Protein AF-0000000084598243 (afdb_homodimer)

pLDDT: mean 96.36, std 4.5, range [41.53, 98.88]

Solvent-accessible surface area (backbone atoms only — not comparable to full-atom values): 78755 Å² total; per-residue (Å²): 106,61,52,63,77,79,32,45,42,42,84,74,46,73,57,89,46,35,36,35,28,40,16,80,78,50,46,33,35,39,34,42,32,42,38,41,55,46,28,41,34,44,37,50,30,46,79,89,42,62,79,56,60,46,34,73,38,68,21,45,73,24,66,67,73,56,92,83,31,35,60,60,84,61,60,78,71,48,76,42,55,82,64,48,75,50,81,54,98,59,32,35,37,43,31,43,92,41,29,34,39,39,34,30,23,62,60,62,36,44,35,33,28,35,57,53,96,88,37,79,40,78,76,49,34,38,25,85,54,77,26,55,48,58,86,35,51,65,22,86,42,48,43,44,29,27,46,52,60,94,75,43,40,30,38,32,42,20,57,44,42,24,68,58,63,44,56,41,33,69,46,54,37,38,41,35,56,27,59,44,35,51,36,59,56,30,50,43,30,37,34,34,34,61,32,39,33,43,36,33,74,90,74,64,38,20,33,28,44,37,44,72,53,43,18,45,35,38,41,35,44,44,14,51,50,43,55,91,56,57,58,39,30,35,41,38,26,68,42,56,45,62,32,36,34,45,31,46,42,54,42,62,54,50,22,32,27,49,51,20,31,37,28,19,27,38,54,65,69,36,54,59,70,56,40,41,26,45,31,40,48,63,43,32,59,36,71,56,14,52,57,45,53,52,46,49,55,50,46,27,56,73,70,41,37,63,57,21,28,36,45,41,39,54,40,48,17,31,60,88,93,33,70,33,66,90,37,78,26,49,81,33,36,76,53,55,43,58,50,34,49,53,36,43,75,71,54,23,45,48,25,40,47,40,51,57,48,44,38,78,85,32,90,58,36,64,63,38,54,77,68,63,26,44,28,18,29,81,84,66,46,77,39,72,24,72,40,92,86,20,34,18,34,38,61,26,61,41,28,67,67,37,32,50,50,50,22,50,46,50,36,67,63,31,43,75,34,56,31,72,26,42,26,44,31,84,35,37,68,68,68,48,38,69,52,29,30,36,44,48,70,84,49,66,46,54,36,59,38,46,50,42,46,51,31,43,48,52,51,47,34,54,45,50,30,41,42,71,72,39,71,60,44,43,57,48,35,34,30,46,28,29,32,62,35,40,31,32,62,38,37,37,39,71,51,41,34,28,37,51,59,65,28,62,49,17,45,52,32,16,49,38,16,20,23,54,52,44,39,50,50,31,31,49,39,35,39,25,17,21,47,56,73,54,52,72,66,58,31,47,38,27,48,50,45,29,56,68,38,58,30,31,34,38,29,27,56,25,74,84,72,56,72,62,50,76,64,70,44,72,88,48,23,64,29,48,37,48,39,55,34,51,39,57,27,34,40,51,43,52,53,25,36,44,47,40,21,32,74,64,39,38,58,32,47,36,50,52,28,65,84,30,66,86,37,70,74,42,72,49,94,73,77,52,34,24,44,49,92,41,33,41,40,46,57,72,52,61,87,91,60,54,59,42,81,41,78,38,67,63,46,82,66,15,26,23,34,61,90,75,21,46,76,41,63,37,65,37,74,46,75,38,66,32,56,79,55,47,57,31,43,36,30,37,35,39,35,66,44,44,27,34,61,42,70,74,34,39,93,41,58,82,59,82,36,48,24,33,41,32,32,73,44,78,63,55,76,45,76,34,72,42,72,46,56,46,60,89,45,44,53,51,59,49,89,63,29,19,26,38,41,37,38,39,40,40,29,40,86,57,35,39,34,37,42,55,48,71,49,69,35,81,31,79,74,93,63,45,52,30,30,40,28,64,54,39,82,72,79,55,47,38,25,42,66,86,39,79,43,59,72,65,34,73,37,71,51,104,108,60,54,62,76,80,32,44,40,41,83,74,46,74,58,90,46,37,35,35,28,40,16,81,78,50,45,31,36,37,35,44,31,42,38,41,56,46,28,40,34,44,38,50,30,47,78,91,43,61,79,55,60,48,33,73,36,68,20,45,71,25,66,65,72,56,95,84,32,35,60,59,84,61,61,79,71,49,77,42,54,80,64,49,75,49,79,55,96,59,32,36,37,42,30,42,91,40,30,34,39,40,34,30,22,63,59,62,36,44,36,32,26,34,58,53,93,90,36,80,39,79,79,47,35,37,25,83,56,73,26,55,48,56,85,36,50,65,22,86,40,47,41,44,29,26,44,52,60,92,75,43,41,30,38,32,42,19,58,46,41,22,67,59,63,42,57,40,34,70,46,55,36,37,41,35,56,25,58,44,34,49,36,60,54,31,49,44,31,37,35,35,36,61,33,39,33,44,37,33,75,90,76,64,38,19,34,28,45,36,43,72,52,41,17,45,35,38,41,34,46,44,14,51,48,44,55,90,56,58,59,38,30,36,43,37,25,68,43,56,45,61,32,36,36,45,31,45,42,52,42,63,56,52,23,32,26,48,53,22,30,36,25,19,26,37,54,65,68,36,53,58,72,56,41,41,25,45,30,41,46,64,44,32,60,36,72,57,14,52,58,46,54,52,46,49,56,51,48,27,56,74,69,41,37,64,58,22,26,36,45,40,38,54,40,46,17,32,60,87,94,34,70,34,65,88,38,78,26,49,80,32,36,76,52,55,45,57,50,34,49,53,35,45,73,71,55,23,46,49,24,41,49,40,50,56,48,43,38,80,86,33,92,59,38,64,62,39,55,76,68,62,26,43,30,17,29,82,85,67,45,75,39,70,23,71,40,94,86,21,35,18,33,37,59,27,61,42,29,67,67,36,31,49,50,48,21,51,47,50,35,66,62,30,43,74,35,56,30,73,24,42,26,44,32,83,35,38,69,68,70,49,38,69,52,30,30,36,45,47,69,86,49,65,46,55,36,60,37,46,51,45,45,52,30,45,46,52,53,48,34,54,47,50,29,42,42,68,74,40,71,59,43,42,59,46,34,34,30,48,27,29,33,63,35,40,31,32,62,36,38,37,39,74,50,41,34,28,37,50,58,64,27,61,49,18,46,52,33,16,49,38,16,20,23,54,52,42,38,51,48,31,30,48,39,36,39,26,17,22,47,55,73,53,52,74,66,57,32,45,39,28,49,50,45,29,57,67,37,59,30,30,33,36,28,29,55,24,75,82,71,56,72,62,53,77,62,69,44,72,88,48,21,64,30,48,38,48,41,52,35,50,38,56,27,34,40,50,43,52,54,25,36,42,48,39,22,33,75,64,41,39,59,33,46,36,51,51,29,65,85,29,67,86,38,70,73,41,71,49,92,72,77,50,31,24,45,47,95,41,32,42,39,44,58,71,53,59,86,92,59,54,58,43,82,41,79,37,69,60,45,81,66,15,26,24,33,61,89,75,21,45,77,41,62,38,65,36,73,47,76,37,68,31,56,80,55,48,57,31,43,36,29,37,36,38,36,65,45,43,28,34,63,42,71,75,35,40,92,41,58,83,59,83,35,50,23,34,41,32,31,72,42,78,63,56,76,44,76,33,71,43,73,45,56,46,58,87,46,43,52,53,59,48,89,62,29,18,26,38,40,37,37,37,42,39,29,39,86,57,33,40,34,36,43,55,48,70,49,68,35,82,31,80,74,94,65,46,52,29,30,40,27,65,52,40,82,72,82,54,47,39,26,42,66,84,41,78,46,58,73,66,34,73,37,70,51,103

Sequence (1596 aa):
MNIQATYRFELKEKEGSLLSFYSTAAKMKAYVCVLEQSMFRVLFEKEEGLEVPQTWSIAPGCDDVPVEGRQRLSTEGFTCPPFTTKEYDGHIEIATNELKAVIHKEGFRLIWFQKQQGEWVEFASDRMTQAYNFNGELGKSLKHYLKRDISEHYYGLGERTGELNRHHGRFRNLTIDAMGYDAQYSDPLYKHIPFYITHNPKTSYSYGLFYDNLAPGYIDLGKELDNYHSLYRYFEAEAGDLDYYIIGGPTVRDVVQTYTWLTGNTMMPPKWSIGYSGSTMSYTDASNAQEQLYQFIDDCEEHDILCDSFQLSSGYTSIGDKRYVFHWNKDKFPDAKKLAADFREKGLRLAANIKPAFLAGHPAYEELEENNYFITDTQGETELAQFWDGGGAYLDFTNKQAFNWWKTQVTKQLLEYGISSTWNDNNEYEIWNEQAQVNGFDQPLPFQTIRGLFPLLMMKASFEAQESFTKEERPFLISRSGGPGMQRYVQTWTGDNRTEWKTIRFNTKTGLGLSLSGIYNYGHDVGGFAGPKPDQELFIRWVQNGIFHPRFTIHSWNEDQTVNEPWMYPEATPAIRALIQLRSMLTPYWYTAFYKASMDHEPIMKPTFFDFEEDSRTWEENDEFLAGPAFLVASVVEPGVNERRVYAPKTKGGWFDFYRGTAVAGGTEVTLPAPDHETPLLVKAGSIIPINQAERTFKRKDEDERGFLLFPEEGAHHHSTYTLYEDDGLARNWKEKHALVHLDMITTADTISINVTVDHHGYVLPYKEAIFTIATRDKRTLIVNGNTIESGQRGVICMNIQATYRFELKEKEGSLLSFYSTAAKMKAYVCVLEQSMFRVLFEKEEGLEVPQTWSIAPGCDDVPVEGRQRLSTEGFTCPPFTTKEYDGHIEIATNELKAVIHKEGFRLIWFQKQQGEWVEFASDRMTQAYNFNGELGKSLKHYLKRDISEHYYGLGERTGELNRHHGRFRNLTIDAMGYDAQYSDPLYKHIPFYITHNPKTSYSYGLFYDNLAPGYIDLGKELDNYHSLYRYFEAEAGDLDYYIIGGPTVRDVVQTYTWLTGNTMMPPKWSIGYSGSTMSYTDASNAQEQLYQFIDDCEEHDILCDSFQLSSGYTSIGDKRYVFHWNKDKFPDAKKLAADFREKGLRLAANIKPAFLAGHPAYEELEENNYFITDTQGETELAQFWDGGGAYLDFTNKQAFNWWKTQVTKQLLEYGISSTWNDNNEYEIWNEQAQVNGFDQPLPFQTIRGLFPLLMMKASFEAQESFTKEERPFLISRSGGPGMQRYVQTWTGDNRTEWKTIRFNTKTGLGLSLSGIYNYGHDVGGFAGPKPDQELFIRWVQNGIFHPRFTIHSWNEDQTVNEPWMYPEATPAIRALIQLRSMLTPYWYTAFYKASMDHEPIMKPTFFDFEEDSRTWEENDEFLAGPAFLVASVVEPGVNERRVYAPKTKGGWFDFYRGTAVAGGTEVTLPAPDHETPLLVKAGSIIPINQAERTFKRKDEDERGFLLFPEEGAHHHSTYTLYEDDGLARNWKEKHALVHLDMITTADTISINVTVDHHGYVLPYKEAIFTIATRDKRTLIVNGNTIESGQRGVIC

InterPro domains:
  IPR000322 Glycoside hydrolase family 31, TIM barrel domain [PF01055] (267-593)
  IPR011013 Galactose mutarotase-like domain superfamily [SSF74650] (6-251)
  IPR013780 Glycosyl hydrolase, all-beta [G3DSA:2.60.40.1180] (634-690)
  IPR013780 Glycosyl hydrolase, all-beta [G3DSA:2.60.40.1180] (691-795)
  IPR017853 Glycoside hydrolase superfamily [SSF51445] (254-600)
  IPR025887 Glycoside hydrolase family 31, N-terminal domain [PF13802] (32-220)
  IPR048395 Glycosyl hydrolase family 31, C-terminal domain [PF21365] (602-689)

Foldseek 3Di:
DQPDDFFFWDFDDDDQQKTWIDGPVLQKIWIWGQFALFKIKIWIAHNVGFQFQFFQQFDQAALGADLLHHGPPDSPNTPSDDWDWDDDPQWIWIHHPFKIWIFGRGLRKIWIWGADPNDTDTDWTAQPHHQWQGPQPVHQKTKGKIADDLQKFKAFQAFDAAFGTQALHKAKQAADAQAADDRHDDGDYHEGAQKMKIADPVVLAIKMKGWRFQFIWMWGRQNDDDPVGHTIIMTIGNAGIGMMMIGTDRALQSHLLRLLSRRYFFAQAFLLQQAEEEEEPLLLQDQQNLVSVVVVLVVCQVLFFAHQEYEAEQSQQDDPPDGAFLHGDCSNPVQLLVSQVVCVVLNYAYAYEGEQWGDPPHPCNVVCVVVLQFWAFQVSHFDWDDDPPGTTTGGQLLDVVSLQVLLVSLCPRAVVSNRLEYEYEPLSPPRPDQRTWGCSVVDIDTCSRNSQCRQVSSQVSNLVSSCVNDVWWHYEYEYAYHYNNSSSGYAYESHQHAQDLVNLQGSLSSQQSNLSSLRARYYYQQQGAEEARRDLQSNLL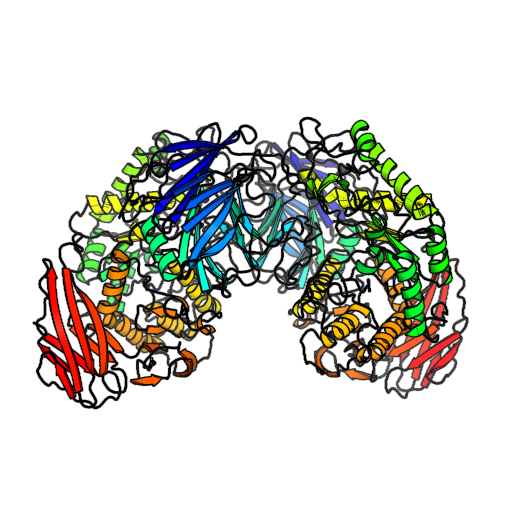SLLSQLLGSGRYHYYDYPVSDGDDLPPDVVLNVLSSLSSLVSLFQSQVSSVLSVCCRPRVDHQKHQPCNVQVVFPVSPDTDRWIDGPDWKIFFGDSDPPDQKGKDQFAADVLTKAFQQAQHGDHHRDIDIGGHDSNHTRMITGAQDKGWTFPDDSGSNCSPDGAIAIEHRHRPAFFDKHKDKTKAAPSITPVSVQFIKIWIWMWHGHPAETEIEIDMDGRNYDDPDFKYAYAHSHPDDHWYHYNRRTDDHRDIDGRD/DQPDDFQFWDFDDDDQQWTWIDGPVLQKIWIWGQFALFKIKIWIAHNVGFQQQFFQQFDQAALGADLLHHGPPDSPNTPSDDWDWDDDPQWIWIHHPFKIWIFGRGLRKIWIWGADPNDTDTDWTAQPHHQWQGPQPVHQKTKGKIADDLQKFKAFQAFDAAFGTQALHKAKQAADAQAADDRHDDGDYHEGAQKMKIADPVVLAIKMKGWRFQFIWMWGRQNDDDPVGHTIIMTIGNAGIGMMMIGTDRALQSHLLRLLSRRYFFAQAFLLQQAEEEEEPLLLQDQQNLVSLVVVLVVCQVLFFAHQEYEAEQSQQDDPPDGAFLHGDCSNPVQLLVSQVVCVVLNYAYAYEGEQWGDPPHPCNVVCLVVLQFWAFQVSHFDWDDDVPGTTTGGQLLDVVSLQVLLVSLCVRAVVSNRLEYEYEPLSPPDPDQRTWGCSNVDIDTCSRNSQCRQVSSQVSNLVSSCVNDVWWHGEYEYAYHYNNSSSGYAYESHQHAQDLVNLQGSLSSQQSNLSSLRARYYYQQQGAEEARRDLQSNLLSLLSQLLGSGHYHYYDYPVSDGDDLPPDVVLNVLSSLSSLVSLFQSQVSSVLSVCCRPRVDHQKHQPCNVQVVFPVSPDTDRWIDGPDWKIFFGDSDPPDQKGKDQFAADDLTKAFQQAQHGDHHRDIDIGGHDSNHTRMITGAQDKGWTFPDDSGSNCSPDGAIAIEHRHRPAFFDKHKDKTKAAPSITPVSVQFIKIWIWMWHGHPAETEIEIDMDGRNYDDPDFKYAYAHSHPDDHWYHYNRRTDDHRDIDGRD

Radius of gyration: 35.89 Å; Cα contacts (8 Å, |Δi|>4): 4133; chains: 2; bounding box: 79×104×91 Å

Organism: NCBI:txid1246626

Secondary structure (DSSP, 8-state):
---S---B-EEEEEETTEEEEEETTTTEEEEEEEEETTEEEEEEEETTB-S--EESS--TT-S---TT-EETT--TT------EEEE-SSEEEEE-SSEEEEEETBTTEEEEEEEETTEEEEEEEB-SS--B--TTTT-SSEEEEEE--TT-EEEE-SS--S-S--TT-EEEE-----TTB-TTT----SB---EEEEEETTTTEEEEEEE---SSEEEESSS---GGG-SEEEEEESSS--EEEEEE-SSHHHHHHHHHHHH-PPP---GGGGS-EEE-HHHHHSTTHHHHHHHHHHHHHHHT----EEEE-GGGGEETTEE-TT---TTT-TTHHHHHHHHHHTT-EEEEEE-SEEETT-TTHHHHHHTT-B-B-TTSPBPEEEETTEEEEEB-TTSHHHHHHHHHHHHHHTGGGT--EEEE-S-S-----TT-EE-TTTS-EEGGGGGGGHHHHHHHHHHHHHHHH-TTBPPEEEESSB-TTGGGT-EE---SBBSSHHHHHHHHHHHHHHHTTT--S-EEEET-SEESPPPHHHHHHHHHHHTTSSEEEE--EETTS----TTSSTTTHHHHHHHHHHHHHTHHHHHHHHHHHHHH---SEE-HHHH-TT-GGGGS--S-EEETTTEEE----STT--EEEEEE---TT-EEETTT--EE-TTEEEEEE--TT---EEEETT-EEEEE-S---STTTT---EEEEE-PPSSSSEEEEEEEEE--SSBS-TTTSEEEEEEEEEE-SSEEEEEEEEEEEB---S-SEEEEEE-SS--SEEEETTEEE-TTEEEE--/---S---B-EEEEEETTEEEEEETTTTEEEEEEEEETTEEEEEEEETTB-S--EESS--TT-S---TT-EETT--TT------EEEE-SSEEEEE-SSEEEEEETBTTEEEEEEEETTEEEEEEEB-SS--B--TTTT-SSEEEEEE--TT-EEEE-SS--S-S--TT-EEEE-----TTB-TTT----SB---EEEEEETTTTEEEEEEE---SSEEEESSS---GGG-SEEEEEESSS--EEEEEE-SSHHHHHHHHHHHH-PPP---GGGGS-EEE-HHHHHSTTHHHHHHHHHHHHHHHT----EEEE-GGGGEETTEE-TT---TTT-TTHHHHHHHHHHTT-EEEEEE-SEEETT-TTHHHHHHTT-B-B-TTS-B-EEEETTEEEEEB-TTSHHHHHHHHHHHHHHTGGGT--EEEE-S-S-----TT-EE-TTTS-EEGGGGGGGHHHHHHHHHHHHHHHH-TTBPPEEEESSB-TTGGGT-EE---SBBSSHHHHHHHHHHHHHHHTTT--S---EET-SEESPPPHHHHHHHHHHHTTSS--EE--EETTS----TTSSTTTHHHHHHHHHHHHHTHHHHHHHHHHHHHH---SEE-HHHH-TT-GGGGS--S-EEETTTEEE----STT--EEEEEE---TT-EEETTT--EE-TTEEEEEE--TT---EEEETT-EEEEE-S---STTTT---EEEEE-PPSSSSEEEEEEEEE--SSBS-TTTSEEEEEEEEEE-SSEEEEEEEEEEEB---S-SEEEEEE-SS--SEEEETTEEE-TTEEEE--

Nearest PDB structures (foldseek):
  7kb6-assembly1_A  TM=8.631E-01  e=1.075E-63  Mus musculus
  7k9q-assembly1_A  TM=8.634E-01  e=2.715E-63  Mus musculus
  7k9n-assembly2_C  TM=8.620E-01  e=9.698E-63  Mus musculus
  7l9e-assembly1_C  TM=8.961E-01  e=3.024E-45  Mus musculus
  6pnr-assembly1_A  TM=7.417E-01  e=9.008E-41  Agathobacter rectalis

Structure (mmCIF, N/CA/C/O backbone):
data_AF-0000000084598243-model_v1
#
loop_
_entity.id
_entity.type
_entity.pdbx_description
1 polymer Alpha-glucosidase
#
loop_
_atom_site.group_PDB
_atom_site.id
_atom_site.type_symbol
_atom_site.label_atom_id
_atom_site.label_alt_id
_atom_site.label_comp_id
_atom_site.label_asym_id
_atom_site.label_entity_id
_atom_site.label_seq_id
_atom_site.pdbx_PDB_ins_code
_atom_site.Cartn_x
_atom_site.Cartn_y
_atom_site.Cartn_z
_atom_site.occupancy
_atom_site.B_iso_or_equiv
_atom_site.auth_seq_id
_atom_site.auth_comp_id
_atom_site.auth_asym_id
_atom_site.auth_atom_id
_atom_site.pdbx_PDB_model_num
ATOM 1 N N . MET A 1 1 ? -21.516 -17.438 11.383 1 41.69 1 MET A N 1
ATOM 2 C CA . MET A 1 1 ? -21.484 -17.844 12.781 1 41.69 1 MET A CA 1
ATOM 3 C C . MET A 1 1 ? -20.125 -17.594 13.398 1 41.69 1 MET A C 1
ATOM 5 O O . MET A 1 1 ? -19.094 -17.984 12.828 1 41.69 1 MET A O 1
ATOM 9 N N . ASN A 1 2 ? -20.016 -16.531 14.102 1 49.66 2 ASN A N 1
ATOM 10 C CA . ASN A 1 2 ? -18.828 -16.156 14.875 1 49.66 2 ASN A CA 1
ATOM 11 C C . ASN A 1 2 ? -18.328 -17.312 15.734 1 49.66 2 ASN A C 1
ATOM 13 O O . ASN A 1 2 ? -19.109 -17.938 16.453 1 49.66 2 ASN A O 1
ATOM 17 N N . ILE A 1 3 ? -17.219 -18.047 15.281 1 55.62 3 ILE A N 1
ATOM 18 C CA . ILE A 1 3 ? -16.578 -19.156 16 1 55.62 3 ILE A CA 1
ATOM 19 C C . ILE A 1 3 ? -16.312 -18.734 17.453 1 55.62 3 ILE A C 1
ATOM 21 O O . ILE A 1 3 ? -15.953 -19.562 18.281 1 55.62 3 ILE A O 1
ATOM 25 N N . GLN A 1 4 ? -16.25 -17.375 17.781 1 54.03 4 GLN A N 1
ATOM 26 C CA . GLN A 1 4 ? -15.523 -16.984 18.984 1 54.03 4 GLN A CA 1
ATOM 27 C C . GLN A 1 4 ? -16.266 -17.406 20.234 1 54.03 4 GLN A C 1
ATOM 29 O O . GLN A 1 4 ? -17.484 -17.594 20.219 1 54.03 4 GLN A O 1
ATOM 34 N N . ALA A 1 5 ? -15.461 -17.781 21.188 1 59.31 5 ALA A N 1
ATOM 35 C CA . ALA A 1 5 ? -15.914 -17.797 22.578 1 59.31 5 ALA A CA 1
ATOM 36 C C . ALA A 1 5 ? -16.906 -16.688 22.844 1 59.31 5 ALA A C 1
ATOM 38 O O . ALA A 1 5 ? -16.828 -15.617 22.234 1 59.31 5 ALA A O 1
ATOM 39 N N . THR A 1 6 ? -17.922 -17 23.438 1 74.69 6 THR A N 1
ATOM 40 C CA . THR A 1 6 ? -18.969 -16.078 23.828 1 74.69 6 THR A CA 1
ATOM 41 C C . THR A 1 6 ? -18.438 -15.047 24.828 1 74.69 6 THR A C 1
ATOM 43 O O . THR A 1 6 ? -18.141 -15.391 25.969 1 74.69 6 THR A O 1
ATOM 46 N N . TYR A 1 7 ? -17.891 -13.891 24.422 1 90.69 7 TYR A N 1
ATOM 47 C CA . TYR A 1 7 ? -17.5 -12.781 25.297 1 90.69 7 TYR A CA 1
ATOM 48 C C . TYR A 1 7 ? -18.688 -11.859 25.562 1 90.69 7 TYR A C 1
ATOM 50 O O . TYR A 1 7 ? -18.797 -10.781 24.969 1 90.69 7 TYR A O 1
ATOM 58 N N . ARG A 1 8 ? -19.453 -12.242 26.453 1 94.81 8 ARG A N 1
ATOM 59 C CA . ARG A 1 8 ? -20.641 -11.453 26.781 1 94.81 8 ARG A CA 1
ATOM 60 C C . ARG A 1 8 ? -20.312 -10.359 27.781 1 94.81 8 ARG A C 1
ATOM 62 O O . ARG A 1 8 ? -19.672 -10.617 28.812 1 94.81 8 ARG A O 1
ATOM 69 N N . PHE A 1 9 ? -20.688 -9.18 27.547 1 97.12 9 PHE A N 1
ATOM 70 C CA . PHE A 1 9 ? -20.516 -8.039 28.438 1 97.12 9 PHE A CA 1
ATOM 71 C C . PHE A 1 9 ? -21.844 -7.672 29.094 1 97.12 9 PHE A C 1
ATOM 73 O O . PHE A 1 9 ? -22.891 -7.688 28.453 1 97.12 9 PHE A O 1
ATOM 80 N N . GLU A 1 10 ? -21.766 -7.383 30.406 1 97.06 10 GLU A N 1
ATOM 81 C CA . GLU A 1 10 ? -22.953 -6.949 31.156 1 97.06 10 GLU A CA 1
ATOM 82 C C . GLU A 1 10 ? -22.75 -5.539 31.719 1 97.06 10 GLU A C 1
ATOM 84 O O . GLU A 1 10 ? -21.656 -5.18 32.156 1 97.06 10 GLU A O 1
ATOM 89 N N . LEU A 1 11 ? -23.812 -4.758 31.625 1 97.5 11 LEU A N 1
ATOM 90 C CA . LEU A 1 11 ? -23.766 -3.438 32.25 1 97.5 11 LEU A CA 1
ATOM 91 C C . LEU A 1 11 ? -23.562 -3.551 33.75 1 97.5 11 LEU A C 1
ATOM 93 O O . LEU A 1 11 ? -24.312 -4.262 34.438 1 97.5 11 LEU A O 1
ATOM 97 N N . LYS A 1 12 ? -22.641 -2.898 34.281 1 96.69 12 LYS A N 1
ATOM 98 C CA . LYS A 1 12 ? -22.328 -2.973 35.688 1 96.69 12 LYS A CA 1
ATOM 99 C C . LYS A 1 12 ? -22.75 -1.688 36.406 1 96.69 12 LYS A C 1
ATOM 101 O O . LYS A 1 12 ? -23.219 -1.729 37.562 1 96.69 12 LYS A O 1
ATOM 106 N N . GLU A 1 13 ? -22.406 -0.607 35.781 1 95.06 13 GLU A N 1
ATOM 107 C CA . GLU A 1 13 ? -22.609 0.677 36.438 1 95.06 13 GLU A CA 1
ATOM 108 C C . GLU A 1 13 ? -22.938 1.771 35.406 1 95.06 13 GLU A C 1
ATOM 110 O O . GLU A 1 13 ? -22.438 1.739 34.281 1 95.06 13 GLU A O 1
ATOM 115 N N . LYS A 1 14 ? -23.75 2.605 35.781 1 94.25 14 LYS A N 1
ATOM 116 C CA . LYS A 1 14 ? -24.016 3.855 35.062 1 94.25 14 LYS A CA 1
ATOM 117 C C . LYS A 1 14 ? -23.719 5.062 35.938 1 94.25 14 LYS A C 1
ATOM 119 O O . LYS A 1 14 ? -24.391 5.27 36.969 1 94.25 14 LYS A O 1
ATOM 124 N N . GLU A 1 15 ? -22.75 5.742 35.656 1 93.44 15 GLU A N 1
ATOM 125 C CA . GLU A 1 15 ? -22.344 6.938 36.406 1 93.44 15 GLU A CA 1
ATOM 126 C C . GLU A 1 15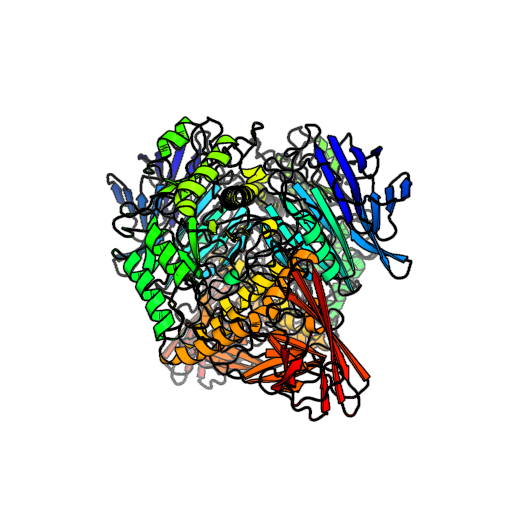 ? -22.344 8.164 35.5 1 93.44 15 GLU A C 1
ATOM 128 O O . GLU A 1 15 ? -21.328 8.477 34.844 1 93.44 15 GLU A O 1
ATOM 133 N N . GLY A 1 16 ? -23.406 8.938 35.594 1 93.81 16 GLY A N 1
ATOM 134 C CA . GLY A 1 16 ? -23.516 10.086 34.719 1 93.81 16 GLY A CA 1
ATOM 135 C C . GLY A 1 16 ? -23.578 9.695 33.25 1 93.81 16 GLY A C 1
ATOM 136 O O . GLY A 1 16 ? -24.469 8.945 32.812 1 93.81 16 GLY A O 1
ATOM 137 N N . SER A 1 17 ? -22.562 10.195 32.531 1 96.56 17 SER A N 1
ATOM 138 C CA . SER A 1 17 ? -22.516 9.945 31.109 1 96.56 17 SER A CA 1
ATOM 139 C C . SER A 1 17 ? -21.75 8.664 30.781 1 96.56 17 SER A C 1
ATOM 141 O O . SER A 1 17 ? -21.625 8.281 29.625 1 96.56 17 SER A O 1
ATOM 143 N N . LEU A 1 18 ? -21.266 7.996 31.828 1 97.06 18 LEU A N 1
ATOM 144 C CA . LEU A 1 18 ? -20.391 6.836 31.641 1 97.06 18 LEU A CA 1
ATOM 145 C C . LEU A 1 18 ? -21.141 5.547 31.984 1 97.06 18 LEU A C 1
ATOM 147 O O . LEU A 1 18 ? -21.656 5.391 33.094 1 97.06 18 LEU A O 1
ATOM 151 N N . LEU A 1 19 ? -21.219 4.699 31.031 1 98 19 LEU A N 1
ATOM 152 C CA . LEU A 1 19 ? -21.719 3.346 31.234 1 98 19 LEU A CA 1
ATOM 153 C C . LEU A 1 19 ? -20.578 2.334 31.234 1 98 19 LEU A C 1
ATOM 155 O O . LEU A 1 19 ? -19.781 2.285 30.297 1 98 19 LEU A O 1
ATOM 159 N N . SER A 1 20 ? -20.516 1.526 32.25 1 97.75 20 SER A N 1
ATOM 160 C CA . SER A 1 20 ? -19.453 0.535 32.406 1 97.75 20 SER A CA 1
ATOM 161 C C . SER A 1 20 ? -19.984 -0.881 32.219 1 97.75 20 SER A C 1
ATOM 163 O O . SER A 1 20 ? -21 -1.246 32.844 1 97.75 20 SER A O 1
ATOM 165 N N . PHE A 1 21 ? -19.328 -1.595 31.406 1 98.25 21 PHE A N 1
ATOM 166 C CA . PHE A 1 21 ? -19.641 -2.994 31.156 1 98.25 21 PHE A CA 1
ATOM 167 C C . PHE A 1 21 ? -18.484 -3.893 31.547 1 98.25 21 PHE A C 1
ATOM 169 O O . PHE A 1 21 ? -17.344 -3.43 31.656 1 98.25 21 PHE A O 1
ATOM 176 N N . TYR A 1 22 ? -18.766 -5.156 31.781 1 97.62 22 TYR A N 1
ATOM 177 C CA . TYR A 1 22 ? -17.703 -6.098 32.125 1 97.62 22 TYR A CA 1
ATOM 178 C C . TYR A 1 22 ? -17.984 -7.473 31.531 1 97.62 22 TYR A C 1
ATOM 180 O O . TYR A 1 22 ? -19.141 -7.902 31.453 1 97.62 22 TYR A O 1
ATOM 188 N N . SER A 1 23 ? -16.984 -8.086 31.047 1 96.88 23 SER A N 1
ATOM 189 C CA . SER A 1 23 ? -17.031 -9.484 30.625 1 96.88 23 SER A CA 1
ATOM 190 C C . SER A 1 23 ? -16.047 -10.336 31.422 1 96.88 23 SER A C 1
ATOM 192 O O . SER A 1 23 ? -14.836 -10.094 31.391 1 96.88 23 SER A O 1
ATOM 194 N N . THR A 1 24 ? -16.547 -11.375 32.062 1 94.94 24 THR A N 1
ATOM 195 C CA . THR A 1 24 ? -15.711 -12.297 32.812 1 94.94 24 THR A CA 1
ATOM 196 C C . THR A 1 24 ? -14.812 -13.117 31.891 1 94.94 24 THR A C 1
ATOM 198 O O . THR A 1 24 ? -13.656 -13.375 32.219 1 94.94 24 THR A O 1
ATOM 201 N N . ALA A 1 25 ? -15.406 -13.484 30.812 1 92.19 25 ALA A N 1
ATOM 202 C CA . ALA A 1 25 ? -14.664 -14.312 29.859 1 92.19 25 ALA A CA 1
ATOM 203 C C . ALA A 1 25 ? -13.523 -13.523 29.219 1 92.19 25 ALA A C 1
ATOM 205 O O . ALA A 1 25 ? -12.43 -14.047 29.016 1 92.19 25 ALA A O 1
ATOM 206 N N . ALA A 1 26 ? -13.781 -12.297 28.859 1 93.44 26 ALA A N 1
ATOM 207 C CA . ALA A 1 26 ? -12.758 -11.461 28.234 1 93.44 26 ALA A CA 1
ATOM 208 C C . ALA A 1 26 ? -11.805 -10.891 29.281 1 93.44 26 ALA A C 1
ATOM 210 O O . ALA A 1 26 ? -10.711 -10.43 28.938 1 93.44 26 ALA A O 1
ATOM 211 N N . LYS A 1 27 ? -12.234 -10.883 30.562 1 94.12 27 LYS A N 1
ATOM 212 C CA . LYS A 1 27 ? -11.5 -10.234 31.641 1 94.12 27 LYS A CA 1
ATOM 213 C C . LYS A 1 27 ? -11.195 -8.781 31.297 1 94.12 27 LYS A C 1
ATOM 215 O O . LYS A 1 27 ? -10.039 -8.344 31.375 1 94.12 27 LYS A O 1
ATOM 220 N N . MET A 1 28 ? -12.242 -8.078 30.891 1 96.19 28 MET A N 1
ATOM 221 C CA . MET A 1 28 ? -12.094 -6.73 30.359 1 96.19 28 MET A CA 1
ATOM 222 C C . MET A 1 28 ? -13.312 -5.879 30.672 1 96.19 28 MET A C 1
ATOM 224 O O . MET A 1 28 ? -14.445 -6.375 30.656 1 96.19 28 MET A O 1
ATOM 228 N N . LYS A 1 29 ? -13.062 -4.664 31 1 97.5 29 LYS A N 1
ATOM 229 C CA . LYS A 1 29 ? -14.125 -3.668 31.078 1 97.5 29 LYS A CA 1
ATOM 230 C C . LYS A 1 29 ? -14.273 -2.928 29.75 1 97.5 29 LYS A C 1
ATOM 232 O O . LYS A 1 29 ? -13.312 -2.779 29 1 97.5 29 LYS A O 1
ATOM 237 N N . ALA A 1 30 ? -15.453 -2.555 29.453 1 98.19 30 ALA A N 1
ATOM 238 C CA . ALA A 1 30 ? -15.758 -1.651 28.344 1 98.19 30 ALA A CA 1
ATOM 239 C C . ALA A 1 30 ? -16.578 -0.459 28.828 1 98.19 30 ALA A C 1
ATOM 241 O O . ALA A 1 30 ? -17.484 -0.612 29.656 1 98.19 30 ALA A O 1
ATOM 242 N N . TYR A 1 31 ? -16.219 0.658 28.391 1 98.12 31 TYR A N 1
ATOM 243 C CA . TYR A 1 31 ? -16.953 1.881 28.734 1 98.12 31 TYR A CA 1
ATOM 244 C C . TYR A 1 31 ? -17.578 2.506 27.484 1 98.12 31 TYR A C 1
ATOM 246 O O . TYR A 1 31 ? -16.969 2.518 26.422 1 98.12 31 TYR A O 1
ATOM 254 N N . VAL A 1 32 ? -18.781 2.939 27.594 1 98.5 32 VAL A N 1
ATOM 255 C CA . VAL A 1 32 ? -19.422 3.82 26.625 1 98.5 32 VAL A CA 1
ATOM 256 C C . VAL A 1 32 ? -19.75 5.16 27.281 1 98.5 32 VAL A C 1
ATOM 258 O O . VAL A 1 32 ? -20.469 5.207 28.281 1 98.5 32 VAL A O 1
ATOM 261 N N . CYS A 1 33 ? -19.25 6.184 26.703 1 98.5 33 CYS A N 1
ATOM 262 C CA . CYS A 1 33 ? -19.453 7.52 27.25 1 98.5 33 CYS A CA 1
ATOM 263 C C . CYS A 1 33 ? -20.219 8.406 26.281 1 98.5 33 CYS A C 1
ATOM 265 O O . CYS A 1 33 ? -19.812 8.57 25.141 1 98.5 33 CYS A O 1
ATOM 267 N N . VAL A 1 34 ? -21.328 8.961 26.719 1 98.69 34 VAL A N 1
ATOM 268 C CA . VAL A 1 34 ? -22.078 9.938 25.938 1 98.69 34 VAL A CA 1
ATOM 269 C C . VAL A 1 34 ? -21.531 11.336 26.188 1 98.69 34 VAL A C 1
ATOM 271 O O . VAL A 1 34 ? -21.859 11.977 27.203 1 98.69 34 VAL A O 1
ATOM 274 N N . LEU A 1 35 ? -20.812 11.836 25.25 1 98.69 35 LEU A N 1
ATOM 275 C CA . LEU A 1 35 ? -20.047 13.055 25.5 1 98.69 35 LEU A CA 1
ATOM 276 C C . LEU A 1 35 ? -20.766 14.273 24.938 1 98.69 35 LEU A C 1
ATOM 278 O O . LEU A 1 35 ? -20.719 15.352 25.531 1 98.69 35 LEU A O 1
ATOM 282 N N . GLU A 1 36 ? -21.312 14.227 23.781 1 98.62 36 GLU A N 1
ATOM 283 C CA . GLU A 1 36 ? -22.109 15.25 23.109 1 98.62 36 GLU A CA 1
ATOM 284 C C . GLU A 1 36 ? -23.359 14.648 22.469 1 98.62 36 GLU A C 1
ATOM 286 O O . GLU A 1 36 ? -23.484 13.422 22.391 1 98.62 36 GLU A O 1
ATOM 291 N N . GLN A 1 37 ? -24.312 15.523 21.969 1 97.56 37 GLN A N 1
ATOM 292 C CA . GLN A 1 37 ? -25.484 15.031 21.25 1 97.56 37 GLN A CA 1
ATOM 293 C C . GLN A 1 37 ? -25.078 14.164 20.062 1 97.56 37 GLN A C 1
ATOM 295 O O . GLN A 1 37 ? -25.75 13.188 19.734 1 97.56 37 GLN A O 1
ATOM 300 N N . SER A 1 38 ? -23.859 14.516 19.484 1 97.5 38 SER A N 1
ATOM 301 C CA . SER A 1 38 ? -23.453 13.852 18.25 1 97.5 38 SER A CA 1
ATOM 302 C C . SER A 1 38 ? -22.109 13.148 18.422 1 97.5 38 SER A C 1
ATOM 304 O O . SER A 1 38 ? -21.359 12.961 17.453 1 97.5 38 SER A O 1
ATOM 306 N N . MET A 1 39 ? -21.734 12.734 19.672 1 98.56 39 MET A N 1
ATOM 307 C CA . MET A 1 39 ? -20.438 12.086 19.859 1 98.56 39 MET A CA 1
ATOM 308 C C . MET A 1 39 ? -20.484 11.102 21.031 1 98.56 39 MET A C 1
ATOM 310 O O . MET A 1 39 ? -20.828 11.477 22.141 1 98.56 39 MET A O 1
ATOM 314 N N . PHE A 1 40 ? -20.172 9.891 20.781 1 98.81 40 PHE A N 1
ATOM 315 C CA . PHE A 1 40 ? -19.969 8.852 21.781 1 98.81 40 PHE A CA 1
ATOM 316 C C . PHE A 1 40 ? -18.531 8.383 21.797 1 98.81 40 PHE A C 1
ATOM 318 O O . PHE A 1 40 ? -17.797 8.578 20.828 1 98.81 40 PHE A O 1
ATOM 325 N N . ARG A 1 41 ? -18.078 7.883 22.906 1 98.75 41 ARG A N 1
ATOM 326 C CA . ARG A 1 41 ? -16.766 7.301 23.109 1 98.75 41 ARG A CA 1
ATOM 327 C C . ARG A 1 41 ? -16.859 5.863 23.594 1 98.75 41 ARG A C 1
ATOM 329 O O . ARG A 1 41 ? -17.75 5.535 24.391 1 98.75 41 ARG A O 1
ATOM 336 N N . VAL A 1 42 ? -15.969 4.977 23.078 1 98.81 42 VAL A N 1
ATOM 337 C CA . VAL A 1 42 ? -15.836 3.604 23.562 1 98.81 42 VAL A CA 1
ATOM 338 C C . VAL A 1 42 ? -14.398 3.352 24.016 1 98.81 42 VAL A C 1
ATOM 340 O O . VAL A 1 42 ? -13.445 3.652 23.297 1 98.81 42 VAL A O 1
ATOM 343 N N . LEU A 1 43 ? -14.227 2.822 25.219 1 98.56 43 LEU A N 1
ATOM 344 C CA . LEU A 1 43 ? -12.93 2.543 25.828 1 98.56 43 LEU A CA 1
ATOM 345 C C . LEU A 1 43 ? -12.898 1.144 26.438 1 98.56 43 LEU A C 1
ATOM 347 O O . LEU A 1 43 ? -13.836 0.746 27.125 1 98.56 43 LEU A O 1
ATOM 351 N N . PHE A 1 44 ? -11.891 0.396 26.109 1 98.31 44 PHE A N 1
ATOM 352 C CA . PHE A 1 44 ? -11.68 -0.912 26.719 1 98.31 44 PHE A CA 1
ATOM 353 C C . PHE A 1 44 ? -10.555 -0.858 27.75 1 98.31 44 PHE A C 1
ATOM 355 O O . PHE A 1 44 ? -9.547 -0.185 27.531 1 98.31 44 PHE A O 1
ATOM 362 N N . GLU A 1 45 ? -10.711 -1.502 28.844 1 97.75 45 GLU A N 1
ATOM 363 C CA . GLU A 1 45 ? -9.75 -1.555 29.938 1 97.75 45 GLU A CA 1
ATOM 364 C C . GLU A 1 45 ? -9.5 -2.992 30.391 1 97.75 45 GLU A C 1
ATOM 366 O O . GLU A 1 45 ? -10.438 -3.701 30.766 1 97.75 45 GLU A O 1
ATOM 371 N N . LYS A 1 46 ? -8.266 -3.381 30.391 1 93.94 46 LYS A N 1
ATOM 372 C CA . LYS A 1 46 ? -7.902 -4.707 30.875 1 93.94 46 LYS A CA 1
ATOM 373 C C . LYS A 1 46 ? -8.07 -4.801 32.406 1 93.94 46 LYS A C 1
ATOM 375 O O . LYS A 1 46 ? -8.266 -3.787 33.062 1 93.94 46 LYS A O 1
ATOM 380 N N . GLU A 1 47 ? -7.973 -5.988 32.875 1 92.69 47 GLU A N 1
ATOM 381 C CA . GLU A 1 47 ? -8.133 -6.207 34.312 1 92.69 47 GLU A CA 1
ATOM 382 C C . GLU A 1 47 ? -7.07 -5.461 35.125 1 92.69 47 GLU A C 1
ATOM 384 O O . GLU A 1 47 ? -7.328 -5.008 36.219 1 92.69 47 GLU A O 1
ATOM 389 N N . GLU A 1 48 ? -5.945 -5.383 34.469 1 93.31 48 GLU A N 1
ATOM 390 C CA . GLU A 1 48 ? -4.824 -4.727 35.125 1 93.31 48 GLU A CA 1
ATOM 391 C C . GLU A 1 48 ? -4.949 -3.207 35.062 1 93.31 48 GLU A C 1
ATOM 393 O O . GLU A 1 48 ? -4.191 -2.48 35.688 1 93.31 48 GLU A O 1
ATOM 398 N N . GLY A 1 49 ? -5.895 -2.76 34.344 1 95.69 49 GLY A N 1
ATOM 399 C CA . GLY A 1 49 ? -6.082 -1.327 34.188 1 95.69 49 GLY A CA 1
ATOM 400 C C . GLY A 1 49 ? -5.668 -0.824 32.812 1 95.69 49 GLY A C 1
ATOM 401 O O . GLY A 1 49 ? -5.344 -1.618 31.938 1 95.69 49 GLY A O 1
ATOM 402 N N . LEU A 1 50 ? -5.707 0.484 32.625 1 97.25 50 LEU A N 1
ATOM 403 C CA . LEU A 1 50 ? -5.277 1.115 31.391 1 97.25 50 LEU A CA 1
ATOM 404 C C . LEU A 1 50 ? -3.756 1.144 31.281 1 97.25 50 LEU A C 1
ATOM 406 O O . LEU A 1 50 ? -3.07 1.404 32.281 1 97.25 50 LEU A O 1
ATOM 410 N N . GLU A 1 51 ? -3.244 0.843 30.125 1 96.5 51 GLU A N 1
ATOM 411 C CA . GLU A 1 51 ? -1.807 0.957 29.906 1 96.5 51 GLU A CA 1
ATOM 412 C C . GLU A 1 51 ? -1.353 2.414 29.953 1 96.5 51 GLU A C 1
ATOM 414 O O . GLU A 1 51 ? -0.246 2.707 30.422 1 96.5 51 GLU A O 1
ATOM 419 N N . VAL A 1 52 ? -2.199 3.289 29.469 1 97.81 52 VAL A N 1
ATOM 420 C CA . VAL A 1 52 ? -1.932 4.723 29.469 1 97.81 52 VAL A CA 1
ATOM 421 C C . VAL A 1 52 ? -3.119 5.469 30.078 1 97.81 52 VAL A C 1
ATOM 423 O O . VAL A 1 52 ? -3.988 5.961 29.344 1 97.81 52 VAL A O 1
ATOM 426 N N . PRO A 1 53 ? -3.135 5.734 31.281 1 97.19 53 PRO A N 1
ATOM 427 C CA . PRO A 1 53 ? -4.293 6.316 31.969 1 97.19 53 PRO A CA 1
ATOM 428 C C . PRO A 1 53 ? -4.488 7.793 31.641 1 97.19 53 PRO A C 1
ATOM 430 O O . PRO A 1 53 ? -5.523 8.375 31.984 1 97.19 53 PRO A O 1
ATOM 433 N N . GLN A 1 54 ? -3.562 8.406 30.984 1 97.06 54 GLN A N 1
ATOM 434 C CA . GLN A 1 54 ? -3.643 9.805 30.578 1 97.06 54 GLN A CA 1
ATOM 435 C C . GLN A 1 54 ? -3.795 9.938 29.078 1 97.06 54 GLN A C 1
ATOM 437 O O . GLN A 1 54 ? -3.502 9 28.328 1 97.06 54 GLN A O 1
ATOM 442 N N . THR A 1 55 ? -4.305 11.078 28.641 1 98.12 55 THR A N 1
ATOM 443 C CA . THR A 1 55 ? -4.301 11.422 27.219 1 98.12 55 THR A CA 1
ATOM 444 C C . THR A 1 55 ? -3.801 12.852 27.016 1 98.12 55 THR A C 1
ATOM 446 O O . THR A 1 55 ? -3.977 13.711 27.891 1 98.12 55 THR A O 1
ATOM 449 N N . TRP A 1 56 ? -3.129 13.062 25.938 1 98.38 56 TRP A N 1
ATOM 450 C CA . TRP A 1 56 ? -2.633 14.383 25.562 1 98.38 56 TRP A CA 1
ATOM 451 C C . TRP A 1 56 ? -3.326 14.875 24.297 1 98.38 56 TRP A C 1
ATOM 453 O O . TRP A 1 56 ? -3.109 16 23.859 1 98.38 56 TRP A O 1
ATOM 463 N N . SER A 1 57 ? -4.215 14.047 23.734 1 98.38 57 SER A N 1
ATOM 464 C CA . SER A 1 57 ? -4.879 14.359 22.484 1 98.38 57 SER A CA 1
ATOM 465 C C . SER A 1 57 ? -6.195 15.086 22.719 1 98.38 57 SER A C 1
ATOM 467 O O . SER A 1 57 ? -6.602 15.922 21.906 1 98.38 57 SER A O 1
ATOM 469 N N . ILE A 1 58 ? -6.895 14.828 23.797 1 98.69 58 ILE A N 1
ATOM 470 C CA . ILE A 1 58 ? -8.25 15.305 24.047 1 98.69 58 ILE A CA 1
ATOM 471 C C . ILE A 1 58 ? -8.203 16.625 24.812 1 98.69 58 ILE A C 1
ATOM 473 O O . ILE A 1 58 ? -7.656 16.688 25.906 1 98.69 58 ILE A O 1
ATOM 477 N N . ALA A 1 59 ? -8.766 17.609 24.219 1 98.44 59 ALA A N 1
ATOM 478 C CA . ALA A 1 59 ? -8.828 18.953 24.766 1 98.44 59 ALA A CA 1
ATOM 479 C C . ALA A 1 59 ? -10.039 19.719 24.234 1 98.44 59 ALA A C 1
ATOM 481 O O . ALA A 1 59 ? -9.898 20.766 23.609 1 98.44 59 ALA A O 1
ATOM 482 N N . PRO A 1 60 ? -11.258 19.297 24.562 1 98.31 60 PRO A N 1
ATOM 483 C CA . PRO A 1 60 ? -12.453 19.875 23.953 1 98.31 60 PRO A CA 1
ATOM 484 C C . PRO A 1 60 ? -12.578 21.375 24.203 1 98.31 60 PRO A C 1
ATOM 486 O O . PRO A 1 60 ? -12.945 21.797 25.297 1 98.31 60 PRO A O 1
ATOM 489 N N . GLY A 1 61 ? -12.297 22.125 23.172 1 97 61 GLY A N 1
ATOM 490 C CA . GLY A 1 61 ? -12.445 23.562 23.188 1 97 61 GLY A CA 1
ATOM 491 C C . GLY A 1 61 ? -11.367 24.266 24 1 97 61 GLY A C 1
ATOM 492 O O . GLY A 1 61 ? -11.531 25.438 24.391 1 97 61 GLY A O 1
ATOM 493 N N . CYS A 1 62 ? -10.32 23.531 24.281 1 97.31 62 CYS A N 1
ATOM 494 C CA . CYS A 1 62 ? -9.25 24.109 25.078 1 97.31 62 CYS A CA 1
ATOM 495 C C . CYS A 1 62 ? -8.062 24.5 24.219 1 97.31 62 CYS A C 1
ATOM 497 O O . CYS A 1 62 ? -7.902 23.984 23.109 1 97.31 62 CYS A O 1
ATOM 499 N N . ASP A 1 63 ? -7.32 25.406 24.75 1 96.75 63 ASP A N 1
ATOM 500 C CA . ASP A 1 63 ? -6.125 25.844 24.047 1 96.75 63 ASP A CA 1
ATOM 501 C C . ASP A 1 63 ? -4.918 24.984 24.422 1 96.75 63 ASP A C 1
ATOM 503 O O . ASP A 1 63 ? -3.891 25.016 23.734 1 96.75 63 ASP A O 1
ATOM 507 N N . ASP A 1 64 ? -5.035 24.25 25.531 1 96.62 64 ASP A N 1
ATOM 508 C CA . ASP A 1 64 ? -3.898 23.484 26.062 1 96.62 64 ASP A CA 1
ATOM 509 C C . ASP A 1 64 ? -4.363 22.344 26.953 1 96.62 64 ASP A C 1
ATOM 511 O O . ASP A 1 64 ? -5.551 22.234 27.25 1 96.62 64 ASP A O 1
ATOM 515 N N . VAL A 1 65 ? -3.422 21.453 27.25 1 96.88 65 VAL A N 1
ATOM 516 C CA . VAL A 1 65 ? -3.602 20.375 28.219 1 96.88 65 VAL A CA 1
ATOM 517 C C . VAL A 1 65 ? -2.42 20.344 29.188 1 96.88 65 VAL A C 1
ATOM 519 O O . VAL A 1 65 ? -1.343 20.859 28.875 1 96.88 65 VAL A O 1
ATOM 522 N N . PRO A 1 66 ? -2.643 19.766 30.344 1 97.19 66 PRO A N 1
ATOM 523 C CA . PRO A 1 66 ? -1.516 19.656 31.266 1 97.19 66 PRO A CA 1
ATOM 524 C C . PRO A 1 66 ? -0.352 18.859 30.688 1 97.19 66 PRO A C 1
ATOM 526 O O . PRO A 1 66 ? -0.566 17.938 29.891 1 97.19 66 PRO A O 1
ATOM 529 N N . VAL A 1 67 ? 0.86 19.172 31.141 1 97.62 67 VAL A N 1
ATOM 530 C CA . VAL A 1 67 ? 2.064 18.516 30.656 1 97.62 67 VAL A CA 1
ATOM 531 C C . VAL A 1 67 ? 1.976 17.016 30.906 1 97.62 67 VAL A C 1
ATOM 533 O O . VAL A 1 67 ? 2.418 16.203 30.094 1 97.62 67 VAL A O 1
ATOM 536 N N . GLU A 1 68 ? 1.371 16.625 32.031 1 97.62 68 GLU A N 1
ATOM 537 C CA . GLU A 1 68 ? 1.257 15.227 32.406 1 97.62 68 GLU A CA 1
ATOM 538 C C . GLU A 1 68 ? 0.07 14.555 31.734 1 97.62 68 GLU A C 1
ATOM 540 O O . GLU A 1 68 ? -0.151 13.352 31.891 1 97.62 68 GLU A O 1
ATOM 545 N N . GLY A 1 69 ? -0.67 15.336 31 1 97.06 69 GLY A N 1
ATOM 546 C CA . GLY A 1 69 ? -1.824 14.805 30.281 1 97.06 69 GLY A CA 1
ATOM 547 C C . GLY A 1 69 ? -3.119 14.953 31.062 1 97.06 69 GLY A C 1
ATOM 548 O O . GLY A 1 69 ? -3.104 15.258 32.25 1 97.06 69 GLY A O 1
ATOM 549 N N . ARG A 1 70 ? -4.152 14.82 30.406 1 97.12 70 ARG A N 1
ATOM 550 C CA . ARG A 1 70 ? -5.508 14.781 30.953 1 97.12 70 ARG A CA 1
ATOM 551 C C . ARG A 1 70 ? -5.891 13.367 31.359 1 97.12 70 ARG A C 1
ATOM 553 O O . ARG A 1 70 ? -5.559 12.398 30.672 1 97.12 70 ARG A O 1
ATOM 560 N N . GLN A 1 71 ? -6.562 13.312 32.531 1 96.81 71 GLN A N 1
ATOM 561 C CA . GLN A 1 71 ? -7.062 11.984 32.906 1 96.81 71 GLN A CA 1
ATOM 562 C C . GLN A 1 71 ? -7.984 11.43 31.828 1 96.81 71 GLN A C 1
ATOM 564 O O . GLN A 1 71 ? -8.922 12.109 31.391 1 96.81 71 GLN A O 1
ATOM 569 N N . ARG A 1 72 ? -7.754 10.266 31.453 1 96.25 72 ARG A N 1
ATOM 570 C CA . ARG A 1 72 ? -8.43 9.68 30.297 1 96.25 72 ARG A CA 1
ATOM 571 C C . ARG A 1 72 ? -9.938 9.578 30.547 1 96.25 72 ARG A C 1
ATOM 573 O O . ARG A 1 72 ? -10.727 9.648 29.594 1 96.25 72 ARG A O 1
ATOM 580 N N . LEU A 1 73 ? -10.383 9.438 31.75 1 95.75 73 LEU A N 1
ATOM 581 C CA . LEU A 1 73 ? -11.797 9.234 32.031 1 95.75 73 LEU A CA 1
ATOM 582 C C . LEU A 1 73 ? -12.484 10.562 32.344 1 95.75 73 LEU A C 1
ATOM 584 O O . LEU A 1 73 ? -13.695 10.602 32.562 1 95.75 73 LEU A O 1
ATOM 588 N N . SER A 1 74 ? -11.742 11.625 32.312 1 96 74 SER A N 1
ATOM 589 C CA . SER A 1 74 ? -12.336 12.93 32.562 1 96 74 SER A CA 1
ATOM 590 C C . SER A 1 74 ? -13.336 13.32 31.484 1 96 74 SER A C 1
ATOM 592 O O . SER A 1 74 ? -13.094 13.086 30.297 1 96 74 SER A O 1
ATOM 594 N N . THR A 1 75 ? -14.43 13.961 31.875 1 97.31 75 THR A N 1
ATOM 595 C CA . THR A 1 75 ? -15.406 14.469 30.922 1 97.31 75 THR A CA 1
ATOM 596 C C . THR A 1 75 ? -15.453 15.992 30.938 1 97.31 75 THR A C 1
ATOM 598 O O . THR A 1 75 ? -16.406 16.594 30.453 1 97.31 75 THR A O 1
ATOM 601 N N . GLU A 1 76 ? -14.414 16.516 31.609 1 96.69 76 GLU A N 1
ATOM 602 C CA . GLU A 1 76 ? -14.352 17.969 31.656 1 96.69 76 GLU A CA 1
ATOM 603 C C . GLU A 1 76 ? -14.328 18.562 30.25 1 96.69 76 GLU A C 1
ATOM 605 O O . GLU A 1 76 ? -13.602 18.094 29.391 1 96.69 76 GLU A O 1
ATOM 610 N N . GLY A 1 77 ? -15.102 19.609 30 1 97.44 77 GLY A N 1
ATOM 611 C CA . GLY A 1 77 ? -15.156 20.297 28.719 1 97.44 77 GLY A CA 1
ATOM 612 C C . GLY A 1 77 ? -16.266 19.766 27.812 1 97.44 77 GLY A C 1
ATOM 613 O O . GLY A 1 77 ? -16.625 20.406 26.828 1 97.44 77 GLY A O 1
ATOM 614 N N . PHE A 1 78 ? -16.859 18.625 28.141 1 98.44 78 PHE A N 1
ATOM 615 C CA . PHE A 1 78 ? -17.969 18.062 27.375 1 98.44 78 PHE A CA 1
ATOM 616 C C . PHE A 1 78 ? -19.297 18.438 28 1 98.44 78 PHE A C 1
ATOM 618 O O . PHE A 1 78 ? -19.391 18.641 29.219 1 98.44 78 PHE A O 1
ATOM 625 N N . THR A 1 79 ? -20.391 18.469 27.234 1 98.06 79 THR A N 1
ATOM 626 C CA . THR A 1 79 ? -21.703 18.844 27.734 1 98.06 79 THR A CA 1
ATOM 627 C C . THR A 1 79 ? -22.375 17.656 28.422 1 98.06 79 THR A C 1
ATOM 629 O O . THR A 1 79 ? -23.219 17.844 29.297 1 98.06 79 THR A O 1
ATOM 632 N N . CYS A 1 80 ? -22.047 16.438 28.031 1 98.38 80 CYS A N 1
ATOM 633 C CA . CYS A 1 80 ? -22.641 15.227 28.562 1 98.38 80 CYS A CA 1
ATOM 634 C C . CYS A 1 80 ? -24.156 15.336 28.594 1 98.38 80 CYS A C 1
ATOM 636 O O . CYS A 1 80 ? -24.766 15.25 29.672 1 98.38 80 CYS A O 1
ATOM 638 N N . PRO A 1 81 ? -24.781 15.383 27.469 1 98.25 81 PRO A N 1
ATOM 639 C CA . PRO A 1 81 ? -26.234 15.609 27.438 1 98.25 81 PRO A CA 1
ATOM 640 C C . PRO A 1 81 ? -27.031 14.445 28.031 1 98.25 81 PRO A C 1
ATOM 642 O O . PRO A 1 81 ? -26.484 13.344 28.203 1 98.25 81 PRO A O 1
ATOM 645 N N . PRO A 1 82 ? -28.328 14.766 28.391 1 97.25 82 PRO A N 1
ATOM 646 C CA . PRO A 1 82 ? -29.172 13.641 28.781 1 97.25 82 PRO A CA 1
ATOM 647 C C . PRO A 1 82 ? -29.344 12.609 27.656 1 97.25 82 PRO A C 1
ATOM 649 O O . PRO A 1 82 ? -29.344 12.969 26.484 1 97.25 82 PRO A O 1
ATOM 652 N N . PHE A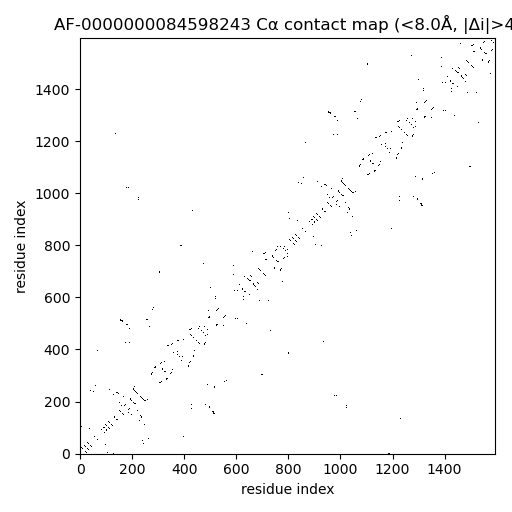 1 83 ? -29.469 11.406 28 1 98.06 83 PHE A N 1
ATOM 653 C CA . PHE A 1 83 ? -29.672 10.312 27.047 1 98.06 83 PHE A CA 1
ATOM 654 C C . PHE A 1 83 ? -30.578 9.234 27.641 1 98.06 83 PHE A C 1
ATOM 656 O O . PHE A 1 83 ? -30.844 9.234 28.844 1 98.06 83 PHE A O 1
ATOM 663 N N . THR A 1 84 ? -31.109 8.391 26.859 1 97.5 84 THR A N 1
ATOM 664 C CA . THR A 1 84 ? -31.953 7.277 27.297 1 97.5 84 THR A CA 1
ATOM 665 C C . THR A 1 84 ? -31.203 5.953 27.172 1 97.5 84 THR A C 1
ATOM 667 O O . THR A 1 84 ? -30.281 5.824 26.359 1 97.5 84 THR A O 1
ATOM 670 N N . THR A 1 85 ? -31.5 5.035 28 1 97.44 85 THR A N 1
ATOM 671 C CA . THR A 1 85 ? -31 3.67 27.953 1 97.44 85 THR A CA 1
ATOM 672 C C . THR A 1 85 ? -32.125 2.664 28 1 97.44 85 THR A C 1
ATOM 674 O O . THR A 1 85 ? -33.062 2.814 28.797 1 97.44 85 THR A O 1
ATOM 677 N N . LYS A 1 86 ? -32.156 1.804 27.109 1 97.62 86 LYS A N 1
ATOM 678 C CA . LYS A 1 86 ? -33.062 0.668 27.109 1 97.62 86 LYS A CA 1
ATOM 679 C C . LYS A 1 86 ? -32.312 -0.653 27.062 1 97.62 86 LYS A C 1
ATOM 681 O O . LYS A 1 86 ? -31.547 -0.899 26.125 1 97.62 86 LYS A O 1
ATOM 686 N N . GLU A 1 87 ? -32.5 -1.451 28.031 1 96.31 87 GLU A N 1
ATOM 687 C CA . GLU A 1 87 ? -31.781 -2.723 28.109 1 96.31 87 GLU A CA 1
ATOM 688 C C . GLU A 1 87 ? -32.688 -3.889 27.734 1 96.31 87 GLU A C 1
ATOM 690 O O . GLU A 1 87 ? -33.812 -3.984 28.219 1 96.31 87 GLU A O 1
ATOM 695 N N . TYR A 1 88 ? -32.188 -4.621 26.922 1 96.5 88 TYR A N 1
ATOM 696 C CA . TYR A 1 88 ? -32.812 -5.887 26.531 1 96.5 88 TYR A CA 1
ATOM 697 C C . TYR A 1 88 ? -31.922 -7.062 26.906 1 96.5 88 TYR A C 1
ATOM 699 O O . TYR A 1 88 ? -30.844 -6.879 27.484 1 96.5 88 TYR A O 1
ATOM 707 N N . ASP A 1 89 ? -32.375 -8.281 26.703 1 94.81 89 ASP A N 1
ATOM 708 C CA . ASP A 1 89 ? -31.625 -9.461 27.062 1 94.81 89 ASP A CA 1
ATOM 709 C C . ASP A 1 89 ? -30.328 -9.555 26.266 1 94.81 89 ASP A C 1
ATOM 711 O O . ASP A 1 89 ? -29.266 -9.875 26.812 1 94.81 89 ASP A O 1
ATOM 715 N N . GLY A 1 90 ? -30.359 -9.203 25.016 1 95.38 90 GLY A N 1
ATOM 716 C CA . GLY A 1 90 ? -29.219 -9.422 24.125 1 95.38 90 GLY A CA 1
ATOM 717 C C . GLY A 1 90 ? -28.469 -8.148 23.812 1 95.38 90 GLY A C 1
ATOM 718 O O . GLY A 1 90 ? -27.344 -8.195 23.328 1 95.38 90 GLY A O 1
ATOM 719 N N . HIS A 1 91 ? -29.078 -7.035 24 1 97.38 91 HIS A N 1
ATOM 720 C CA . HIS A 1 91 ? -28.453 -5.777 23.609 1 97.38 91 HIS A CA 1
ATOM 721 C C . HIS A 1 91 ? -28.938 -4.625 24.484 1 97.38 91 HIS A C 1
ATOM 723 O O . HIS A 1 91 ? -29.922 -4.77 25.234 1 97.38 91 HIS A O 1
ATOM 729 N N . ILE A 1 92 ? -28.219 -3.557 24.531 1 98.12 92 ILE A N 1
ATOM 730 C CA . ILE A 1 92 ? -28.578 -2.312 25.203 1 98.12 92 ILE A CA 1
ATOM 731 C C . ILE A 1 92 ? -28.562 -1.159 24.203 1 98.12 92 ILE A C 1
ATOM 733 O O . ILE A 1 92 ? -27.688 -1.097 23.328 1 98.12 92 ILE A O 1
ATOM 737 N N . GLU A 1 93 ? -29.547 -0.3 24.25 1 98.5 93 GLU A N 1
ATOM 738 C CA . GLU A 1 93 ? -29.625 0.894 23.422 1 98.5 93 GLU A CA 1
ATOM 739 C C . GLU A 1 93 ? -29.344 2.156 24.234 1 98.5 93 GLU A C 1
ATOM 741 O O . GLU A 1 93 ? -29.875 2.318 25.328 1 98.5 93 GLU A O 1
ATOM 746 N N . ILE A 1 94 ? -28.469 2.928 23.797 1 98.5 94 ILE A N 1
ATOM 747 C CA . ILE A 1 94 ? -28.156 4.238 24.359 1 98.5 94 ILE A CA 1
ATOM 748 C C . ILE A 1 94 ? -28.391 5.32 23.312 1 98.5 94 ILE A C 1
ATOM 750 O O . ILE A 1 94 ? -27.844 5.258 22.203 1 98.5 94 ILE A O 1
ATOM 754 N N . ALA A 1 95 ? -29.234 6.367 23.578 1 98.12 95 ALA A N 1
ATOM 755 C CA . ALA A 1 95 ? -29.594 7.309 22.516 1 98.12 95 ALA A CA 1
ATOM 756 C C . ALA A 1 95 ? -29.672 8.734 23.062 1 98.12 95 ALA A C 1
ATOM 758 O O . ALA A 1 95 ? -30.219 8.961 24.141 1 98.12 95 ALA A O 1
ATOM 759 N N . THR A 1 96 ? -29.047 9.625 22.391 1 97.75 96 THR A N 1
ATOM 760 C CA . THR A 1 96 ? -29.359 11.047 22.5 1 97.75 96 THR A CA 1
ATOM 761 C C . THR A 1 96 ? -30.422 11.445 21.469 1 97.75 96 THR A C 1
ATOM 763 O O . THR A 1 96 ? -31.125 10.594 20.938 1 97.75 96 THR A O 1
ATOM 766 N N . ASN A 1 97 ? -30.562 12.797 21.25 1 96.5 97 ASN A N 1
ATOM 767 C CA . ASN A 1 97 ? -31.484 13.25 20.219 1 96.5 97 ASN A CA 1
ATOM 768 C C . ASN A 1 97 ? -30.906 13.078 18.828 1 96.5 97 ASN A C 1
ATOM 770 O O . ASN A 1 97 ? -31.641 13.125 17.828 1 96.5 97 ASN A O 1
ATOM 774 N N . GLU A 1 98 ? -29.578 12.773 18.703 1 96.25 98 GLU A N 1
ATOM 775 C CA . GLU A 1 98 ? -28.938 12.797 17.391 1 96.25 98 GLU A CA 1
ATOM 776 C C . GLU A 1 98 ? -28.281 11.461 17.078 1 96.25 98 GLU A C 1
ATOM 778 O O . GLU A 1 98 ? -28.156 11.086 15.906 1 96.25 98 GLU A O 1
ATOM 783 N N . LEU A 1 99 ? -27.844 10.734 18.078 1 97.56 99 LEU A N 1
ATOM 784 C CA . LEU A 1 99 ? -27.078 9.5 17.906 1 97.56 99 LEU A CA 1
ATOM 785 C C . LEU A 1 99 ? -27.625 8.383 18.766 1 97.56 99 LEU A C 1
ATOM 787 O O . LEU A 1 99 ? -28.078 8.625 19.891 1 97.56 99 LEU A O 1
ATOM 791 N N . LYS A 1 100 ? -27.578 7.23 18.266 1 98.38 100 LYS A N 1
ATOM 792 C CA . LYS A 1 100 ? -27.984 6.039 19 1 98.38 100 LYS A CA 1
ATOM 793 C C . LYS A 1 100 ? -26.984 4.902 18.797 1 98.38 100 LYS A C 1
ATOM 795 O O . LYS A 1 100 ? -26.516 4.672 17.688 1 98.38 100 LYS A O 1
ATOM 800 N N . ALA A 1 101 ? -26.625 4.273 19.859 1 98.62 101 ALA A N 1
ATOM 801 C CA . ALA A 1 101 ? -25.797 3.068 19.828 1 98.62 101 ALA A CA 1
ATOM 802 C C . ALA A 1 101 ? -26.594 1.854 20.312 1 98.62 101 ALA A C 1
ATOM 804 O O . ALA A 1 101 ? -27.281 1.918 21.328 1 98.62 101 ALA A O 1
ATOM 805 N N . VAL A 1 102 ? -26.547 0.853 19.562 1 98.56 102 VAL A N 1
ATOM 806 C CA . VAL A 1 102 ? -27.031 -0.453 20 1 98.56 102 VAL A CA 1
ATOM 807 C C . VAL A 1 102 ? -25.859 -1.375 20.281 1 98.56 102 VAL A C 1
ATOM 809 O O . VAL A 1 102 ? -25.062 -1.683 19.391 1 98.56 102 VAL A O 1
ATOM 812 N N . ILE A 1 103 ? -25.75 -1.784 21.516 1 98.19 103 ILE A N 1
ATOM 813 C CA . ILE A 1 103 ? -24.641 -2.623 21.953 1 98.19 103 ILE A CA 1
ATOM 814 C C . ILE A 1 103 ? -25.109 -4.066 22.094 1 98.19 103 ILE A C 1
ATOM 816 O O . ILE A 1 103 ? -25.828 -4.398 23.047 1 98.19 103 ILE A O 1
ATOM 820 N N . HIS A 1 104 ? -24.656 -4.902 21.203 1 96.81 104 HIS A N 1
ATOM 821 C CA . HIS A 1 104 ? -24.875 -6.332 21.391 1 96.81 104 HIS A CA 1
ATOM 822 C C . HIS A 1 104 ? -23.953 -6.887 22.484 1 96.81 104 HIS A C 1
ATOM 824 O O . HIS A 1 104 ? -22.719 -6.793 22.375 1 96.81 104 HIS A O 1
ATOM 830 N N . LYS A 1 105 ? -24.531 -7.422 23.5 1 95.94 105 LYS A N 1
ATOM 831 C CA . LYS A 1 105 ? -23.781 -7.855 24.672 1 95.94 105 LYS A CA 1
ATOM 832 C C . LYS A 1 105 ? -22.75 -8.914 24.297 1 95.94 105 LYS A C 1
ATOM 834 O O . LYS A 1 105 ? -21.641 -8.945 24.859 1 95.94 105 LYS A O 1
ATOM 839 N N . GLU A 1 106 ? -23.156 -9.781 23.406 1 94.31 106 GLU A N 1
ATOM 840 C CA . GLU A 1 106 ? -22.203 -10.781 22.922 1 94.31 106 GLU A CA 1
ATOM 841 C C . GLU A 1 106 ? -21.141 -10.156 22.031 1 94.31 106 GLU A C 1
ATOM 843 O O . GLU A 1 106 ? -21.438 -9.664 20.953 1 94.31 106 GLU A O 1
ATOM 848 N N . GLY A 1 107 ? -19.906 -10.195 22.5 1 94.06 107 GLY A N 1
ATOM 849 C CA . GLY A 1 107 ? -18.781 -9.664 21.734 1 94.06 107 GLY A CA 1
ATOM 850 C C . GLY A 1 107 ? -18.688 -8.148 21.781 1 94.06 107 GLY A C 1
ATOM 851 O O . GLY A 1 107 ? -17.797 -7.562 21.172 1 94.06 107 GLY A O 1
ATOM 852 N N . PHE A 1 108 ? -19.625 -7.5 22.453 1 96.75 108 PHE A N 1
ATOM 853 C CA . PHE A 1 108 ? -19.688 -6.055 22.625 1 96.75 108 PHE A CA 1
ATOM 854 C C . PHE A 1 108 ? -19.719 -5.344 21.281 1 96.75 108 PHE A C 1
ATOM 856 O O . PHE A 1 108 ? -18.938 -4.41 21.047 1 96.75 108 PHE A O 1
ATOM 863 N N . ARG A 1 109 ? -20.469 -5.809 20.344 1 96.75 109 ARG A N 1
ATOM 864 C CA . ARG A 1 109 ? -20.531 -5.246 19 1 96.75 109 ARG A CA 1
ATOM 865 C C . ARG A 1 109 ? -21.484 -4.051 18.953 1 96.75 109 ARG A C 1
ATOM 867 O O . ARG A 1 109 ? -22.625 -4.145 19.391 1 96.75 109 ARG A O 1
ATOM 874 N N . LEU A 1 110 ? -21.016 -3.016 18.406 1 98.25 110 LEU A N 1
ATOM 875 C CA . LEU A 1 110 ? -21.797 -1.788 18.391 1 98.25 110 LEU A CA 1
ATOM 876 C C . LEU A 1 110 ? -22.328 -1.492 16.984 1 98.25 110 LEU A C 1
ATOM 878 O O . LEU A 1 110 ? -21.594 -1.674 16 1 98.25 110 LEU A O 1
ATOM 882 N N . ILE A 1 111 ? -23.562 -1.092 16.922 1 98.38 111 ILE A N 1
ATOM 883 C CA . ILE A 1 111 ? -24.188 -0.53 15.727 1 98.38 111 ILE A CA 1
ATOM 884 C C . ILE A 1 111 ? -24.609 0.915 15.992 1 98.38 111 ILE A C 1
ATOM 886 O O . ILE A 1 111 ? -25.219 1.213 17.031 1 98.38 111 ILE A O 1
ATOM 890 N N . TRP A 1 112 ? -24.344 1.755 15.062 1 98.56 112 TRP A N 1
ATOM 891 C CA . TRP A 1 112 ? -24.547 3.186 15.258 1 98.56 112 TRP A CA 1
ATOM 892 C C . TRP A 1 112 ? -25.641 3.707 14.32 1 98.56 112 TRP A C 1
ATOM 894 O O . TRP A 1 112 ? -25.672 3.348 13.141 1 98.56 112 TRP A O 1
ATOM 904 N N . PHE A 1 113 ? -26.469 4.551 14.891 1 98.25 113 PHE A N 1
ATOM 905 C CA . PHE A 1 113 ? -27.578 5.145 14.141 1 98.25 113 PHE A CA 1
ATOM 906 C C . PHE A 1 113 ? -27.562 6.66 14.281 1 98.25 113 PHE A C 1
ATOM 908 O O . PHE A 1 113 ? -27.156 7.195 15.312 1 98.25 113 PHE A O 1
ATOM 915 N N . GLN A 1 114 ? -27.953 7.328 13.289 1 95.38 114 GLN A N 1
ATOM 916 C CA . GLN A 1 114 ? -28.203 8.766 13.289 1 95.38 114 GLN A CA 1
ATOM 917 C C . GLN A 1 114 ? -29.672 9.062 13 1 95.38 114 GLN A C 1
ATOM 919 O O . GLN A 1 114 ? -30.359 8.266 12.352 1 95.38 114 GLN A O 1
ATOM 924 N N . LYS A 1 115 ? -30.078 10.172 13.484 1 90.69 115 LYS A N 1
ATOM 925 C CA . LYS A 1 115 ? -31.438 10.586 13.195 1 90.69 115 LYS A CA 1
ATOM 926 C C . LYS A 1 115 ? -31.516 11.367 11.891 1 90.69 115 LYS A C 1
ATOM 928 O O . LYS A 1 115 ? -30.859 12.391 11.727 1 90.69 115 LYS A O 1
ATOM 933 N N . GLN A 1 116 ? -32.156 10.82 10.906 1 86.44 116 GLN A N 1
ATOM 934 C CA . GLN A 1 116 ? -32.438 11.492 9.641 1 86.44 116 GLN A CA 1
ATOM 935 C C . GLN A 1 116 ? -33.938 11.609 9.398 1 86.44 116 GLN A C 1
ATOM 937 O O . GLN A 1 116 ? -34.625 10.602 9.297 1 86.44 116 GLN A O 1
ATOM 942 N N . GLN A 1 117 ? -34.438 12.766 9.258 1 87.94 117 GLN A N 1
ATOM 943 C CA . GLN A 1 117 ? -35.844 13.047 9.039 1 87.94 117 GLN A CA 1
ATOM 944 C C . GLN A 1 117 ? -36.719 12.32 10.07 1 87.94 117 GLN A C 1
ATOM 946 O O . GLN A 1 117 ? -37.656 11.641 9.711 1 87.94 117 GLN A O 1
ATOM 951 N N . GLY A 1 118 ? -36.281 12.273 11.266 1 89.12 118 GLY A N 1
ATOM 952 C CA . GLY A 1 118 ? -37.062 11.758 12.375 1 89.12 118 GLY A CA 1
ATOM 953 C C . GLY A 1 118 ? -36.906 10.266 12.57 1 89.12 118 GLY A C 1
ATOM 954 O O . GLY A 1 118 ? -37.406 9.703 13.539 1 89.12 118 GLY A O 1
ATOM 955 N N . GLU A 1 119 ? -36.125 9.641 11.703 1 94.38 119 GLU A N 1
ATOM 956 C CA . GLU A 1 119 ? -35.969 8.195 11.789 1 94.38 119 GLU A CA 1
ATOM 957 C C . GLU A 1 119 ? -34.5 7.832 12.031 1 94.38 119 GLU A C 1
ATOM 959 O O . GLU A 1 119 ? -33.594 8.508 11.539 1 94.38 119 GLU A O 1
ATOM 964 N N . TRP A 1 120 ? -34.312 6.754 12.836 1 96.56 120 TRP A N 1
ATOM 965 C CA . TRP A 1 120 ? -32.969 6.25 13.07 1 96.56 120 TRP A CA 1
ATOM 966 C C . TRP A 1 120 ? -32.469 5.473 11.859 1 96.56 120 TRP A C 1
ATOM 968 O O . TRP A 1 120 ? -33.094 4.492 11.438 1 96.56 120 TRP A O 1
ATOM 978 N N . VAL A 1 121 ? -31.359 5.922 11.305 1 96.81 121 VAL A N 1
ATOM 979 C CA . VAL A 1 121 ? -30.734 5.27 10.156 1 96.81 121 VAL A CA 1
ATOM 980 C C . VAL A 1 121 ? -29.328 4.793 10.516 1 96.81 121 VAL A C 1
ATOM 982 O O . VAL A 1 121 ? -28.516 5.574 11.008 1 96.81 121 VAL A O 1
ATOM 985 N N . GLU A 1 122 ? -29.078 3.459 10.289 1 97.44 122 GLU A N 1
ATOM 986 C CA . GLU A 1 122 ? -27.75 2.906 10.555 1 97.44 122 GLU A CA 1
ATOM 987 C C . GLU A 1 122 ? -26.688 3.592 9.703 1 97.44 122 GLU A C 1
ATOM 989 O O . GLU A 1 122 ? -26.859 3.77 8.5 1 97.44 122 GLU A O 1
ATOM 994 N N . PHE A 1 123 ? -25.516 4.027 10.305 1 97.44 123 PHE A N 1
ATOM 995 C CA . PHE A 1 123 ? -24.469 4.645 9.5 1 97.44 123 PHE A CA 1
ATOM 996 C C . PHE A 1 123 ? -23.141 3.941 9.719 1 97.44 123 PHE A C 1
ATOM 998 O O . PHE A 1 123 ? -22.203 4.102 8.922 1 97.44 123 PHE A O 1
ATOM 1005 N N . ALA A 1 124 ? -22.984 3.176 10.758 1 98 124 ALA A N 1
ATOM 1006 C CA . ALA A 1 124 ? -21.766 2.404 11.031 1 98 124 ALA A CA 1
ATOM 1007 C C . ALA A 1 124 ? -22.078 1.182 11.891 1 98 124 ALA A C 1
ATOM 1009 O O . ALA A 1 124 ? -23.031 1.199 12.688 1 98 124 ALA A O 1
ATOM 1010 N N . SER A 1 125 ? -21.297 0.169 11.75 1 97.81 125 SER A N 1
ATOM 1011 C CA . SER A 1 125 ? -21.469 -1.051 12.531 1 97.81 125 SER A CA 1
ATOM 1012 C C . SER A 1 125 ? -20.172 -1.823 12.664 1 97.81 125 SER A C 1
ATOM 1014 O O . SER A 1 125 ? -19.391 -1.913 11.703 1 97.81 125 SER A O 1
ATOM 1016 N N . ASP A 1 126 ? -19.938 -2.311 13.82 1 97.62 126 ASP A N 1
ATOM 1017 C CA . ASP A 1 126 ? -18.844 -3.271 13.977 1 97.62 126 ASP A CA 1
ATOM 1018 C C . ASP A 1 126 ? -19.062 -4.492 13.094 1 97.62 126 ASP A C 1
ATOM 1020 O O . ASP A 1 126 ? -20.203 -4.824 12.742 1 97.62 126 ASP A O 1
ATOM 1024 N N . ARG A 1 127 ? -17.922 -5.047 12.648 1 94.62 127 ARG A N 1
ATOM 1025 C CA . ARG A 1 127 ? -18 -6.336 11.969 1 94.62 127 ARG A CA 1
ATOM 1026 C C . ARG A 1 127 ? -18.75 -7.355 12.812 1 94.62 127 ARG A C 1
ATOM 1028 O O . ARG A 1 127 ? -18.562 -7.43 14.023 1 94.62 127 ARG A O 1
ATOM 1035 N N . MET A 1 128 ? -19.625 -8.172 12.258 1 87.31 128 MET A N 1
ATOM 1036 C CA . MET A 1 128 ? -20.578 -9.023 12.977 1 87.31 128 MET A CA 1
ATOM 1037 C C . MET A 1 128 ? -19.875 -10.266 13.523 1 87.31 128 MET A C 1
ATOM 1039 O O . MET A 1 128 ? -20.359 -10.891 14.461 1 87.31 128 MET A O 1
ATOM 1043 N N . THR A 1 129 ? -18.812 -10.586 12.984 1 88.5 129 THR A N 1
ATOM 1044 C CA . THR A 1 129 ? -18.047 -11.703 13.531 1 88.5 129 THR A CA 1
ATOM 1045 C C . THR A 1 129 ? -17.172 -11.242 14.695 1 88.5 129 THR A C 1
ATOM 1047 O O . THR A 1 129 ? -17.672 -10.906 15.766 1 88.5 129 THR A O 1
ATOM 1050 N N . GLN A 1 130 ? -15.82 -11.094 14.531 1 89.44 130 GLN A N 1
ATOM 1051 C CA . GLN A 1 130 ? -14.93 -10.57 15.555 1 89.44 130 GLN A CA 1
ATOM 1052 C C . GLN A 1 130 ? -14.594 -9.102 15.297 1 89.44 130 GLN A C 1
ATOM 1054 O O . GLN A 1 130 ? -13.812 -8.789 14.398 1 89.44 130 GLN A O 1
ATOM 1059 N N . ALA A 1 131 ? -15.156 -8.281 16.188 1 95.31 131 ALA A N 1
ATOM 1060 C CA . ALA A 1 131 ? -14.953 -6.844 15.992 1 95.31 131 ALA A CA 1
ATOM 1061 C C . ALA A 1 131 ? -13.734 -6.352 16.781 1 95.31 131 ALA A C 1
ATOM 1063 O O . ALA A 1 131 ? -13.148 -5.32 16.438 1 95.31 131 ALA A O 1
ATOM 1064 N N . TYR A 1 132 ? -13.422 -7.039 17.844 1 96.62 132 TYR A N 1
ATOM 1065 C CA . TYR A 1 132 ? -12.32 -6.676 18.719 1 96.62 132 TYR A CA 1
ATOM 1066 C C . TYR A 1 132 ? -11.422 -7.879 19 1 96.62 132 TYR A C 1
ATOM 1068 O O . TYR A 1 132 ? -11.812 -9.023 18.75 1 96.62 132 TYR A O 1
ATOM 1076 N N . ASN A 1 133 ? -10.219 -7.637 19.438 1 95.12 133 ASN A N 1
ATOM 1077 C CA . ASN A 1 133 ? -9.297 -8.703 19.828 1 95.12 133 ASN A CA 1
ATOM 1078 C C . ASN A 1 133 ? -9.344 -8.961 21.328 1 95.12 133 ASN A C 1
ATOM 1080 O O . ASN A 1 133 ? -8.75 -8.219 22.109 1 95.12 133 ASN A O 1
ATOM 1084 N N . PHE A 1 134 ? -10.055 -9.969 21.766 1 93.31 134 PHE A N 1
ATOM 1085 C CA . PHE A 1 134 ? -10.125 -10.367 23.172 1 93.31 134 PHE A CA 1
ATOM 1086 C C . PHE A 1 134 ? -9.203 -11.555 23.438 1 93.31 134 PHE A C 1
ATOM 1088 O O . PHE A 1 134 ? -9.188 -12.523 22.672 1 93.31 134 PHE A O 1
ATOM 1095 N N . ASN A 1 135 ? -8.406 -11.492 24.438 1 89.38 135 ASN A N 1
ATOM 1096 C CA . ASN A 1 135 ? -7.551 -12.57 24.938 1 89.38 135 ASN A CA 1
ATOM 1097 C C . ASN A 1 135 ? -6.566 -13.031 23.859 1 89.38 135 ASN A C 1
ATOM 1099 O O . ASN A 1 135 ? -6.262 -14.219 23.766 1 89.38 135 ASN A O 1
ATOM 1103 N N . GLY A 1 136 ? -6.246 -12.172 22.875 1 88.69 136 GLY A N 1
ATOM 1104 C CA . GLY A 1 136 ? -5.23 -12.477 21.875 1 88.69 136 GLY A CA 1
ATOM 1105 C C . GLY A 1 136 ? -5.727 -13.406 20.781 1 88.69 136 GLY A C 1
ATOM 1106 O O . GLY A 1 136 ? -4.926 -14 20.062 1 88.69 136 GLY A O 1
ATOM 1107 N N . GLU A 1 137 ? -6.98 -13.531 20.562 1 88.5 137 GLU A N 1
ATOM 1108 C CA . GLU A 1 137 ? -7.551 -14.453 19.578 1 88.5 137 GLU A CA 1
ATOM 1109 C C . GLU A 1 137 ? -7.195 -14.047 18.156 1 88.5 137 GLU A C 1
ATOM 1111 O O . GLU A 1 137 ? -7.176 -14.883 17.25 1 88.5 137 GLU A O 1
ATOM 1116 N N . LEU A 1 138 ? -6.969 -12.742 17.984 1 91.75 138 LEU A N 1
ATOM 1117 C CA . LEU A 1 138 ? -6.656 -12.227 16.656 1 91.75 138 LEU A CA 1
ATOM 1118 C C . LEU A 1 138 ? -5.211 -11.734 16.594 1 91.75 138 LEU A C 1
ATOM 1120 O O . LEU A 1 138 ? -4.902 -10.805 15.836 1 91.75 138 LEU A O 1
ATOM 1124 N N . GLY A 1 139 ? -4.379 -12.273 17.438 1 90.31 139 GLY A N 1
ATOM 1125 C CA . GLY A 1 139 ? -2.984 -11.859 17.5 1 90.31 139 GLY A CA 1
ATOM 1126 C C . GLY A 1 139 ? -2.676 -10.969 18.688 1 90.31 139 GLY A C 1
ATOM 1127 O O . GLY A 1 139 ? -3.455 -10.906 19.641 1 90.31 139 GLY A O 1
ATOM 1128 N N . LYS A 1 140 ? -1.569 -10.312 18.578 1 88.38 140 LYS A N 1
ATOM 1129 C CA . LYS A 1 140 ? -1.062 -9.594 19.75 1 88.38 140 LYS A CA 1
ATOM 1130 C C . LYS A 1 140 ? -1.579 -8.156 19.766 1 88.38 140 LYS A C 1
ATOM 1132 O O . LYS A 1 140 ? -1.681 -7.547 20.828 1 88.38 140 LYS A O 1
ATOM 1137 N N . SER A 1 141 ? -1.959 -7.605 18.719 1 94.44 141 SER A N 1
ATOM 1138 C CA . SER A 1 141 ? -2.26 -6.184 18.594 1 94.44 141 SER A CA 1
ATOM 1139 C C . SER A 1 141 ? -3.701 -5.887 18.984 1 94.44 141 SER A C 1
ATOM 1141 O O . SER A 1 141 ? -4.551 -6.781 18.984 1 94.44 141 SER A O 1
ATOM 1143 N N . LEU A 1 142 ? -3.93 -4.621 19.375 1 96.62 142 LEU A N 1
ATOM 1144 C CA . LEU A 1 142 ? -5.297 -4.121 19.484 1 96.62 142 LEU A CA 1
ATOM 1145 C C . LEU A 1 142 ? -5.945 -4.023 18.109 1 96.62 142 LEU A C 1
ATOM 1147 O O . LEU A 1 142 ? -5.297 -3.625 17.141 1 96.62 142 LEU A O 1
ATOM 1151 N N . LYS A 1 143 ? -7.227 -4.414 18.109 1 97.62 143 LYS A N 1
ATOM 1152 C CA . LYS A 1 143 ? -7.914 -4.336 16.828 1 97.62 143 LYS A CA 1
ATOM 1153 C C . LYS A 1 143 ? -9.352 -3.852 17 1 97.62 143 LYS A C 1
ATOM 1155 O O . LYS A 1 143 ? -10.008 -4.176 17.984 1 97.62 143 LYS A O 1
ATOM 1160 N N . HIS A 1 144 ? -9.82 -3.107 16.094 1 98.62 144 HIS A N 1
ATOM 1161 C CA . HIS A 1 144 ? -11.219 -2.705 15.938 1 98.62 144 HIS A CA 1
ATOM 1162 C C . HIS A 1 144 ? -11.664 -2.809 14.484 1 98.62 144 HIS A C 1
ATOM 1164 O O . HIS A 1 144 ? -11.203 -2.045 13.633 1 98.62 144 HIS A O 1
ATOM 1170 N N . TYR A 1 145 ? -12.57 -3.75 14.219 1 98.06 145 TYR A N 1
ATOM 1171 C CA . TYR A 1 145 ? -13.07 -3.996 12.867 1 98.06 145 TYR A CA 1
ATOM 1172 C C . TYR A 1 145 ? -14.477 -3.424 12.695 1 98.06 145 TYR A C 1
ATOM 1174 O O . TYR A 1 145 ? -15.352 -3.666 13.523 1 98.06 145 TYR A O 1
ATOM 1182 N N . LEU A 1 146 ? -14.641 -2.699 11.602 1 98.31 146 LEU A N 1
ATOM 1183 C CA . LEU A 1 146 ? -15.938 -2.162 11.219 1 98.31 146 LEU A CA 1
ATOM 1184 C C . LEU A 1 146 ? -16.375 -2.693 9.852 1 98.31 146 LEU A C 1
ATOM 1186 O O . LEU A 1 146 ? -15.539 -2.83 8.953 1 98.31 146 LEU A O 1
ATOM 1190 N N . LYS A 1 147 ? -17.641 -2.961 9.766 1 97.25 147 LYS A N 1
ATOM 1191 C CA . LYS A 1 147 ? -18.203 -3.246 8.445 1 97.25 147 LYS A CA 1
ATOM 1192 C C . LYS A 1 147 ? -17.969 -2.076 7.492 1 97.25 147 LYS A C 1
ATOM 1194 O O . LYS A 1 147 ? -17.859 -0.928 7.93 1 97.25 147 LYS A O 1
ATOM 1199 N N . ARG A 1 148 ? -17.844 -2.361 6.207 1 96.69 148 ARG A N 1
ATOM 1200 C CA . ARG A 1 148 ? -17.75 -1.277 5.234 1 96.69 148 ARG A CA 1
ATOM 1201 C C . ARG A 1 148 ? -18.641 -1.548 4.023 1 96.69 148 ARG A C 1
ATOM 1203 O O . ARG A 1 148 ? -19.062 -2.682 3.801 1 96.69 148 ARG A O 1
ATOM 1210 N N . ASP A 1 149 ? -18.953 -0.486 3.389 1 95.62 149 ASP A N 1
ATOM 1211 C CA . ASP A 1 149 ? -19.594 -0.541 2.078 1 95.62 149 ASP A CA 1
ATOM 1212 C C . ASP A 1 149 ? -18.609 -0.184 0.969 1 95.62 149 ASP A C 1
ATOM 1214 O O . ASP A 1 149 ? -17.797 0.72 1.131 1 95.62 149 ASP A O 1
ATOM 1218 N N . ILE A 1 150 ? -18.688 -0.875 -0.123 1 94.25 150 ILE A N 1
ATOM 1219 C CA . ILE A 1 150 ? -17.703 -0.746 -1.193 1 94.25 150 ILE A CA 1
ATOM 1220 C C . ILE A 1 150 ? -17.75 0.663 -1.781 1 94.25 150 ILE A C 1
ATOM 1222 O O . ILE A 1 150 ? -16.797 1.126 -2.395 1 94.25 150 ILE A O 1
ATOM 1226 N N . SER A 1 151 ? -18.844 1.413 -1.623 1 95.25 151 SER A N 1
ATOM 1227 C CA . SER A 1 151 ? -19.016 2.729 -2.23 1 95.25 151 SER A CA 1
ATOM 1228 C C . SER A 1 151 ? -18.484 3.832 -1.327 1 95.25 151 SER A C 1
ATOM 1230 O O . SER A 1 151 ? -18.375 4.988 -1.742 1 95.25 151 SER A O 1
ATOM 1232 N N . GLU A 1 152 ? -18.094 3.512 -0.132 1 97.81 152 GLU A N 1
ATOM 1233 C CA . GLU A 1 152 ? -17.688 4.516 0.844 1 97.81 152 GLU A CA 1
ATOM 1234 C C . GLU A 1 152 ? -16.391 5.203 0.418 1 97.81 152 GLU A C 1
ATOM 1236 O O . GLU A 1 152 ? -15.539 4.59 -0.233 1 97.81 152 GLU A O 1
ATOM 1241 N N . HIS A 1 153 ? -16.312 6.48 0.734 1 98.38 153 HIS A N 1
ATOM 1242 C CA . HIS A 1 153 ? -15.086 7.262 0.631 1 98.38 153 HIS A CA 1
ATOM 1243 C C . HIS A 1 153 ? -14.445 7.465 2 1 98.38 153 HIS A C 1
ATOM 1245 O O . HIS A 1 153 ? -15.148 7.547 3.012 1 98.38 153 HIS A O 1
ATOM 1251 N N . TYR A 1 154 ? -13.141 7.535 2.008 1 98.81 154 TYR A N 1
ATOM 1252 C CA . TYR A 1 154 ? -12.406 7.758 3.248 1 98.81 154 TYR A CA 1
ATOM 1253 C C . TYR A 1 154 ? -11.453 8.938 3.111 1 98.81 154 TYR A C 1
ATOM 1255 O O . TYR A 1 154 ? -10.688 9.016 2.148 1 98.81 154 TYR A O 1
ATOM 1263 N N . TYR A 1 155 ? -11.484 9.836 4.047 1 98.81 155 TYR A N 1
ATOM 1264 C CA . TYR A 1 155 ? -10.641 11.023 4.047 1 98.81 155 TYR A CA 1
ATOM 1265 C C . TYR A 1 155 ? -9.977 11.219 5.406 1 98.81 155 TYR A C 1
ATOM 1267 O O . TYR A 1 155 ? -10.469 10.719 6.422 1 98.81 155 TYR A O 1
ATOM 1275 N N . GLY A 1 156 ? -8.844 11.977 5.43 1 98.5 156 GLY A N 1
ATOM 1276 C CA . GLY A 1 156 ? -8.133 12.258 6.668 1 98.5 156 GLY A CA 1
ATOM 1277 C C . GLY A 1 156 ? -6.84 11.477 6.809 1 98.5 156 GLY A C 1
ATOM 1278 O O . GLY A 1 156 ? -6.02 11.461 5.891 1 98.5 156 GLY A O 1
ATOM 1279 N N . LEU A 1 157 ? -6.523 11.031 8.039 1 98.56 157 LEU A N 1
ATOM 1280 C CA . LEU A 1 157 ? -5.309 10.32 8.43 1 98.56 157 LEU A CA 1
ATOM 1281 C C . LEU A 1 157 ? -4.109 11.266 8.43 1 98.56 157 LEU A C 1
ATOM 1283 O O . LEU A 1 157 ? -2.961 10.812 8.383 1 98.56 157 LEU A O 1
ATOM 1287 N N . GLY A 1 158 ? -4.395 12.5 8.445 1 98.38 158 GLY A N 1
ATOM 1288 C CA . GLY A 1 158 ? -3.34 13.5 8.57 1 98.38 158 GLY A CA 1
ATOM 1289 C C . GLY A 1 158 ? -2.486 13.617 7.32 1 98.38 158 GLY A C 1
ATOM 1290 O O . GLY A 1 158 ? -3.004 13.859 6.227 1 98.38 158 GLY A O 1
ATOM 1291 N N . GLU A 1 159 ? -1.208 13.359 7.48 1 98.5 159 GLU A N 1
ATOM 1292 C CA . GLU A 1 159 ? -0.191 13.547 6.449 1 98.5 159 GLU A CA 1
ATOM 1293 C C . GLU A 1 159 ? 0.075 12.242 5.691 1 98.5 159 GLU A C 1
ATOM 1295 O O . GLU A 1 159 ? 0.865 11.414 6.141 1 98.5 159 GLU A O 1
ATOM 1300 N N . ARG A 1 160 ? -0.598 12.148 4.512 1 98.25 160 ARG A N 1
ATOM 1301 C CA . ARG A 1 160 ? -0.451 10.961 3.678 1 98.25 160 ARG A CA 1
ATOM 1302 C C . ARG A 1 160 ? -0.149 11.336 2.232 1 98.25 160 ARG A C 1
ATOM 1304 O O . ARG A 1 160 ? -0.625 12.359 1.741 1 98.25 160 ARG A O 1
ATOM 1311 N N . THR A 1 161 ? 0.609 10.492 1.569 1 98.38 161 THR A N 1
ATOM 1312 C CA . THR A 1 161 ? 0.888 10.68 0.15 1 98.38 161 THR A CA 1
ATOM 1313 C C . THR A 1 161 ? -0.243 10.109 -0.703 1 98.38 161 THR A C 1
ATOM 1315 O O . THR A 1 161 ? -1.111 9.398 -0.196 1 98.38 161 THR A O 1
ATOM 1318 N N . GLY A 1 162 ? -0.232 10.516 -1.96 1 98.12 162 GLY A N 1
ATOM 1319 C CA . GLY A 1 162 ? -1.166 9.953 -2.922 1 98.12 162 GLY A CA 1
ATOM 1320 C C . GLY A 1 162 ? -2.484 10.695 -2.979 1 98.12 162 GLY A C 1
ATOM 1321 O O . GLY A 1 162 ? -2.545 11.891 -2.662 1 98.12 162 GLY A O 1
ATOM 1322 N N . GLU A 1 163 ? -3.545 10.055 -3.424 1 98.19 163 GLU A N 1
ATOM 1323 C CA . GLU A 1 163 ? -4.855 10.656 -3.648 1 98.19 163 GLU A CA 1
ATOM 1324 C C . GLU A 1 163 ? -5.539 10.992 -2.326 1 98.19 163 GLU A C 1
ATOM 1326 O O . GLU A 1 163 ? -5.145 10.492 -1.271 1 98.19 163 GLU A O 1
ATOM 1331 N N . LEU A 1 164 ? -6.52 11.812 -2.463 1 98.62 164 LEU A N 1
ATOM 1332 C CA . LEU A 1 164 ? -7.203 12.289 -1.263 1 98.62 164 LEU A CA 1
ATOM 1333 C C . LEU A 1 164 ? -8.109 11.203 -0.687 1 98.62 164 LEU A C 1
ATOM 1335 O O . LEU A 1 164 ? -8.188 11.039 0.533 1 98.62 164 LEU A O 1
ATOM 1339 N N . ASN A 1 165 ? -8.891 10.539 -1.608 1 98.69 165 ASN A N 1
ATOM 1340 C CA . ASN A 1 165 ? -9.695 9.406 -1.166 1 98.69 165 ASN A CA 1
ATOM 1341 C C . ASN A 1 165 ? -8.82 8.195 -0.833 1 98.69 165 ASN A C 1
ATOM 1343 O O . ASN A 1 165 ? -8.141 7.656 -1.708 1 98.69 165 ASN A O 1
ATOM 1347 N N . ARG A 1 166 ? -8.852 7.742 0.399 1 98.56 166 ARG A N 1
ATOM 1348 C CA . ARG A 1 166 ? -7.965 6.715 0.921 1 98.56 166 ARG A CA 1
ATOM 1349 C C . ARG A 1 166 ? -8.531 5.32 0.667 1 98.56 166 ARG A C 1
ATOM 1351 O O . ARG A 1 166 ? -7.969 4.324 1.125 1 98.56 166 ARG A O 1
ATOM 1358 N N . HIS A 1 167 ? -9.57 5.242 -0.134 1 97.94 167 HIS A N 1
ATOM 1359 C CA . HIS A 1 167 ? -10.242 3.979 -0.414 1 97.94 167 HIS A CA 1
ATOM 1360 C C . HIS A 1 167 ? -9.273 2.949 -0.977 1 97.94 167 HIS A C 1
ATOM 1362 O O . HIS A 1 167 ? -8.438 3.275 -1.824 1 97.94 167 HIS A O 1
ATOM 1368 N N . HIS A 1 168 ? -9.266 1.66 -0.422 1 96.94 168 HIS A N 1
ATOM 1369 C CA . HIS A 1 168 ? -8.453 0.511 -0.808 1 96.94 168 HIS A CA 1
ATOM 1370 C C . HIS A 1 168 ? -7.047 0.611 -0.228 1 96.94 168 HIS A C 1
ATOM 1372 O O . HIS A 1 168 ? -6.184 -0.216 -0.534 1 96.94 168 HIS A O 1
ATOM 1378 N N . GLY A 1 169 ? -6.801 1.61 0.609 1 97.62 169 GLY A N 1
ATOM 1379 C CA . GLY A 1 169 ? -5.453 1.798 1.119 1 97.62 169 GLY A CA 1
ATOM 1380 C C . GLY A 1 169 ? -5.242 1.178 2.488 1 97.62 169 GLY A C 1
ATOM 1381 O O . GLY A 1 169 ? -6.203 0.876 3.195 1 97.62 169 GLY A O 1
ATOM 1382 N N . ARG A 1 170 ? -4.023 0.913 2.873 1 98 170 ARG A N 1
ATOM 1383 C CA . ARG A 1 170 ? -3.527 0.567 4.199 1 98 170 ARG A CA 1
ATOM 1384 C C . ARG A 1 170 ? -2.377 1.482 4.609 1 98 170 ARG A C 1
ATOM 1386 O O . ARG A 1 170 ? -1.409 1.644 3.863 1 98 170 ARG A O 1
ATOM 1393 N N . PHE A 1 171 ? -2.439 2.094 5.75 1 98.5 171 PHE A N 1
ATOM 1394 C CA . PHE A 1 171 ? -1.531 3.172 6.117 1 98.5 171 PHE A CA 1
ATOM 1395 C C . PHE A 1 171 ? -0.922 2.922 7.492 1 98.5 171 PHE A C 1
ATOM 1397 O O . PHE A 1 171 ? -1.611 2.475 8.414 1 98.5 171 PHE A O 1
ATOM 1404 N N . ARG A 1 172 ? 0.351 3.234 7.621 1 97.38 172 ARG A N 1
ATOM 1405 C CA . ARG A 1 172 ? 1.071 3.029 8.875 1 97.38 172 ARG A CA 1
ATOM 1406 C C . ARG A 1 172 ? 1.004 4.273 9.75 1 97.38 172 ARG A C 1
ATOM 1408 O O . ARG A 1 172 ? 1.281 5.383 9.297 1 97.38 172 ARG A O 1
ATOM 1415 N N . ASN A 1 173 ? 0.617 4.109 10.992 1 96.75 173 ASN A N 1
ATOM 1416 C CA . ASN A 1 173 ? 0.683 5.18 11.984 1 96.75 173 ASN A CA 1
ATOM 1417 C C . ASN A 1 173 ? 2.02 5.176 12.719 1 96.75 173 ASN A C 1
ATOM 1419 O O . ASN A 1 173 ? 2.139 4.598 13.797 1 96.75 173 ASN A O 1
ATOM 1423 N N . LEU A 1 174 ? 2.945 5.797 12.133 1 95.06 174 LEU A N 1
ATOM 1424 C CA . LEU A 1 174 ? 4.336 5.852 12.57 1 95.06 174 LEU A CA 1
ATOM 1425 C C . LEU A 1 174 ? 5.035 7.082 12.008 1 95.06 174 LEU A C 1
ATOM 1427 O O . LEU A 1 174 ? 4.715 7.535 10.906 1 95.06 174 LEU A O 1
ATOM 1431 N N . THR A 1 175 ? 5.926 7.652 12.758 1 97 175 THR A N 1
ATOM 1432 C CA . THR A 1 175 ? 6.652 8.828 12.281 1 97 175 THR A CA 1
ATOM 1433 C C . THR A 1 175 ? 8.062 8.445 11.852 1 97 175 THR A C 1
ATOM 1435 O O . THR A 1 175 ? 8.727 7.641 12.508 1 97 175 THR A O 1
ATOM 1438 N N . ILE A 1 176 ? 8.516 8.953 10.766 1 96.94 176 ILE A N 1
ATOM 1439 C CA . ILE A 1 176 ? 9.844 8.656 10.242 1 96.94 176 ILE A CA 1
ATOM 1440 C C . ILE A 1 176 ? 10.414 9.898 9.562 1 96.94 176 ILE A C 1
ATOM 1442 O O . ILE A 1 176 ? 9.664 10.781 9.133 1 96.94 176 ILE A O 1
ATOM 1446 N N . ASP A 1 177 ? 11.734 10.109 9.617 1 97.38 177 ASP A N 1
ATOM 1447 C CA . ASP A 1 177 ? 12.398 11.141 8.828 1 97.38 177 ASP A CA 1
ATOM 1448 C C . ASP A 1 177 ? 12.5 10.727 7.359 1 97.38 177 ASP A C 1
ATOM 1450 O O . ASP A 1 177 ? 13.508 10.156 6.938 1 97.38 177 ASP A O 1
ATOM 1454 N N . ALA A 1 178 ? 11.547 11.234 6.613 1 97.5 178 ALA A N 1
ATOM 1455 C CA . ALA A 1 178 ? 11.414 10.766 5.234 1 97.5 178 ALA A CA 1
ATOM 1456 C C . ALA A 1 178 ? 11.945 11.812 4.254 1 97.5 178 ALA A C 1
ATOM 1458 O O . ALA A 1 178 ? 11.281 12.133 3.264 1 97.5 178 ALA A O 1
ATOM 1459 N N . MET A 1 179 ? 13.055 12.359 4.48 1 97.06 179 MET A N 1
ATOM 1460 C CA . MET A 1 179 ? 13.625 13.375 3.596 1 97.06 179 MET A CA 1
ATOM 1461 C C . MET A 1 179 ? 13.656 12.883 2.152 1 97.06 179 MET A C 1
ATOM 1463 O O . MET A 1 179 ? 14.188 11.805 1.872 1 97.06 179 MET A O 1
ATOM 1467 N N . GLY A 1 180 ? 13.109 13.625 1.276 1 97.12 180 GLY A N 1
ATOM 1468 C CA . GLY A 1 180 ? 13.078 13.297 -0.141 1 97.12 180 GLY A CA 1
ATOM 1469 C C . GLY A 1 180 ? 12.008 12.281 -0.495 1 97.12 180 GLY A C 1
ATOM 1470 O O . GLY A 1 180 ? 12.125 11.57 -1.495 1 97.12 180 GLY A O 1
ATOM 1471 N N . TYR A 1 181 ? 11.008 12.117 0.273 1 97.62 181 TYR A N 1
ATOM 1472 C CA . TYR A 1 181 ? 9.961 11.125 0.05 1 97.62 181 TYR A CA 1
ATOM 1473 C C . TYR A 1 181 ? 9.273 11.359 -1.291 1 97.62 181 TYR A C 1
ATOM 1475 O O . TYR A 1 181 ? 9.258 12.477 -1.805 1 97.62 181 TYR A O 1
ATOM 1483 N N . ASP A 1 182 ? 8.75 10.273 -1.867 1 97.5 182 ASP A N 1
ATOM 1484 C CA . ASP A 1 182 ? 7.895 10.328 -3.047 1 97.5 182 ASP A CA 1
ATOM 1485 C C . ASP A 1 182 ? 6.477 10.773 -2.678 1 97.5 182 ASP A C 1
ATOM 1487 O O . ASP A 1 182 ? 5.781 10.078 -1.936 1 97.5 182 ASP A O 1
ATOM 1491 N N . ALA A 1 183 ? 6.027 11.852 -3.182 1 98.38 183 ALA A N 1
ATOM 1492 C CA . ALA A 1 183 ? 4.773 12.469 -2.758 1 98.38 183 ALA A CA 1
ATOM 1493 C C . ALA A 1 183 ? 3.576 11.609 -3.152 1 98.38 183 ALA A C 1
ATOM 1495 O O . ALA A 1 183 ? 2.463 11.82 -2.668 1 98.38 183 ALA A O 1
ATOM 1496 N N . GLN A 1 184 ? 3.787 10.625 -4.008 1 98.12 184 GLN A N 1
ATOM 1497 C CA . GLN A 1 184 ? 2.695 9.781 -4.469 1 98.12 184 GLN A CA 1
ATOM 1498 C C . GLN A 1 184 ? 2.68 8.445 -3.723 1 98.12 184 GLN A C 1
ATOM 1500 O O . GLN A 1 184 ? 1.619 7.852 -3.523 1 98.12 184 GLN A O 1
ATOM 1505 N N . TYR A 1 185 ? 3.867 7.984 -3.234 1 97.75 185 TYR A N 1
ATOM 1506 C CA . TYR A 1 185 ? 3.898 6.562 -2.9 1 97.75 185 TYR A CA 1
ATOM 1507 C C . TYR A 1 185 ? 4.418 6.348 -1.484 1 97.75 185 TYR A C 1
ATOM 1509 O O . TYR A 1 185 ? 4.129 5.324 -0.859 1 97.75 185 TYR A O 1
ATOM 1517 N N . SER A 1 186 ? 5.152 7.199 -0.867 1 98.31 186 SER A N 1
ATOM 1518 C CA . SER A 1 186 ? 5.867 6.945 0.38 1 98.31 186 SER A CA 1
ATOM 1519 C C . SER A 1 186 ? 4.902 6.832 1.557 1 98.31 186 SER A C 1
ATOM 1521 O O . SER A 1 186 ? 3.928 7.586 1.642 1 98.31 186 SER A O 1
ATOM 1523 N N . ASP A 1 187 ? 5.113 6.008 2.496 1 98.31 187 ASP A N 1
ATOM 1524 C CA . ASP A 1 187 ? 4.402 5.773 3.75 1 98.31 187 ASP A CA 1
ATOM 1525 C C . ASP A 1 187 ? 5.258 4.973 4.727 1 98.31 187 ASP A C 1
ATOM 1527 O O . ASP A 1 187 ? 5.875 3.975 4.344 1 98.31 187 ASP A O 1
ATOM 1531 N N . PRO A 1 188 ? 5.508 5.402 5.867 1 97.75 188 PRO A N 1
ATOM 1532 C CA . PRO A 1 188 ? 4.91 6.562 6.531 1 97.75 188 PRO A CA 1
ATOM 1533 C C . PRO A 1 188 ? 5.676 7.855 6.258 1 97.75 188 PRO A C 1
ATOM 1535 O O . PRO A 1 188 ? 6.652 7.852 5.508 1 97.75 188 PRO A O 1
ATOM 1538 N N . LEU A 1 189 ? 5.141 8.93 6.828 1 98.38 189 LEU A N 1
ATOM 1539 C CA . LEU A 1 189 ? 5.816 10.219 6.793 1 98.38 189 LEU A CA 1
ATOM 1540 C C . LEU A 1 189 ? 6.082 10.734 8.203 1 98.38 189 LEU A C 1
ATOM 1542 O O . LEU A 1 189 ? 6.555 9.984 9.062 1 98.38 189 LEU A O 1
ATOM 1546 N N . TYR A 1 190 ? 5.852 12 8.477 1 98.25 190 TYR A N 1
ATOM 1547 C CA . TYR A 1 190 ? 6.398 12.641 9.672 1 98.25 190 TYR A CA 1
ATOM 1548 C C . TYR A 1 190 ? 5.367 12.695 10.789 1 98.25 190 TYR A C 1
ATOM 1550 O O . TYR A 1 190 ? 5.703 12.977 11.938 1 98.25 190 TYR A O 1
ATOM 1558 N N . LYS A 1 191 ? 4.074 12.367 10.523 1 98.38 191 LYS A N 1
ATOM 1559 C CA . LYS A 1 191 ? 3.064 12.625 11.547 1 98.38 191 LYS A CA 1
ATOM 1560 C C . LYS A 1 191 ? 2.246 11.367 11.844 1 98.38 191 LYS A C 1
ATOM 1562 O O . LYS A 1 191 ? 2.125 10.484 10.984 1 98.38 191 LYS A O 1
ATOM 1567 N N . HIS A 1 192 ? 1.71 11.305 13.047 1 97.31 192 HIS A N 1
ATOM 1568 C CA . HIS A 1 192 ? 0.86 10.242 13.578 1 97.31 192 HIS A CA 1
ATOM 1569 C C . HIS A 1 192 ? -0.53 10.773 13.922 1 97.31 192 HIS A C 1
ATOM 1571 O O . HIS A 1 192 ? -0.731 11.367 14.984 1 97.31 192 HIS A O 1
ATOM 1577 N N . ILE A 1 193 ? -1.527 10.539 13.07 1 98.5 193 ILE A N 1
ATOM 1578 C CA . ILE A 1 193 ? -2.879 11.023 13.32 1 98.5 193 ILE A CA 1
ATOM 1579 C C . ILE A 1 193 ? -3.893 9.953 12.945 1 98.5 193 ILE A C 1
ATOM 1581 O O . ILE A 1 193 ? -4.367 9.906 11.805 1 98.5 193 ILE A O 1
ATOM 1585 N N . PRO A 1 194 ? -4.375 9.133 13.938 1 98.5 194 PRO A N 1
ATOM 1586 C CA . PRO A 1 194 ? -5.312 8.039 13.656 1 98.5 194 PRO A CA 1
ATOM 1587 C C . PRO A 1 194 ? -6.77 8.5 13.648 1 98.5 194 PRO A C 1
ATOM 1589 O O . PRO A 1 194 ? -7.57 8.023 14.461 1 98.5 194 PRO A O 1
ATOM 1592 N N . PHE A 1 195 ? -7.117 9.414 12.75 1 98.81 195 PHE A N 1
ATOM 1593 C CA . PHE A 1 195 ? -8.453 9.953 12.547 1 98.81 195 PHE A CA 1
ATOM 1594 C C . PHE A 1 195 ? -8.836 9.906 11.07 1 98.81 195 PHE A C 1
ATOM 1596 O O . PHE A 1 195 ? -8.047 10.281 10.203 1 98.81 195 PHE A O 1
ATOM 1603 N N . TYR A 1 196 ? -10.062 9.438 10.773 1 98.81 196 TYR A N 1
ATOM 1604 C CA . TYR A 1 196 ? -10.523 9.5 9.391 1 98.81 196 TYR A CA 1
ATOM 1605 C C . TYR A 1 196 ? -12.031 9.695 9.32 1 98.81 196 TYR A C 1
ATOM 1607 O O . TYR A 1 196 ? -12.734 9.5 10.32 1 98.81 196 TYR A O 1
ATOM 1615 N N . ILE A 1 197 ? -12.492 10.133 8.211 1 98.88 197 ILE A N 1
ATOM 1616 C CA . ILE A 1 197 ? -13.891 10.414 7.895 1 98.88 197 ILE A CA 1
ATOM 1617 C C . ILE A 1 197 ? -14.406 9.398 6.879 1 98.88 197 ILE A C 1
ATOM 1619 O O . ILE A 1 197 ? -13.719 9.086 5.902 1 98.88 197 ILE A O 1
ATOM 1623 N N . THR A 1 198 ? -15.523 8.836 7.137 1 98.81 198 THR A N 1
ATOM 1624 C CA . THR A 1 198 ? -16.234 8.008 6.168 1 98.81 198 THR A CA 1
ATOM 1625 C C . THR A 1 198 ? -17.422 8.758 5.574 1 98.81 198 THR A C 1
ATOM 1627 O O . THR A 1 198 ? -18.25 9.297 6.309 1 98.81 198 THR A O 1
ATOM 1630 N N . HIS A 1 199 ? -17.438 8.867 4.285 1 98.62 199 HIS A N 1
ATOM 1631 C CA . HIS A 1 199 ? -18.578 9.422 3.564 1 98.62 199 HIS A CA 1
ATOM 1632 C C . HIS A 1 199 ? -19.312 8.344 2.768 1 98.62 199 HIS A C 1
ATOM 1634 O O . HIS A 1 199 ? -18.688 7.617 1.988 1 98.62 199 HIS A O 1
ATOM 1640 N N . ASN A 1 200 ? -20.531 8.195 3.008 1 97.06 200 ASN A N 1
ATOM 1641 C CA . ASN A 1 200 ? -21.359 7.281 2.227 1 97.06 200 ASN A CA 1
ATOM 1642 C C . ASN A 1 200 ? -22.156 8.023 1.168 1 97.06 200 ASN A C 1
ATOM 1644 O O . ASN A 1 200 ? -23.125 8.719 1.492 1 97.06 200 ASN A O 1
ATOM 1648 N N . PRO A 1 201 ? -21.797 7.891 -0.054 1 95.75 201 PRO A N 1
ATOM 1649 C CA . PRO A 1 201 ? -22.484 8.641 -1.105 1 95.75 201 PRO A CA 1
ATOM 1650 C C . PRO A 1 201 ? -23.953 8.258 -1.239 1 95.75 201 PRO A C 1
ATOM 1652 O O . PRO A 1 201 ? -24.766 9.047 -1.737 1 95.75 201 PRO A O 1
ATOM 1655 N N . LYS A 1 202 ? -24.391 7.086 -0.826 1 93.38 202 LYS A N 1
ATOM 1656 C CA . LYS A 1 202 ? -25.766 6.629 -0.936 1 93.38 202 LYS A CA 1
ATOM 1657 C C . LYS A 1 202 ? -26.672 7.371 0.042 1 93.38 202 LYS A C 1
ATOM 1659 O O . LYS A 1 202 ? -27.812 7.699 -0.288 1 93.38 202 LYS A O 1
ATOM 1664 N N . THR A 1 203 ? -26.156 7.66 1.222 1 92.81 203 THR A N 1
ATOM 1665 C CA . THR A 1 203 ? -26.969 8.312 2.246 1 92.81 203 THR A CA 1
ATOM 1666 C C . THR A 1 203 ? -26.562 9.773 2.404 1 92.81 203 THR A C 1
ATOM 1668 O O . THR A 1 203 ? -27.25 10.547 3.078 1 92.81 203 THR A O 1
ATOM 1671 N N . SER A 1 204 ? -25.469 10.164 1.791 1 94.25 204 SER A N 1
ATOM 1672 C CA . SER A 1 204 ? -24.906 11.5 1.914 1 94.25 204 SER A CA 1
ATOM 1673 C C . SER A 1 204 ? -24.578 11.836 3.369 1 94.25 204 SER A C 1
ATOM 1675 O O . SER A 1 204 ? -24.766 12.977 3.805 1 94.25 204 SER A O 1
ATOM 1677 N N . TYR A 1 205 ? -24.312 10.836 4.164 1 96.19 205 TYR A N 1
ATOM 1678 C CA . TYR A 1 205 ? -23.938 11.016 5.562 1 96.19 205 TYR A CA 1
ATOM 1679 C C . TYR A 1 205 ? -22.453 10.789 5.762 1 96.19 205 TYR A C 1
ATOM 1681 O O . TYR A 1 205 ? -21.859 9.891 5.152 1 96.19 205 TYR A O 1
ATOM 1689 N N . SER A 1 206 ? -21.859 11.633 6.527 1 98.19 206 SER A N 1
ATOM 1690 C CA . SER A 1 206 ? -20.453 11.5 6.895 1 98.19 206 SER A CA 1
ATOM 1691 C C . SER A 1 206 ? -20.281 11.383 8.406 1 98.19 206 SER A C 1
ATOM 1693 O O . SER A 1 206 ? -21.062 11.961 9.172 1 98.19 206 SER A O 1
ATOM 1695 N N . TYR A 1 207 ? -19.328 10.602 8.867 1 98.62 207 TYR A N 1
ATOM 1696 C CA . TYR A 1 207 ? -18.969 10.508 10.281 1 98.62 207 TYR A CA 1
ATOM 1697 C C . TYR A 1 207 ? -17.469 10.344 10.453 1 98.62 207 TYR A C 1
ATOM 1699 O O . TYR A 1 207 ? -16.75 10.047 9.492 1 98.62 207 TYR A O 1
ATOM 1707 N N . GLY A 1 208 ? -17.031 10.68 11.656 1 98.81 208 GLY A N 1
ATOM 1708 C CA . GLY A 1 208 ? -15.617 10.578 11.969 1 98.81 208 GLY A CA 1
ATOM 1709 C C . GLY A 1 208 ? -15.312 9.516 13.008 1 98.81 208 GLY A C 1
ATOM 1710 O O . GLY A 1 208 ? -16.141 9.242 13.891 1 98.81 208 GLY A O 1
ATOM 1711 N N . LEU A 1 209 ? -14.156 8.906 12.875 1 98.81 209 LEU A N 1
ATOM 1712 C CA . LEU A 1 209 ? -13.617 7.965 13.852 1 98.81 209 LEU A CA 1
ATOM 1713 C C . LEU A 1 209 ? -12.195 8.359 14.258 1 98.81 209 LEU A C 1
ATOM 1715 O O . LEU A 1 209 ? -11.305 8.445 13.406 1 98.81 209 LEU A O 1
ATOM 1719 N N . PHE A 1 210 ? -12.023 8.625 15.531 1 98.81 210 PHE A N 1
ATOM 1720 C CA . PHE A 1 210 ? -10.711 8.945 16.078 1 98.81 210 PHE A CA 1
ATOM 1721 C C . PHE A 1 210 ? -10.281 7.906 17.109 1 98.81 210 PHE A C 1
ATOM 1723 O O . PHE A 1 210 ? -11.031 7.59 18.031 1 98.81 210 PHE A O 1
ATOM 1730 N N . TYR A 1 211 ? -9.094 7.344 16.953 1 98.88 211 TYR A N 1
ATOM 1731 C CA . TYR A 1 211 ? -8.5 6.441 17.938 1 98.88 211 TYR A CA 1
ATOM 1732 C C . TYR A 1 211 ? -7.441 7.156 18.766 1 98.88 211 TYR A C 1
ATOM 1734 O O . TYR A 1 211 ? -6.387 7.535 18.25 1 98.88 211 TYR A O 1
ATOM 1742 N N . ASP A 1 212 ? -7.73 7.352 19.984 1 98.69 212 ASP A N 1
ATOM 1743 C CA . ASP A 1 212 ? -6.777 7.977 20.891 1 98.69 212 ASP A CA 1
ATOM 1744 C C . ASP A 1 212 ? -5.703 6.984 21.344 1 98.69 212 ASP A C 1
ATOM 1746 O O . ASP A 1 212 ? -5.734 6.488 22.469 1 98.69 212 ASP A O 1
ATOM 1750 N N . ASN A 1 213 ? -4.816 6.727 20.469 1 98.5 213 ASN A N 1
ATOM 1751 C CA . ASN A 1 213 ? -3.701 5.797 20.609 1 98.5 213 ASN A CA 1
ATOM 1752 C C . ASN A 1 213 ? -2.441 6.332 19.938 1 98.5 213 ASN A C 1
ATOM 1754 O O . ASN A 1 213 ? -2.484 6.758 18.781 1 98.5 213 ASN A O 1
ATOM 1758 N N . LEU A 1 214 ? -1.332 6.379 20.625 1 97.69 214 LEU A N 1
ATOM 1759 C CA . LEU A 1 214 ? -0.123 7.027 20.125 1 97.69 214 LEU A CA 1
ATOM 1760 C C . LEU A 1 214 ? 0.958 5.996 19.812 1 97.69 214 LEU A C 1
ATOM 1762 O O . LEU A 1 214 ? 2.109 6.355 19.562 1 97.69 214 LEU A O 1
ATOM 1766 N N . ALA A 1 215 ? 0.656 4.684 19.906 1 97.88 215 ALA A N 1
ATOM 1767 C CA . ALA A 1 215 ? 1.575 3.6 19.562 1 97.88 215 ALA A CA 1
ATOM 1768 C C . ALA A 1 215 ? 1.589 3.35 18.062 1 97.88 215 ALA A C 1
ATOM 1770 O O . ALA A 1 215 ? 0.671 3.764 17.344 1 97.88 215 ALA A O 1
ATOM 1771 N N . PRO A 1 216 ? 2.695 2.654 17.547 1 96.81 216 PRO A N 1
ATOM 1772 C CA . PRO A 1 216 ? 2.695 2.266 16.125 1 96.81 216 PRO A CA 1
ATOM 1773 C C . PRO A 1 216 ? 1.529 1.347 15.773 1 96.81 216 PRO A C 1
ATOM 1775 O O . PRO A 1 216 ? 1.081 0.558 16.609 1 96.81 216 PRO A O 1
ATOM 1778 N N . GLY A 1 217 ? 1.087 1.492 14.586 1 96.88 217 GLY A N 1
ATOM 1779 C CA . GLY A 1 217 ? -0.012 0.652 14.133 1 96.88 217 GLY A CA 1
ATOM 1780 C C . GLY A 1 217 ? -0.384 0.886 12.68 1 96.88 217 GLY A C 1
ATOM 1781 O O . GLY A 1 217 ? 0.449 1.32 11.883 1 96.88 217 GLY A O 1
ATOM 1782 N N . TYR A 1 218 ? -1.683 0.459 12.273 1 97.69 218 TYR A N 1
ATOM 1783 C CA . TYR A 1 218 ? -2.176 0.547 10.906 1 97.69 218 TYR A CA 1
ATOM 1784 C C . TYR A 1 218 ? -3.658 0.902 10.883 1 97.69 218 TYR A C 1
ATOM 1786 O O . TYR A 1 218 ? -4.383 0.634 11.844 1 97.69 218 TYR A O 1
ATOM 1794 N N . ILE A 1 219 ? -4.031 1.501 9.82 1 98.62 219 ILE A N 1
ATOM 1795 C CA . ILE A 1 219 ? -5.434 1.607 9.438 1 98.62 219 ILE A CA 1
ATOM 1796 C C . ILE A 1 219 ? -5.633 1.035 8.031 1 98.62 219 ILE A C 1
ATOM 1798 O O . ILE A 1 219 ? -4.977 1.468 7.082 1 98.62 219 ILE A O 1
ATOM 1802 N N . ASP A 1 220 ? -6.441 0.054 7.926 1 98.56 220 ASP A N 1
ATOM 1803 C CA . ASP A 1 220 ? -6.777 -0.558 6.645 1 98.56 220 ASP A CA 1
ATOM 1804 C C . ASP A 1 220 ? -8.164 -0.128 6.18 1 98.56 220 ASP A C 1
ATOM 1806 O O . ASP A 1 220 ? -9.156 -0.364 6.871 1 98.56 220 ASP A O 1
ATOM 1810 N N . LEU A 1 221 ? -8.258 0.474 5.062 1 98.62 221 LEU A N 1
ATOM 1811 C CA . LEU A 1 221 ? -9.508 1.033 4.551 1 98.62 221 LEU A CA 1
ATOM 1812 C C . LEU A 1 221 ? -9.961 0.297 3.293 1 98.62 221 LEU A C 1
ATOM 1814 O O . LEU A 1 221 ? -10.398 0.923 2.326 1 98.62 221 LEU A O 1
ATOM 1818 N N . GLY A 1 222 ? -9.781 -0.981 3.342 1 98.19 222 GLY A N 1
ATOM 1819 C CA . GLY A 1 222 ? -10.336 -1.812 2.285 1 98.19 222 GLY A CA 1
ATOM 1820 C C . GLY A 1 222 ? -9.266 -2.459 1.418 1 98.19 222 GLY A C 1
ATOM 1821 O O . GLY A 1 222 ? -9.562 -2.945 0.324 1 98.19 222 GLY A O 1
ATOM 1822 N N . LYS A 1 223 ? -8.031 -2.475 1.818 1 98 223 LYS A N 1
ATOM 1823 C CA . LYS A 1 223 ? -7.004 -3.227 1.106 1 98 223 LYS A CA 1
ATOM 1824 C C . LYS A 1 223 ? -7.148 -4.727 1.354 1 98 223 LYS A C 1
ATOM 1826 O O . LYS A 1 223 ? -7.012 -5.527 0.428 1 98 223 LYS A O 1
ATOM 1831 N N . GLU A 1 224 ? -7.332 -5.035 2.568 1 97.88 224 GLU A N 1
ATOM 1832 C CA . GLU A 1 224 ? -7.5 -6.43 2.969 1 97.88 224 GLU A CA 1
ATOM 1833 C C . GLU A 1 224 ? -8.938 -6.891 2.768 1 97.88 224 GLU A C 1
ATOM 1835 O O . GLU A 1 224 ? -9.883 -6.152 3.064 1 97.88 224 GLU A O 1
ATOM 1840 N N . LEU A 1 225 ? -9.109 -8.055 2.266 1 97 225 LEU A N 1
ATOM 1841 C CA . LEU A 1 225 ? -10.398 -8.719 2.145 1 97 225 LEU A CA 1
ATOM 1842 C C . LEU A 1 225 ? -10.312 -10.164 2.629 1 97 225 LEU A C 1
ATOM 1844 O O . LEU A 1 225 ? -9.438 -10.914 2.199 1 97 225 LEU A O 1
ATOM 1848 N N . ASP A 1 226 ? -11.117 -10.492 3.566 1 95.75 226 ASP A N 1
ATOM 1849 C CA . ASP A 1 226 ? -11.273 -11.844 4.105 1 95.75 226 ASP A CA 1
ATOM 1850 C C . ASP A 1 226 ? -12.719 -12.312 3.988 1 95.75 226 ASP A C 1
ATOM 1852 O O . ASP A 1 226 ? -13.609 -11.773 4.648 1 95.75 226 ASP A O 1
ATOM 1856 N N . ASN A 1 227 ? -12.914 -13.305 3.27 1 92.94 227 ASN A N 1
ATOM 1857 C CA . ASN A 1 227 ? -14.25 -13.734 2.881 1 92.94 227 ASN A CA 1
ATOM 1858 C C . ASN A 1 227 ? -15.062 -14.203 4.086 1 92.94 227 ASN A C 1
ATOM 1860 O O . ASN A 1 227 ? -16.297 -14.273 4.027 1 92.94 227 ASN A O 1
ATOM 1864 N N . TYR A 1 228 ? -14.461 -14.461 5.152 1 92.25 228 TYR A N 1
ATOM 1865 C CA . TYR A 1 228 ? -15.172 -14.977 6.32 1 92.25 228 TYR A CA 1
ATOM 1866 C C . TYR A 1 228 ? -15.906 -13.859 7.051 1 92.25 228 TYR A C 1
ATOM 1868 O O . TYR A 1 228 ? -16.75 -14.125 7.906 1 92.25 228 TYR A O 1
ATOM 1876 N N . HIS A 1 229 ? -15.641 -12.602 6.734 1 92.44 229 HIS A N 1
ATOM 1877 C CA . HIS A 1 229 ? -16.141 -11.492 7.547 1 92.44 229 HIS A CA 1
ATOM 1878 C C . HIS A 1 229 ? -16.906 -10.492 6.695 1 92.44 229 HIS A C 1
ATOM 1880 O O . HIS A 1 229 ? -17.219 -9.391 7.152 1 92.44 229 HIS A O 1
ATOM 1886 N N . SER A 1 230 ? -17.297 -10.719 5.59 1 88.88 230 SER A N 1
ATOM 1887 C CA . SER A 1 230 ? -17.812 -9.703 4.691 1 88.88 230 SER A CA 1
ATOM 1888 C C . SER A 1 230 ? -16.828 -8.562 4.504 1 88.88 230 SER A C 1
ATOM 1890 O O . SER A 1 230 ? -15.656 -8.68 4.871 1 88.88 230 SER A O 1
ATOM 1892 N N . LEU A 1 231 ? -17.281 -7.383 3.871 1 95.62 231 LEU A N 1
ATOM 1893 C CA . LEU A 1 231 ? -16.391 -6.246 3.67 1 95.62 231 LEU A CA 1
ATOM 1894 C C . LEU A 1 231 ? -16.172 -5.492 4.977 1 95.62 231 LEU A C 1
ATOM 1896 O O . LEU A 1 231 ? -17.125 -5.238 5.723 1 95.62 231 LEU A O 1
ATOM 1900 N N . TYR A 1 232 ? -14.914 -5.164 5.273 1 97.5 232 TYR A N 1
ATOM 1901 C CA . TYR A 1 232 ? -14.617 -4.48 6.527 1 97.5 232 TYR A CA 1
ATOM 1902 C C . TYR A 1 232 ? -13.438 -3.529 6.359 1 97.5 232 TYR A C 1
ATOM 1904 O O . TYR A 1 232 ? -12.766 -3.535 5.32 1 97.5 232 TYR A O 1
ATOM 1912 N N . ARG A 1 233 ? -13.195 -2.637 7.23 1 98.06 233 ARG A N 1
ATOM 1913 C CA . ARG A 1 233 ? -12 -1.845 7.516 1 98.06 233 ARG A CA 1
ATOM 1914 C C . ARG A 1 233 ? -11.586 -1.988 8.977 1 98.06 233 ARG A C 1
ATOM 1916 O O . ARG A 1 233 ? -12.367 -2.457 9.805 1 98.06 233 ARG A O 1
ATOM 1923 N N . TYR A 1 234 ? -10.32 -1.614 9.305 1 98.38 234 TYR A N 1
ATOM 1924 C CA . TYR A 1 234 ? -9.992 -1.81 10.711 1 98.38 234 TYR A CA 1
ATOM 1925 C C . TYR A 1 234 ? -8.805 -0.939 11.117 1 98.38 234 TYR A C 1
ATOM 1927 O O . TYR A 1 234 ? -8.055 -0.466 10.266 1 98.38 234 TYR A O 1
ATOM 1935 N N . PHE A 1 235 ? -8.766 -0.698 12.414 1 98.5 235 PHE A N 1
ATOM 1936 C CA . PHE A 1 235 ? -7.652 -0.092 13.133 1 98.5 235 PHE A CA 1
ATOM 1937 C C . PHE A 1 235 ? -6.871 -1.146 13.906 1 98.5 235 PHE A C 1
ATOM 1939 O O . PHE A 1 235 ? -7.461 -2.062 14.484 1 98.5 235 PHE A O 1
ATOM 1946 N N . GLU A 1 236 ? -5.504 -1.023 13.867 1 98.25 236 GLU A N 1
ATOM 1947 C CA . GLU A 1 236 ? -4.605 -1.895 14.617 1 98.25 236 GLU A CA 1
ATOM 1948 C C . GLU A 1 236 ? -3.502 -1.092 15.305 1 98.25 236 GLU A C 1
ATOM 1950 O O . GLU A 1 236 ? -2.949 -0.161 14.711 1 98.25 236 GLU A O 1
ATOM 1955 N N . ALA A 1 237 ? -3.232 -1.376 16.547 1 98 237 ALA A N 1
ATOM 1956 C CA . ALA A 1 237 ? -2.133 -0.744 17.281 1 98 237 ALA A CA 1
ATOM 1957 C C . ALA A 1 237 ? -1.307 -1.78 18.031 1 98 237 ALA A C 1
ATOM 1959 O O . ALA A 1 237 ? -1.854 -2.744 18.578 1 98 237 ALA A O 1
ATOM 1960 N N . GLU A 1 238 ? -0.011 -1.568 18.172 1 96.19 238 GLU A N 1
ATOM 1961 C CA . GLU A 1 238 ? 0.916 -2.525 18.766 1 96.19 238 GLU A CA 1
ATOM 1962 C C . GLU A 1 238 ? 0.863 -2.467 20.281 1 96.19 238 GLU A C 1
ATOM 1964 O O . GLU A 1 238 ? 1.264 -3.416 20.969 1 96.19 238 GLU A O 1
ATOM 1969 N N . ALA A 1 239 ? 0.423 -1.33 20.797 1 96.69 239 ALA A N 1
ATOM 1970 C CA . ALA A 1 239 ? 0.383 -1.122 22.25 1 96.69 239 ALA A CA 1
ATOM 1971 C C . ALA A 1 239 ? -0.637 -0.049 22.609 1 96.69 239 ALA A C 1
ATOM 1973 O O . ALA A 1 239 ? -1.364 0.449 21.75 1 96.69 239 ALA A O 1
ATOM 1974 N N . GLY A 1 240 ? -0.768 0.198 23.859 1 97 240 GLY A N 1
ATOM 1975 C CA . GLY A 1 240 ? -1.724 1.18 24.344 1 97 240 GLY A CA 1
ATOM 1976 C C . GLY A 1 240 ? -3.094 0.591 24.625 1 97 240 GLY A C 1
ATOM 1977 O O . GLY A 1 240 ? -3.205 -0.56 25.047 1 97 240 GLY A O 1
ATOM 1978 N N . ASP A 1 241 ? -4.102 1.464 24.578 1 98 241 ASP A N 1
ATOM 1979 C CA . ASP A 1 241 ? -5.48 1.078 24.875 1 98 241 ASP A CA 1
ATOM 1980 C C . ASP A 1 241 ? -6.379 1.323 23.656 1 98 241 ASP A C 1
ATOM 1982 O O . ASP A 1 241 ? -6.117 2.223 22.859 1 98 241 ASP A O 1
ATOM 1986 N N . LEU A 1 242 ? -7.359 0.45 23.469 1 98.38 242 LEU A N 1
ATOM 1987 C CA . LEU A 1 242 ? -8.359 0.741 22.453 1 98.38 242 LEU A CA 1
ATOM 1988 C C . LEU A 1 242 ? -9.367 1.77 22.953 1 98.38 242 LEU A C 1
ATOM 1990 O O . LEU A 1 242 ? -10.172 1.473 23.844 1 98.38 242 LEU A O 1
ATOM 1994 N N . ASP A 1 243 ? -9.289 2.938 22.484 1 98.75 243 ASP A N 1
ATOM 1995 C CA . ASP A 1 243 ? -10.062 4.121 22.859 1 98.75 243 ASP A CA 1
ATOM 1996 C C . ASP A 1 243 ? -10.484 4.914 21.609 1 98.75 243 ASP A C 1
ATOM 1998 O O . ASP A 1 243 ? -9.648 5.551 20.969 1 98.75 243 ASP A O 1
ATOM 2002 N N . TYR A 1 244 ? -11.781 4.848 21.281 1 98.81 244 TYR A N 1
ATOM 2003 C CA . TYR A 1 244 ? -12.133 5.543 20.047 1 98.81 244 TYR A CA 1
ATOM 2004 C C . TYR A 1 244 ? -13.367 6.414 20.234 1 98.81 244 TYR A C 1
ATOM 2006 O O . TYR A 1 244 ? -14.172 6.172 21.141 1 98.81 244 TYR A O 1
ATOM 2014 N N . TYR A 1 245 ? -13.477 7.43 19.516 1 98.88 245 TYR A N 1
ATOM 2015 C CA . TYR A 1 245 ? -14.555 8.414 19.484 1 98.88 245 TYR A CA 1
ATOM 2016 C C . TYR A 1 245 ? -15.312 8.359 18.172 1 98.88 245 TYR A C 1
ATOM 2018 O O . TYR A 1 245 ? -14.719 8.477 17.094 1 98.88 245 TYR A O 1
ATOM 2026 N N . ILE A 1 246 ? -16.609 8.172 18.25 1 98.62 246 ILE A N 1
ATOM 2027 C CA . ILE A 1 246 ? -17.5 8.273 17.109 1 98.62 246 ILE A CA 1
ATOM 2028 C C . ILE A 1 246 ? -18.094 9.672 17.031 1 98.62 246 ILE A C 1
ATOM 2030 O O . ILE A 1 246 ? -18.781 10.109 17.953 1 98.62 246 ILE A O 1
ATOM 2034 N N . ILE A 1 247 ? -17.812 10.281 15.891 1 98.62 247 ILE A N 1
ATOM 2035 C CA . ILE A 1 247 ? -18.281 11.656 15.695 1 98.62 247 ILE A CA 1
ATOM 2036 C C . ILE A 1 247 ? -19.328 11.688 14.586 1 98.62 247 ILE A C 1
ATOM 2038 O O . ILE A 1 247 ? -19.016 11.5 13.414 1 98.62 247 ILE A O 1
ATOM 2042 N N . GLY A 1 248 ? -20.5 12.023 14.93 1 97.06 248 GLY A N 1
ATOM 2043 C CA . GLY A 1 248 ? -21.578 12.07 13.961 1 97.06 248 GLY A CA 1
ATOM 2044 C C . GLY A 1 248 ? -21.594 13.344 13.141 1 97.06 248 GLY A C 1
ATOM 2045 O O . GLY A 1 248 ? -21.266 14.414 13.641 1 97.06 248 GLY A O 1
ATOM 2046 N N . GLY A 1 249 ? -21.938 13.141 11.758 1 94.5 249 GLY A N 1
ATOM 2047 C CA . GLY A 1 249 ? -22.094 14.266 10.852 1 94.5 249 GLY A CA 1
ATOM 2048 C C . GLY A 1 249 ? -23.391 15.031 11.078 1 94.5 249 GLY A C 1
ATOM 2049 O O . GLY A 1 249 ? -23.703 15.398 12.211 1 94.5 249 GLY A O 1
ATOM 2050 N N . PRO A 1 250 ? -24.016 15.422 9.891 1 95.69 250 PRO A N 1
ATOM 2051 C CA . PRO A 1 250 ? -24.078 14.641 8.656 1 95.69 250 PRO A CA 1
ATOM 2052 C C . PRO A 1 250 ? -23.031 15.062 7.633 1 95.69 250 PRO A C 1
ATOM 2054 O O . PRO A 1 250 ? -22.75 14.328 6.68 1 95.69 250 PRO A O 1
ATOM 2057 N N . THR A 1 251 ? -22.453 16.297 7.773 1 97.56 251 THR A N 1
ATOM 2058 C CA . THR A 1 251 ? -21.531 16.797 6.758 1 97.56 251 THR A CA 1
ATOM 2059 C C . THR A 1 251 ? -20.094 16.594 7.184 1 97.56 251 THR A C 1
ATOM 2061 O O . THR A 1 251 ? -19.797 16.391 8.367 1 97.56 251 THR A O 1
ATOM 2064 N N . VAL A 1 252 ? -19.25 16.656 6.219 1 98.56 252 VAL A N 1
ATOM 2065 C CA . VAL A 1 252 ? -17.828 16.609 6.504 1 98.56 252 VAL A CA 1
ATOM 2066 C C . VAL A 1 252 ? -17.422 17.781 7.383 1 98.56 252 VAL A C 1
ATOM 2068 O O . VAL A 1 252 ? -16.594 17.641 8.289 1 98.56 252 VAL A O 1
ATOM 2071 N N . ARG A 1 253 ? -17.984 18.953 7.176 1 98.19 253 ARG A N 1
ATOM 2072 C CA . ARG A 1 253 ? -17.734 20.141 7.977 1 98.19 253 ARG A CA 1
ATOM 2073 C C . ARG A 1 253 ? -18.016 19.891 9.453 1 98.19 253 ARG A C 1
ATOM 2075 O O . ARG A 1 253 ? -17.203 20.188 10.312 1 98.19 253 ARG A O 1
ATOM 2082 N N . ASP A 1 254 ? -19.188 19.312 9.727 1 98.06 254 ASP A N 1
ATOM 2083 C CA . ASP A 1 254 ? -19.562 19 11.102 1 98.06 254 ASP A CA 1
ATOM 2084 C C . ASP A 1 254 ? -18.516 18.109 11.773 1 98.06 254 ASP A C 1
ATOM 2086 O O . ASP A 1 254 ? -18.125 18.359 12.922 1 98.06 254 ASP A O 1
ATOM 2090 N N . VAL A 1 255 ? -18.078 17.125 11.039 1 98.75 255 VAL A N 1
ATOM 2091 C CA . VAL A 1 255 ? -17.156 16.125 11.578 1 98.75 255 VAL A CA 1
ATOM 2092 C C . VAL A 1 255 ? -15.797 16.781 11.836 1 98.75 255 VAL A C 1
ATOM 2094 O O . VAL A 1 255 ? -15.227 16.625 12.914 1 98.75 255 VAL A O 1
ATOM 2097 N N . VAL A 1 256 ? -15.297 17.531 10.867 1 98.81 256 VAL A N 1
ATOM 2098 C CA . VAL A 1 256 ? -13.953 18.109 10.945 1 98.81 256 VAL A CA 1
ATOM 2099 C C . VAL A 1 256 ? -13.906 19.141 12.062 1 98.81 256 VAL A C 1
ATOM 2101 O O . VAL A 1 256 ? -12.969 19.156 12.859 1 98.81 256 VAL A O 1
ATOM 2104 N N . GLN A 1 257 ? -14.891 19.984 12.156 1 98.75 257 GLN A N 1
ATOM 2105 C CA . GLN A 1 257 ? -14.922 21.016 13.18 1 98.75 257 GLN A CA 1
ATOM 2106 C C . GLN A 1 257 ? -15.031 20.406 14.578 1 98.75 257 GLN A C 1
ATOM 2108 O O . GLN A 1 257 ? -14.383 20.875 15.516 1 98.75 257 GLN A O 1
ATOM 2113 N N . THR A 1 258 ? -15.844 19.359 14.672 1 98.75 258 THR A N 1
ATOM 2114 C CA . THR A 1 258 ? -16.016 18.688 15.961 1 98.75 258 THR A CA 1
ATOM 2115 C C . THR A 1 258 ? -14.711 17.984 16.375 1 98.75 258 THR A C 1
ATOM 2117 O O . THR A 1 258 ? -14.32 18.047 17.531 1 98.75 258 THR A O 1
ATOM 2120 N N . TYR A 1 259 ? -14.086 17.281 15.445 1 98.75 259 TYR A N 1
ATOM 2121 C CA . TYR A 1 259 ? -12.812 16.641 15.75 1 98.75 259 TYR A CA 1
ATOM 2122 C C . TYR A 1 259 ? -11.773 17.656 16.188 1 98.75 259 TYR A C 1
ATOM 2124 O O . TYR A 1 259 ? -11 17.406 17.125 1 98.75 259 TYR A O 1
ATOM 2132 N N . THR A 1 260 ? -11.703 18.812 15.445 1 98.81 260 THR A N 1
ATOM 2133 C CA . THR A 1 260 ? -10.742 19.859 15.805 1 98.81 260 THR A CA 1
ATOM 2134 C C . THR A 1 260 ? -11.023 20.391 17.203 1 98.81 260 THR A C 1
ATOM 2136 O O . THR A 1 260 ? -10.109 20.531 18.016 1 98.81 260 THR A O 1
ATOM 2139 N N . TRP A 1 261 ? -12.297 20.625 17.5 1 98.75 261 TRP A N 1
ATOM 2140 C CA . TRP A 1 261 ? -12.711 21.031 18.828 1 98.75 261 TRP A CA 1
ATOM 2141 C C . TRP A 1 261 ? -12.289 20 19.875 1 98.75 261 TRP A C 1
ATOM 2143 O O . TRP A 1 261 ? -11.789 20.359 20.938 1 98.75 261 TRP A O 1
ATOM 2153 N N . LEU A 1 262 ? -12.438 18.734 19.562 1 98.88 262 LEU A N 1
ATOM 2154 C CA . LEU A 1 262 ? -12.133 17.625 20.453 1 98.88 262 LEU A CA 1
ATOM 2155 C C . LEU A 1 262 ? -10.656 17.625 20.828 1 98.88 262 LEU A C 1
ATOM 2157 O O . LEU A 1 262 ? -10.305 17.297 21.969 1 98.88 262 LEU A O 1
ATOM 2161 N N . THR A 1 263 ? -9.781 17.984 19.906 1 98.69 263 THR A N 1
ATOM 2162 C CA . THR A 1 263 ? -8.344 17.844 20.125 1 98.69 263 THR A CA 1
ATOM 2163 C C . THR A 1 263 ? -7.715 19.188 20.453 1 98.69 263 THR A C 1
ATOM 2165 O O . THR A 1 263 ? -6.512 19.281 20.703 1 98.69 263 THR A O 1
ATOM 2168 N N . GLY A 1 264 ? -8.477 20.281 20.422 1 98.38 264 GLY A N 1
ATOM 2169 C CA . GLY A 1 264 ? -8.031 21.578 20.906 1 98.38 264 GLY A CA 1
ATOM 2170 C C . GLY A 1 264 ? -8.086 22.656 19.844 1 98.38 264 GLY A C 1
ATOM 2171 O O . GLY A 1 264 ? -8.148 22.359 18.656 1 98.38 264 GLY A O 1
ATOM 2172 N N . ASN A 1 265 ? -8.086 23.906 20.25 1 98.19 265 ASN A N 1
ATOM 2173 C CA . ASN A 1 265 ? -8.203 25.062 19.359 1 98.19 265 ASN A CA 1
ATOM 2174 C C . ASN A 1 265 ? -6.922 25.281 18.562 1 98.19 265 ASN A C 1
ATOM 2176 O O . ASN A 1 265 ? -5.824 25.016 19.047 1 98.19 265 ASN A O 1
ATOM 2180 N N . THR A 1 266 ? -7.121 25.75 17.359 1 98.31 266 THR A N 1
ATOM 2181 C CA . THR A 1 266 ? -5.984 26.156 16.531 1 98.31 266 THR A CA 1
ATOM 2182 C C . THR A 1 266 ? -5.367 27.438 17.078 1 98.31 266 THR A C 1
ATOM 2184 O O . THR A 1 266 ? -6.078 28.422 17.328 1 98.31 266 THR A O 1
ATOM 2187 N N . MET A 1 267 ? -4.117 27.422 17.203 1 97.38 267 MET A N 1
ATOM 2188 C CA . MET A 1 267 ? -3.441 28.625 17.703 1 97.38 267 MET A CA 1
ATOM 2189 C C . MET A 1 267 ? -3.535 29.75 16.703 1 97.38 267 MET A C 1
ATOM 2191 O O . MET A 1 267 ? -3.414 29.531 15.492 1 97.38 267 MET A O 1
ATOM 2195 N N . MET A 1 268 ? -3.84 30.984 17.125 1 97.62 268 MET A N 1
ATOM 2196 C CA . MET A 1 268 ? -3.812 32.188 16.297 1 97.62 268 MET A CA 1
ATOM 2197 C C . MET A 1 268 ? -2.385 32.688 16.125 1 97.62 268 MET A C 1
ATOM 2199 O O . MET A 1 268 ? -1.767 33.156 17.094 1 97.62 268 MET A O 1
ATOM 2203 N N . PRO A 1 269 ? -1.857 32.688 15 1 97.5 269 PRO A N 1
ATOM 2204 C CA . PRO A 1 269 ? -0.465 33.094 14.812 1 97.5 269 PRO A CA 1
ATOM 2205 C C . PRO A 1 269 ? -0.304 34.625 14.773 1 97.5 269 PRO A C 1
ATOM 2207 O O . PRO A 1 269 ? -1.271 35.344 14.5 1 97.5 269 PRO A O 1
ATOM 2210 N N . PRO A 1 270 ? 0.913 35.125 15.07 1 97.5 270 PRO A N 1
ATOM 2211 C CA . PRO A 1 270 ? 1.161 36.531 14.781 1 97.5 270 PRO A CA 1
ATOM 2212 C C . PRO A 1 270 ? 1.072 36.844 13.297 1 97.5 270 PRO A C 1
ATOM 2214 O O . PRO A 1 270 ? 1.395 36 12.453 1 97.5 270 PRO A O 1
ATOM 2217 N N . LYS A 1 271 ? 0.714 38.062 12.984 1 96.62 271 LYS A N 1
ATOM 2218 C CA . LYS A 1 271 ? 0.418 38.469 11.617 1 96.62 271 LYS A CA 1
ATOM 2219 C C . LYS A 1 271 ? 1.642 38.312 10.719 1 96.62 271 LYS A C 1
ATOM 2221 O O . LYS A 1 271 ? 1.517 37.938 9.547 1 96.62 271 LYS A O 1
ATOM 2226 N N . TRP A 1 272 ? 2.846 38.625 11.25 1 95.69 272 TRP A N 1
ATOM 2227 C CA . TRP A 1 272 ? 4.07 38.562 10.461 1 95.69 272 TRP A CA 1
ATOM 2228 C C . TRP A 1 272 ? 4.34 37.125 9.977 1 95.69 272 TRP A C 1
ATOM 2230 O O . TRP A 1 272 ? 5.059 36.938 8.992 1 95.69 272 TRP A O 1
ATOM 2240 N N . SER A 1 273 ? 3.797 36.062 10.68 1 97 273 SER A N 1
ATOM 2241 C CA . SER A 1 273 ? 4.07 34.688 10.344 1 97 273 SER A CA 1
ATOM 2242 C C . SER A 1 273 ? 3.322 34.25 9.086 1 97 273 SER A C 1
ATOM 2244 O O . SER A 1 273 ? 3.59 33.188 8.531 1 97 273 SER A O 1
ATOM 2246 N N . ILE A 1 274 ? 2.449 35.062 8.516 1 96.31 274 ILE A N 1
ATOM 2247 C CA . ILE A 1 274 ? 1.595 34.75 7.375 1 96.31 274 ILE A CA 1
ATOM 2248 C C . ILE A 1 274 ? 2.326 35.094 6.074 1 96.31 274 ILE A C 1
ATOM 2250 O O . ILE A 1 274 ? 2.049 34.5 5.031 1 96.31 274 ILE A O 1
ATOM 2254 N N . GLY A 1 275 ? 3.268 36.031 6.102 1 96.88 275 GLY A N 1
ATOM 2255 C CA . GLY A 1 275 ? 4.008 36.438 4.918 1 96.88 275 GLY A CA 1
ATOM 2256 C C . GLY A 1 275 ? 5.031 35.406 4.473 1 96.88 275 GLY A C 1
ATOM 2257 O O . GLY A 1 275 ? 5.039 34.281 4.969 1 96.88 275 GLY A O 1
ATOM 2258 N N . TYR A 1 276 ? 5.812 35.781 3.439 1 97.88 276 TYR A N 1
ATOM 2259 C CA . TYR A 1 276 ? 6.875 34.938 2.91 1 97.88 276 TYR A CA 1
ATOM 2260 C C . TYR A 1 276 ? 7.973 34.719 3.945 1 97.88 276 TYR A C 1
ATOM 2262 O O . TYR A 1 276 ? 8.383 35.656 4.621 1 97.88 276 TYR A O 1
ATOM 2270 N N . SER A 1 277 ? 8.344 33.469 4.125 1 97.88 277 SER A N 1
ATOM 2271 C CA . SER A 1 277 ? 9.469 33.094 4.965 1 97.88 277 SER A CA 1
ATOM 2272 C C . SER A 1 277 ? 10.602 32.5 4.129 1 97.88 277 SER A C 1
ATOM 2274 O O . SER A 1 277 ? 10.406 31.5 3.432 1 97.88 277 SER A O 1
ATOM 2276 N N . GLY A 1 278 ? 11.75 33.125 4.195 1 96.81 278 GLY A N 1
ATOM 2277 C CA . GLY A 1 278 ? 12.922 32.562 3.521 1 96.81 278 GLY A CA 1
ATOM 2278 C C . GLY A 1 278 ? 13.633 31.5 4.332 1 96.81 278 GLY A C 1
ATOM 2279 O O . GLY A 1 278 ? 13.5 31.453 5.559 1 96.81 278 GLY A O 1
ATOM 2280 N N . SER A 1 279 ? 14.281 30.641 3.668 1 94.31 279 SER A N 1
ATOM 2281 C CA . SER A 1 279 ? 15.055 29.609 4.348 1 94.31 279 SER A CA 1
ATOM 2282 C C . SER A 1 279 ? 15.922 28.828 3.363 1 94.31 279 SER A C 1
ATOM 2284 O O . SER A 1 279 ? 15.531 28.609 2.217 1 94.31 279 SER A O 1
ATOM 2286 N N . THR A 1 280 ? 17.109 28.484 3.768 1 90.62 280 THR A N 1
ATOM 2287 C CA . THR A 1 280 ? 17.969 27.531 3.066 1 90.62 280 THR A CA 1
ATOM 2288 C C . THR A 1 280 ? 19.047 26.984 4 1 90.62 280 THR A C 1
ATOM 2290 O O . THR A 1 280 ? 19.562 27.703 4.844 1 90.62 280 THR A O 1
ATOM 2293 N N . MET A 1 281 ? 19.422 25.828 3.803 1 90.25 281 MET A N 1
ATOM 2294 C CA . MET A 1 281 ? 20.469 25.203 4.609 1 90.25 281 MET A CA 1
ATOM 2295 C C . MET A 1 281 ? 21.828 25.797 4.27 1 90.25 281 MET A C 1
ATOM 2297 O O . MET A 1 281 ? 22.688 25.953 5.148 1 90.25 281 MET A O 1
ATOM 2301 N N . SER A 1 282 ? 22 26.234 3.129 1 90.12 282 SER A N 1
ATOM 2302 C CA . SER A 1 282 ? 23.297 26.672 2.6 1 90.12 282 SER A CA 1
ATOM 2303 C C . SER A 1 282 ? 23.812 27.906 3.314 1 90.12 282 SER A C 1
ATOM 2305 O O . SER A 1 282 ? 25 28.047 3.562 1 90.12 282 SER A O 1
ATOM 2307 N N . TYR A 1 283 ? 22.984 28.828 3.662 1 92.81 283 TYR A N 1
ATOM 2308 C CA . TYR A 1 283 ? 23.391 30.078 4.297 1 92.81 283 TYR A CA 1
ATOM 2309 C C . TYR A 1 283 ? 24.016 29.812 5.66 1 92.81 283 TYR A C 1
ATOM 2311 O O . TYR A 1 283 ? 25.047 30.391 5.996 1 92.81 283 TYR A O 1
ATOM 2319 N N . THR A 1 284 ? 23.406 28.922 6.383 1 93.44 284 THR A N 1
ATOM 2320 C CA . THR A 1 284 ? 23.891 28.703 7.742 1 93.44 284 THR A CA 1
ATOM 2321 C C . THR A 1 284 ? 25.078 27.75 7.75 1 93.44 284 THR A C 1
ATOM 2323 O O . THR A 1 284 ? 25.844 27.703 8.719 1 93.44 284 THR A O 1
ATOM 2326 N N . ASP A 1 285 ? 25.234 27.031 6.672 1 92.94 285 ASP A N 1
ATOM 2327 C CA . ASP A 1 285 ? 26.359 26.109 6.559 1 92.94 285 ASP A CA 1
ATOM 2328 C C . ASP A 1 285 ? 27.641 26.844 6.156 1 92.94 285 ASP A C 1
ATOM 2330 O O . ASP A 1 285 ? 28.734 26.344 6.395 1 92.94 285 ASP A O 1
ATOM 2334 N N . ALA A 1 286 ? 27.5 27.969 5.559 1 94.31 286 ALA A N 1
ATOM 2335 C CA . ALA A 1 286 ? 28.656 28.719 5.047 1 94.31 286 ALA A CA 1
ATOM 2336 C C . ALA A 1 286 ? 29.531 29.234 6.184 1 94.31 286 ALA A C 1
ATOM 2338 O O . ALA A 1 286 ? 29.047 29.484 7.285 1 94.31 286 ALA A O 1
ATOM 2339 N N . SER A 1 287 ? 30.875 29.5 5.875 1 95.5 287 SER A N 1
ATOM 2340 C CA . SER A 1 287 ? 31.812 30.016 6.863 1 95.5 287 SER A CA 1
ATOM 2341 C C . SER A 1 287 ? 31.5 31.453 7.219 1 95.5 287 SER A C 1
ATOM 2343 O O . SER A 1 287 ? 31.781 31.906 8.336 1 95.5 287 SER A O 1
ATOM 2345 N N . ASN A 1 288 ? 30.953 32.156 6.301 1 96.88 288 ASN A N 1
ATOM 2346 C CA . ASN A 1 288 ? 30.547 33.562 6.52 1 96.88 288 ASN A CA 1
ATOM 2347 C C . ASN A 1 288 ? 29.031 33.656 6.645 1 96.88 288 ASN A C 1
ATOM 2349 O O . ASN A 1 288 ? 28.422 34.562 6.043 1 96.88 288 ASN A O 1
ATOM 2353 N N . ALA A 1 289 ? 28.453 32.781 7.391 1 97.06 289 ALA A N 1
ATOM 2354 C CA . ALA A 1 289 ? 27 32.594 7.473 1 97.06 289 ALA A CA 1
ATOM 2355 C C . ALA A 1 289 ? 26.297 33.875 7.832 1 97.06 289 ALA A C 1
ATOM 2357 O O . ALA A 1 289 ? 25.297 34.25 7.207 1 97.06 289 ALA A O 1
ATOM 2358 N N . GLN A 1 290 ? 26.719 34.594 8.875 1 97.5 290 GLN A N 1
ATOM 2359 C CA . GLN A 1 290 ? 26.078 35.844 9.273 1 97.5 290 GLN A CA 1
ATOM 2360 C C . GLN A 1 290 ? 26.062 36.844 8.117 1 97.5 290 GLN A C 1
ATOM 2362 O O . GLN A 1 290 ? 25.062 37.562 7.918 1 97.5 290 GLN A O 1
ATOM 2367 N N . GLU A 1 291 ? 27.141 36.906 7.359 1 97.56 291 GLU A N 1
ATOM 2368 C CA . GLU A 1 291 ? 27.203 37.781 6.191 1 97.56 291 GLU A CA 1
ATOM 2369 C C . GLU A 1 291 ? 26.188 37.375 5.133 1 97.56 291 GLU A C 1
ATOM 2371 O O . GLU A 1 291 ? 25.578 38.219 4.48 1 97.56 291 GLU A O 1
ATOM 2376 N N . GLN A 1 292 ? 26.094 36.062 4.941 1 96.5 292 GLN A N 1
ATOM 2377 C CA . GLN A 1 292 ? 25.125 35.562 3.98 1 96.5 292 GLN A CA 1
ATOM 2378 C C . GLN A 1 292 ? 23.703 36 4.359 1 96.5 292 GLN A C 1
ATOM 2380 O O . GLN A 1 292 ? 22.906 36.312 3.49 1 96.5 292 GLN A O 1
ATOM 2385 N N . LEU A 1 293 ? 23.422 35.969 5.59 1 97.38 293 LEU A N 1
ATOM 2386 C CA . LEU A 1 293 ? 22.094 36.344 6.059 1 97.38 293 LEU A CA 1
ATOM 2387 C C . LEU A 1 293 ? 21.875 37.844 5.852 1 97.38 293 LEU A C 1
ATOM 2389 O O . LEU A 1 293 ? 20.766 38.25 5.523 1 97.38 293 LEU A O 1
ATOM 2393 N N . TYR A 1 294 ? 22.891 38.688 6.07 1 97.75 294 TYR A N 1
ATOM 2394 C CA . TYR A 1 294 ? 22.766 40.094 5.754 1 97.75 294 TYR A CA 1
ATOM 2395 C C . TYR A 1 294 ? 22.547 40.312 4.262 1 97.75 294 TYR A C 1
ATOM 2397 O O . TYR A 1 294 ? 21.734 41.156 3.859 1 97.75 294 TYR A O 1
ATOM 2405 N N . GLN A 1 295 ? 23.266 39.5 3.492 1 97.31 295 GLN A N 1
ATOM 2406 C CA . GLN A 1 295 ? 23.094 39.594 2.047 1 97.31 295 GLN A CA 1
ATOM 2407 C C . GLN A 1 295 ? 21.656 39.25 1.645 1 97.31 295 GLN A C 1
ATOM 2409 O O . GLN A 1 295 ? 21.125 39.812 0.692 1 97.31 295 GLN A O 1
ATOM 2414 N N . PHE A 1 296 ? 21.109 38.281 2.273 1 96.88 296 PHE A N 1
ATOM 2415 C CA . PHE A 1 296 ? 19.719 37.938 2.01 1 96.88 296 PHE A CA 1
ATOM 2416 C C . PHE A 1 296 ? 18.797 39.125 2.176 1 96.88 296 PHE A C 1
ATOM 2418 O O . PHE A 1 296 ? 17.922 39.375 1.341 1 96.88 296 PHE A O 1
ATOM 2425 N N . ILE A 1 297 ? 18.922 39.906 3.23 1 96.69 297 ILE A N 1
ATOM 2426 C CA . ILE A 1 297 ? 18.125 41.094 3.455 1 96.69 297 ILE A CA 1
ATOM 2427 C C . ILE A 1 297 ? 18.344 42.094 2.309 1 96.69 297 ILE A C 1
ATOM 2429 O O . ILE A 1 297 ? 17.391 42.656 1.781 1 96.69 297 ILE A O 1
ATOM 2433 N N . ASP A 1 298 ? 19.625 42.281 1.984 1 97.5 298 ASP A N 1
ATOM 2434 C CA . ASP A 1 298 ? 19.969 43.188 0.896 1 97.5 298 ASP A CA 1
ATOM 2435 C C . ASP A 1 298 ? 19.312 42.75 -0.411 1 97.5 298 ASP A C 1
ATOM 2437 O O . ASP A 1 298 ? 18.828 43.562 -1.177 1 97.5 298 ASP A O 1
ATOM 2441 N N . ASP A 1 299 ? 19.375 41.438 -0.644 1 97.75 299 ASP A N 1
ATOM 2442 C CA . ASP A 1 299 ? 18.766 40.906 -1.862 1 97.75 299 ASP A CA 1
ATOM 2443 C C . ASP A 1 299 ? 17.266 41.125 -1.866 1 97.75 299 ASP A C 1
ATOM 2445 O O . ASP A 1 299 ? 16.672 41.438 -2.908 1 97.75 299 ASP A O 1
ATOM 2449 N N . CYS A 1 300 ? 16.594 40.906 -0.756 1 97.88 300 CYS A N 1
ATOM 2450 C CA . CYS A 1 300 ? 15.172 41.219 -0.663 1 97.88 300 CYS A CA 1
ATOM 2451 C C . CYS A 1 300 ? 14.898 42.656 -1.061 1 97.88 300 CYS A C 1
ATOM 2453 O O . CYS A 1 300 ? 13.945 42.938 -1.784 1 97.88 300 CYS A O 1
ATOM 2455 N N . GLU A 1 301 ? 15.719 43.562 -0.554 1 96.94 301 GLU A N 1
ATOM 2456 C CA . GLU A 1 301 ? 15.57 44.969 -0.87 1 96.94 301 GLU A CA 1
ATOM 2457 C C . GLU A 1 301 ? 15.844 45.25 -2.346 1 96.94 301 GLU A C 1
ATOM 2459 O O . GLU A 1 301 ? 15.07 45.938 -3.016 1 96.94 301 GLU A O 1
ATOM 2464 N N . GLU A 1 302 ? 16.922 44.688 -2.809 1 97.75 302 GLU A N 1
ATOM 2465 C CA . GLU A 1 302 ? 17.344 44.906 -4.188 1 97.75 302 GLU A CA 1
ATOM 2466 C C . GLU A 1 302 ? 16.297 44.406 -5.18 1 97.75 302 GLU A C 1
ATOM 2468 O O . GLU A 1 302 ? 16 45.062 -6.164 1 97.75 302 GLU A O 1
ATOM 2473 N N . HIS A 1 303 ? 15.773 43.219 -4.949 1 98.25 303 HIS A N 1
ATOM 2474 C CA . HIS A 1 303 ? 14.836 42.625 -5.879 1 98.25 303 HIS A CA 1
ATOM 2475 C C . HIS A 1 303 ? 13.391 42.969 -5.52 1 98.25 303 HIS A C 1
ATOM 2477 O O . HIS A 1 303 ? 12.453 42.531 -6.199 1 98.25 303 HIS A O 1
ATOM 2483 N N . ASP A 1 304 ? 13.203 43.656 -4.441 1 98.19 304 ASP A N 1
ATOM 2484 C CA . ASP A 1 304 ? 11.906 44.094 -3.932 1 98.19 304 ASP A CA 1
ATOM 2485 C C . ASP A 1 304 ? 11 42.906 -3.658 1 98.19 304 ASP A C 1
ATOM 2487 O O . ASP A 1 304 ? 9.867 42.844 -4.148 1 98.19 304 ASP A O 1
ATOM 2491 N N . ILE A 1 305 ? 11.531 41.969 -3.055 1 98.5 305 ILE A N 1
ATOM 2492 C CA . ILE A 1 305 ? 10.781 40.812 -2.627 1 98.5 305 ILE A CA 1
ATOM 2493 C C . ILE A 1 305 ? 10.336 40.969 -1.176 1 98.5 305 ILE A C 1
ATOM 2495 O O . ILE A 1 305 ? 11.164 41.062 -0.271 1 98.5 305 ILE A O 1
ATOM 2499 N N . LEU A 1 306 ? 9.031 41.062 -0.93 1 97.81 306 LEU A N 1
ATOM 2500 C CA . LEU A 1 306 ? 8.508 41.156 0.43 1 97.81 306 LEU A CA 1
ATOM 2501 C C . LEU A 1 306 ? 8.852 39.875 1.214 1 97.81 306 LEU A C 1
ATOM 2503 O O . LEU A 1 306 ? 8.719 38.781 0.695 1 97.81 306 LEU A O 1
ATOM 2507 N N . CYS A 1 307 ? 9.359 40.031 2.439 1 97.75 307 CYS A N 1
ATOM 2508 C CA . CYS A 1 307 ? 9.727 38.938 3.33 1 97.75 307 CYS A CA 1
ATOM 2509 C C . CYS A 1 307 ? 9.508 39.344 4.789 1 97.75 307 CYS A C 1
ATOM 2511 O O . CYS A 1 307 ? 9.844 40.438 5.195 1 97.75 307 CYS A O 1
ATOM 2513 N N . ASP A 1 308 ? 8.938 38.375 5.562 1 97.31 308 ASP A N 1
ATOM 2514 C CA . ASP A 1 308 ? 8.555 38.75 6.918 1 97.31 308 ASP A CA 1
ATOM 2515 C C . ASP A 1 308 ? 9.289 37.906 7.949 1 97.31 308 ASP A C 1
ATOM 2517 O O . ASP A 1 308 ? 9.312 38.25 9.141 1 97.31 308 ASP A O 1
ATOM 2521 N N . SER A 1 309 ? 9.852 36.844 7.539 1 97.25 309 SER A N 1
ATOM 2522 C CA . SER A 1 309 ? 10.594 36 8.469 1 97.25 309 SER A CA 1
ATOM 2523 C C . SER A 1 309 ? 11.656 35.188 7.742 1 97.25 309 SER A C 1
ATOM 2525 O O . SER A 1 309 ? 11.672 35.125 6.512 1 97.25 309 SER A O 1
ATOM 2527 N N . PHE A 1 310 ? 12.539 34.625 8.492 1 97.62 310 PHE A N 1
ATOM 2528 C CA . PHE A 1 310 ? 13.594 33.75 7.988 1 97.62 310 PHE A CA 1
ATOM 2529 C C . PHE A 1 310 ? 13.828 32.594 8.945 1 97.62 310 PHE A C 1
ATOM 2531 O O . PHE A 1 310 ? 14.023 32.781 10.141 1 97.62 310 PHE A O 1
ATOM 2538 N N . GLN A 1 311 ? 13.773 31.406 8.453 1 97.19 311 GLN A N 1
ATOM 2539 C CA . GLN A 1 311 ? 14.047 30.203 9.242 1 97.19 311 GLN A CA 1
ATOM 2540 C C . GLN A 1 311 ? 15.539 29.875 9.234 1 97.19 311 GLN A C 1
ATOM 2542 O O . GLN A 1 311 ? 16.109 29.578 8.18 1 97.19 311 GLN A O 1
ATOM 2547 N N . LEU A 1 312 ? 16.094 29.922 10.391 1 96.94 312 LEU A N 1
ATOM 2548 C CA . LEU A 1 312 ? 17.516 29.656 10.586 1 96.94 312 LEU A CA 1
ATOM 2549 C C . LEU A 1 312 ? 17.797 28.172 10.703 1 96.94 312 LEU A C 1
ATOM 2551 O O . LEU A 1 312 ? 17.609 27.578 11.773 1 96.94 312 LEU A O 1
ATOM 2555 N N . SER A 1 313 ? 18.359 27.578 9.648 1 95.56 313 SER A N 1
ATOM 2556 C CA . SER A 1 313 ? 18.641 26.156 9.625 1 95.56 313 SER A CA 1
ATOM 2557 C C . SER A 1 313 ? 19.75 25.797 10.617 1 95.56 313 SER A C 1
ATOM 2559 O O . SER A 1 313 ? 20.469 26.672 11.109 1 95.56 313 SER A O 1
ATOM 2561 N N . SER A 1 314 ? 19.984 24.578 10.867 1 95.31 314 SER A N 1
ATOM 2562 C CA . SER A 1 314 ? 20.719 24.062 12.008 1 95.31 314 SER A CA 1
ATOM 2563 C C . SER A 1 314 ? 22.219 24.312 11.859 1 95.31 314 SER A C 1
ATOM 2565 O O . SER A 1 314 ? 22.984 24.141 12.812 1 95.31 314 SER A O 1
ATOM 2567 N N . GLY A 1 315 ? 22.688 24.844 10.766 1 94.81 315 GLY A N 1
ATOM 2568 C CA . GLY A 1 315 ? 24.094 25.094 10.555 1 94.81 315 GLY A CA 1
ATOM 2569 C C . GLY A 1 315 ? 24.703 26.047 11.578 1 94.81 315 GLY A C 1
ATOM 2570 O O . GLY A 1 315 ? 25.906 26.047 11.797 1 94.81 315 GLY A O 1
ATOM 2571 N N . TYR A 1 316 ? 23.906 26.859 12.227 1 96.69 316 TYR A N 1
ATOM 2572 C CA . TYR A 1 316 ? 24.391 27.844 13.203 1 96.69 316 TYR A CA 1
ATOM 2573 C C . TYR A 1 316 ? 24.906 27.141 14.461 1 96.69 316 TYR A C 1
ATOM 2575 O O . TYR A 1 316 ? 25.641 27.734 15.25 1 96.69 316 TYR A O 1
ATOM 2583 N N . THR A 1 317 ? 24.594 25.797 14.617 1 97 317 THR A N 1
ATOM 2584 C CA . THR A 1 317 ? 24.922 25.062 15.836 1 97 317 THR A CA 1
ATOM 2585 C C . THR A 1 317 ? 26.172 24.219 15.633 1 97 317 THR A C 1
ATOM 2587 O O . THR A 1 317 ? 26.516 23.406 16.5 1 97 317 THR A O 1
ATOM 2590 N N . SER A 1 318 ? 26.859 24.312 14.609 1 95.81 318 SER A N 1
ATOM 2591 C CA . SER A 1 318 ? 27.875 23.359 14.203 1 95.81 318 SER A CA 1
ATOM 2592 C C . SER A 1 318 ? 29.125 23.484 15.07 1 95.81 318 SER A C 1
ATOM 2594 O O . SER A 1 318 ? 29.484 24.578 15.5 1 95.81 318 SER A O 1
ATOM 2596 N N . ILE A 1 319 ? 29.703 22.484 15.469 1 95.25 319 ILE A N 1
ATOM 2597 C CA . ILE A 1 319 ? 31.078 22.297 15.922 1 95.25 319 ILE A CA 1
ATOM 2598 C C . ILE A 1 319 ? 31.812 21.328 14.984 1 95.25 319 ILE A C 1
ATOM 2600 O O . ILE A 1 319 ? 31.469 20.141 14.922 1 95.25 319 ILE A O 1
ATOM 2604 N N . GLY A 1 320 ? 32.781 21.828 14.289 1 91.88 320 GLY A N 1
ATOM 2605 C CA . GLY A 1 320 ? 33.312 21 13.219 1 91.88 320 GLY A CA 1
ATOM 2606 C C . GLY A 1 320 ? 32.281 20.641 12.156 1 91.88 320 GLY A C 1
ATOM 2607 O O . GLY A 1 320 ? 31.641 21.531 11.609 1 91.88 320 GLY A O 1
ATOM 2608 N N . ASP A 1 321 ? 32.125 19.375 11.898 1 90 321 ASP A N 1
ATOM 2609 C CA . ASP A 1 321 ? 31.25 18.938 10.812 1 90 321 ASP A CA 1
ATOM 2610 C C . ASP A 1 321 ? 29.922 18.422 11.359 1 90 321 ASP A C 1
ATOM 2612 O O . ASP A 1 321 ? 29.109 17.859 10.617 1 90 321 ASP A O 1
ATOM 2616 N N . LYS A 1 322 ? 29.688 18.562 12.609 1 94.06 322 LYS A N 1
ATOM 2617 C CA . LYS A 1 322 ? 28.469 18.062 13.219 1 94.06 322 LYS A CA 1
ATOM 2618 C C . LYS A 1 322 ? 27.625 19.188 13.805 1 94.06 322 LYS A C 1
ATOM 2620 O O . LYS A 1 322 ? 28.125 20.312 13.969 1 94.06 322 LYS A O 1
ATOM 2625 N N . ARG A 1 323 ? 26.375 18.938 14.062 1 94.94 323 ARG A N 1
ATOM 2626 C CA . ARG A 1 323 ? 25.453 19.953 14.586 1 94.94 323 ARG A CA 1
ATOM 2627 C C . ARG A 1 323 ? 25.047 19.609 16.016 1 94.94 323 ARG A C 1
ATOM 2629 O O . ARG A 1 323 ? 24.688 18.469 16.312 1 94.94 323 ARG A O 1
ATOM 2636 N N . TYR A 1 324 ? 25.156 20.547 16.875 1 96.06 324 TYR A N 1
ATOM 2637 C CA . TYR A 1 324 ? 24.906 20.391 18.297 1 96.06 324 TYR A CA 1
ATOM 2638 C C . TYR A 1 324 ? 23.875 21.406 18.797 1 96.06 324 TYR A C 1
ATOM 2640 O O . TYR A 1 324 ? 24.203 22.578 19 1 96.06 324 TYR A O 1
ATOM 2648 N N . VAL A 1 325 ? 22.641 20.953 19.047 1 97.38 325 VAL A N 1
ATOM 2649 C CA . VAL A 1 325 ? 21.531 21.812 19.438 1 97.38 325 VAL A CA 1
ATOM 2650 C C . VAL A 1 325 ? 21.953 22.672 20.641 1 97.38 325 VAL A C 1
ATOM 2652 O O . VAL A 1 325 ? 22.641 22.188 21.531 1 97.38 325 VAL A O 1
ATOM 2655 N N . PHE A 1 326 ? 21.578 23.984 20.688 1 97.75 326 PHE A N 1
ATOM 2656 C CA . PHE A 1 326 ? 21.781 24.969 21.734 1 97.75 326 PHE A CA 1
ATOM 2657 C C . PHE A 1 326 ? 23.25 25.375 21.812 1 97.75 326 PHE A C 1
ATOM 2659 O O . PHE A 1 326 ? 23.703 25.859 22.859 1 97.75 326 PHE A O 1
ATOM 2666 N N . HIS A 1 327 ? 23.984 25.141 20.828 1 96.5 327 HIS A N 1
ATOM 2667 C CA . HIS A 1 327 ? 25.328 25.672 20.656 1 96.5 327 HIS A CA 1
ATOM 2668 C C . HIS A 1 327 ? 25.359 26.719 19.547 1 96.5 327 HIS A C 1
ATOM 2670 O O . HIS A 1 327 ? 24.859 26.484 18.453 1 96.5 327 HIS A O 1
ATOM 2676 N N . TRP A 1 328 ? 25.984 27.875 19.766 1 97.12 328 TRP A N 1
ATOM 2677 C CA . TRP A 1 328 ? 26.203 28.891 18.734 1 97.12 328 TRP A CA 1
ATOM 2678 C C . TRP A 1 328 ? 27.641 28.828 18.203 1 97.12 328 TRP A C 1
ATOM 2680 O O . TRP A 1 328 ? 28.594 28.969 18.969 1 97.12 328 TRP A O 1
ATOM 2690 N N . ASN A 1 329 ? 27.797 28.594 16.969 1 97.56 329 ASN A N 1
ATOM 2691 C CA . ASN A 1 329 ? 29.094 28.734 16.344 1 97.56 329 ASN A CA 1
ATOM 2692 C C . ASN A 1 329 ? 29.484 30.203 16.172 1 97.56 329 ASN A C 1
ATOM 2694 O O . ASN A 1 329 ? 29.094 30.859 15.203 1 97.56 329 ASN A O 1
ATOM 2698 N N . LYS A 1 330 ? 30.359 30.641 16.922 1 96.56 330 LYS A N 1
ATOM 2699 C CA . LYS A 1 330 ? 30.688 32.062 16.969 1 96.56 330 LYS A CA 1
ATOM 2700 C C . LYS A 1 330 ? 31.609 32.469 15.82 1 96.56 330 LYS A C 1
ATOM 2702 O O . LYS A 1 330 ? 31.75 33.656 15.523 1 96.56 330 LYS A O 1
ATOM 2707 N N . ASP A 1 331 ? 32.219 31.5 15.188 1 97 331 ASP A N 1
ATOM 2708 C CA . ASP A 1 331 ? 33 31.797 13.992 1 97 331 ASP A CA 1
ATOM 2709 C C . ASP A 1 331 ? 32.062 32.156 12.82 1 97 331 ASP A C 1
ATOM 2711 O O . ASP A 1 331 ? 32.375 33.094 12.047 1 97 331 ASP A O 1
ATOM 2715 N N . LYS A 1 332 ? 30.969 31.5 12.734 1 96.75 332 LYS A N 1
ATOM 2716 C CA . LYS A 1 332 ? 30 31.719 11.656 1 96.75 332 LYS A CA 1
ATOM 2717 C C . LYS A 1 332 ? 29.062 32.875 12 1 96.75 332 LYS A C 1
ATOM 2719 O O . LYS A 1 332 ? 28.625 33.594 11.102 1 96.75 332 LYS A O 1
ATOM 2724 N N . PHE A 1 333 ? 28.844 32.938 13.312 1 97.69 333 PHE A N 1
ATOM 2725 C CA . PHE A 1 333 ? 27.938 33.969 13.844 1 97.69 333 PHE A CA 1
ATOM 2726 C C . PHE A 1 333 ? 28.609 34.75 14.969 1 97.69 333 PHE A C 1
ATOM 2728 O O . PHE A 1 333 ? 28.281 34.562 16.141 1 97.69 333 PHE A O 1
ATOM 2735 N N . PRO A 1 334 ? 29.406 35.656 14.641 1 97.06 334 PRO A N 1
ATOM 2736 C CA . PRO A 1 334 ? 30.172 36.375 15.664 1 97.06 334 PRO A CA 1
ATOM 2737 C C . PRO A 1 334 ? 29.281 37.219 16.562 1 97.06 334 PRO A C 1
ATOM 2739 O O . PRO A 1 334 ? 29.641 37.5 17.719 1 97.06 334 PRO A O 1
ATOM 2742 N N . ASP A 1 335 ? 28.141 37.688 16.062 1 97.44 335 ASP A N 1
ATOM 2743 C CA . ASP A 1 335 ? 27.219 38.469 16.859 1 97.44 335 ASP A CA 1
ATOM 2744 C C . ASP A 1 335 ? 25.766 38.156 16.516 1 97.44 335 ASP A C 1
ATOM 2746 O O . ASP A 1 335 ? 25.094 38.969 15.867 1 97.44 335 ASP A O 1
ATOM 2750 N N . ALA A 1 336 ? 25.312 37.094 17.031 1 96.94 336 ALA A N 1
ATOM 2751 C CA . ALA A 1 336 ? 23.969 36.594 16.734 1 96.94 336 ALA A CA 1
ATOM 2752 C C . ALA A 1 336 ? 22.906 37.531 17.297 1 96.94 336 ALA A C 1
ATOM 2754 O O . ALA A 1 336 ? 21.828 37.688 16.703 1 96.94 336 ALA A O 1
ATOM 2755 N N . LYS A 1 337 ? 23.141 38.125 18.406 1 97.38 337 LYS A N 1
ATOM 2756 C CA . LYS A 1 337 ? 22.203 39.094 19 1 97.38 337 LYS A CA 1
ATOM 2757 C C . LYS A 1 337 ? 21.969 40.281 18.094 1 97.38 337 LYS A C 1
ATOM 2759 O O . LYS A 1 337 ? 20.844 40.719 17.891 1 97.38 337 LYS A O 1
ATOM 2764 N N . LYS A 1 338 ? 23.062 40.781 17.609 1 97.88 338 LYS A N 1
ATOM 2765 C CA . LYS A 1 338 ? 22.953 41.906 16.672 1 97.88 338 LYS A CA 1
ATOM 2766 C C . LYS A 1 338 ? 22.219 41.5 15.406 1 97.88 338 LYS A C 1
ATOM 2768 O O . LYS A 1 338 ? 21.453 42.281 14.844 1 97.88 338 LYS A O 1
ATOM 2773 N N . LEU A 1 339 ? 22.578 40.344 14.922 1 97.56 339 LEU A N 1
ATOM 2774 C CA . LEU A 1 339 ? 21.891 39.844 13.734 1 97.56 339 LEU A CA 1
ATOM 2775 C C . LEU A 1 339 ? 20.391 39.812 13.938 1 97.56 339 LEU A C 1
ATOM 2777 O O . LEU A 1 339 ? 19.641 40.281 13.086 1 97.56 339 LEU A O 1
ATOM 2781 N N . ALA A 1 340 ? 19.938 39.25 15.031 1 97.75 340 ALA A N 1
ATOM 2782 C CA . ALA A 1 340 ? 18.516 39.156 15.336 1 97.75 340 ALA A CA 1
ATOM 2783 C C . ALA A 1 340 ? 17.891 40.562 15.406 1 97.75 340 ALA A C 1
ATOM 2785 O O . ALA A 1 340 ? 16.781 40.781 14.914 1 97.75 340 ALA A O 1
ATOM 2786 N N . ALA A 1 341 ? 18.562 41.438 16.016 1 97.62 341 ALA A N 1
ATOM 2787 C CA . ALA A 1 341 ? 18.078 42.812 16.125 1 97.62 341 ALA A CA 1
ATOM 2788 C C . ALA A 1 341 ? 17.969 43.5 14.758 1 97.62 341 ALA A C 1
ATOM 2790 O O . ALA A 1 341 ? 17.016 44.219 14.484 1 97.62 341 ALA A O 1
ATOM 2791 N N . ASP A 1 342 ? 19 43.281 13.953 1 97.56 342 ASP A N 1
ATOM 2792 C CA . ASP A 1 342 ? 19.016 43.875 12.617 1 97.56 342 ASP A CA 1
ATOM 2793 C C . ASP A 1 342 ? 17.891 43.312 11.758 1 97.56 342 ASP A C 1
ATOM 2795 O O . ASP A 1 342 ? 17.266 44.062 10.984 1 97.56 342 ASP A O 1
ATOM 2799 N N . PHE A 1 343 ? 17.656 42.031 11.82 1 97.31 343 PHE A N 1
ATOM 2800 C CA . PHE A 1 343 ? 16.516 41.438 11.133 1 97.31 343 PHE A CA 1
ATOM 2801 C C . PHE A 1 343 ? 15.219 42.062 11.594 1 97.31 343 PHE A C 1
ATOM 2803 O O . PHE A 1 343 ? 14.375 42.438 10.773 1 97.31 343 PHE A O 1
ATOM 2810 N N . ARG A 1 344 ? 15.039 42.219 12.844 1 95.75 344 ARG A N 1
ATOM 2811 C CA . ARG A 1 344 ? 13.836 42.812 13.406 1 95.75 344 ARG A CA 1
ATOM 2812 C C . ARG A 1 344 ? 13.664 44.25 12.914 1 95.75 344 ARG A C 1
ATOM 2814 O O . ARG A 1 344 ? 12.547 44.688 12.625 1 95.75 344 ARG A O 1
ATOM 2821 N N . GLU A 1 345 ? 14.711 44.969 12.875 1 95.75 345 GLU A N 1
ATOM 2822 C CA . GLU A 1 345 ? 14.664 46.344 12.414 1 95.75 345 GLU A CA 1
ATOM 2823 C C . GLU A 1 345 ? 14.172 46.438 10.969 1 95.75 345 GLU A C 1
ATOM 2825 O O . GLU A 1 345 ? 13.523 47.406 10.586 1 95.75 345 GLU A O 1
ATOM 2830 N N . LYS A 1 346 ? 14.516 45.438 10.203 1 95.5 346 LYS A N 1
ATOM 2831 C CA . LYS A 1 346 ? 14.086 45.406 8.812 1 95.5 346 LYS A CA 1
ATOM 2832 C C . LYS A 1 346 ? 12.719 44.719 8.688 1 95.5 346 LYS A C 1
ATOM 2834 O O . LYS A 1 346 ? 12.266 44.438 7.578 1 95.5 346 LYS A O 1
ATOM 2839 N N . GLY A 1 347 ? 12.102 44.375 9.82 1 93.81 347 GLY A N 1
ATOM 2840 C CA . GLY A 1 347 ? 10.766 43.812 9.82 1 93.81 347 GLY A CA 1
ATOM 2841 C C . GLY A 1 347 ? 10.766 42.312 9.602 1 93.81 347 GLY A C 1
ATOM 2842 O O . GLY A 1 347 ? 9.742 41.719 9.203 1 93.81 347 GLY A O 1
ATOM 2843 N N . LEU A 1 348 ? 11.859 41.656 9.773 1 96.31 348 LEU A N 1
ATOM 2844 C CA . LEU A 1 348 ? 11.969 40.188 9.625 1 96.31 348 LEU A CA 1
ATOM 2845 C C . LEU A 1 348 ? 12.18 39.531 10.984 1 96.31 348 LEU A C 1
ATOM 2847 O O . LEU A 1 348 ? 12.945 40.031 11.812 1 96.31 348 LEU A O 1
ATOM 2851 N N . ARG A 1 349 ? 11.461 38.438 11.219 1 96.44 349 ARG A N 1
ATOM 2852 C CA . ARG A 1 349 ? 11.656 37.625 12.422 1 96.44 349 ARG A CA 1
ATOM 2853 C C . ARG A 1 349 ? 12.414 36.344 12.117 1 96.44 349 ARG A C 1
ATOM 2855 O O . ARG A 1 349 ? 12.211 35.75 11.062 1 96.44 349 ARG A O 1
ATOM 2862 N N . LEU A 1 350 ? 13.25 35.938 13.047 1 97.5 350 LEU A N 1
ATOM 2863 C CA . LEU A 1 350 ? 13.992 34.688 12.883 1 97.5 350 LEU A CA 1
ATOM 2864 C C . LEU A 1 350 ? 13.312 33.562 13.625 1 97.5 350 LEU A C 1
ATOM 2866 O O . LEU A 1 350 ? 12.766 33.75 14.719 1 97.5 350 LEU A O 1
ATOM 2870 N N . ALA A 1 351 ? 13.281 32.406 13.102 1 97.81 351 ALA A N 1
ATOM 2871 C CA . ALA A 1 351 ? 12.922 31.141 13.742 1 97.81 351 ALA A CA 1
ATOM 2872 C C . ALA A 1 351 ? 14.086 30.156 13.695 1 97.81 351 ALA A C 1
ATOM 2874 O O . ALA A 1 351 ? 14.516 29.75 12.609 1 97.81 351 ALA A O 1
ATOM 2875 N N . ALA A 1 352 ? 14.562 29.719 14.781 1 98.12 352 ALA A N 1
ATOM 2876 C CA . ALA A 1 352 ? 15.789 28.922 14.82 1 98.12 352 ALA A CA 1
ATOM 2877 C C . ALA A 1 352 ? 15.484 27.438 14.945 1 98.12 352 ALA A C 1
ATOM 2879 O O . ALA A 1 352 ? 14.594 27.047 15.703 1 98.12 352 ALA A O 1
ATOM 2880 N N . ASN A 1 353 ? 16.25 26.656 14.203 1 98.12 353 ASN A N 1
ATOM 2881 C CA . ASN A 1 353 ? 16.109 25.203 14.227 1 98.12 353 ASN A CA 1
ATOM 2882 C C . ASN A 1 353 ? 16.641 24.609 15.531 1 98.12 353 ASN A C 1
ATOM 2884 O O . ASN A 1 353 ? 17.719 24.969 15.984 1 98.12 353 ASN A O 1
ATOM 2888 N N . ILE A 1 354 ? 15.906 23.766 16.172 1 98.44 354 ILE A N 1
ATOM 2889 C CA . ILE A 1 354 ? 16.344 23.031 17.344 1 98.44 354 ILE A CA 1
ATOM 2890 C C . ILE A 1 354 ? 15.922 21.562 17.219 1 98.44 354 ILE A C 1
ATOM 2892 O O . ILE A 1 354 ? 14.883 21.25 16.641 1 98.44 354 ILE A O 1
ATOM 2896 N N . LYS A 1 355 ? 16.719 20.625 17.797 1 97.88 355 LYS A N 1
ATOM 2897 C CA . LYS A 1 355 ? 16.516 19.188 17.672 1 97.88 355 LYS A CA 1
ATOM 2898 C C . LYS A 1 355 ? 16.578 18.516 19.047 1 97.88 355 LYS A C 1
ATOM 2900 O O . LYS A 1 355 ? 17.328 18.953 19.922 1 97.88 355 LYS A O 1
ATOM 2905 N N . PRO A 1 356 ? 15.828 17.453 19.203 1 98 356 PRO A N 1
ATOM 2906 C CA . PRO A 1 356 ? 15.688 16.875 20.547 1 98 356 PRO A CA 1
ATOM 2907 C C . PRO A 1 356 ? 16.75 15.828 20.859 1 98 356 PRO A C 1
ATOM 2909 O O . PRO A 1 356 ? 16.781 15.297 21.969 1 98 356 PRO A O 1
ATOM 2912 N N . ALA A 1 357 ? 17.594 15.5 19.938 1 97 357 ALA A N 1
ATOM 2913 C CA . ALA A 1 357 ? 18.594 14.469 20.172 1 97 357 ALA A CA 1
ATOM 2914 C C . ALA A 1 357 ? 19.984 15.094 20.359 1 97 357 ALA A C 1
ATOM 2916 O O . ALA A 1 357 ? 20.328 16.062 19.688 1 97 357 ALA A O 1
ATOM 2917 N N . PHE A 1 358 ? 20.766 14.5 21.266 1 97.12 358 PHE A N 1
ATOM 2918 C CA . PHE A 1 358 ? 22.094 14.984 21.609 1 97.12 358 PHE A CA 1
ATOM 2919 C C . PHE A 1 358 ? 23.156 13.969 21.234 1 97.12 358 PHE A C 1
ATOM 2921 O O . PHE A 1 358 ? 23.141 12.828 21.703 1 97.12 358 PHE A O 1
ATOM 2928 N N . LEU A 1 359 ? 24.047 14.43 20.406 1 94.12 359 LEU A N 1
ATOM 2929 C CA . LEU A 1 359 ? 25.156 13.57 20 1 94.12 359 LEU A CA 1
ATOM 2930 C C . LEU A 1 359 ? 26.109 13.336 21.156 1 94.12 359 LEU A C 1
ATOM 2932 O O . LEU A 1 359 ? 26.203 14.156 22.078 1 94.12 359 LEU A O 1
ATOM 2936 N N . ALA A 1 360 ? 26.875 12.242 21.141 1 87.5 360 ALA A N 1
ATOM 2937 C CA . ALA A 1 360 ? 27.797 11.891 22.219 1 87.5 360 ALA A CA 1
ATOM 2938 C C . ALA A 1 360 ? 28.828 12.992 22.438 1 87.5 360 ALA A C 1
ATOM 2940 O O . ALA A 1 360 ? 29.266 13.227 23.562 1 87.5 360 ALA A O 1
ATOM 2941 N N . GLY A 1 361 ? 29.234 13.672 21.453 1 89.12 361 GLY A N 1
ATOM 2942 C CA . GLY A 1 361 ? 30.219 14.727 21.562 1 89.12 361 GLY A CA 1
ATOM 2943 C C . GLY A 1 361 ? 29.625 16.062 21.984 1 89.12 361 GLY A C 1
ATOM 2944 O O . GLY A 1 361 ? 30.359 17.031 22.172 1 89.12 361 GLY A O 1
ATOM 2945 N N . HIS A 1 362 ? 28.359 16.094 22.281 1 95.44 362 HIS A N 1
ATOM 2946 C CA . HIS A 1 362 ? 27.703 17.328 22.688 1 95.44 362 HIS A CA 1
ATOM 2947 C C . HIS A 1 362 ? 28.234 17.828 24.031 1 95.44 362 HIS A C 1
ATOM 2949 O O . HIS A 1 362 ? 28.375 17.031 24.969 1 95.44 362 HIS A O 1
ATOM 2955 N N . PRO A 1 363 ? 28.422 19.125 24.188 1 95.75 363 PRO A N 1
ATOM 2956 C CA . PRO A 1 363 ? 28.969 19.672 25.438 1 95.75 363 PRO A CA 1
ATOM 2957 C C . PRO A 1 363 ? 28.078 19.391 26.656 1 95.75 363 PRO A C 1
ATOM 2959 O O . PRO A 1 363 ? 28.594 19.281 27.766 1 95.75 363 PRO A O 1
ATOM 2962 N N . ALA A 1 364 ? 26.812 19.266 26.453 1 97.06 364 ALA A N 1
ATOM 2963 C CA . ALA A 1 364 ? 25.875 19.062 27.562 1 97.06 364 ALA A CA 1
ATOM 2964 C C . ALA A 1 364 ? 25.594 17.578 27.766 1 97.06 364 ALA A C 1
ATOM 2966 O O . ALA A 1 364 ? 24.859 17.203 28.672 1 97.06 364 ALA A O 1
ATOM 2967 N N . TYR A 1 365 ? 26.156 16.672 27 1 97.25 365 TYR A N 1
ATOM 2968 C CA . TYR A 1 365 ? 25.766 15.258 26.984 1 97.25 365 TYR A CA 1
ATOM 2969 C C . TYR A 1 365 ? 25.969 14.617 28.344 1 97.25 365 TYR A C 1
ATOM 2971 O O . TYR A 1 365 ? 25.062 13.992 28.891 1 97.25 365 TYR A O 1
ATOM 2979 N N . GLU A 1 366 ? 27.141 14.805 28.938 1 97.25 366 GLU A N 1
ATOM 2980 C CA . GLU A 1 366 ? 27.484 14.164 30.203 1 97.25 366 GLU A CA 1
ATOM 2981 C C . GLU A 1 366 ? 26.547 14.625 31.328 1 97.25 366 GLU A C 1
ATOM 2983 O O . GLU A 1 366 ? 26.078 13.812 32.125 1 97.25 366 GLU A O 1
ATOM 2988 N N . GLU A 1 367 ? 26.344 15.875 31.359 1 97.38 367 GLU A N 1
ATOM 2989 C CA . GLU A 1 367 ? 25.438 16.422 32.375 1 97.38 367 GLU A CA 1
ATOM 2990 C C . GLU A 1 367 ? 24.047 15.836 32.25 1 97.38 367 GLU A C 1
ATOM 2992 O O . GLU A 1 367 ? 23.438 15.438 33.25 1 97.38 367 GLU A O 1
ATOM 2997 N N . LEU A 1 368 ? 23.5 15.781 31.047 1 98.38 368 LEU A N 1
ATOM 2998 C CA . LEU A 1 368 ? 22.156 15.258 30.797 1 98.38 368 LEU A CA 1
ATOM 2999 C C . LEU A 1 368 ? 22.078 13.781 31.141 1 98.38 368 LEU A C 1
ATOM 3001 O O . LEU A 1 368 ? 21.078 13.32 31.703 1 98.38 368 LEU A O 1
ATOM 3005 N N . GLU A 1 369 ? 23.109 13.062 30.766 1 97.81 369 GLU A N 1
ATOM 3006 C CA . GLU A 1 369 ? 23.156 11.641 31.078 1 97.81 369 GLU A CA 1
ATOM 3007 C C . GLU A 1 369 ? 23.234 11.398 32.562 1 97.81 369 GLU A C 1
ATOM 3009 O O . GLU A 1 369 ? 22.516 10.539 33.094 1 97.81 369 GLU A O 1
ATOM 3014 N N . GLU A 1 370 ? 24.109 12.133 33.281 1 97.38 370 GLU A N 1
ATOM 3015 C CA . GLU A 1 370 ? 24.266 12 34.75 1 97.38 370 GLU A CA 1
ATOM 3016 C C . GLU A 1 370 ? 22.969 12.305 35.469 1 97.38 370 GLU A C 1
ATOM 3018 O O . GLU A 1 370 ? 22.672 11.711 36.5 1 97.38 370 GLU A O 1
ATOM 3023 N N . ASN A 1 371 ? 22.188 13.188 34.906 1 98 371 ASN A N 1
ATOM 3024 C CA . ASN A 1 371 ? 20.922 13.57 35.5 1 98 371 ASN A CA 1
ATOM 3025 C C . ASN A 1 371 ? 19.781 12.656 35.031 1 98 371 ASN A C 1
ATOM 3027 O O . ASN A 1 371 ? 18.625 12.867 35.406 1 98 371 ASN A O 1
ATOM 3031 N N . ASN A 1 372 ? 20.047 11.711 34.156 1 97.38 372 ASN A N 1
ATOM 3032 C CA . ASN A 1 372 ? 19.094 10.75 33.656 1 97.38 372 ASN A CA 1
ATOM 3033 C C . ASN A 1 372 ? 17.984 11.445 32.844 1 97.38 372 ASN A C 1
ATOM 3035 O O . ASN A 1 372 ? 16.797 11.172 33.062 1 97.38 372 ASN A O 1
ATOM 3039 N N . TYR A 1 373 ? 18.375 12.414 32 1 98.62 373 TYR A N 1
ATOM 3040 C CA . TYR A 1 373 ? 17.391 13.172 31.234 1 98.62 373 TYR A CA 1
ATOM 3041 C C . TYR A 1 373 ? 17.109 12.5 29.891 1 98.62 373 TYR A C 1
ATOM 3043 O O . TYR A 1 373 ? 16.188 12.883 29.188 1 98.62 373 TYR A O 1
ATOM 3051 N N . PHE A 1 374 ? 17.875 11.43 29.5 1 98.5 374 PHE A N 1
ATOM 3052 C CA . PHE A 1 374 ? 17.688 10.758 28.219 1 98.5 374 PHE A CA 1
ATOM 3053 C C . PHE A 1 374 ? 16.75 9.57 28.359 1 98.5 374 PHE A C 1
ATOM 3055 O O . PHE A 1 374 ? 16.547 9.055 29.453 1 98.5 374 PHE A O 1
ATOM 3062 N N . ILE A 1 375 ? 16.156 9.164 27.25 1 98.12 375 ILE A N 1
ATOM 3063 C CA . ILE A 1 375 ? 15.461 7.887 27.172 1 98.12 375 ILE A CA 1
ATOM 3064 C C . ILE A 1 375 ? 16.453 6.746 27.375 1 98.12 375 ILE A C 1
ATOM 3066 O O . ILE A 1 375 ? 17.562 6.777 26.828 1 98.12 375 ILE A O 1
ATOM 3070 N N . THR A 1 376 ? 16.078 5.754 28.156 1 96.94 376 THR A N 1
ATOM 3071 C CA . THR A 1 376 ? 16.969 4.648 28.484 1 96.94 376 THR A CA 1
ATOM 3072 C C . THR A 1 376 ? 16.344 3.311 28.094 1 96.94 376 THR A C 1
ATOM 3074 O O . THR A 1 376 ? 15.18 3.258 27.688 1 96.94 376 THR A O 1
ATOM 3077 N N . ASP A 1 377 ? 17.109 2.309 28.047 1 93.75 377 ASP A N 1
ATOM 3078 C CA . ASP A 1 377 ? 16.562 0.964 27.875 1 93.75 377 ASP A CA 1
ATOM 3079 C C . ASP A 1 377 ? 16.188 0.361 29.234 1 93.75 377 ASP A C 1
ATOM 3081 O O . ASP A 1 377 ? 16.203 1.05 30.25 1 93.75 377 ASP A O 1
ATOM 3085 N N . THR A 1 378 ? 15.797 -0.904 29.25 1 91.69 378 THR A N 1
ATOM 3086 C CA . THR A 1 378 ? 15.281 -1.562 30.438 1 91.69 378 THR A CA 1
ATOM 3087 C C . THR A 1 378 ? 16.391 -1.751 31.469 1 91.69 378 THR A C 1
ATOM 3089 O O . THR A 1 378 ? 16.125 -1.973 32.656 1 91.69 378 THR A O 1
ATOM 3092 N N . GLN A 1 379 ? 17.594 -1.644 31.094 1 91.5 379 GLN A N 1
ATOM 3093 C CA . GLN A 1 379 ? 18.734 -1.783 32 1 91.5 379 GLN A CA 1
ATOM 3094 C C . GLN A 1 379 ? 19.172 -0.426 32.531 1 91.5 379 GLN A C 1
ATOM 3096 O O . GLN A 1 379 ? 20.109 -0.345 33.344 1 91.5 379 GLN A O 1
ATOM 3101 N N . GLY A 1 380 ? 18.562 0.607 32.062 1 93 380 GLY A N 1
ATOM 3102 C CA . GLY A 1 380 ? 18.875 1.947 32.531 1 93 380 GLY A CA 1
ATOM 3103 C C . GLY A 1 380 ? 19.984 2.615 31.734 1 93 380 GLY A C 1
ATOM 3104 O O . GLY A 1 380 ? 20.422 3.717 32.062 1 93 380 GLY A O 1
ATOM 3105 N N . GLU A 1 381 ? 20.391 1.949 30.75 1 93.88 381 GLU A N 1
ATOM 3106 C CA . GLU A 1 381 ? 21.422 2.525 29.875 1 93.88 381 GLU A CA 1
ATOM 3107 C C . GLU A 1 381 ? 20.812 3.494 28.875 1 93.88 381 GLU A C 1
ATOM 3109 O O . GLU A 1 381 ? 19.719 3.248 28.344 1 93.88 381 GLU A O 1
ATOM 3114 N N . THR A 1 382 ? 21.562 4.582 28.578 1 95.62 382 THR A N 1
ATOM 3115 C CA . THR A 1 382 ? 21.078 5.566 27.609 1 95.62 382 THR A CA 1
ATOM 3116 C C . THR A 1 382 ? 20.844 4.922 26.25 1 95.62 382 THR A C 1
ATOM 3118 O O . THR A 1 382 ? 21.719 4.211 25.734 1 95.62 382 THR A O 1
ATOM 3121 N N . GLU A 1 383 ? 19.688 5.176 25.734 1 93.94 383 GLU A N 1
ATOM 3122 C CA . GLU A 1 383 ? 19.344 4.652 24.406 1 93.94 383 GLU A CA 1
ATOM 3123 C C . GLU A 1 383 ? 19.906 5.539 23.297 1 93.94 383 GLU A C 1
ATOM 3125 O O . GLU A 1 383 ? 19.531 6.711 23.188 1 93.94 383 GLU A O 1
ATOM 3130 N N . LEU A 1 384 ? 20.781 4.984 22.531 1 91.62 384 LEU A N 1
ATOM 3131 C CA . LEU A 1 384 ? 21.297 5.699 21.375 1 91.62 384 LEU A CA 1
ATOM 3132 C C . LEU A 1 384 ? 20.562 5.289 20.109 1 91.62 384 LEU A C 1
ATOM 3134 O O . LEU A 1 384 ? 20.312 4.102 19.891 1 91.62 384 LEU A O 1
ATOM 3138 N N . ALA A 1 385 ? 20.156 6.285 19.359 1 90.88 385 ALA A N 1
ATOM 3139 C CA . ALA A 1 385 ? 19.484 6.047 18.078 1 90.88 385 ALA A CA 1
ATOM 3140 C C . ALA A 1 385 ? 20.25 6.684 16.922 1 90.88 385 ALA A C 1
ATOM 3142 O O . ALA A 1 385 ? 21.031 7.617 17.125 1 90.88 385 ALA A O 1
ATOM 3143 N N . GLN A 1 386 ? 20.047 6.078 15.727 1 88.88 386 GLN A N 1
ATOM 3144 C CA . GLN A 1 386 ? 20.578 6.738 14.539 1 88.88 386 GLN A CA 1
ATOM 3145 C C . GLN A 1 386 ? 20 8.141 14.391 1 88.88 386 GLN A C 1
ATOM 3147 O O . GLN A 1 386 ? 18.781 8.344 14.516 1 88.88 386 GLN A O 1
ATOM 3152 N N . PHE A 1 387 ? 20.906 9.086 14.211 1 90.5 387 PHE A N 1
ATOM 3153 C CA . PHE A 1 387 ? 20.516 10.484 14.102 1 90.5 387 PHE A CA 1
ATOM 3154 C C . PHE A 1 387 ? 21.438 11.227 13.141 1 90.5 387 PHE A C 1
ATOM 3156 O O . PHE A 1 387 ? 22.469 10.688 12.719 1 90.5 387 PHE A O 1
ATOM 3163 N N . TRP A 1 388 ? 20.984 12.375 12.688 1 86 388 TRP A N 1
ATOM 3164 C CA . TRP A 1 388 ? 21.797 13.195 11.812 1 86 388 TRP A CA 1
ATOM 3165 C C . TRP A 1 388 ? 23.188 13.398 12.406 1 86 388 TRP A C 1
ATOM 3167 O O . TRP A 1 388 ? 23.328 13.789 13.562 1 86 388 TRP A O 1
ATOM 3177 N N . ASP A 1 389 ? 24.297 13.039 11.688 1 82.06 389 ASP A N 1
ATOM 3178 C CA . ASP A 1 389 ? 25.688 13.297 12.023 1 82.06 389 ASP A CA 1
ATOM 3179 C C . ASP A 1 389 ? 26.203 12.289 13.039 1 82.06 389 ASP A C 1
ATOM 3181 O O . ASP A 1 389 ? 27.266 12.477 13.625 1 82.06 389 ASP A O 1
ATOM 3185 N N . GLY A 1 390 ? 25.359 11.227 13.359 1 84.06 390 GLY A N 1
ATOM 3186 C CA . GLY A 1 390 ? 25.844 10.188 14.242 1 84.06 390 GLY A CA 1
ATOM 3187 C C . GLY A 1 390 ? 24.766 9.578 15.117 1 84.06 390 GLY A C 1
ATOM 3188 O O . GLY A 1 390 ? 23.609 9.508 14.711 1 84.06 390 GLY A O 1
ATOM 3189 N N . GLY A 1 391 ? 25.203 9.039 16.234 1 88 391 GLY A N 1
ATOM 3190 C CA . GLY A 1 391 ? 24.266 8.539 17.234 1 88 391 GLY A CA 1
ATOM 3191 C C . GLY A 1 391 ? 23.797 9.602 18.203 1 88 391 GLY A C 1
ATOM 3192 O O . GLY A 1 391 ? 24.609 10.383 18.703 1 88 391 GLY A O 1
ATOM 3193 N N . GLY A 1 392 ? 22.531 9.664 18.344 1 93.12 392 GLY A N 1
ATOM 3194 C CA . GLY A 1 392 ? 21.969 10.68 19.234 1 93.12 392 GLY A CA 1
ATOM 3195 C C . GLY A 1 392 ? 21.109 10.094 20.328 1 93.12 392 GLY A C 1
ATOM 3196 O O . GLY A 1 392 ? 20.375 9.125 20.109 1 93.12 392 GLY A O 1
ATOM 3197 N N . ALA A 1 393 ? 21.266 10.641 21.516 1 96.69 393 ALA A N 1
ATOM 3198 C CA . ALA A 1 393 ? 20.391 10.328 22.641 1 96.69 393 ALA A CA 1
ATOM 3199 C C . ALA A 1 393 ? 19.234 11.336 22.719 1 96.69 393 ALA A C 1
ATOM 3201 O O . ALA A 1 393 ? 19.469 12.539 22.828 1 96.69 393 ALA A O 1
ATOM 3202 N N . TYR A 1 394 ? 18.047 10.852 22.703 1 97.88 394 TYR A N 1
ATOM 3203 C CA . TYR A 1 394 ? 16.891 11.727 22.734 1 97.88 394 TYR A CA 1
ATOM 3204 C C . TYR A 1 394 ? 16.562 12.148 24.172 1 97.88 394 TYR A C 1
ATOM 3206 O O . TYR A 1 394 ? 16.641 11.336 25.094 1 97.88 394 TYR A O 1
ATOM 3214 N N . LEU A 1 395 ? 16.25 13.383 24.312 1 98.56 395 LEU A N 1
ATOM 3215 C CA . LEU A 1 395 ? 15.742 13.867 25.594 1 98.56 395 LEU A CA 1
ATOM 3216 C C . LEU A 1 395 ? 14.383 13.258 25.906 1 98.56 395 LEU A C 1
ATOM 3218 O O . LEU A 1 395 ? 13.523 13.164 25.031 1 98.56 395 LEU A O 1
ATOM 3222 N N . ASP A 1 396 ? 14.18 12.812 27.156 1 98.75 396 ASP A N 1
ATOM 3223 C CA . ASP A 1 396 ? 12.898 12.289 27.625 1 98.75 396 ASP A CA 1
ATOM 3224 C C . ASP A 1 396 ? 12.016 13.414 28.172 1 98.75 396 ASP A C 1
ATOM 3226 O O . ASP A 1 396 ? 12.094 13.75 29.359 1 98.75 396 ASP A O 1
ATOM 3230 N N . PHE A 1 397 ? 11.109 13.852 27.422 1 98.75 397 PHE A N 1
ATOM 3231 C CA . PHE A 1 397 ? 10.273 14.984 27.797 1 98.75 397 PHE A CA 1
ATOM 3232 C C . PHE A 1 397 ? 9.234 14.578 28.828 1 98.75 397 PHE A C 1
ATOM 3234 O O . PHE A 1 397 ? 8.531 15.422 29.391 1 98.75 397 PHE A O 1
ATOM 3241 N N . THR A 1 398 ? 9.086 13.289 29.094 1 98.62 398 THR A N 1
ATOM 3242 C CA . THR A 1 398 ? 8.188 12.852 30.156 1 98.62 398 THR A CA 1
ATOM 3243 C C . THR A 1 398 ? 8.891 12.898 31.516 1 98.62 398 THR A C 1
ATOM 3245 O O . THR A 1 398 ? 8.305 12.523 32.531 1 98.62 398 THR A O 1
ATOM 3248 N N . ASN A 1 399 ? 10.141 13.234 31.5 1 98.5 399 ASN A N 1
ATOM 3249 C CA . ASN A 1 399 ? 10.867 13.641 32.688 1 98.5 399 ASN A CA 1
ATOM 3250 C C . ASN A 1 399 ? 10.719 15.141 32.969 1 98.5 399 ASN A C 1
ATOM 3252 O O . ASN A 1 399 ? 11.211 15.961 32.188 1 98.5 399 ASN A O 1
ATOM 3256 N N . LYS A 1 400 ? 10.133 15.469 34.094 1 98.06 400 LYS A N 1
ATOM 3257 C CA . LYS A 1 400 ? 9.797 16.859 34.375 1 98.06 400 LYS A CA 1
ATOM 3258 C C . LYS A 1 400 ? 11.055 17.734 34.406 1 98.06 400 LYS A C 1
ATOM 3260 O O . LYS A 1 400 ? 11.023 18.891 34 1 98.06 400 LYS A O 1
ATOM 3265 N N . GLN A 1 401 ? 12.062 17.219 34.969 1 98.38 401 GLN A N 1
ATOM 3266 C CA . GLN A 1 401 ? 13.305 17.969 35.062 1 98.38 401 GLN A CA 1
ATOM 3267 C C . GLN A 1 401 ? 13.914 18.172 33.656 1 98.38 401 GLN A C 1
ATOM 3269 O O . GLN A 1 401 ? 14.422 19.266 33.344 1 98.38 401 GLN A O 1
ATOM 3274 N N . ALA A 1 402 ? 13.898 17.172 32.812 1 98.75 402 ALA A N 1
ATOM 3275 C CA . ALA A 1 402 ? 14.375 17.297 31.453 1 98.75 402 ALA A CA 1
ATOM 3276 C C . ALA A 1 402 ? 13.539 18.297 30.672 1 98.75 402 ALA A C 1
ATOM 3278 O O . ALA A 1 402 ? 14.07 19.109 29.891 1 98.75 402 ALA A O 1
ATOM 3279 N N . PHE A 1 403 ? 12.211 18.234 30.859 1 98.69 403 PHE A N 1
ATOM 3280 C CA . PHE A 1 403 ? 11.266 19.172 30.266 1 98.69 403 PHE A CA 1
ATOM 3281 C C . PHE A 1 403 ? 11.633 20.609 30.625 1 98.69 403 PHE A C 1
ATOM 3283 O O . PHE A 1 403 ? 11.703 21.484 29.75 1 98.69 403 PHE A O 1
ATOM 3290 N N . ASN A 1 404 ? 11.898 20.828 31.828 1 98.56 404 ASN A N 1
ATOM 3291 C CA . ASN A 1 404 ? 12.234 22.172 32.312 1 98.56 404 ASN A CA 1
ATOM 3292 C C . ASN A 1 404 ? 13.625 22.594 31.844 1 98.56 404 ASN A C 1
ATOM 3294 O O . ASN A 1 404 ? 13.859 23.781 31.594 1 98.56 404 ASN A O 1
ATOM 3298 N N . TRP A 1 405 ? 14.523 21.625 31.859 1 98.75 405 TRP A N 1
ATOM 3299 C CA . TRP A 1 405 ? 15.844 21.922 31.328 1 98.75 405 TRP A CA 1
ATOM 3300 C C . TRP A 1 405 ? 15.75 22.453 29.891 1 98.75 405 TRP A C 1
ATOM 3302 O O . TRP A 1 405 ? 16.422 23.406 29.531 1 98.75 405 TRP A O 1
ATOM 3312 N N . TRP A 1 406 ? 14.969 21.812 29.062 1 98.81 406 TRP A N 1
ATOM 3313 C CA . TRP A 1 406 ? 14.758 22.25 27.688 1 98.81 406 TRP A CA 1
ATOM 3314 C C . TRP A 1 406 ? 14.242 23.688 27.641 1 98.81 406 TRP A C 1
ATOM 3316 O O . TRP A 1 406 ? 14.734 24.516 26.875 1 98.81 406 TRP A O 1
ATOM 3326 N N . LYS A 1 407 ? 13.234 24.031 28.438 1 98.69 407 LYS A N 1
ATOM 3327 C CA . LYS A 1 407 ? 12.695 25.391 28.5 1 98.69 407 LYS A CA 1
ATOM 3328 C C . LYS A 1 407 ? 13.789 26.406 28.797 1 98.69 407 LYS A C 1
ATOM 3330 O O . LYS A 1 407 ? 13.844 27.469 28.172 1 98.69 407 LYS A O 1
ATOM 3335 N N . THR A 1 408 ? 14.57 26.031 29.734 1 98.62 408 THR A N 1
ATOM 3336 C CA . THR A 1 408 ? 15.664 26.906 30.125 1 98.62 408 THR A CA 1
ATOM 3337 C C . THR A 1 408 ? 16.625 27.156 28.969 1 98.62 408 THR A C 1
ATOM 3339 O O . THR A 1 408 ? 17.062 28.281 28.734 1 98.62 408 THR A O 1
ATOM 3342 N N . GLN A 1 409 ? 16.953 26.094 28.266 1 98.62 409 GLN A N 1
ATOM 3343 C CA . GLN A 1 409 ? 17.875 26.219 27.141 1 98.62 409 GLN A CA 1
ATOM 3344 C C . GLN A 1 409 ? 17.266 27.062 26.016 1 98.62 409 GLN A C 1
ATOM 3346 O O . GLN A 1 409 ? 17.953 27.891 25.406 1 98.62 409 GLN A O 1
ATOM 3351 N N . VAL A 1 410 ? 15.977 26.875 25.672 1 98.75 410 VAL A N 1
ATOM 3352 C CA . VAL A 1 410 ? 15.305 27.703 24.672 1 98.75 410 VAL A CA 1
ATOM 3353 C C . VAL A 1 410 ? 15.406 29.172 25.062 1 98.75 410 VAL A C 1
ATOM 3355 O O . VAL A 1 410 ? 15.688 30.016 24.203 1 98.75 410 VAL A O 1
ATOM 3358 N N . THR A 1 411 ? 15.18 29.484 26.312 1 98.44 411 THR A N 1
ATOM 3359 C CA . THR A 1 411 ? 15.234 30.859 26.797 1 98.44 411 THR A CA 1
ATOM 3360 C C . THR A 1 411 ? 16.641 31.438 26.656 1 98.44 411 THR A C 1
ATOM 3362 O O . THR A 1 411 ? 16.828 32.469 26.016 1 98.44 411 THR A O 1
ATOM 3365 N N . LYS A 1 412 ? 17.625 30.688 27.125 1 98.25 412 LYS A N 1
ATOM 3366 C CA . LYS A 1 412 ? 18.984 31.203 27.234 1 98.25 412 LYS A CA 1
ATOM 3367 C C . LYS A 1 412 ? 19.656 31.281 25.859 1 98.25 412 LYS A C 1
ATOM 3369 O O . LYS A 1 412 ? 20.438 32.188 25.594 1 98.25 412 LYS A O 1
ATOM 3374 N N . GLN A 1 413 ? 19.344 30.328 25.047 1 98 413 GLN A N 1
ATOM 3375 C CA . GLN A 1 413 ? 20.141 30.188 23.828 1 98 413 GLN A CA 1
ATOM 3376 C C . GLN A 1 413 ? 19.422 30.797 22.625 1 98 413 GLN A C 1
ATOM 3378 O O . GLN A 1 413 ? 20.016 31.031 21.578 1 98 413 GLN A O 1
ATOM 3383 N N . LEU A 1 414 ? 18.156 31.109 22.703 1 98.44 414 LEU A N 1
ATOM 3384 C CA . LEU A 1 414 ? 17.422 31.656 21.562 1 98.44 414 LEU A CA 1
ATOM 3385 C C . LEU A 1 414 ? 16.688 32.938 21.953 1 98.44 414 LEU A C 1
ATOM 3387 O O . LEU A 1 414 ? 16.984 34 21.406 1 98.44 414 LEU A O 1
ATOM 3391 N N . LEU A 1 415 ? 15.797 32.875 22.938 1 98.25 415 LEU A N 1
ATOM 3392 C CA . LEU A 1 415 ? 14.945 34 23.25 1 98.25 415 LEU A CA 1
ATOM 3393 C C . LEU A 1 415 ? 15.781 35.188 23.734 1 98.25 415 LEU A C 1
ATOM 3395 O O . LEU A 1 415 ? 15.531 36.344 23.328 1 98.25 415 LEU A O 1
ATOM 3399 N N . GLU A 1 416 ? 16.734 35 24.547 1 97.75 416 GLU A N 1
ATOM 3400 C CA . GLU A 1 416 ? 17.594 36.062 25.062 1 97.75 416 GLU A CA 1
ATOM 3401 C C . GLU A 1 416 ? 18.453 36.656 23.938 1 97.75 416 GLU A C 1
ATOM 3403 O O . GLU A 1 416 ? 19.016 37.75 24.094 1 97.75 416 GLU A O 1
ATOM 3408 N N . TYR A 1 417 ? 18.562 35.969 22.859 1 97.44 417 TYR A N 1
ATOM 3409 C CA . TYR A 1 417 ? 19.312 36.438 21.703 1 97.44 417 TYR A CA 1
ATOM 3410 C C . TYR A 1 417 ? 18.422 37.312 20.812 1 97.44 417 TYR A C 1
ATOM 3412 O O . TYR A 1 417 ? 18.891 37.906 19.859 1 97.44 417 TYR A O 1
ATOM 3420 N N . GLY A 1 418 ? 17.156 37.344 21.094 1 96.69 418 GLY A N 1
ATOM 3421 C CA . GLY A 1 418 ? 16.203 38.125 20.281 1 96.69 418 GLY A CA 1
ATOM 3422 C C . GLY A 1 418 ? 15.5 37.281 19.234 1 96.69 418 GLY A C 1
ATOM 3423 O O . GLY A 1 418 ? 14.789 37.812 18.375 1 96.69 418 GLY A O 1
ATOM 3424 N N . ILE A 1 419 ? 15.68 36 19.266 1 97.12 419 ILE A N 1
ATOM 3425 C CA . ILE A 1 419 ? 14.984 35.094 18.391 1 97.12 419 ILE A CA 1
ATOM 3426 C C . ILE A 1 419 ? 13.695 34.594 19.047 1 97.12 419 ILE A C 1
ATOM 3428 O O . ILE A 1 419 ? 13.719 33.719 19.906 1 97.12 419 ILE A O 1
ATOM 3432 N N . SER A 1 420 ? 12.586 35.062 18.625 1 90.88 420 SER A N 1
ATOM 3433 C CA . SER A 1 420 ? 11.336 34.906 19.375 1 90.88 420 SER A CA 1
ATOM 3434 C C . SER A 1 420 ? 10.547 33.688 18.891 1 90.88 420 SER A C 1
ATOM 3436 O O . SER A 1 420 ? 9.398 33.5 19.297 1 90.88 420 SER A O 1
ATOM 3438 N N . SER A 1 421 ? 11.016 32.875 18 1 96.75 421 SER A N 1
ATOM 3439 C CA . SER A 1 421 ? 10.305 31.719 17.469 1 96.75 421 SER A CA 1
ATOM 3440 C C . SER A 1 421 ? 11.219 30.5 17.375 1 96.75 421 SER A C 1
ATOM 3442 O O . SER A 1 421 ? 12.43 30.641 17.172 1 96.75 421 SER A O 1
ATOM 3444 N N . THR A 1 422 ? 10.648 29.297 17.547 1 98.38 422 THR A N 1
ATOM 3445 C CA . THR A 1 422 ? 11.422 28.062 17.469 1 98.38 422 THR A CA 1
ATOM 3446 C C . THR A 1 422 ? 10.953 27.203 16.312 1 98.38 422 THR A C 1
ATOM 3448 O O . THR A 1 422 ? 9.758 27.156 16 1 98.38 422 THR A O 1
ATOM 3451 N N . TRP A 1 423 ? 11.875 26.656 15.641 1 98.56 423 TRP A N 1
ATOM 3452 C CA . TRP A 1 423 ? 11.641 25.609 14.633 1 98.56 423 TRP A CA 1
ATOM 3453 C C . TRP A 1 423 ? 12.023 24.234 15.18 1 98.56 423 TRP A C 1
ATOM 3455 O O . TRP A 1 423 ? 13.195 23.844 15.133 1 98.56 423 TRP A O 1
ATOM 3465 N N . ASN A 1 424 ? 11 23.469 15.766 1 98.62 424 ASN A N 1
ATOM 3466 C CA . ASN A 1 424 ? 11.188 22.141 16.328 1 98.62 424 ASN A CA 1
ATOM 3467 C C . ASN A 1 424 ? 11.32 21.078 15.227 1 98.62 424 ASN A C 1
ATOM 3469 O O . ASN A 1 424 ? 10.312 20.641 14.664 1 98.62 424 ASN A O 1
ATOM 3473 N N . ASP A 1 425 ? 12.539 20.656 15.016 1 97.81 425 ASP A N 1
ATOM 3474 C CA . ASP A 1 425 ? 12.852 19.844 13.844 1 97.81 425 ASP A CA 1
ATOM 3475 C C . ASP A 1 425 ? 13.391 18.469 14.25 1 97.81 425 ASP A C 1
ATOM 3477 O O . ASP A 1 425 ? 13.695 18.25 15.422 1 97.81 425 ASP A O 1
ATOM 3481 N N . ASN A 1 426 ? 13.383 17.484 13.32 1 97.25 426 ASN A N 1
ATOM 3482 C CA . ASN A 1 426 ? 13.906 16.125 13.484 1 97.25 426 ASN A CA 1
ATOM 3483 C C . ASN A 1 426 ? 13.391 15.477 14.758 1 97.25 426 ASN A C 1
ATOM 3485 O O . ASN A 1 426 ? 14.164 14.883 15.516 1 97.25 426 ASN A O 1
ATOM 3489 N N . ASN A 1 427 ? 12.148 15.703 15.008 1 98.19 427 ASN A N 1
ATOM 3490 C CA . ASN A 1 427 ? 11.578 15.234 16.266 1 98.19 427 ASN A CA 1
ATOM 3491 C C . ASN A 1 427 ? 10.641 14.047 16.047 1 98.19 427 ASN A C 1
ATOM 3493 O O . ASN A 1 427 ? 9.617 13.93 16.719 1 98.19 427 ASN A O 1
ATOM 3497 N N . GLU A 1 428 ? 11.008 13.156 15.117 1 97.06 428 GLU A N 1
ATOM 3498 C CA . GLU A 1 428 ? 10.227 11.961 14.836 1 97.06 428 GLU A CA 1
ATOM 3499 C C . GLU A 1 428 ? 10.477 10.875 15.883 1 97.06 428 GLU A C 1
ATOM 3501 O O . GLU A 1 428 ? 9.703 9.914 15.984 1 97.06 428 GLU A O 1
ATOM 3506 N N . TYR A 1 429 ? 11.617 10.984 16.641 1 96.19 429 TYR A N 1
ATOM 3507 C CA . TYR A 1 429 ? 12.008 10.023 17.656 1 96.19 429 TYR A CA 1
ATOM 3508 C C . TYR A 1 429 ? 12.109 8.617 17.078 1 96.19 429 TYR A C 1
ATOM 3510 O O . TYR A 1 429 ? 11.445 7.691 17.547 1 96.19 429 TYR A O 1
ATOM 3518 N N . GLU A 1 430 ? 13.031 8.414 16.234 1 94.88 430 GLU A N 1
ATOM 3519 C CA . GLU A 1 430 ? 13.195 7.121 15.57 1 94.88 430 GLU A CA 1
ATOM 3520 C C . GLU A 1 430 ? 13.984 6.148 16.453 1 94.88 430 GLU A C 1
ATOM 3522 O O . GLU A 1 430 ? 15.086 5.742 16.094 1 94.88 430 GLU A O 1
ATOM 3527 N N . ILE A 1 431 ? 13.406 5.816 17.562 1 95.5 431 ILE A N 1
ATOM 3528 C CA . ILE A 1 431 ? 13.883 4.75 18.438 1 95.5 431 ILE A CA 1
ATOM 3529 C C . ILE A 1 431 ? 13.133 3.453 18.125 1 95.5 431 ILE A C 1
ATOM 3531 O O . ILE A 1 431 ? 11.906 3.396 18.219 1 95.5 431 ILE A O 1
ATOM 3535 N N . TRP A 1 432 ? 13.852 2.428 17.703 1 93.44 432 TRP A N 1
ATOM 3536 C CA . TRP A 1 432 ? 13.234 1.193 17.234 1 93.44 432 TRP A CA 1
ATOM 3537 C C . TRP A 1 432 ? 13.391 0.081 18.266 1 93.44 432 TRP A C 1
ATOM 3539 O O . TRP A 1 432 ? 12.695 -0.938 18.203 1 93.44 432 TRP A O 1
ATOM 3549 N N . ASN A 1 433 ? 14.266 0.311 19.25 1 92.5 433 ASN A N 1
ATOM 3550 C CA . ASN A 1 433 ? 14.531 -0.684 20.281 1 92.5 433 ASN A CA 1
ATOM 3551 C C . ASN A 1 433 ? 13.305 -0.946 21.141 1 92.5 433 ASN A C 1
ATOM 3553 O O . ASN A 1 433 ? 12.805 -0.04 21.812 1 92.5 433 ASN A O 1
ATOM 3557 N N . GLU A 1 434 ? 12.914 -2.148 21.203 1 87.62 434 GLU A N 1
ATOM 3558 C CA . GLU A 1 434 ? 11.719 -2.521 21.953 1 87.62 434 GLU A CA 1
ATOM 3559 C C . GLU A 1 434 ? 11.93 -2.352 23.453 1 87.62 434 GLU A C 1
ATOM 3561 O O . GLU A 1 434 ? 10.961 -2.23 24.219 1 87.62 434 GLU A O 1
ATOM 3566 N N . GLN A 1 435 ? 13.125 -2.299 23.906 1 92.25 435 GLN A N 1
ATOM 3567 C CA . GLN A 1 435 ? 13.438 -2.238 25.328 1 92.25 435 GLN A CA 1
ATOM 3568 C C . GLN A 1 435 ? 13.508 -0.793 25.812 1 92.25 435 GLN A C 1
ATOM 3570 O O . GLN A 1 435 ? 13.688 -0.543 27 1 92.25 435 GLN A O 1
ATOM 3575 N N . ALA A 1 436 ? 13.32 0.139 24.906 1 96.19 436 ALA A N 1
ATOM 3576 C CA . ALA A 1 436 ? 13.391 1.542 25.297 1 96.19 436 ALA A CA 1
ATOM 3577 C C . ALA A 1 436 ? 12.273 1.891 26.281 1 96.19 436 ALA A C 1
ATOM 3579 O O . ALA A 1 436 ? 11.133 1.46 26.109 1 96.19 436 ALA A O 1
ATOM 3580 N N . GLN A 1 437 ? 12.625 2.631 27.359 1 97.12 437 GLN A N 1
ATOM 3581 C CA . GLN A 1 437 ? 11.727 3.043 28.422 1 97.12 437 GLN A CA 1
ATOM 3582 C C . GLN A 1 437 ? 11.766 4.555 28.625 1 97.12 437 GLN A C 1
ATOM 3584 O O . GLN A 1 437 ? 12.773 5.199 28.344 1 97.12 437 GLN A O 1
ATOM 3589 N N . VAL A 1 438 ? 10.656 5.082 29.109 1 98.31 438 VAL A N 1
ATOM 3590 C CA . VAL A 1 438 ? 10.602 6.512 29.391 1 98.31 438 VAL A CA 1
ATOM 3591 C C . VAL A 1 438 ? 10.195 6.723 30.859 1 98.31 438 VAL A C 1
ATOM 3593 O O . VAL A 1 438 ? 9.648 5.82 31.484 1 98.31 438 VAL A O 1
ATOM 3596 N N . ASN A 1 439 ? 10.445 7.887 31.406 1 98 439 ASN A N 1
ATOM 3597 C CA . ASN A 1 439 ? 10.109 8.258 32.781 1 98 439 ASN A CA 1
ATOM 3598 C C . ASN A 1 439 ? 8.602 8.203 33 1 98 439 ASN A C 1
ATOM 3600 O O . ASN A 1 439 ? 8.148 7.75 34.062 1 98 439 ASN A O 1
ATOM 3604 N N . GLY A 1 440 ? 7.832 8.719 32.031 1 97.69 440 GLY A N 1
ATOM 3605 C CA . GLY A 1 440 ? 6.379 8.664 32.125 1 97.69 440 GLY A CA 1
ATOM 3606 C C . GLY A 1 440 ? 5.812 9.484 33.25 1 97.69 440 GLY A C 1
ATOM 3607 O O . GLY A 1 440 ? 4.848 9.078 33.906 1 97.69 440 GLY A O 1
ATOM 3608 N N . PHE A 1 441 ? 6.531 10.617 33.562 1 97.81 441 PHE A N 1
ATOM 3609 C CA . PHE A 1 441 ? 6.125 11.461 34.688 1 97.81 441 PHE A CA 1
ATOM 3610 C C . PHE A 1 441 ? 6.066 10.664 35.969 1 97.81 441 PHE A C 1
ATOM 3612 O O . PHE A 1 441 ? 5.059 10.695 36.688 1 97.81 441 PHE A O 1
ATOM 3619 N N . ASP A 1 442 ? 7.043 9.859 36.188 1 96.12 442 ASP A N 1
ATOM 3620 C CA . ASP A 1 442 ? 7.297 9.047 37.375 1 96.12 442 ASP A CA 1
ATOM 3621 C C . ASP A 1 442 ? 6.441 7.781 37.375 1 96.12 442 ASP A C 1
ATOM 3623 O O . ASP A 1 442 ? 6.242 7.152 38.406 1 96.12 442 ASP A O 1
ATOM 3627 N N . GLN A 1 443 ? 5.895 7.434 36.25 1 95.12 443 GLN A N 1
ATOM 3628 C CA . GLN A 1 443 ? 5.246 6.156 35.969 1 95.12 443 GLN A CA 1
ATOM 3629 C C . GLN A 1 443 ? 5.812 5.52 34.719 1 95.12 443 GLN A C 1
ATOM 3631 O O . GLN A 1 443 ? 5.195 5.586 33.656 1 95.12 443 GLN A O 1
ATOM 3636 N N . PRO A 1 444 ? 6.926 4.875 34.875 1 95.75 444 PRO A N 1
ATOM 3637 C CA . PRO A 1 444 ? 7.656 4.375 33.688 1 95.75 444 PRO A CA 1
ATOM 3638 C C . PRO A 1 444 ? 6.805 3.463 32.812 1 95.75 444 PRO A C 1
ATOM 3640 O O . PRO A 1 444 ? 5.996 2.684 33.312 1 95.75 444 PRO A O 1
ATOM 3643 N N . LEU A 1 445 ? 6.949 3.459 31.562 1 95 445 LEU A N 1
ATOM 3644 C CA . LEU A 1 445 ? 6.324 2.576 30.578 1 95 445 LEU A CA 1
ATOM 3645 C C . LEU A 1 445 ? 7.176 2.475 29.312 1 95 445 LEU A C 1
ATOM 3647 O O . LEU A 1 445 ? 8.109 3.256 29.125 1 95 445 LEU A O 1
ATOM 3651 N N . PRO A 1 446 ? 6.91 1.506 28.469 1 96.38 446 PRO A N 1
ATOM 3652 C CA . PRO A 1 446 ? 7.664 1.373 27.219 1 96.38 446 PRO A CA 1
ATOM 3653 C C . PRO A 1 446 ? 7.512 2.588 26.312 1 96.38 446 PRO A C 1
ATOM 3655 O O . PRO A 1 446 ? 6.41 3.129 26.172 1 96.38 446 PRO A O 1
ATOM 3658 N N . PHE A 1 447 ? 8.633 3.049 25.703 1 97.31 447 PHE A N 1
ATOM 3659 C CA . PHE A 1 447 ? 8.648 4.184 24.781 1 97.31 447 PHE A CA 1
ATOM 3660 C C . PHE A 1 447 ? 7.637 3.984 23.656 1 97.31 447 PHE A C 1
ATOM 3662 O O . PHE A 1 447 ? 6.898 4.906 23.312 1 97.31 447 PHE A O 1
ATOM 3669 N N . GLN A 1 448 ? 7.57 2.766 23.078 1 96.06 448 GLN A N 1
ATOM 3670 C CA . GLN A 1 448 ? 6.75 2.477 21.906 1 96.06 448 GLN A CA 1
ATOM 3671 C C . GLN A 1 448 ? 5.273 2.752 22.188 1 96.06 448 GLN A C 1
ATOM 3673 O O . GLN A 1 448 ? 4.52 3.098 21.281 1 96.06 448 GLN A O 1
ATOM 3678 N N . THR A 1 449 ? 4.875 2.705 23.406 1 97.19 449 THR A N 1
ATOM 3679 C CA . THR A 1 449 ? 3.479 2.859 23.797 1 97.19 449 THR A CA 1
ATOM 3680 C C . THR A 1 449 ? 3.016 4.301 23.578 1 97.19 449 THR A C 1
ATOM 3682 O O . THR A 1 449 ? 1.844 4.543 23.297 1 97.19 449 THR A O 1
ATOM 3685 N N . ILE A 1 450 ? 3.945 5.246 23.719 1 97.5 450 ILE A N 1
ATOM 3686 C CA . ILE A 1 450 ? 3.561 6.652 23.625 1 97.5 450 ILE A CA 1
ATOM 3687 C C . ILE A 1 450 ? 4.523 7.387 22.688 1 97.5 450 ILE A C 1
ATOM 3689 O O . ILE A 1 450 ? 4.836 8.555 22.922 1 97.5 450 ILE A O 1
ATOM 3693 N N . ARG A 1 451 ? 5.078 6.711 21.734 1 96.25 451 ARG A N 1
ATOM 3694 C CA . ARG A 1 451 ? 6.055 7.25 20.797 1 96.25 451 ARG A CA 1
ATOM 3695 C C . ARG A 1 451 ? 5.555 8.547 20.172 1 96.25 451 ARG A C 1
ATOM 3697 O O . ARG A 1 451 ? 6.316 9.516 20.047 1 96.25 451 ARG A O 1
ATOM 3704 N N . GLY A 1 452 ? 4.277 8.68 19.844 1 96.75 452 GLY A N 1
ATOM 3705 C CA . GLY A 1 452 ? 3.697 9.828 19.172 1 96.75 452 GLY A CA 1
ATOM 3706 C C . GLY A 1 452 ? 3.562 11.047 20.062 1 96.75 452 GLY A C 1
ATOM 3707 O O . GLY A 1 452 ? 3.264 12.141 19.594 1 96.75 452 GLY A O 1
ATOM 3708 N N . LEU A 1 453 ? 3.869 10.922 21.328 1 98.06 453 LEU A N 1
ATOM 3709 C CA . LEU A 1 453 ? 3.697 11.984 22.297 1 98.06 453 LEU A CA 1
ATOM 3710 C C . LEU A 1 453 ? 4.879 12.945 22.281 1 98.06 453 LEU A C 1
ATOM 3712 O O . LEU A 1 453 ? 4.727 14.133 22.578 1 98.06 453 LEU A O 1
ATOM 3716 N N . PHE A 1 454 ? 5.984 12.492 21.953 1 98.38 454 PHE A N 1
ATOM 3717 C CA . PHE A 1 454 ? 7.227 13.203 22.25 1 98.38 454 PHE A CA 1
ATOM 3718 C C . PHE A 1 454 ? 7.336 14.477 21.422 1 98.38 454 PHE A C 1
ATOM 3720 O O . PHE A 1 454 ? 7.684 15.539 21.953 1 98.38 454 PHE A O 1
ATOM 3727 N N . PRO A 1 455 ? 7.027 14.43 20.109 1 98.31 455 PRO A N 1
ATOM 3728 C CA . PRO A 1 455 ? 7.035 15.719 19.422 1 98.31 455 PRO A CA 1
ATOM 3729 C C . PRO A 1 455 ? 6.078 16.734 20.062 1 98.31 455 PRO A C 1
ATOM 3731 O O . PRO A 1 455 ? 6.379 17.922 20.109 1 98.31 455 PRO A O 1
ATOM 3734 N N . LEU A 1 456 ? 4.969 16.312 20.516 1 98.19 456 LEU A N 1
ATOM 3735 C CA . LEU A 1 456 ? 3.992 17.188 21.141 1 98.19 456 LEU A CA 1
ATOM 3736 C C . LEU A 1 456 ? 4.57 17.828 22.406 1 98.19 456 LEU A C 1
ATOM 3738 O O . LEU A 1 456 ? 4.383 19.031 22.641 1 98.19 456 LEU A O 1
ATOM 3742 N N . LEU A 1 457 ? 5.23 17.031 23.203 1 98.75 457 LEU A N 1
ATOM 3743 C CA . LEU A 1 457 ? 5.797 17.562 24.438 1 98.75 457 LEU A CA 1
ATOM 3744 C C . LEU A 1 457 ? 6.961 18.5 24.141 1 98.75 457 LEU A C 1
ATOM 3746 O O . LEU A 1 457 ? 7.18 19.469 24.859 1 98.75 457 LEU A O 1
ATOM 3750 N N . MET A 1 458 ? 7.719 18.203 23.109 1 98.81 458 MET A N 1
ATOM 3751 C CA . MET A 1 458 ? 8.781 19.109 22.703 1 98.81 458 MET A CA 1
ATOM 3752 C C . MET A 1 458 ? 8.219 20.484 22.328 1 98.81 458 MET A C 1
ATOM 3754 O O . MET A 1 458 ? 8.727 21.516 22.766 1 98.81 458 MET A O 1
ATOM 3758 N N . MET A 1 459 ? 7.18 20.531 21.516 1 98.19 459 MET A N 1
ATOM 3759 C CA . MET A 1 459 ? 6.559 21.797 21.109 1 98.19 459 MET A CA 1
ATOM 3760 C C . MET A 1 459 ? 5.969 22.531 22.297 1 98.19 459 MET A C 1
ATOM 3762 O O . MET A 1 459 ? 6.09 23.75 22.406 1 98.19 459 MET A O 1
ATOM 3766 N N . LYS A 1 460 ? 5.363 21.75 23.172 1 98.56 460 LYS A N 1
ATOM 3767 C CA . LYS A 1 460 ? 4.781 22.359 24.359 1 98.56 460 LYS A CA 1
ATOM 3768 C C . LYS A 1 460 ? 5.852 23.031 25.234 1 98.56 460 LYS A C 1
ATOM 3770 O O . LYS A 1 460 ? 5.656 24.141 25.719 1 98.56 460 LYS A O 1
ATOM 3775 N N . ALA A 1 461 ? 6.957 22.312 25.438 1 98.81 461 ALA A N 1
ATOM 3776 C CA . ALA A 1 461 ? 8.055 22.875 26.203 1 98.81 461 ALA A CA 1
ATOM 3777 C C . ALA A 1 461 ? 8.547 24.188 25.594 1 98.81 461 ALA A C 1
ATOM 3779 O O . ALA A 1 461 ? 8.766 25.172 26.312 1 98.81 461 ALA A O 1
ATOM 3780 N N . SER A 1 462 ? 8.766 24.203 24.312 1 98.75 462 SER A N 1
ATOM 3781 C CA . SER A 1 462 ? 9.203 25.406 23.594 1 98.75 462 SER A CA 1
ATOM 3782 C C . SER A 1 462 ? 8.148 26.516 23.672 1 98.75 462 SER A C 1
ATOM 3784 O O . SER A 1 462 ? 8.492 27.688 23.797 1 98.75 462 SER A O 1
ATOM 3786 N N . PHE A 1 463 ? 6.906 26.125 23.547 1 98.25 463 PHE A N 1
ATOM 3787 C CA . PHE A 1 463 ? 5.789 27.047 23.641 1 98.25 463 PHE A CA 1
ATOM 3788 C C . PHE A 1 463 ? 5.777 27.734 25.016 1 98.25 463 PHE A C 1
ATOM 3790 O O . PHE A 1 463 ? 5.688 28.953 25.094 1 98.25 463 PHE A O 1
ATOM 3797 N N . GLU A 1 464 ? 5.906 26.969 26.047 1 97.88 464 GLU A N 1
ATOM 3798 C CA . GLU A 1 464 ? 5.887 27.5 27.406 1 97.88 464 GLU A CA 1
ATOM 3799 C C . GLU A 1 464 ? 7.09 28.391 27.672 1 97.88 464 GLU A C 1
ATOM 3801 O O . GLU A 1 464 ? 6.988 29.375 28.406 1 97.88 464 GLU A O 1
ATOM 3806 N N . ALA A 1 465 ? 8.211 28.031 27.109 1 98.5 465 ALA A N 1
ATOM 3807 C CA . ALA A 1 465 ? 9.383 28.891 27.234 1 98.5 465 ALA A CA 1
ATOM 3808 C C . ALA A 1 465 ? 9.109 30.281 26.672 1 98.5 465 ALA A C 1
ATOM 3810 O O . ALA A 1 465 ? 9.461 31.297 27.281 1 98.5 465 ALA A O 1
ATOM 3811 N N . GLN A 1 466 ? 8.523 30.328 25.484 1 98 466 GLN A N 1
ATOM 3812 C CA . GLN A 1 466 ? 8.203 31.609 24.859 1 98 466 GLN A CA 1
ATOM 3813 C C . GLN A 1 466 ? 7.195 32.406 25.688 1 98 466 GLN A C 1
ATOM 3815 O O . GLN A 1 466 ? 7.363 33.594 25.891 1 98 466 GLN A O 1
ATOM 3820 N N . GLU A 1 467 ? 6.18 31.703 26.172 1 96.06 467 GLU A N 1
ATOM 3821 C CA . GLU A 1 467 ? 5.145 32.344 26.969 1 96.06 467 GLU A CA 1
ATOM 3822 C C . GLU A 1 467 ? 5.73 32.969 28.25 1 96.06 467 GLU A C 1
ATOM 3824 O O . GLU A 1 467 ? 5.328 34.062 28.656 1 96.06 467 GLU A O 1
ATOM 3829 N N . SER A 1 468 ? 6.625 32.25 28.797 1 96.5 468 SER A N 1
ATOM 3830 C CA . SER A 1 468 ? 7.227 32.688 30.047 1 96.5 468 SER A CA 1
ATOM 3831 C C . SER A 1 468 ? 8.164 33.875 29.828 1 96.5 468 SER A C 1
ATOM 3833 O O . SER A 1 468 ? 8.273 34.781 30.672 1 96.5 468 SER A O 1
ATOM 3835 N N . PHE A 1 469 ? 8.828 33.875 28.75 1 97.25 469 PHE A N 1
ATOM 3836 C CA . PHE A 1 469 ? 9.828 34.875 28.469 1 97.25 469 PHE A CA 1
ATOM 3837 C C . PHE A 1 469 ? 9.172 36.188 28.047 1 97.25 469 PHE A C 1
ATOM 3839 O O . PHE A 1 469 ? 9.562 37.25 28.516 1 97.25 469 PHE A O 1
ATOM 3846 N N . THR A 1 470 ? 8.258 36.156 27.156 1 93.81 470 THR A N 1
ATOM 3847 C CA . THR A 1 470 ? 7.504 37.312 26.703 1 93.81 470 THR A CA 1
ATOM 3848 C C . THR A 1 470 ? 6.008 37.125 26.938 1 93.81 470 THR A C 1
ATOM 3850 O O . THR A 1 470 ? 5.297 36.625 26.062 1 93.81 470 THR A O 1
ATOM 3853 N N . LYS A 1 471 ? 5.488 37.656 27.875 1 89.75 471 LYS A N 1
ATOM 3854 C CA . LYS A 1 471 ? 4.125 37.406 28.312 1 89.75 471 LYS A CA 1
ATOM 3855 C C . LYS A 1 471 ? 3.111 38.125 27.438 1 89.75 471 LYS A C 1
ATOM 3857 O O . LYS A 1 471 ? 1.964 37.688 27.312 1 89.75 471 LYS A O 1
ATOM 3862 N N . GLU A 1 472 ? 3.51 39.125 26.75 1 92.31 472 GLU A N 1
ATOM 3863 C CA . GLU A 1 472 ? 2.549 39.969 26.062 1 92.31 472 GLU A CA 1
ATOM 3864 C C . GLU A 1 472 ? 2.426 39.594 24.594 1 92.31 472 GLU A C 1
ATOM 3866 O O . GLU A 1 472 ? 1.458 39.969 23.922 1 92.31 472 GLU A O 1
ATOM 3871 N N . GLU A 1 473 ? 3.336 38.875 24.094 1 94.81 473 GLU A N 1
ATOM 3872 C CA . GLU A 1 473 ? 3.32 38.531 22.688 1 94.81 473 GLU A CA 1
ATOM 3873 C C . GLU A 1 473 ? 2.867 37.094 22.469 1 94.81 473 GLU A C 1
ATOM 3875 O O . GLU A 1 473 ? 3.117 36.219 23.312 1 94.81 473 GLU A O 1
ATOM 3880 N N . ARG A 1 474 ? 2.24 36.875 21.328 1 95.56 474 ARG A N 1
ATOM 3881 C CA . ARG A 1 474 ? 1.85 35.5 20.953 1 95.56 474 ARG A CA 1
ATOM 3882 C C . ARG A 1 474 ? 3.068 34.656 20.578 1 95.56 474 ARG A C 1
ATOM 3884 O O . ARG A 1 474 ? 3.92 35.125 19.797 1 95.56 474 ARG A O 1
ATOM 3891 N N . PRO A 1 475 ? 3.152 33.469 21.094 1 96.31 475 PRO A N 1
ATOM 3892 C CA . PRO A 1 475 ? 4.227 32.562 20.656 1 96.31 475 PRO A CA 1
ATOM 3893 C C . PRO A 1 475 ? 4.059 32.094 19.203 1 96.31 475 PRO A C 1
ATOM 3895 O O . PRO A 1 475 ? 2.932 32.062 18.703 1 96.31 475 PRO A O 1
ATOM 3898 N N . PHE A 1 476 ? 5.117 31.844 18.531 1 97.94 476 PHE A N 1
ATOM 3899 C CA . PHE A 1 476 ? 5.121 31.234 17.203 1 97.94 476 PHE A CA 1
ATOM 3900 C C . PHE A 1 476 ? 6.16 30.109 17.141 1 97.94 476 PHE A C 1
ATOM 3902 O O . PHE A 1 476 ? 7.344 30.344 17.391 1 97.94 476 PHE A O 1
ATOM 3909 N N . LEU A 1 477 ? 5.703 28.953 16.828 1 98.38 477 LEU A N 1
ATOM 3910 C CA . LEU A 1 477 ? 6.535 27.75 16.734 1 98.38 477 LEU A CA 1
ATOM 3911 C C . LEU A 1 477 ? 6.246 27 15.438 1 98.38 477 LEU A C 1
ATOM 3913 O O . LEU A 1 477 ? 5.117 27.016 14.938 1 98.38 477 LEU A O 1
ATOM 3917 N N . ILE A 1 478 ? 7.258 26.344 14.914 1 98.5 478 ILE A N 1
ATOM 3918 C CA . ILE A 1 478 ? 7.16 25.422 13.781 1 98.5 478 ILE A CA 1
ATOM 3919 C C . ILE A 1 478 ? 7.562 24.031 14.219 1 98.5 478 ILE A C 1
ATOM 3921 O O . ILE A 1 478 ? 8.484 23.859 15.023 1 98.5 478 ILE A O 1
ATOM 3925 N N . SER A 1 479 ? 6.887 23 13.75 1 98.69 479 SER A N 1
ATOM 3926 C CA . SER A 1 479 ? 7.297 21.625 14.039 1 98.69 479 SER A CA 1
ATOM 3927 C C . SER A 1 479 ? 7.188 20.75 12.797 1 98.69 479 SER A C 1
ATOM 3929 O O . SER A 1 479 ? 6.23 20.859 12.031 1 98.69 479 SER A O 1
ATOM 3931 N N . ARG A 1 480 ? 8.148 19.875 12.641 1 98.38 480 ARG A N 1
ATOM 3932 C CA . ARG A 1 480 ? 8.117 18.953 11.508 1 98.38 480 ARG A CA 1
ATOM 3933 C C . ARG A 1 480 ? 7.211 17.766 11.797 1 98.38 480 ARG A C 1
ATOM 3935 O O . ARG A 1 480 ? 6.27 17.5 11.047 1 98.38 480 ARG A O 1
ATOM 3942 N N . SER A 1 481 ? 7.449 17.031 12.945 1 98.56 481 SER A N 1
ATOM 3943 C CA . SER A 1 481 ? 6.633 15.891 13.344 1 98.56 481 SER A CA 1
ATOM 3944 C C . SER A 1 481 ? 5.543 16.312 14.328 1 98.56 481 SER A C 1
ATOM 3946 O O . SER A 1 481 ? 5.516 17.453 14.781 1 98.56 481 SER A O 1
ATOM 3948 N N . GLY A 1 482 ? 4.582 15.414 14.562 1 98.19 482 GLY A N 1
ATOM 3949 C CA . GLY A 1 482 ? 3.496 15.703 15.484 1 98.19 482 GLY A CA 1
ATOM 3950 C C . GLY A 1 482 ? 2.369 14.688 15.414 1 98.19 482 GLY A C 1
ATOM 3951 O O . GLY A 1 482 ? 2.51 13.641 14.789 1 98.19 482 GLY A O 1
ATOM 3952 N N . GLY A 1 483 ? 1.289 15 16.078 1 97.5 483 GLY A N 1
ATOM 3953 C CA . GLY A 1 483 ? 0.097 14.18 16.188 1 97.5 483 GLY A CA 1
ATOM 3954 C C . GLY A 1 483 ? -1.142 14.961 16.562 1 97.5 483 GLY A C 1
ATOM 3955 O O . GLY A 1 483 ? -1.187 16.188 16.391 1 97.5 483 GLY A O 1
ATOM 3956 N N . PRO A 1 484 ? -2.158 14.25 17.047 1 98 484 PRO A N 1
ATOM 3957 C CA . PRO A 1 484 ? -3.377 14.953 17.453 1 98 484 PRO A CA 1
ATOM 3958 C C . PRO A 1 484 ? -3.119 16 18.531 1 98 484 PRO A C 1
ATOM 3960 O O . PRO A 1 484 ? -2.529 15.695 19.578 1 98 484 PRO A O 1
ATOM 3963 N N . GLY A 1 485 ? -3.533 17.188 18.25 1 98.12 485 GLY A N 1
ATOM 3964 C CA . GLY A 1 485 ? -3.377 18.25 19.219 1 98.12 485 GLY A CA 1
ATOM 3965 C C . GLY A 1 485 ? -2.254 19.203 18.875 1 98.12 485 GLY A C 1
ATOM 3966 O O . GLY A 1 485 ? -2.139 20.281 19.484 1 98.12 485 GLY A O 1
ATOM 3967 N N . MET A 1 486 ? -1.478 18.922 17.875 1 98.62 486 MET A N 1
ATOM 3968 C CA . MET A 1 486 ? -0.321 19.75 17.547 1 98.62 486 MET A CA 1
ATOM 3969 C C . MET A 1 486 ? -0.755 21.156 17.125 1 98.62 486 MET A C 1
ATOM 3971 O O . MET A 1 486 ? -0.003 22.125 17.297 1 98.62 486 MET A O 1
ATOM 3975 N N . GLN A 1 487 ? -2.049 21.297 16.625 1 98.56 487 GLN A N 1
ATOM 3976 C CA . GLN A 1 487 ? -2.543 22.578 16.125 1 98.56 487 GLN A CA 1
ATOM 3977 C C . GLN A 1 487 ? -2.639 23.594 17.25 1 98.56 487 GLN A C 1
ATOM 3979 O O . GLN A 1 487 ? -2.734 24.797 17 1 98.56 487 GLN A O 1
ATOM 3984 N N . ARG A 1 488 ? -2.588 23.141 18.469 1 98.44 488 ARG A N 1
ATOM 3985 C CA . ARG A 1 488 ? -2.66 24.016 19.625 1 98.44 488 ARG A CA 1
ATOM 3986 C C . ARG A 1 488 ? -1.396 24.875 19.75 1 98.44 488 ARG A C 1
ATOM 3988 O O . ARG A 1 488 ? -1.396 25.906 20.422 1 98.44 488 ARG A O 1
ATOM 3995 N N . TYR A 1 489 ? -0.331 24.391 19.031 1 98.06 489 TYR A N 1
ATOM 3996 C CA . TYR A 1 489 ? 0.949 25 19.391 1 98.06 489 TYR A CA 1
ATOM 3997 C C . TYR A 1 489 ? 1.682 25.5 18.156 1 98.06 489 TYR A C 1
ATOM 3999 O O . TYR A 1 489 ? 2.488 26.438 18.234 1 98.06 489 TYR A O 1
ATOM 4007 N N . VAL A 1 490 ? 1.45 24.859 16.953 1 98.19 490 VAL A N 1
ATOM 4008 C CA . VAL A 1 490 ? 2.52 25.062 15.984 1 98.19 490 VAL A CA 1
ATOM 4009 C C . VAL A 1 490 ? 1.921 25.266 14.594 1 98.19 490 VAL A C 1
ATOM 4011 O O . VAL A 1 490 ? 0.779 24.875 14.336 1 98.19 490 VAL A O 1
ATOM 4014 N N . GLN A 1 491 ? 2.703 25.922 13.68 1 98.38 491 GLN A N 1
ATOM 4015 C CA . GLN A 1 491 ? 2.676 25.734 12.234 1 98.38 491 GLN A CA 1
ATOM 4016 C C . GLN A 1 491 ? 3.467 24.484 11.836 1 98.38 491 GLN A C 1
ATOM 4018 O O . GLN A 1 491 ? 4.465 24.141 12.477 1 98.38 491 GLN A O 1
ATOM 4023 N N . THR A 1 492 ? 3.025 23.781 10.844 1 98.69 492 THR A N 1
ATOM 4024 C CA . THR A 1 492 ? 3.768 22.609 10.383 1 98.69 492 THR A CA 1
ATOM 4025 C C . THR A 1 492 ? 3.893 22.625 8.859 1 98.69 492 THR A C 1
ATOM 4027 O O . THR A 1 492 ? 3.518 23.609 8.203 1 98.69 492 THR A O 1
ATOM 4030 N N . TRP A 1 493 ? 4.613 21.719 8.289 1 98.31 493 TRP A N 1
ATOM 4031 C CA . TRP A 1 493 ? 4.715 21.484 6.848 1 98.31 493 TRP A CA 1
ATOM 4032 C C . TRP A 1 493 ? 4.844 20 6.531 1 98.31 493 TRP A C 1
ATOM 4034 O O . TRP A 1 493 ? 4.941 19.172 7.441 1 98.31 493 TRP A O 1
ATOM 4044 N N . THR A 1 494 ? 4.711 19.625 5.332 1 97.88 494 THR A N 1
ATOM 4045 C CA . THR A 1 494 ? 4.645 18.219 4.949 1 97.88 494 THR A CA 1
ATOM 4046 C C . THR A 1 494 ? 6.047 17.625 4.812 1 97.88 494 THR A C 1
ATOM 4048 O O . THR A 1 494 ? 6.273 16.75 3.986 1 97.88 494 THR A O 1
ATOM 4051 N N . GLY A 1 495 ? 6.969 18.172 5.539 1 96.38 495 GLY A N 1
ATOM 4052 C CA . GLY A 1 495 ? 8.32 17.625 5.586 1 96.38 495 GLY A CA 1
ATOM 4053 C C . GLY A 1 495 ? 9.117 17.906 4.332 1 96.38 495 GLY A C 1
ATOM 4054 O O . GLY A 1 495 ? 8.82 18.859 3.594 1 96.38 495 GLY A O 1
ATOM 4055 N N . ASP A 1 496 ? 10.219 17.125 4.141 1 97.38 496 ASP A N 1
ATOM 4056 C CA . ASP A 1 496 ? 11.234 17.359 3.115 1 97.38 496 ASP A CA 1
ATOM 4057 C C . ASP A 1 496 ? 10.852 16.672 1.802 1 97.38 496 ASP A C 1
ATOM 4059 O O . ASP A 1 496 ? 11.375 15.609 1.476 1 97.38 496 ASP A O 1
ATOM 4063 N N . ASN A 1 497 ? 10.016 17.328 1.029 1 98.25 497 ASN A N 1
ATOM 4064 C CA . ASN A 1 497 ? 9.477 16.766 -0.203 1 98.25 497 ASN A CA 1
ATOM 4065 C C . ASN A 1 497 ? 10.516 16.766 -1.321 1 98.25 497 ASN A C 1
ATOM 4067 O O . ASN A 1 497 ? 11.406 17.625 -1.353 1 98.25 497 ASN A O 1
ATOM 4071 N N . ARG A 1 498 ? 10.43 15.875 -2.215 1 97.81 498 ARG A N 1
ATOM 4072 C CA . ARG A 1 498 ? 11.352 15.773 -3.344 1 97.81 498 ARG A CA 1
ATOM 4073 C C . ARG A 1 498 ? 10.984 16.766 -4.441 1 97.81 498 ARG A C 1
ATOM 4075 O O . ARG A 1 498 ? 9.805 16.984 -4.711 1 97.81 498 ARG A O 1
ATOM 4082 N N . THR A 1 499 ? 11.969 17.297 -5.168 1 98.12 499 THR A N 1
ATOM 4083 C CA . THR A 1 499 ? 11.75 18.188 -6.297 1 98.12 499 THR A CA 1
ATOM 4084 C C . THR A 1 499 ? 11.359 17.391 -7.543 1 98.12 499 THR A C 1
ATOM 4086 O O . THR A 1 499 ? 12.211 16.812 -8.211 1 98.12 499 THR A O 1
ATOM 4089 N N . GLU A 1 500 ? 10.055 17.391 -7.785 1 97.19 500 GLU A N 1
ATOM 4090 C CA . GLU A 1 500 ? 9.461 16.734 -8.953 1 97.19 500 GLU A CA 1
ATOM 4091 C C . GLU A 1 500 ? 8.094 17.328 -9.281 1 97.19 500 GLU A C 1
ATOM 4093 O O . GLU A 1 500 ? 7.418 17.875 -8.406 1 97.19 500 GLU A O 1
ATOM 4098 N N . TRP A 1 501 ? 7.68 17.203 -10.539 1 98.12 501 TRP A N 1
ATOM 4099 C CA . TRP A 1 501 ? 6.398 17.75 -10.961 1 98.12 501 TRP A CA 1
ATOM 4100 C C . TRP A 1 501 ? 5.246 17.109 -10.203 1 98.12 501 TRP A C 1
ATOM 4102 O O . TRP A 1 501 ? 4.34 17.797 -9.727 1 98.12 501 TRP A O 1
ATOM 4112 N N . LYS A 1 502 ? 5.277 15.797 -10.016 1 97.94 502 LYS A N 1
ATOM 4113 C CA . LYS A 1 502 ? 4.164 15.148 -9.328 1 97.94 502 LYS A CA 1
ATOM 4114 C C . LYS A 1 502 ? 4.051 15.633 -7.883 1 97.94 502 LYS A C 1
ATOM 4116 O O . LYS A 1 502 ? 2.99 15.516 -7.266 1 97.94 502 LYS A O 1
ATOM 4121 N N . THR A 1 503 ? 5.133 16.172 -7.328 1 98.5 503 THR A N 1
ATOM 4122 C CA . THR A 1 503 ? 5.133 16.609 -5.934 1 98.5 503 THR A CA 1
ATOM 4123 C C . THR A 1 503 ? 4.156 17.781 -5.73 1 98.5 503 THR A C 1
ATOM 4125 O O . THR A 1 503 ? 3.475 17.844 -4.707 1 98.5 503 THR A O 1
ATOM 4128 N N . ILE A 1 504 ? 4.062 18.719 -6.625 1 98 504 ILE A N 1
ATOM 4129 C CA . ILE A 1 504 ? 3.139 19.828 -6.477 1 98 504 ILE A CA 1
ATOM 4130 C C . ILE A 1 504 ? 1.706 19.312 -6.387 1 98 504 ILE A C 1
ATOM 4132 O O . ILE A 1 504 ? 0.922 19.781 -5.555 1 98 504 ILE A O 1
ATOM 4136 N N . ARG A 1 505 ? 1.357 18.312 -7.25 1 98.06 505 ARG A N 1
ATOM 4137 C CA . ARG A 1 505 ? 0.021 17.719 -7.262 1 98.06 505 ARG A CA 1
ATOM 4138 C C . ARG A 1 505 ? -0.286 17.031 -5.93 1 98.06 505 ARG A C 1
ATOM 4140 O O . ARG A 1 505 ? -1.28 17.359 -5.277 1 98.06 505 ARG A O 1
ATOM 4147 N N . PHE A 1 506 ? 0.596 16.203 -5.5 1 98.69 506 PHE A N 1
ATOM 4148 C CA . PHE A 1 506 ? 0.248 15.305 -4.414 1 98.69 506 PHE A CA 1
ATOM 4149 C C . PHE A 1 506 ? 0.499 15.953 -3.061 1 98.69 506 PHE A C 1
ATOM 4151 O O . PHE A 1 506 ? -0.154 15.617 -2.07 1 98.69 506 PHE A O 1
ATOM 4158 N N . ASN A 1 507 ? 1.396 16.953 -2.943 1 98.69 507 ASN A N 1
ATOM 4159 C CA . ASN A 1 507 ? 1.517 17.672 -1.688 1 98.69 507 ASN A CA 1
ATOM 4160 C C . ASN A 1 507 ? 0.258 18.484 -1.388 1 98.69 507 ASN A C 1
ATOM 4162 O O . ASN A 1 507 ? -0.118 18.656 -0.225 1 98.69 507 ASN A O 1
ATOM 4166 N N . THR A 1 508 ? -0.323 18.984 -2.455 1 98.5 508 THR A N 1
ATOM 4167 C CA . THR A 1 508 ? -1.59 19.688 -2.244 1 98.5 508 THR A CA 1
ATOM 4168 C C . THR A 1 508 ? -2.621 18.75 -1.621 1 98.5 508 THR A C 1
ATOM 4170 O O . THR A 1 508 ? -3.305 19.109 -0.665 1 98.5 508 THR A O 1
ATOM 4173 N N . LYS A 1 509 ? -2.684 17.547 -2.109 1 98.62 509 LYS A N 1
ATOM 4174 C CA . LYS A 1 509 ? -3.607 16.562 -1.575 1 98.62 509 LYS A CA 1
ATOM 4175 C C . LYS A 1 509 ? -3.211 16.141 -0.161 1 98.62 509 LYS A C 1
ATOM 4177 O O . LYS A 1 509 ? -4.074 15.891 0.683 1 98.62 509 LYS A O 1
ATOM 4182 N N . THR A 1 510 ? -1.883 16.047 0.085 1 98.75 510 THR A N 1
ATOM 4183 C CA . THR A 1 510 ? -1.39 15.773 1.432 1 98.75 510 THR A CA 1
ATOM 4184 C C . THR A 1 510 ? -1.863 16.844 2.406 1 98.75 510 THR A C 1
ATOM 4186 O O . THR A 1 510 ? -2.326 16.531 3.506 1 98.75 510 THR A O 1
ATOM 4189 N N . GLY A 1 511 ? -1.73 18.094 1.983 1 98.69 511 GLY A N 1
ATOM 4190 C CA . GLY A 1 511 ? -2.195 19.203 2.811 1 98.69 511 GLY A CA 1
ATOM 4191 C C . GLY A 1 511 ? -3.684 19.141 3.092 1 98.69 511 GLY A C 1
ATOM 4192 O O . GLY A 1 511 ? -4.117 19.406 4.215 1 98.69 511 GLY A O 1
ATOM 4193 N N . LEU A 1 512 ? -4.477 18.812 2.084 1 98.81 512 LEU A N 1
ATOM 4194 C CA . LEU A 1 512 ? -5.918 18.688 2.273 1 98.81 512 LEU A CA 1
ATOM 4195 C C . LEU A 1 512 ? -6.242 17.594 3.283 1 98.81 512 LEU A C 1
ATOM 4197 O O . LEU A 1 512 ? -7.211 17.703 4.039 1 98.81 512 LEU A O 1
ATOM 4201 N N . GLY A 1 513 ? -5.426 16.562 3.271 1 98.69 513 GLY A N 1
ATOM 4202 C CA . GLY A 1 513 ? -5.566 15.555 4.305 1 98.69 513 GLY A CA 1
ATOM 4203 C C . GLY A 1 513 ? -5.355 16.094 5.703 1 98.69 513 GLY A C 1
ATOM 4204 O O . GLY A 1 513 ? -6.082 15.727 6.633 1 98.69 513 GLY A O 1
ATOM 4205 N N . LEU A 1 514 ? -4.371 16.922 5.84 1 98.81 514 LEU A N 1
ATOM 4206 C CA . LEU A 1 514 ? -4.125 17.578 7.121 1 98.81 514 LEU A CA 1
ATOM 4207 C C . LEU A 1 514 ? -5.312 18.453 7.527 1 98.81 514 LEU A C 1
ATOM 4209 O O . LEU A 1 514 ? -5.77 18.391 8.672 1 98.81 514 LEU A O 1
ATOM 4213 N N . SER A 1 515 ? -5.855 19.172 6.559 1 98.75 515 SER A N 1
ATOM 4214 C CA . SER A 1 515 ? -7.008 20.031 6.828 1 98.75 515 SER A CA 1
ATOM 4215 C C . SER A 1 515 ? -8.188 19.219 7.352 1 98.75 515 SER A C 1
ATOM 4217 O O . SER A 1 515 ? -8.828 19.594 8.328 1 98.75 515 SER A O 1
ATOM 4219 N N . LEU A 1 516 ? -8.383 18.125 6.734 1 98.88 516 LEU A N 1
ATOM 4220 C CA . LEU A 1 516 ? -9.508 17.266 7.09 1 98.88 516 LEU A CA 1
ATOM 4221 C C . LEU A 1 516 ? -9.234 16.531 8.406 1 98.88 516 LEU A C 1
ATOM 4223 O O . LEU A 1 516 ? -10.125 15.867 8.938 1 98.88 516 LEU A O 1
ATOM 4227 N N . SER A 1 517 ? -8.031 16.734 8.969 1 98.81 517 SER A N 1
ATOM 4228 C CA . SER A 1 517 ? -7.648 16.109 10.227 1 98.81 517 SER A CA 1
ATOM 4229 C C . SER A 1 517 ? -7.391 17.141 11.312 1 98.81 517 SER A C 1
ATOM 4231 O O . SER A 1 517 ? -6.668 16.875 12.281 1 98.81 517 SER A O 1
ATOM 4233 N N . GLY A 1 518 ? -7.809 18.297 11.102 1 98.62 518 GLY A N 1
ATOM 4234 C CA . GLY A 1 518 ? -7.82 19.312 12.148 1 98.62 518 GLY A CA 1
ATOM 4235 C C . GLY A 1 518 ? -6.551 20.141 12.195 1 98.62 518 GLY A C 1
ATOM 4236 O O . GLY A 1 518 ? -6.359 20.938 13.109 1 98.62 518 GLY A O 1
ATOM 4237 N N . ILE A 1 519 ? -5.672 19.953 11.227 1 98.81 519 ILE A N 1
ATOM 4238 C CA . ILE A 1 519 ? -4.457 20.75 11.133 1 98.81 519 ILE A CA 1
ATOM 4239 C C . ILE A 1 519 ? -4.602 21.781 10 1 98.81 519 ILE A C 1
ATOM 4241 O O . ILE A 1 519 ? -4.621 21.406 8.828 1 98.81 519 ILE A O 1
ATOM 4245 N N . TYR A 1 520 ? -4.641 23.078 10.414 1 98.75 520 TYR A N 1
ATOM 4246 C CA . TYR A 1 520 ? -5.031 24.062 9.422 1 98.75 520 TYR A CA 1
ATOM 4247 C C . TYR A 1 520 ? -3.846 24.953 9.039 1 98.75 520 TYR A C 1
ATOM 4249 O O . TYR A 1 520 ? -3.854 25.578 7.977 1 98.75 520 TYR A O 1
ATOM 4257 N N . ASN A 1 521 ? -2.836 25.062 9.898 1 98.81 521 ASN A N 1
ATOM 4258 C CA . ASN A 1 521 ? -1.669 25.891 9.633 1 98.81 521 ASN A CA 1
ATOM 4259 C C . ASN A 1 521 ? -0.495 25.062 9.117 1 98.81 521 ASN A C 1
ATOM 4261 O O . ASN A 1 521 ? 0.368 24.656 9.891 1 98.81 521 ASN A O 1
ATOM 4265 N N . TYR A 1 522 ? -0.502 24.859 7.82 1 98.62 522 TYR A N 1
ATOM 4266 C CA . TYR A 1 522 ? 0.52 24.031 7.199 1 98.62 522 TYR A CA 1
ATOM 4267 C C . TYR A 1 522 ? 0.938 24.578 5.848 1 98.62 522 TYR A C 1
ATOM 4269 O O . TYR A 1 522 ? 0.302 25.5 5.324 1 98.62 522 TYR A O 1
ATOM 4277 N N . GLY A 1 523 ? 1.953 24.078 5.32 1 98.44 523 GLY A N 1
ATOM 4278 C CA . GLY A 1 523 ? 2.418 24.281 3.957 1 98.44 523 GLY A CA 1
ATOM 4279 C C . GLY A 1 523 ? 3.426 23.234 3.514 1 98.44 523 GLY A C 1
ATOM 4280 O O . GLY A 1 523 ? 3.41 22.094 3.998 1 98.44 523 GLY A O 1
ATOM 4281 N N . HIS A 1 524 ? 4.102 23.578 2.541 1 98.38 524 HIS A N 1
ATOM 4282 C CA . HIS A 1 524 ? 5.121 22.719 1.953 1 98.38 524 HIS A CA 1
ATOM 4283 C C . HIS A 1 524 ? 6.406 23.484 1.689 1 98.38 524 HIS A C 1
ATOM 4285 O O . HIS A 1 524 ? 6.422 24.719 1.763 1 98.38 524 HIS A O 1
ATOM 4291 N N . ASP A 1 525 ? 7.445 22.734 1.513 1 98.25 525 ASP A N 1
ATOM 4292 C CA . ASP A 1 525 ? 8.633 23.406 0.992 1 98.25 525 ASP A CA 1
ATOM 4293 C C . ASP A 1 525 ? 8.461 23.766 -0.484 1 98.25 525 ASP A C 1
ATOM 4295 O O . ASP A 1 525 ? 8.547 22.891 -1.351 1 98.25 525 ASP A O 1
ATOM 4299 N N . V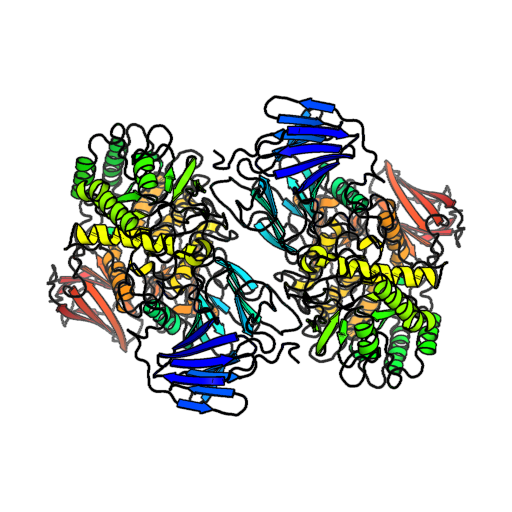AL A 1 526 ? 8.312 25.016 -0.737 1 98.31 526 VAL A N 1
ATOM 4300 C CA . VAL A 1 526 ? 8 25.516 -2.074 1 98.31 526 VAL A CA 1
ATOM 4301 C C . VAL A 1 526 ? 9.219 25.344 -2.982 1 98.31 526 VAL A C 1
ATOM 4303 O O . VAL A 1 526 ? 10.32 25.75 -2.637 1 98.31 526 VAL A O 1
ATOM 4306 N N . GLY A 1 527 ? 9.047 24.734 -4.094 1 97.12 527 GLY A N 1
ATOM 4307 C CA . GLY A 1 527 ? 10.109 24.438 -5.047 1 97.12 527 GLY A CA 1
ATOM 4308 C C . GLY A 1 527 ? 10.641 23.016 -4.926 1 97.12 527 GLY A C 1
ATOM 4309 O O . GLY A 1 527 ? 11.266 22.5 -5.855 1 97.12 527 GLY A O 1
ATOM 4310 N N . GLY A 1 528 ? 10.359 22.391 -3.809 1 97.06 528 GLY A N 1
ATOM 4311 C CA . GLY A 1 528 ? 10.969 21.109 -3.5 1 97.06 528 GLY A CA 1
ATOM 4312 C C . GLY A 1 528 ? 12.203 21.234 -2.621 1 97.06 528 GLY A C 1
ATOM 4313 O O . GLY A 1 528 ? 13.031 22.125 -2.822 1 97.06 528 GLY A O 1
ATOM 4314 N N . PHE A 1 529 ? 12.344 20.375 -1.699 1 97.12 529 PHE A N 1
ATOM 4315 C CA . PHE A 1 529 ? 13.422 20.453 -0.725 1 97.12 529 PHE A CA 1
ATOM 4316 C C . PHE A 1 529 ? 14.633 19.641 -1.189 1 97.12 529 PHE A C 1
ATOM 4318 O O . PHE A 1 529 ? 15.758 20.141 -1.176 1 97.12 529 PHE A O 1
ATOM 4325 N N . ALA A 1 530 ? 14.383 18.422 -1.526 1 96.12 530 ALA A N 1
ATOM 4326 C CA . ALA A 1 530 ? 15.469 17.484 -1.805 1 96.12 530 ALA A CA 1
ATOM 4327 C C . ALA A 1 530 ? 15.492 17.094 -3.279 1 96.12 530 ALA A C 1
ATOM 4329 O O . ALA A 1 530 ? 14.453 17.062 -3.934 1 96.12 530 ALA A O 1
ATOM 4330 N N . GLY A 1 531 ? 16.656 16.703 -3.719 1 94.81 531 GLY A N 1
ATOM 4331 C CA . GLY A 1 531 ? 16.797 16.328 -5.113 1 94.81 531 GLY A CA 1
ATOM 4332 C C . GLY A 1 531 ? 17.375 17.438 -5.973 1 94.81 531 GLY A C 1
ATOM 4333 O O . GLY A 1 531 ? 18.25 18.188 -5.52 1 94.81 531 GLY A O 1
ATOM 4334 N N . PRO A 1 532 ? 16.953 17.469 -7.23 1 96.19 532 PRO A N 1
ATOM 4335 C CA . PRO A 1 532 ? 17.484 18.5 -8.125 1 96.19 532 PRO A CA 1
ATOM 4336 C C . PRO A 1 532 ? 16.922 19.891 -7.84 1 96.19 532 PRO A C 1
ATOM 4338 O O . PRO A 1 532 ? 15.828 20 -7.266 1 96.19 532 PRO A O 1
ATOM 4341 N N . LYS A 1 533 ? 17.719 20.844 -8.266 1 96.62 533 LYS A N 1
ATOM 4342 C CA . LYS A 1 533 ? 17.156 22.188 -8.344 1 96.62 533 LYS A CA 1
ATOM 4343 C C . LYS A 1 533 ? 15.93 22.219 -9.258 1 96.62 533 LYS A C 1
ATOM 4345 O O . LYS A 1 533 ? 15.953 21.656 -10.352 1 96.62 533 LYS A O 1
ATOM 4350 N N . PRO A 1 534 ? 14.789 22.75 -8.805 1 97.94 534 PRO A N 1
ATOM 4351 C CA . PRO A 1 534 ? 13.664 22.844 -9.734 1 97.94 534 PRO A CA 1
ATOM 4352 C C . PRO A 1 534 ? 13.977 23.703 -10.953 1 97.94 534 PRO A C 1
ATOM 4354 O O . PRO A 1 534 ? 14.672 24.719 -10.836 1 97.94 534 PRO A O 1
ATOM 4357 N N . ASP A 1 535 ? 13.516 23.312 -12.102 1 97.88 535 ASP A N 1
ATOM 4358 C CA . ASP A 1 535 ? 13.672 24.203 -13.258 1 97.88 535 ASP A CA 1
ATOM 4359 C C . ASP A 1 535 ? 12.789 25.438 -13.125 1 97.88 535 ASP A C 1
ATOM 4361 O O . ASP A 1 535 ? 11.984 25.547 -12.195 1 97.88 535 ASP A O 1
ATOM 4365 N N . GLN A 1 536 ? 13.008 26.375 -13.969 1 98.25 536 GLN A N 1
ATOM 4366 C CA . GLN A 1 536 ? 12.375 27.688 -13.883 1 98.25 536 GLN A CA 1
ATOM 4367 C C . GLN A 1 536 ? 10.852 27.562 -13.844 1 98.25 536 GLN A C 1
ATOM 4369 O O . GLN A 1 536 ? 10.195 28.188 -13 1 98.25 536 GLN A O 1
ATOM 4374 N N . GLU A 1 537 ? 10.219 26.766 -14.695 1 98.56 537 GLU A N 1
ATOM 4375 C CA . GLU A 1 537 ? 8.766 26.641 -14.766 1 98.56 537 GLU A CA 1
ATOM 4376 C C . GLU A 1 537 ? 8.211 25.984 -13.508 1 98.56 537 GLU A C 1
ATOM 4378 O O . GLU A 1 537 ? 7.223 26.453 -12.938 1 98.56 537 GLU A O 1
ATOM 4383 N N . LEU A 1 538 ? 8.852 24.859 -13.156 1 98.56 538 LEU A N 1
ATOM 4384 C CA . LEU A 1 538 ? 8.398 24.156 -11.953 1 98.56 538 LEU A CA 1
ATOM 4385 C C . LEU A 1 538 ? 8.43 25.094 -10.742 1 98.56 538 LEU A C 1
ATOM 4387 O O . LEU A 1 538 ? 7.516 25.062 -9.914 1 98.56 538 LEU A O 1
ATOM 4391 N N . PHE A 1 539 ? 9.469 25.906 -10.633 1 98.62 539 PHE A N 1
ATOM 4392 C CA . PHE A 1 539 ? 9.609 26.812 -9.5 1 98.62 539 PHE A CA 1
ATOM 4393 C C . PHE A 1 539 ? 8.484 27.844 -9.5 1 98.62 539 PHE A C 1
ATOM 4395 O O . PHE A 1 539 ? 7.883 28.109 -8.453 1 98.62 539 PHE A O 1
ATOM 4402 N N . ILE A 1 540 ? 8.203 28.422 -10.648 1 98.69 540 ILE A N 1
ATOM 4403 C CA . ILE A 1 540 ? 7.125 29.406 -10.766 1 98.69 540 ILE A CA 1
ATOM 4404 C C . ILE A 1 540 ? 5.805 28.766 -10.328 1 98.69 540 ILE A C 1
ATOM 4406 O O . ILE A 1 540 ? 5.043 29.375 -9.562 1 98.69 540 ILE A O 1
ATOM 4410 N N . ARG A 1 541 ? 5.551 27.547 -10.812 1 98.81 541 ARG A N 1
ATOM 4411 C CA . ARG A 1 541 ? 4.297 26.859 -10.508 1 98.81 541 ARG A CA 1
ATOM 4412 C C . ARG A 1 541 ? 4.184 26.547 -9.023 1 98.81 541 ARG A C 1
ATOM 4414 O O . ARG A 1 541 ? 3.094 26.641 -8.445 1 98.81 541 ARG A O 1
ATOM 4421 N N . TRP A 1 542 ? 5.289 26.234 -8.422 1 98.69 542 TRP A N 1
ATOM 4422 C CA . TRP A 1 542 ? 5.312 26.031 -6.973 1 98.69 542 TRP A CA 1
ATOM 4423 C C . TRP A 1 542 ? 4.957 27.312 -6.234 1 98.69 542 TRP A C 1
ATOM 4425 O O . TRP A 1 542 ? 4.207 27.297 -5.254 1 98.69 542 TRP A O 1
ATOM 4435 N N . VAL A 1 543 ? 5.492 28.406 -6.652 1 98.75 543 VAL A N 1
ATOM 4436 C CA . VAL A 1 543 ? 5.207 29.688 -6 1 98.75 543 VAL A CA 1
ATOM 4437 C C . VAL A 1 543 ? 3.738 30.047 -6.199 1 98.75 543 VAL A C 1
ATOM 4439 O O . VAL A 1 543 ? 3.061 30.469 -5.258 1 98.75 543 VAL A O 1
ATOM 4442 N N . GLN A 1 544 ? 3.26 29.812 -7.469 1 98.75 544 GLN A N 1
ATOM 4443 C CA . GLN A 1 544 ? 1.846 30.047 -7.75 1 98.75 544 GLN A CA 1
ATOM 4444 C C . GLN A 1 544 ? 0.959 29.266 -6.777 1 98.75 544 GLN A C 1
ATOM 4446 O O . GLN A 1 544 ? -0.046 29.797 -6.293 1 98.75 544 GLN A O 1
ATOM 4451 N N . ASN A 1 545 ? 1.339 28.094 -6.531 1 98.69 545 ASN A N 1
ATOM 4452 C CA . ASN A 1 545 ? 0.587 27.219 -5.633 1 98.69 545 ASN A CA 1
ATOM 4453 C C . ASN A 1 545 ? 0.768 27.641 -4.172 1 98.69 545 ASN A C 1
ATOM 4455 O O . ASN A 1 545 ? -0.204 27.703 -3.418 1 98.69 545 ASN A O 1
ATOM 4459 N N . GLY A 1 546 ? 1.976 27.938 -3.779 1 98.56 546 GLY A N 1
ATOM 4460 C CA . GLY A 1 546 ? 2.363 28.172 -2.396 1 98.56 546 GLY A CA 1
ATOM 4461 C C . GLY A 1 546 ? 1.762 29.422 -1.809 1 98.56 546 GLY A C 1
ATOM 4462 O O . GLY A 1 546 ? 1.492 29.5 -0.607 1 98.56 546 GLY A O 1
ATOM 4463 N N . ILE A 1 547 ? 1.53 30.453 -2.604 1 98.5 547 ILE A N 1
ATOM 4464 C CA . ILE A 1 547 ? 1.034 31.734 -2.084 1 98.5 547 ILE A CA 1
ATOM 4465 C C . ILE A 1 547 ? -0.413 31.562 -1.624 1 98.5 547 ILE A C 1
ATOM 4467 O O . ILE A 1 547 ? -0.959 32.438 -0.952 1 98.5 547 ILE A O 1
ATOM 4471 N N . PHE A 1 548 ? -0.996 30.391 -1.896 1 98.56 548 PHE A N 1
ATOM 4472 C CA . PHE A 1 548 ? -2.369 30.156 -1.471 1 98.56 548 PHE A CA 1
ATOM 4473 C C . PHE A 1 548 ? -2.42 29.078 -0.396 1 98.56 548 PHE A C 1
ATOM 4475 O O . PHE A 1 548 ? -3.469 28.469 -0.166 1 98.56 548 PHE A O 1
ATOM 4482 N N . HIS A 1 549 ? -1.323 28.812 0.257 1 98.44 549 HIS A N 1
ATOM 4483 C CA . HIS A 1 549 ? -1.267 27.953 1.432 1 98.44 549 HIS A CA 1
ATOM 4484 C C . HIS A 1 549 ? -1.054 28.766 2.703 1 98.44 549 HIS A C 1
ATOM 4486 O O . HIS A 1 549 ? -0.482 29.859 2.658 1 98.44 549 HIS A O 1
ATOM 4492 N N . PRO A 1 550 ? -1.458 28.188 3.861 1 98.44 550 PRO A N 1
ATOM 4493 C CA . PRO A 1 550 ? -1.275 28.938 5.109 1 98.44 550 PRO A CA 1
ATOM 4494 C C . PRO A 1 550 ? 0.19 29.25 5.402 1 98.44 550 PRO A C 1
ATOM 4496 O O . PRO A 1 550 ? 0.513 30.344 5.863 1 98.44 550 PRO A O 1
ATOM 4499 N N . ARG A 1 551 ? 1.017 28.297 5.152 1 98.25 551 ARG A N 1
ATOM 4500 C CA . ARG A 1 551 ? 2.463 28.453 5.254 1 98.25 551 ARG A CA 1
ATOM 4501 C C . ARG A 1 551 ? 3.092 28.656 3.881 1 98.25 551 ARG A C 1
ATOM 4503 O O . ARG A 1 551 ? 2.83 27.891 2.953 1 98.25 551 ARG A O 1
ATOM 4510 N N . PHE A 1 552 ? 3.842 29.75 3.686 1 98.5 552 PHE A N 1
ATOM 4511 C CA . PHE A 1 552 ? 4.543 30.016 2.436 1 98.5 552 PHE A CA 1
ATOM 4512 C C . PHE A 1 552 ? 6.035 30.203 2.68 1 98.5 552 PHE A C 1
ATOM 4514 O O . PHE A 1 552 ? 6.473 31.281 3.086 1 98.5 552 PHE A O 1
ATOM 4521 N N . THR A 1 553 ? 6.77 29.141 2.445 1 98.5 553 THR A N 1
ATOM 4522 C CA . THR A 1 553 ? 8.211 29.125 2.691 1 98.5 553 THR A CA 1
ATOM 4523 C C . THR A 1 553 ? 8.953 28.484 1.524 1 98.5 553 THR A C 1
ATOM 4525 O O . THR A 1 553 ? 8.602 27.391 1.09 1 98.5 553 THR A O 1
ATOM 4528 N N . ILE A 1 554 ? 9.898 29.172 0.97 1 98.19 554 ILE A N 1
ATOM 4529 C CA . ILE A 1 554 ? 10.844 28.594 0.022 1 98.19 554 ILE A CA 1
ATOM 4530 C C . ILE A 1 554 ? 12.078 28.078 0.769 1 98.19 554 ILE A C 1
ATOM 4532 O O . ILE A 1 554 ? 12.773 28.844 1.427 1 98.19 554 ILE A O 1
ATOM 4536 N N . HIS A 1 555 ? 12.195 26.797 0.802 1 96.25 555 HIS A N 1
ATOM 4537 C CA . HIS A 1 555 ? 13.258 26.109 1.536 1 96.25 555 HIS A CA 1
ATOM 4538 C C . HIS A 1 555 ? 13.789 24.922 0.746 1 96.25 555 HIS A C 1
ATOM 4540 O O . HIS A 1 555 ? 13.031 24.234 0.06 1 96.25 555 HIS A O 1
ATOM 4546 N N . SER A 1 556 ? 15.148 24.734 0.766 1 94.31 556 SER A N 1
ATOM 4547 C CA . SER A 1 556 ? 15.695 23.641 -0.046 1 94.31 556 SER A CA 1
ATOM 4548 C C . SER A 1 556 ? 17.031 23.172 0.499 1 94.31 556 SER A C 1
ATOM 4550 O O . SER A 1 556 ? 17.703 23.891 1.238 1 94.31 556 SER A O 1
ATOM 4552 N N . TRP A 1 557 ? 17.312 21.984 0.172 1 93 557 TRP A N 1
ATOM 4553 C CA . TRP A 1 557 ? 18.641 21.359 0.198 1 93 557 TRP A CA 1
ATOM 4554 C C . TRP A 1 557 ? 18.891 20.578 -1.087 1 93 557 TRP A C 1
ATOM 4556 O O . TRP A 1 557 ? 18.703 19.375 -1.132 1 93 557 TRP A O 1
ATOM 4566 N N . ASN A 1 558 ? 19.422 21.266 -2.117 1 92.44 558 ASN A N 1
ATOM 4567 C CA . ASN A 1 558 ? 19.578 20.688 -3.447 1 92.44 558 ASN A CA 1
ATOM 4568 C C . ASN A 1 558 ? 20.875 19.891 -3.557 1 92.44 558 ASN A C 1
ATOM 4570 O O . ASN A 1 558 ? 21.891 20.266 -2.986 1 92.44 558 ASN A O 1
ATOM 4574 N N . GLU A 1 559 ? 20.828 18.938 -4.336 1 89.75 559 GLU A N 1
ATOM 4575 C CA . GLU A 1 559 ? 21.969 18.062 -4.527 1 89.75 559 GLU A CA 1
ATOM 4576 C C . GLU A 1 559 ? 23.156 18.828 -5.129 1 89.75 559 GLU A C 1
ATOM 4578 O O . GLU A 1 559 ? 24.312 18.5 -4.859 1 89.75 559 GLU A O 1
ATOM 4583 N N . ASP A 1 560 ? 22.938 19.844 -5.938 1 91.69 560 ASP A N 1
ATOM 4584 C CA . ASP A 1 560 ? 24.016 20.594 -6.582 1 91.69 560 ASP A CA 1
ATOM 4585 C C . ASP A 1 560 ? 24.438 21.781 -5.723 1 91.69 560 ASP A C 1
ATOM 4587 O O . ASP A 1 560 ? 25.156 22.672 -6.195 1 91.69 560 ASP A O 1
ATOM 4591 N N . GLN A 1 561 ? 23.891 21.906 -4.516 1 89.44 561 GLN A N 1
ATOM 4592 C CA . GLN A 1 561 ? 24.266 22.875 -3.494 1 89.44 561 GLN A CA 1
ATOM 4593 C C . GLN A 1 561 ? 23.797 24.281 -3.869 1 89.44 561 GLN A C 1
ATOM 4595 O O . GLN A 1 561 ? 24.266 25.266 -3.305 1 89.44 561 GLN A O 1
ATOM 4600 N N . THR A 1 562 ? 22.922 24.25 -4.871 1 91.69 562 THR A N 1
ATOM 4601 C CA . THR A 1 562 ? 22.25 25.531 -5.137 1 91.69 562 THR A CA 1
ATOM 4602 C C . THR A 1 562 ? 21.156 25.781 -4.109 1 91.69 562 THR A C 1
ATOM 4604 O O . THR A 1 562 ? 20.828 24.906 -3.307 1 91.69 562 THR A O 1
ATOM 4607 N N . VAL A 1 563 ? 20.672 27.078 -4.145 1 92.69 563 VAL A N 1
ATOM 4608 C CA . VAL A 1 563 ? 19.641 27.5 -3.203 1 92.69 563 VAL A CA 1
ATOM 4609 C C . VAL A 1 563 ? 18.406 27.969 -3.967 1 92.69 563 VAL A C 1
ATOM 4611 O O . VAL A 1 563 ? 18.516 28.641 -4.992 1 92.69 563 VAL A O 1
ATOM 4614 N N . ASN A 1 564 ? 17.234 27.484 -3.498 1 96.19 564 ASN A N 1
ATOM 4615 C CA . ASN A 1 564 ? 16 28.062 -4.012 1 96.19 564 ASN A CA 1
ATOM 4616 C C . ASN A 1 564 ? 15.734 29.438 -3.396 1 96.19 564 ASN A C 1
ATOM 4618 O O . ASN A 1 564 ? 15.617 29.562 -2.176 1 96.19 564 ASN A O 1
ATOM 4622 N N . GLU A 1 565 ? 15.641 30.438 -4.164 1 97 565 GLU A N 1
ATOM 4623 C CA . GLU A 1 565 ? 15.328 31.812 -3.771 1 97 565 GLU A CA 1
ATOM 4624 C C . GLU A 1 565 ? 14.438 32.5 -4.809 1 97 565 GLU A C 1
ATOM 4626 O O . GLU A 1 565 ? 14.492 32.156 -5.992 1 97 565 GLU A O 1
ATOM 4631 N N . PRO A 1 566 ? 13.695 33.469 -4.371 1 98.12 566 PRO A N 1
ATOM 4632 C CA . PRO A 1 566 ? 12.75 34.094 -5.289 1 98.12 566 PRO A CA 1
ATOM 4633 C C . PRO A 1 566 ? 13.43 34.688 -6.52 1 98.12 566 PRO A C 1
ATOM 4635 O O . PRO A 1 566 ? 12.805 34.812 -7.574 1 98.12 566 PRO A O 1
ATOM 4638 N N . TRP A 1 567 ? 14.711 35.031 -6.441 1 98.19 567 TRP A N 1
ATOM 4639 C CA . TRP A 1 567 ? 15.406 35.719 -7.512 1 98.19 567 TRP A CA 1
ATOM 4640 C C . TRP A 1 567 ? 16.391 34.812 -8.227 1 98.19 567 TRP A C 1
ATOM 4642 O O . TRP A 1 567 ? 17.219 35.281 -9.023 1 98.19 567 TRP A O 1
ATOM 4652 N N . MET A 1 568 ? 16.328 33.5 -7.973 1 96.81 568 MET A N 1
ATOM 4653 C CA . MET A 1 568 ? 17.344 32.562 -8.484 1 96.81 568 MET A CA 1
ATOM 4654 C C . MET A 1 568 ? 17.266 32.469 -10 1 96.81 568 MET A C 1
ATOM 4656 O O . MET A 1 568 ? 18.219 32.031 -10.648 1 96.81 568 MET A O 1
ATOM 4660 N N . TYR A 1 569 ? 16.156 32.781 -10.633 1 98.19 569 TYR A N 1
ATOM 4661 C CA . TYR A 1 569 ? 15.984 32.906 -12.07 1 98.19 569 TYR A CA 1
ATOM 4662 C C . TYR A 1 569 ? 15.602 34.344 -12.43 1 98.19 569 TYR A C 1
ATOM 4664 O O . TYR A 1 569 ? 14.445 34.75 -12.289 1 98.19 569 TYR A O 1
ATOM 4672 N N . PRO A 1 570 ? 16.484 35.094 -12.961 1 97.81 570 PRO A N 1
ATOM 4673 C CA . PRO A 1 570 ? 16.219 36.5 -13.258 1 97.81 570 PRO A CA 1
ATOM 4674 C C . PRO A 1 570 ? 14.977 36.719 -14.117 1 97.81 570 PRO A C 1
ATOM 4676 O O . PRO A 1 570 ? 14.188 37.625 -13.859 1 97.81 570 PRO A O 1
ATOM 4679 N N . GLU A 1 571 ? 14.773 35.875 -15.031 1 97.88 571 GLU A N 1
ATOM 4680 C CA . GLU A 1 571 ? 13.641 36 -15.945 1 97.88 571 GLU A CA 1
ATOM 4681 C C . GLU A 1 571 ? 12.32 35.719 -15.234 1 97.88 571 GLU A C 1
ATOM 4683 O O . GLU A 1 571 ? 11.273 36.219 -15.648 1 97.88 571 GLU A O 1
ATOM 4688 N N . ALA A 1 572 ? 12.375 35 -14.156 1 98.12 572 ALA A N 1
ATOM 4689 C CA . ALA A 1 572 ? 11.164 34.625 -13.43 1 98.12 572 ALA A CA 1
ATOM 4690 C C . ALA A 1 572 ? 10.891 35.594 -12.289 1 98.12 572 ALA A C 1
ATOM 4692 O O . ALA A 1 572 ? 9.773 35.625 -11.758 1 98.12 572 ALA A O 1
ATOM 4693 N N . THR A 1 573 ? 11.805 36.344 -11.867 1 98.62 573 THR A N 1
ATOM 4694 C CA . THR A 1 573 ? 11.766 37.156 -10.648 1 98.62 573 THR A CA 1
ATOM 4695 C C . THR A 1 573 ? 10.594 38.125 -10.688 1 98.62 573 THR A C 1
ATOM 4697 O O . THR A 1 573 ? 9.891 38.312 -9.688 1 98.62 573 THR A O 1
ATOM 4700 N N . PRO A 1 574 ? 10.344 38.781 -11.883 1 98.44 574 PRO A N 1
ATOM 4701 C CA . PRO A 1 574 ? 9.195 39.688 -11.891 1 98.44 574 PRO A CA 1
ATOM 4702 C C . PRO A 1 574 ? 7.879 39 -11.602 1 98.44 574 PRO A C 1
ATOM 4704 O O . PRO A 1 574 ? 7.047 39.5 -10.844 1 98.44 574 PRO A O 1
ATOM 4707 N N . ALA A 1 575 ? 7.711 37.875 -12.219 1 98.62 575 ALA A N 1
ATOM 4708 C CA . ALA A 1 575 ? 6.492 37.094 -11.984 1 98.62 575 ALA A CA 1
ATOM 4709 C C . ALA A 1 575 ? 6.395 36.656 -10.523 1 98.62 575 ALA A C 1
ATOM 4711 O O . ALA A 1 575 ? 5.328 36.75 -9.914 1 98.62 575 ALA A O 1
ATOM 4712 N N . ILE A 1 576 ? 7.461 36.188 -9.969 1 98.69 576 ILE A N 1
ATOM 4713 C CA . ILE A 1 576 ? 7.508 35.719 -8.594 1 98.69 576 ILE A CA 1
ATOM 4714 C C . ILE A 1 576 ? 7.223 36.875 -7.637 1 98.69 576 ILE A C 1
ATOM 4716 O O . ILE A 1 576 ? 6.469 36.719 -6.672 1 98.69 576 ILE A O 1
ATOM 4720 N N . ARG A 1 577 ? 7.805 38.031 -7.91 1 98.56 577 ARG A N 1
ATOM 4721 C CA . ARG A 1 577 ? 7.539 39.219 -7.121 1 98.56 577 ARG A CA 1
ATOM 4722 C C . ARG A 1 577 ? 6.055 39.562 -7.129 1 98.56 577 ARG A C 1
ATOM 4724 O O . ARG A 1 577 ? 5.477 39.844 -6.078 1 98.56 577 ARG A O 1
ATOM 4731 N N . ALA A 1 578 ? 5.484 39.5 -8.305 1 98.44 578 ALA A N 1
ATOM 4732 C CA . ALA A 1 578 ? 4.062 39.812 -8.43 1 98.44 578 ALA A CA 1
ATOM 4733 C C . ALA A 1 578 ? 3.219 38.844 -7.598 1 98.44 578 ALA A C 1
ATOM 4735 O O . ALA A 1 578 ? 2.234 39.25 -6.977 1 98.44 578 ALA A O 1
ATOM 4736 N N . LEU A 1 579 ? 3.543 37.625 -7.617 1 98.69 579 LEU A N 1
ATOM 4737 C CA . LEU A 1 579 ? 2.818 36.594 -6.863 1 98.69 579 LEU A CA 1
ATOM 4738 C C . LEU A 1 579 ? 2.959 36.844 -5.363 1 98.69 579 LEU A C 1
ATOM 4740 O O . LEU A 1 579 ? 1.979 36.75 -4.621 1 98.69 579 LEU A O 1
ATOM 4744 N N . ILE A 1 580 ? 4.137 37.125 -4.871 1 98.62 580 ILE A N 1
ATOM 4745 C CA . ILE A 1 580 ? 4.375 37.375 -3.455 1 98.62 580 ILE A CA 1
ATOM 4746 C C . ILE A 1 580 ? 3.639 38.656 -3.037 1 98.62 580 ILE A C 1
ATOM 4748 O O . ILE A 1 580 ? 3.105 38.75 -1.928 1 98.62 580 ILE A O 1
ATOM 4752 N N . GLN A 1 581 ? 3.607 39.656 -3.951 1 98.25 581 GLN A N 1
ATOM 4753 C CA . GLN A 1 581 ? 2.85 40.875 -3.703 1 98.25 581 GLN A CA 1
ATOM 4754 C C . GLN A 1 581 ? 1.358 40.594 -3.574 1 98.25 581 GLN A C 1
ATOM 4756 O O . GLN A 1 581 ? 0.674 41.188 -2.738 1 98.25 581 GLN A O 1
ATOM 4761 N N . LEU A 1 582 ? 0.913 39.688 -4.406 1 98.12 582 LEU A N 1
ATOM 4762 C CA . LEU A 1 582 ? -0.487 39.281 -4.297 1 98.12 582 LEU A CA 1
ATOM 4763 C C . LEU A 1 582 ? -0.773 38.688 -2.93 1 98.12 582 LEU A C 1
ATOM 4765 O O . LEU A 1 582 ? -1.78 39 -2.297 1 98.12 582 LEU A O 1
ATOM 4769 N N . ARG A 1 583 ? 0.045 37.812 -2.447 1 97.88 583 ARG A N 1
ATOM 4770 C CA . ARG A 1 583 ? -0.112 37.219 -1.122 1 97.88 583 ARG A CA 1
ATOM 4771 C C . ARG A 1 583 ? -0.13 38.312 -0.041 1 97.88 583 ARG A C 1
ATOM 4773 O O . ARG A 1 583 ? -0.971 38.281 0.859 1 97.88 583 ARG A O 1
ATOM 4780 N N . SER A 1 584 ? 0.806 39.188 -0.156 1 97.62 584 SER A N 1
ATOM 4781 C CA . SER A 1 584 ? 0.889 40.281 0.817 1 97.62 584 SER A CA 1
ATOM 4782 C C . SER A 1 584 ? -0.369 41.125 0.793 1 97.62 584 SER A C 1
ATOM 4784 O O . SER A 1 584 ? -0.875 41.531 1.845 1 97.62 584 SER A O 1
ATOM 4786 N N . MET A 1 585 ? -0.827 41.375 -0.398 1 97.69 585 MET A N 1
ATOM 4787 C CA . MET A 1 585 ? -2.057 42.156 -0.557 1 97.69 585 MET A CA 1
ATOM 4788 C C . MET A 1 585 ? -3.229 41.469 0.122 1 97.69 585 MET A C 1
ATOM 4790 O O . MET A 1 585 ? -4.094 42.094 0.708 1 97.69 585 MET A O 1
ATOM 4794 N N . LEU A 1 586 ? -3.23 40.156 0.161 1 98.25 586 LEU A N 1
ATOM 4795 C CA . LEU A 1 586 ? -4.344 39.344 0.663 1 98.25 586 LEU A CA 1
ATOM 4796 C C . LEU A 1 586 ? -4.176 39.062 2.148 1 98.25 586 LEU A C 1
ATOM 4798 O O . LEU A 1 586 ? -4.957 38.281 2.729 1 98.25 586 LEU A O 1
ATOM 4802 N N . THR A 1 587 ? -3.285 39.562 2.861 1 97.62 587 THR A N 1
ATOM 4803 C CA . THR A 1 587 ? -2.98 39.281 4.262 1 97.62 587 THR A CA 1
ATOM 4804 C C . THR A 1 587 ? -4.223 39.469 5.133 1 97.62 587 THR A C 1
ATOM 4806 O O . THR A 1 587 ? -4.5 38.656 6 1 97.62 587 THR A O 1
ATOM 4809 N N . PRO A 1 588 ? -5.066 40.594 4.934 1 97.94 588 PRO A N 1
ATOM 4810 C CA . PRO A 1 588 ? -6.262 40.688 5.773 1 97.94 588 PRO A CA 1
ATOM 4811 C C . PRO A 1 588 ? -7.203 39.5 5.613 1 97.94 588 PRO A C 1
ATOM 4813 O O . PRO A 1 588 ? -7.809 39.062 6.59 1 97.94 588 PRO A O 1
ATOM 4816 N N . TYR A 1 589 ? -7.32 39.031 4.398 1 98.38 589 TYR A N 1
ATOM 4817 C CA . TYR A 1 589 ? -8.133 37.875 4.117 1 98.38 589 TYR A CA 1
ATOM 4818 C C . TYR A 1 589 ? -7.594 36.625 4.84 1 98.38 589 TYR A C 1
ATOM 4820 O O . TYR A 1 589 ? -8.344 35.906 5.504 1 98.38 589 TYR A O 1
ATOM 4828 N N . TRP A 1 590 ? -6.281 36.406 4.766 1 98.25 590 TRP A N 1
ATOM 4829 C CA . TRP A 1 590 ? -5.625 35.25 5.414 1 98.25 590 TRP A CA 1
ATOM 4830 C C . TRP A 1 590 ? -5.746 35.344 6.93 1 98.25 590 TRP A C 1
ATOM 4832 O O . TRP A 1 590 ? -6.039 34.375 7.598 1 98.25 590 TRP A O 1
ATOM 4842 N N . TYR A 1 591 ? -5.469 36.531 7.418 1 98.31 591 TYR A N 1
ATOM 4843 C CA . TYR A 1 591 ? -5.5 36.719 8.859 1 98.31 591 TYR A CA 1
ATOM 4844 C C . TYR A 1 591 ? -6.883 36.438 9.43 1 98.31 591 TYR A C 1
ATOM 4846 O O . TYR A 1 591 ? -7.004 35.812 10.492 1 98.31 591 TYR A O 1
ATOM 4854 N N . THR A 1 592 ? -7.91 36.844 8.734 1 98.62 592 THR A N 1
ATOM 4855 C CA . THR A 1 592 ? -9.281 36.562 9.141 1 98.62 592 THR A CA 1
ATOM 4856 C C . THR A 1 592 ? -9.555 35.062 9.062 1 98.62 592 THR A C 1
ATOM 4858 O O . THR A 1 592 ? -10.266 34.5 9.914 1 98.62 592 THR A O 1
ATOM 4861 N N . ALA A 1 593 ? -9.023 34.406 8.023 1 98.62 593 ALA A N 1
ATOM 4862 C CA . ALA A 1 593 ? -9.188 32.969 7.918 1 98.62 593 ALA A CA 1
ATOM 4863 C C . ALA A 1 593 ? -8.586 32.25 9.125 1 98.62 593 ALA A C 1
ATOM 4865 O O . ALA A 1 593 ? -9.156 31.281 9.633 1 98.62 593 ALA A O 1
ATOM 4866 N N . PHE A 1 594 ? -7.438 32.688 9.609 1 98.62 594 PHE A N 1
ATOM 4867 C CA . PHE A 1 594 ? -6.816 32.094 10.789 1 98.62 594 PHE A CA 1
ATOM 4868 C C . PHE A 1 594 ? -7.676 32.344 12.023 1 98.62 594 PHE A C 1
ATOM 4870 O O . PHE A 1 594 ? -7.785 31.469 12.891 1 98.62 594 PHE A O 1
ATOM 4877 N N . TYR A 1 595 ? -8.258 33.531 12.102 1 98.38 595 TYR A N 1
ATOM 4878 C CA . TYR A 1 595 ? -9.172 33.812 13.203 1 98.38 595 TYR A CA 1
ATOM 4879 C C . TYR A 1 595 ? -10.344 32.844 13.219 1 98.38 595 TYR A C 1
ATOM 4881 O O . TYR A 1 595 ? -10.68 32.281 14.266 1 98.38 595 TYR A O 1
ATOM 4889 N N . LYS A 1 596 ? -10.922 32.656 12.062 1 98.31 596 LYS A N 1
ATOM 4890 C CA . LYS A 1 596 ? -12.047 31.719 11.953 1 98.31 596 LYS A CA 1
ATOM 4891 C C . LYS A 1 596 ? -11.617 30.297 12.273 1 98.31 596 LYS A C 1
ATOM 4893 O O . LYS A 1 596 ? -12.391 29.531 12.852 1 98.31 596 LYS A O 1
ATOM 4898 N N . ALA A 1 597 ? -10.43 29.922 11.859 1 98.56 597 ALA A N 1
ATOM 4899 C CA . ALA A 1 597 ? -9.891 28.609 12.203 1 98.56 597 ALA A CA 1
ATOM 4900 C C . ALA A 1 597 ? -9.766 28.438 13.711 1 98.56 597 ALA A C 1
ATOM 4902 O O . ALA A 1 597 ? -10.078 27.375 14.258 1 98.56 597 ALA A O 1
ATOM 4903 N N . SER A 1 598 ? -9.312 29.422 14.383 1 98.12 598 SER A N 1
ATOM 4904 C CA . SER A 1 598 ? -9.086 29.375 15.828 1 98.12 598 SER A CA 1
ATOM 4905 C C . SER A 1 598 ? -10.398 29.422 16.594 1 98.12 598 SER A C 1
ATOM 4907 O O . SER A 1 598 ? -10.555 28.734 17.609 1 98.12 598 SER A O 1
ATOM 4909 N N . MET A 1 599 ? -11.367 30.219 16.094 1 97.38 599 MET A N 1
ATOM 4910 C CA . MET A 1 599 ? -12.586 30.484 16.844 1 97.38 599 MET A CA 1
ATOM 4911 C C . MET A 1 599 ? -13.672 29.469 16.484 1 97.38 599 MET A C 1
ATOM 4913 O O . MET A 1 599 ? -14.445 29.047 17.344 1 97.38 599 MET A O 1
ATOM 4917 N N . ASP A 1 600 ? -13.688 29.156 15.195 1 97.69 600 ASP A N 1
ATOM 4918 C CA . ASP A 1 600 ? -14.828 28.391 14.703 1 97.69 600 ASP A CA 1
ATOM 4919 C C . ASP A 1 600 ? -14.391 27.016 14.195 1 97.69 600 ASP A C 1
ATOM 4921 O O . ASP A 1 600 ? -15.203 26.25 13.68 1 97.69 600 ASP A O 1
ATOM 4925 N N . HIS A 1 601 ? -13.102 26.75 14.297 1 98.44 601 HIS A N 1
ATOM 4926 C CA . HIS A 1 601 ? -12.555 25.484 13.805 1 98.44 601 HIS A CA 1
ATOM 4927 C C . HIS A 1 601 ? -12.844 25.297 12.32 1 98.44 601 HIS A C 1
ATOM 4929 O O . HIS A 1 601 ? -13.102 24.188 11.867 1 98.44 601 HIS A O 1
ATOM 4935 N N . GLU A 1 602 ? -12.812 26.406 11.547 1 97.94 602 GLU A N 1
ATOM 4936 C CA . GLU A 1 602 ? -13.008 26.391 10.094 1 97.94 602 GLU A CA 1
ATOM 4937 C C . GLU A 1 602 ? -11.688 26.156 9.359 1 97.94 602 GLU A C 1
ATOM 4939 O O . GLU A 1 602 ? -10.742 26.938 9.523 1 97.94 602 GLU A O 1
ATOM 4944 N N . PRO A 1 603 ? -11.648 25.078 8.516 1 98.44 603 PRO A N 1
ATOM 4945 C CA . PRO A 1 603 ? -10.406 24.906 7.754 1 98.44 603 PRO A CA 1
ATOM 4946 C C . PRO A 1 603 ? -10.109 26.094 6.844 1 98.44 603 PRO A C 1
ATOM 4948 O O . PRO A 1 603 ? -11.031 26.703 6.289 1 98.44 603 PRO A O 1
ATOM 4951 N N . ILE A 1 604 ? -8.852 26.359 6.652 1 98.69 604 ILE A N 1
ATOM 4952 C CA . ILE A 1 604 ? -8.422 27.453 5.785 1 98.69 604 ILE A CA 1
ATOM 4953 C C . ILE A 1 604 ? -8.359 26.969 4.34 1 98.69 604 ILE A C 1
ATOM 4955 O O . ILE A 1 604 ? -8.93 27.594 3.439 1 98.69 604 ILE A O 1
ATOM 4959 N N . MET A 1 605 ? -7.609 25.938 4.094 1 98.44 605 MET A N 1
ATOM 4960 C CA . MET A 1 605 ? -7.602 25.219 2.818 1 98.44 605 MET A CA 1
ATOM 4961 C C . MET A 1 605 ? -8.5 24 2.873 1 98.44 605 MET A C 1
ATOM 4963 O O . MET A 1 605 ? -8.492 23.25 3.859 1 98.44 605 MET A O 1
ATOM 4967 N N . LYS A 1 606 ? -9.312 23.797 1.811 1 98.38 606 LYS A N 1
ATOM 4968 C CA . LYS A 1 606 ? -10.328 22.75 1.832 1 98.38 606 LYS A CA 1
ATOM 4969 C C . LYS A 1 606 ? -10.43 22.062 0.475 1 98.38 606 LYS A C 1
ATOM 4971 O O . LYS A 1 606 ? -10.258 22.703 -0.566 1 98.38 606 LYS A O 1
ATOM 4976 N N . PRO A 1 607 ? -10.773 20.781 0.547 1 98.69 607 PRO A N 1
ATOM 4977 C CA . PRO A 1 607 ? -11.195 20.188 -0.729 1 98.69 607 PRO A CA 1
ATOM 4978 C C . PRO A 1 607 ? -12.5 20.797 -1.251 1 98.69 607 PRO A C 1
ATOM 4980 O O . PRO A 1 607 ? -13.266 21.375 -0.482 1 98.69 607 PRO A O 1
ATOM 4983 N N . THR A 1 608 ? -12.758 20.609 -2.502 1 98.44 608 THR A N 1
ATOM 4984 C CA . THR A 1 608 ? -13.898 21.281 -3.121 1 98.44 608 THR A CA 1
ATOM 4985 C C . THR A 1 608 ? -15.211 20.797 -2.518 1 98.44 608 THR A C 1
ATOM 4987 O O . THR A 1 608 ? -16.141 21.578 -2.316 1 98.44 608 THR A O 1
ATOM 4990 N N . PHE A 1 609 ? -15.297 19.516 -2.137 1 98.5 609 PHE A N 1
ATOM 4991 C CA . PHE A 1 609 ? -16.547 18.969 -1.64 1 98.5 609 PHE A CA 1
ATOM 4992 C C . PHE A 1 609 ? -16.875 19.547 -0.266 1 98.5 609 PHE A C 1
ATOM 4994 O O . PHE A 1 609 ? -18.016 19.406 0.213 1 98.5 609 PHE A O 1
ATOM 5001 N N . PHE A 1 610 ? -15.914 20.125 0.4 1 98.62 610 PHE A N 1
ATOM 5002 C CA . PHE A 1 610 ? -16.125 20.578 1.767 1 98.62 610 PHE A CA 1
ATOM 5003 C C . PHE A 1 610 ? -17.219 21.641 1.814 1 98.62 610 PHE A C 1
ATOM 5005 O O . PHE A 1 610 ? -18.047 21.641 2.736 1 98.62 610 PHE A O 1
ATOM 5012 N N . ASP A 1 611 ? -17.25 22.562 0.814 1 98 611 ASP A N 1
ATOM 5013 C CA . ASP A 1 611 ? -18.25 23.625 0.775 1 98 611 ASP A CA 1
ATOM 5014 C C . ASP A 1 611 ? -19.359 23.297 -0.214 1 98 611 ASP A C 1
ATOM 5016 O O . ASP A 1 611 ? -20.375 24 -0.274 1 98 611 ASP A O 1
ATOM 5020 N N . PHE A 1 612 ? -19.203 22.234 -0.995 1 98 612 PHE A N 1
ATOM 5021 C CA . PHE A 1 612 ? -20.156 21.953 -2.064 1 98 612 PHE A CA 1
ATOM 5022 C C . PHE A 1 612 ? -20.531 20.469 -2.074 1 98 612 PHE A C 1
ATOM 5024 O O . PHE A 1 612 ? -20.516 19.828 -3.125 1 98 612 PHE A O 1
ATOM 5031 N N . GLU A 1 613 ? -20.906 19.922 -0.978 1 96.44 613 GLU A N 1
ATOM 5032 C CA . GLU A 1 613 ? -21.156 18.5 -0.814 1 96.44 613 GLU A CA 1
ATOM 5033 C C . GLU A 1 613 ? -22.312 18.031 -1.705 1 96.44 613 GLU A C 1
ATOM 5035 O O . GLU A 1 613 ? -22.375 16.875 -2.092 1 96.44 613 GLU A O 1
ATOM 5040 N N . GLU A 1 614 ? -23.219 18.938 -2.014 1 96 614 GLU A N 1
ATOM 5041 C CA . GLU A 1 614 ? -24.375 18.562 -2.809 1 96 614 GLU A CA 1
ATOM 5042 C C . GLU A 1 614 ? -24.016 18.391 -4.281 1 96 614 GLU A C 1
ATOM 5044 O O . GLU A 1 614 ? -24.797 17.844 -5.059 1 96 614 GLU A O 1
ATOM 5049 N N . ASP A 1 615 ? -22.922 18.953 -4.688 1 97.56 615 ASP A N 1
ATOM 5050 C CA . ASP A 1 615 ? -22.406 18.797 -6.047 1 97.56 615 ASP A CA 1
ATOM 5051 C C . ASP A 1 615 ? -21.562 17.531 -6.184 1 97.56 615 ASP A C 1
ATOM 5053 O O . ASP A 1 615 ? -20.375 17.531 -5.852 1 97.56 615 ASP A O 1
ATOM 5057 N N . SER A 1 616 ? -22.078 16.5 -6.785 1 96.25 616 SER A N 1
ATOM 5058 C CA . SER A 1 616 ? -21.453 15.18 -6.844 1 96.25 616 SER A CA 1
ATOM 5059 C C . SER A 1 616 ? -20.109 15.234 -7.555 1 96.25 616 SER A C 1
ATOM 5061 O O . SER A 1 616 ? -19.219 14.445 -7.25 1 96.25 616 SER A O 1
ATOM 5063 N N . ARG A 1 617 ? -19.906 16.156 -8.453 1 97.19 617 ARG A N 1
ATOM 5064 C CA . ARG A 1 617 ? -18.656 16.25 -9.211 1 97.19 617 ARG A CA 1
ATOM 5065 C C . ARG A 1 617 ? -17.5 16.641 -8.297 1 97.19 617 ARG A C 1
ATOM 5067 O O . ARG A 1 617 ? -16.344 16.312 -8.594 1 97.19 617 ARG A O 1
ATOM 5074 N N . THR A 1 618 ? -17.781 17.312 -7.199 1 98.19 618 THR A N 1
ATOM 5075 C CA . THR A 1 618 ? -16.734 17.797 -6.316 1 98.19 618 THR A CA 1
ATOM 5076 C C . THR A 1 618 ? -16.125 16.641 -5.512 1 98.19 618 THR A C 1
ATOM 5078 O O . THR A 1 618 ? -15.055 16.797 -4.926 1 98.19 618 THR A O 1
ATOM 5081 N N . TRP A 1 619 ? -16.812 15.469 -5.473 1 97.94 619 TRP A N 1
ATOM 5082 C CA . TRP A 1 619 ? -16.312 14.312 -4.73 1 97.94 619 TRP A CA 1
ATOM 5083 C C . TRP A 1 619 ? -15.32 13.516 -5.566 1 97.94 619 TRP A C 1
ATOM 5085 O O . TRP A 1 619 ? -14.602 12.664 -5.035 1 97.94 619 TRP A O 1
ATOM 5095 N N . GLU A 1 620 ? -15.258 13.773 -6.887 1 97.44 620 GLU A N 1
ATOM 5096 C CA . GLU A 1 620 ? -14.25 13.141 -7.734 1 97.44 620 GLU A CA 1
ATOM 5097 C C . GLU A 1 620 ? -12.852 13.688 -7.438 1 97.44 620 GLU A C 1
ATOM 5099 O O . GLU A 1 620 ? -12.711 14.844 -7.039 1 97.44 620 GLU A O 1
ATOM 5104 N N . GLU A 1 621 ? -11.828 12.828 -7.594 1 97.44 621 GLU A N 1
ATOM 5105 C CA . GLU A 1 621 ? -10.461 13.305 -7.418 1 97.44 621 GLU A CA 1
ATOM 5106 C C . GLU A 1 621 ? -10.164 14.484 -8.344 1 97.44 621 GLU A C 1
ATOM 5108 O O . GLU A 1 621 ? -10.5 14.453 -9.523 1 97.44 621 GLU A O 1
ATOM 5113 N N . ASN A 1 622 ? -9.609 15.531 -7.832 1 97.44 622 ASN A N 1
ATOM 5114 C CA . ASN A 1 622 ? -9.242 16.719 -8.602 1 97.44 622 ASN A CA 1
ATOM 5115 C C . ASN A 1 622 ? -8.047 17.438 -7.992 1 97.44 622 ASN A C 1
ATOM 5117 O O . ASN A 1 622 ? -7.574 17.062 -6.914 1 97.44 622 ASN A O 1
ATOM 5121 N N . ASP A 1 623 ? -7.5 18.438 -8.672 1 97.69 623 ASP A N 1
ATOM 5122 C CA . ASP A 1 623 ? -6.281 19.125 -8.25 1 97.69 623 ASP A CA 1
ATOM 5123 C C . ASP A 1 623 ? -6.582 20.547 -7.812 1 97.69 623 ASP A C 1
ATOM 5125 O O . ASP A 1 623 ? -5.668 21.375 -7.688 1 97.69 623 ASP A O 1
ATOM 5129 N N . GLU A 1 624 ? -7.879 20.891 -7.637 1 98.25 624 GLU A N 1
ATOM 5130 C CA . GLU A 1 624 ? -8.281 22.203 -7.145 1 98.25 624 GLU A CA 1
ATOM 5131 C C . GLU A 1 624 ? -8.508 22.188 -5.637 1 98.25 624 GLU A C 1
ATOM 5133 O O . GLU A 1 624 ? -8.68 21.125 -5.047 1 98.25 624 GLU A O 1
ATOM 5138 N N . PHE A 1 625 ? -8.469 23.312 -5.047 1 98.75 625 PHE A N 1
ATOM 5139 C CA . PHE A 1 625 ? -8.828 23.438 -3.641 1 98.75 625 PHE A CA 1
ATOM 5140 C C . PHE A 1 625 ? -9.398 24.812 -3.342 1 98.75 625 PHE A C 1
ATOM 5142 O O . PHE A 1 625 ? -9.25 25.734 -4.145 1 98.75 625 PHE A O 1
ATOM 5149 N N . LEU A 1 626 ? -10.047 24.891 -2.279 1 98.81 626 LEU A N 1
ATOM 5150 C CA . LEU A 1 626 ? -10.586 26.156 -1.792 1 98.81 626 LEU A CA 1
ATOM 5151 C C . LEU A 1 626 ? -9.625 26.797 -0.801 1 98.81 626 LEU A C 1
ATOM 5153 O O . LEU A 1 626 ? -9.016 26.109 0.021 1 98.81 626 LEU A O 1
ATOM 5157 N N . ALA A 1 627 ? -9.453 28.062 -0.925 1 98.62 627 ALA A N 1
ATOM 5158 C CA . ALA A 1 627 ? -8.75 28.891 0.064 1 98.62 627 ALA A CA 1
ATOM 5159 C C . ALA A 1 627 ? -9.703 29.875 0.728 1 98.62 627 ALA A C 1
ATOM 5161 O O . ALA A 1 627 ? -9.984 30.938 0.178 1 98.62 627 ALA A O 1
ATOM 5162 N N . GLY A 1 628 ? -10.078 29.547 1.942 1 97.81 628 GLY A N 1
ATOM 5163 C CA . GLY A 1 628 ? -11.148 30.312 2.564 1 97.81 628 GLY A CA 1
ATOM 5164 C C . GLY A 1 628 ? -12.492 30.125 1.879 1 97.81 628 GLY A C 1
ATOM 5165 O O . GLY A 1 628 ? -12.703 29.141 1.173 1 97.81 628 GLY A O 1
ATOM 5166 N N . PRO A 1 629 ? -13.367 31.031 2.137 1 96.81 629 PRO A N 1
ATOM 5167 C CA . PRO A 1 629 ? -14.719 30.875 1.601 1 96.81 629 PRO A CA 1
ATOM 5168 C C . PRO A 1 629 ? -14.859 31.406 0.174 1 96.81 629 PRO A C 1
ATOM 5170 O O . PRO A 1 629 ? -15.859 31.125 -0.495 1 96.81 629 PRO A O 1
ATOM 5173 N N . ALA A 1 630 ? -13.828 32.062 -0.335 1 98.06 630 ALA A N 1
ATOM 5174 C CA . ALA A 1 630 ? -14.07 32.844 -1.548 1 98.06 630 ALA A CA 1
ATOM 5175 C C . ALA A 1 630 ? -13.359 32.219 -2.748 1 98.06 630 ALA A C 1
ATOM 5177 O O . ALA A 1 630 ? -13.898 32.188 -3.857 1 98.06 630 ALA A O 1
ATOM 5178 N N . PHE A 1 631 ? -12.172 31.625 -2.584 1 98.75 631 PHE A N 1
ATOM 5179 C CA . PHE A 1 631 ? -11.297 31.344 -3.717 1 98.75 631 PHE A CA 1
ATOM 5180 C C . PHE A 1 631 ? -11.328 29.875 -4.09 1 98.75 631 PHE A C 1
ATOM 5182 O O . PHE A 1 631 ? -11.297 29 -3.213 1 98.75 631 PHE A O 1
ATOM 5189 N N . LEU A 1 632 ? -11.438 29.547 -5.312 1 98.81 632 LEU A N 1
ATOM 5190 C CA . LEU A 1 632 ? -11.109 28.25 -5.906 1 98.81 632 LEU A CA 1
ATOM 5191 C C . LEU A 1 632 ? -9.789 28.312 -6.656 1 98.81 632 LEU A C 1
ATOM 5193 O O . LEU A 1 632 ? -9.695 28.969 -7.699 1 98.81 632 LEU A O 1
ATOM 5197 N N . VAL A 1 633 ? -8.805 27.656 -6.168 1 98.88 633 VAL A N 1
ATOM 5198 C CA . VAL A 1 633 ? -7.449 27.703 -6.711 1 98.88 633 VAL A CA 1
ATOM 5199 C C . VAL A 1 633 ? -7.223 26.516 -7.645 1 98.88 633 VAL A C 1
ATOM 5201 O O . VAL A 1 633 ? -7.434 25.359 -7.258 1 98.88 633 VAL A O 1
ATOM 5204 N N . ALA A 1 634 ? -6.836 26.797 -8.836 1 98.44 634 ALA A N 1
ATOM 5205 C CA . ALA A 1 634 ? -6.57 25.766 -9.836 1 98.44 634 ALA A CA 1
ATOM 5206 C C . ALA A 1 634 ? -5.102 25.766 -10.25 1 98.44 634 ALA A C 1
ATOM 5208 O O . ALA A 1 634 ? -4.766 26.219 -11.352 1 98.44 634 ALA A O 1
ATOM 5209 N N . SER A 1 635 ? -4.297 25.188 -9.461 1 96.69 635 SER A N 1
ATOM 5210 C CA . SER A 1 635 ? -2.855 25.156 -9.672 1 96.69 635 SER A CA 1
ATOM 5211 C C . SER A 1 635 ? -2.5 24.375 -10.93 1 96.69 635 SER A C 1
ATOM 5213 O O . SER A 1 635 ? -3.176 23.391 -11.273 1 96.69 635 SER A O 1
ATOM 5215 N N . VAL A 1 636 ? -1.475 24.844 -11.68 1 98.38 636 VAL A N 1
ATOM 5216 C CA . VAL A 1 636 ? -0.881 24.062 -12.758 1 98.38 636 VAL A CA 1
ATOM 5217 C C . VAL A 1 636 ? 0.087 23.031 -12.188 1 98.38 636 VAL A C 1
ATOM 5219 O O . VAL A 1 636 ? 1.059 23.391 -11.516 1 98.38 636 VAL A O 1
ATOM 5222 N N . VAL A 1 637 ? -0.132 21.75 -12.461 1 98.06 637 VAL A N 1
ATOM 5223 C CA . VAL A 1 637 ? 0.633 20.703 -11.781 1 98.06 637 VAL A CA 1
ATOM 5224 C C . VAL A 1 637 ? 1.36 19.844 -12.812 1 98.06 637 VAL A C 1
ATOM 5226 O O . VAL A 1 637 ? 1.903 18.797 -12.484 1 98.06 637 VAL A O 1
ATOM 5229 N N . GLU A 1 638 ? 1.355 20.25 -14.133 1 97.75 638 GLU A N 1
ATOM 5230 C CA . GLU A 1 638 ? 2.055 19.594 -15.227 1 97.75 638 GLU A CA 1
ATOM 5231 C C . GLU A 1 638 ? 2.908 20.578 -16.016 1 97.75 638 GLU A C 1
ATOM 5233 O O . GLU A 1 638 ? 2.541 21.734 -16.172 1 97.75 638 GLU A O 1
ATOM 5238 N N . PRO A 1 639 ? 3.975 20.109 -16.578 1 97.94 639 PRO A N 1
ATOM 5239 C CA . PRO A 1 639 ? 4.852 21.016 -17.328 1 97.94 639 PRO A CA 1
ATOM 5240 C C . PRO A 1 639 ? 4.242 21.469 -18.641 1 97.94 639 PRO A C 1
ATOM 5242 O O . PRO A 1 639 ? 3.49 20.719 -19.281 1 97.94 639 PRO A O 1
ATOM 5245 N N . GLY A 1 640 ? 4.508 22.578 -19.016 1 97.88 640 GLY A N 1
ATOM 5246 C CA . GLY A 1 640 ? 4.172 23.078 -20.344 1 97.88 640 GLY A CA 1
ATOM 5247 C C . GLY A 1 640 ? 2.729 23.547 -20.453 1 97.88 640 GLY A C 1
ATOM 5248 O O . GLY A 1 640 ? 2.238 23.781 -21.562 1 97.88 640 GLY A O 1
ATOM 5249 N N . VAL A 1 641 ? 1.998 23.734 -19.406 1 97.69 641 VAL A N 1
ATOM 5250 C CA . VAL A 1 641 ? 0.58 24.078 -19.406 1 97.69 641 VAL A CA 1
ATOM 5251 C C . VAL A 1 641 ? 0.411 25.594 -19.281 1 97.69 641 VAL A C 1
ATOM 5253 O O . VAL A 1 641 ? 0.846 26.188 -18.281 1 97.69 641 VAL A O 1
ATOM 5256 N N . ASN A 1 642 ? -0.238 26.203 -20.203 1 97.25 642 ASN A N 1
ATOM 5257 C CA . ASN A 1 642 ? -0.433 27.656 -20.172 1 97.25 642 ASN A CA 1
ATOM 5258 C C . ASN A 1 642 ? -1.911 28.016 -20.062 1 97.25 642 ASN A C 1
ATOM 5260 O O . ASN A 1 642 ? -2.262 29.188 -20 1 97.25 642 ASN A O 1
ATOM 5264 N N . GLU A 1 643 ? -2.703 27.016 -20.141 1 97.94 643 GLU A N 1
ATOM 5265 C CA . GLU A 1 643 ? -4.129 27.141 -19.844 1 97.94 643 GLU A CA 1
ATOM 5266 C C . GLU A 1 643 ? -4.617 26 -18.969 1 97.94 643 GLU A C 1
ATOM 5268 O O . GLU A 1 643 ? -4.148 24.875 -19.094 1 97.94 643 GLU A O 1
ATOM 5273 N N . ARG A 1 644 ? -5.555 26.281 -18.109 1 97.88 644 ARG A N 1
ATOM 5274 C CA . ARG A 1 644 ? -5.996 25.297 -17.125 1 97.88 644 ARG A CA 1
ATOM 5275 C C . ARG A 1 644 ? -7.508 25.109 -17.188 1 97.88 644 ARG A C 1
ATOM 5277 O O . ARG A 1 644 ? -8.266 26.047 -16.938 1 97.88 644 ARG A O 1
ATOM 5284 N N . ARG A 1 645 ? -7.953 23.859 -17.594 1 97.69 645 ARG A N 1
ATOM 5285 C CA . ARG A 1 645 ? -9.367 23.531 -17.516 1 97.69 645 ARG A CA 1
ATOM 5286 C C . ARG A 1 645 ? -9.797 23.297 -16.062 1 97.69 645 ARG A C 1
ATOM 5288 O O . ARG A 1 645 ? -9.172 22.516 -15.344 1 97.69 645 ARG A O 1
ATOM 5295 N N . VAL A 1 646 ? -10.906 24 -15.578 1 97.81 646 VAL A N 1
ATOM 5296 C CA . VAL A 1 646 ? -11.32 23.984 -14.18 1 97.81 646 VAL A CA 1
ATOM 5297 C C . VAL A 1 646 ? -12.828 23.766 -14.086 1 97.81 646 VAL A C 1
ATOM 5299 O O . VAL A 1 646 ? -13.594 24.375 -14.836 1 97.81 646 VAL A O 1
ATOM 5302 N N . TYR A 1 647 ? -13.242 22.828 -13.266 1 98.56 647 TYR A N 1
ATOM 5303 C CA . TYR A 1 647 ? -14.656 22.703 -12.922 1 98.56 647 TYR A CA 1
ATOM 5304 C C . TYR A 1 647 ? -15.039 23.703 -11.844 1 98.56 647 TYR A C 1
ATOM 5306 O O . TYR A 1 647 ? -14.453 23.734 -10.766 1 98.56 647 TYR A O 1
ATOM 5314 N N . ALA A 1 648 ? -16 24.562 -12.141 1 98.75 648 ALA A N 1
ATOM 5315 C CA . ALA A 1 648 ? -16.547 25.5 -11.172 1 98.75 648 ALA A CA 1
ATOM 5316 C C . ALA A 1 648 ? -17.734 24.891 -10.422 1 98.75 648 ALA A C 1
ATOM 5318 O O . ALA A 1 648 ? -18.812 24.719 -10.992 1 98.75 648 ALA A O 1
ATOM 5319 N N . PRO A 1 649 ? -17.594 24.562 -9.188 1 98.69 649 PRO A N 1
ATOM 5320 C CA . PRO A 1 649 ? -18.672 23.906 -8.438 1 98.69 649 PRO A CA 1
ATOM 5321 C C . PRO A 1 649 ? -20 24.656 -8.516 1 98.69 649 PRO A C 1
ATOM 5323 O O . PRO A 1 649 ? -20.016 25.875 -8.68 1 98.69 649 PRO A O 1
ATOM 5326 N N . LYS A 1 650 ? -21.047 23.938 -8.336 1 98.25 650 LYS A N 1
ATOM 5327 C CA . LYS A 1 650 ? -22.391 24.516 -8.383 1 98.25 650 LYS A CA 1
ATOM 5328 C C . LYS A 1 650 ? -22.625 25.453 -7.207 1 98.25 650 LYS A C 1
ATOM 5330 O O . LYS A 1 650 ? -22.5 25.062 -6.047 1 98.25 650 LYS A O 1
ATOM 5335 N N . THR A 1 651 ? -22.891 26.703 -7.492 1 95.5 651 THR A N 1
ATOM 5336 C CA . THR A 1 651 ? -23.281 27.703 -6.504 1 95.5 651 THR A CA 1
ATOM 5337 C C . THR A 1 651 ? -24.203 28.75 -7.133 1 95.5 651 THR A C 1
ATOM 5339 O O . THR A 1 651 ? -24.125 29 -8.336 1 95.5 651 THR A O 1
ATOM 5342 N N . LYS A 1 652 ? -24.969 29.297 -6.168 1 88.62 652 LYS A N 1
ATOM 5343 C CA . LYS A 1 652 ? -25.859 30.359 -6.645 1 88.62 652 LYS A CA 1
ATOM 5344 C C . LYS A 1 652 ? -25.062 31.578 -7.105 1 88.62 652 LYS A C 1
ATOM 5346 O O . LYS A 1 652 ? -24.141 32.031 -6.422 1 88.62 652 LYS A O 1
ATOM 5351 N N . GLY A 1 653 ? -25.219 32.125 -8.242 1 93.69 653 GLY A N 1
ATOM 5352 C CA . GLY A 1 653 ? -24.562 33.281 -8.797 1 93.69 653 GLY A CA 1
ATOM 5353 C C . GLY A 1 653 ? -23.312 32.969 -9.602 1 93.69 653 GLY A C 1
ATOM 5354 O O . GLY A 1 653 ? -22.812 33.812 -10.352 1 93.69 653 GLY A O 1
ATOM 5355 N N . GLY A 1 654 ? -22.781 31.703 -9.234 1 97.5 654 GLY A N 1
ATOM 5356 C CA . GLY A 1 654 ? -21.609 31.266 -9.984 1 97.5 654 GLY A CA 1
ATOM 5357 C C . GLY A 1 654 ? -20.312 31.797 -9.43 1 97.5 654 GLY A C 1
ATOM 5358 O O . GLY A 1 654 ? -20.141 31.906 -8.211 1 97.5 654 GLY A O 1
ATOM 5359 N N . TRP A 1 655 ? -19.391 32.062 -10.352 1 98.56 655 TRP A N 1
ATOM 5360 C CA . TRP A 1 655 ? -18.031 32.469 -10.031 1 98.56 655 TRP A CA 1
ATOM 5361 C C . TRP A 1 655 ? -17.562 33.594 -10.938 1 98.56 655 TRP A C 1
ATOM 5363 O O . TRP A 1 655 ? -18.234 33.938 -11.914 1 98.56 655 TRP A O 1
ATOM 5373 N N . PHE A 1 656 ? -16.422 34.188 -10.641 1 98.5 656 PHE A N 1
ATOM 5374 C CA . PHE A 1 656 ? -15.719 35.125 -11.484 1 98.5 656 PHE A CA 1
ATOM 5375 C C . PHE A 1 656 ? -14.25 34.75 -11.609 1 98.5 656 PHE A C 1
ATOM 5377 O O . PHE A 1 656 ? -13.656 34.219 -10.68 1 98.5 656 PHE A O 1
ATOM 5384 N N . ASP A 1 657 ? -13.688 35 -12.812 1 98.25 657 ASP A N 1
ATOM 5385 C CA . ASP A 1 657 ? -12.234 35.031 -12.922 1 98.25 657 ASP A CA 1
ATOM 5386 C C . ASP A 1 657 ? -11.633 36.156 -12.094 1 98.25 657 ASP A C 1
ATOM 5388 O O . ASP A 1 657 ? -11.953 37.312 -12.305 1 98.25 657 ASP A O 1
ATOM 5392 N N . PHE A 1 658 ? -10.812 35.906 -11.242 1 98.44 658 PHE A N 1
ATOM 5393 C CA . PHE A 1 658 ? -10.297 36.875 -10.289 1 98.44 658 PHE A CA 1
ATOM 5394 C C . PHE A 1 658 ? -9.594 38.031 -11.016 1 98.44 658 PHE A C 1
ATOM 5396 O O . PHE A 1 658 ? -9.734 39.188 -10.625 1 98.44 658 PHE A O 1
ATOM 5403 N N . TYR A 1 659 ? -8.828 37.75 -12.047 1 97.75 659 TYR A N 1
ATOM 5404 C CA . TYR A 1 659 ? -7.969 38.719 -12.695 1 97.75 659 TYR A CA 1
ATOM 5405 C C . TYR A 1 659 ? -8.734 39.5 -13.75 1 97.75 659 TYR A C 1
ATOM 5407 O O . TYR A 1 659 ? -8.438 40.688 -14.008 1 97.75 659 TYR A O 1
ATOM 5415 N N . ARG A 1 660 ? -9.734 38.781 -14.352 1 97.19 660 ARG A N 1
ATOM 5416 C CA . ARG A 1 660 ? -10.406 39.406 -15.5 1 97.19 660 ARG A CA 1
ATOM 5417 C C . ARG A 1 660 ? -11.812 39.844 -15.133 1 97.19 660 ARG A C 1
ATOM 5419 O O . ARG A 1 660 ? -12.414 40.656 -15.852 1 97.19 660 ARG A O 1
ATOM 5426 N N . GLY A 1 661 ? -12.383 39.375 -14.07 1 96.94 661 GLY A N 1
ATOM 5427 C CA . GLY A 1 661 ? -13.719 39.75 -13.641 1 96.94 661 GLY A CA 1
ATOM 5428 C C . GLY A 1 661 ? -14.812 39.125 -14.484 1 96.94 661 GLY A C 1
ATOM 5429 O O . GLY A 1 661 ? -15.992 39.438 -14.305 1 96.94 661 GLY A O 1
ATOM 5430 N N . THR A 1 662 ? -14.383 38.219 -15.344 1 96.88 662 THR A N 1
ATOM 5431 C CA . THR A 1 662 ? -15.359 37.562 -16.203 1 96.88 662 THR A CA 1
ATOM 5432 C C . THR A 1 662 ? -16.172 36.531 -15.422 1 96.88 662 THR A C 1
ATOM 5434 O O . THR A 1 662 ? -15.617 35.75 -14.633 1 96.88 662 THR A O 1
ATOM 5437 N N . ALA A 1 663 ? -17.484 36.469 -15.695 1 97.19 663 ALA A N 1
ATOM 5438 C CA . ALA A 1 663 ? -18.391 35.594 -14.992 1 97.19 663 ALA A CA 1
ATOM 5439 C C . ALA A 1 663 ? -18.25 34.156 -15.5 1 97.19 663 ALA A C 1
ATOM 5441 O O . ALA A 1 663 ? -18.047 33.938 -16.703 1 97.19 663 ALA A O 1
ATOM 5442 N N . VAL A 1 664 ? -18.312 33.188 -14.664 1 97.94 664 VAL A N 1
ATOM 5443 C CA . VAL A 1 664 ? -18.312 31.75 -14.93 1 97.94 664 VAL A CA 1
ATOM 5444 C C . VAL A 1 664 ? -19.5 31.094 -14.242 1 97.94 664 VAL A C 1
ATOM 5446 O O . VAL A 1 664 ? -19.688 31.219 -13.031 1 97.94 664 VAL A O 1
ATOM 5449 N N . ALA A 1 665 ? -20.312 30.328 -14.969 1 97.56 665 ALA A N 1
ATOM 5450 C CA . ALA A 1 665 ? -21.484 29.688 -14.398 1 97.56 665 ALA A CA 1
ATOM 5451 C C . ALA A 1 665 ? -21.078 28.531 -13.484 1 97.56 665 ALA A C 1
ATOM 5453 O O . ALA A 1 665 ? -20.141 27.781 -13.789 1 97.56 665 ALA A O 1
ATOM 5454 N N . GLY A 1 666 ? -21.797 28.422 -12.398 1 97.81 666 GLY A N 1
ATOM 5455 C CA . GLY A 1 666 ? -21.578 27.281 -11.539 1 97.81 666 GLY A CA 1
ATOM 5456 C C . GLY A 1 666 ? -22 25.969 -12.18 1 97.81 666 GLY A C 1
ATOM 5457 O O . GLY A 1 666 ? -22.984 25.906 -12.898 1 97.81 666 GLY A O 1
ATOM 5458 N N . GLY A 1 667 ? -21.281 24.875 -11.883 1 98.06 667 GLY A N 1
ATOM 5459 C CA . GLY A 1 667 ? -21.594 23.562 -12.422 1 98.06 667 GLY A CA 1
ATOM 5460 C C . GLY A 1 667 ? -21.078 23.344 -13.828 1 98.06 667 GLY A C 1
ATOM 5461 O O . GLY A 1 667 ? -21.5 22.422 -14.523 1 98.06 667 GLY A O 1
ATOM 5462 N N . THR A 1 668 ? -20.172 24.25 -14.25 1 97.88 668 THR A N 1
ATOM 5463 C CA . THR A 1 668 ? -19.625 24.156 -15.602 1 97.88 668 THR A CA 1
ATOM 5464 C C . THR A 1 668 ? -18.094 24.109 -15.57 1 97.88 668 THR A C 1
ATOM 5466 O O . THR A 1 668 ? -17.484 24.312 -14.516 1 97.88 668 THR A O 1
ATOM 5469 N N . GLU A 1 669 ? -17.531 23.828 -16.672 1 97.88 669 GLU A N 1
ATOM 5470 C CA . GLU A 1 669 ? -16.078 23.875 -16.844 1 97.88 669 GLU A CA 1
ATOM 5471 C C . GLU A 1 669 ? -15.664 25.141 -17.578 1 97.88 669 GLU A C 1
ATOM 5473 O O . GLU A 1 669 ? -16.344 25.594 -18.5 1 97.88 669 GLU A O 1
ATOM 5478 N N . VAL A 1 670 ? -14.578 25.688 -17.172 1 98.19 670 VAL A N 1
ATOM 5479 C CA . VAL A 1 670 ? -14.023 26.875 -17.812 1 98.19 670 VAL A CA 1
ATOM 5480 C C . VAL A 1 670 ? -12.523 26.688 -18.031 1 98.19 670 VAL A C 1
ATOM 5482 O O . VAL A 1 670 ? -11.859 25.984 -17.266 1 98.19 670 VAL A O 1
ATOM 5485 N N . THR A 1 671 ? -11.969 27.203 -19.094 1 98.31 671 THR A N 1
ATOM 5486 C CA . THR A 1 671 ? -10.531 27.234 -19.328 1 98.31 671 THR A CA 1
ATOM 5487 C C . THR A 1 671 ? -9.953 28.594 -18.922 1 98.31 671 THR A C 1
ATOM 5489 O O . THR A 1 671 ? -10.336 29.625 -19.469 1 98.31 671 THR A O 1
ATOM 5492 N N . LEU A 1 672 ? -9.07 28.641 -17.969 1 98.44 672 LEU A N 1
ATOM 5493 C CA . LEU A 1 672 ? -8.43 29.859 -17.484 1 98.44 672 LEU A CA 1
ATOM 5494 C C . LEU A 1 672 ? -7.008 29.984 -18.016 1 98.44 672 LEU A C 1
ATOM 5496 O O . LEU A 1 672 ? -6.289 28.984 -18.094 1 98.44 672 LEU A O 1
ATOM 5500 N N . PRO A 1 673 ? -6.605 31.219 -18.375 1 97.94 673 PRO A N 1
ATOM 5501 C CA . PRO A 1 673 ? -5.184 31.391 -18.672 1 97.94 673 PRO A CA 1
ATOM 5502 C C . PRO A 1 673 ? -4.285 31.094 -17.484 1 97.94 673 PRO A C 1
ATOM 5504 O O . PRO A 1 673 ? -4.672 31.328 -16.328 1 97.94 673 PRO A O 1
ATOM 5507 N N . ALA A 1 674 ? -3.098 30.641 -17.734 1 98.19 674 ALA A N 1
ATOM 5508 C CA . ALA A 1 674 ? -2.16 30.312 -16.672 1 98.19 674 ALA A CA 1
ATOM 5509 C C . ALA A 1 674 ? -0.779 30.891 -16.953 1 98.19 674 ALA A C 1
ATOM 5511 O O . ALA A 1 674 ? 0.218 30.172 -16.969 1 98.19 674 ALA A O 1
ATOM 5512 N N . PRO A 1 675 ? -0.723 32.188 -17.156 1 98.06 675 PRO A N 1
ATOM 5513 C CA . PRO A 1 675 ? 0.604 32.781 -17.328 1 98.06 675 PRO A CA 1
ATOM 5514 C C . PRO A 1 675 ? 1.459 32.719 -16.062 1 98.06 675 PRO A C 1
ATOM 5516 O O . PRO A 1 675 ? 0.957 32.344 -14.992 1 98.06 675 PRO A O 1
ATOM 5519 N N . ASP A 1 676 ? 2.723 33.094 -16.109 1 97.75 676 ASP A N 1
ATOM 5520 C CA . ASP A 1 676 ? 3.695 32.938 -15.039 1 97.75 676 ASP A CA 1
ATOM 5521 C C . ASP A 1 676 ? 3.334 33.812 -13.844 1 97.75 676 ASP A C 1
ATOM 5523 O O . ASP A 1 676 ? 3.596 33.438 -12.695 1 97.75 676 ASP A O 1
ATOM 5527 N N . HIS A 1 677 ? 2.74 34.969 -14.055 1 97.56 677 HIS A N 1
ATOM 5528 C CA . HIS A 1 677 ? 2.582 35.938 -12.992 1 97.56 677 HIS A CA 1
ATOM 5529 C C . HIS A 1 677 ? 1.21 35.844 -12.336 1 97.56 677 HIS A C 1
ATOM 5531 O O . HIS A 1 677 ? 0.865 36.656 -11.469 1 97.56 677 HIS A O 1
ATOM 5537 N N . GLU A 1 678 ? 0.38 34.844 -12.789 1 97.31 678 GLU A N 1
ATOM 5538 C CA . GLU A 1 678 ? -0.965 34.688 -12.25 1 97.31 678 GLU A CA 1
ATOM 5539 C C . GLU A 1 678 ? -1.23 33.219 -11.906 1 97.31 678 GLU A C 1
ATOM 5541 O O . GLU A 1 678 ? -0.869 32.312 -12.68 1 97.31 678 GLU A O 1
ATOM 5546 N N . THR A 1 679 ? -1.79 32.938 -10.766 1 97.19 679 THR A N 1
ATOM 5547 C CA . THR A 1 679 ? -2.373 31.641 -10.461 1 97.19 679 THR A CA 1
ATOM 5548 C C . THR A 1 679 ? -3.799 31.547 -10.992 1 97.19 679 THR A C 1
ATOM 5550 O O . THR A 1 679 ? -4.637 32.406 -10.695 1 97.19 679 THR A O 1
ATOM 5553 N N . PRO A 1 680 ? -4.102 30.516 -11.836 1 98.44 680 PRO A N 1
ATOM 5554 C CA . PRO A 1 680 ? -5.516 30.375 -12.188 1 98.44 680 PRO A CA 1
ATOM 5555 C C . PRO A 1 680 ? -6.43 30.359 -10.961 1 98.44 680 PRO A C 1
ATOM 5557 O O . PRO A 1 680 ? -6.246 29.531 -10.062 1 98.44 680 PRO A O 1
ATOM 5560 N N . LEU A 1 681 ? -7.402 31.297 -10.977 1 98.56 681 LEU A N 1
ATOM 5561 C CA . LEU A 1 681 ? -8.094 31.609 -9.734 1 98.56 681 LEU A CA 1
ATOM 5562 C C . LEU A 1 681 ? -9.516 32.062 -10 1 98.56 681 LEU A C 1
ATOM 5564 O O . LEU A 1 681 ? -9.742 33 -10.805 1 98.56 681 LEU A O 1
ATOM 5568 N N . LEU A 1 682 ? -10.453 31.344 -9.398 1 98.75 682 LEU A N 1
ATOM 5569 C CA . LEU A 1 682 ? -11.844 31.781 -9.422 1 98.75 682 LEU A CA 1
ATOM 5570 C C . LEU A 1 682 ? -12.266 32.312 -8.062 1 98.75 682 LEU A C 1
ATOM 5572 O O . LEU A 1 682 ? -11.719 31.922 -7.031 1 98.75 682 LEU A O 1
ATOM 5576 N N . VAL A 1 683 ? -13.203 33.25 -8.047 1 98.62 683 VAL A N 1
ATOM 5577 C CA . VAL A 1 683 ? -13.789 33.812 -6.836 1 98.62 683 VAL A CA 1
ATOM 5578 C C . VAL A 1 683 ? -15.305 33.625 -6.863 1 98.62 683 VAL A C 1
ATOM 5580 O O . VAL A 1 683 ? -15.953 33.906 -7.875 1 98.62 683 VAL A O 1
ATOM 5583 N N . LYS A 1 684 ? -15.805 33.156 -5.805 1 98.5 684 LYS A N 1
ATOM 5584 C CA . LYS A 1 684 ? -17.25 32.906 -5.711 1 98.5 684 LYS A CA 1
ATOM 5585 C C . LYS A 1 684 ? -18.016 34.219 -5.844 1 98.5 684 LYS A C 1
ATOM 5587 O O . LYS A 1 684 ? -17.641 35.25 -5.258 1 98.5 684 LYS A O 1
ATOM 5592 N N . ALA A 1 685 ? -19.125 34.25 -6.594 1 98 685 ALA A N 1
ATOM 5593 C CA . ALA A 1 685 ? -19.969 35.438 -6.695 1 98 685 ALA A CA 1
ATOM 5594 C C . ALA A 1 685 ? -20.562 35.812 -5.336 1 98 685 ALA A C 1
ATOM 5596 O O . ALA A 1 685 ? -20.938 34.938 -4.555 1 98 685 ALA A O 1
ATOM 5597 N N . GLY A 1 686 ? -20.578 37.156 -5.117 1 97.5 686 GLY A N 1
ATOM 5598 C CA . GLY A 1 686 ? -21.047 37.625 -3.836 1 97.5 686 GLY A CA 1
ATOM 5599 C C . GLY A 1 686 ? -19.938 37.875 -2.834 1 97.5 686 GLY A C 1
ATOM 5600 O O . GLY A 1 686 ? -20.156 38.469 -1.775 1 97.5 686 GLY A O 1
ATOM 5601 N N . SER A 1 687 ? -18.734 37.562 -3.189 1 98.19 687 SER A N 1
ATOM 5602 C CA . SER A 1 687 ? -17.625 37.656 -2.246 1 98.19 687 SER A CA 1
ATOM 5603 C C . SER A 1 687 ? -17.188 39.094 -2.031 1 98.19 687 SER A C 1
ATOM 5605 O O . SER A 1 687 ? -17.266 39.938 -2.945 1 98.19 687 SER A O 1
ATOM 5607 N N . ILE A 1 688 ? -16.812 39.406 -0.882 1 98.56 688 ILE A N 1
ATOM 5608 C CA . ILE A 1 688 ? -16.109 40.625 -0.46 1 98.56 688 ILE A CA 1
ATOM 5609 C C . ILE A 1 688 ? -14.719 40.25 0.056 1 98.56 688 ILE A C 1
ATOM 5611 O O . ILE A 1 688 ? -14.594 39.562 1.068 1 98.56 688 ILE A O 1
ATOM 5615 N N . ILE A 1 689 ? -13.688 40.719 -0.643 1 98.69 689 ILE A N 1
ATOM 5616 C CA . ILE A 1 689 ? -12.328 40.312 -0.297 1 98.69 689 ILE A CA 1
ATOM 5617 C C . ILE A 1 689 ? -11.586 41.469 0.326 1 98.69 689 ILE A C 1
ATOM 5619 O O . ILE A 1 689 ? -11.273 42.469 -0.359 1 98.69 689 ILE A O 1
ATOM 5623 N N . PRO A 1 690 ? -11.336 41.406 1.622 1 98.56 690 PRO A N 1
ATOM 5624 C CA . PRO A 1 690 ? -10.492 42.469 2.209 1 98.56 690 PRO A CA 1
ATOM 5625 C C . PRO A 1 690 ? -9.047 42.406 1.735 1 98.56 690 PRO A C 1
ATOM 5627 O O . PRO A 1 690 ? -8.484 41.312 1.619 1 98.56 690 PRO A O 1
ATOM 5630 N N . ILE A 1 691 ? -8.445 43.531 1.435 1 98.12 691 ILE A N 1
ATOM 5631 C CA . ILE A 1 691 ? -7.062 43.562 0.964 1 98.12 691 ILE A CA 1
ATOM 5632 C C . ILE A 1 691 ? -6.293 44.656 1.682 1 98.12 691 ILE A C 1
ATOM 5634 O O . ILE A 1 691 ? -6.895 45.531 2.316 1 98.12 691 ILE A O 1
ATOM 5638 N N . ASN A 1 692 ? -5.016 44.562 1.769 1 97.38 692 ASN A N 1
ATOM 5639 C CA . ASN A 1 692 ? -4.145 45.688 2.066 1 97.38 692 ASN A CA 1
ATOM 5640 C C . ASN A 1 692 ? -3.893 46.531 0.828 1 97.38 692 ASN A C 1
ATOM 5642 O O . ASN A 1 692 ? -3.168 46.125 -0.08 1 97.38 692 ASN A O 1
ATOM 5646 N N . GLN A 1 693 ? -4.422 47.688 0.816 1 95.25 693 GLN A N 1
ATOM 5647 C CA . GLN A 1 693 ? -4.426 48.562 -0.348 1 95.25 693 GLN A CA 1
ATOM 5648 C C . GLN A 1 693 ? -3.094 49.281 -0.487 1 95.25 693 GLN A C 1
ATOM 5650 O O . GLN A 1 693 ? -2.807 49.875 -1.533 1 95.25 693 GLN A O 1
ATOM 5655 N N . ALA A 1 694 ? -2.273 49.25 0.509 1 95.12 694 ALA A N 1
ATOM 5656 C CA . ALA A 1 694 ? -0.977 49.938 0.445 1 95.12 694 ALA A CA 1
ATOM 5657 C C . ALA A 1 694 ? -0.093 49.312 -0.636 1 95.12 694 ALA A C 1
ATOM 5659 O O . ALA A 1 694 ? -0.277 48.156 -1.01 1 95.12 694 ALA A O 1
ATOM 5660 N N . GLU A 1 695 ? 0.835 50.156 -1.102 1 94.44 695 GLU A N 1
ATOM 5661 C CA . GLU A 1 695 ? 1.802 49.625 -2.059 1 94.44 695 GLU A CA 1
ATOM 5662 C C . GLU A 1 695 ? 2.639 48.5 -1.44 1 94.44 695 GLU A C 1
ATOM 5664 O O . GLU A 1 695 ? 3.184 48.656 -0.345 1 94.44 695 GLU A O 1
ATOM 5669 N N . ARG A 1 696 ? 2.697 47.375 -2.109 1 94.56 696 ARG A N 1
ATOM 5670 C CA . ARG A 1 696 ? 3.385 46.219 -1.574 1 94.56 696 ARG A CA 1
ATOM 5671 C C . ARG A 1 696 ? 4.828 46.156 -2.059 1 94.56 696 ARG A C 1
ATOM 5673 O O . ARG A 1 696 ? 5.121 45.562 -3.096 1 94.56 696 ARG A O 1
ATOM 5680 N N . THR A 1 697 ? 5.746 46.781 -1.373 1 96.19 697 THR A N 1
ATOM 5681 C CA . THR A 1 697 ? 7.188 46.75 -1.589 1 96.19 697 THR A CA 1
ATOM 5682 C C . THR A 1 697 ? 7.922 46.375 -0.309 1 96.19 697 THR A C 1
ATOM 5684 O O . THR A 1 697 ? 7.363 46.469 0.787 1 96.19 697 THR A O 1
ATOM 5687 N N . PHE A 1 698 ? 9.094 45.969 -0.47 1 96.56 698 PHE A N 1
ATOM 5688 C CA . PHE A 1 698 ? 9.867 45.562 0.701 1 96.56 698 PHE A CA 1
ATOM 5689 C C . PHE A 1 698 ? 10.023 46.75 1.658 1 96.56 698 PHE A C 1
ATOM 5691 O O . PHE A 1 698 ? 9.883 46.594 2.873 1 96.56 698 PHE A O 1
ATOM 5698 N N . LYS A 1 699 ? 10.219 47.969 1.15 1 93.25 699 LYS A N 1
ATOM 5699 C CA . LYS A 1 699 ? 10.469 49.156 1.944 1 93.25 699 LYS A CA 1
ATOM 5700 C C . LYS A 1 699 ? 9.219 49.562 2.713 1 93.25 699 LYS A C 1
ATOM 5702 O O . LYS A 1 699 ? 9.32 50.125 3.812 1 93.25 699 LYS A O 1
ATOM 5707 N N . ARG A 1 700 ? 8.055 49.25 2.205 1 92.31 700 ARG A N 1
ATOM 5708 C CA . ARG A 1 700 ? 6.801 49.719 2.791 1 92.31 700 ARG A CA 1
ATOM 5709 C C . ARG A 1 700 ? 5.953 48.531 3.264 1 92.31 700 ARG A C 1
ATOM 5711 O O . ARG A 1 700 ? 4.73 48.656 3.354 1 92.31 700 ARG A O 1
ATOM 5718 N N . LYS A 1 701 ? 6.586 47.438 3.482 1 89.94 701 LYS A N 1
ATOM 5719 C CA . LYS A 1 701 ? 5.852 46.188 3.695 1 89.94 701 LYS A CA 1
ATOM 5720 C C . LYS A 1 701 ? 5.023 46.25 4.973 1 89.94 701 LYS A C 1
ATOM 5722 O O . LYS A 1 701 ? 4.055 45.531 5.129 1 89.94 701 LYS A O 1
ATOM 5727 N N . ASP A 1 702 ? 5.277 47.219 5.906 1 88.81 702 ASP A N 1
ATOM 5728 C CA . ASP A 1 702 ? 4.578 47.281 7.184 1 88.81 702 ASP A CA 1
ATOM 5729 C C . ASP A 1 702 ? 3.422 48.281 7.117 1 88.81 702 ASP A C 1
ATOM 5731 O O . ASP A 1 702 ? 2.641 48.406 8.062 1 88.81 702 ASP A O 1
ATOM 5735 N N . GLU A 1 703 ? 3.273 48.969 5.984 1 91.38 703 GLU A N 1
ATOM 5736 C CA . GLU A 1 703 ? 2.109 49.812 5.801 1 91.38 703 GLU A CA 1
ATOM 5737 C C . GLU A 1 703 ? 0.829 49 5.688 1 91.38 703 GLU A C 1
ATOM 5739 O O . GLU A 1 703 ? 0.834 47.906 5.117 1 91.38 703 GLU A O 1
ATOM 5744 N N . ASP A 1 704 ? -0.191 49.5 6.312 1 90.5 704 ASP A N 1
ATOM 5745 C CA . ASP A 1 704 ? -1.45 48.781 6.391 1 90.5 704 ASP A CA 1
ATOM 5746 C C . ASP A 1 704 ? -2.637 49.688 6.082 1 90.5 704 ASP A C 1
ATOM 5748 O O . ASP A 1 704 ? -3.01 50.531 6.902 1 90.5 704 ASP A O 1
ATOM 5752 N N . GLU A 1 705 ? -3.145 49.625 4.883 1 93.94 705 GLU A N 1
ATOM 5753 C CA . GLU A 1 705 ? -4.344 50.281 4.402 1 93.94 705 GLU A CA 1
ATOM 5754 C C . GLU A 1 705 ? -5.414 49.281 3.982 1 93.94 705 GLU A C 1
ATOM 5756 O O . GLU A 1 705 ? -5.094 48.188 3.514 1 93.94 705 GLU A O 1
ATOM 5761 N N . ARG A 1 706 ? -6.668 49.75 4.164 1 96.88 706 ARG A N 1
ATOM 5762 C CA . ARG A 1 706 ? -7.719 48.781 3.93 1 96.88 706 ARG A CA 1
ATOM 5763 C C . ARG A 1 706 ? -8.461 49.062 2.627 1 96.88 706 ARG A C 1
ATOM 5765 O O . ARG A 1 706 ? -8.695 50.219 2.289 1 96.88 706 ARG A O 1
ATOM 5772 N N . GLY A 1 707 ? -8.656 48.031 1.926 1 97.75 707 GLY A N 1
ATOM 5773 C CA . GLY A 1 707 ? -9.531 48 0.767 1 97.75 707 GLY A CA 1
ATOM 5774 C C . GLY A 1 707 ? -10.406 46.781 0.711 1 97.75 707 GLY A C 1
ATOM 5775 O O . GLY A 1 707 ? -10.18 45.812 1.454 1 97.75 707 GLY A O 1
ATOM 5776 N N . PHE A 1 708 ? -11.461 46.844 -0.122 1 98.44 708 PHE A N 1
ATOM 5777 C CA . PHE A 1 708 ? -12.367 45.719 -0.342 1 98.44 708 PHE A CA 1
ATOM 5778 C C . PHE A 1 708 ? -12.633 45.531 -1.83 1 98.44 708 PHE A C 1
ATOM 5780 O O . PHE A 1 708 ? -13.102 46.438 -2.508 1 98.44 708 PHE A O 1
ATOM 5787 N N . LEU A 1 709 ? -12.25 44.344 -2.334 1 98.5 709 LEU A N 1
ATOM 5788 C CA . LEU A 1 709 ? -12.672 43.938 -3.672 1 98.5 709 LEU A CA 1
ATOM 5789 C C . LEU A 1 709 ? -14.078 43.344 -3.641 1 98.5 709 LEU A C 1
ATOM 5791 O O . LEU A 1 709 ? -14.336 42.406 -2.889 1 98.5 709 LEU A O 1
ATOM 5795 N N . LEU A 1 710 ? -14.945 43.875 -4.457 1 98.38 710 LEU A N 1
ATOM 5796 C CA . LEU A 1 710 ? -16.344 43.469 -4.492 1 98.38 710 LEU A CA 1
ATOM 5797 C C . LEU A 1 710 ? -16.625 42.625 -5.742 1 98.38 710 LEU A C 1
ATOM 5799 O O . LEU A 1 710 ? -16.266 43.031 -6.852 1 98.38 710 LEU A O 1
ATOM 5803 N N . PHE A 1 711 ? -17.203 41.469 -5.5 1 98.12 711 PHE A N 1
ATOM 5804 C CA . PHE A 1 711 ? -17.641 40.594 -6.59 1 98.12 711 PHE A CA 1
ATOM 5805 C C . PHE A 1 711 ? -19.141 40.375 -6.531 1 98.12 711 PHE A C 1
ATOM 5807 O O . PHE A 1 711 ? -19.594 39.25 -6.234 1 98.12 711 PHE A O 1
ATOM 5814 N N . PRO A 1 712 ? -19.922 41.375 -6.867 1 97.12 712 PRO A N 1
ATOM 5815 C CA . PRO A 1 712 ? -21.375 41.25 -6.73 1 97.12 712 PRO A CA 1
ATOM 5816 C C . PRO A 1 712 ? -21.984 40.219 -7.695 1 97.12 712 PRO A C 1
ATOM 5818 O O . PRO A 1 712 ? -21.547 40.125 -8.852 1 97.12 712 PRO A O 1
ATOM 5821 N N . GLU A 1 713 ? -22.891 39.469 -7.133 1 95.12 713 GLU A N 1
ATOM 5822 C CA . GLU A 1 713 ? -23.656 38.562 -8.008 1 95.12 713 GLU A CA 1
ATOM 5823 C C . GLU A 1 713 ? -24.375 39.375 -9.102 1 95.12 713 GLU A C 1
ATOM 5825 O O . GLU A 1 713 ? -24.797 40.5 -8.875 1 95.12 713 GLU A O 1
ATOM 5830 N N . GLU A 1 714 ? -24.453 38.656 -10.219 1 90.75 714 GLU A N 1
ATOM 5831 C CA . GLU A 1 714 ? -25.219 39.281 -11.297 1 90.75 714 GLU A CA 1
ATOM 5832 C C . GLU A 1 714 ? -26.719 39.281 -10.992 1 90.75 714 GLU A C 1
ATOM 5834 O O . GLU A 1 714 ? -27.234 38.344 -10.391 1 90.75 714 GLU A O 1
ATOM 5839 N N . GLY A 1 715 ? -27.344 40.312 -11.398 1 86.69 715 GLY A N 1
ATOM 5840 C CA . GLY A 1 715 ? -28.781 40.406 -11.18 1 86.69 715 GLY A CA 1
ATOM 5841 C C . GLY A 1 715 ? -29.141 41.188 -9.914 1 86.69 715 GLY A C 1
ATOM 5842 O O . GLY A 1 715 ? -28.281 41.75 -9.273 1 86.69 715 GLY A O 1
ATOM 5843 N N . ALA A 1 716 ? -30.438 41.219 -9.562 1 88.56 716 ALA A N 1
ATOM 5844 C CA . ALA A 1 716 ? -30.938 42 -8.445 1 88.56 716 ALA A CA 1
ATOM 5845 C C . ALA A 1 716 ? -31.297 41.125 -7.258 1 88.56 716 ALA A C 1
ATOM 5847 O O . ALA A 1 716 ? -31.359 39.906 -7.383 1 88.56 716 ALA A O 1
ATOM 5848 N N . HIS A 1 717 ? -31.297 41.812 -6.086 1 91.44 717 HIS A N 1
ATOM 5849 C CA . HIS A 1 717 ? -31.828 41.25 -4.859 1 91.44 717 HIS A CA 1
ATOM 5850 C C . HIS A 1 717 ? -30.891 40.188 -4.297 1 91.44 717 HIS A C 1
ATOM 5852 O O . HIS A 1 717 ? -31.344 39.094 -3.93 1 91.44 717 HIS A O 1
ATOM 5858 N N . HIS A 1 718 ? -29.688 40.375 -4.438 1 94.19 718 HIS A N 1
ATOM 5859 C CA . HIS A 1 718 ? -28.703 39.531 -3.791 1 94.19 718 HIS A CA 1
ATOM 5860 C C . HIS A 1 718 ? -28.125 40.156 -2.541 1 94.19 718 HIS A C 1
ATOM 5862 O O . HIS A 1 718 ? -28.047 41.406 -2.459 1 94.19 718 HIS A O 1
ATOM 5868 N N . HIS A 1 719 ? -27.906 39.375 -1.561 1 96.44 719 HIS A N 1
ATOM 5869 C CA . HIS A 1 719 ? -27.328 39.812 -0.294 1 96.44 719 HIS A CA 1
ATOM 5870 C C . HIS A 1 719 ? -26.172 38.906 0.118 1 96.44 719 HIS A C 1
ATOM 5872 O O . HIS A 1 719 ? -26.312 37.688 0.114 1 96.44 719 HIS A O 1
ATOM 5878 N N . SER A 1 720 ? -25.047 39.438 0.391 1 96.38 720 SER A N 1
ATOM 5879 C CA . SER A 1 720 ? -23.891 38.688 0.915 1 96.38 720 SER A CA 1
ATOM 5880 C C . SER A 1 720 ? -23.203 39.469 2.031 1 96.38 720 SER A C 1
ATOM 5882 O O . SER A 1 720 ? -23.344 40.688 2.109 1 96.38 720 SER A O 1
ATOM 5884 N N . THR A 1 721 ? -22.562 38.812 2.893 1 97.44 721 THR A N 1
ATOM 5885 C CA . THR A 1 721 ? -21.922 39.438 4.047 1 97.44 721 THR A CA 1
ATOM 5886 C C . THR A 1 721 ? -20.484 38.938 4.188 1 97.44 721 THR A C 1
ATOM 5888 O O . THR A 1 721 ? -20.125 37.906 3.66 1 97.44 721 THR A O 1
ATOM 5891 N N . TYR A 1 722 ? -19.688 39.688 4.789 1 97.75 722 TYR A N 1
ATOM 5892 C CA . TYR A 1 722 ? -18.328 39.344 5.188 1 97.75 722 TYR A CA 1
ATOM 5893 C C . TYR A 1 722 ? -17.938 40.062 6.477 1 97.75 722 TYR A C 1
ATOM 5895 O O . TYR A 1 722 ? -18.312 41.188 6.703 1 97.75 722 TYR A O 1
ATOM 5903 N N . THR A 1 723 ? -17.25 39.406 7.336 1 98.31 723 THR A N 1
ATOM 5904 C CA . THR A 1 723 ? -16.719 40 8.555 1 98.31 723 THR A CA 1
ATOM 5905 C C . THR A 1 723 ? -15.188 39.938 8.555 1 98.31 723 THR A C 1
ATOM 5907 O O . THR A 1 723 ? -14.602 38.844 8.5 1 98.31 723 THR A O 1
ATOM 5910 N N . LEU A 1 724 ? -14.555 41.062 8.625 1 98.38 724 LEU A N 1
ATOM 5911 C CA . LEU A 1 724 ? -13.102 41.188 8.703 1 98.38 724 LEU A CA 1
ATOM 5912 C C . LEU A 1 724 ? -12.641 41.281 10.156 1 98.38 724 LEU A C 1
ATOM 5914 O O . LEU A 1 724 ? -13.203 42.031 10.945 1 98.38 724 LEU A O 1
ATOM 5918 N N . TYR A 1 725 ? -11.656 40.5 10.531 1 98.38 725 TYR A N 1
ATOM 5919 C CA . TYR A 1 725 ? -11.016 40.531 11.836 1 98.38 725 TYR A CA 1
ATOM 5920 C C . TYR A 1 725 ? -9.766 41.406 11.812 1 98.38 725 TYR A C 1
ATOM 5922 O O . TYR A 1 725 ? -8.945 41.312 10.898 1 98.38 725 TYR A O 1
ATOM 5930 N N . GLU A 1 726 ? -9.609 42.344 12.883 1 97.12 726 GLU A N 1
ATOM 5931 C CA . GLU A 1 726 ? -8.445 43.219 13.023 1 97.12 726 GLU A CA 1
ATOM 5932 C C . GLU A 1 726 ? -7.949 43.25 14.469 1 97.12 726 GLU A C 1
ATOM 5934 O O . GLU A 1 726 ? -8.75 43.281 15.406 1 97.12 726 GLU A O 1
ATOM 5939 N N . ASP A 1 727 ? -6.715 43.125 14.664 1 97.38 727 ASP A N 1
ATOM 5940 C CA . ASP A 1 727 ? -6.035 43.375 15.938 1 97.38 727 ASP A CA 1
ATOM 5941 C C . ASP A 1 727 ? -4.641 43.938 15.711 1 97.38 727 ASP A C 1
ATOM 5943 O O . ASP A 1 727 ? -4.344 44.469 14.641 1 97.38 727 ASP A O 1
ATOM 5947 N N . ASP A 1 728 ? -3.781 44 16.766 1 95.94 728 ASP A N 1
ATOM 5948 C CA . ASP A 1 728 ? -2.479 44.656 16.609 1 95.94 728 ASP A CA 1
ATOM 5949 C C . ASP A 1 728 ? -1.475 43.719 15.953 1 95.94 728 ASP A C 1
ATOM 5951 O O . ASP A 1 728 ? -0.351 44.094 15.641 1 95.94 728 ASP A O 1
ATOM 5955 N N . GLY A 1 729 ? -1.848 42.438 15.727 1 96.12 729 GLY A N 1
ATOM 5956 C CA . GLY A 1 729 ? -1.053 41.469 14.977 1 96.12 729 GLY A CA 1
ATOM 5957 C C . GLY A 1 729 ? 0.027 40.812 15.812 1 96.12 729 GLY A C 1
ATOM 5958 O O . GLY A 1 729 ? 0.723 39.906 15.336 1 96.12 729 GLY A O 1
ATOM 5959 N N . LEU A 1 730 ? 0.197 41.094 17.172 1 96.06 730 LEU A N 1
ATOM 5960 C CA . LEU A 1 730 ? 1.35 40.656 17.953 1 96.06 730 LEU A CA 1
ATOM 5961 C C . LEU A 1 730 ? 0.919 40.156 19.328 1 96.06 730 LEU A C 1
ATOM 5963 O O . LEU A 1 730 ? 1.447 39.156 19.812 1 96.06 730 LEU A O 1
ATOM 5967 N N . ALA A 1 731 ? -0.062 40.781 19.891 1 96.12 731 ALA A N 1
ATOM 5968 C CA . ALA A 1 731 ? -0.349 40.625 21.312 1 96.12 731 ALA A CA 1
ATOM 5969 C C . ALA A 1 731 ? -1.062 39.281 21.562 1 96.12 731 ALA A C 1
ATOM 5971 O O . ALA A 1 731 ? -1.855 38.844 20.734 1 96.12 731 ALA A O 1
ATOM 5972 N N . ARG A 1 732 ? -0.833 38.688 22.703 1 95.12 732 ARG A N 1
ATOM 5973 C CA . ARG A 1 732 ? -1.394 37.406 23.125 1 95.12 732 ARG A CA 1
ATOM 5974 C C . ARG A 1 732 ? -2.885 37.531 23.422 1 95.12 732 ARG A C 1
ATOM 5976 O O . ARG A 1 732 ? -3.633 36.562 23.266 1 95.12 732 ARG A O 1
ATOM 5983 N N . ASN A 1 733 ? -3.373 38.688 23.828 1 95.62 733 ASN A N 1
ATOM 5984 C CA . ASN A 1 733 ? -4.77 38.875 24.203 1 95.62 733 ASN A CA 1
ATOM 5985 C C . ASN A 1 733 ? -5.641 39.219 23 1 95.62 733 ASN A C 1
ATOM 5987 O O . ASN A 1 733 ? -6.484 40.094 23.062 1 95.62 733 ASN A O 1
ATOM 5991 N N . TRP A 1 734 ? -5.383 38.594 21.859 1 95.88 734 TRP A N 1
ATOM 5992 C CA . TRP A 1 734 ? -6.043 38.844 20.594 1 95.88 734 TRP A CA 1
ATOM 5993 C C . TRP A 1 734 ? -7.543 38.594 20.688 1 95.88 734 TRP A C 1
ATOM 5995 O O . TRP A 1 734 ? -8.336 39.188 19.953 1 95.88 734 TRP A O 1
ATOM 6005 N N . LYS A 1 735 ? -7.977 37.656 21.578 1 95.38 735 LYS A N 1
ATOM 6006 C CA . LYS A 1 735 ? -9.398 37.375 21.75 1 95.38 735 LYS A CA 1
ATOM 6007 C C . LYS A 1 735 ? -10.117 38.531 22.422 1 95.38 735 LYS A C 1
ATOM 6009 O O . LYS A 1 735 ? -11.266 38.844 22.094 1 95.38 735 LYS A O 1
ATOM 6014 N N . GLU A 1 736 ? -9.398 39.281 23.297 1 95.06 736 GLU A N 1
ATOM 6015 C CA . GLU A 1 736 ? -9.977 40.375 24.078 1 95.06 736 GLU A CA 1
ATOM 6016 C C . GLU A 1 736 ? -9.781 41.719 23.375 1 95.06 736 GLU A C 1
ATOM 6018 O O . GLU A 1 736 ? -10.594 42.625 23.547 1 95.06 736 GLU A O 1
ATOM 6023 N N . LYS A 1 737 ? -8.797 41.812 22.641 1 96.94 737 LYS A N 1
ATOM 6024 C CA . LYS A 1 737 ? -8.469 43.094 22.016 1 96.94 737 LYS A CA 1
ATOM 6025 C C . LYS A 1 737 ? -8.445 42.969 20.484 1 96.94 737 LYS A C 1
ATOM 6027 O O . LYS A 1 737 ? -7.379 42.844 19.891 1 96.94 737 LYS A O 1
ATOM 6032 N N . HIS A 1 738 ? -9.578 43.125 19.891 1 97.81 738 HIS A N 1
ATOM 6033 C CA . HIS A 1 738 ? -9.727 43.062 18.453 1 97.81 738 HIS A CA 1
ATOM 6034 C C . HIS A 1 738 ? -10.922 43.906 17.984 1 97.81 738 HIS A C 1
ATOM 6036 O O . HIS A 1 738 ? -11.641 44.469 18.797 1 97.81 738 HIS A O 1
ATOM 6042 N N . ALA A 1 739 ? -11.055 44.094 16.719 1 97.75 739 ALA A N 1
ATOM 6043 C CA . ALA A 1 739 ? -12.219 44.719 16.078 1 97.75 739 ALA A CA 1
ATOM 6044 C C . ALA A 1 739 ? -12.758 43.812 14.953 1 97.75 739 ALA A C 1
ATOM 6046 O O . ALA A 1 739 ? -12 43.094 14.297 1 97.75 739 ALA A O 1
ATOM 6047 N N . LEU A 1 740 ? -14.062 43.812 14.852 1 98.06 740 LEU A N 1
ATOM 6048 C CA . LEU A 1 740 ? -14.742 43.125 13.75 1 98.06 740 LEU A CA 1
ATOM 6049 C C . LEU A 1 740 ? -15.414 44.156 12.828 1 98.06 740 LEU A C 1
ATOM 6051 O O . LEU A 1 740 ? -16.219 44.969 13.273 1 98.06 740 LEU A O 1
ATOM 6055 N N . VAL A 1 741 ? -15.016 44.156 11.555 1 98.06 741 VAL A N 1
ATOM 6056 C CA . VAL A 1 741 ? -15.633 45 10.539 1 98.06 741 VAL A CA 1
ATOM 6057 C C . VAL A 1 741 ? -16.656 44.188 9.742 1 98.06 741 VAL A C 1
ATOM 6059 O O . VAL A 1 741 ? -16.281 43.344 8.922 1 98.06 741 VAL A O 1
ATOM 6062 N N . HIS A 1 742 ? -17.922 44.469 9.938 1 97.88 742 HIS A N 1
ATOM 6063 C CA . HIS A 1 742 ? -19.016 43.781 9.266 1 97.88 742 HIS A CA 1
ATOM 6064 C C . HIS A 1 742 ? -19.422 44.5 7.98 1 97.88 742 HIS A C 1
ATOM 6066 O O . HIS A 1 742 ? -19.734 45.688 8 1 97.88 742 HIS A O 1
ATOM 6072 N N . LEU A 1 743 ? -19.375 43.812 6.887 1 98.06 743 LEU A N 1
ATOM 6073 C CA . LEU A 1 743 ? -19.781 44.344 5.594 1 98.06 743 LEU A CA 1
ATOM 6074 C C . LEU A 1 743 ? -21 43.594 5.059 1 98.06 743 LEU A C 1
ATOM 6076 O O . LEU A 1 743 ? -21 42.375 5.016 1 98.06 743 LEU A O 1
ATOM 6080 N N . ASP A 1 744 ? -21.969 44.312 4.668 1 97.44 744 ASP A N 1
ATOM 6081 C CA . ASP A 1 744 ? -23.172 43.812 4 1 97.44 744 ASP A CA 1
ATOM 6082 C C . ASP A 1 744 ? -23.281 44.375 2.58 1 97.44 744 ASP A C 1
ATOM 6084 O O . ASP A 1 744 ? -23.359 45.594 2.381 1 97.44 744 ASP A O 1
ATOM 6088 N N . MET A 1 745 ? -23.234 43.5 1.614 1 97.81 745 MET A N 1
ATOM 6089 C CA . MET A 1 745 ? -23.391 43.906 0.213 1 97.81 745 MET A CA 1
ATOM 6090 C C . MET A 1 745 ? -24.781 43.531 -0.3 1 97.81 745 MET A C 1
ATOM 6092 O O . MET A 1 745 ? -25.172 42.375 -0.306 1 97.81 745 MET A O 1
ATOM 6096 N N . ILE A 1 746 ? -25.562 44.5 -0.666 1 97.19 746 ILE A N 1
ATOM 6097 C CA . ILE A 1 746 ? -26.906 44.344 -1.205 1 97.19 746 ILE A CA 1
ATOM 6098 C C . ILE A 1 746 ? -26.953 44.906 -2.629 1 97.19 746 ILE A C 1
ATOM 6100 O O . ILE A 1 746 ? -26.516 46.031 -2.887 1 97.19 746 ILE A O 1
ATOM 6104 N N . THR A 1 747 ? -27.484 44.062 -3.508 1 95.38 747 THR A N 1
ATOM 6105 C CA . THR A 1 747 ? -27.547 44.5 -4.898 1 95.38 747 THR A CA 1
ATOM 6106 C C . THR A 1 747 ? -29 44.719 -5.332 1 95.38 747 THR A C 1
ATOM 6108 O O . THR A 1 747 ? -29.891 44 -4.902 1 95.38 747 THR A O 1
ATOM 6111 N N . THR A 1 748 ? -29.266 45.781 -6.121 1 94.62 748 THR A N 1
ATOM 6112 C CA . THR A 1 748 ? -30.469 46 -6.91 1 94.62 748 THR A CA 1
ATOM 6113 C C . THR A 1 748 ? -30.156 45.938 -8.406 1 94.62 748 THR A C 1
ATOM 6115 O O . THR A 1 748 ? -29.047 45.562 -8.797 1 94.62 748 THR A O 1
ATOM 6118 N N . ALA A 1 749 ? -31.156 46.281 -9.141 1 94.25 749 ALA A N 1
ATOM 6119 C CA . ALA A 1 749 ? -30.922 46.312 -10.578 1 94.25 749 ALA A CA 1
ATOM 6120 C C . ALA A 1 749 ? -29.938 47.406 -10.961 1 94.25 749 ALA A C 1
ATOM 6122 O O . ALA A 1 749 ? -29.219 47.281 -11.953 1 94.25 749 ALA A O 1
ATOM 6123 N N . ASP A 1 750 ? -29.844 48.438 -10.062 1 94.88 750 ASP A N 1
ATOM 6124 C CA . ASP A 1 750 ? -29.094 49.594 -10.5 1 94.88 750 ASP A CA 1
ATOM 6125 C C . ASP A 1 750 ? -27.969 49.938 -9.539 1 94.88 750 ASP A C 1
ATOM 6127 O O . ASP A 1 750 ? -27.094 50.75 -9.852 1 94.88 750 ASP A O 1
ATOM 6131 N N . THR A 1 751 ? -27.984 49.219 -8.367 1 96.62 751 THR A N 1
ATOM 6132 C CA . THR A 1 751 ? -27.016 49.656 -7.375 1 96.62 751 THR A CA 1
ATOM 6133 C C . THR A 1 751 ? -26.344 48.469 -6.695 1 96.62 751 THR A C 1
ATOM 6135 O O . THR A 1 751 ? -26.906 47.375 -6.676 1 96.62 751 THR A O 1
ATOM 6138 N N . ILE A 1 752 ? -25.188 48.625 -6.262 1 97.62 752 ILE A N 1
ATOM 6139 C CA . ILE A 1 752 ? -24.469 47.812 -5.297 1 97.62 752 ILE A CA 1
ATOM 6140 C C . ILE A 1 752 ? -24.25 48.594 -4.008 1 97.62 752 ILE A C 1
ATOM 6142 O O . ILE A 1 752 ? -23.484 49.562 -3.982 1 97.62 752 ILE A O 1
ATOM 6146 N N . SER A 1 753 ? -24.906 48.25 -2.932 1 97.25 753 SER A N 1
ATOM 6147 C CA . SER A 1 753 ? -24.812 48.969 -1.661 1 97.25 753 SER A CA 1
ATOM 6148 C C . SER A 1 753 ? -24 48.188 -0.641 1 97.25 753 SER A C 1
ATOM 6150 O O . SER A 1 753 ? -24.266 47 -0.405 1 97.25 753 SER A O 1
ATOM 6152 N N . ILE A 1 754 ? -23.031 48.812 -0.094 1 97.62 754 ILE A N 1
ATOM 6153 C CA . ILE A 1 754 ? -22.219 48.219 0.972 1 97.62 754 ILE A CA 1
ATOM 6154 C C . ILE A 1 754 ? -22.5 48.969 2.285 1 97.62 754 ILE A C 1
ATOM 6156 O O . ILE A 1 754 ? -22.281 50.156 2.387 1 97.62 754 ILE A O 1
ATOM 6160 N N . ASN A 1 755 ? -22.969 48.344 3.279 1 97.31 755 ASN A N 1
ATOM 6161 C CA . ASN A 1 755 ? -23.094 48.875 4.641 1 97.31 755 ASN A CA 1
ATOM 6162 C C . ASN A 1 755 ? -22 48.312 5.555 1 97.31 755 ASN A C 1
ATOM 6164 O O . ASN A 1 755 ? -21.844 47.094 5.664 1 97.31 755 ASN A O 1
ATOM 6168 N N . VAL A 1 756 ? -21.266 49.156 6.133 1 97.19 756 VAL A N 1
ATOM 6169 C CA . VAL A 1 756 ? -20.156 48.75 6.992 1 97.19 756 VAL A CA 1
ATOM 6170 C C . VAL A 1 756 ? -20.438 49.188 8.438 1 97.19 756 VAL A C 1
ATOM 6172 O O . VAL A 1 756 ? -20.828 50.312 8.695 1 97.19 756 VAL A O 1
ATOM 6175 N N . THR A 1 757 ? -20.312 48.25 9.367 1 96.31 757 THR A N 1
ATOM 6176 C CA . THR A 1 757 ? -20.359 48.5 10.797 1 96.31 757 THR A CA 1
ATOM 6177 C C . THR A 1 757 ? -19.125 47.906 11.484 1 96.31 757 THR A C 1
ATOM 6179 O O . THR A 1 757 ? -18.609 46.875 11.078 1 96.31 757 THR A O 1
ATOM 6182 N N . VAL A 1 758 ? -18.625 48.562 12.43 1 96.31 758 VAL A N 1
ATOM 6183 C CA . VAL A 1 758 ? -17.438 48.125 13.148 1 96.31 758 VAL A CA 1
ATOM 6184 C C . VAL A 1 758 ? -17.797 47.812 14.602 1 96.31 758 VAL A C 1
ATOM 6186 O O . VAL A 1 758 ? -18.375 48.656 15.297 1 96.31 758 VAL A O 1
ATOM 6189 N N . ASP A 1 759 ? -17.516 46.688 15.039 1 95.94 759 ASP A N 1
ATOM 6190 C CA . ASP A 1 759 ? -17.609 46.281 16.438 1 95.94 759 ASP A CA 1
ATOM 6191 C C . ASP A 1 759 ? -16.234 46.281 17.109 1 95.94 759 ASP A C 1
ATOM 6193 O O . ASP A 1 759 ? -15.391 45.438 16.797 1 95.94 759 ASP A O 1
ATOM 6197 N N . HIS A 1 760 ? -16.031 47.188 18.016 1 94.25 760 HIS A N 1
ATOM 6198 C CA . HIS A 1 760 ? -14.758 47.312 18.703 1 94.25 760 HIS A CA 1
ATOM 6199 C C . HIS A 1 760 ? -14.75 46.469 19.984 1 94.25 760 HIS A C 1
ATOM 6201 O O . HIS A 1 760 ? -15.648 46.625 20.812 1 94.25 760 HIS A O 1
ATOM 6207 N N . HIS A 1 761 ? -13.859 45.688 20.062 1 95.19 761 HIS A N 1
ATOM 6208 C CA . HIS A 1 761 ? -13.578 44.969 21.297 1 95.19 761 HIS A CA 1
ATOM 6209 C C . HIS A 1 761 ? -12.188 45.281 21.828 1 95.19 761 HIS A C 1
ATOM 6211 O O . HIS A 1 761 ? -11.273 44.438 21.734 1 95.19 761 HIS A O 1
ATOM 6217 N N . GLY A 1 762 ? -11.961 46.438 22.375 1 94.44 762 GLY A N 1
ATOM 6218 C CA . GLY A 1 762 ? -10.703 46.812 22.984 1 94.44 762 GLY A CA 1
ATOM 6219 C C . GLY A 1 762 ? -9.641 47.188 21.969 1 94.44 762 GLY A C 1
ATOM 6220 O O . GLY A 1 762 ? -8.484 47.438 22.328 1 94.44 762 GLY A O 1
ATOM 6221 N N . TYR A 1 763 ? -9.914 47.188 20.734 1 95.94 763 TYR A N 1
ATOM 6222 C CA . TYR A 1 763 ? -8.977 47.594 19.688 1 95.94 763 TYR A CA 1
ATOM 6223 C C . TYR A 1 763 ? -9.602 48.625 18.766 1 95.94 763 TYR A C 1
ATOM 6225 O O . TYR A 1 763 ? -10.664 48.406 18.188 1 95.94 763 TYR A O 1
ATOM 6233 N N . VAL A 1 764 ? -8.93 49.75 18.609 1 93.75 764 VAL A N 1
ATOM 6234 C CA . VAL A 1 764 ? -9.383 50.812 17.734 1 93.75 764 VAL A CA 1
ATOM 6235 C C . VAL A 1 764 ? -8.688 50.688 16.375 1 93.75 764 VAL A C 1
ATOM 6237 O O . VAL A 1 764 ? -7.461 50.625 16.312 1 93.75 764 VAL A O 1
ATOM 6240 N N . LEU A 1 765 ? -9.523 50.656 15.336 1 94.12 765 LEU A N 1
ATOM 6241 C CA . LEU A 1 765 ? -8.969 50.562 13.992 1 94.12 765 LEU A CA 1
ATOM 6242 C C . LEU A 1 765 ? -8.023 51.719 13.695 1 94.12 765 LEU A C 1
ATOM 6244 O O . LEU A 1 765 ? -8.289 52.844 14.086 1 94.12 765 LEU A O 1
ATOM 6248 N N . PRO A 1 766 ? -6.988 51.469 13.023 1 90.56 766 PRO A N 1
ATOM 6249 C CA . PRO A 1 766 ? -6.051 52.531 12.68 1 90.56 766 PRO A CA 1
ATOM 6250 C C . PRO A 1 766 ? -6.465 53.312 11.422 1 90.56 766 PRO A C 1
ATOM 6252 O O . PRO A 1 766 ? -5.703 54.156 10.93 1 90.56 766 PRO A O 1
ATOM 6255 N N . TYR A 1 767 ? -7.562 53.062 10.836 1 91.81 767 TYR A N 1
ATOM 6256 C CA . TYR A 1 767 ? -8.086 53.719 9.656 1 91.81 767 TYR A CA 1
ATOM 6257 C C . TYR A 1 767 ? -9.562 54.062 9.82 1 91.81 767 TYR A C 1
ATOM 6259 O O . TYR A 1 767 ? -10.273 53.406 10.578 1 91.81 767 TYR A O 1
ATOM 6267 N N . LYS A 1 768 ? -10 55.094 9.055 1 92.31 768 LYS A N 1
ATOM 6268 C CA . LYS A 1 768 ? -11.391 55.5 9.109 1 92.31 768 LYS A CA 1
ATOM 6269 C C . LYS A 1 768 ? -12.086 55.312 7.77 1 92.31 768 LYS A C 1
ATOM 6271 O O . LYS A 1 768 ? -13.32 55.344 7.688 1 92.31 768 LYS A O 1
ATOM 6276 N N . GLU A 1 769 ? -11.258 55.156 6.766 1 94.38 769 GLU A N 1
ATOM 6277 C CA . GLU A 1 769 ? -11.75 54.938 5.406 1 94.38 769 GLU A CA 1
ATOM 6278 C C . GLU A 1 769 ? -11.133 53.719 4.77 1 94.38 769 GLU A C 1
ATOM 6280 O O . GLU A 1 769 ? -10.109 53.219 5.246 1 94.38 769 GLU A O 1
ATOM 6285 N N . ALA A 1 770 ? -11.797 53.188 3.844 1 96.88 770 ALA A N 1
ATOM 6286 C CA . ALA A 1 770 ? -11.297 52.062 3.027 1 96.88 770 ALA A CA 1
ATOM 6287 C C . ALA A 1 770 ? -11.625 52.281 1.554 1 96.88 770 ALA A C 1
ATOM 6289 O O . ALA A 1 770 ? -12.523 53.062 1.219 1 96.88 770 ALA A O 1
ATOM 6290 N N . ILE A 1 771 ? -10.859 51.719 0.7 1 97.31 771 ILE A N 1
ATOM 6291 C CA . ILE A 1 771 ? -11.117 51.812 -0.734 1 97.31 771 ILE A CA 1
ATOM 6292 C C . ILE A 1 771 ? -12.023 50.656 -1.157 1 97.31 771 ILE A C 1
ATOM 6294 O O . ILE A 1 771 ? -11.773 49.5 -0.804 1 97.31 771 ILE A O 1
ATOM 6298 N N . PHE A 1 772 ? -13.109 50.875 -1.863 1 98 772 PHE A N 1
ATOM 6299 C CA . PHE A 1 772 ? -14.031 49.875 -2.371 1 98 772 PHE A CA 1
ATOM 6300 C C . PHE A 1 772 ? -13.938 49.781 -3.887 1 98 772 PHE A C 1
ATOM 6302 O O . PHE A 1 772 ? -14.102 50.75 -4.598 1 98 772 PHE A O 1
ATOM 6309 N N . THR A 1 773 ? -13.625 48.656 -4.402 1 97.81 773 THR A N 1
ATOM 6310 C CA . THR A 1 773 ? -13.445 48.438 -5.836 1 97.81 773 THR A CA 1
ATOM 6311 C C . THR A 1 773 ? -14.367 47.344 -6.352 1 97.81 773 THR A C 1
ATOM 6313 O O . THR A 1 773 ? -14.312 46.219 -5.867 1 97.81 773 THR A O 1
ATOM 6316 N N . ILE A 1 774 ? -15.242 47.594 -7.285 1 97.88 774 ILE A N 1
ATOM 6317 C CA . ILE A 1 774 ? -15.961 46.562 -8.023 1 97.88 774 ILE A CA 1
ATOM 6318 C C . ILE A 1 774 ? -15 45.844 -8.945 1 97.88 774 ILE A C 1
ATOM 6320 O O . ILE A 1 774 ? -14.562 46.375 -9.969 1 97.88 774 ILE A O 1
ATOM 6324 N N . ALA A 1 775 ? -14.703 44.594 -8.633 1 96.88 775 ALA A N 1
ATOM 6325 C CA . ALA A 1 775 ? -13.641 43.844 -9.297 1 96.88 775 ALA A CA 1
ATOM 6326 C C . ALA A 1 775 ? -14.172 43.125 -10.531 1 96.88 775 ALA A C 1
ATOM 6328 O O . ALA A 1 775 ? -13.453 42.344 -11.156 1 96.88 775 ALA A O 1
ATOM 6329 N N . THR A 1 776 ? -15.414 43.344 -10.844 1 96.06 776 THR A N 1
ATOM 6330 C CA . THR A 1 776 ? -16.031 42.75 -12.023 1 96.06 776 THR A CA 1
ATOM 6331 C C . THR A 1 776 ? -16.328 43.844 -13.07 1 96.06 776 THR A C 1
ATOM 6333 O O . THR A 1 776 ? -15.938 45 -12.898 1 96.06 776 THR A O 1
ATOM 6336 N N . ARG A 1 777 ? -16.969 43.406 -14.164 1 92.06 777 ARG A N 1
ATOM 6337 C CA . ARG A 1 777 ? -17.328 44.344 -15.211 1 92.06 777 ARG A CA 1
ATOM 6338 C C . ARG A 1 777 ? -18.688 45 -14.93 1 92.06 777 ARG A C 1
ATOM 6340 O O . ARG A 1 777 ? -19.297 45.594 -15.812 1 92.06 777 ARG A O 1
ATOM 6347 N N . ASP A 1 778 ? -19.078 44.938 -13.727 1 93.56 778 ASP A N 1
ATOM 6348 C CA . ASP A 1 778 ? -20.359 45.5 -13.312 1 93.56 778 ASP A CA 1
ATOM 6349 C C . ASP A 1 778 ? -20.359 47.031 -13.391 1 93.56 778 ASP A C 1
ATOM 6351 O O . ASP A 1 778 ? -19.391 47.656 -12.984 1 93.56 778 ASP A O 1
ATOM 6355 N N . LYS A 1 779 ? -21.5 47.531 -13.906 1 92.19 779 LYS A N 1
ATOM 6356 C CA . LYS A 1 779 ? -21.578 48.969 -14.125 1 92.19 779 LYS A CA 1
ATOM 6357 C C . LYS A 1 779 ? -22.594 49.625 -13.195 1 92.19 779 LYS A C 1
ATOM 6359 O O . LYS A 1 779 ? -22.828 50.844 -13.266 1 92.19 779 LYS A O 1
ATOM 6364 N N . ARG A 1 780 ? -23.172 48.844 -12.367 1 93.25 780 ARG A N 1
ATOM 6365 C CA . ARG A 1 780 ? -24.156 49.406 -11.438 1 93.25 780 ARG A CA 1
ATOM 6366 C C . ARG A 1 780 ? -23.516 50.438 -10.523 1 93.25 780 ARG A C 1
ATOM 6368 O O . ARG A 1 780 ? -22.312 50.406 -10.297 1 93.25 780 ARG A O 1
ATOM 6375 N N . THR A 1 781 ? -24.312 51.438 -9.836 1 96.88 781 THR A N 1
ATOM 6376 C CA . THR A 1 781 ? -23.844 52.5 -8.93 1 96.88 781 THR A CA 1
ATOM 6377 C C . THR A 1 781 ? -23.438 51.906 -7.586 1 96.88 781 THR A C 1
ATOM 6379 O O . THR A 1 781 ? -24.188 51.125 -6.996 1 96.88 781 THR A O 1
ATOM 6382 N N . LEU A 1 782 ? -22.25 52.344 -7.051 1 97.56 782 LEU A N 1
ATOM 6383 C CA . LEU A 1 782 ? -21.75 51.875 -5.766 1 97.56 782 LEU A CA 1
ATOM 6384 C C . LEU A 1 782 ? -22.109 52.844 -4.648 1 97.56 782 LEU A C 1
ATOM 6386 O O . LEU A 1 782 ? -21.828 54.031 -4.754 1 97.56 782 LEU A O 1
ATOM 6390 N N . ILE A 1 783 ? -22.75 52.406 -3.641 1 97.25 783 ILE A N 1
ATOM 6391 C CA . ILE A 1 783 ? -23.141 53.188 -2.471 1 97.25 783 ILE A CA 1
ATOM 6392 C C . ILE A 1 783 ? -22.5 52.594 -1.218 1 97.25 783 ILE A C 1
ATOM 6394 O O . ILE A 1 783 ? -22.672 51.406 -0.933 1 97.25 783 ILE A O 1
ATOM 6398 N N . VAL A 1 784 ? -21.766 53.344 -0.506 1 97.31 784 VAL A N 1
ATOM 6399 C CA . VAL A 1 784 ? -21.141 52.875 0.739 1 97.31 784 VAL A CA 1
ATOM 6400 C C . VAL A 1 784 ? -21.703 53.688 1.909 1 97.31 784 VAL A C 1
ATOM 6402 O O . VAL A 1 784 ? -21.516 54.906 1.967 1 97.31 784 VAL A O 1
ATOM 6405 N N . ASN A 1 785 ? -22.359 53.031 2.779 1 96.25 785 ASN A N 1
ATOM 6406 C CA . ASN A 1 785 ? -23 53.656 3.922 1 96.25 785 ASN A CA 1
ATOM 6407 C C . ASN A 1 785 ? -23.828 54.875 3.494 1 96.25 785 ASN A C 1
ATOM 6409 O O . ASN A 1 785 ? -23.703 55.969 4.07 1 96.25 785 ASN A O 1
ATOM 6413 N N . GLY A 1 786 ? -24.5 54.719 2.465 1 93.81 786 GLY A N 1
ATOM 6414 C CA . GLY A 1 786 ? -25.469 55.719 2.016 1 93.81 786 GLY A CA 1
ATOM 6415 C C . GLY A 1 786 ? -24.875 56.719 1.06 1 93.81 786 GLY A C 1
ATOM 6416 O O . GLY A 1 786 ? -25.609 57.5 0.432 1 93.81 786 GLY A O 1
ATOM 6417 N N . ASN A 1 787 ? -23.562 56.719 0.856 1 95.94 787 ASN A N 1
ATOM 6418 C CA . ASN A 1 787 ? -22.906 57.688 -0.021 1 95.94 787 ASN A CA 1
ATOM 6419 C C . ASN A 1 787 ? -22.453 57.031 -1.331 1 95.94 787 ASN A C 1
ATOM 6421 O O . ASN A 1 787 ? -21.812 55.969 -1.324 1 95.94 787 ASN A O 1
ATOM 6425 N N . THR A 1 788 ? -22.812 57.656 -2.393 1 96.38 788 THR A N 1
ATOM 6426 C CA . THR A 1 788 ? -22.375 57.188 -3.699 1 96.38 788 THR A CA 1
ATOM 6427 C C . THR A 1 788 ? -20.875 57.438 -3.893 1 96.38 788 THR A C 1
ATOM 6429 O O . THR A 1 788 ? -20.406 58.562 -3.682 1 96.38 788 THR A O 1
ATOM 6432 N N . ILE A 1 789 ? -20.219 56.406 -4.238 1 95.75 789 ILE A N 1
ATOM 6433 C CA . ILE A 1 789 ? -18.797 56.562 -4.543 1 95.75 789 ILE A CA 1
ATOM 6434 C C . ILE A 1 789 ? -18.469 55.875 -5.855 1 95.75 789 ILE A C 1
ATOM 6436 O O . ILE A 1 789 ? -19.234 55 -6.316 1 95.75 789 ILE A O 1
ATOM 6440 N N . GLU A 1 790 ? -17.359 56.281 -6.492 1 94.69 790 GLU A N 1
ATOM 6441 C CA . GLU A 1 790 ? -16.875 55.562 -7.664 1 94.69 790 GLU A CA 1
ATOM 6442 C C . GLU A 1 790 ? -16.047 54.344 -7.258 1 94.69 790 GLU A C 1
ATOM 6444 O O . GLU A 1 790 ? -15.359 54.375 -6.234 1 94.69 790 GLU A O 1
ATOM 6449 N N . SER A 1 791 ? -16.156 53.344 -8.07 1 93.94 791 SER A N 1
ATOM 6450 C CA . SER A 1 791 ? -15.289 52.188 -7.855 1 93.94 791 SER A CA 1
ATOM 6451 C C . SER A 1 791 ? -13.828 52.594 -7.75 1 93.94 791 SER A C 1
ATOM 6453 O O . SER A 1 791 ? -13.344 53.406 -8.547 1 93.94 791 SER A O 1
ATOM 6455 N N . GLY A 1 792 ? -13.172 52.125 -6.785 1 93.38 792 GLY A N 1
ATOM 6456 C CA . GLY A 1 792 ? -11.758 52.438 -6.598 1 93.38 792 GLY A CA 1
ATOM 6457 C C . GLY A 1 792 ? -11.523 53.656 -5.738 1 93.38 792 GLY A C 1
ATOM 6458 O O . GLY A 1 792 ? -10.383 54.062 -5.547 1 93.38 792 GLY A O 1
ATOM 6459 N N . GLN A 1 793 ? -12.609 54.156 -5.215 1 90.44 793 GLN A N 1
ATOM 6460 C CA . GLN A 1 793 ? -12.469 55.344 -4.375 1 90.44 793 GLN A CA 1
ATOM 6461 C C . GLN A 1 793 ? -12.688 55 -2.904 1 90.44 793 GLN A C 1
ATOM 6463 O O . GLN A 1 793 ? -13.18 53.938 -2.574 1 90.44 793 GLN A O 1
ATOM 6468 N N . ARG A 1 794 ? -12.328 55.969 -2.076 1 91.94 794 ARG A N 1
ATOM 6469 C CA . ARG A 1 794 ? -12.43 55.781 -0.628 1 91.94 794 ARG A CA 1
ATOM 6470 C C . ARG A 1 794 ? -13.859 56.031 -0.146 1 91.94 794 ARG A C 1
ATOM 6472 O O . ARG A 1 794 ? -14.555 56.906 -0.655 1 91.94 794 ARG A O 1
ATOM 6479 N N . GLY A 1 795 ? -14.25 55.156 0.715 1 88.12 795 GLY A N 1
ATOM 6480 C CA . GLY A 1 795 ? -15.484 55.312 1.466 1 88.12 795 GLY A CA 1
ATOM 6481 C C . GLY A 1 795 ? -15.281 55.312 2.969 1 88.12 795 GLY A C 1
ATOM 6482 O O . GLY A 1 795 ? -14.422 54.594 3.473 1 88.12 795 GLY A O 1
ATOM 6483 N N . VAL A 1 796 ? -16.047 56.062 3.625 1 86.81 796 VAL A N 1
ATOM 6484 C CA . VAL A 1 796 ? -15.93 56.156 5.074 1 86.81 796 VAL A CA 1
ATOM 6485 C C . VAL A 1 796 ? -16.562 54.906 5.727 1 86.81 796 VAL A C 1
ATOM 6487 O O . VAL A 1 796 ? -17.656 54.5 5.355 1 86.81 796 VAL A O 1
ATOM 6490 N N . ILE A 1 797 ? -15.859 54.312 6.691 1 85.44 797 ILE A N 1
ATOM 6491 C CA . ILE A 1 797 ? -16.375 53.094 7.316 1 85.44 797 ILE A CA 1
ATOM 6492 C C . ILE A 1 797 ? -16.75 53.375 8.773 1 85.44 797 ILE A C 1
ATOM 6494 O O . ILE A 1 797 ? -17.531 52.656 9.375 1 85.44 797 ILE A O 1
ATOM 6498 N N . CYS A 1 798 ? -16.094 54.375 9.352 1 76.31 798 CYS A N 1
ATOM 6499 C CA . CYS A 1 798 ? -16.422 54.781 10.711 1 76.31 798 CYS A CA 1
ATOM 6500 C C . CYS A 1 798 ? -16.031 56.25 10.938 1 76.31 798 CYS A C 1
ATOM 6502 O O . CYS A 1 798 ? -15.156 56.781 10.258 1 76.31 798 CYS A O 1
ATOM 6504 N N . MET B 1 1 ? 28.141 7.266 10.414 1 41.53 1 MET B N 1
ATOM 6505 C CA . MET B 1 1 ? 28.516 6.531 11.617 1 41.53 1 MET B CA 1
ATOM 6506 C C . MET B 1 1 ? 27.328 5.75 12.172 1 41.53 1 MET B C 1
ATOM 6508 O O . MET B 1 1 ? 26.25 6.316 12.398 1 41.53 1 MET B O 1
ATOM 6512 N N . ASN B 1 2 ? 27.172 4.543 11.758 1 51.12 2 ASN B N 1
ATOM 6513 C CA . ASN B 1 2 ? 26.203 3.592 12.281 1 51.12 2 ASN B CA 1
ATOM 6514 C C . ASN B 1 2 ? 26.297 3.48 13.805 1 51.12 2 ASN B C 1
ATOM 6516 O O . ASN B 1 2 ? 27.391 3.369 14.359 1 51.12 2 ASN B O 1
ATOM 6520 N N . ILE B 1 3 ? 25.328 4.188 14.578 1 54.66 3 ILE B N 1
ATOM 6521 C CA . ILE B 1 3 ? 25.234 4.145 16.031 1 54.66 3 ILE B CA 1
ATOM 6522 C C . ILE B 1 3 ? 25.469 2.715 16.531 1 54.66 3 ILE B C 1
ATOM 6524 O O . ILE B 1 3 ? 25.578 2.473 17.734 1 54.66 3 ILE B O 1
ATOM 6528 N N . GLN B 1 4 ? 25.375 1.641 15.656 1 54.06 4 GLN B N 1
ATOM 6529 C CA . GLN B 1 4 ? 25.156 0.304 16.203 1 54.06 4 GLN B CA 1
ATOM 6530 C C . GLN B 1 4 ? 26.391 -0.182 16.969 1 54.06 4 GLN B C 1
ATOM 6532 O O . GLN B 1 4 ? 27.5 0.257 16.688 1 54.06 4 GLN B O 1
ATOM 6537 N N . ALA B 1 5 ? 26.062 -0.775 18.094 1 58.94 5 ALA B N 1
ATOM 6538 C CA . ALA B 1 5 ? 27.016 -1.67 18.75 1 58.94 5 ALA B CA 1
ATOM 6539 C C . ALA B 1 5 ? 27.844 -2.438 17.719 1 58.94 5 ALA B C 1
ATOM 6541 O O . ALA B 1 5 ? 27.375 -2.717 16.625 1 58.94 5 ALA B O 1
ATOM 6542 N N . THR B 1 6 ? 29.047 -2.461 17.953 1 73.38 6 THR B N 1
ATOM 6543 C CA . THR B 1 6 ? 30 -3.174 17.125 1 73.38 6 THR B CA 1
ATOM 6544 C C . THR B 1 6 ? 29.719 -4.676 17.141 1 73.38 6 THR B C 1
ATOM 6546 O O . THR B 1 6 ? 29.984 -5.348 18.141 1 73.38 6 THR B O 1
ATOM 6549 N N . TYR B 1 7 ? 28.812 -5.254 16.297 1 90.5 7 TYR B N 1
ATOM 6550 C CA . TYR B 1 7 ? 28.578 -6.684 16.125 1 90.5 7 TYR B CA 1
ATOM 6551 C C . TYR B 1 7 ? 29.578 -7.277 15.141 1 90.5 7 TYR B C 1
ATOM 6553 O O . TYR B 1 7 ? 29.219 -7.566 13.992 1 90.5 7 TYR B O 1
ATOM 6561 N N . ARG B 1 8 ? 30.703 -7.484 15.609 1 94.62 8 ARG B N 1
ATOM 6562 C CA . ARG B 1 8 ? 31.75 -8.016 14.742 1 94.62 8 ARG B CA 1
ATOM 6563 C C . ARG B 1 8 ? 31.672 -9.539 14.648 1 94.62 8 ARG B C 1
ATOM 6565 O O . ARG B 1 8 ? 31.547 -10.219 15.672 1 94.62 8 ARG B O 1
ATOM 6572 N N . PHE B 1 9 ? 31.688 -10.086 13.516 1 97.12 9 PHE B N 1
ATOM 6573 C CA . PHE B 1 9 ? 31.688 -11.516 13.25 1 97.12 9 PHE B CA 1
ATOM 6574 C C . PHE B 1 9 ? 33.062 -11.992 12.828 1 97.12 9 PHE B C 1
ATOM 6576 O O . PHE B 1 9 ? 33.75 -11.32 12.055 1 97.12 9 PHE B O 1
ATOM 6583 N N . GLU B 1 10 ? 33.469 -13.141 13.383 1 97.06 10 GLU B N 1
ATOM 6584 C CA . GLU B 1 10 ? 34.75 -13.758 13.023 1 97.06 10 GLU B CA 1
ATOM 6585 C C . GLU B 1 10 ? 34.531 -15.133 12.391 1 97.06 10 GLU B C 1
ATOM 6587 O O . GLU B 1 10 ? 33.656 -15.883 12.812 1 97.06 10 GLU B O 1
ATOM 6592 N N . LEU B 1 11 ? 35.312 -15.406 11.352 1 97.5 11 LEU B N 1
ATOM 6593 C CA . LEU B 1 11 ? 35.281 -16.734 10.758 1 97.5 11 LEU B CA 1
ATOM 6594 C C . LEU B 1 11 ? 35.719 -17.797 11.766 1 97.5 11 LEU B C 1
ATOM 6596 O O . LEU B 1 11 ? 36.781 -17.672 12.359 1 97.5 11 LEU B O 1
ATOM 6600 N N . LYS B 1 12 ? 34.969 -18.766 11.969 1 96.62 12 LYS B N 1
ATOM 6601 C CA . LYS B 1 12 ? 35.281 -19.797 12.945 1 96.62 12 LYS B CA 1
ATOM 6602 C C . LYS B 1 12 ? 35.719 -21.094 12.25 1 96.62 12 LYS B C 1
ATOM 6604 O O . LYS B 1 12 ? 36.594 -21.797 12.727 1 96.62 12 LYS B O 1
ATOM 6609 N N . GLU B 1 13 ? 34.938 -21.406 11.25 1 95 13 GLU B N 1
ATOM 6610 C CA . GLU B 1 13 ? 35.156 -22.703 10.602 1 95 13 GLU B CA 1
ATOM 6611 C C . GLU B 1 13 ? 34.812 -22.641 9.117 1 95 13 GLU B C 1
ATOM 6613 O O . GLU B 1 13 ? 33.938 -21.891 8.703 1 95 13 GLU B O 1
ATOM 6618 N N . LYS B 1 14 ? 35.531 -23.297 8.375 1 94.19 14 LYS B N 1
ATOM 6619 C CA . LYS B 1 14 ? 35.25 -23.562 6.969 1 94.19 14 LYS B CA 1
ATOM 6620 C C . LYS B 1 14 ? 35.125 -25.062 6.715 1 94.19 14 LYS B C 1
ATOM 6622 O O . LYS B 1 14 ? 36.094 -25.812 6.867 1 94.19 14 LYS B O 1
ATOM 6627 N N . GLU B 1 15 ? 34 -25.484 6.449 1 93.38 15 GLU B N 1
ATOM 6628 C CA . GLU B 1 15 ? 33.719 -26.891 6.164 1 93.38 15 GLU B CA 1
ATOM 6629 C C . GLU B 1 15 ? 33.125 -27.062 4.77 1 93.38 15 GLU B C 1
ATOM 6631 O O . GLU B 1 15 ? 31.891 -26.984 4.602 1 93.38 15 GLU B O 1
ATOM 6636 N N . GLY B 1 16 ? 33.969 -27.453 3.846 1 93.75 16 GLY B N 1
ATOM 6637 C CA . GLY B 1 16 ? 33.5 -27.562 2.477 1 93.75 16 GLY B CA 1
ATOM 6638 C C . GLY B 1 16 ? 33.031 -26.234 1.907 1 93.75 16 GLY B C 1
ATOM 6639 O O . GLY B 1 16 ? 33.781 -25.266 1.854 1 93.75 16 GLY B O 1
ATOM 6640 N N . SER B 1 17 ? 31.734 -26.25 1.57 1 96.56 17 SER B N 1
ATOM 6641 C CA . SER B 1 17 ? 31.156 -25.047 0.958 1 96.56 17 SER B CA 1
ATOM 6642 C C . SER B 1 17 ? 30.578 -24.109 2.012 1 96.56 17 SER B C 1
ATOM 6644 O O . SER B 1 17 ? 30.078 -23.031 1.683 1 96.56 17 SER B O 1
ATOM 6646 N N . LEU B 1 18 ? 30.703 -24.5 3.281 1 97.06 18 LEU B N 1
ATOM 6647 C CA . LEU B 1 18 ? 30.078 -23.766 4.371 1 97.06 18 LEU B CA 1
ATOM 6648 C C . LEU B 1 18 ? 31.125 -23.016 5.188 1 97.06 18 LEU B C 1
ATOM 6650 O O . LEU B 1 18 ? 32.062 -23.609 5.707 1 97.06 18 LEU B O 1
ATOM 6654 N N . LEU B 1 19 ? 30.953 -21.75 5.227 1 98 19 LEU B N 1
ATOM 6655 C CA . LEU B 1 19 ? 31.75 -20.891 6.113 1 98 19 LEU B CA 1
ATOM 6656 C C . LEU B 1 19 ? 30.922 -20.438 7.312 1 98 19 LEU B C 1
ATOM 6658 O O . LEU B 1 19 ? 29.828 -19.875 7.145 1 98 19 LEU B O 1
ATOM 6662 N N . SER B 1 20 ? 31.422 -20.656 8.5 1 97.81 20 SER B N 1
ATOM 6663 C CA . SER B 1 20 ? 30.719 -20.297 9.727 1 97.81 20 SER B CA 1
ATOM 6664 C C . SER B 1 20 ? 31.391 -19.125 10.43 1 97.81 20 SER B C 1
ATOM 6666 O O . SER B 1 20 ? 32.594 -19.141 10.633 1 97.81 20 SER B O 1
ATOM 6668 N N . PHE B 1 21 ? 30.609 -18.188 10.75 1 98.25 21 PHE B N 1
ATOM 6669 C CA . PHE B 1 21 ? 31.047 -17.016 11.492 1 98.25 21 PHE B CA 1
ATOM 6670 C C . PHE B 1 21 ? 30.328 -16.922 12.828 1 98.25 21 PHE B C 1
ATOM 6672 O O . PHE B 1 21 ? 29.266 -17.516 13.016 1 98.25 21 PHE B O 1
ATOM 6679 N N . TYR B 1 22 ? 30.922 -16.188 13.766 1 97.62 22 TYR B N 1
ATOM 6680 C CA . TYR B 1 22 ? 30.281 -16 15.062 1 97.62 22 TYR B CA 1
ATOM 6681 C C . TYR B 1 22 ? 30.547 -14.609 15.609 1 97.62 22 TYR B C 1
ATOM 6683 O O . TYR B 1 22 ? 31.641 -14.055 15.414 1 97.62 22 TYR B O 1
ATOM 6691 N N . SER B 1 23 ? 29.578 -14.047 16.188 1 96.88 23 SER B N 1
ATOM 6692 C CA . SER B 1 23 ? 29.703 -12.805 16.938 1 96.88 23 SER B CA 1
ATOM 6693 C C . SER B 1 23 ? 29.312 -13 18.406 1 96.88 23 SER B C 1
ATOM 6695 O O . SER B 1 23 ? 28.172 -13.367 18.703 1 96.88 23 SER B O 1
ATOM 6697 N N . THR B 1 24 ? 30.219 -12.68 19.312 1 94.94 24 THR B N 1
ATOM 6698 C CA . THR B 1 24 ? 29.953 -12.766 20.75 1 94.94 24 THR B CA 1
ATOM 6699 C C . THR B 1 24 ? 28.922 -11.719 21.172 1 94.94 24 THR B C 1
ATOM 6701 O O . THR B 1 24 ? 28.078 -11.992 22.016 1 94.94 24 THR B O 1
ATOM 6704 N N . ALA B 1 25 ? 29.078 -10.57 20.578 1 92.12 25 ALA B N 1
ATOM 6705 C CA . ALA B 1 25 ? 28.188 -9.477 20.953 1 92.12 25 ALA B CA 1
ATOM 6706 C C . ALA B 1 25 ? 26.766 -9.758 20.484 1 92.12 25 ALA B C 1
ATOM 6708 O O . ALA B 1 25 ? 25.797 -9.469 21.203 1 92.12 25 ALA B O 1
ATOM 6709 N N . ALA B 1 26 ? 26.609 -10.258 19.297 1 93.38 26 ALA B N 1
ATOM 6710 C CA . ALA B 1 26 ? 25.281 -10.555 18.75 1 93.38 26 ALA B CA 1
ATOM 6711 C C . ALA B 1 26 ? 24.734 -11.867 19.297 1 93.38 26 ALA B C 1
ATOM 6713 O O . ALA B 1 26 ? 23.547 -12.125 19.219 1 93.38 26 ALA B O 1
ATOM 6714 N N . LYS B 1 27 ? 25.641 -12.711 19.844 1 94.06 27 LYS B N 1
ATOM 6715 C CA . LYS B 1 27 ? 25.297 -14.062 20.281 1 94.06 27 LYS B CA 1
ATOM 6716 C C . LYS B 1 27 ? 24.625 -14.844 19.156 1 94.06 27 LYS B C 1
ATOM 6718 O O . LYS B 1 27 ? 23.531 -15.398 19.359 1 94.06 27 LYS B O 1
ATOM 6723 N N . MET B 1 28 ? 25.266 -14.82 18 1 96.25 28 MET B N 1
ATOM 6724 C CA . MET B 1 28 ? 24.656 -15.359 16.781 1 96.25 28 MET B CA 1
ATOM 6725 C C . MET B 1 28 ? 25.719 -15.93 15.852 1 96.25 28 MET B C 1
ATOM 6727 O O . MET B 1 28 ? 26.812 -15.375 15.734 1 96.25 28 MET B O 1
ATOM 6731 N N . LYS B 1 29 ? 25.406 -17.016 15.273 1 97.5 29 LYS B N 1
ATOM 6732 C CA . LYS B 1 29 ? 26.203 -17.547 14.164 1 97.5 29 LYS B CA 1
ATOM 6733 C C . LYS B 1 29 ? 25.656 -17.047 12.82 1 97.5 29 LYS B C 1
ATOM 6735 O O . LYS B 1 29 ? 24.453 -16.797 12.688 1 97.5 29 LYS B O 1
ATOM 6740 N N . ALA B 1 30 ? 26.516 -16.859 11.906 1 98.19 30 ALA B N 1
ATOM 6741 C CA . ALA B 1 30 ? 26.172 -16.609 10.516 1 98.19 30 ALA B CA 1
ATOM 6742 C C . ALA B 1 30 ? 26.891 -17.594 9.586 1 98.19 30 ALA B C 1
ATOM 6744 O O . ALA B 1 30 ? 28.062 -17.922 9.797 1 98.19 30 ALA B O 1
ATOM 6745 N N . TYR B 1 31 ? 26.172 -18.094 8.695 1 98.12 31 TYR B N 1
ATOM 6746 C CA . TYR B 1 31 ? 26.734 -19.016 7.707 1 98.12 31 TYR B CA 1
ATOM 6747 C C . TYR B 1 31 ? 26.672 -18.422 6.305 1 98.12 31 TYR B C 1
ATOM 6749 O O . TYR B 1 31 ? 25.688 -17.766 5.941 1 98.12 31 TYR B O 1
ATOM 6757 N N . VAL B 1 32 ? 27.719 -18.562 5.559 1 98.56 32 VAL B N 1
ATOM 6758 C CA . VAL B 1 32 ? 27.734 -18.328 4.121 1 98.56 32 VAL B CA 1
ATOM 6759 C C . VAL B 1 32 ? 28.047 -19.625 3.387 1 98.56 32 VAL B C 1
ATOM 6761 O O . VAL B 1 32 ? 29.078 -20.25 3.631 1 98.56 32 VAL B O 1
ATOM 6764 N N . CYS B 1 33 ? 27.172 -19.984 2.533 1 98.5 33 CYS B N 1
ATOM 6765 C CA . CYS B 1 33 ? 27.312 -21.234 1.799 1 98.5 33 CYS B CA 1
ATOM 6766 C C . CYS B 1 33 ? 27.438 -20.984 0.302 1 98.5 33 CYS B C 1
ATOM 6768 O O . CYS B 1 33 ? 26.578 -20.344 -0.299 1 98.5 33 CYS B O 1
ATOM 6770 N N . VAL B 1 34 ? 28.516 -21.469 -0.306 1 98.69 34 VAL B N 1
ATOM 6771 C CA . VAL B 1 34 ? 28.688 -21.422 -1.754 1 98.69 34 VAL B CA 1
ATOM 6772 C C . VAL B 1 34 ? 28.016 -22.625 -2.398 1 98.69 34 VAL B C 1
ATOM 6774 O O . VAL B 1 34 ? 28.609 -23.719 -2.428 1 98.69 34 VAL B O 1
ATOM 6777 N N . LEU B 1 35 ? 26.922 -22.406 -3 1 98.69 35 LEU B N 1
ATOM 6778 C CA . LEU B 1 35 ? 26.094 -23.547 -3.428 1 98.69 35 LEU B CA 1
ATOM 6779 C C . LEU B 1 35 ? 26.297 -23.828 -4.914 1 98.69 35 LEU B C 1
ATOM 6781 O O . LEU B 1 35 ? 26.281 -24.984 -5.34 1 98.69 35 LEU B O 1
ATOM 6785 N N . GLU B 1 36 ? 26.328 -22.844 -5.746 1 98.62 36 GLU B N 1
ATOM 6786 C CA . GLU B 1 36 ? 26.578 -22.906 -7.184 1 98.62 36 GLU B CA 1
ATOM 6787 C C . GLU B 1 36 ? 27.547 -21.797 -7.613 1 98.62 36 GLU B C 1
ATOM 6789 O O . GLU B 1 36 ? 27.859 -20.906 -6.832 1 98.62 36 GLU B O 1
ATOM 6794 N N . GLN B 1 37 ? 28.031 -21.844 -8.922 1 97.56 37 GLN B N 1
ATOM 6795 C CA . GLN B 1 37 ? 28.875 -20.781 -9.445 1 97.56 37 GLN B CA 1
ATOM 6796 C C . GLN B 1 37 ? 28.188 -19.422 -9.32 1 97.56 37 GLN B C 1
ATOM 6798 O O . GLN B 1 37 ? 28.844 -18.406 -9.078 1 97.56 37 GLN B O 1
ATOM 6803 N N . SER B 1 38 ? 26.797 -19.453 -9.398 1 97.56 38 SER B N 1
ATOM 6804 C CA . SER B 1 38 ? 26.047 -18.203 -9.445 1 97.56 38 SER B CA 1
ATOM 6805 C C . SER B 1 38 ? 25.047 -18.109 -8.297 1 97.56 38 SER B C 1
ATOM 6807 O O . SER B 1 38 ? 24.031 -17.438 -8.406 1 97.56 38 SER B O 1
ATOM 6809 N N . MET B 1 39 ? 25.312 -18.812 -7.137 1 98.62 39 MET B N 1
ATOM 6810 C CA . MET B 1 39 ? 24.359 -18.75 -6.039 1 98.62 39 MET B CA 1
ATOM 6811 C C . MET B 1 39 ? 25.047 -18.938 -4.695 1 98.62 39 MET B C 1
ATOM 6813 O O . MET B 1 39 ? 25.75 -19.922 -4.484 1 98.62 39 MET B O 1
ATOM 6817 N N . PHE B 1 40 ? 24.906 -18 -3.836 1 98.81 40 PHE B N 1
ATOM 6818 C CA . PHE B 1 40 ? 25.328 -18.078 -2.441 1 98.81 40 PHE B CA 1
ATOM 6819 C C . PHE B 1 40 ? 24.125 -18.047 -1.51 1 98.81 40 PHE B C 1
ATOM 6821 O O . PHE B 1 40 ? 23.047 -17.609 -1.897 1 98.81 40 PHE B O 1
ATOM 6828 N N . ARG B 1 41 ? 24.266 -18.594 -0.351 1 98.75 41 ARG B N 1
ATOM 6829 C CA . ARG B 1 41 ? 23.266 -18.609 0.716 1 98.75 41 ARG B CA 1
ATOM 6830 C C . ARG B 1 41 ? 23.828 -17.984 1.99 1 98.75 41 ARG B C 1
ATOM 6832 O O . ARG B 1 41 ? 25 -18.172 2.312 1 98.75 41 ARG B O 1
ATOM 6839 N N . VAL B 1 42 ? 22.984 -17.172 2.705 1 98.81 42 VAL B N 1
ATOM 6840 C CA . VAL B 1 42 ? 23.312 -16.625 4.016 1 98.81 42 VAL B CA 1
ATOM 6841 C C . VAL B 1 42 ? 22.266 -17.062 5.039 1 98.81 42 VAL B C 1
ATOM 6843 O O . VAL B 1 42 ? 21.062 -16.922 4.801 1 98.81 42 VAL B O 1
ATOM 6846 N N . LEU B 1 43 ? 22.703 -17.625 6.164 1 98.56 43 LEU B N 1
ATOM 6847 C CA . LEU B 1 43 ? 21.828 -18.109 7.227 1 98.56 43 LEU B CA 1
ATOM 6848 C C . LEU B 1 43 ? 22.312 -17.625 8.586 1 98.56 43 LEU B C 1
ATOM 6850 O O . LEU B 1 43 ? 23.516 -17.688 8.891 1 98.56 43 LEU B O 1
ATOM 6854 N N . PHE B 1 44 ? 21.422 -17.078 9.359 1 98.31 44 PHE B N 1
ATOM 6855 C CA . PHE B 1 44 ? 21.734 -16.688 10.727 1 98.31 44 PHE B CA 1
ATOM 6856 C C . PHE B 1 44 ? 21.125 -17.672 11.719 1 98.31 44 PHE B C 1
ATOM 6858 O O . PHE B 1 44 ? 20.016 -18.156 11.523 1 98.31 44 PHE B O 1
ATOM 6865 N N . GLU B 1 45 ? 21.844 -18.016 12.742 1 97.81 45 GLU B N 1
ATOM 6866 C CA . GLU B 1 45 ? 21.438 -18.953 13.789 1 97.81 45 GLU B CA 1
ATOM 6867 C C . GLU B 1 45 ? 21.656 -18.359 15.172 1 97.81 45 GLU B C 1
ATOM 6869 O O . GLU B 1 45 ? 22.781 -17.984 15.516 1 97.81 45 GLU B O 1
ATOM 6874 N N . LYS B 1 46 ? 20.625 -18.328 15.938 1 94.38 46 LYS B N 1
ATOM 6875 C CA . LYS B 1 46 ? 20.75 -17.875 17.312 1 94.38 46 LYS B CA 1
ATOM 6876 C C . LYS B 1 46 ? 21.531 -18.875 18.156 1 94.38 46 LYS B C 1
ATOM 6878 O O . LYS B 1 46 ? 21.781 -20 17.734 1 94.38 46 LYS B O 1
ATOM 6883 N N . GLU B 1 47 ? 21.859 -18.438 19.359 1 92.88 47 GLU B N 1
ATOM 6884 C CA . GLU B 1 47 ? 22.625 -19.297 20.266 1 92.88 47 GLU B CA 1
ATOM 6885 C C . GLU B 1 47 ? 21.859 -20.562 20.594 1 92.88 47 GLU B C 1
ATOM 6887 O O . GLU B 1 47 ? 22.453 -21.625 20.797 1 92.88 47 GLU B O 1
ATOM 6892 N N . GLU B 1 48 ? 20.578 -20.375 20.625 1 93.38 48 GLU B N 1
ATOM 6893 C CA . GLU B 1 48 ? 19.719 -21.5 20.984 1 93.38 48 GLU B CA 1
ATOM 6894 C C . GLU B 1 48 ? 19.516 -22.422 19.797 1 93.38 48 GLU B C 1
ATOM 6896 O O . GLU B 1 48 ? 18.953 -23.516 19.938 1 93.38 48 GLU B O 1
ATOM 6901 N N . GLY B 1 49 ? 20 -22.047 18.703 1 95.75 49 GLY B N 1
ATOM 6902 C CA . GLY B 1 49 ? 19.828 -22.844 17.5 1 95.75 49 GLY B CA 1
ATOM 6903 C C . GLY B 1 49 ? 18.812 -22.266 16.531 1 95.75 49 GLY B C 1
ATOM 6904 O O . GLY B 1 49 ? 18.312 -21.156 16.734 1 95.75 49 GLY B O 1
ATOM 6905 N N . LEU B 1 50 ? 18.516 -23 15.469 1 97.31 50 LEU B N 1
ATOM 6906 C CA . LEU B 1 50 ? 17.516 -22.594 14.484 1 97.31 50 LEU B CA 1
ATOM 6907 C C . LEU B 1 50 ? 16.109 -22.828 15.023 1 97.31 50 LEU B C 1
ATOM 6909 O O . LEU B 1 50 ? 15.844 -23.844 15.672 1 97.31 50 LEU B O 1
ATOM 6913 N N . GLU B 1 51 ? 15.234 -21.891 14.797 1 96.5 51 GLU B N 1
ATOM 6914 C CA . GLU B 1 51 ? 13.828 -22.078 15.164 1 96.5 51 GLU B CA 1
ATOM 6915 C C . GLU B 1 51 ? 13.18 -23.172 14.328 1 96.5 51 GLU B C 1
ATOM 6917 O O . GLU B 1 51 ? 12.32 -23.906 14.82 1 96.5 51 GLU B O 1
ATOM 6922 N N . VAL B 1 52 ? 13.578 -23.234 13.078 1 97.75 52 VAL B N 1
ATOM 6923 C CA . VAL B 1 52 ? 13.07 -24.25 12.148 1 97.75 52 VAL B CA 1
ATOM 6924 C C . VAL B 1 52 ? 14.234 -24.953 11.469 1 97.75 52 VAL B C 1
ATOM 6926 O O . VAL B 1 52 ? 14.625 -24.594 10.359 1 97.75 52 VAL B O 1
ATOM 6929 N N . PRO B 1 53 ? 14.695 -26 11.945 1 97.19 53 PRO B N 1
ATOM 6930 C CA . PRO B 1 53 ? 15.898 -26.672 11.445 1 97.19 53 PRO B CA 1
ATOM 6931 C C . PRO B 1 53 ? 15.656 -27.391 10.117 1 97.19 53 PRO B C 1
ATOM 6933 O O . PRO B 1 53 ? 16.609 -27.812 9.461 1 97.19 53 PRO B O 1
ATOM 6936 N N . GLN B 1 54 ? 14.445 -27.484 9.688 1 97.06 54 GLN B N 1
ATOM 6937 C CA . GLN B 1 54 ? 14.094 -28.109 8.422 1 97.06 54 GLN B CA 1
ATOM 6938 C C . GLN B 1 54 ? 13.586 -27.094 7.41 1 97.06 54 GLN B C 1
ATOM 6940 O O . GLN B 1 54 ? 13.195 -25.984 7.789 1 97.06 54 GLN B O 1
ATOM 6945 N N . THR B 1 55 ? 13.648 -27.438 6.141 1 98.12 55 THR B N 1
ATOM 6946 C CA . THR B 1 55 ? 13.008 -26.656 5.098 1 98.12 55 THR B CA 1
ATOM 6947 C C . THR B 1 55 ? 12.211 -27.547 4.152 1 98.12 55 THR B C 1
ATOM 6949 O O . THR B 1 55 ? 12.562 -28.719 3.951 1 98.12 55 THR B O 1
ATOM 6952 N N . TRP B 1 56 ? 11.141 -27.031 3.672 1 98.38 56 TRP B N 1
ATOM 6953 C CA . TRP B 1 56 ? 10.289 -27.719 2.705 1 98.38 56 TRP B CA 1
ATOM 6954 C C . TRP B 1 56 ? 10.305 -27 1.358 1 98.38 56 TRP B C 1
ATOM 6956 O O . TRP B 1 56 ? 9.719 -27.484 0.385 1 98.38 56 TRP B O 1
ATOM 6966 N N . SER B 1 57 ? 11.039 -25.891 1.286 1 98.31 57 SER B N 1
ATOM 6967 C CA . SER B 1 57 ? 11.062 -25.062 0.085 1 98.31 57 SER B CA 1
ATOM 6968 C C . SER B 1 57 ? 12.195 -25.484 -0.846 1 98.31 57 SER B C 1
ATOM 6970 O O . SER B 1 57 ? 12.078 -25.359 -2.068 1 98.31 57 SER B O 1
ATOM 6972 N N . ILE B 1 58 ? 13.305 -25.969 -0.327 1 98.69 58 ILE B N 1
ATOM 6973 C CA . ILE B 1 58 ? 14.531 -26.203 -1.083 1 98.69 58 ILE B CA 1
ATOM 6974 C C . ILE B 1 58 ? 14.547 -27.641 -1.59 1 98.69 58 ILE B C 1
ATOM 6976 O O . ILE B 1 58 ? 14.492 -28.594 -0.798 1 98.69 58 ILE B O 1
ATOM 6980 N N . ALA B 1 59 ? 14.625 -27.766 -2.857 1 98.44 59 ALA B N 1
ATOM 6981 C CA . ALA B 1 59 ? 14.656 -29.062 -3.549 1 98.44 59 ALA B CA 1
ATOM 6982 C C . ALA B 1 59 ? 15.383 -28.953 -4.883 1 98.44 59 ALA B C 1
ATOM 6984 O O . ALA B 1 59 ? 14.805 -29.219 -5.938 1 98.44 59 ALA B O 1
ATOM 6985 N N . PRO B 1 60 ? 16.688 -28.672 -4.887 1 98.31 60 PRO B N 1
ATOM 6986 C CA . PRO B 1 60 ? 17.391 -28.391 -6.137 1 98.31 60 PRO B CA 1
ATOM 6987 C C . PRO B 1 60 ? 17.328 -29.547 -7.133 1 98.31 60 PRO B C 1
ATOM 6989 O O . PRO B 1 60 ? 18.031 -30.547 -6.973 1 98.31 60 PRO B O 1
ATOM 6992 N N . GLY B 1 61 ? 16.516 -29.359 -8.125 1 97 61 GLY B N 1
ATOM 6993 C CA . GLY B 1 61 ? 16.391 -30.297 -9.227 1 97 61 GLY B CA 1
ATOM 6994 C C . GLY B 1 61 ? 15.617 -31.547 -8.844 1 97 61 GLY B C 1
ATOM 6995 O O . GLY B 1 61 ? 15.703 -32.562 -9.531 1 97 61 GLY B O 1
ATOM 6996 N N . CYS B 1 62 ? 14.938 -31.453 -7.73 1 97.38 62 CYS B N 1
ATOM 6997 C CA . CYS B 1 62 ? 14.195 -32.625 -7.266 1 97.38 62 CYS B CA 1
ATOM 6998 C C . CYS B 1 62 ? 12.711 -32.469 -7.559 1 97.38 62 CYS B C 1
ATOM 7000 O O . CYS B 1 62 ? 12.211 -31.375 -7.738 1 97.38 62 CYS B O 1
ATOM 7002 N N . ASP B 1 63 ? 12.094 -33.625 -7.605 1 96.81 63 ASP B N 1
ATOM 7003 C CA . ASP B 1 63 ? 10.648 -33.625 -7.836 1 96.81 63 ASP B CA 1
ATOM 7004 C C . ASP B 1 63 ? 9.883 -33.531 -6.52 1 96.81 63 ASP B C 1
ATOM 7006 O O . ASP B 1 63 ? 8.68 -33.25 -6.512 1 96.81 63 ASP B O 1
ATOM 7010 N N . ASP B 1 64 ? 10.578 -33.812 -5.398 1 96.69 64 ASP B N 1
ATOM 7011 C CA . ASP B 1 64 ? 9.906 -33.906 -4.102 1 96.69 64 ASP B CA 1
ATOM 7012 C C . ASP B 1 64 ? 10.898 -33.719 -2.959 1 96.69 64 ASP B C 1
ATOM 7014 O O . ASP B 1 64 ? 12.109 -33.625 -3.186 1 96.69 64 ASP B O 1
ATOM 7018 N N . VAL B 1 65 ? 10.352 -33.5 -1.769 1 96.94 65 VAL B N 1
ATOM 7019 C CA . VAL B 1 65 ? 11.102 -33.438 -0.52 1 96.94 65 VAL B CA 1
ATOM 7020 C C . VAL B 1 65 ? 10.445 -34.344 0.523 1 96.94 65 VAL B C 1
ATOM 7022 O O . VAL B 1 65 ? 9.266 -34.688 0.412 1 96.94 65 VAL B O 1
ATOM 7025 N N . PRO B 1 66 ? 11.219 -34.75 1.5 1 97.12 66 PRO B N 1
ATOM 7026 C CA . PRO B 1 66 ? 10.602 -35.562 2.557 1 97.12 66 PRO B CA 1
ATOM 7027 C C . PRO B 1 66 ? 9.477 -34.844 3.283 1 97.12 66 PRO B C 1
ATOM 7029 O O . PRO B 1 66 ? 9.516 -33.625 3.41 1 97.12 66 PRO B O 1
ATOM 7032 N N . VAL B 1 67 ? 8.523 -35.594 3.801 1 97.62 67 VAL B N 1
ATOM 7033 C CA . VAL B 1 67 ? 7.371 -35.031 4.492 1 97.62 67 VAL B CA 1
ATOM 7034 C C . VAL B 1 67 ? 7.836 -34.219 5.684 1 97.62 67 VAL B C 1
ATOM 7036 O O . VAL B 1 67 ? 7.258 -33.156 5.984 1 97.62 67 VAL B O 1
ATOM 7039 N N . GLU B 1 68 ? 8.914 -34.656 6.348 1 97.62 68 GLU B N 1
ATOM 7040 C CA . GLU B 1 68 ? 9.438 -33.969 7.531 1 97.62 68 GLU B CA 1
ATOM 7041 C C . GLU B 1 68 ? 10.336 -32.812 7.141 1 97.62 68 GLU B C 1
ATOM 7043 O O . GLU B 1 68 ? 10.828 -32.094 8.008 1 97.62 68 GLU B O 1
ATOM 7048 N N . GLY B 1 69 ? 10.555 -32.656 5.859 1 97.06 69 GLY B N 1
ATOM 7049 C CA . GLY B 1 69 ? 11.398 -31.578 5.379 1 97.06 69 GLY B CA 1
ATOM 7050 C C . GLY B 1 69 ? 12.844 -32 5.184 1 97.06 69 GLY B C 1
ATOM 7051 O O . GLY B 1 69 ? 13.258 -33.062 5.633 1 97.06 69 GLY B O 1
ATOM 7052 N N . ARG B 1 70 ? 13.531 -31.234 4.492 1 97.12 70 ARG B N 1
ATOM 7053 C CA . ARG B 1 70 ? 14.969 -31.344 4.27 1 97.12 70 ARG B CA 1
ATOM 7054 C C . ARG B 1 70 ? 15.75 -30.625 5.363 1 97.12 70 ARG B C 1
ATOM 7056 O O . ARG B 1 70 ? 15.352 -29.547 5.812 1 97.12 70 ARG B O 1
ATOM 7063 N N . GLN B 1 71 ? 16.828 -31.312 5.797 1 96.81 71 GLN B N 1
ATOM 7064 C CA . GLN B 1 71 ? 17.672 -30.594 6.754 1 96.81 71 GLN B CA 1
ATOM 7065 C C . GLN B 1 71 ? 18.172 -29.281 6.172 1 96.81 71 GLN B C 1
ATOM 7067 O O . GLN B 1 71 ? 18.703 -29.25 5.062 1 96.81 71 GLN B O 1
ATOM 7072 N N . ARG B 1 72 ? 18.047 -28.281 6.902 1 96.25 72 ARG B N 1
ATOM 7073 C CA . ARG B 1 72 ? 18.297 -26.938 6.402 1 96.25 72 ARG B CA 1
ATOM 7074 C C . ARG B 1 72 ? 19.75 -26.766 6 1 96.25 72 ARG B C 1
ATOM 7076 O O . ARG B 1 72 ? 20.062 -25.984 5.094 1 96.25 72 ARG B O 1
ATOM 7083 N N . LEU B 1 73 ? 20.656 -27.453 6.602 1 95.75 73 LEU B N 1
ATOM 7084 C CA . LEU B 1 73 ? 22.078 -27.266 6.328 1 95.75 73 LEU B CA 1
ATOM 7085 C C . LEU B 1 73 ? 22.578 -28.25 5.277 1 95.75 73 LEU B C 1
ATOM 7087 O O . LEU B 1 73 ? 23.734 -28.219 4.887 1 95.75 73 LEU B O 1
ATOM 7091 N N . SER B 1 74 ? 21.688 -29.062 4.777 1 96.06 74 SER B N 1
ATOM 7092 C CA . SER B 1 74 ? 22.078 -30.016 3.742 1 96.06 74 SER B CA 1
ATOM 7093 C C . SER B 1 74 ? 22.469 -29.297 2.451 1 96.06 74 SER B C 1
ATOM 7095 O O . SER B 1 74 ? 21.812 -28.328 2.053 1 96.06 74 SER B O 1
ATOM 7097 N N . THR B 1 75 ? 23.484 -29.812 1.763 1 97.31 75 THR B N 1
ATOM 7098 C CA . THR B 1 75 ? 23.875 -29.281 0.464 1 97.31 75 THR B CA 1
ATOM 7099 C C . THR B 1 75 ? 23.656 -30.312 -0.636 1 97.31 75 THR B C 1
ATOM 7101 O O . THR B 1 75 ? 24.203 -30.188 -1.731 1 97.31 75 THR B O 1
ATOM 7104 N N . GLU B 1 76 ? 22.891 -31.328 -0.222 1 96.69 76 GLU B N 1
ATOM 7105 C CA . GLU B 1 76 ? 22.578 -32.344 -1.224 1 96.69 76 GLU B CA 1
ATOM 7106 C C . GLU B 1 76 ? 21.891 -31.719 -2.436 1 96.69 76 GLU B C 1
ATOM 7108 O O . GLU B 1 76 ? 20.969 -30.922 -2.285 1 96.69 76 GLU B O 1
ATOM 7113 N N . GLY B 1 77 ? 22.281 -32.094 -3.645 1 97.38 77 GLY B N 1
ATOM 7114 C CA . GLY B 1 77 ? 21.688 -31.609 -4.875 1 97.38 77 GLY B CA 1
ATOM 7115 C C . GLY B 1 77 ? 22.406 -30.391 -5.445 1 97.38 77 GLY B C 1
ATOM 7116 O O . GLY B 1 77 ? 22.203 -30.047 -6.609 1 97.38 77 GLY B O 1
ATOM 7117 N N . PHE B 1 78 ? 23.281 -29.766 -4.672 1 98.44 78 PHE B N 1
ATOM 7118 C CA . PHE B 1 78 ? 24.062 -28.625 -5.141 1 98.44 78 PHE B CA 1
ATOM 7119 C C . PHE B 1 78 ? 25.438 -29.078 -5.613 1 98.44 78 PHE B C 1
ATOM 7121 O O . PHE B 1 78 ? 25.984 -30.062 -5.117 1 98.44 78 PHE B O 1
ATOM 7128 N N . THR B 1 79 ? 26.094 -28.359 -6.508 1 98.06 79 THR B N 1
ATOM 7129 C CA . THR B 1 79 ? 27.406 -28.703 -7.027 1 98.06 79 THR B CA 1
ATOM 7130 C C . THR B 1 79 ? 28.516 -28.297 -6.059 1 98.06 79 THR B C 1
ATOM 7132 O O . THR B 1 79 ? 29.594 -28.891 -6.039 1 98.06 79 THR B O 1
ATOM 7135 N N . CYS B 1 80 ? 28.266 -27.25 -5.266 1 98.38 80 CYS B N 1
ATOM 7136 C CA . CYS B 1 80 ? 29.25 -26.719 -4.332 1 98.38 80 CYS B CA 1
ATOM 7137 C C . CYS B 1 80 ? 30.609 -26.531 -5.008 1 98.38 80 CYS B C 1
ATOM 7139 O O . CYS B 1 80 ? 31.594 -27.141 -4.59 1 98.38 80 CYS B O 1
ATOM 7141 N N . PRO B 1 81 ? 30.703 -25.641 -5.93 1 98.25 81 PRO B N 1
ATOM 7142 C CA . PRO B 1 81 ? 31.938 -25.484 -6.699 1 98.25 81 PRO B CA 1
ATOM 7143 C C . PRO B 1 81 ? 33.094 -24.984 -5.844 1 98.25 81 PRO B C 1
ATOM 7145 O O . PRO B 1 81 ? 32.906 -24.484 -4.738 1 98.25 81 PRO B O 1
ATOM 7148 N N . PRO B 1 82 ? 34.344 -25.219 -6.41 1 97.25 82 PRO B N 1
ATOM 7149 C CA . PRO B 1 82 ? 35.469 -24.594 -5.727 1 97.25 82 PRO B CA 1
ATOM 7150 C C . PRO B 1 82 ? 35.375 -23.062 -5.672 1 97.25 82 PRO B C 1
ATOM 7152 O O . PRO B 1 82 ? 34.812 -22.453 -6.59 1 97.25 82 PRO B O 1
ATOM 7155 N N . PHE B 1 83 ? 35.875 -22.484 -4.656 1 98 83 PHE B N 1
ATOM 7156 C CA . PHE B 1 83 ? 35.875 -21.031 -4.48 1 98 83 PHE B CA 1
ATOM 7157 C C . PHE B 1 83 ? 37.094 -20.578 -3.736 1 98 83 PHE B C 1
ATOM 7159 O O . PHE B 1 83 ? 37.844 -21.406 -3.174 1 98 83 PHE B O 1
ATOM 7166 N N . THR B 1 84 ? 37.438 -19.344 -3.773 1 97.5 84 THR B N 1
ATOM 7167 C CA . THR B 1 84 ? 38.562 -18.766 -3.074 1 97.5 84 THR B CA 1
ATOM 7168 C C . THR B 1 84 ? 38.094 -17.938 -1.88 1 97.5 84 THR B C 1
ATOM 7170 O O . THR B 1 84 ? 36.969 -17.438 -1.866 1 97.5 84 THR B O 1
ATOM 7173 N N . THR B 1 85 ? 38.875 -17.875 -0.873 1 97.44 85 THR B N 1
ATOM 7174 C CA . THR B 1 85 ? 38.656 -17.016 0.291 1 97.44 85 THR B CA 1
ATOM 7175 C C . THR B 1 85 ? 39.875 -16.172 0.586 1 97.44 85 THR B C 1
ATOM 7177 O O . THR B 1 85 ? 41 -16.672 0.555 1 97.44 85 THR B O 1
ATOM 7180 N N . LYS B 1 86 ? 39.688 -14.953 0.698 1 97.62 86 LYS B N 1
ATOM 7181 C CA . LYS B 1 86 ? 40.719 -14.023 1.146 1 97.62 86 LYS B CA 1
ATOM 7182 C C . LYS B 1 86 ? 40.281 -13.25 2.379 1 97.62 86 LYS B C 1
ATOM 7184 O O . LYS B 1 86 ? 39.25 -12.555 2.342 1 97.62 86 LYS B O 1
ATOM 7189 N N . GLU B 1 87 ? 41 -13.391 3.424 1 96.31 87 GLU B N 1
ATOM 7190 C CA . GLU B 1 87 ? 40.625 -12.727 4.672 1 96.31 87 GLU B CA 1
ATOM 7191 C C . GLU B 1 87 ? 41.5 -11.508 4.93 1 96.31 87 GLU B C 1
ATOM 7193 O O . GLU B 1 87 ? 42.719 -11.578 4.816 1 96.31 87 GLU B O 1
ATOM 7198 N N . TYR B 1 88 ? 40.875 -10.523 5.203 1 96.5 88 TYR B N 1
ATOM 7199 C CA . TYR B 1 88 ? 41.5 -9.281 5.648 1 96.5 88 TYR B CA 1
ATOM 7200 C C . TYR B 1 88 ? 41.062 -8.93 7.066 1 96.5 88 TYR B C 1
ATOM 7202 O O . TYR B 1 88 ? 40.281 -9.656 7.684 1 96.5 88 TYR B O 1
ATOM 7210 N N . ASP B 1 89 ? 41.656 -7.887 7.629 1 94.81 89 ASP B N 1
ATOM 7211 C CA . ASP B 1 89 ? 41.344 -7.504 9.008 1 94.81 89 ASP B CA 1
ATOM 7212 C C . ASP B 1 89 ? 39.875 -7.102 9.141 1 94.81 89 ASP B C 1
ATOM 7214 O O . ASP B 1 89 ? 39.219 -7.477 10.109 1 94.81 89 ASP B O 1
ATOM 7218 N N . GLY B 1 90 ? 39.312 -6.434 8.172 1 95.25 90 GLY B N 1
ATOM 7219 C CA . GLY B 1 90 ? 38 -5.863 8.305 1 95.25 90 GLY B CA 1
ATOM 7220 C C . GLY B 1 90 ? 36.938 -6.617 7.512 1 95.25 90 GLY B C 1
ATOM 7221 O O . GLY B 1 90 ? 35.75 -6.445 7.738 1 95.25 90 GLY B O 1
ATOM 7222 N N . HIS B 1 91 ? 37.375 -7.391 6.57 1 97.25 91 HIS B N 1
ATOM 7223 C CA . HIS B 1 91 ? 36.406 -8.07 5.703 1 97.25 91 HIS B CA 1
ATOM 7224 C C . HIS B 1 91 ? 36.969 -9.375 5.164 1 97.25 91 HIS B C 1
ATOM 7226 O O . HIS B 1 91 ? 38.188 -9.625 5.281 1 97.25 91 HIS B O 1
ATOM 7232 N N . ILE B 1 92 ? 36.125 -10.25 4.711 1 98.12 92 ILE B N 1
ATOM 7233 C CA . ILE B 1 92 ? 36.5 -11.5 4.047 1 98.12 92 ILE B CA 1
ATOM 7234 C C . ILE B 1 92 ? 35.844 -11.547 2.66 1 98.12 92 ILE B C 1
ATOM 7236 O O . ILE B 1 92 ? 34.719 -11.117 2.482 1 98.12 92 ILE B O 1
ATOM 7240 N N . GLU B 1 93 ? 36.594 -11.969 1.672 1 98.44 93 GLU B N 1
ATOM 7241 C CA . GLU B 1 93 ? 36.094 -12.148 0.311 1 98.44 93 GLU B CA 1
ATOM 7242 C C . GLU B 1 93 ? 35.938 -13.625 -0.032 1 98.44 93 GLU B C 1
ATOM 7244 O O . GLU B 1 93 ? 36.844 -14.43 0.259 1 98.44 93 GLU B O 1
ATOM 7249 N N . ILE B 1 94 ? 34.844 -13.992 -0.473 1 98.5 94 ILE B N 1
ATOM 7250 C CA . ILE B 1 94 ? 34.531 -15.32 -0.981 1 98.5 94 ILE B CA 1
ATOM 7251 C C . ILE B 1 94 ? 34.125 -15.234 -2.449 1 98.5 94 ILE B C 1
ATOM 7253 O O . ILE B 1 94 ? 33.188 -14.5 -2.801 1 98.5 94 ILE B O 1
ATOM 7257 N N . ALA B 1 95 ? 34.781 -15.984 -3.393 1 98.12 95 ALA B N 1
ATOM 7258 C CA . ALA B 1 95 ? 34.5 -15.781 -4.809 1 98.12 95 ALA B CA 1
ATOM 7259 C C . ALA B 1 95 ? 34.531 -17.094 -5.57 1 98.12 95 ALA B C 1
ATOM 7261 O O . ALA B 1 95 ? 35.406 -17.938 -5.355 1 98.12 95 ALA B O 1
ATOM 7262 N N . THR B 1 96 ? 33.531 -17.328 -6.328 1 97.75 96 THR B N 1
ATOM 7263 C CA . THR B 1 96 ? 33.594 -18.297 -7.422 1 97.75 96 THR B CA 1
ATOM 7264 C C . THR B 1 96 ? 34.062 -17.625 -8.711 1 97.75 96 THR B C 1
ATOM 7266 O O . THR B 1 96 ? 34.625 -16.531 -8.688 1 97.75 96 THR B O 1
ATOM 7269 N N . ASN B 1 97 ? 33.844 -18.328 -9.867 1 96.5 97 ASN B N 1
ATOM 7270 C CA . ASN B 1 97 ? 34.156 -17.734 -11.148 1 96.5 97 ASN B CA 1
ATOM 7271 C C . ASN B 1 97 ? 33.125 -16.703 -11.578 1 96.5 97 ASN B C 1
ATOM 7273 O O . ASN B 1 97 ? 33.375 -15.883 -12.461 1 96.5 97 ASN B O 1
ATOM 7277 N N . GLU B 1 98 ? 31.938 -16.656 -10.891 1 96.25 98 GLU B N 1
ATOM 7278 C CA . GLU B 1 98 ? 30.828 -15.852 -11.391 1 96.25 98 GLU B CA 1
ATOM 7279 C C . GLU B 1 98 ? 30.359 -14.852 -10.328 1 96.25 98 GLU B C 1
ATOM 7281 O O . GLU B 1 98 ? 29.859 -13.781 -10.664 1 96.25 98 GLU B O 1
ATOM 7286 N N . LEU B 1 99 ? 30.516 -15.18 -9.055 1 97.56 99 LEU B N 1
ATOM 7287 C CA . LEU B 1 99 ? 29.984 -14.367 -7.961 1 97.56 99 LEU B CA 1
ATOM 7288 C C . LEU B 1 99 ? 31.047 -14.148 -6.891 1 97.56 99 LEU B C 1
ATOM 7290 O O . LEU B 1 99 ? 31.859 -15.039 -6.617 1 97.56 99 LEU B O 1
ATOM 7294 N N . LYS B 1 100 ? 31 -13.023 -6.32 1 98.38 100 LYS B N 1
ATOM 7295 C CA . LYS B 1 100 ? 31.891 -12.688 -5.211 1 98.38 100 LYS B CA 1
ATOM 7296 C C . LYS B 1 100 ? 31.125 -11.969 -4.098 1 98.38 100 LYS B C 1
ATOM 7298 O O . LYS B 1 100 ? 30.297 -11.094 -4.371 1 98.38 100 LYS B O 1
ATOM 7303 N N . ALA B 1 101 ? 31.344 -12.391 -2.91 1 98.62 101 ALA B N 1
ATOM 7304 C CA . ALA B 1 101 ? 30.828 -11.727 -1.721 1 98.62 101 ALA B CA 1
ATOM 7305 C C . ALA B 1 101 ? 31.953 -11.117 -0.894 1 98.62 101 ALA B C 1
ATOM 7307 O O . ALA B 1 101 ? 32.969 -11.766 -0.652 1 98.62 101 ALA B O 1
ATOM 7308 N N . VAL B 1 102 ? 31.812 -9.906 -0.574 1 98.62 102 VAL B N 1
ATOM 7309 C CA . VAL B 1 102 ? 32.656 -9.258 0.414 1 98.62 102 VAL B CA 1
ATOM 7310 C C . VAL B 1 102 ? 31.891 -9.078 1.724 1 98.62 102 VAL B C 1
ATOM 7312 O O . VAL B 1 102 ? 30.891 -8.375 1.767 1 98.62 102 VAL B O 1
ATOM 7315 N N . ILE B 1 103 ? 32.375 -9.711 2.748 1 98.19 103 ILE B N 1
ATOM 7316 C CA . ILE B 1 103 ? 31.719 -9.68 4.051 1 98.19 103 ILE B CA 1
ATOM 7317 C C . ILE B 1 103 ? 32.469 -8.734 4.984 1 98.19 103 ILE B C 1
ATOM 7319 O O . ILE B 1 103 ? 33.562 -9.062 5.457 1 98.19 103 ILE B O 1
ATOM 7323 N N . HIS B 1 104 ? 31.859 -7.629 5.27 1 96.75 104 HIS B N 1
ATOM 7324 C CA . HIS B 1 104 ? 32.406 -6.77 6.316 1 96.75 104 HIS B CA 1
ATOM 7325 C C . HIS B 1 104 ? 32.125 -7.348 7.699 1 96.75 104 HIS B C 1
ATOM 7327 O O . HIS B 1 104 ? 30.953 -7.551 8.07 1 96.75 104 HIS B O 1
ATOM 7333 N N . LYS B 1 105 ? 33.156 -7.621 8.422 1 95.81 105 LYS B N 1
ATOM 7334 C CA . LYS B 1 105 ? 33.031 -8.312 9.703 1 95.81 105 LYS B CA 1
ATOM 7335 C C . LYS B 1 105 ? 32.156 -7.531 10.672 1 95.81 105 LYS B C 1
ATOM 7337 O O . LYS B 1 105 ? 31.406 -8.117 11.461 1 95.81 105 LYS B O 1
ATOM 7342 N N . GLU B 1 106 ? 32.312 -6.234 10.617 1 94 106 GLU B N 1
ATOM 7343 C CA . GLU B 1 106 ? 31.453 -5.395 11.453 1 94 106 GLU B CA 1
ATOM 7344 C C . GLU B 1 106 ? 30.031 -5.371 10.938 1 94 106 GLU B C 1
ATOM 7346 O O . GLU B 1 106 ? 29.766 -4.855 9.852 1 94 106 GLU B O 1
ATOM 7351 N N . GLY B 1 107 ? 29.125 -5.918 11.734 1 93.94 107 GLY B N 1
ATOM 7352 C CA . GLY B 1 107 ? 27.719 -5.922 11.375 1 93.94 107 GLY B CA 1
ATOM 7353 C C . GLY B 1 107 ? 27.359 -6.992 10.359 1 93.94 107 GLY B C 1
ATOM 7354 O O . GLY B 1 107 ? 26.203 -7.117 9.961 1 93.94 107 GLY B O 1
ATOM 7355 N N . PHE B 1 108 ? 28.344 -7.723 9.875 1 96.62 108 PHE B N 1
ATOM 7356 C CA . PHE B 1 108 ? 28.188 -8.805 8.906 1 96.62 108 PHE B CA 1
ATOM 7357 C C . PHE B 1 108 ? 27.547 -8.297 7.625 1 96.62 108 PHE B C 1
ATOM 7359 O O . PHE B 1 108 ? 26.578 -8.891 7.129 1 96.62 108 PHE B O 1
ATOM 7366 N N . ARG B 1 109 ? 27.922 -7.164 7.129 1 96.56 109 ARG B N 1
ATOM 7367 C CA . ARG B 1 109 ? 27.344 -6.555 5.938 1 96.56 109 ARG B CA 1
ATOM 7368 C C . ARG B 1 109 ? 27.953 -7.145 4.668 1 96.56 109 ARG B C 1
ATOM 7370 O O . ARG B 1 109 ? 29.172 -7.191 4.523 1 96.56 109 ARG B O 1
ATOM 7377 N N . LEU B 1 110 ? 27.109 -7.527 3.805 1 98.19 110 LEU B N 1
ATOM 7378 C CA . LEU B 1 110 ? 27.578 -8.188 2.59 1 98.19 110 LEU B CA 1
ATOM 7379 C C . LEU B 1 110 ? 27.422 -7.27 1.379 1 98.19 110 LEU B C 1
ATOM 7381 O O . LEU B 1 110 ? 26.406 -6.574 1.251 1 98.19 110 LEU B O 1
ATOM 7385 N N . ILE B 1 111 ? 28.422 -7.258 0.551 1 98.38 111 ILE B N 1
ATOM 7386 C CA . ILE B 1 111 ? 28.406 -6.656 -0.777 1 98.38 111 ILE B CA 1
ATOM 7387 C C . ILE B 1 111 ? 28.609 -7.734 -1.838 1 98.38 111 ILE B C 1
ATOM 7389 O O . ILE B 1 111 ? 29.516 -8.555 -1.722 1 98.38 111 ILE B O 1
ATOM 7393 N N . TRP B 1 112 ? 27.844 -7.66 -2.857 1 98.56 112 TRP B N 1
ATOM 7394 C CA . TRP B 1 112 ? 27.844 -8.719 -3.867 1 98.56 112 TRP B CA 1
ATOM 7395 C C . TRP B 1 112 ? 28.344 -8.18 -5.207 1 98.56 112 TRP B C 1
ATOM 7397 O O . TRP B 1 112 ? 27.969 -7.086 -5.625 1 98.56 112 TRP B O 1
ATOM 7407 N N . PHE B 1 113 ? 29.156 -9.008 -5.828 1 98.25 113 PHE B N 1
ATOM 7408 C CA . PHE B 1 113 ? 29.719 -8.656 -7.125 1 98.25 113 PHE B CA 1
ATOM 7409 C C . PHE B 1 113 ? 29.484 -9.766 -8.141 1 98.25 113 PHE B C 1
ATOM 7411 O O . PHE B 1 113 ? 29.438 -10.945 -7.777 1 98.25 113 PHE B O 1
ATOM 7418 N N . GLN B 1 114 ? 29.312 -9.422 -9.32 1 95.25 114 GLN B N 1
ATOM 7419 C CA . GLN B 1 114 ? 29.266 -10.328 -10.461 1 95.25 114 GLN B CA 1
ATOM 7420 C C . GLN B 1 114 ? 30.406 -10.039 -11.438 1 95.25 114 GLN B C 1
ATOM 7422 O O . GLN B 1 114 ? 30.906 -8.914 -11.5 1 95.25 114 GLN B O 1
ATOM 7427 N N . LYS B 1 115 ? 30.75 -11.055 -12.133 1 90.62 115 LYS B N 1
ATOM 7428 C CA . LYS B 1 115 ? 31.781 -10.867 -13.141 1 90.62 115 LYS B CA 1
ATOM 7429 C C . LYS B 1 115 ? 31.172 -10.422 -14.469 1 90.62 115 LYS B C 1
ATOM 7431 O O . LYS B 1 115 ? 30.328 -11.109 -15.031 1 90.62 115 LYS B O 1
ATOM 7436 N N . GLN B 1 116 ? 31.453 -9.227 -14.883 1 86.31 116 GLN B N 1
ATOM 7437 C CA . GLN B 1 116 ? 31.062 -8.703 -16.188 1 86.31 116 GLN B CA 1
ATOM 7438 C C . GLN B 1 116 ? 32.281 -8.328 -17.016 1 86.31 116 GLN B C 1
ATOM 7440 O O . GLN B 1 116 ? 33.062 -7.457 -16.609 1 86.31 116 GLN B O 1
ATOM 7445 N N . GLN B 1 117 ? 32.469 -8.898 -18.125 1 87.94 117 GLN B N 1
ATOM 7446 C CA . GLN B 1 117 ? 33.594 -8.664 -19.016 1 87.94 117 GLN B CA 1
ATOM 7447 C C . GLN B 1 117 ? 34.906 -8.766 -18.266 1 87.94 117 GLN B C 1
ATOM 7449 O O . GLN B 1 117 ? 35.75 -7.879 -18.359 1 87.94 117 GLN B O 1
ATOM 7454 N N . GLY B 1 118 ? 35.031 -9.688 -17.391 1 89 118 GLY B N 1
ATOM 7455 C CA . GLY B 1 118 ? 36.281 -10 -16.719 1 89 118 GLY B CA 1
ATOM 7456 C C . GLY B 1 118 ? 36.5 -9.18 -15.461 1 89 118 GLY B C 1
ATOM 7457 O O . GLY B 1 118 ? 37.438 -9.414 -14.719 1 89 118 GLY B O 1
ATOM 7458 N N . GLU B 1 119 ? 35.562 -8.273 -15.188 1 94.38 119 GLU B N 1
ATOM 7459 C CA . GLU B 1 119 ? 35.719 -7.414 -14.016 1 94.38 119 GLU B CA 1
ATOM 7460 C C . GLU B 1 119 ? 34.562 -7.625 -13.023 1 94.38 119 GLU B C 1
ATOM 7462 O O . GLU B 1 119 ? 33.438 -7.887 -13.43 1 94.38 119 GLU B O 1
ATOM 7467 N N . TRP B 1 120 ? 34.938 -7.52 -11.727 1 96.5 120 TRP B N 1
ATOM 7468 C CA . TRP B 1 120 ? 33.906 -7.602 -10.688 1 96.5 120 TRP B CA 1
ATOM 7469 C C . TRP B 1 120 ? 33.125 -6.305 -10.602 1 96.5 120 TRP B C 1
ATOM 7471 O O . TRP B 1 120 ? 33.688 -5.234 -10.375 1 96.5 120 TRP B O 1
ATOM 7481 N N . VAL B 1 121 ? 31.828 -6.418 -10.781 1 96.75 121 VAL B N 1
ATOM 7482 C CA . VAL B 1 121 ? 30.938 -5.266 -10.711 1 96.75 121 VAL B CA 1
ATOM 7483 C C . VAL B 1 121 ? 29.906 -5.473 -9.594 1 96.75 121 VAL B C 1
ATOM 7485 O O . VAL B 1 121 ? 29.234 -6.504 -9.547 1 96.75 121 VAL B O 1
ATOM 7488 N N . GLU B 1 122 ? 29.828 -4.469 -8.664 1 97.5 122 GLU B N 1
ATOM 7489 C CA . GLU B 1 122 ? 28.844 -4.539 -7.582 1 97.5 122 GLU B CA 1
ATOM 7490 C C . GLU B 1 122 ? 27.422 -4.586 -8.125 1 97.5 122 GLU B C 1
ATOM 7492 O O . GLU B 1 122 ? 27.062 -3.801 -9.008 1 97.5 122 GLU B O 1
ATOM 7497 N N . PHE B 1 123 ? 26.547 -5.523 -7.629 1 97.44 123 PHE B N 1
ATOM 7498 C CA . PHE B 1 123 ? 25.156 -5.555 -8.102 1 97.44 123 PHE B CA 1
ATOM 7499 C C . PHE B 1 123 ? 24.188 -5.492 -6.93 1 97.44 123 PHE B C 1
ATOM 7501 O O . PHE B 1 123 ? 23 -5.199 -7.113 1 97.44 123 PHE B O 1
ATOM 7508 N N . ALA B 1 124 ? 24.609 -5.762 -5.738 1 98 124 ALA B N 1
ATOM 7509 C CA . ALA B 1 124 ? 23.781 -5.676 -4.535 1 98 124 ALA B CA 1
ATOM 7510 C C . ALA B 1 124 ? 24.641 -5.422 -3.299 1 98 124 ALA B C 1
ATOM 7512 O O . ALA B 1 124 ? 25.797 -5.832 -3.246 1 98 124 ALA B O 1
ATOM 7513 N N . SER B 1 125 ? 24.078 -4.793 -2.324 1 97.81 125 SER B N 1
ATOM 7514 C CA . SER B 1 125 ? 24.781 -4.508 -1.079 1 97.81 125 SER B CA 1
ATOM 7515 C C . SER B 1 125 ? 23.812 -4.336 0.083 1 97.81 125 SER B C 1
ATOM 7517 O O . SER B 1 125 ? 22.734 -3.732 -0.074 1 97.81 125 SER B O 1
ATOM 7519 N N . ASP B 1 126 ? 24.156 -4.891 1.178 1 97.5 126 ASP B N 1
ATOM 7520 C CA . ASP B 1 126 ? 23.438 -4.574 2.4 1 97.5 126 ASP B CA 1
ATOM 7521 C C . ASP B 1 126 ? 23.484 -3.078 2.703 1 97.5 126 ASP B C 1
ATOM 7523 O O . ASP B 1 126 ? 24.422 -2.391 2.287 1 97.5 126 ASP B O 1
ATOM 7527 N N . ARG B 1 127 ? 22.375 -2.605 3.318 1 94.56 127 ARG B N 1
ATOM 7528 C CA . ARG B 1 127 ? 22.406 -1.244 3.842 1 94.56 127 ARG B CA 1
ATOM 7529 C C . ARG B 1 127 ? 23.609 -1.026 4.746 1 94.56 127 ARG B C 1
ATOM 7531 O O . ARG B 1 127 ? 23.953 -1.888 5.562 1 94.56 127 ARG B O 1
ATOM 7538 N N . MET B 1 128 ? 24.328 0.07 4.68 1 87.56 128 MET B N 1
ATOM 7539 C CA . MET B 1 128 ? 25.625 0.291 5.305 1 87.56 128 MET B CA 1
ATOM 7540 C C . MET B 1 128 ? 25.469 0.625 6.785 1 87.56 128 MET B C 1
ATOM 7542 O O . MET B 1 128 ? 26.406 0.476 7.562 1 87.56 128 MET B O 1
ATOM 7546 N N . THR B 1 129 ? 24.344 1.035 7.176 1 88.44 129 THR B N 1
ATOM 7547 C CA . THR B 1 129 ? 24.109 1.3 8.586 1 88.44 129 THR B CA 1
ATOM 7548 C C . THR B 1 129 ? 23.734 0.017 9.32 1 88.44 129 THR B C 1
ATOM 7550 O O . THR B 1 129 ? 24.594 -0.807 9.633 1 88.44 129 THR B O 1
ATOM 7553 N N . GLN B 1 130 ? 22.406 -0.325 9.5 1 89.44 130 GLN B N 1
ATOM 7554 C CA . GLN B 1 130 ? 21.922 -1.58 10.07 1 89.44 130 GLN B CA 1
ATOM 7555 C C . GLN B 1 130 ? 21.25 -2.449 9.016 1 89.44 130 GLN B C 1
ATOM 7557 O O . GLN B 1 130 ? 20.141 -2.143 8.562 1 89.44 130 GLN B O 1
ATOM 7562 N N . ALA B 1 131 ? 21.969 -3.547 8.742 1 95.19 131 ALA B N 1
ATOM 7563 C CA . ALA B 1 131 ? 21.438 -4.406 7.68 1 95.19 131 ALA B CA 1
ATOM 7564 C C . ALA B 1 131 ? 20.578 -5.52 8.258 1 95.19 131 ALA B C 1
ATOM 7566 O O . ALA B 1 131 ? 19.719 -6.07 7.566 1 95.19 131 ALA B O 1
ATOM 7567 N N . TYR B 1 132 ? 20.844 -5.879 9.477 1 96.56 132 TYR B N 1
ATOM 7568 C CA . TYR B 1 132 ? 20.156 -6.965 10.156 1 96.56 132 TYR B CA 1
ATOM 7569 C C . TYR B 1 132 ? 19.688 -6.531 11.547 1 96.56 132 TYR B C 1
ATOM 7571 O O . TYR B 1 132 ? 20.156 -5.516 12.07 1 96.56 132 TYR B O 1
ATOM 7579 N N . ASN B 1 133 ? 18.734 -7.227 12.102 1 95.12 133 ASN B N 1
ATOM 7580 C CA . ASN B 1 133 ? 18.266 -6.969 13.461 1 95.12 133 ASN B CA 1
ATOM 7581 C C . ASN B 1 133 ? 18.969 -7.875 14.477 1 95.12 133 ASN B C 1
ATOM 7583 O O . ASN B 1 133 ? 18.594 -9.039 14.633 1 95.12 133 ASN B O 1
ATOM 7587 N N . PHE B 1 134 ? 19.969 -7.402 15.148 1 93.31 134 PHE B N 1
ATOM 7588 C CA . PHE B 1 134 ? 20.672 -8.133 16.188 1 93.31 134 PHE B CA 1
ATOM 7589 C C . PHE B 1 134 ? 20.188 -7.715 17.578 1 93.31 134 PHE B C 1
ATOM 7591 O O . PHE B 1 134 ? 20.047 -6.523 17.844 1 93.31 134 PHE B O 1
ATOM 7598 N N . ASN B 1 135 ? 19.875 -8.625 18.422 1 89.38 135 ASN B N 1
ATOM 7599 C CA . ASN B 1 135 ? 19.5 -8.422 19.828 1 89.38 135 ASN B CA 1
ATOM 7600 C C . ASN B 1 135 ? 18.281 -7.523 19.953 1 89.38 135 ASN B C 1
ATOM 7602 O O . ASN B 1 135 ? 18.188 -6.719 20.875 1 89.38 135 ASN B O 1
ATOM 7606 N N . GLY B 1 136 ? 17.422 -7.461 18.906 1 88.5 136 GLY B N 1
ATOM 7607 C CA . GLY B 1 136 ? 16.172 -6.727 18.984 1 88.5 136 GLY B CA 1
ATOM 7608 C C . GLY B 1 136 ? 16.344 -5.227 18.859 1 88.5 136 GLY B C 1
ATOM 7609 O O . GLY B 1 136 ? 15.453 -4.453 19.203 1 88.5 136 GLY B O 1
ATOM 7610 N N . GLU B 1 137 ? 17.406 -4.738 18.297 1 88.19 137 GLU B N 1
ATOM 7611 C CA . GLU B 1 137 ? 17.688 -3.311 18.203 1 88.19 137 GLU B CA 1
ATOM 7612 C C . GLU B 1 137 ? 16.719 -2.615 17.266 1 88.19 137 GLU B C 1
ATOM 7614 O O . GLU B 1 137 ? 16.484 -1.409 17.375 1 88.19 137 GLU B O 1
ATOM 7619 N N . LEU B 1 138 ? 16.203 -3.393 16.297 1 91.56 138 LEU B N 1
ATOM 7620 C CA . LEU B 1 138 ? 15.289 -2.834 15.312 1 91.56 138 LEU B CA 1
ATOM 7621 C C . LEU B 1 138 ? 13.883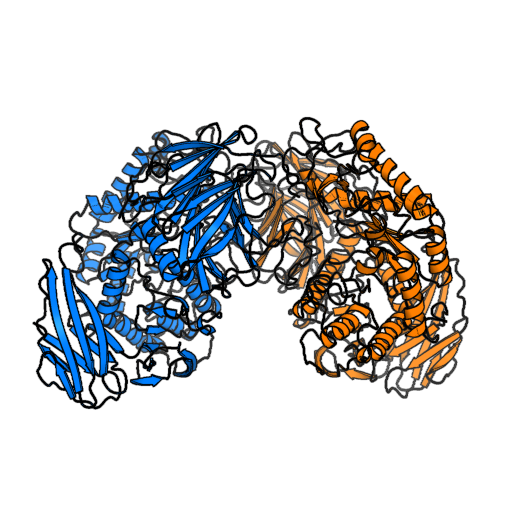 -3.389 15.508 1 91.56 138 LEU B C 1
ATOM 7623 O O . LEU B 1 138 ? 13.117 -3.523 14.547 1 91.56 138 LEU B O 1
ATOM 7627 N N . GLY B 1 139 ? 13.586 -3.807 16.719 1 90.31 139 GLY B N 1
ATOM 7628 C CA . GLY B 1 139 ? 12.281 -4.387 17.016 1 90.31 139 GLY B CA 1
ATOM 7629 C C . GLY B 1 139 ? 12.32 -5.895 17.156 1 90.31 139 GLY B C 1
ATOM 7630 O O . GLY B 1 139 ? 13.391 -6.48 17.328 1 90.31 139 GLY B O 1
ATOM 7631 N N . LYS B 1 140 ? 11.156 -6.457 17.078 1 88.38 140 LYS B N 1
ATOM 7632 C CA . LYS B 1 140 ? 11.039 -7.871 17.406 1 88.38 140 LYS B CA 1
ATOM 7633 C C . LYS B 1 140 ? 11.227 -8.742 16.172 1 88.38 140 LYS B C 1
ATOM 7635 O O . LYS B 1 140 ? 11.625 -9.906 16.281 1 88.38 140 LYS B O 1
ATOM 7640 N N . SER B 1 141 ? 11.047 -8.289 15.039 1 94.44 141 SER B N 1
ATOM 7641 C CA . SER B 1 141 ? 10.992 -9.086 13.82 1 94.44 141 SER B CA 1
ATOM 7642 C C . SER B 1 141 ? 12.383 -9.297 13.234 1 94.44 141 SER B C 1
ATOM 7644 O O . SER B 1 141 ? 13.312 -8.539 13.531 1 94.44 141 SER B O 1
ATOM 7646 N N . LEU B 1 142 ? 12.516 -10.367 12.438 1 96.69 142 LEU B N 1
ATOM 7647 C CA . LEU B 1 142 ? 13.688 -10.516 11.586 1 96.69 142 LEU B CA 1
ATOM 7648 C C . LEU B 1 142 ? 13.695 -9.469 10.484 1 96.69 142 LEU B C 1
ATOM 7650 O O . LEU B 1 142 ? 12.641 -9.148 9.914 1 96.69 142 LEU B O 1
ATOM 7654 N N . LYS B 1 143 ? 14.914 -8.984 10.242 1 97.62 143 LYS B N 1
ATOM 7655 C CA . LYS B 1 143 ? 15 -7.969 9.188 1 97.62 143 LYS B CA 1
ATOM 7656 C C . LYS B 1 143 ? 16.266 -8.156 8.352 1 97.62 143 LYS B C 1
ATOM 7658 O O . LYS B 1 143 ? 17.312 -8.531 8.875 1 97.62 143 LYS B O 1
ATOM 7663 N N . HIS B 1 144 ? 16.172 -7.906 7.121 1 98.62 144 HIS B N 1
ATOM 7664 C CA . HIS B 1 144 ? 17.281 -7.805 6.18 1 98.62 144 HIS B CA 1
ATOM 7665 C C . HIS B 1 144 ? 17.125 -6.598 5.258 1 98.62 144 HIS B C 1
ATOM 7667 O O . HIS B 1 144 ? 16.219 -6.578 4.41 1 98.62 144 HIS B O 1
ATOM 7673 N N . TYR B 1 145 ? 17.984 -5.609 5.426 1 98 145 TYR B N 1
ATOM 7674 C CA . TYR B 1 145 ? 17.938 -4.379 4.645 1 98 145 TYR B CA 1
ATOM 7675 C C . TYR B 1 145 ? 19.016 -4.375 3.566 1 98 145 TYR B C 1
ATOM 7677 O O . TYR B 1 145 ? 20.188 -4.652 3.846 1 98 145 TYR B O 1
ATOM 7685 N N . LEU B 1 146 ? 18.594 -4.027 2.359 1 98.31 146 LEU B N 1
ATOM 7686 C CA . LEU B 1 146 ? 19.5 -3.867 1.229 1 98.31 146 LEU B CA 1
ATOM 7687 C C . LEU B 1 146 ? 19.438 -2.447 0.675 1 98.31 146 LEU B C 1
ATOM 7689 O O . LEU B 1 146 ? 18.359 -1.856 0.603 1 98.31 146 LEU B O 1
ATOM 7693 N N . LYS B 1 147 ? 20.594 -1.969 0.308 1 97.25 147 LYS B N 1
ATOM 7694 C CA . LYS B 1 147 ? 20.609 -0.722 -0.451 1 97.25 147 LYS B CA 1
ATOM 7695 C C . LYS B 1 147 ? 19.812 -0.855 -1.746 1 97.25 147 LYS B C 1
ATOM 7697 O O . LYS B 1 147 ? 19.688 -1.954 -2.289 1 97.25 147 LYS B O 1
ATOM 7702 N N . ARG B 1 148 ? 19.219 0.237 -2.203 1 96.69 148 ARG B N 1
ATOM 7703 C CA . ARG B 1 148 ? 18.547 0.198 -3.496 1 96.69 148 ARG B CA 1
ATOM 7704 C C . ARG B 1 148 ? 18.906 1.421 -4.336 1 96.69 148 ARG B C 1
ATOM 7706 O O . ARG B 1 148 ? 19.406 2.414 -3.812 1 96.69 148 ARG B O 1
ATOM 7713 N N . ASP B 1 149 ? 18.734 1.242 -5.59 1 95.5 149 ASP B N 1
ATOM 7714 C CA . ASP B 1 149 ? 18.781 2.346 -6.543 1 95.5 149 ASP B CA 1
ATOM 7715 C C . ASP B 1 149 ? 17.391 2.725 -7.02 1 95.5 149 ASP B C 1
ATOM 7717 O O . ASP B 1 149 ? 16.547 1.853 -7.25 1 95.5 149 ASP B O 1
ATOM 7721 N N . ILE B 1 150 ? 17.141 3.984 -7.16 1 94.06 150 ILE B N 1
ATOM 7722 C CA . ILE B 1 150 ? 15.805 4.484 -7.453 1 94.06 150 ILE B CA 1
ATOM 7723 C C . ILE B 1 150 ? 15.352 3.986 -8.82 1 94.06 150 ILE B C 1
ATOM 7725 O O . ILE B 1 150 ? 14.156 3.945 -9.109 1 94.06 150 ILE B O 1
ATOM 7729 N N . SER B 1 151 ? 16.234 3.576 -9.719 1 95.19 151 SER B N 1
ATOM 7730 C CA . SER B 1 151 ? 15.906 3.176 -11.086 1 95.19 151 SER B CA 1
ATOM 7731 C C . SER B 1 151 ? 15.578 1.689 -11.156 1 95.19 151 SER B C 1
ATOM 7733 O O . SER B 1 151 ? 15.109 1.203 -12.188 1 95.19 151 SER B O 1
ATOM 7735 N N . GLU B 1 152 ? 15.781 0.961 -10.102 1 97.81 152 GLU B N 1
ATOM 7736 C CA . GLU B 1 152 ? 15.617 -0.49 -10.117 1 97.81 152 GLU B CA 1
ATOM 7737 C C . GLU B 1 152 ? 14.156 -0.878 -10.336 1 97.81 152 GLU B C 1
ATOM 7739 O O . GLU B 1 152 ? 13.25 -0.157 -9.922 1 97.81 152 GLU B O 1
ATOM 7744 N N . HIS B 1 153 ? 13.984 -1.969 -11.047 1 98.38 153 HIS B N 1
ATOM 7745 C CA . HIS B 1 153 ? 12.695 -2.645 -11.172 1 98.38 153 HIS B CA 1
ATOM 7746 C C . HIS B 1 153 ? 12.641 -3.889 -10.289 1 98.38 153 HIS B C 1
ATOM 7748 O O . HIS B 1 153 ? 13.664 -4.543 -10.07 1 98.38 153 HIS B O 1
ATOM 7754 N N . TYR B 1 154 ? 11.461 -4.188 -9.812 1 98.81 154 TYR B N 1
ATOM 7755 C CA . TYR B 1 154 ? 11.266 -5.367 -8.984 1 98.81 154 TYR B CA 1
ATOM 7756 C C . TYR B 1 154 ? 10.133 -6.23 -9.523 1 98.81 154 TYR B C 1
ATOM 7758 O O . TYR B 1 154 ? 9.047 -5.727 -9.812 1 98.81 154 TYR B O 1
ATOM 7766 N N . TYR B 1 155 ? 10.367 -7.5 -9.648 1 98.81 155 TYR B N 1
ATOM 7767 C CA . TYR B 1 155 ? 9.383 -8.445 -10.164 1 98.81 155 TYR B CA 1
ATOM 7768 C C . TYR B 1 155 ? 9.297 -9.68 -9.281 1 98.81 155 TYR B C 1
ATOM 7770 O O . TYR B 1 155 ? 10.242 -9.992 -8.547 1 98.81 155 TYR B O 1
ATOM 7778 N N . GLY B 1 156 ? 8.148 -10.422 -9.367 1 98.5 156 GLY B N 1
ATOM 7779 C CA . GLY B 1 156 ? 7.969 -11.641 -8.586 1 98.5 156 GLY B CA 1
ATOM 7780 C C . GLY B 1 156 ? 7.016 -11.461 -7.422 1 98.5 156 GLY B C 1
ATOM 7781 O O . GLY B 1 156 ? 5.914 -10.938 -7.582 1 98.5 156 GLY B O 1
ATOM 7782 N N . LEU B 1 157 ? 7.316 -12.102 -6.273 1 98.62 157 LEU B N 1
ATOM 7783 C CA . LEU B 1 157 ? 6.52 -12.141 -5.051 1 98.62 157 LEU B CA 1
ATOM 7784 C C . LEU B 1 157 ? 5.27 -13 -5.246 1 98.62 157 LEU B C 1
ATOM 7786 O O . LEU B 1 157 ? 4.309 -12.883 -4.48 1 98.62 157 LEU B O 1
ATOM 7790 N N . GLY B 1 158 ? 5.297 -13.781 -6.246 1 98.38 158 GLY B N 1
ATOM 7791 C CA . GLY B 1 158 ? 4.219 -14.727 -6.473 1 98.38 158 GLY B CA 1
ATOM 7792 C C . GLY B 1 158 ? 2.926 -14.07 -6.91 1 98.38 158 GLY B C 1
ATOM 7793 O O . GLY B 1 158 ? 2.9 -13.336 -7.902 1 98.38 158 GLY B O 1
ATOM 7794 N N . GLU B 1 159 ? 1.893 -14.258 -6.117 1 98.5 159 GLU B N 1
ATOM 7795 C CA . GLU B 1 159 ? 0.529 -13.828 -6.418 1 98.5 159 GLU B CA 1
ATOM 7796 C C . GLU B 1 159 ? 0.228 -12.469 -5.793 1 98.5 159 GLU B C 1
ATOM 7798 O O . GLU B 1 159 ? -0.135 -12.383 -4.621 1 98.5 159 GLU B O 1
ATOM 7803 N N . ARG B 1 160 ? 0.364 -11.422 -6.656 1 98.31 160 ARG B N 1
ATOM 7804 C CA . ARG B 1 160 ? 0.118 -10.055 -6.203 1 98.31 160 ARG B CA 1
ATOM 7805 C C . ARG B 1 160 ? -0.812 -9.32 -7.164 1 98.31 160 ARG B C 1
ATOM 7807 O O . ARG B 1 160 ? -0.785 -9.562 -8.367 1 98.31 160 ARG B O 1
ATOM 7814 N N . THR B 1 161 ? -1.6 -8.422 -6.621 1 98.44 161 THR B N 1
ATOM 7815 C CA . THR B 1 161 ? -2.461 -7.57 -7.434 1 98.44 161 THR B CA 1
ATOM 7816 C C . THR B 1 161 ? -1.687 -6.367 -7.965 1 98.44 161 THR B C 1
ATOM 7818 O O . THR B 1 161 ? -0.568 -6.098 -7.523 1 98.44 161 THR B O 1
ATOM 7821 N N . GLY B 1 162 ? -2.279 -5.73 -8.953 1 98.12 162 GLY B N 1
ATOM 7822 C CA . GLY B 1 162 ? -1.727 -4.488 -9.469 1 98.12 162 GLY B CA 1
ATOM 7823 C C . GLY B 1 162 ? -0.708 -4.699 -10.578 1 98.12 162 GLY B C 1
ATOM 7824 O O . GLY B 1 162 ? -0.752 -5.707 -11.281 1 98.12 162 GLY B O 1
ATOM 7825 N N . GLU B 1 163 ? 0.185 -3.746 -10.789 1 98.19 163 GLU B N 1
ATOM 7826 C CA . GLU B 1 163 ? 1.158 -3.738 -11.875 1 98.19 163 GLU B CA 1
ATOM 7827 C C . GLU B 1 163 ? 2.244 -4.789 -11.648 1 98.19 163 GLU B C 1
ATOM 7829 O O . GLU B 1 163 ? 2.404 -5.297 -10.539 1 98.19 163 GLU B O 1
ATOM 7834 N N . LEU B 1 164 ? 2.918 -5.047 -12.719 1 98.62 164 LEU B N 1
ATOM 7835 C CA . LEU B 1 164 ? 3.924 -6.102 -12.664 1 98.62 164 LEU B CA 1
ATOM 7836 C C . LEU B 1 164 ? 5.168 -5.629 -11.922 1 98.62 164 LEU B C 1
ATOM 7838 O O . LEU B 1 164 ? 5.762 -6.387 -11.148 1 98.62 164 LEU B O 1
ATOM 7842 N N . ASN B 1 165 ? 5.621 -4.367 -12.266 1 98.69 165 ASN B N 1
ATOM 7843 C CA . ASN B 1 165 ? 6.734 -3.781 -11.523 1 98.69 165 ASN B CA 1
ATOM 7844 C C . ASN B 1 165 ? 6.312 -3.383 -10.109 1 98.69 165 ASN B C 1
ATOM 7846 O O . ASN B 1 165 ? 5.449 -2.521 -9.938 1 98.69 165 ASN B O 1
ATOM 7850 N N . ARG B 1 166 ? 6.93 -3.967 -9.117 1 98.56 166 ARG B N 1
ATOM 7851 C CA . ARG B 1 166 ? 6.535 -3.826 -7.715 1 98.56 166 ARG B CA 1
ATOM 7852 C C . ARG B 1 166 ? 7.199 -2.609 -7.082 1 98.56 166 ARG B C 1
ATOM 7854 O O . ARG B 1 166 ? 7.074 -2.385 -5.875 1 98.56 166 ARG B O 1
ATOM 7861 N N . HIS B 1 167 ? 7.82 -1.778 -7.898 1 97.94 167 HIS B N 1
ATOM 7862 C CA . HIS B 1 167 ? 8.547 -0.609 -7.414 1 97.94 167 HIS B CA 1
ATOM 7863 C C . HIS B 1 167 ? 7.641 0.302 -6.59 1 97.94 167 HIS B C 1
ATOM 7865 O O . HIS B 1 167 ? 6.492 0.542 -6.965 1 97.94 167 HIS B O 1
ATOM 7871 N N . HIS B 1 168 ? 8.102 0.764 -5.348 1 97 168 HIS B N 1
ATOM 7872 C CA . HIS B 1 168 ? 7.438 1.655 -4.402 1 97 168 HIS B CA 1
ATOM 7873 C C . HIS B 1 168 ? 6.391 0.907 -3.584 1 97 168 HIS B C 1
ATOM 7875 O O . HIS B 1 168 ? 5.648 1.519 -2.812 1 97 168 HIS B O 1
ATOM 7881 N N . GLY B 1 169 ? 6.328 -0.415 -3.736 1 97.62 169 GLY B N 1
ATOM 7882 C CA . GLY B 1 169 ? 5.289 -1.161 -3.043 1 97.62 169 GLY B CA 1
ATOM 7883 C C . GLY B 1 169 ? 5.77 -1.78 -1.742 1 97.62 169 GLY B C 1
ATOM 7884 O O . GLY B 1 169 ? 6.973 -1.913 -1.518 1 97.62 169 GLY B O 1
ATOM 7885 N N . ARG B 1 170 ? 4.879 -2.111 -0.847 1 98.06 170 ARG B N 1
ATOM 7886 C CA . ARG B 1 170 ? 5.035 -2.934 0.349 1 98.06 170 ARG B CA 1
ATOM 7887 C C . ARG B 1 170 ? 4 -4.055 0.38 1 98.06 170 ARG B C 1
ATOM 7889 O O . ARG B 1 170 ? 2.803 -3.809 0.236 1 98.06 170 ARG B O 1
ATOM 7896 N N . PHE B 1 171 ? 4.406 -5.281 0.557 1 98.5 171 PHE B N 1
ATOM 7897 C CA . PHE B 1 171 ? 3.543 -6.438 0.351 1 98.5 171 PHE B CA 1
ATOM 7898 C C . PHE B 1 171 ? 3.602 -7.375 1.549 1 98.5 171 PHE B C 1
ATOM 7900 O O . PHE B 1 171 ? 4.676 -7.609 2.109 1 98.5 171 PHE B O 1
ATOM 7907 N N . ARG B 1 172 ? 2.459 -7.914 1.915 1 97.56 172 ARG B N 1
ATOM 7908 C CA . ARG B 1 172 ? 2.361 -8.82 3.055 1 97.56 172 ARG B CA 1
ATOM 7909 C C . ARG B 1 172 ? 2.555 -10.266 2.621 1 97.56 172 ARG B C 1
ATOM 7911 O O . ARG B 1 172 ? 1.926 -10.727 1.663 1 97.56 172 ARG B O 1
ATOM 7918 N N . ASN B 1 173 ? 3.428 -10.969 3.287 1 96.81 173 ASN B N 1
ATOM 7919 C CA . ASN B 1 173 ? 3.572 -12.406 3.098 1 96.81 173 ASN B CA 1
ATOM 7920 C C . ASN B 1 173 ? 2.672 -13.195 4.047 1 96.81 173 ASN B C 1
ATOM 7922 O O . ASN B 1 173 ? 3.113 -13.617 5.117 1 96.81 173 ASN B O 1
ATOM 7926 N N . LEU B 1 174 ? 1.489 -13.344 3.643 1 95.06 174 LEU B N 1
ATOM 7927 C CA . LEU B 1 174 ? 0.409 -13.961 4.406 1 95.06 174 LEU B CA 1
ATOM 7928 C C . LEU B 1 174 ? -0.672 -14.508 3.48 1 95.06 174 LEU B C 1
ATOM 7930 O O . LEU B 1 174 ? -0.913 -13.945 2.406 1 95.06 174 LEU B O 1
ATOM 7934 N N . THR B 1 175 ? -1.269 -15.602 3.85 1 97 175 THR B N 1
ATOM 7935 C CA . THR B 1 175 ? -2.334 -16.172 3.031 1 97 175 THR B CA 1
ATOM 7936 C C . THR B 1 175 ? -3.701 -15.867 3.639 1 97 175 THR B C 1
ATOM 7938 O O . THR B 1 175 ? -3.871 -15.93 4.855 1 97 175 THR B O 1
ATOM 7941 N N . ILE B 1 176 ? -4.633 -15.516 2.848 1 96.94 176 ILE B N 1
ATOM 7942 C CA . ILE B 1 176 ? -5.977 -15.18 3.307 1 96.94 176 ILE B CA 1
ATOM 7943 C C . ILE B 1 176 ? -7.004 -15.617 2.266 1 96.94 176 ILE B C 1
ATOM 7945 O O . ILE B 1 176 ? -6.68 -15.758 1.084 1 96.94 176 ILE B O 1
ATOM 7949 N N . ASP B 1 177 ? -8.203 -16.062 2.684 1 97.38 177 ASP B N 1
ATOM 7950 C CA . ASP B 1 177 ? -9.312 -16.297 1.771 1 97.38 177 ASP B CA 1
ATOM 7951 C C . ASP B 1 177 ? -9.922 -14.984 1.284 1 97.38 177 ASP B C 1
ATOM 7953 O O . ASP B 1 177 ? -10.891 -14.492 1.868 1 97.38 177 ASP B O 1
ATOM 7957 N N . ALA B 1 178 ? -9.469 -14.609 0.114 1 97.5 178 ALA B N 1
ATOM 7958 C CA . ALA B 1 178 ? -9.828 -13.281 -0.383 1 97.5 178 ALA B CA 1
ATOM 7959 C C . ALA B 1 178 ? -10.891 -13.367 -1.474 1 97.5 178 ALA B C 1
ATOM 7961 O O . ALA B 1 178 ? -10.758 -12.758 -2.533 1 97.5 178 ALA B O 1
ATOM 7962 N N . MET B 1 179 ? -11.898 -14.102 -1.288 1 97.12 179 MET B N 1
ATOM 7963 C CA . MET B 1 179 ? -12.953 -14.242 -2.287 1 97.12 179 MET B CA 1
ATOM 7964 C C . MET B 1 179 ? -13.477 -12.883 -2.729 1 97.12 179 MET B C 1
ATOM 7966 O O . MET B 1 179 ? -13.867 -12.062 -1.896 1 97.12 179 MET B O 1
ATOM 7970 N N . GLY B 1 180 ? -13.484 -12.641 -3.98 1 97.19 180 GLY B N 1
ATOM 7971 C CA . GLY B 1 180 ? -13.969 -11.391 -4.555 1 97.19 180 GLY B CA 1
ATOM 7972 C C . GLY B 1 180 ? -12.961 -10.258 -4.449 1 97.19 180 GLY B C 1
ATOM 7973 O O . GLY B 1 180 ? -13.336 -9.086 -4.445 1 97.19 180 GLY B O 1
ATOM 7974 N N . TYR B 1 181 ? -11.727 -10.516 -4.309 1 97.69 181 TYR B N 1
ATOM 7975 C CA . TYR B 1 181 ? -10.695 -9.5 -4.145 1 97.69 181 TYR B CA 1
ATOM 7976 C C . TYR B 1 181 ? -10.672 -8.555 -5.34 1 97.69 181 TYR B C 1
ATOM 7978 O O . TYR B 1 181 ? -11.078 -8.93 -6.441 1 97.69 181 TYR B O 1
ATOM 7986 N N . ASP B 1 182 ? -10.227 -7.324 -5.094 1 97.5 182 ASP B N 1
ATOM 7987 C CA . ASP B 1 182 ? -9.953 -6.348 -6.141 1 97.5 182 ASP B CA 1
ATOM 7988 C C . ASP B 1 182 ? -8.617 -6.641 -6.824 1 97.5 182 ASP B C 1
ATOM 7990 O O . ASP B 1 182 ? -7.562 -6.578 -6.188 1 97.5 182 ASP B O 1
ATOM 7994 N N . ALA B 1 183 ? -8.617 -6.91 -8.07 1 98.38 183 ALA B N 1
ATOM 7995 C CA . ALA B 1 183 ? -7.434 -7.391 -8.789 1 98.38 183 ALA B CA 1
ATOM 7996 C C . ALA B 1 183 ? -6.367 -6.305 -8.875 1 98.38 183 ALA B C 1
ATOM 7998 O O . ALA B 1 183 ? -5.215 -6.586 -9.211 1 98.38 183 ALA B O 1
ATOM 7999 N N . GLN B 1 184 ? -6.719 -5.074 -8.547 1 98.12 184 GLN B N 1
ATOM 8000 C CA . GLN B 1 184 ? -5.77 -3.967 -8.633 1 98.12 184 GLN B CA 1
ATOM 8001 C C . GLN B 1 184 ? -5.207 -3.617 -7.258 1 98.12 184 GLN B C 1
ATOM 8003 O O . GLN B 1 184 ? -4.066 -3.162 -7.148 1 98.12 184 GLN B O 1
ATOM 8008 N N . TYR B 1 185 ? -5.984 -3.891 -6.172 1 97.75 185 TYR B N 1
ATOM 8009 C CA . TYR B 1 185 ? -5.613 -3.191 -4.949 1 97.75 185 TYR B CA 1
ATOM 8010 C C . TYR B 1 185 ? -5.465 -4.168 -3.787 1 97.75 185 TYR B C 1
ATOM 8012 O O . TYR B 1 185 ? -4.762 -3.881 -2.812 1 97.75 185 TYR B O 1
ATOM 8020 N N . SER B 1 186 ? -6.027 -5.32 -3.76 1 98.31 186 SER B N 1
ATOM 8021 C CA . SER B 1 186 ? -6.113 -6.184 -2.586 1 98.31 186 SER B CA 1
ATOM 8022 C C . SER B 1 186 ? -4.754 -6.781 -2.24 1 98.31 186 SER B C 1
ATOM 8024 O O . SER B 1 186 ? -3.994 -7.168 -3.133 1 98.31 186 SER B O 1
ATOM 8026 N N . ASP B 1 187 ? -4.402 -6.938 -1.037 1 98.31 187 ASP B N 1
ATOM 8027 C CA . ASP B 1 187 ? -3.213 -7.555 -0.458 1 98.31 187 ASP B CA 1
ATOM 8028 C C . ASP B 1 187 ? -3.428 -7.887 1.017 1 98.31 187 ASP B C 1
ATOM 8030 O O . ASP B 1 187 ? -3.943 -7.062 1.775 1 98.31 187 ASP B O 1
ATOM 8034 N N . PRO B 1 188 ? -3.27 -9.047 1.449 1 97.75 188 PRO B N 1
ATOM 8035 C CA . PRO B 1 188 ? -2.684 -10.188 0.736 1 97.75 188 PRO B CA 1
ATOM 8036 C C . PRO B 1 188 ? -3.721 -10.992 -0.037 1 97.75 188 PRO B C 1
ATOM 8038 O O . PRO B 1 188 ? -4.898 -10.633 -0.063 1 97.75 188 PRO B O 1
ATOM 8041 N N . LEU B 1 189 ? -3.217 -12.016 -0.715 1 98.38 189 LEU B N 1
ATOM 8042 C CA . LEU B 1 189 ? -4.082 -12.977 -1.392 1 98.38 189 LEU B CA 1
ATOM 8043 C C . LEU B 1 189 ? -3.842 -14.391 -0.867 1 98.38 189 LEU B C 1
ATOM 8045 O O . LEU B 1 189 ? -3.77 -14.602 0.345 1 98.38 189 LEU B O 1
ATOM 8049 N N . TYR B 1 190 ? -3.764 -15.391 -1.725 1 98.25 190 TYR B N 1
ATOM 8050 C CA . TYR B 1 190 ? -3.893 -16.781 -1.301 1 98.25 190 TYR B CA 1
ATOM 8051 C C . TYR B 1 190 ? -2.523 -17.438 -1.134 1 98.25 190 TYR B C 1
ATOM 8053 O O . TYR B 1 190 ? -2.41 -18.516 -0.567 1 98.25 190 TYR B O 1
ATOM 8061 N N . LYS B 1 191 ? -1.409 -16.781 -1.561 1 98.38 191 LYS B N 1
ATOM 8062 C CA . LYS B 1 191 ? -0.141 -17.5 -1.584 1 98.38 191 LYS B CA 1
ATOM 8063 C C . LYS B 1 191 ? 0.947 -16.734 -0.846 1 98.38 191 LYS B C 1
ATOM 8065 O O . LYS B 1 191 ? 0.886 -15.5 -0.75 1 98.38 191 LYS B O 1
ATOM 8070 N N . HIS B 1 192 ? 1.922 -17.453 -0.332 1 97.38 192 HIS B N 1
ATOM 8071 C CA . HIS B 1 192 ? 3.096 -16.984 0.388 1 97.38 192 HIS B CA 1
ATOM 8072 C C . HIS B 1 192 ? 4.379 -17.312 -0.364 1 97.38 192 HIS B C 1
ATOM 8074 O O . HIS B 1 192 ? 4.879 -18.438 -0.275 1 97.38 192 HIS B O 1
ATOM 8080 N N . ILE B 1 193 ? 4.969 -16.344 -1.079 1 98.56 193 ILE B N 1
ATOM 8081 C CA . ILE B 1 193 ? 6.191 -16.609 -1.836 1 98.56 193 ILE B CA 1
ATOM 8082 C C . ILE B 1 193 ? 7.148 -15.43 -1.682 1 98.56 193 ILE B C 1
ATOM 8084 O O . ILE B 1 193 ? 7.117 -14.484 -2.479 1 98.56 193 ILE B O 1
ATOM 8088 N N . PRO B 1 194 ? 8.133 -15.516 -0.719 1 98.5 194 PRO B N 1
ATOM 8089 C CA . PRO B 1 194 ? 9.062 -14.406 -0.469 1 98.5 194 PRO B CA 1
ATOM 8090 C C . PRO B 1 194 ? 10.273 -14.438 -1.394 1 98.5 194 PRO B C 1
ATOM 8092 O O . PRO B 1 194 ? 11.406 -14.562 -0.924 1 98.5 194 PRO B O 1
ATOM 8095 N N . PHE B 1 195 ? 10.055 -14.32 -2.705 1 98.81 195 PHE B N 1
ATOM 8096 C CA . PHE B 1 195 ? 11.062 -14.281 -3.752 1 98.81 195 PHE B CA 1
ATOM 8097 C C . PHE B 1 195 ? 10.82 -13.109 -4.699 1 98.81 195 PHE B C 1
ATOM 8099 O O . PHE B 1 195 ? 9.688 -12.883 -5.129 1 98.81 195 PHE B O 1
ATOM 8106 N N . TYR B 1 196 ? 11.883 -12.367 -5.027 1 98.81 196 TYR B N 1
ATOM 8107 C CA . TYR B 1 196 ? 11.727 -11.32 -6.035 1 98.81 196 TYR B CA 1
ATOM 8108 C C . TYR B 1 196 ? 13.008 -11.125 -6.824 1 98.81 196 TYR B C 1
ATOM 8110 O O . TYR B 1 196 ? 14.078 -11.57 -6.406 1 98.81 196 TYR B O 1
ATOM 8118 N N . ILE B 1 197 ? 12.898 -10.523 -7.949 1 98.88 197 ILE B N 1
ATOM 8119 C CA . ILE B 1 197 ? 13.969 -10.219 -8.891 1 98.88 197 ILE B CA 1
ATOM 8120 C C . ILE B 1 197 ? 14.211 -8.719 -8.938 1 98.88 197 ILE B C 1
ATOM 8122 O O . ILE B 1 197 ? 13.266 -7.93 -8.984 1 98.88 197 ILE B O 1
ATOM 8126 N N . THR B 1 198 ? 15.422 -8.328 -8.844 1 98.81 198 THR B N 1
ATOM 8127 C CA . THR B 1 198 ? 15.82 -6.941 -9.07 1 98.81 198 THR B CA 1
ATOM 8128 C C . THR B 1 198 ? 16.5 -6.793 -10.43 1 98.81 198 THR B C 1
ATOM 8130 O O . THR B 1 198 ? 17.438 -7.523 -10.75 1 98.81 198 THR B O 1
ATOM 8133 N N . HIS B 1 199 ? 15.977 -5.922 -11.242 1 98.62 199 HIS B N 1
ATOM 8134 C CA . HIS B 1 199 ? 16.609 -5.555 -12.508 1 98.62 199 HIS B CA 1
ATOM 8135 C C . HIS B 1 199 ? 17.125 -4.125 -12.469 1 98.62 199 HIS B C 1
ATOM 8137 O O . HIS B 1 199 ? 16.391 -3.197 -12.125 1 98.62 199 HIS B O 1
ATOM 8143 N N . ASN B 1 200 ? 18.344 -3.973 -12.711 1 97.06 200 ASN B N 1
ATOM 8144 C CA . ASN B 1 200 ? 18.953 -2.646 -12.828 1 97.06 200 ASN B CA 1
ATOM 8145 C C . ASN B 1 200 ? 19.109 -2.227 -14.281 1 97.06 200 ASN B C 1
ATOM 8147 O O . ASN B 1 200 ? 19.969 -2.742 -14.992 1 97.06 200 ASN B O 1
ATOM 8151 N N . PRO B 1 201 ? 18.312 -1.319 -14.719 1 95.69 201 PRO B N 1
ATOM 8152 C CA . PRO B 1 201 ? 18.359 -0.931 -16.125 1 95.69 201 PRO B CA 1
ATOM 8153 C C . PRO B 1 201 ? 19.703 -0.305 -16.516 1 95.69 201 PRO B C 1
ATOM 8155 O O . PRO B 1 201 ? 20.062 -0.32 -17.703 1 95.69 201 PRO B O 1
ATOM 8158 N N . LYS B 1 202 ? 20.469 0.25 -15.617 1 93.25 202 LYS B N 1
ATOM 8159 C CA . LYS B 1 202 ? 21.75 0.893 -15.914 1 93.25 202 LYS B CA 1
ATOM 8160 C C . LYS B 1 202 ? 22.812 -0.139 -16.266 1 93.25 202 LYS B C 1
ATOM 8162 O O . LYS B 1 202 ? 23.641 0.096 -17.156 1 93.25 202 LYS B O 1
ATOM 8167 N N . THR B 1 203 ? 22.766 -1.278 -15.609 1 92.81 203 THR B N 1
ATOM 8168 C CA . THR B 1 203 ? 23.781 -2.303 -15.836 1 92.81 203 THR B CA 1
ATOM 8169 C C . THR B 1 203 ? 23.203 -3.465 -16.641 1 92.81 203 THR B C 1
ATOM 8171 O O . THR B 1 203 ? 23.953 -4.34 -17.094 1 92.81 203 THR B O 1
ATOM 8174 N N . SER B 1 204 ? 21.906 -3.48 -16.812 1 94.19 204 SER B N 1
ATOM 8175 C CA . SER B 1 204 ? 21.203 -4.566 -17.484 1 94.19 204 SER B CA 1
ATOM 8176 C C . SER B 1 204 ? 21.438 -5.898 -16.781 1 94.19 204 SER B C 1
ATOM 8178 O O . SER B 1 204 ? 21.562 -6.938 -17.422 1 94.19 204 SER B O 1
ATOM 8180 N N . TYR B 1 205 ? 21.703 -5.855 -15.5 1 96.12 205 TYR B N 1
ATOM 8181 C CA . TYR B 1 205 ? 21.906 -7.055 -14.695 1 96.12 205 TYR B CA 1
ATOM 8182 C C . TYR B 1 205 ? 20.688 -7.328 -13.82 1 96.12 205 TYR B C 1
ATOM 8184 O O . TYR B 1 205 ? 20.094 -6.398 -13.273 1 96.12 205 TYR B O 1
ATOM 8192 N N . SER B 1 206 ? 20.312 -8.555 -13.766 1 98.19 206 SER B N 1
ATOM 8193 C CA . SER B 1 206 ? 19.234 -9 -12.891 1 98.19 206 SER B CA 1
ATOM 8194 C C . SER B 1 206 ? 19.719 -10.039 -11.891 1 98.19 206 SER B C 1
ATOM 8196 O O . SER B 1 206 ? 20.609 -10.836 -12.195 1 98.19 206 SER B O 1
ATOM 8198 N N . TYR B 1 207 ? 19.188 -10.039 -10.68 1 98.62 207 TYR B N 1
ATOM 8199 C CA . TYR B 1 207 ? 19.453 -11.055 -9.68 1 98.62 207 TYR B CA 1
ATOM 8200 C C . TYR B 1 207 ? 18.203 -11.359 -8.852 1 98.62 207 TYR B C 1
ATOM 8202 O O . TYR B 1 207 ? 17.234 -10.594 -8.875 1 98.62 207 TYR B O 1
ATOM 8210 N N . GLY B 1 208 ? 18.25 -12.531 -8.25 1 98.81 208 GLY B N 1
ATOM 8211 C CA . GLY B 1 208 ? 17.125 -12.961 -7.422 1 98.81 208 GLY B CA 1
ATOM 8212 C C . GLY B 1 208 ? 17.484 -13.055 -5.949 1 98.81 208 GLY B C 1
ATOM 8213 O O . GLY B 1 208 ? 18.625 -13.352 -5.598 1 98.81 208 GLY B O 1
ATOM 8214 N N . LEU B 1 209 ? 16.5 -12.758 -5.113 1 98.81 209 LEU B N 1
ATOM 8215 C CA . LEU B 1 209 ? 16.578 -12.945 -3.668 1 98.81 209 LEU B CA 1
ATOM 8216 C C . LEU B 1 209 ? 15.406 -13.758 -3.148 1 98.81 209 LEU B C 1
ATOM 8218 O O . LEU B 1 209 ? 14.25 -13.367 -3.326 1 98.81 209 LEU B O 1
ATOM 8222 N N . PHE B 1 210 ? 15.719 -14.898 -2.561 1 98.81 210 PHE B N 1
ATOM 8223 C CA . PHE B 1 210 ? 14.711 -15.758 -1.957 1 98.81 210 PHE B CA 1
ATOM 8224 C C . PHE B 1 210 ? 14.93 -15.883 -0.455 1 98.81 210 PHE B C 1
ATOM 8226 O O . PHE B 1 210 ? 16.031 -16.203 -0.009 1 98.81 210 PHE B O 1
ATOM 8233 N N . TYR B 1 211 ? 13.914 -15.617 0.345 1 98.88 211 TYR B N 1
ATOM 8234 C CA . TYR B 1 211 ? 13.938 -15.828 1.788 1 98.88 211 TYR B CA 1
ATOM 8235 C C . TYR B 1 211 ? 13.195 -17.109 2.166 1 98.88 211 TYR B C 1
ATOM 8237 O O . TYR B 1 211 ? 11.977 -17.172 2.031 1 98.88 211 TYR B O 1
ATOM 8245 N N . ASP B 1 212 ? 13.914 -18.062 2.604 1 98.69 212 ASP B N 1
ATOM 8246 C CA . ASP B 1 212 ? 13.312 -19.328 3.045 1 98.69 212 ASP B CA 1
ATOM 8247 C C . ASP B 1 212 ? 12.711 -19.188 4.441 1 98.69 212 ASP B C 1
ATOM 8249 O O . ASP B 1 212 ? 13.289 -19.656 5.422 1 98.69 212 ASP B O 1
ATOM 8253 N N . ASN B 1 213 ? 11.625 -18.547 4.504 1 98.44 213 ASN B N 1
ATOM 8254 C CA . ASN B 1 213 ? 10.852 -18.25 5.707 1 98.44 213 ASN B CA 1
ATOM 8255 C C . ASN B 1 213 ? 9.352 -18.344 5.453 1 98.44 213 ASN B C 1
ATOM 8257 O O . ASN B 1 213 ? 8.844 -17.781 4.48 1 98.44 213 ASN B O 1
ATOM 8261 N N . LEU B 1 214 ? 8.633 -19.078 6.262 1 97.62 214 LEU B N 1
ATOM 8262 C CA . LEU B 1 214 ? 7.227 -19.375 6.008 1 97.62 214 LEU B CA 1
ATOM 8263 C C . LEU B 1 214 ? 6.328 -18.656 7.016 1 97.62 214 LEU B C 1
ATOM 8265 O O . LEU B 1 214 ? 5.129 -18.938 7.086 1 97.62 214 LEU B O 1
ATOM 8269 N N . ALA B 1 215 ? 6.875 -17.797 7.887 1 97.88 215 ALA B N 1
ATOM 8270 C CA . ALA B 1 215 ? 6.117 -17 8.852 1 97.88 215 ALA B CA 1
ATOM 8271 C C . ALA B 1 215 ? 5.543 -15.75 8.188 1 97.88 215 ALA B C 1
ATOM 8273 O O . ALA B 1 215 ? 5.992 -15.336 7.117 1 97.88 215 ALA B O 1
ATOM 8274 N N . PRO B 1 216 ? 4.477 -15.117 8.859 1 96.81 216 PRO B N 1
ATOM 8275 C CA . PRO B 1 216 ? 3.979 -13.844 8.344 1 96.81 216 PRO B CA 1
ATOM 8276 C C . PRO B 1 216 ? 5.047 -12.75 8.336 1 96.81 216 PRO B C 1
ATOM 8278 O O . PRO B 1 216 ? 5.934 -12.742 9.195 1 96.81 216 PRO B O 1
ATOM 8281 N N . GLY B 1 217 ? 4.93 -11.906 7.379 1 96.88 217 GLY B N 1
ATOM 8282 C CA . GLY B 1 217 ? 5.891 -10.812 7.285 1 96.88 217 GLY B CA 1
ATOM 8283 C C . GLY B 1 217 ? 5.59 -9.852 6.148 1 96.88 217 GLY B C 1
ATOM 8284 O O . GLY B 1 217 ? 4.438 -9.727 5.727 1 96.88 217 GLY B O 1
ATOM 8285 N N . TYR B 1 218 ? 6.672 -9.039 5.699 1 97.69 218 TYR B N 1
ATOM 8286 C CA . TYR B 1 218 ? 6.539 -8.016 4.664 1 97.69 218 TYR B CA 1
ATOM 8287 C C . TYR B 1 218 ? 7.793 -7.957 3.799 1 97.69 218 TYR B C 1
ATOM 8289 O O . TYR B 1 218 ? 8.883 -8.336 4.242 1 97.69 218 TYR B O 1
ATOM 8297 N N . ILE B 1 219 ? 7.582 -7.512 2.617 1 98.69 219 ILE B N 1
ATOM 8298 C CA . ILE B 1 219 ? 8.664 -7.043 1.758 1 98.69 219 ILE B CA 1
ATOM 8299 C C . ILE B 1 219 ? 8.383 -5.613 1.306 1 98.69 219 ILE B C 1
ATOM 8301 O O . ILE B 1 219 ? 7.328 -5.336 0.725 1 98.69 219 ILE B O 1
ATOM 8305 N N . ASP B 1 220 ? 9.25 -4.73 1.626 1 98.62 220 ASP B N 1
ATOM 8306 C CA . ASP B 1 220 ? 9.141 -3.334 1.216 1 98.62 220 ASP B CA 1
ATOM 8307 C C . ASP B 1 220 ? 10.117 -3.021 0.084 1 98.62 220 ASP B C 1
ATOM 8309 O O . ASP B 1 220 ? 11.336 -3.17 0.245 1 98.62 220 ASP B O 1
ATOM 8313 N N . LEU B 1 221 ? 9.648 -2.6 -1.015 1 98.62 221 LEU B N 1
ATOM 8314 C CA . LEU B 1 221 ? 10.453 -2.369 -2.207 1 98.62 221 LEU B CA 1
ATOM 8315 C C . LEU B 1 221 ? 10.484 -0.887 -2.564 1 98.62 221 LEU B C 1
ATOM 8317 O O . LEU B 1 221 ? 10.383 -0.523 -3.736 1 98.62 221 LEU B O 1
ATOM 8321 N N . GLY B 1 222 ? 10.578 -0.098 -1.541 1 98.19 222 GLY B N 1
ATOM 8322 C CA . GLY B 1 222 ? 10.797 1.322 -1.755 1 98.19 222 GLY B CA 1
ATOM 8323 C C . GLY B 1 222 ? 9.617 2.182 -1.34 1 98.19 222 GLY B C 1
ATOM 8324 O O . GLY B 1 222 ? 9.531 3.352 -1.716 1 98.19 222 GLY B O 1
ATOM 8325 N N . LYS B 1 223 ? 8.68 1.661 -0.605 1 98 223 LYS B N 1
ATOM 8326 C CA . LYS B 1 223 ? 7.609 2.482 -0.042 1 98 223 LYS B CA 1
ATOM 8327 C C . LYS B 1 223 ? 8.125 3.33 1.119 1 98 223 LYS B C 1
ATOM 8329 O O . LYS B 1 223 ? 7.777 4.508 1.234 1 98 223 LYS B O 1
ATOM 8334 N N . GLU B 1 224 ? 8.836 2.701 1.946 1 97.88 224 GLU B N 1
ATOM 8335 C CA . GLU B 1 224 ? 9.414 3.371 3.109 1 97.88 224 GLU B CA 1
ATOM 8336 C C . GLU B 1 224 ? 10.711 4.09 2.744 1 97.88 224 GLU B C 1
ATOM 8338 O O . GLU B 1 224 ? 11.531 3.557 1.998 1 97.88 224 GLU B O 1
ATOM 8343 N N . LEU B 1 225 ? 10.875 5.258 3.223 1 97 225 LEU B N 1
ATOM 8344 C CA . LEU B 1 225 ? 12.109 6.027 3.121 1 97 225 LEU B CA 1
ATOM 8345 C C . LEU B 1 225 ? 12.492 6.621 4.473 1 97 225 LEU B C 1
ATOM 8347 O O . LEU B 1 225 ? 11.672 7.266 5.129 1 97 225 LEU B O 1
ATOM 8351 N N . ASP B 1 226 ? 13.656 6.312 4.91 1 95.69 226 ASP B N 1
ATOM 8352 C CA . ASP B 1 226 ? 14.266 6.848 6.125 1 95.69 226 ASP B CA 1
ATOM 8353 C C . ASP B 1 226 ? 15.602 7.52 5.82 1 95.69 226 ASP B C 1
ATOM 8355 O O . ASP B 1 226 ? 16.562 6.848 5.438 1 95.69 226 ASP B O 1
ATOM 8359 N N . ASN B 1 227 ? 15.664 8.734 6.051 1 92.94 227 ASN B N 1
ATOM 8360 C CA . ASN B 1 227 ? 16.781 9.555 5.605 1 92.94 227 ASN B CA 1
ATOM 8361 C C . ASN B 1 227 ? 18.094 9.148 6.301 1 92.94 227 ASN B C 1
ATOM 8363 O O . ASN B 1 227 ? 19.172 9.477 5.824 1 92.94 227 ASN B O 1
ATOM 8367 N N . TYR B 1 228 ? 18.031 8.438 7.328 1 92.06 228 TYR B N 1
ATOM 8368 C CA . TYR B 1 228 ? 19.234 8.07 8.07 1 92.06 228 TYR B CA 1
ATOM 8369 C C . TYR B 1 228 ? 19.984 6.934 7.375 1 92.06 228 TYR B C 1
ATOM 8371 O O . TYR B 1 228 ? 21.141 6.648 7.703 1 92.06 228 TYR B O 1
ATOM 8379 N N . HIS B 1 229 ? 19.422 6.242 6.383 1 92 229 HIS B N 1
ATOM 8380 C CA . HIS B 1 229 ? 19.984 5.02 5.832 1 92 229 HIS B CA 1
ATOM 8381 C C . HIS B 1 229 ? 20.156 5.125 4.32 1 92 229 HIS B C 1
ATOM 8383 O O . HIS B 1 229 ? 20.453 4.129 3.65 1 92 229 HIS B O 1
ATOM 8389 N N . SER B 1 230 ? 20.078 6.137 3.709 1 88.69 230 SER B N 1
ATOM 8390 C CA . SER B 1 230 ? 19.984 6.211 2.254 1 88.69 230 SER B CA 1
ATOM 8391 C C . SER B 1 230 ? 18.812 5.398 1.733 1 88.69 230 SER B C 1
ATOM 8393 O O . SER B 1 230 ? 17.969 4.957 2.512 1 88.69 230 SER B O 1
ATOM 8395 N N . LEU B 1 231 ? 18.734 5.172 0.333 1 95.62 231 LEU B N 1
ATOM 8396 C CA . LEU B 1 231 ? 17.625 4.395 -0.237 1 95.62 231 LEU B CA 1
ATOM 8397 C C . LEU B 1 231 ? 17.812 2.906 0.041 1 95.62 231 LEU B C 1
ATOM 8399 O O . LEU B 1 231 ? 18.922 2.379 -0.101 1 95.62 231 LEU B O 1
ATOM 8403 N N . TYR B 1 232 ? 16.75 2.24 0.476 1 97.44 232 TYR B N 1
ATOM 8404 C CA . TYR B 1 232 ? 16.859 0.823 0.806 1 97.44 232 TYR B CA 1
ATOM 8405 C C . TYR B 1 232 ? 15.555 0.095 0.504 1 97.44 232 TYR B C 1
ATOM 8407 O O . TYR B 1 232 ? 14.547 0.726 0.192 1 97.44 232 TYR B O 1
ATOM 8415 N N . ARG B 1 233 ? 15.523 -1.177 0.452 1 98.06 233 ARG B N 1
ATOM 8416 C CA . ARG B 1 233 ? 14.422 -2.131 0.523 1 98.06 233 ARG B CA 1
ATOM 8417 C C . ARG B 1 233 ? 14.664 -3.17 1.612 1 98.06 233 ARG B C 1
ATOM 8419 O O . ARG B 1 233 ? 15.789 -3.314 2.098 1 98.06 233 ARG B O 1
ATOM 8426 N N . TYR B 1 234 ? 13.602 -3.891 2.037 1 98.38 234 TYR B N 1
ATOM 8427 C CA . TYR B 1 234 ? 13.906 -4.84 3.1 1 98.38 234 TYR B CA 1
ATOM 8428 C C . TYR B 1 234 ? 12.844 -5.934 3.178 1 98.38 234 TYR B C 1
ATOM 8430 O O . TYR B 1 234 ? 11.734 -5.77 2.664 1 98.38 234 TYR B O 1
ATOM 8438 N N . PHE B 1 235 ? 13.281 -7.047 3.748 1 98.5 235 PHE B N 1
ATOM 8439 C CA . PHE B 1 235 ? 12.461 -8.18 4.164 1 98.5 235 PHE B CA 1
ATOM 8440 C C . PHE B 1 235 ? 12.273 -8.188 5.676 1 98.5 235 PHE B C 1
ATOM 8442 O O . PHE B 1 235 ? 13.203 -7.875 6.422 1 98.5 235 PHE B O 1
ATOM 8449 N N . GLU B 1 236 ? 11.016 -8.492 6.113 1 98.25 236 GLU B N 1
ATOM 8450 C CA . GLU B 1 236 ? 10.688 -8.625 7.531 1 98.25 236 GLU B CA 1
ATOM 8451 C C . GLU B 1 236 ? 9.82 -9.859 7.781 1 98.25 236 GLU B C 1
ATOM 8453 O O . GLU B 1 236 ? 8.914 -10.156 7.004 1 98.25 236 GLU B O 1
ATOM 8458 N N . ALA B 1 237 ? 10.141 -10.617 8.797 1 98 237 ALA B N 1
ATOM 8459 C CA . ALA B 1 237 ? 9.328 -11.773 9.188 1 98 237 ALA B CA 1
ATOM 8460 C C . ALA B 1 237 ? 9.086 -11.781 10.695 1 98 237 ALA B C 1
ATOM 8462 O O . ALA B 1 237 ? 9.977 -11.422 11.477 1 98 237 ALA B O 1
ATOM 8463 N N . GLU B 1 238 ? 7.949 -12.258 11.141 1 96.25 238 GLU B N 1
ATOM 8464 C CA . GLU B 1 238 ? 7.539 -12.219 12.539 1 96.25 238 GLU B CA 1
ATOM 8465 C C . GLU B 1 238 ? 8.188 -13.352 13.336 1 96.25 238 GLU B C 1
ATOM 8467 O O . GLU B 1 238 ? 8.273 -13.281 14.562 1 96.25 238 GLU B O 1
ATOM 8472 N N . ALA B 1 239 ? 8.586 -14.391 12.625 1 96.69 239 ALA B N 1
ATOM 8473 C CA . ALA B 1 239 ? 9.164 -15.57 13.266 1 96.69 239 ALA B CA 1
ATOM 8474 C C . ALA B 1 239 ? 10.031 -16.359 12.289 1 96.69 239 ALA B C 1
ATOM 8476 O O . ALA B 1 239 ? 10.234 -15.938 11.148 1 96.69 239 ALA B O 1
ATOM 8477 N N . GLY B 1 240 ? 10.602 -17.406 12.75 1 97.06 240 GLY B N 1
ATOM 8478 C CA . GLY B 1 240 ? 11.469 -18.234 11.93 1 97.06 240 GLY B CA 1
ATOM 8479 C C . GLY B 1 240 ? 12.914 -17.781 11.953 1 97.06 240 GLY B C 1
ATOM 8480 O O . GLY B 1 240 ? 13.406 -17.297 12.977 1 97.06 240 GLY B O 1
ATOM 8481 N N . ASP B 1 241 ? 13.633 -18.141 10.891 1 98 241 ASP B N 1
ATOM 8482 C CA . ASP B 1 241 ? 15.055 -17.828 10.766 1 98 241 ASP B CA 1
ATOM 8483 C C . ASP B 1 241 ? 15.32 -16.953 9.547 1 98 241 ASP B C 1
ATOM 8485 O O . ASP B 1 241 ? 14.594 -17.016 8.555 1 98 241 ASP B O 1
ATOM 8489 N N . LEU B 1 242 ? 16.281 -16.062 9.68 1 98.38 242 LEU B N 1
ATOM 8490 C CA . LEU B 1 242 ? 16.719 -15.336 8.492 1 98.38 242 LEU B CA 1
ATOM 8491 C C . LEU B 1 242 ? 17.625 -16.203 7.625 1 98.38 242 LEU B C 1
ATOM 8493 O O . LEU B 1 242 ? 18.766 -16.484 8.008 1 98.38 242 LEU B O 1
ATOM 8497 N N . ASP B 1 243 ? 17.156 -16.641 6.551 1 98.75 243 ASP B N 1
ATOM 8498 C CA . ASP B 1 243 ? 17.766 -17.547 5.59 1 98.75 243 ASP B CA 1
ATOM 8499 C C . ASP B 1 243 ? 17.5 -17.109 4.156 1 98.75 243 ASP B C 1
ATOM 8501 O O . ASP B 1 243 ? 16.375 -17.219 3.67 1 98.75 243 ASP B O 1
ATOM 8505 N N . TYR B 1 244 ? 18.531 -16.578 3.488 1 98.81 244 TYR B N 1
ATOM 8506 C CA . TYR B 1 244 ? 18.219 -16.078 2.152 1 98.81 244 TYR B CA 1
ATOM 8507 C C . TYR B 1 244 ? 19.234 -16.578 1.132 1 98.81 244 TYR B C 1
ATOM 8509 O O . TYR B 1 244 ? 20.375 -16.906 1.488 1 98.81 244 TYR B O 1
ATOM 8517 N N . TYR B 1 245 ? 18.859 -16.703 -0.058 1 98.88 245 TYR B N 1
ATOM 8518 C CA . TYR B 1 245 ? 19.625 -17.141 -1.216 1 98.88 245 TYR B CA 1
ATOM 8519 C C . TYR B 1 245 ? 19.781 -16 -2.229 1 98.88 245 TYR B C 1
ATOM 8521 O O . TYR B 1 245 ? 18.781 -15.422 -2.668 1 98.88 245 TYR B O 1
ATOM 8529 N N . ILE B 1 246 ? 21.016 -15.711 -2.57 1 98.62 246 ILE B N 1
ATOM 8530 C CA . ILE B 1 246 ? 21.328 -14.773 -3.648 1 98.62 246 ILE B CA 1
ATOM 8531 C C . ILE B 1 246 ? 21.562 -15.547 -4.945 1 98.62 246 ILE B C 1
ATOM 8533 O O . ILE B 1 246 ? 22.469 -16.375 -5.02 1 98.62 246 ILE B O 1
ATOM 8537 N N . ILE B 1 247 ? 20.734 -15.18 -5.906 1 98.69 247 ILE B N 1
ATOM 8538 C CA . ILE B 1 247 ? 20.812 -15.867 -7.191 1 98.69 247 ILE B CA 1
ATOM 8539 C C . ILE B 1 247 ? 21.297 -14.898 -8.266 1 98.69 247 ILE B C 1
ATOM 8541 O O . ILE B 1 247 ? 20.562 -13.984 -8.656 1 98.69 247 ILE B O 1
ATOM 8545 N N . GLY B 1 248 ? 22.422 -15.141 -8.789 1 97.06 248 GLY B N 1
ATOM 8546 C CA . GLY B 1 248 ? 22.984 -14.266 -9.805 1 97.06 248 GLY B CA 1
ATOM 8547 C C . GLY B 1 248 ? 22.422 -14.523 -11.188 1 97.06 248 GLY B C 1
ATOM 8548 O O . GLY B 1 248 ? 22.125 -15.664 -11.547 1 97.06 248 GLY B O 1
ATOM 8549 N N . GLY B 1 249 ? 22.219 -13.328 -11.961 1 94.56 249 GLY B N 1
ATOM 8550 C CA . GLY B 1 249 ? 21.781 -13.391 -13.352 1 94.56 249 GLY B CA 1
ATOM 8551 C C . GLY B 1 249 ? 22.891 -13.828 -14.297 1 94.56 249 GLY B C 1
ATOM 8552 O O . GLY B 1 249 ? 23.562 -14.836 -14.062 1 94.56 249 GLY B O 1
ATOM 8553 N N . PRO B 1 250 ? 22.891 -13.109 -15.477 1 95.75 250 PRO B N 1
ATOM 8554 C CA . PRO B 1 250 ? 22.594 -11.688 -15.625 1 95.75 250 PRO B CA 1
ATOM 8555 C C . PRO B 1 250 ? 21.156 -11.422 -16.078 1 95.75 250 PRO B C 1
ATOM 8557 O O . PRO B 1 250 ? 20.672 -10.297 -15.977 1 95.75 250 PRO B O 1
ATOM 8560 N N . THR B 1 251 ? 20.469 -12.453 -16.656 1 97.56 251 THR B N 1
ATOM 8561 C CA . THR B 1 251 ? 19.141 -12.227 -17.234 1 97.56 251 THR B CA 1
ATOM 8562 C C . THR B 1 251 ? 18.062 -12.672 -16.25 1 97.56 251 THR B C 1
ATOM 8564 O O . THR B 1 251 ? 18.312 -13.445 -15.336 1 97.56 251 THR B O 1
ATOM 8567 N N . VAL B 1 252 ? 16.906 -12.172 -16.516 1 98.56 252 VAL B N 1
ATOM 8568 C CA . VAL B 1 252 ? 15.758 -12.602 -15.727 1 98.56 252 VAL B CA 1
ATOM 8569 C C . VAL B 1 252 ? 15.531 -14.102 -15.93 1 98.56 252 VAL B C 1
ATOM 8571 O O . VAL B 1 252 ? 15.188 -14.812 -14.984 1 98.56 252 VAL B O 1
ATOM 8574 N N . ARG B 1 253 ? 15.734 -14.617 -17.109 1 98.19 253 ARG B N 1
ATOM 8575 C CA . ARG B 1 253 ? 15.602 -16.031 -17.422 1 98.19 253 ARG B CA 1
ATOM 8576 C C . ARG B 1 253 ? 16.516 -16.875 -16.531 1 98.19 253 ARG B C 1
ATOM 8578 O O . ARG B 1 253 ? 16.062 -17.859 -15.93 1 98.19 253 ARG B O 1
ATOM 8585 N N . ASP B 1 254 ? 17.766 -16.484 -16.422 1 98.06 254 ASP B N 1
ATOM 8586 C CA . ASP B 1 254 ? 18.719 -17.203 -15.586 1 98.06 254 ASP B CA 1
ATOM 8587 C C . ASP B 1 254 ? 18.219 -17.297 -14.148 1 98.06 254 ASP B C 1
ATOM 8589 O O . ASP B 1 254 ? 18.297 -18.359 -13.523 1 98.06 254 ASP B O 1
ATOM 8593 N N . VAL B 1 255 ? 17.734 -16.188 -13.672 1 98.75 255 VAL B N 1
ATOM 8594 C CA . VAL B 1 255 ? 17.312 -16.078 -12.281 1 98.75 255 VAL B CA 1
ATOM 8595 C C . VAL B 1 255 ? 16.078 -16.953 -12.055 1 98.75 255 VAL B C 1
ATOM 8597 O O . VAL B 1 255 ? 16.031 -17.734 -11.102 1 98.75 255 VAL B O 1
ATOM 8600 N N . VAL B 1 256 ? 15.086 -16.844 -12.93 1 98.81 256 VAL B N 1
ATOM 8601 C CA . VAL B 1 256 ? 13.812 -17.547 -12.766 1 98.81 256 VAL B CA 1
ATOM 8602 C C . VAL B 1 256 ? 14.031 -19.047 -12.867 1 98.81 256 VAL B C 1
ATOM 8604 O O . VAL B 1 256 ? 13.508 -19.812 -12.047 1 98.81 256 VAL B O 1
ATOM 8607 N N . GLN B 1 257 ? 14.781 -19.5 -13.82 1 98.75 257 GLN B N 1
ATOM 8608 C CA . GLN B 1 257 ? 15.039 -20.922 -14 1 98.75 257 GLN B CA 1
ATOM 8609 C C . GLN B 1 257 ? 15.812 -21.5 -12.82 1 98.75 257 GLN B C 1
ATOM 8611 O O . GLN B 1 257 ? 15.523 -22.594 -12.359 1 98.75 257 GLN B O 1
ATOM 8616 N N . THR B 1 258 ? 16.781 -20.703 -12.336 1 98.75 258 THR B N 1
ATOM 8617 C CA . THR B 1 258 ? 17.562 -21.156 -11.195 1 98.75 258 THR B CA 1
ATOM 8618 C C . THR B 1 258 ? 16.703 -21.234 -9.938 1 98.75 258 THR B C 1
ATOM 8620 O O . THR B 1 258 ? 16.812 -22.203 -9.172 1 98.75 258 THR B O 1
ATOM 8623 N N . TYR B 1 259 ? 15.898 -20.219 -9.703 1 98.75 259 TYR B N 1
ATOM 8624 C CA . TYR B 1 259 ? 15.008 -20.25 -8.547 1 98.75 259 TYR B CA 1
ATOM 8625 C C . TYR B 1 259 ? 14.062 -21.438 -8.617 1 98.75 259 TYR B C 1
ATOM 8627 O O . TYR B 1 259 ? 13.797 -22.094 -7.602 1 98.75 259 TYR B O 1
ATOM 8635 N N . THR B 1 260 ? 13.477 -21.688 -9.828 1 98.81 260 THR B N 1
ATOM 8636 C CA . THR B 1 260 ? 12.57 -22.812 -9.992 1 98.81 260 THR B CA 1
ATOM 8637 C C . THR B 1 260 ? 13.289 -24.125 -9.711 1 98.81 260 THR B C 1
ATOM 8639 O O . THR B 1 260 ? 12.766 -24.984 -8.992 1 98.81 260 THR B O 1
ATOM 8642 N N . TRP B 1 261 ? 14.5 -24.25 -10.234 1 98.75 261 TRP B N 1
ATOM 8643 C CA . TRP B 1 261 ? 15.336 -25.406 -9.953 1 98.75 261 TRP B CA 1
ATOM 8644 C C . TRP B 1 261 ? 15.578 -25.562 -8.453 1 98.75 261 TRP B C 1
ATOM 8646 O O . TRP B 1 261 ? 15.484 -26.656 -7.91 1 98.75 261 TRP B O 1
ATOM 8656 N N . LEU B 1 262 ? 15.82 -24.469 -7.773 1 98.88 262 LEU B N 1
ATOM 8657 C CA . LEU B 1 262 ? 16.125 -24.438 -6.344 1 98.88 262 LEU B CA 1
ATOM 8658 C C . LEU B 1 262 ? 14.953 -24.969 -5.531 1 98.88 262 LEU B C 1
ATOM 8660 O O . LEU B 1 262 ? 15.156 -25.641 -4.516 1 98.88 262 LEU B O 1
ATOM 8664 N N . THR B 1 263 ? 13.727 -24.703 -5.957 1 98.69 263 THR B N 1
ATOM 8665 C CA . THR B 1 263 ? 12.555 -25.031 -5.152 1 98.69 263 THR B CA 1
ATOM 8666 C C . THR B 1 263 ? 11.867 -26.281 -5.684 1 98.69 263 THR B C 1
ATOM 8668 O O . THR B 1 263 ? 10.875 -26.75 -5.113 1 98.69 263 THR B O 1
ATOM 8671 N N . GLY B 1 264 ? 12.336 -26.859 -6.793 1 98.38 264 GLY B N 1
ATOM 8672 C CA . GLY B 1 264 ? 11.883 -28.156 -7.277 1 98.38 264 GLY B CA 1
ATOM 8673 C C . GLY B 1 264 ? 11.297 -28.094 -8.672 1 98.38 264 GLY B C 1
ATOM 8674 O O . GLY B 1 264 ? 10.898 -27.031 -9.141 1 98.38 264 GLY B O 1
ATOM 8675 N N . ASN B 1 265 ? 11.234 -29.219 -9.344 1 98.19 265 ASN B N 1
ATOM 8676 C CA . ASN B 1 265 ? 10.766 -29.328 -10.719 1 98.19 265 ASN B CA 1
ATOM 8677 C C . ASN B 1 265 ? 9.25 -29.141 -10.812 1 98.19 265 ASN B C 1
ATOM 8679 O O . ASN B 1 265 ? 8.516 -29.531 -9.898 1 98.19 265 ASN B O 1
ATOM 8683 N N . THR B 1 266 ? 8.852 -28.531 -11.906 1 98.38 266 THR B N 1
ATOM 8684 C CA . THR B 1 266 ? 7.426 -28.438 -12.203 1 98.38 266 THR B CA 1
ATOM 8685 C C . THR B 1 266 ? 6.855 -29.797 -12.578 1 98.38 266 THR B C 1
ATOM 8687 O O . THR B 1 266 ? 7.414 -30.5 -13.422 1 98.38 266 THR B O 1
ATOM 8690 N N . MET B 1 267 ? 5.789 -30.109 -11.984 1 97.38 267 MET B N 1
ATOM 8691 C CA . MET B 1 267 ? 5.156 -31.391 -12.297 1 97.38 267 MET B CA 1
ATOM 8692 C C . MET B 1 267 ? 4.617 -31.391 -13.719 1 97.38 267 MET B C 1
ATOM 8694 O O . MET B 1 267 ? 4.062 -30.406 -14.188 1 97.38 267 MET B O 1
ATOM 8698 N N . MET B 1 268 ? 4.836 -32.469 -14.492 1 97.62 268 MET B N 1
ATOM 8699 C CA . MET B 1 268 ? 4.246 -32.656 -15.812 1 97.62 268 MET B CA 1
ATOM 8700 C C . MET B 1 268 ? 2.805 -33.156 -15.695 1 97.62 268 MET B C 1
ATOM 8702 O O . MET B 1 268 ? 2.555 -34.25 -15.227 1 97.62 268 MET B O 1
ATOM 8706 N N . PRO B 1 269 ? 1.874 -32.406 -16.094 1 97.5 269 PRO B N 1
ATOM 8707 C CA . PRO B 1 269 ? 0.477 -32.812 -15.938 1 97.5 269 PRO B CA 1
ATOM 8708 C C . PRO B 1 269 ? 0.029 -33.844 -16.984 1 97.5 269 PRO B C 1
ATOM 8710 O O . PRO B 1 269 ? 0.652 -33.938 -18.047 1 97.5 269 PRO B O 1
ATOM 8713 N N . PRO B 1 270 ? -1.032 -34.625 -16.688 1 97.5 270 PRO B N 1
ATOM 8714 C CA . PRO B 1 270 ? -1.638 -35.406 -17.766 1 97.5 270 PRO B CA 1
ATOM 8715 C C . PRO B 1 270 ? -2.221 -34.531 -18.875 1 97.5 270 PRO B C 1
ATOM 8717 O O . PRO B 1 270 ? -2.688 -33.406 -18.609 1 97.5 270 PRO B O 1
ATOM 8720 N N . LYS B 1 271 ? -2.25 -35.031 -20.062 1 96.62 271 LYS B N 1
ATOM 8721 C CA . LYS B 1 271 ? -2.617 -34.281 -21.25 1 96.62 271 LYS B CA 1
ATOM 8722 C C . LYS B 1 271 ? -4.047 -33.75 -21.141 1 96.62 271 LYS B C 1
ATOM 8724 O O . LYS B 1 271 ? -4.34 -32.625 -21.578 1 96.62 271 LYS B O 1
ATOM 8729 N N . TRP B 1 272 ? -4.961 -34.562 -20.562 1 95.75 272 TRP B N 1
ATOM 8730 C CA . TRP B 1 272 ? -6.367 -34.188 -20.469 1 95.75 272 TRP B CA 1
ATOM 8731 C C . TRP B 1 272 ? -6.539 -32.938 -19.609 1 95.75 272 TRP B C 1
ATOM 8733 O O . TRP B 1 272 ? -7.547 -32.219 -19.719 1 95.75 272 TRP B O 1
ATOM 8743 N N . SER B 1 273 ? -5.566 -32.625 -18.656 1 97 273 SER B N 1
ATOM 8744 C CA . SER B 1 273 ? -5.688 -31.5 -17.734 1 97 273 SER B CA 1
ATOM 8745 C C . SER B 1 273 ? -5.449 -30.172 -18.438 1 97 273 SER B C 1
ATOM 8747 O O . SER B 1 273 ? -5.699 -29.109 -17.875 1 97 273 SER B O 1
ATOM 8749 N N . ILE B 1 274 ? -5.051 -30.141 -19.703 1 96.31 274 ILE B N 1
ATOM 8750 C CA . ILE B 1 274 ? -4.688 -28.953 -20.469 1 96.31 274 ILE B CA 1
ATOM 8751 C C . ILE B 1 274 ? -5.93 -28.359 -21.141 1 96.31 274 ILE B C 1
ATOM 8753 O O . ILE B 1 274 ? -5.992 -27.156 -21.406 1 96.31 274 ILE B O 1
ATOM 8757 N N . GLY B 1 275 ? -6.93 -29.188 -21.438 1 96.88 275 GLY B N 1
ATOM 8758 C CA . GLY B 1 275 ? -8.148 -28.75 -22.094 1 96.88 275 GLY B CA 1
ATOM 8759 C C . GLY B 1 275 ? -9.047 -27.922 -21.188 1 96.88 275 GLY B C 1
ATOM 8760 O O . GLY B 1 275 ? -8.641 -27.531 -20.078 1 96.88 275 GLY B O 1
ATOM 8761 N N . TYR B 1 276 ? -10.242 -27.578 -21.719 1 97.88 276 TYR B N 1
ATOM 8762 C CA . TYR B 1 276 ? -11.25 -26.828 -20.969 1 97.88 276 TYR B CA 1
ATOM 8763 C C . TYR B 1 276 ? -11.773 -27.641 -19.781 1 97.88 276 TYR B C 1
ATOM 8765 O O . TYR B 1 276 ? -12.047 -28.844 -19.922 1 97.88 276 TYR B O 1
ATOM 8773 N N . SER B 1 277 ? -11.789 -27 -18.641 1 97.88 277 SER B N 1
ATOM 8774 C CA . SER B 1 277 ? -12.391 -27.562 -17.438 1 97.88 277 SER B CA 1
ATOM 8775 C C . SER B 1 277 ? -13.625 -26.781 -17.016 1 97.88 277 SER B C 1
ATOM 8777 O O . SER B 1 277 ? -13.547 -25.578 -16.781 1 97.88 277 SER B O 1
ATOM 8779 N N . GLY B 1 278 ? -14.75 -27.453 -16.953 1 96.75 278 GLY B N 1
ATOM 8780 C CA . GLY B 1 278 ? -15.969 -26.828 -16.453 1 96.75 278 GLY B CA 1
ATOM 8781 C C . GLY B 1 278 ? -16.078 -26.828 -14.945 1 96.75 278 GLY B C 1
ATOM 8782 O O . GLY B 1 278 ? -15.438 -27.656 -14.281 1 96.75 278 GLY B O 1
ATOM 8783 N N . SER B 1 279 ? -16.766 -25.906 -14.438 1 94.19 279 SER B N 1
ATOM 8784 C CA . SER B 1 279 ? -16.984 -25.859 -12.992 1 94.19 279 SER B CA 1
ATOM 8785 C C . SER B 1 279 ? -18.016 -24.797 -12.625 1 94.19 279 SER B C 1
ATOM 8787 O O . SER B 1 279 ? -18.094 -23.75 -13.273 1 94.19 279 SER B O 1
ATOM 8789 N N . THR B 1 280 ? -18.844 -25.078 -11.672 1 90.38 280 THR B N 1
ATOM 8790 C CA . THR B 1 280 ? -19.719 -24.094 -11.031 1 90.38 280 THR B CA 1
ATOM 8791 C C . THR B 1 280 ? -20.203 -24.609 -9.68 1 90.38 280 THR B C 1
ATOM 8793 O O . THR B 1 280 ? -20.453 -25.797 -9.516 1 90.38 280 THR B O 1
ATOM 8796 N N . MET B 1 281 ? -20.391 -23.766 -8.797 1 90 281 MET B N 1
ATOM 8797 C CA . MET B 1 281 ? -20.906 -24.141 -7.477 1 90 281 MET B CA 1
ATOM 8798 C C . MET B 1 281 ? -22.375 -24.531 -7.551 1 90 281 MET B C 1
ATOM 8800 O O . MET B 1 281 ? -22.812 -25.422 -6.824 1 90 281 MET B O 1
ATOM 8804 N N . SER B 1 282 ? -23.062 -24.016 -8.445 1 90 282 SER B N 1
ATOM 8805 C CA . SER B 1 282 ? -24.516 -24.156 -8.531 1 90 282 SER B CA 1
ATOM 8806 C C . SER B 1 282 ? -24.922 -25.594 -8.828 1 90 282 SER B C 1
ATOM 8808 O O . SER B 1 282 ? -25.922 -26.094 -8.297 1 90 282 SER B O 1
ATOM 8810 N N . TYR B 1 283 ? -24.203 -26.312 -9.617 1 92.69 283 TYR B N 1
ATOM 8811 C CA . TYR B 1 283 ? -24.547 -27.672 -10 1 92.69 283 TYR B CA 1
ATOM 8812 C C . TYR B 1 283 ? -24.5 -28.609 -8.797 1 92.69 283 TYR B C 1
ATOM 8814 O O . TYR B 1 283 ? -25.406 -29.422 -8.602 1 92.69 283 TYR B O 1
ATOM 8822 N N . THR B 1 284 ? -23.5 -28.422 -7.988 1 93.38 284 THR B N 1
ATOM 8823 C CA . THR B 1 284 ? -23.328 -29.359 -6.871 1 93.38 284 THR B CA 1
ATOM 8824 C C . THR B 1 284 ? -24.219 -28.953 -5.695 1 93.38 284 THR B C 1
ATOM 8826 O O . THR B 1 284 ? -24.5 -29.766 -4.812 1 93.38 284 THR B O 1
ATOM 8829 N N . ASP B 1 285 ? -24.672 -27.719 -5.711 1 92.88 285 ASP B N 1
ATOM 8830 C CA . ASP B 1 285 ? -25.531 -27.234 -4.648 1 92.88 285 ASP B CA 1
ATOM 8831 C C . ASP B 1 285 ? -26.984 -27.656 -4.887 1 92.88 285 ASP B C 1
ATOM 8833 O O . ASP B 1 285 ? -27.781 -27.703 -3.949 1 92.88 285 ASP B O 1
ATOM 8837 N N . ALA B 1 286 ? -27.328 -27.969 -6.094 1 94.25 286 ALA B N 1
ATOM 8838 C CA . ALA B 1 286 ? -28.688 -28.297 -6.461 1 94.25 286 ALA B CA 1
ATOM 8839 C C . ALA B 1 286 ? -29.125 -29.625 -5.832 1 94.25 286 ALA B C 1
ATOM 8841 O O . ALA B 1 286 ? -28.281 -30.5 -5.598 1 94.25 286 ALA B O 1
ATOM 8842 N N . SER B 1 287 ? -30.484 -29.828 -5.656 1 95.44 287 SER B N 1
ATOM 8843 C CA . SER B 1 287 ? -31.031 -31.062 -5.094 1 95.44 287 SER B CA 1
ATOM 8844 C C . SER B 1 287 ? -30.891 -32.219 -6.066 1 95.44 287 SER B C 1
ATOM 8846 O O . SER B 1 287 ? -30.781 -33.375 -5.652 1 95.44 287 SER B O 1
ATOM 8848 N N . ASN B 1 288 ? -30.906 -31.922 -7.312 1 96.88 288 ASN B N 1
ATOM 8849 C CA . ASN B 1 288 ? -30.703 -32.938 -8.352 1 96.88 288 ASN B CA 1
ATOM 8850 C C . ASN B 1 288 ? -29.328 -32.812 -8.984 1 96.88 288 ASN B C 1
ATOM 8852 O O . ASN B 1 288 ? -29.188 -32.844 -10.211 1 96.88 288 ASN B O 1
ATOM 8856 N N . ALA B 1 289 ? -28.328 -32.656 -8.148 1 97 289 ALA B N 1
ATOM 8857 C CA . ALA B 1 289 ? -26.969 -32.312 -8.555 1 97 289 ALA B CA 1
ATOM 8858 C C . ALA B 1 289 ? -26.438 -33.312 -9.586 1 97 289 ALA B C 1
ATOM 8860 O O . ALA B 1 289 ? -25.875 -32.906 -10.602 1 97 289 ALA B O 1
ATOM 8861 N N . GLN B 1 290 ? -26.531 -34.625 -9.352 1 97.44 290 GLN B N 1
ATOM 8862 C CA . GLN B 1 290 ? -26.031 -35.625 -10.289 1 97.44 290 GLN B CA 1
ATOM 8863 C C . GLN B 1 290 ? -26.672 -35.438 -11.664 1 97.44 290 GLN B C 1
ATOM 8865 O O . GLN B 1 290 ? -26 -35.594 -12.688 1 97.44 290 GLN B O 1
ATOM 8870 N N . GLU B 1 291 ? -27.953 -35.125 -11.688 1 97.5 291 GLU B N 1
ATOM 8871 C CA . GLU B 1 291 ? -28.641 -34.875 -12.945 1 97.5 291 GLU B CA 1
ATOM 8872 C C . GLU B 1 291 ? -28.078 -33.656 -13.648 1 97.5 291 GLU B C 1
ATOM 8874 O O . GLU B 1 291 ? -27.969 -33.625 -14.875 1 97.5 291 GLU B O 1
ATOM 8879 N N . GLN B 1 292 ? -27.828 -32.625 -12.844 1 96.5 292 GLN B N 1
ATOM 8880 C CA . GLN B 1 292 ? -27.25 -31.422 -13.414 1 96.5 292 GLN B CA 1
ATOM 8881 C C . GLN B 1 292 ? -25.922 -31.703 -14.086 1 96.5 292 GLN B C 1
ATOM 8883 O O . GLN B 1 292 ? -25.609 -31.156 -15.141 1 96.5 292 GLN B O 1
ATOM 8888 N N . LEU B 1 293 ? -25.172 -32.531 -13.492 1 97.38 293 LEU B N 1
ATOM 8889 C CA . LEU B 1 293 ? -23.859 -32.875 -14.055 1 97.38 293 LEU B CA 1
ATOM 8890 C C . LEU B 1 293 ? -24.031 -33.688 -15.344 1 97.38 293 LEU B C 1
ATOM 8892 O O . LEU B 1 293 ? -23.25 -33.5 -16.281 1 97.38 293 LEU B O 1
ATOM 8896 N N . TYR B 1 294 ? -25 -34.594 -15.406 1 97.75 294 TYR B N 1
ATOM 8897 C CA . TYR B 1 294 ? -25.281 -35.281 -16.656 1 97.75 294 TYR B CA 1
ATOM 8898 C C . TYR B 1 294 ? -25.719 -34.281 -17.734 1 97.75 294 TYR B C 1
ATOM 8900 O O . TYR B 1 294 ? -25.328 -34.406 -18.891 1 97.75 294 TYR B O 1
ATOM 8908 N N . GLN B 1 295 ? -26.547 -33.344 -17.297 1 97.31 295 GLN B N 1
ATOM 8909 C CA . GLN B 1 295 ? -26.984 -32.344 -18.25 1 97.31 295 GLN B CA 1
ATOM 8910 C C . GLN B 1 295 ? -25.797 -31.547 -18.797 1 97.31 295 GLN B C 1
ATOM 8912 O O . GLN B 1 295 ? -25.812 -31.125 -19.969 1 97.31 295 GLN B O 1
ATOM 8917 N N . PHE B 1 296 ? -24.875 -31.25 -17.984 1 96.81 296 PHE B N 1
ATOM 8918 C CA . PHE B 1 296 ? -23.672 -30.562 -18.422 1 96.81 296 PHE B CA 1
ATOM 8919 C C . PHE B 1 296 ? -23 -31.312 -19.578 1 96.81 296 PHE B C 1
ATOM 8921 O O . PHE B 1 296 ? -22.594 -30.703 -20.562 1 96.81 296 PHE B O 1
ATOM 8928 N N . ILE B 1 297 ? -22.828 -32.625 -19.5 1 96.62 297 ILE B N 1
ATOM 8929 C CA . ILE B 1 297 ? -22.25 -33.438 -20.562 1 96.62 297 ILE B CA 1
ATOM 8930 C C . ILE B 1 297 ? -23.094 -33.312 -21.828 1 96.62 297 ILE B C 1
ATOM 8932 O O . ILE B 1 297 ? -22.562 -33.125 -22.922 1 96.62 297 ILE B O 1
ATOM 8936 N N . ASP B 1 298 ? -24.422 -33.406 -21.609 1 97.5 298 ASP B N 1
ATOM 8937 C CA . ASP B 1 298 ? -25.328 -33.312 -22.734 1 97.5 298 ASP B CA 1
ATOM 8938 C C . ASP B 1 298 ? -25.188 -31.953 -23.422 1 97.5 298 ASP B C 1
ATOM 8940 O O . ASP B 1 298 ? -25.219 -31.859 -24.656 1 97.5 298 ASP B O 1
ATOM 8944 N N . ASP B 1 299 ? -25.094 -30.938 -22.594 1 97.75 299 ASP B N 1
ATOM 8945 C CA . ASP B 1 299 ? -24.953 -29.578 -23.141 1 97.75 299 ASP B CA 1
ATOM 8946 C C . ASP B 1 299 ? -23.641 -29.438 -23.906 1 97.75 299 ASP B C 1
ATOM 8948 O O . ASP B 1 299 ? -23.594 -28.781 -24.953 1 97.75 299 ASP B O 1
ATOM 8952 N N . CYS B 1 300 ? -22.547 -29.969 -23.406 1 97.88 300 CYS B N 1
ATOM 8953 C CA . CYS B 1 300 ? -21.297 -29.984 -24.141 1 97.88 300 CYS B CA 1
ATOM 8954 C C . CYS B 1 300 ? -21.484 -30.609 -25.516 1 97.88 300 CYS B C 1
ATOM 8956 O O . CYS B 1 300 ? -20.969 -30.094 -26.516 1 97.88 300 CYS B O 1
ATOM 8958 N N . GLU B 1 301 ? -22.172 -31.703 -25.547 1 96.94 301 GLU B N 1
ATOM 8959 C CA . GLU B 1 301 ? -22.438 -32.406 -26.812 1 96.94 301 GLU B CA 1
ATOM 8960 C C . GLU B 1 301 ? -23.328 -31.562 -27.719 1 96.94 301 GLU B C 1
ATOM 8962 O O . GLU B 1 301 ? -23.031 -31.391 -28.906 1 96.94 301 GLU B O 1
ATOM 8967 N N . GLU B 1 302 ? -24.375 -31.078 -27.141 1 97.75 302 GLU B N 1
ATOM 8968 C CA . GLU B 1 302 ? -25.359 -30.312 -27.906 1 97.75 302 GLU B CA 1
ATOM 8969 C C . GLU B 1 302 ? -24.734 -29.062 -28.516 1 97.75 302 GLU B C 1
ATOM 8971 O O . GLU B 1 302 ? -24.984 -28.734 -29.672 1 97.75 302 GLU B O 1
ATOM 8976 N N . HIS B 1 303 ? -23.938 -28.344 -27.766 1 98.25 303 HIS B N 1
ATOM 8977 C CA . HIS B 1 303 ? -23.359 -27.078 -28.219 1 98.25 303 HIS B CA 1
ATOM 8978 C C . HIS B 1 303 ? -22 -27.312 -28.844 1 98.25 303 HIS B C 1
ATOM 8980 O O . HIS B 1 303 ? -21.359 -26.359 -29.297 1 98.25 303 HIS B O 1
ATOM 8986 N N . ASP B 1 304 ? -21.531 -28.516 -28.828 1 98.19 304 ASP B N 1
ATOM 8987 C CA . ASP B 1 304 ? -20.234 -28.938 -29.391 1 98.19 304 ASP B CA 1
ATOM 8988 C C . ASP B 1 304 ? -19.094 -28.172 -28.734 1 98.19 304 ASP B C 1
ATOM 8990 O O . ASP B 1 304 ? -18.266 -27.562 -29.438 1 98.19 304 ASP B O 1
ATOM 8994 N N . ILE B 1 305 ? -19.156 -28.078 -27.516 1 98.5 305 ILE B N 1
ATOM 8995 C CA . ILE B 1 305 ? -18.078 -27.469 -26.734 1 98.5 305 ILE B CA 1
ATOM 8996 C C . ILE B 1 305 ? -17.125 -28.547 -26.219 1 98.5 305 ILE B C 1
ATOM 8998 O O . ILE B 1 305 ? -17.531 -29.406 -25.438 1 98.5 305 ILE B O 1
ATOM 9002 N N . LEU B 1 306 ? -15.883 -28.547 -26.672 1 97.81 306 LEU B N 1
ATOM 9003 C CA . LEU B 1 306 ? -14.875 -29.484 -26.172 1 97.81 306 LEU B CA 1
ATOM 9004 C C . LEU B 1 306 ? -14.625 -29.266 -24.688 1 97.81 306 LEU B C 1
ATOM 9006 O O . LEU B 1 306 ? -14.516 -28.125 -24.234 1 97.81 306 LEU B O 1
ATOM 9010 N N . CYS B 1 307 ? -14.617 -30.359 -23.906 1 97.69 307 CYS B N 1
ATOM 9011 C CA . CYS B 1 307 ? -14.375 -30.344 -22.469 1 97.69 307 CYS B CA 1
ATOM 9012 C C . CYS B 1 307 ? -13.664 -31.609 -22.016 1 97.69 307 CYS B C 1
ATOM 9014 O O . CYS B 1 307 ? -14.008 -32.719 -22.469 1 97.69 307 CYS B O 1
ATOM 9016 N N . ASP B 1 308 ? -12.664 -31.422 -21.141 1 97.38 308 ASP B N 1
ATOM 9017 C CA . ASP B 1 308 ? -11.844 -32.594 -20.797 1 97.38 308 ASP B CA 1
ATOM 9018 C C . ASP B 1 308 ? -11.922 -32.906 -19.297 1 97.38 308 ASP B C 1
ATOM 9020 O O . ASP B 1 308 ? -11.523 -33.969 -18.875 1 97.38 308 ASP B O 1
ATOM 9024 N N . SER B 1 309 ? -12.391 -32 -18.547 1 97.31 309 SER B N 1
ATOM 9025 C CA . SER B 1 309 ? -12.516 -32.25 -17.109 1 97.31 309 SER B CA 1
ATOM 9026 C C . SER B 1 309 ? -13.602 -31.375 -16.5 1 97.31 309 SER B C 1
ATOM 9028 O O . SER B 1 309 ? -14.117 -30.453 -17.141 1 97.31 309 SER B O 1
ATOM 9030 N N . PHE B 1 310 ? -13.992 -31.719 -15.328 1 97.62 310 PHE B N 1
ATOM 9031 C CA . PHE B 1 310 ? -14.977 -30.969 -14.555 1 97.62 310 PHE B CA 1
ATOM 9032 C C . PHE B 1 310 ? -14.578 -30.922 -13.078 1 97.62 310 PHE B C 1
ATOM 9034 O O . PHE B 1 310 ? -14.312 -31.953 -12.469 1 97.62 310 PHE B O 1
ATOM 9041 N N . GLN B 1 311 ? -14.492 -29.75 -12.516 1 97.19 311 GLN B N 1
ATOM 9042 C CA . GLN B 1 311 ? -14.195 -29.578 -11.102 1 97.19 311 GLN B CA 1
ATOM 9043 C C . GLN B 1 311 ? -15.469 -29.625 -10.258 1 97.19 311 GLN B C 1
ATOM 9045 O O . GLN B 1 311 ? -16.359 -28.781 -10.414 1 97.19 311 GLN B O 1
ATOM 9050 N N . LEU B 1 312 ? -15.508 -30.594 -9.422 1 96.88 312 LEU B N 1
ATOM 9051 C CA . LEU B 1 312 ? -16.656 -30.844 -8.555 1 96.88 312 LEU B CA 1
ATOM 9052 C C . LEU B 1 312 ? -16.578 -29.984 -7.297 1 96.88 312 LEU B C 1
ATOM 9054 O O . LEU B 1 312 ? -15.867 -30.328 -6.348 1 96.88 312 LEU B O 1
ATOM 9058 N N . SER B 1 313 ? -17.406 -28.938 -7.238 1 95.5 313 SER B N 1
ATOM 9059 C CA . SER B 1 313 ? -17.406 -28.031 -6.102 1 95.5 313 SER B CA 1
ATOM 9060 C C . SER B 1 313 ? -17.922 -28.703 -4.844 1 95.5 313 SER B C 1
ATOM 9062 O O . SER B 1 313 ? -18.531 -29.781 -4.914 1 95.5 313 SER B O 1
ATOM 9064 N N . SER B 1 314 ? -17.797 -28.125 -3.732 1 95.19 314 SER B N 1
ATOM 9065 C CA . SER B 1 314 ? -17.906 -28.75 -2.414 1 95.19 314 SER B CA 1
ATOM 9066 C C . SER B 1 314 ? -19.359 -29.078 -2.072 1 95.19 314 SER B C 1
ATOM 9068 O O . SER B 1 314 ? -19.609 -29.797 -1.104 1 95.19 314 SER B O 1
ATOM 9070 N N . GLY B 1 315 ? -20.297 -28.734 -2.879 1 94.69 315 GLY B N 1
ATOM 9071 C CA . GLY B 1 315 ? -21.703 -29 -2.602 1 94.69 315 GLY B CA 1
ATOM 9072 C C . GLY B 1 315 ? -22 -30.484 -2.471 1 94.69 315 GLY B C 1
ATOM 9073 O O . GLY B 1 315 ? -23 -30.875 -1.859 1 94.69 315 GLY B O 1
ATOM 9074 N N . TYR B 1 316 ? -21.188 -31.359 -3.021 1 96.62 316 TYR B N 1
ATOM 9075 C CA . TYR B 1 316 ? -21.406 -32.781 -2.979 1 96.62 316 TYR B CA 1
ATOM 9076 C C . TYR B 1 316 ? -21.234 -33.344 -1.566 1 96.62 316 TYR B C 1
ATOM 9078 O O . TYR B 1 316 ? -21.672 -34.438 -1.254 1 96.62 316 TYR B O 1
ATOM 9086 N N . THR B 1 317 ? -20.641 -32.5 -0.635 1 96.94 317 THR B N 1
ATOM 9087 C CA . THR B 1 317 ? -20.297 -32.969 0.71 1 96.94 317 THR B CA 1
ATOM 9088 C C . THR B 1 317 ? -21.344 -32.469 1.718 1 96.94 317 THR B C 1
ATOM 9090 O O . THR B 1 317 ? -21.156 -32.625 2.928 1 96.94 317 THR B O 1
ATOM 9093 N N . SER B 1 318 ? -22.391 -31.938 1.345 1 95.75 318 SER B N 1
ATOM 9094 C CA . SER B 1 318 ? -23.281 -31.188 2.221 1 95.75 318 SER B CA 1
ATOM 9095 C C . SER B 1 318 ? -24.078 -32.125 3.125 1 95.75 318 SER B C 1
ATOM 9097 O O . SER B 1 318 ? -24.438 -33.25 2.717 1 95.75 318 SER B O 1
ATOM 9099 N N . ILE B 1 319 ? -24.25 -31.875 4.305 1 95.25 319 ILE B N 1
ATOM 9100 C CA . ILE B 1 319 ? -25.266 -32.312 5.25 1 95.25 319 ILE B CA 1
ATOM 9101 C C . ILE B 1 319 ? -26.109 -31.141 5.715 1 95.25 319 ILE B C 1
ATOM 9103 O O . ILE B 1 319 ? -25.609 -30.234 6.395 1 95.25 319 ILE B O 1
ATOM 9107 N N . GLY B 1 320 ? -27.359 -31.141 5.352 1 91.94 320 GLY B N 1
ATOM 9108 C CA . GLY B 1 320 ? -28.109 -29.922 5.57 1 91.94 320 GLY B CA 1
ATOM 9109 C C . GLY B 1 320 ? -27.547 -28.734 4.809 1 91.94 320 GLY B C 1
ATOM 9110 O O . GLY B 1 320 ? -27.344 -28.812 3.596 1 91.94 320 GLY B O 1
ATOM 9111 N N . ASP B 1 321 ? -27.266 -27.656 5.504 1 90.06 321 ASP B N 1
ATOM 9112 C CA . ASP B 1 321 ? -26.844 -26.422 4.855 1 90.06 321 ASP B CA 1
ATOM 9113 C C . ASP B 1 321 ? -25.328 -26.234 4.996 1 90.06 321 ASP B C 1
ATOM 9115 O O . ASP B 1 321 ? -24.797 -25.172 4.648 1 90.06 321 ASP B O 1
ATOM 9119 N N . LYS B 1 322 ? -24.656 -27.188 5.512 1 94.06 322 LYS B N 1
ATOM 9120 C CA . LYS B 1 322 ? -23.219 -27.062 5.727 1 94.06 322 LYS B CA 1
ATOM 9121 C C . LYS B 1 322 ? -22.438 -28.078 4.902 1 94.06 322 LYS B C 1
ATOM 9123 O O . LYS B 1 322 ? -23.016 -29.047 4.387 1 94.06 322 LYS B O 1
ATOM 9128 N N . ARG B 1 323 ? -21.188 -27.859 4.719 1 94.81 323 ARG B N 1
ATOM 9129 C CA . ARG B 1 323 ? -20.328 -28.734 3.916 1 94.81 323 ARG B CA 1
ATOM 9130 C C . ARG B 1 323 ? -19.312 -29.469 4.793 1 94.81 323 ARG B C 1
ATOM 9132 O O . ARG B 1 323 ? -18.672 -28.859 5.641 1 94.81 323 ARG B O 1
ATOM 9139 N N . TYR B 1 324 ? -19.234 -30.734 4.648 1 96.06 324 TYR B N 1
ATOM 9140 C CA . TYR B 1 324 ? -18.406 -31.609 5.465 1 96.06 324 TYR B CA 1
ATOM 9141 C C . TYR B 1 324 ? -17.484 -32.438 4.598 1 96.06 324 TYR B C 1
ATOM 9143 O O . TYR B 1 324 ? -17.906 -33.438 4.004 1 96.06 324 TYR B O 1
ATOM 9151 N N . VAL B 1 325 ? -16.203 -32.094 4.551 1 97.38 325 VAL B N 1
ATOM 9152 C CA . VAL B 1 325 ? -15.203 -32.75 3.701 1 97.38 325 VAL B CA 1
ATOM 9153 C C . VAL B 1 325 ? -15.242 -34.25 3.932 1 97.38 325 VAL B C 1
ATOM 9155 O O . VAL B 1 325 ? -15.414 -34.719 5.066 1 97.38 325 VAL B O 1
ATOM 9158 N N . PHE B 1 326 ? -15.141 -35.094 2.861 1 97.75 326 PHE B N 1
ATOM 9159 C CA . PHE B 1 326 ? -15.078 -36.562 2.816 1 97.75 326 PHE B CA 1
ATOM 9160 C C . PHE B 1 326 ? -16.438 -37.156 3.154 1 97.75 326 PHE B C 1
ATOM 9162 O O . PHE B 1 326 ? -16.516 -38.344 3.539 1 97.75 326 PHE B O 1
ATOM 9169 N N . HIS B 1 327 ? -17.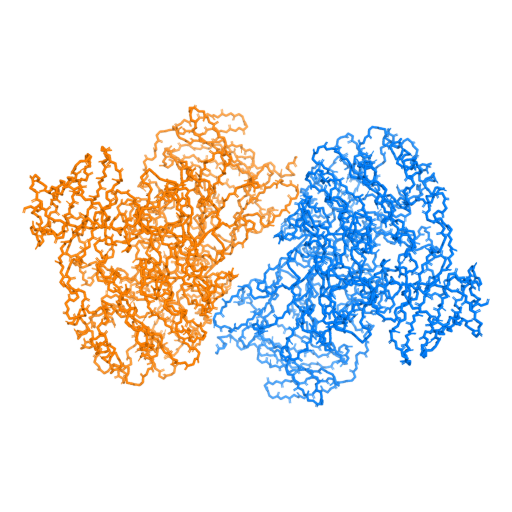453 -36.438 3.098 1 96.5 327 HIS B N 1
ATOM 9170 C CA . HIS B 1 327 ? -18.812 -36.906 3.15 1 96.5 327 HIS B CA 1
ATOM 9171 C C . HIS B 1 327 ? -19.5 -36.812 1.786 1 96.5 327 HIS B C 1
ATOM 9173 O O . HIS B 1 327 ? -19.422 -35.781 1.128 1 96.5 327 HIS B O 1
ATOM 9179 N N . TRP B 1 328 ? -20.188 -37.875 1.331 1 97.19 328 TRP B N 1
ATOM 9180 C CA . TRP B 1 328 ? -21 -37.844 0.112 1 97.19 328 TRP B CA 1
ATOM 9181 C C . TRP B 1 328 ? -22.469 -37.656 0.437 1 97.19 328 TRP B C 1
ATOM 9183 O O . TRP B 1 328 ? -23.047 -38.5 1.152 1 97.19 328 TRP B O 1
ATOM 9193 N N . ASN B 1 329 ? -23.062 -36.656 -0.039 1 97.56 329 ASN B N 1
ATOM 9194 C CA . ASN B 1 329 ? -24.516 -36.531 0.034 1 97.56 329 ASN B CA 1
ATOM 9195 C C . ASN B 1 329 ? -25.219 -37.469 -0.955 1 97.56 329 ASN B C 1
ATOM 9197 O O . ASN B 1 329 ? -25.375 -37.125 -2.127 1 97.56 329 ASN B O 1
ATOM 9201 N N . LYS B 1 330 ? -25.781 -38.469 -0.494 1 96.5 330 LYS B N 1
ATOM 9202 C CA . LYS B 1 330 ? -26.312 -39.5 -1.354 1 96.5 330 LYS B CA 1
ATOM 9203 C C . LYS B 1 330 ? -27.672 -39.125 -1.918 1 96.5 330 LYS B C 1
ATOM 9205 O O . LYS B 1 330 ? -28.156 -39.719 -2.883 1 96.5 330 LYS B O 1
ATOM 9210 N N . ASP B 1 331 ? -28.297 -38.125 -1.335 1 96.94 331 ASP B N 1
ATOM 9211 C CA . ASP B 1 331 ? -29.531 -37.594 -1.909 1 96.94 331 ASP B CA 1
ATOM 9212 C C . ASP B 1 331 ? -29.266 -36.844 -3.197 1 96.94 331 ASP B C 1
ATOM 9214 O O . ASP B 1 331 ? -30.016 -36.938 -4.164 1 96.94 331 ASP B O 1
ATOM 9218 N N . LYS B 1 332 ? -28.172 -36.125 -3.205 1 96.69 332 LYS B N 1
ATOM 9219 C CA . LYS B 1 332 ? -27.797 -35.312 -4.363 1 96.69 332 LYS B CA 1
ATOM 9220 C C . LYS B 1 332 ? -27.031 -36.156 -5.387 1 96.69 332 LYS B C 1
ATOM 9222 O O . LYS B 1 332 ? -27.141 -35.906 -6.594 1 96.69 332 LYS B O 1
ATOM 9227 N N . PHE B 1 333 ? -26.312 -37.125 -4.801 1 97.69 333 PHE B N 1
ATOM 9228 C CA . PHE B 1 333 ? -25.484 -38 -5.602 1 97.69 333 PHE B CA 1
ATOM 9229 C C . PHE B 1 333 ? -25.781 -39.469 -5.258 1 97.69 333 PHE B C 1
ATOM 9231 O O . PHE B 1 333 ? -24.969 -40.125 -4.605 1 97.69 333 PHE B O 1
ATOM 9238 N N . PRO B 1 334 ? -26.797 -39.969 -5.773 1 97.06 334 PRO B N 1
ATOM 9239 C CA . PRO B 1 334 ? -27.203 -41.344 -5.41 1 97.06 334 PRO B CA 1
ATOM 9240 C C . PRO B 1 334 ? -26.203 -42.375 -5.883 1 97.06 334 PRO B C 1
ATOM 9242 O O . PRO B 1 334 ? -26.094 -43.469 -5.285 1 97.06 334 PRO B O 1
ATOM 9245 N N . ASP B 1 335 ? -25.469 -42.125 -6.953 1 97.44 335 ASP B N 1
ATOM 9246 C CA . ASP B 1 335 ? -24.469 -43.062 -7.457 1 97.44 335 ASP B CA 1
ATOM 9247 C C . ASP B 1 335 ? -23.266 -42.312 -8.023 1 97.44 335 ASP B C 1
ATOM 9249 O O . ASP B 1 335 ? -23.062 -42.281 -9.242 1 97.44 335 ASP B O 1
ATOM 9253 N N . ALA B 1 336 ? -22.438 -41.906 -7.129 1 96.94 336 ALA B N 1
ATOM 9254 C CA . ALA B 1 336 ? -21.266 -41.094 -7.492 1 96.94 336 ALA B CA 1
ATOM 9255 C C . ALA B 1 336 ? -20.25 -41.938 -8.273 1 96.94 336 ALA B C 1
ATOM 9257 O O . ALA B 1 336 ? -19.547 -41.406 -9.141 1 96.94 336 ALA B O 1
ATOM 9258 N N . LYS B 1 337 ? -20.125 -43.188 -7.996 1 97.38 337 LYS B N 1
ATOM 9259 C CA . LYS B 1 337 ? -19.219 -44.062 -8.727 1 97.38 337 LYS B CA 1
ATOM 9260 C C . LYS B 1 337 ? -19.625 -44.156 -10.195 1 97.38 337 LYS B C 1
ATOM 9262 O O . LYS B 1 337 ? -18.766 -44.094 -11.078 1 97.38 337 LYS B O 1
ATOM 9267 N N . LYS B 1 338 ? -20.891 -44.344 -10.367 1 97.88 338 LYS B N 1
ATOM 9268 C CA . LYS B 1 338 ? -21.375 -44.406 -11.742 1 97.88 338 LYS B CA 1
ATOM 9269 C C . LYS B 1 338 ? -21.156 -43.062 -12.453 1 97.88 338 LYS B C 1
ATOM 9271 O O . LYS B 1 338 ? -20.828 -43.031 -13.641 1 97.88 338 LYS B O 1
ATOM 9276 N N . LEU B 1 339 ? -21.453 -42.031 -11.758 1 97.56 339 LEU B N 1
ATOM 9277 C CA . LEU B 1 339 ? -21.234 -40.688 -12.336 1 97.56 339 LEU B CA 1
ATOM 9278 C C . LEU B 1 339 ? -19.797 -40.562 -12.82 1 97.56 339 LEU B C 1
ATOM 9280 O O . LEU B 1 339 ? -19.562 -40.125 -13.953 1 97.56 339 LEU B O 1
ATOM 9284 N N . ALA B 1 340 ? -18.844 -40.875 -11.977 1 97.75 340 ALA B N 1
ATOM 9285 C CA . ALA B 1 340 ? -17.422 -40.781 -12.328 1 97.75 340 ALA B CA 1
ATOM 9286 C C . ALA B 1 340 ? -17.109 -41.656 -13.547 1 97.75 340 ALA B C 1
ATOM 9288 O O . ALA B 1 340 ? -16.359 -41.219 -14.43 1 97.75 340 ALA B O 1
ATOM 9289 N N . ALA B 1 341 ? -17.625 -42.812 -13.578 1 97.69 341 ALA B N 1
ATOM 9290 C CA . ALA B 1 341 ? -17.406 -43.719 -14.703 1 97.69 341 ALA B CA 1
ATOM 9291 C C . ALA B 1 341 ? -17.984 -43.156 -15.992 1 97.69 341 ALA B C 1
ATOM 9293 O O . ALA B 1 341 ? -17.375 -43.25 -17.062 1 97.69 341 ALA B O 1
ATOM 9294 N N . ASP B 1 342 ? -19.203 -42.625 -15.891 1 97.5 342 ASP B N 1
ATOM 9295 C CA . ASP B 1 342 ? -19.859 -42.062 -17.062 1 97.5 342 ASP B CA 1
ATOM 9296 C C . ASP B 1 342 ? -19.094 -40.844 -17.594 1 97.5 342 ASP B C 1
ATOM 9298 O O . ASP B 1 342 ? -18.984 -40.688 -18.812 1 97.5 342 ASP B O 1
ATOM 9302 N N . PHE B 1 343 ? -18.625 -40 -16.703 1 97.31 343 PHE B N 1
ATOM 9303 C CA . PHE B 1 343 ? -17.781 -38.875 -17.125 1 97.31 343 PHE B CA 1
ATOM 9304 C C . PHE B 1 343 ? -16.547 -39.406 -17.859 1 97.31 343 PHE B C 1
ATOM 9306 O O . PHE B 1 343 ? -16.188 -38.906 -18.922 1 97.31 343 PHE B O 1
ATOM 9313 N N . ARG B 1 344 ? -15.906 -40.375 -17.328 1 95.81 344 ARG B N 1
ATOM 9314 C CA . ARG B 1 344 ? -14.719 -40.938 -17.938 1 95.81 344 ARG B CA 1
ATOM 9315 C C . ARG B 1 344 ? -15.031 -41.5 -19.312 1 95.81 344 ARG B C 1
ATOM 9317 O O . ARG B 1 344 ? -14.227 -41.375 -20.25 1 95.81 344 ARG B O 1
ATOM 9324 N N . GLU B 1 345 ? -16.109 -42.156 -19.438 1 95.75 345 GLU B N 1
ATOM 9325 C CA . GLU B 1 345 ? -16.516 -42.75 -20.703 1 95.75 345 GLU B CA 1
ATOM 9326 C C . GLU B 1 345 ? -16.688 -41.656 -21.781 1 95.75 345 GLU B C 1
ATOM 9328 O O . GLU B 1 345 ? -16.438 -41.906 -22.953 1 95.75 345 GLU B O 1
ATOM 9333 N N . LYS B 1 346 ? -17.109 -40.531 -21.359 1 95.5 346 LYS B N 1
ATOM 9334 C CA . LYS B 1 346 ? -17.281 -39.406 -22.281 1 95.5 346 LYS B CA 1
ATOM 9335 C C . LYS B 1 346 ? -15.977 -38.625 -22.422 1 95.5 346 LYS B C 1
ATOM 9337 O O . LYS B 1 346 ? -15.961 -37.531 -23.016 1 95.5 346 LYS B O 1
ATOM 9342 N N . GLY B 1 347 ? -14.906 -39.094 -21.781 1 93.75 347 GLY B N 1
ATOM 9343 C CA . GLY B 1 347 ? -13.602 -38.469 -21.906 1 93.75 347 GLY B CA 1
ATOM 9344 C C . GLY B 1 347 ? -13.406 -37.281 -20.953 1 93.75 347 GLY B C 1
ATOM 9345 O O . GLY B 1 347 ? -12.555 -36.438 -21.172 1 93.75 347 GLY B O 1
ATOM 9346 N N . LEU B 1 348 ? -14.203 -37.188 -19.938 1 96.31 348 LEU B N 1
ATOM 9347 C CA . LEU B 1 348 ? -14.086 -36.125 -18.922 1 96.31 348 LEU B CA 1
ATOM 9348 C C . LEU B 1 348 ? -13.602 -36.719 -17.594 1 96.31 348 LEU B C 1
ATOM 9350 O O . LEU B 1 348 ? -14.047 -37.781 -17.188 1 96.31 348 LEU B O 1
ATOM 9354 N N . ARG B 1 349 ? -12.656 -36 -16.969 1 96.44 349 ARG B N 1
ATOM 9355 C CA . ARG B 1 349 ? -12.18 -36.375 -15.641 1 96.44 349 ARG B CA 1
ATOM 9356 C C . ARG B 1 349 ? -12.742 -35.438 -14.578 1 96.44 349 ARG B C 1
ATOM 9358 O O . ARG B 1 349 ? -12.859 -34.25 -14.805 1 96.44 349 ARG B O 1
ATOM 9365 N N . LEU B 1 350 ? -13.047 -36 -13.422 1 97.5 350 LEU B N 1
ATOM 9366 C CA . LEU B 1 350 ? -13.539 -35.188 -12.312 1 97.5 350 LEU B CA 1
ATOM 9367 C C . LEU B 1 350 ? -12.414 -34.844 -11.352 1 97.5 350 LEU B C 1
ATOM 9369 O O . LEU B 1 350 ? -11.523 -35.656 -11.109 1 97.5 350 LEU B O 1
ATOM 9373 N N . ALA B 1 351 ? -12.367 -33.688 -10.844 1 97.81 351 ALA B N 1
ATOM 9374 C CA . ALA B 1 351 ? -11.555 -33.25 -9.719 1 97.81 351 ALA B CA 1
ATOM 9375 C C . ALA B 1 351 ? -12.43 -32.781 -8.555 1 97.81 351 ALA B C 1
ATOM 9377 O O . ALA B 1 351 ? -13.164 -31.797 -8.695 1 97.81 351 ALA B O 1
ATOM 9378 N N . ALA B 1 352 ? -12.336 -33.375 -7.434 1 98.12 352 ALA B N 1
ATOM 9379 C CA . ALA B 1 352 ? -13.266 -33.094 -6.348 1 98.12 352 ALA B CA 1
ATOM 9380 C C . ALA B 1 352 ? -12.656 -32.125 -5.324 1 98.12 352 ALA B C 1
ATOM 9382 O O . ALA B 1 352 ? -11.484 -32.25 -4.973 1 98.12 352 ALA B O 1
ATOM 9383 N N . ASN B 1 353 ? -13.492 -31.219 -4.863 1 98.06 353 ASN B N 1
ATOM 9384 C CA . ASN B 1 353 ? -13.086 -30.25 -3.857 1 98.06 353 ASN B CA 1
ATOM 9385 C C . ASN B 1 353 ? -12.922 -30.891 -2.486 1 98.06 353 ASN B C 1
ATOM 9387 O O . ASN B 1 353 ? -13.781 -31.656 -2.047 1 98.06 353 ASN B O 1
ATOM 9391 N N . ILE B 1 354 ? -11.852 -30.656 -1.814 1 98.38 354 ILE B N 1
ATOM 9392 C CA . ILE B 1 354 ? -11.625 -31.094 -0.441 1 98.38 354 ILE B CA 1
ATOM 9393 C C . ILE B 1 354 ? -11.023 -29.953 0.375 1 98.38 354 ILE B C 1
ATOM 9395 O O . ILE B 1 354 ? -10.273 -29.125 -0.155 1 98.38 354 ILE B O 1
ATOM 9399 N N . LYS B 1 355 ? -11.344 -29.891 1.687 1 97.88 355 LYS B N 1
ATOM 9400 C CA . LYS B 1 355 ? -10.93 -28.812 2.58 1 97.88 355 LYS B CA 1
ATOM 9401 C C . LYS B 1 355 ? -10.297 -29.359 3.855 1 97.88 355 LYS B C 1
ATOM 9403 O O . LYS B 1 355 ? -10.695 -30.422 4.34 1 97.88 355 LYS B O 1
ATOM 9408 N N . PRO B 1 356 ? -9.367 -28.625 4.418 1 98 356 PRO B N 1
ATOM 9409 C CA . PRO B 1 356 ? -8.594 -29.188 5.52 1 98 356 PRO B CA 1
ATOM 9410 C C . PRO B 1 356 ? -9.219 -28.906 6.887 1 98 356 PRO B C 1
ATOM 9412 O O . PRO B 1 356 ? -8.695 -29.359 7.91 1 98 356 PRO B O 1
ATOM 9415 N N . ALA B 1 357 ? -10.273 -28.188 6.949 1 97 357 ALA B N 1
ATOM 9416 C CA . ALA B 1 357 ? -10.891 -27.859 8.234 1 97 357 ALA B CA 1
ATOM 9417 C C . ALA B 1 357 ? -12.172 -28.656 8.445 1 97 357 ALA B C 1
ATOM 9419 O O . ALA B 1 357 ? -12.938 -28.875 7.508 1 97 357 ALA B O 1
ATOM 9420 N N . PHE B 1 358 ? -12.383 -29.078 9.695 1 97.12 358 PHE B N 1
ATOM 9421 C CA . PHE B 1 358 ? -13.531 -29.891 10.078 1 97.12 358 PHE B CA 1
ATOM 9422 C C . PHE B 1 358 ? -14.445 -29.125 11.023 1 97.12 358 PHE B C 1
ATOM 9424 O O . PHE B 1 358 ? -14.023 -28.719 12.109 1 97.12 358 PHE B O 1
ATOM 9431 N N . LEU B 1 359 ? -15.664 -28.984 10.578 1 94.19 359 LEU B N 1
ATOM 9432 C CA . LEU B 1 359 ? -16.656 -28.328 11.422 1 94.19 359 LEU B CA 1
ATOM 9433 C C . LEU B 1 359 ? -17 -29.188 12.641 1 94.19 359 LEU B C 1
ATOM 9435 O O . LEU B 1 359 ? -16.859 -30.422 12.594 1 94.19 359 LEU B O 1
ATOM 9439 N N . ALA B 1 360 ? -17.453 -28.578 13.719 1 87.44 360 ALA B N 1
ATOM 9440 C CA . ALA B 1 360 ? -17.766 -29.281 14.953 1 87.44 360 ALA B CA 1
ATOM 9441 C C . ALA B 1 360 ? -18.828 -30.359 14.719 1 87.44 360 ALA B C 1
ATOM 9443 O O . ALA B 1 360 ? -18.797 -31.406 15.359 1 87.44 360 ALA B O 1
ATOM 9444 N N . GLY B 1 361 ? -19.719 -30.188 13.836 1 89.06 361 GLY B N 1
ATOM 9445 C CA . GLY B 1 361 ? -20.766 -31.156 13.547 1 89.06 361 GLY B CA 1
ATOM 9446 C C . GLY B 1 361 ? -20.312 -32.25 12.586 1 89.06 361 GLY B C 1
ATOM 9447 O O . GLY B 1 361 ? -21.078 -33.156 12.281 1 89.06 361 GLY B O 1
ATOM 9448 N N . HIS B 1 362 ? -19.078 -32.25 12.195 1 95.31 362 HIS B N 1
ATOM 9449 C CA . HIS B 1 362 ? -18.562 -33.25 11.266 1 95.31 362 HIS B CA 1
ATOM 9450 C C . HIS B 1 362 ? -18.578 -34.656 11.875 1 95.31 362 HIS B C 1
ATOM 9452 O O . HIS B 1 362 ? -18.188 -34.844 13.031 1 95.31 362 HIS B O 1
ATOM 9458 N N . PRO B 1 363 ? -18.938 -35.656 11.117 1 95.69 363 PRO B N 1
ATOM 9459 C CA . PRO B 1 363 ? -19.031 -37.031 11.641 1 95.69 363 PRO B CA 1
ATOM 9460 C C . PRO B 1 363 ? -17.703 -37.562 12.164 1 95.69 363 PRO B C 1
ATOM 9462 O O . PRO B 1 363 ? -17.672 -38.375 13.078 1 95.69 363 PRO B O 1
ATOM 9465 N N . ALA B 1 364 ? -16.609 -37.094 11.625 1 97.06 364 ALA B N 1
ATOM 9466 C CA . ALA B 1 364 ? -15.297 -37.594 12.016 1 97.06 364 ALA B CA 1
ATOM 9467 C C . ALA B 1 364 ? -14.672 -36.688 13.086 1 97.06 364 ALA B C 1
ATOM 9469 O O . ALA B 1 364 ? -13.57 -36.969 13.562 1 97.06 364 ALA B O 1
ATOM 9470 N N . TYR B 1 365 ? -15.312 -35.625 13.531 1 97.19 365 TYR B N 1
ATOM 9471 C CA . TYR B 1 365 ? -14.711 -34.625 14.383 1 97.19 365 TYR B CA 1
ATOM 9472 C C . TYR B 1 365 ? -14.227 -35.219 15.695 1 97.19 365 TYR B C 1
ATOM 9474 O O . TYR B 1 365 ? -13.07 -35.031 16.078 1 97.19 365 TYR B O 1
ATOM 9482 N N . GLU B 1 366 ? -15.055 -35.969 16.359 1 97.25 366 GLU B N 1
ATOM 9483 C CA . GLU B 1 366 ? -14.734 -36.531 17.672 1 97.25 366 GLU B CA 1
ATOM 9484 C C . GLU B 1 366 ? -13.531 -37.469 17.594 1 97.25 366 GLU B C 1
ATOM 9486 O O . GLU B 1 366 ? -12.641 -37.438 18.438 1 97.25 366 GLU B O 1
ATOM 9491 N N . GLU B 1 367 ? -13.578 -38.281 16.625 1 97.38 367 GLU B N 1
ATOM 9492 C CA . GLU B 1 367 ? -12.469 -39.219 16.422 1 97.38 367 GLU B CA 1
ATOM 9493 C C . GLU B 1 367 ? -11.148 -38.469 16.219 1 97.38 367 GLU B C 1
ATOM 9495 O O . GLU B 1 367 ? -10.133 -38.812 16.812 1 97.38 367 GLU B O 1
ATOM 9500 N N . LEU B 1 368 ? -11.133 -37.469 15.359 1 98.38 368 LEU B N 1
ATOM 9501 C CA . LEU B 1 368 ? -9.945 -36.688 15.062 1 98.38 368 LEU B CA 1
ATOM 9502 C C . LEU B 1 368 ? -9.453 -35.969 16.297 1 98.38 368 LEU B C 1
ATOM 9504 O O . LEU B 1 368 ? -8.242 -35.875 16.531 1 98.38 368 LEU B O 1
ATOM 9508 N N . GLU B 1 369 ? -10.391 -35.406 17.016 1 97.81 369 GLU B N 1
ATOM 9509 C CA . GLU B 1 369 ? -10.047 -34.688 18.25 1 97.81 369 GLU B CA 1
ATOM 9510 C C . GLU B 1 369 ? -9.453 -35.625 19.297 1 97.81 369 GLU B C 1
ATOM 9512 O O . GLU B 1 369 ? -8.445 -35.312 19.922 1 97.81 369 GLU B O 1
ATOM 9517 N N . GLU B 1 370 ? -10.086 -36.781 19.516 1 97.38 370 GLU B N 1
ATOM 9518 C CA . GLU B 1 370 ? -9.617 -37.781 20.484 1 97.38 370 GLU B CA 1
ATOM 9519 C C . GLU B 1 370 ? -8.219 -38.25 20.141 1 97.38 370 GLU B C 1
ATOM 9521 O O . GLU B 1 370 ? -7.426 -38.562 21.047 1 97.38 370 GLU B O 1
ATOM 9526 N N . ASN B 1 371 ? -7.914 -38.281 18.875 1 98 371 ASN B N 1
ATOM 9527 C CA . ASN B 1 371 ? -6.605 -38.75 18.422 1 98 371 ASN B CA 1
ATOM 9528 C C . ASN B 1 371 ? -5.602 -37.594 18.359 1 98 371 ASN B C 1
ATOM 9530 O O . ASN B 1 371 ? -4.453 -37.812 17.953 1 98 371 ASN B O 1
ATOM 9534 N N . ASN B 1 372 ? -6.016 -36.375 18.672 1 97.38 372 ASN B N 1
ATOM 9535 C CA . ASN B 1 372 ? -5.18 -35.188 18.672 1 97.38 372 ASN B CA 1
ATOM 9536 C C . ASN B 1 372 ? -4.637 -34.875 17.281 1 97.38 372 ASN B C 1
ATOM 9538 O O . ASN B 1 372 ? -3.441 -34.625 17.125 1 97.38 372 ASN B O 1
ATOM 9542 N N . TYR B 1 373 ? -5.527 -34.969 16.266 1 98.62 373 TYR B N 1
ATOM 9543 C CA . TYR B 1 373 ? -5.102 -34.75 14.883 1 98.62 373 TYR B CA 1
ATOM 9544 C C . TYR B 1 373 ? -5.262 -33.281 14.5 1 98.62 373 TYR B C 1
ATOM 9546 O O . TYR B 1 373 ? -4.789 -32.844 13.445 1 98.62 373 TYR B O 1
ATOM 9554 N N . PHE B 1 374 ? -5.906 -32.406 15.367 1 98.5 374 PHE B N 1
ATOM 9555 C CA . PHE B 1 374 ? -6.137 -31 15.062 1 98.5 374 PHE B CA 1
ATOM 9556 C C . PHE B 1 374 ? -5.016 -30.141 15.617 1 98.5 374 PHE B C 1
ATOM 9558 O O . PHE B 1 374 ? -4.293 -30.547 16.531 1 98.5 374 PHE B O 1
ATOM 9565 N N . ILE B 1 375 ? -4.855 -28.969 15.047 1 98.12 375 ILE B N 1
ATOM 9566 C CA . ILE B 1 375 ? -4.023 -27.938 15.656 1 98.12 375 ILE B CA 1
ATOM 9567 C C . ILE B 1 375 ? -4.625 -27.5 16.984 1 98.12 375 ILE B C 1
ATOM 9569 O O . ILE B 1 375 ? -5.84 -27.344 17.109 1 98.12 375 ILE B O 1
ATOM 9573 N N . THR B 1 376 ? -3.779 -27.328 17.984 1 96.88 376 THR B N 1
ATOM 9574 C CA . THR B 1 376 ? -4.238 -27 19.328 1 96.88 376 THR B CA 1
ATOM 9575 C C . THR B 1 376 ? -3.584 -25.719 19.828 1 96.88 376 THR B C 1
ATOM 9577 O O . THR B 1 376 ? -2.699 -25.172 19.172 1 96.88 376 THR B O 1
ATOM 9580 N N . ASP B 1 377 ? -4.102 -25.156 20.844 1 93.75 377 ASP B N 1
ATOM 9581 C CA . ASP B 1 377 ? -3.426 -24.047 21.5 1 93.75 377 ASP B CA 1
ATOM 9582 C C . ASP B 1 377 ? -2.422 -24.547 22.531 1 93.75 377 ASP B C 1
ATOM 9584 O O . ASP B 1 377 ? -2.154 -25.734 22.609 1 93.75 377 ASP B O 1
ATOM 9588 N N . THR B 1 378 ? -1.833 -23.625 23.297 1 91.75 378 THR B N 1
ATOM 9589 C CA . THR B 1 378 ? -0.77 -23.969 24.234 1 91.75 378 THR B CA 1
ATOM 9590 C C . THR B 1 378 ? -1.315 -24.781 25.406 1 91.75 378 THR B C 1
ATOM 9592 O O . THR B 1 378 ? -0.554 -25.438 26.125 1 91.75 378 THR B O 1
ATOM 9595 N N . GLN B 1 379 ? -2.564 -24.812 25.594 1 91.5 379 GLN B N 1
ATOM 9596 C CA . GLN B 1 379 ? -3.184 -25.594 26.672 1 91.5 379 GLN B CA 1
ATOM 9597 C C . GLN B 1 379 ? -3.619 -26.969 26.172 1 91.5 379 GLN B C 1
ATOM 9599 O O . GLN B 1 379 ? -4.145 -27.766 26.953 1 91.5 379 GLN B O 1
ATOM 9604 N N . GLY B 1 380 ? -3.451 -27.203 24.906 1 93 380 GLY B N 1
ATOM 9605 C CA . GLY B 1 380 ? -3.803 -28.5 24.344 1 93 380 GLY B CA 1
ATOM 9606 C C . GLY B 1 380 ? -5.238 -28.562 23.844 1 93 380 GLY B C 1
ATOM 9607 O O . GLY B 1 380 ? -5.711 -29.609 23.422 1 93 380 GLY B O 1
ATOM 9608 N N . GLU B 1 381 ? -5.879 -27.469 23.938 1 93.81 381 GLU B N 1
ATOM 9609 C CA . GLU B 1 381 ? -7.254 -27.422 23.453 1 93.81 381 GLU B CA 1
ATOM 9610 C C . GLU B 1 381 ? -7.301 -27.219 21.953 1 93.81 381 GLU B C 1
ATOM 9612 O O . GLU B 1 381 ? -6.496 -26.484 21.391 1 93.81 381 GLU B O 1
ATOM 9617 N N . THR B 1 382 ? -8.289 -27.875 21.281 1 95.62 382 THR B N 1
ATOM 9618 C CA . THR B 1 382 ? -8.445 -27.75 19.844 1 95.62 382 THR B CA 1
ATOM 9619 C C . THR B 1 382 ? -8.664 -26.297 19.438 1 95.62 382 THR B C 1
ATOM 9621 O O . THR B 1 382 ? -9.516 -25.625 20.016 1 95.62 382 THR B O 1
ATOM 9624 N N . GLU B 1 383 ? -7.883 -25.875 18.484 1 93.88 383 GLU B N 1
ATOM 9625 C CA . GLU B 1 383 ? -8.008 -24.516 17.984 1 93.88 383 GLU B CA 1
ATOM 9626 C C . GLU B 1 383 ? -9.125 -24.406 16.953 1 93.88 383 GLU B C 1
ATOM 9628 O O . GLU B 1 383 ? -9.062 -25.047 15.898 1 93.88 383 GLU B O 1
ATOM 9633 N N . LEU B 1 384 ? -10.141 -23.656 17.281 1 91.69 384 LEU B N 1
ATOM 9634 C CA . LEU B 1 384 ? -11.203 -23.391 16.328 1 91.69 384 LEU B CA 1
ATOM 9635 C C . LEU B 1 384 ? -10.977 -22.062 15.609 1 91.69 384 LEU B C 1
ATOM 9637 O O . LEU B 1 384 ? -10.625 -21.062 16.234 1 91.69 384 LEU B O 1
ATOM 9641 N N . ALA B 1 385 ? -11.102 -22.109 14.305 1 90.88 385 ALA B N 1
ATOM 9642 C CA . ALA B 1 385 ? -10.969 -20.906 13.484 1 90.88 385 ALA B CA 1
ATOM 9643 C C . ALA B 1 385 ? -12.242 -20.641 12.688 1 90.88 385 ALA B C 1
ATOM 9645 O O . ALA B 1 385 ? -13.031 -21.547 12.445 1 90.88 385 ALA B O 1
ATOM 9646 N N . GLN B 1 386 ? -12.406 -19.312 12.375 1 88.88 386 GLN B N 1
ATOM 9647 C CA . GLN B 1 386 ? -13.492 -19 11.453 1 88.88 386 GLN B CA 1
ATOM 9648 C C . GLN B 1 386 ? -13.305 -19.719 10.117 1 88.88 386 GLN B C 1
ATOM 9650 O O . GLN B 1 386 ? -12.211 -19.719 9.555 1 88.88 386 GLN B O 1
ATOM 9655 N N . PHE B 1 387 ? -14.367 -20.391 9.719 1 90.31 387 PHE B N 1
ATOM 9656 C CA . PHE B 1 387 ? -14.336 -21.172 8.484 1 90.31 387 PHE B CA 1
ATOM 9657 C C . PHE B 1 387 ? -15.688 -21.141 7.789 1 90.31 387 PHE B C 1
ATOM 9659 O O . PHE B 1 387 ? -16.672 -20.672 8.359 1 90.31 387 PHE B O 1
ATOM 9666 N N . TRP B 1 388 ? -15.672 -21.5 6.516 1 85.88 388 TRP B N 1
ATOM 9667 C CA . TRP B 1 388 ? -16.922 -21.562 5.766 1 85.88 388 TRP B CA 1
ATOM 9668 C C . TRP B 1 388 ? -17.969 -22.391 6.516 1 85.88 388 TRP B C 1
ATOM 9670 O O . TRP B 1 388 ? -17.688 -23.516 6.941 1 85.88 388 TRP B O 1
ATOM 9680 N N . ASP B 1 389 ? -19.172 -21.828 6.836 1 81.69 389 ASP B N 1
ATOM 9681 C CA . ASP B 1 389 ? -20.328 -22.5 7.41 1 81.69 389 ASP B CA 1
ATOM 9682 C C . ASP B 1 389 ? -20.188 -22.656 8.922 1 81.69 389 ASP B C 1
ATOM 9684 O O . ASP B 1 389 ? -20.953 -23.391 9.547 1 81.69 389 ASP B O 1
ATOM 9688 N N . GLY B 1 390 ? -19.094 -22.031 9.508 1 84.06 390 GLY B N 1
ATOM 9689 C CA . GLY B 1 390 ? -18.969 -22.078 10.961 1 84.06 390 GLY B CA 1
ATOM 9690 C C . GLY B 1 390 ? -17.531 -22.094 11.445 1 84.06 390 GLY B C 1
ATOM 9691 O O . GLY B 1 390 ? -16.641 -21.562 10.789 1 84.06 390 GLY B O 1
ATOM 9692 N N . GLY B 1 391 ? -17.375 -22.609 12.633 1 88.06 391 GLY B N 1
ATOM 9693 C CA . GLY B 1 391 ? -16.047 -22.828 13.172 1 88.06 391 GLY B CA 1
ATOM 9694 C C . GLY B 1 391 ? -15.438 -24.156 12.766 1 88.06 391 GLY B C 1
ATOM 9695 O O . GLY B 1 391 ? -16.109 -25.188 12.828 1 88.06 391 GLY B O 1
ATOM 9696 N N . GLY B 1 392 ? -14.258 -24.062 12.273 1 93.12 392 GLY B N 1
ATOM 9697 C CA . GLY B 1 392 ? -13.594 -25.281 11.82 1 93.12 392 GLY B CA 1
ATOM 9698 C C . GLY B 1 392 ? -12.266 -25.531 12.5 1 93.12 392 GLY B C 1
ATOM 9699 O O . GLY B 1 392 ? -11.523 -24.578 12.781 1 93.12 392 GLY B O 1
ATOM 9700 N N . ALA B 1 393 ? -12.023 -26.781 12.836 1 96.75 393 ALA B N 1
ATOM 9701 C CA . ALA B 1 393 ? -10.719 -27.203 13.328 1 96.75 393 ALA B CA 1
ATOM 9702 C C . ALA B 1 393 ? -9.844 -27.719 12.188 1 96.75 393 ALA B C 1
ATOM 9704 O O . ALA B 1 393 ? -10.242 -28.641 11.461 1 96.75 393 ALA B O 1
ATOM 9705 N N . TYR B 1 394 ? -8.703 -27.172 12.039 1 97.88 394 TYR B N 1
ATOM 9706 C CA . TYR B 1 394 ? -7.809 -27.562 10.953 1 97.88 394 TYR B CA 1
ATOM 9707 C C . TYR B 1 394 ? -7.016 -28.812 11.32 1 97.88 394 TYR B C 1
ATOM 9709 O O . TYR B 1 394 ? -6.559 -28.953 12.461 1 97.88 394 TYR B O 1
ATOM 9717 N N . LEU B 1 395 ? -6.91 -29.672 10.383 1 98.56 395 LEU B N 1
ATOM 9718 C CA . LEU B 1 395 ? -6.039 -30.828 10.547 1 98.56 395 LEU B CA 1
ATOM 9719 C C . LEU B 1 395 ? -4.578 -30.406 10.617 1 98.56 395 LEU B C 1
ATOM 9721 O O . LEU B 1 395 ? -4.141 -29.547 9.844 1 98.56 395 LEU B O 1
ATOM 9725 N N . ASP B 1 396 ? -3.803 -30.969 11.562 1 98.75 396 ASP B N 1
ATOM 9726 C CA . ASP B 1 396 ? -2.369 -30.719 11.672 1 98.75 396 ASP B CA 1
ATOM 9727 C C . ASP B 1 396 ? -1.571 -31.703 10.82 1 98.75 396 ASP B C 1
ATOM 9729 O O . ASP B 1 396 ? -1.223 -32.781 11.273 1 98.75 396 ASP B O 1
ATOM 9733 N N . PHE B 1 397 ? -1.139 -31.266 9.703 1 98.75 397 PHE B N 1
ATOM 9734 C CA . PHE B 1 397 ? -0.451 -32.156 8.758 1 98.75 397 PHE B CA 1
ATOM 9735 C C . PHE B 1 397 ? 0.973 -32.438 9.219 1 98.75 397 PHE B C 1
ATOM 9737 O O . PHE B 1 397 ? 1.666 -33.25 8.633 1 98.75 397 PHE B O 1
ATOM 9744 N N . THR B 1 398 ? 1.446 -31.734 10.234 1 98.62 398 THR B N 1
ATOM 9745 C CA . THR B 1 398 ? 2.762 -32.031 10.781 1 98.62 398 THR B CA 1
ATOM 9746 C C . THR B 1 398 ? 2.672 -33.188 11.789 1 98.62 398 THR B C 1
ATOM 9748 O O . THR B 1 398 ? 3.676 -33.562 12.398 1 98.62 398 THR B O 1
ATOM 9751 N N . ASN B 1 399 ? 1.488 -33.625 12.055 1 98.5 399 ASN B N 1
ATOM 9752 C CA . ASN B 1 399 ? 1.243 -34.906 12.727 1 98.5 399 ASN B CA 1
ATOM 9753 C C . ASN B 1 399 ? 1.193 -36.062 11.734 1 98.5 399 ASN B C 1
ATOM 9755 O O . ASN B 1 399 ? 0.286 -36.125 10.898 1 98.5 399 ASN B O 1
ATOM 9759 N N . LYS B 1 400 ? 2.111 -37 11.883 1 98.06 400 LYS B N 1
ATOM 9760 C CA . LYS B 1 400 ? 2.262 -38.062 10.898 1 98.06 400 LYS B CA 1
ATOM 9761 C C . LYS B 1 400 ? 0.992 -38.906 10.797 1 98.06 400 LYS B C 1
ATOM 9763 O O . LYS B 1 400 ? 0.627 -39.344 9.711 1 98.06 400 LYS B O 1
ATOM 9768 N N . GLN B 1 401 ? 0.417 -39.156 11.906 1 98.31 401 GLN B N 1
ATOM 9769 C CA . GLN B 1 401 ? -0.809 -39.938 11.906 1 98.31 401 GLN B CA 1
ATOM 9770 C C . GLN B 1 401 ? -1.948 -39.188 11.219 1 98.31 401 GLN B C 1
ATOM 9772 O O . GLN B 1 401 ? -2.732 -39.781 10.477 1 98.31 401 GLN B O 1
ATOM 9777 N N . ALA B 1 402 ? -2.09 -37.906 11.477 1 98.75 402 ALA B N 1
ATOM 9778 C CA . ALA B 1 402 ? -3.096 -37.094 10.805 1 98.75 402 ALA B CA 1
ATOM 9779 C C . ALA B 1 402 ? -2.852 -37.031 9.305 1 98.75 402 ALA B C 1
ATOM 9781 O O . ALA B 1 402 ? -3.793 -37.125 8.508 1 98.75 402 ALA B O 1
ATOM 9782 N N . PHE B 1 403 ? -1.565 -36.875 8.914 1 98.69 403 PHE B N 1
ATOM 9783 C CA . PHE B 1 403 ? -1.144 -36.906 7.52 1 98.69 403 PHE B CA 1
ATOM 9784 C C . PHE B 1 403 ? -1.6 -38.188 6.836 1 98.69 403 PHE B C 1
ATOM 9786 O O . PHE B 1 403 ? -2.184 -38.125 5.75 1 98.69 403 PHE B O 1
ATOM 9793 N N . ASN B 1 404 ? -1.378 -39.25 7.465 1 98.56 404 ASN B N 1
ATOM 9794 C CA . ASN B 1 404 ? -1.739 -40.562 6.906 1 98.56 404 ASN B CA 1
ATOM 9795 C C . ASN B 1 404 ? -3.25 -40.75 6.898 1 98.56 404 ASN B C 1
ATOM 9797 O O . ASN B 1 404 ? -3.789 -41.406 6 1 98.56 404 ASN B O 1
ATOM 9801 N N . TRP B 1 405 ? -3.869 -40.312 7.965 1 98.75 405 TRP B N 1
ATOM 9802 C CA . TRP B 1 405 ? -5.328 -40.344 7.984 1 98.75 405 TRP B CA 1
ATOM 9803 C C . TRP B 1 405 ? -5.918 -39.656 6.77 1 98.75 405 TRP B C 1
ATOM 9805 O O . TRP B 1 405 ? -6.852 -40.156 6.145 1 98.75 405 TRP B O 1
ATOM 9815 N N . TRP B 1 406 ? -5.438 -38.5 6.445 1 98.81 406 TRP B N 1
ATOM 9816 C CA . TRP B 1 406 ? -5.883 -37.75 5.27 1 98.81 406 TRP B CA 1
ATOM 9817 C C . TRP B 1 406 ? -5.711 -38.562 4.004 1 98.81 406 TRP B C 1
ATOM 9819 O O . TRP B 1 406 ? -6.625 -38.656 3.182 1 98.81 406 TRP B O 1
ATOM 9829 N N . LYS B 1 407 ? -4.559 -39.188 3.789 1 98.69 407 LYS B N 1
ATOM 9830 C CA . LYS B 1 407 ? -4.301 -40.031 2.631 1 98.69 407 LYS B CA 1
ATOM 9831 C C . LYS B 1 407 ? -5.355 -41.125 2.51 1 98.69 407 LYS B C 1
ATOM 9833 O O . LYS B 1 407 ? -5.855 -41.406 1.415 1 98.69 407 LYS B O 1
ATOM 9838 N N . THR B 1 408 ? -5.605 -41.688 3.623 1 98.62 408 THR B N 1
ATOM 9839 C CA . THR B 1 408 ? -6.59 -42.781 3.652 1 98.62 408 THR B CA 1
ATOM 9840 C C . THR B 1 408 ? -7.961 -42.281 3.217 1 98.62 408 THR B C 1
ATOM 9842 O O . THR B 1 408 ? -8.664 -42.938 2.457 1 98.62 408 THR B O 1
ATOM 9845 N N . GLN B 1 409 ? -8.352 -41.125 3.723 1 98.62 409 GLN B N 1
ATOM 9846 C CA . GLN B 1 409 ? -9.648 -40.562 3.371 1 98.62 409 GLN B CA 1
ATOM 9847 C C . GLN B 1 409 ? -9.719 -40.219 1.888 1 98.62 409 GLN B C 1
ATOM 9849 O O . GLN B 1 409 ? -10.734 -40.469 1.234 1 98.62 409 GLN B O 1
ATOM 9854 N N . VAL B 1 410 ? -8.672 -39.594 1.313 1 98.75 410 VAL B N 1
ATOM 9855 C CA . VAL B 1 410 ? -8.625 -39.312 -0.113 1 98.75 410 VAL B CA 1
ATOM 9856 C C . VAL B 1 410 ? -8.836 -40.594 -0.92 1 98.75 410 VAL B C 1
ATOM 9858 O O . VAL B 1 410 ? -9.594 -40.594 -1.894 1 98.75 410 VAL B O 1
ATOM 9861 N N . THR B 1 411 ? -8.18 -41.656 -0.531 1 98.44 411 THR B N 1
ATOM 9862 C CA . THR B 1 411 ? -8.289 -42.938 -1.222 1 98.44 411 THR B CA 1
ATOM 9863 C C . THR B 1 411 ? -9.711 -43.469 -1.153 1 98.44 411 THR B C 1
ATOM 9865 O O . THR B 1 411 ? -10.328 -43.75 -2.186 1 98.44 411 THR B O 1
ATOM 9868 N N . LYS B 1 412 ? -10.266 -43.5 0.041 1 98.19 412 LYS B N 1
ATOM 9869 C CA . LYS B 1 412 ? -11.547 -44.156 0.287 1 98.19 412 LYS B CA 1
ATOM 9870 C C . LYS B 1 412 ? -12.711 -43.344 -0.269 1 98.19 412 LYS B C 1
ATOM 9872 O O . LYS B 1 412 ? -13.688 -43.906 -0.761 1 98.19 412 LYS B O 1
ATOM 9877 N N . GLN B 1 413 ? -12.594 -42.062 -0.166 1 98 413 GLN B N 1
ATOM 9878 C CA . GLN B 1 413 ? -13.766 -41.25 -0.435 1 98 413 GLN B CA 1
ATOM 9879 C C . GLN B 1 413 ? -13.719 -40.656 -1.845 1 98 413 GLN B C 1
ATOM 9881 O O . GLN B 1 413 ? -14.727 -40.156 -2.354 1 98 413 GLN B O 1
ATOM 9886 N N . LEU B 1 414 ? -12.617 -40.688 -2.531 1 98.44 414 LEU B N 1
ATOM 9887 C CA . LEU B 1 414 ? -12.523 -40.094 -3.859 1 98.44 414 LEU B CA 1
ATOM 9888 C C . LEU B 1 414 ? -11.953 -41.094 -4.867 1 98.44 414 LEU B C 1
ATOM 9890 O O . LEU B 1 414 ? -12.641 -41.469 -5.816 1 98.44 414 LEU B O 1
ATOM 9894 N N . LEU B 1 415 ? -10.734 -41.562 -4.621 1 98.25 415 LEU B N 1
ATOM 9895 C CA . LEU B 1 415 ? -10.062 -42.406 -5.609 1 98.25 415 LEU B CA 1
ATOM 9896 C C . LEU B 1 415 ? -10.836 -43.688 -5.863 1 98.25 415 LEU B C 1
ATOM 9898 O O . LEU B 1 415 ? -11 -44.125 -7.012 1 98.25 415 LEU B O 1
ATOM 9902 N N . GLU B 1 416 ? -11.32 -44.344 -4.867 1 97.75 416 GLU B N 1
ATOM 9903 C CA . GLU B 1 416 ? -12.094 -45.562 -5.004 1 97.75 416 GLU B CA 1
ATOM 9904 C C . GLU B 1 416 ? -13.422 -45.312 -5.699 1 97.75 416 GLU B C 1
ATOM 9906 O O . GLU B 1 416 ? -14.07 -46.25 -6.176 1 97.75 416 GLU B O 1
ATOM 9911 N N . TYR B 1 417 ? -13.836 -44.094 -5.766 1 97.44 417 TYR B N 1
ATOM 9912 C CA . TYR B 1 417 ? -15.055 -43.719 -6.473 1 97.44 417 TYR B CA 1
ATOM 9913 C C . TYR B 1 417 ? -14.781 -43.5 -7.953 1 97.44 417 TYR B C 1
ATOM 9915 O O . TYR B 1 417 ? -15.711 -43.281 -8.734 1 97.44 417 TYR B O 1
ATOM 9923 N N . GLY B 1 418 ? -13.547 -43.5 -8.352 1 96.69 418 GLY B N 1
ATOM 9924 C CA . GLY B 1 418 ? -13.164 -43.25 -9.742 1 96.69 418 GLY B CA 1
ATOM 9925 C C . GLY B 1 418 ? -12.797 -41.812 -10.016 1 96.69 418 GLY B C 1
ATOM 9926 O O . GLY B 1 418 ? -12.617 -41.406 -11.172 1 96.69 418 GLY B O 1
ATOM 9927 N N . ILE B 1 419 ? -12.703 -41 -9.008 1 97.12 419 ILE B N 1
ATOM 9928 C CA . ILE B 1 419 ? -12.258 -39.625 -9.109 1 97.12 419 ILE B CA 1
ATOM 9929 C C . ILE B 1 419 ? -10.742 -39.562 -8.898 1 97.12 419 ILE B C 1
ATOM 9931 O O . ILE B 1 419 ? -10.266 -39.594 -7.766 1 97.12 419 ILE B O 1
ATOM 9935 N N . SER B 1 420 ? -9.992 -39.344 -9.906 1 91.06 420 SER B N 1
ATOM 9936 C CA . SER B 1 420 ? -8.547 -39.531 -9.867 1 91.06 420 SER B CA 1
ATOM 9937 C C . SER B 1 420 ? -7.809 -38.25 -9.594 1 91.06 420 SER B C 1
ATOM 9939 O O . SER B 1 420 ? -6.582 -38.188 -9.695 1 91.06 420 SER B O 1
ATOM 9941 N N . SER B 1 421 ? -8.438 -37.156 -9.328 1 96.75 421 SER B N 1
ATOM 9942 C CA . SER B 1 421 ? -7.809 -35.844 -9.086 1 96.75 421 SER B CA 1
ATOM 9943 C C . SER B 1 421 ? -8.438 -35.156 -7.895 1 96.75 421 SER B C 1
ATOM 9945 O O . SER B 1 421 ? -9.625 -35.312 -7.617 1 96.75 421 SER B O 1
ATOM 9947 N N . THR B 1 422 ? -7.633 -34.375 -7.172 1 98.38 422 THR B N 1
ATOM 9948 C CA . THR B 1 422 ? -8.117 -33.625 -6.004 1 98.38 422 THR B CA 1
ATOM 9949 C C . THR B 1 422 ? -8.008 -32.125 -6.223 1 98.38 422 THR B C 1
ATOM 9951 O O . THR B 1 422 ? -7.066 -31.656 -6.859 1 98.38 422 THR B O 1
ATOM 9954 N N . TRP B 1 423 ? -9.008 -31.438 -5.832 1 98.56 423 TRP B N 1
ATOM 9955 C CA . TRP B 1 423 ? -9.016 -29.984 -5.742 1 98.56 423 TRP B CA 1
ATOM 9956 C C . TRP B 1 423 ? -8.875 -29.531 -4.293 1 98.56 423 TRP B C 1
ATOM 9958 O O . TRP B 1 423 ? -9.867 -29.453 -3.566 1 98.56 423 TRP B O 1
ATOM 9968 N N . ASN B 1 424 ? -7.57 -29.25 -3.814 1 98.69 424 ASN B N 1
ATOM 9969 C CA . ASN B 1 424 ? -7.262 -28.797 -2.463 1 98.69 424 ASN B CA 1
ATOM 9970 C C . ASN B 1 424 ? -7.629 -27.328 -2.266 1 98.69 424 ASN B C 1
ATOM 9972 O O . ASN B 1 424 ? -6.887 -26.438 -2.686 1 98.69 424 ASN B O 1
ATOM 9976 N N . ASP B 1 425 ? -8.719 -27.125 -1.574 1 97.81 425 ASP B N 1
ATOM 9977 C CA . ASP B 1 425 ? -9.328 -25.797 -1.522 1 97.81 425 ASP B CA 1
ATOM 9978 C C . ASP B 1 425 ? -9.391 -25.281 -0.087 1 97.81 425 ASP B C 1
ATOM 9980 O O . ASP B 1 425 ? -9.148 -26.031 0.86 1 97.81 425 ASP B O 1
ATOM 9984 N N . ASN B 1 426 ? -9.57 -23.953 0.109 1 97.25 426 ASN B N 1
ATOM 9985 C CA . ASN B 1 426 ? -9.719 -23.266 1.386 1 97.25 426 ASN B CA 1
ATOM 9986 C C . ASN B 1 426 ? -8.617 -23.656 2.365 1 97.25 426 ASN B C 1
ATOM 9988 O O . ASN B 1 426 ? -8.883 -23.953 3.529 1 97.25 426 ASN B O 1
ATOM 9992 N N . ASN B 1 427 ? -7.441 -23.75 1.833 1 98.19 427 ASN B N 1
ATOM 9993 C CA . ASN B 1 427 ? -6.332 -24.234 2.645 1 98.19 427 ASN B CA 1
ATOM 9994 C C . ASN B 1 427 ? -5.363 -23.109 3.004 1 98.19 427 ASN B C 1
ATOM 9996 O O . ASN B 1 427 ? -4.148 -23.328 3.055 1 98.19 427 ASN B O 1
ATOM 10000 N N . GLU B 1 428 ? -5.898 -21.922 3.262 1 97.12 428 GLU B N 1
ATOM 10001 C CA . GLU B 1 428 ? -5.09 -20.766 3.654 1 97.12 428 GLU B CA 1
ATOM 10002 C C . GLU B 1 428 ? -4.68 -20.859 5.121 1 97.12 428 GLU B C 1
ATOM 10004 O O . GLU B 1 428 ? -3.771 -20.141 5.562 1 97.12 428 GLU B O 1
ATOM 10009 N N . TYR B 1 429 ? -5.43 -21.672 5.934 1 96.19 429 TYR B N 1
ATOM 10010 C CA . TYR B 1 429 ? -5.18 -21.859 7.359 1 96.19 429 TYR B CA 1
ATOM 10011 C C . TYR B 1 429 ? -5.238 -20.516 8.094 1 96.19 429 TYR B C 1
ATOM 10013 O O . TYR B 1 429 ? -4.273 -20.125 8.758 1 96.19 429 TYR B O 1
ATOM 10021 N N . GLU B 1 430 ? -6.375 -19.938 8.133 1 95 430 GLU B N 1
ATOM 10022 C CA . GLU B 1 430 ? -6.543 -18.641 8.766 1 95 430 GLU B CA 1
ATOM 10023 C C . GLU B 1 430 ? -6.707 -18.781 10.273 1 95 430 GLU B C 1
ATOM 10025 O O . GLU B 1 430 ? -7.766 -18.453 10.82 1 95 430 GLU B O 1
ATOM 10030 N N . ILE B 1 431 ? -5.68 -19.25 10.906 1 95.62 431 ILE B N 1
ATOM 10031 C CA . ILE B 1 431 ? -5.547 -19.25 12.359 1 95.62 431 ILE B CA 1
ATOM 10032 C C . ILE B 1 431 ? -4.77 -18.031 12.82 1 95.62 431 ILE B C 1
ATOM 10034 O O . ILE B 1 431 ? -3.615 -17.828 12.43 1 95.62 431 ILE B O 1
ATOM 10038 N N . TRP B 1 432 ? -5.387 -17.188 13.617 1 93.81 432 TRP B N 1
ATOM 10039 C CA . TRP B 1 432 ? -4.793 -15.906 13.992 1 93.81 432 TRP B CA 1
ATOM 10040 C C . TRP B 1 432 ? -4.305 -15.938 15.438 1 93.81 432 TRP B C 1
ATOM 10042 O O . TRP B 1 432 ? -3.52 -15.078 15.852 1 93.81 432 TRP B O 1
ATOM 10052 N N . ASN B 1 433 ? -4.73 -16.953 16.188 1 92.69 433 ASN B N 1
ATOM 10053 C CA . ASN B 1 433 ? -4.367 -17.078 17.594 1 92.69 433 ASN B CA 1
ATOM 10054 C C . ASN B 1 433 ? -2.865 -17.297 17.766 1 92.69 433 ASN B C 1
ATOM 10056 O O . ASN B 1 433 ? -2.316 -18.297 17.281 1 92.69 433 ASN B O 1
ATOM 10060 N N . GLU B 1 434 ? -2.266 -16.469 18.516 1 87.94 434 GLU B N 1
ATOM 10061 C CA . GLU B 1 434 ? -0.821 -16.547 18.719 1 87.94 434 GLU B CA 1
ATOM 10062 C C . GLU B 1 434 ? -0.436 -17.781 19.516 1 87.94 434 GLU B C 1
ATOM 10064 O O . GLU B 1 434 ? 0.71 -18.234 19.469 1 87.94 434 GLU B O 1
ATOM 10069 N N . GLN B 1 435 ? -1.339 -18.359 20.219 1 92.38 435 GLN B N 1
ATOM 10070 C CA . GLN B 1 435 ? -1.053 -19.484 21.094 1 92.38 435 GLN B CA 1
ATOM 10071 C C . GLN B 1 435 ? -1.191 -20.812 20.344 1 92.38 435 GLN B C 1
ATOM 10073 O O . GLN B 1 435 ? -0.925 -21.875 20.922 1 92.38 435 GLN B O 1
ATOM 10078 N N . ALA B 1 436 ? -1.568 -20.75 19.094 1 96.38 436 ALA B N 1
ATOM 10079 C CA . ALA B 1 436 ? -1.733 -21.984 18.328 1 96.38 436 ALA B CA 1
ATOM 10080 C C . ALA B 1 436 ? -0.403 -22.719 18.172 1 96.38 436 ALA B C 1
ATOM 10082 O O . ALA B 1 436 ? 0.632 -22.094 17.938 1 96.38 436 ALA B O 1
ATOM 10083 N N . GLN B 1 437 ? -0.429 -24.062 18.391 1 97.19 437 GLN B N 1
ATOM 10084 C CA . GLN B 1 437 ? 0.736 -24.938 18.328 1 97.19 437 GLN B CA 1
ATOM 10085 C C . GLN B 1 437 ? 0.5 -26.094 17.359 1 97.19 437 GLN B C 1
ATOM 10087 O O . GLN B 1 437 ? -0.64 -26.516 17.156 1 97.19 437 GLN B O 1
ATOM 10092 N N . VAL B 1 438 ? 1.582 -26.578 16.797 1 98.31 438 VAL B N 1
ATOM 10093 C CA . VAL B 1 438 ? 1.486 -27.734 15.906 1 98.31 438 VAL B CA 1
ATOM 10094 C C . VAL B 1 438 ? 2.396 -28.844 16.406 1 98.31 438 VAL B C 1
ATOM 10096 O O . VAL B 1 438 ? 3.312 -28.609 17.203 1 98.31 438 VAL B O 1
ATOM 10099 N N . ASN B 1 439 ? 2.176 -30.062 15.984 1 98 439 ASN B N 1
ATOM 10100 C CA . ASN B 1 439 ? 2.967 -31.234 16.344 1 98 439 ASN B CA 1
ATOM 10101 C C . ASN B 1 439 ? 4.422 -31.094 15.906 1 98 439 ASN B C 1
ATOM 10103 O O . ASN B 1 439 ? 5.336 -31.453 16.641 1 98 439 ASN B O 1
ATOM 10107 N N . GLY B 1 440 ? 4.613 -30.578 14.68 1 97.62 440 GLY B N 1
ATOM 10108 C CA . GLY B 1 440 ? 5.953 -30.328 14.172 1 97.62 440 GLY B CA 1
ATOM 10109 C C . GLY B 1 440 ? 6.77 -31.594 13.992 1 97.62 440 GLY B C 1
ATOM 10110 O O . GLY B 1 440 ? 7.973 -31.609 14.266 1 97.62 440 GLY B O 1
ATOM 10111 N N . PHE B 1 441 ? 6.043 -32.719 13.648 1 97.75 441 PHE B N 1
ATOM 10112 C CA . PHE B 1 441 ? 6.703 -34 13.492 1 97.75 441 PHE B CA 1
ATOM 10113 C C . PHE B 1 441 ? 7.43 -34.375 14.773 1 97.75 441 PHE B C 1
ATOM 10115 O O . PHE B 1 441 ? 8.617 -34.719 14.742 1 97.75 441 PHE B O 1
ATOM 10122 N N . ASP B 1 442 ? 6.789 -34.188 15.867 1 96.12 442 ASP B N 1
ATOM 10123 C CA . ASP B 1 442 ? 7.195 -34.562 17.219 1 96.12 442 ASP B CA 1
ATOM 10124 C C . ASP B 1 442 ? 8.195 -33.531 17.781 1 96.12 442 ASP B C 1
ATOM 10126 O O . ASP B 1 442 ? 8.922 -33.844 18.734 1 96.12 442 ASP B O 1
ATOM 10130 N N . GLN B 1 443 ? 8.289 -32.406 17.188 1 95.12 443 GLN B N 1
ATOM 10131 C CA . GLN B 1 443 ? 9 -31.234 17.688 1 95.12 443 GLN B CA 1
ATOM 10132 C C . GLN B 1 443 ? 8.102 -30 17.672 1 95.12 443 GLN B C 1
ATOM 10134 O O . GLN B 1 443 ? 8.211 -29.156 16.766 1 95.12 443 GLN B O 1
ATOM 10139 N N . PRO B 1 444 ? 7.289 -29.891 18.672 1 95.75 444 PRO B N 1
ATOM 10140 C CA . PRO B 1 444 ? 6.258 -28.859 18.672 1 95.75 444 PRO B CA 1
ATOM 10141 C C . PRO B 1 444 ? 6.832 -27.453 18.484 1 95.75 444 PRO B C 1
ATOM 10143 O O . PRO B 1 444 ? 7.906 -27.156 19.016 1 95.75 444 PRO B O 1
ATOM 10146 N N . LEU B 1 445 ? 6.191 -26.578 17.844 1 95.06 445 LEU B N 1
ATOM 10147 C CA . LEU B 1 445 ? 6.52 -25.156 17.672 1 95.06 445 LEU B CA 1
ATOM 10148 C C . LEU B 1 445 ? 5.266 -24.344 17.391 1 95.06 445 LEU B C 1
ATOM 10150 O O . LEU B 1 445 ? 4.207 -24.906 17.094 1 95.06 445 LEU B O 1
ATOM 10154 N N . PRO B 1 446 ? 5.344 -23.047 17.516 1 96.44 446 PRO B N 1
ATOM 10155 C CA . PRO B 1 446 ? 4.191 -22.188 17.219 1 96.44 446 PRO B CA 1
ATOM 10156 C C . PRO B 1 446 ? 3.732 -22.312 15.758 1 96.44 446 PRO B C 1
ATOM 10158 O O . PRO B 1 446 ? 4.562 -22.375 14.852 1 96.44 446 PRO B O 1
ATOM 10161 N N . PHE B 1 447 ? 2.393 -22.375 15.531 1 97.31 447 PHE B N 1
ATOM 10162 C CA . PHE B 1 447 ? 1.795 -22.469 14.203 1 97.31 447 PHE B CA 1
ATOM 10163 C C . PHE B 1 447 ? 2.283 -21.344 13.312 1 97.31 447 PHE B C 1
ATOM 10165 O O . PHE B 1 447 ? 2.629 -21.562 12.148 1 97.31 447 PHE B O 1
ATOM 10172 N N . GLN B 1 448 ? 2.346 -20.109 13.852 1 96.12 448 GLN B N 1
ATOM 10173 C CA . GLN B 1 448 ? 2.658 -18.906 13.078 1 96.12 448 GLN B CA 1
ATOM 10174 C C . GLN B 1 448 ? 4.039 -19.016 12.438 1 96.12 448 GLN B C 1
ATOM 10176 O O . GLN B 1 448 ? 4.281 -18.438 11.375 1 96.12 448 GLN B O 1
ATOM 10181 N N . THR B 1 449 ? 4.895 -19.797 12.984 1 97.25 449 THR B N 1
ATOM 10182 C CA . THR B 1 449 ? 6.27 -19.922 12.516 1 97.25 449 THR B CA 1
ATOM 10183 C C . THR B 1 449 ? 6.328 -20.641 11.172 1 97.25 449 THR B C 1
ATOM 10185 O O . THR B 1 449 ? 7.211 -20.359 10.359 1 97.25 449 THR B O 1
ATOM 10188 N N . ILE B 1 450 ? 5.371 -21.531 10.938 1 97.5 450 ILE B N 1
ATOM 10189 C CA . ILE B 1 450 ? 5.41 -22.328 9.719 1 97.5 450 ILE B CA 1
ATOM 10190 C C . ILE B 1 450 ? 4.035 -22.328 9.055 1 97.5 450 ILE B C 1
ATOM 10192 O O . ILE B 1 450 ? 3.629 -23.328 8.461 1 97.5 450 ILE B O 1
ATOM 10196 N N . ARG B 1 451 ? 3.275 -21.312 9.234 1 96.25 451 ARG B N 1
ATOM 10197 C CA . ARG B 1 451 ? 1.917 -21.188 8.719 1 96.25 451 ARG B CA 1
ATOM 10198 C C . ARG B 1 451 ? 1.868 -21.5 7.227 1 96.25 451 ARG B C 1
ATOM 10200 O O . ARG B 1 451 ? 0.958 -22.188 6.766 1 96.25 451 ARG B O 1
ATOM 10207 N N . GLY B 1 452 ? 2.857 -21.094 6.43 1 96.75 452 GLY B N 1
ATOM 10208 C CA . GLY B 1 452 ? 2.885 -21.266 4.988 1 96.75 452 GLY B CA 1
ATOM 10209 C C . GLY B 1 452 ? 3.141 -22.703 4.559 1 96.75 452 GLY B C 1
ATOM 10210 O O . GLY B 1 452 ? 3.018 -23.031 3.377 1 96.75 452 GLY B O 1
ATOM 10211 N N . LEU B 1 453 ? 3.408 -23.578 5.48 1 98.06 453 LEU B N 1
ATOM 10212 C CA . LEU B 1 453 ? 3.76 -24.953 5.191 1 98.06 453 LEU B CA 1
ATOM 10213 C C . LEU B 1 453 ? 2.512 -25.797 4.961 1 98.06 453 LEU B C 1
ATOM 10215 O O . LEU B 1 453 ? 2.547 -26.781 4.211 1 98.06 453 LEU B O 1
ATOM 10219 N N . PHE B 1 454 ? 1.472 -25.484 5.551 1 98.38 454 PHE B N 1
ATOM 10220 C CA . PHE B 1 454 ? 0.351 -26.406 5.711 1 98.38 454 PHE B CA 1
ATOM 10221 C C . PHE B 1 454 ? -0.323 -26.672 4.371 1 98.38 454 PHE B C 1
ATOM 10223 O O . PHE B 1 454 ? -0.619 -27.812 4.039 1 98.38 454 PHE B O 1
ATOM 10230 N N . PRO B 1 455 ? -0.566 -25.625 3.545 1 98.31 455 PRO B N 1
ATOM 10231 C CA . PRO B 1 455 ? -1.093 -25.984 2.229 1 98.31 455 PRO B CA 1
ATOM 10232 C C . PRO B 1 455 ? -0.172 -26.938 1.466 1 98.31 455 PRO B C 1
ATOM 10234 O O . PRO B 1 455 ? -0.647 -27.828 0.754 1 98.31 455 PRO B O 1
ATOM 10237 N N . LEU B 1 456 ? 1.081 -26.781 1.572 1 98.25 456 LEU B N 1
ATOM 10238 C CA . LEU B 1 456 ? 2.047 -27.641 0.896 1 98.25 456 LEU B CA 1
ATOM 10239 C C . LEU B 1 456 ? 1.92 -29.078 1.373 1 98.25 456 LEU B C 1
ATOM 10241 O O . LEU B 1 456 ? 1.951 -30.016 0.564 1 98.25 456 LEU B O 1
ATOM 10245 N N . LEU B 1 457 ? 1.802 -29.25 2.658 1 98.75 457 LEU B N 1
ATOM 10246 C CA . LEU B 1 457 ? 1.696 -30.594 3.199 1 98.75 457 LEU B CA 1
ATOM 10247 C C . LEU B 1 457 ? 0.357 -31.234 2.832 1 98.75 457 LEU B C 1
ATOM 10249 O O . LEU B 1 457 ? 0.274 -32.438 2.621 1 98.75 457 LEU B O 1
ATOM 10253 N N . MET B 1 458 ? -0.682 -30.422 2.768 1 98.81 458 MET B N 1
ATOM 10254 C CA . MET B 1 458 ? -1.972 -30.938 2.312 1 98.81 458 MET B CA 1
ATOM 10255 C C . MET B 1 458 ? -1.874 -31.469 0.889 1 98.81 458 MET B C 1
ATOM 10257 O O . MET B 1 458 ? -2.34 -32.562 0.603 1 98.81 458 MET B O 1
ATOM 10261 N N . MET B 1 459 ? -1.296 -30.719 -0.031 1 98.25 459 MET B N 1
ATOM 10262 C CA . MET B 1 459 ? -1.154 -31.156 -1.42 1 98.25 459 MET B CA 1
ATOM 10263 C C . MET B 1 459 ? -0.275 -32.406 -1.522 1 98.25 459 MET B C 1
ATOM 10265 O O . MET B 1 459 ? -0.564 -33.312 -2.303 1 98.25 459 MET B O 1
ATOM 10269 N N . LYS B 1 460 ? 0.781 -32.406 -0.704 1 98.56 460 LYS B N 1
ATOM 10270 C CA . LYS B 1 460 ? 1.67 -33.562 -0.718 1 98.56 460 LYS B CA 1
ATOM 10271 C C . LYS B 1 460 ? 0.935 -34.812 -0.277 1 98.56 460 LYS B C 1
ATOM 10273 O O . LYS B 1 460 ? 1.102 -35.875 -0.878 1 98.56 460 LYS B O 1
ATOM 10278 N N . ALA B 1 461 ? 0.163 -34.688 0.806 1 98.81 461 ALA B N 1
ATOM 10279 C CA . ALA B 1 461 ? -0.607 -35.844 1.283 1 98.81 461 ALA B CA 1
ATOM 10280 C C . ALA B 1 461 ? -1.546 -36.375 0.199 1 98.81 461 ALA B C 1
ATOM 10282 O O . ALA B 1 461 ? -1.633 -37.562 -0.028 1 98.81 461 ALA B O 1
ATOM 10283 N N . SER B 1 462 ? -2.268 -35.5 -0.46 1 98.75 462 SER B N 1
ATOM 10284 C CA . SER B 1 462 ? -3.172 -35.844 -1.545 1 98.75 462 SER B CA 1
ATOM 10285 C C . SER B 1 462 ? -2.408 -36.469 -2.721 1 98.75 462 SER B C 1
ATOM 10287 O O . SER B 1 462 ? -2.881 -37.406 -3.357 1 98.75 462 SER B O 1
ATOM 10289 N N . PHE B 1 463 ? -1.271 -35.875 -3.021 1 98.25 463 PHE B N 1
ATOM 10290 C CA . PHE B 1 463 ? -0.404 -36.344 -4.09 1 98.25 463 PHE B CA 1
ATOM 10291 C C . PHE B 1 463 ? 0.03 -37.781 -3.816 1 98.25 463 PHE B C 1
ATOM 10293 O O . PHE B 1 463 ? -0.087 -38.656 -4.688 1 98.25 463 PHE B O 1
ATOM 10300 N N . GLU B 1 464 ? 0.473 -38.062 -2.633 1 97.88 464 GLU B N 1
ATOM 10301 C CA . GLU B 1 464 ? 0.941 -39.375 -2.26 1 97.88 464 GLU B CA 1
ATOM 10302 C C . GLU B 1 464 ? -0.201 -40.406 -2.275 1 97.88 464 GLU B C 1
ATOM 10304 O O . GLU B 1 464 ? 0.003 -41.562 -2.607 1 97.88 464 GLU B O 1
ATOM 10309 N N . ALA B 1 465 ? -1.358 -39.969 -1.867 1 98.56 465 ALA B N 1
ATOM 10310 C CA . ALA B 1 465 ? -2.52 -40.844 -1.945 1 98.56 465 ALA B CA 1
ATOM 10311 C C . ALA B 1 465 ? -2.764 -41.312 -3.379 1 98.56 465 ALA B C 1
ATOM 10313 O O . ALA B 1 465 ? -3.012 -42.5 -3.623 1 98.56 465 ALA B O 1
ATOM 10314 N N . GLN B 1 466 ? -2.729 -40.375 -4.316 1 98 466 GLN B N 1
ATOM 10315 C CA . GLN B 1 466 ? -2.934 -40.719 -5.723 1 98 466 GLN B CA 1
ATOM 10316 C C . GLN B 1 466 ? -1.846 -41.656 -6.23 1 98 466 GLN B C 1
ATOM 10318 O O . GLN B 1 466 ? -2.139 -42.625 -6.914 1 98 466 GLN B O 1
ATOM 10323 N N . GLU B 1 467 ? -0.61 -41.344 -5.867 1 96.06 467 GLU B N 1
ATOM 10324 C CA . GLU B 1 467 ? 0.518 -42.156 -6.305 1 96.06 467 GLU B CA 1
ATOM 10325 C C . GLU B 1 467 ? 0.392 -43.594 -5.797 1 96.06 467 GLU B C 1
ATOM 10327 O O . GLU B 1 467 ? 0.713 -44.562 -6.512 1 96.06 467 GLU B O 1
ATOM 10332 N N . SER B 1 468 ? -0.044 -43.688 -4.598 1 96.5 468 SER B N 1
ATOM 10333 C CA . SER B 1 468 ? -0.161 -45 -3.979 1 96.5 468 SER B CA 1
ATOM 10334 C C . SER B 1 468 ? -1.315 -45.812 -4.582 1 96.5 468 SER B C 1
ATOM 10336 O O . SER B 1 468 ? -1.241 -47.031 -4.695 1 96.5 468 SER B O 1
ATOM 10338 N N . PHE B 1 469 ? -2.336 -45.156 -4.902 1 97.25 469 PHE B N 1
ATOM 10339 C CA . PHE B 1 469 ? -3.543 -45.812 -5.391 1 97.25 469 PHE B CA 1
ATOM 10340 C C . PHE B 1 469 ? -3.367 -46.25 -6.84 1 97.25 469 PHE B C 1
ATOM 10342 O O . PHE B 1 469 ? -3.727 -47.375 -7.195 1 97.25 469 PHE B O 1
ATOM 10349 N N . THR B 1 470 ? -2.906 -45.406 -7.695 1 93.81 470 THR B N 1
ATOM 10350 C CA . THR B 1 470 ? -2.625 -45.719 -9.086 1 93.81 470 THR B CA 1
ATOM 10351 C C . THR B 1 470 ? -1.155 -45.469 -9.414 1 93.81 470 THR B C 1
ATOM 10353 O O . THR B 1 470 ? -0.782 -44.375 -9.828 1 93.81 470 THR B O 1
ATOM 10356 N N . LYS B 1 471 ? -0.409 -46.406 -9.5 1 89.69 471 LYS B N 1
ATOM 10357 C CA . LYS B 1 471 ? 1.042 -46.312 -9.617 1 89.69 471 LYS B CA 1
ATOM 10358 C C . LYS B 1 471 ? 1.453 -45.969 -11.047 1 89.69 471 LYS B C 1
ATOM 10360 O O . LYS B 1 471 ? 2.512 -45.375 -11.273 1 89.69 471 LYS B O 1
ATOM 10365 N N . GLU B 1 472 ? 0.637 -46.188 -11.977 1 92.38 472 GLU B N 1
ATOM 10366 C CA . GLU B 1 472 ? 1.054 -46.094 -13.367 1 92.38 472 GLU B CA 1
ATOM 10367 C C . GLU B 1 472 ? 0.641 -44.75 -13.961 1 92.38 472 GLU B C 1
ATOM 10369 O O . GLU B 1 472 ? 1.167 -44.344 -15 1 92.38 472 GLU B O 1
ATOM 10374 N N . GLU B 1 473 ? -0.254 -44.094 -13.367 1 94.81 473 GLU B N 1
ATOM 10375 C CA . GLU B 1 473 ? -0.75 -42.844 -13.922 1 94.81 473 GLU B CA 1
ATOM 10376 C C . GLU B 1 473 ? -0.165 -41.625 -13.188 1 94.81 473 GLU B C 1
ATOM 10378 O O . GLU B 1 473 ? 0.103 -41.719 -11.984 1 94.81 473 GLU B O 1
ATOM 10383 N N . ARG B 1 474 ? -0.001 -40.562 -13.914 1 95.56 474 ARG B N 1
ATOM 10384 C CA . ARG B 1 474 ? 0.445 -39.312 -13.305 1 95.56 474 ARG B CA 1
ATOM 10385 C C . ARG B 1 474 ? -0.643 -38.688 -12.422 1 95.56 474 ARG B C 1
ATOM 10387 O O . ARG B 1 474 ? -1.801 -38.594 -12.836 1 95.56 474 ARG B O 1
ATOM 10394 N N . PRO B 1 475 ? -0.282 -38.281 -11.227 1 96.31 475 PRO B N 1
ATOM 10395 C CA . PRO B 1 475 ? -1.258 -37.562 -10.398 1 96.31 475 PRO B CA 1
ATOM 10396 C C . PRO B 1 475 ? -1.604 -36.188 -10.945 1 96.31 475 PRO B C 1
ATOM 10398 O O . PRO B 1 475 ? -0.792 -35.594 -11.641 1 96.31 475 PRO B O 1
ATOM 10401 N N . PHE B 1 476 ? -2.791 -35.719 -10.711 1 97.94 476 PHE B N 1
ATOM 10402 C CA . PHE B 1 476 ? -3.215 -34.375 -11 1 97.94 476 PHE B CA 1
ATOM 10403 C C . PHE B 1 476 ? -3.957 -33.75 -9.805 1 97.94 476 PHE B C 1
ATOM 10405 O O . PHE B 1 476 ? -4.953 -34.312 -9.344 1 97.94 476 PHE B O 1
ATOM 10412 N N . LEU B 1 477 ? -3.445 -32.688 -9.328 1 98.38 477 LEU B N 1
ATOM 10413 C CA . LEU B 1 477 ? -4.004 -31.969 -8.18 1 98.38 477 LEU B CA 1
ATOM 10414 C C . LEU B 1 477 ? -4.121 -30.484 -8.469 1 98.38 477 LEU B C 1
ATOM 10416 O O . LEU B 1 477 ? -3.318 -29.922 -9.227 1 98.38 477 LEU B O 1
ATOM 10420 N N . ILE B 1 478 ? -5.109 -29.859 -7.883 1 98.5 478 ILE B N 1
ATOM 10421 C CA . ILE B 1 478 ? -5.309 -28.422 -7.895 1 98.5 478 ILE B CA 1
ATOM 10422 C C . ILE B 1 478 ? -5.223 -27.875 -6.469 1 98.5 478 ILE B C 1
ATOM 10424 O O . ILE B 1 478 ? -5.691 -28.516 -5.523 1 98.5 478 ILE B O 1
ATOM 10428 N N . SER B 1 479 ? -4.617 -26.719 -6.27 1 98.69 479 SER B N 1
ATOM 10429 C CA . SER B 1 479 ? -4.609 -26.094 -4.953 1 98.69 479 SER B CA 1
ATOM 10430 C C . SER B 1 479 ? -4.848 -24.578 -5.062 1 98.69 479 SER B C 1
ATOM 10432 O O . SER B 1 479 ? -4.324 -23.938 -5.965 1 98.69 479 SER B O 1
ATOM 10434 N N . ARG B 1 480 ? -5.609 -24.078 -4.129 1 98.38 480 ARG B N 1
ATOM 10435 C CA . ARG B 1 480 ? -5.867 -22.641 -4.109 1 98.38 480 ARG B CA 1
ATOM 10436 C C . ARG B 1 480 ? -4.715 -21.875 -3.457 1 98.38 480 ARG B C 1
ATOM 10438 O O . ARG B 1 480 ? -4.125 -20.984 -4.07 1 98.38 480 ARG B O 1
ATOM 10445 N N . SER B 1 481 ? -4.332 -22.266 -2.193 1 98.56 481 SER B N 1
ATOM 10446 C CA . SER B 1 481 ? -3.223 -21.641 -1.477 1 98.56 481 SER B CA 1
ATOM 10447 C C . SER B 1 481 ? -1.93 -22.422 -1.67 1 98.56 481 SER B C 1
ATOM 10449 O O . SER B 1 481 ? -1.938 -23.516 -2.254 1 98.56 481 SER B O 1
ATOM 10451 N N . GLY B 1 482 ? -0.807 -21.828 -1.286 1 98.19 482 GLY B N 1
ATOM 10452 C CA . GLY B 1 482 ? 0.484 -22.484 -1.411 1 98.19 482 GLY B CA 1
ATOM 10453 C C . GLY B 1 482 ? 1.655 -21.547 -1.171 1 98.19 482 GLY B C 1
ATOM 10454 O O . GLY B 1 482 ? 1.474 -20.422 -0.694 1 98.19 482 GLY B O 1
ATOM 10455 N N . GLY B 1 483 ? 2.824 -22.031 -1.473 1 97.5 483 GLY B N 1
ATOM 10456 C CA . GLY B 1 483 ? 4.09 -21.328 -1.297 1 97.5 483 GLY B CA 1
ATOM 10457 C C . GLY B 1 483 ? 5.207 -21.906 -2.152 1 97.5 483 GLY B C 1
ATOM 10458 O O . GLY B 1 483 ? 4.949 -22.578 -3.148 1 97.5 483 GLY B O 1
ATOM 10459 N N . PRO B 1 484 ? 6.449 -21.578 -1.778 1 98 484 PRO B N 1
ATOM 10460 C CA . PRO B 1 484 ? 7.57 -22.109 -2.557 1 98 484 PRO B CA 1
ATOM 10461 C C . PRO B 1 484 ? 7.582 -23.641 -2.605 1 98 484 PRO B C 1
ATOM 10463 O O . PRO B 1 484 ? 7.535 -24.297 -1.561 1 98 484 PRO B O 1
ATOM 10466 N N . GLY B 1 485 ? 7.605 -24.125 -3.789 1 98.12 485 GLY B N 1
ATOM 10467 C CA . GLY B 1 485 ? 7.66 -25.578 -3.951 1 98.12 485 GLY B CA 1
ATOM 10468 C C . GLY B 1 485 ? 6.336 -26.172 -4.379 1 98.12 485 GLY B C 1
ATOM 10469 O O . GLY B 1 485 ? 6.273 -27.344 -4.766 1 98.12 485 GLY B O 1
ATOM 10470 N N . MET B 1 486 ? 5.285 -25.406 -4.426 1 98.62 486 MET B N 1
ATOM 10471 C CA . MET B 1 486 ? 3.963 -25.953 -4.734 1 98.62 486 MET B CA 1
ATOM 10472 C C . MET B 1 486 ? 3.918 -26.5 -6.156 1 98.62 486 MET B C 1
ATOM 10474 O O . MET B 1 486 ? 3.127 -27.391 -6.457 1 98.62 486 MET B O 1
ATOM 10478 N N . GLN B 1 487 ? 4.84 -25.984 -7.062 1 98.56 487 GLN B N 1
ATOM 10479 C CA . GLN B 1 487 ? 4.84 -26.391 -8.461 1 98.56 487 GLN B CA 1
ATOM 10480 C C . GLN B 1 487 ? 5.191 -27.859 -8.609 1 98.56 487 GLN B C 1
ATOM 10482 O O . GLN B 1 487 ? 4.949 -28.469 -9.656 1 98.56 487 GLN B O 1
ATOM 10487 N N . ARG B 1 488 ? 5.734 -28.453 -7.566 1 98.44 488 ARG B N 1
ATOM 10488 C CA . ARG B 1 488 ? 6.098 -29.859 -7.59 1 98.44 488 ARG B CA 1
ATOM 10489 C C . ARG B 1 488 ? 4.859 -30.75 -7.621 1 98.44 488 ARG B C 1
ATOM 10491 O O . ARG B 1 488 ? 4.938 -31.922 -7.984 1 98.44 488 ARG B O 1
ATOM 10498 N N . TYR B 1 489 ? 3.703 -30.109 -7.254 1 98.06 489 TYR B N 1
ATOM 10499 C CA . TYR B 1 489 ? 2.59 -31.016 -6.969 1 98.06 489 TYR B CA 1
ATOM 10500 C C . TYR B 1 489 ? 1.34 -30.594 -7.73 1 98.06 489 TYR B C 1
ATOM 10502 O O . TYR B 1 489 ? 0.479 -31.422 -8.031 1 98.06 489 TYR B O 1
ATOM 10510 N N . VAL B 1 490 ? 1.176 -29.25 -8.023 1 98.25 490 VAL B N 1
ATOM 10511 C CA . VAL B 1 490 ? -0.212 -28.875 -8.281 1 98.25 490 VAL B CA 1
ATOM 10512 C C . VAL B 1 490 ? -0.276 -27.906 -9.453 1 98.25 490 VAL B C 1
ATOM 10514 O O . VAL B 1 490 ? 0.714 -27.234 -9.766 1 98.25 490 VAL B O 1
ATOM 10517 N N . GLN B 1 491 ? -1.466 -27.844 -10.133 1 98.44 491 GLN B N 1
ATOM 10518 C CA . GLN B 1 491 ? -1.988 -26.656 -10.805 1 98.44 491 GLN B CA 1
ATOM 10519 C C . GLN B 1 491 ? -2.623 -25.688 -9.812 1 98.44 491 GLN B C 1
ATOM 10521 O O . GLN B 1 491 ? -3.193 -26.109 -8.805 1 98.44 491 GLN B O 1
ATOM 10526 N N . THR B 1 492 ? -2.49 -24.422 -10.039 1 98.69 492 THR B N 1
ATOM 10527 C CA . THR B 1 492 ? -3.127 -23.438 -9.156 1 98.69 492 THR B CA 1
ATOM 10528 C C . THR B 1 492 ? -3.855 -22.375 -9.969 1 98.69 492 THR B C 1
ATOM 10530 O O . THR B 1 492 ? -3.961 -22.484 -11.195 1 98.69 492 THR B O 1
ATOM 10533 N N . TRP B 1 493 ? -4.562 -21.484 -9.328 1 98.31 493 TRP B N 1
ATOM 10534 C CA . TRP B 1 493 ? -5.191 -20.328 -9.938 1 98.31 493 TRP B CA 1
ATOM 10535 C C . TRP B 1 493 ? -5.16 -19.125 -8.984 1 98.31 493 TRP B C 1
ATOM 10537 O O . TRP B 1 493 ? -4.73 -19.25 -7.84 1 98.31 493 TRP B O 1
ATOM 10547 N N . THR B 1 494 ? -5.453 -17.984 -9.445 1 97.88 494 THR B N 1
ATOM 10548 C CA . THR B 1 494 ? -5.289 -16.766 -8.672 1 97.88 494 THR B CA 1
ATOM 10549 C C . THR B 1 494 ? -6.488 -16.531 -7.758 1 97.88 494 THR B C 1
ATOM 10551 O O . THR B 1 494 ? -6.867 -15.391 -7.492 1 97.88 494 THR B O 1
ATOM 10554 N N . GLY B 1 495 ? -7.121 -17.594 -7.371 1 96.31 495 GLY B N 1
ATOM 10555 C CA . GLY B 1 495 ? -8.203 -17.531 -6.402 1 96.31 495 GLY B CA 1
ATOM 10556 C C . GLY B 1 495 ? -9.484 -16.953 -6.984 1 96.31 495 GLY B C 1
ATOM 10557 O O . GLY B 1 495 ? -9.688 -17 -8.203 1 96.31 495 GLY B O 1
ATOM 10558 N N . ASP B 1 496 ? -10.391 -16.484 -6.07 1 97.38 496 ASP B N 1
ATOM 10559 C CA . ASP B 1 496 ? -11.758 -16.094 -6.402 1 97.38 496 ASP B CA 1
ATOM 10560 C C . ASP B 1 496 ? -11.812 -14.617 -6.801 1 97.38 496 ASP B C 1
ATOM 10562 O O . ASP B 1 496 ? -12.211 -13.766 -6.004 1 97.38 496 ASP B O 1
ATOM 10566 N N . ASN B 1 497 ? -11.516 -14.344 -8.055 1 98.31 497 ASN B N 1
ATOM 10567 C CA . ASN B 1 497 ? -11.422 -12.984 -8.555 1 98.31 497 ASN B CA 1
ATOM 10568 C C . ASN B 1 497 ? -12.805 -12.367 -8.758 1 98.31 497 ASN B C 1
ATOM 10570 O O . ASN B 1 497 ? -13.773 -13.078 -9.039 1 98.31 497 ASN B O 1
ATOM 10574 N N . ARG B 1 498 ? -12.922 -11.109 -8.641 1 97.88 498 ARG B N 1
ATOM 10575 C CA . ARG B 1 498 ? -14.18 -10.391 -8.836 1 97.88 498 ARG B CA 1
ATOM 10576 C C . ARG B 1 498 ? -14.477 -10.195 -10.312 1 97.88 498 ARG B C 1
ATOM 10578 O O . ARG B 1 498 ? -13.578 -9.938 -11.109 1 97.88 498 ARG B O 1
ATOM 10585 N N . THR B 1 499 ? -15.742 -10.211 -10.703 1 98.12 499 THR B N 1
ATOM 10586 C CA . THR B 1 499 ? -16.172 -9.953 -12.078 1 98.12 499 THR B CA 1
ATOM 10587 C C . THR B 1 499 ? -16.188 -8.453 -12.359 1 98.12 499 THR B C 1
ATOM 10589 O O . THR B 1 499 ? -17.109 -7.742 -11.961 1 98.12 499 THR B O 1
ATOM 10592 N N . GLU B 1 500 ? -15.117 -8.023 -13.023 1 97.19 500 GLU B N 1
ATOM 10593 C CA . GLU B 1 500 ? -14.953 -6.641 -13.445 1 97.19 500 GLU B CA 1
ATOM 10594 C C . GLU B 1 500 ? -13.961 -6.535 -14.609 1 97.19 500 GLU B C 1
ATOM 10596 O O . GLU B 1 500 ? -13.102 -7.398 -14.781 1 97.19 500 GLU B O 1
ATOM 10601 N N . TRP B 1 501 ? -14.07 -5.473 -15.383 1 98.12 501 TRP B N 1
ATOM 10602 C CA . TRP B 1 501 ? -13.203 -5.289 -16.547 1 98.12 501 TRP B CA 1
ATOM 10603 C C . TRP B 1 501 ? -11.742 -5.184 -16.109 1 98.12 501 TRP B C 1
ATOM 10605 O O . TRP B 1 501 ? -10.867 -5.805 -16.719 1 98.12 501 TRP B O 1
ATOM 10615 N N . LYS B 1 502 ? -11.445 -4.457 -15.039 1 97.94 502 LYS B N 1
ATOM 10616 C CA . LYS B 1 502 ? -10.055 -4.309 -14.633 1 97.94 502 LYS B CA 1
ATOM 10617 C C . LYS B 1 502 ? -9.453 -5.652 -14.227 1 97.94 502 LYS B C 1
ATOM 10619 O O . LYS B 1 502 ? -8.234 -5.82 -14.227 1 97.94 502 LYS B O 1
ATOM 10624 N N . THR B 1 503 ? -10.305 -6.625 -13.875 1 98.56 503 THR B N 1
ATOM 10625 C CA . THR B 1 503 ? -9.828 -7.922 -13.414 1 98.56 503 THR B CA 1
ATOM 10626 C C . THR B 1 503 ? -9.094 -8.656 -14.531 1 98.56 503 THR B C 1
ATOM 10628 O O . THR B 1 503 ? -8.078 -9.312 -14.289 1 98.56 503 THR B O 1
ATOM 10631 N N . ILE B 1 504 ? -9.555 -8.617 -15.742 1 98.06 504 ILE B N 1
ATOM 10632 C CA . ILE B 1 504 ? -8.883 -9.305 -16.844 1 98.06 504 ILE B CA 1
ATOM 10633 C C . ILE B 1 504 ? -7.465 -8.758 -17 1 98.06 504 ILE B C 1
ATOM 10635 O O . ILE B 1 504 ? -6.516 -9.523 -17.188 1 98.06 504 ILE B O 1
ATOM 10639 N N . ARG B 1 505 ? -7.305 -7.395 -16.906 1 98.06 505 ARG B N 1
ATOM 10640 C CA . ARG B 1 505 ? -6 -6.746 -17.031 1 98.06 505 ARG B CA 1
ATOM 10641 C C . ARG B 1 505 ? -5.062 -7.195 -15.914 1 98.06 505 ARG B C 1
ATOM 10643 O O . ARG B 1 505 ? -3.967 -7.695 -16.188 1 98.06 505 ARG B O 1
ATOM 10650 N N . PHE B 1 506 ? -5.516 -7.121 -14.719 1 98.69 506 PHE B N 1
ATOM 10651 C CA . PHE B 1 506 ? -4.594 -7.234 -13.594 1 98.69 506 PHE B CA 1
ATOM 10652 C C . PHE B 1 506 ? -4.395 -8.695 -13.211 1 98.69 506 PHE B C 1
ATOM 10654 O O . PHE B 1 506 ? -3.346 -9.062 -12.672 1 98.69 506 PHE B O 1
ATOM 10661 N N . ASN B 1 507 ? -5.336 -9.602 -13.492 1 98.69 507 ASN B N 1
ATOM 10662 C CA . ASN B 1 507 ? -5.074 -11.023 -13.266 1 98.69 507 ASN B CA 1
ATOM 10663 C C . ASN B 1 507 ? -3.979 -11.539 -14.195 1 98.69 507 ASN B C 1
ATOM 10665 O O . ASN B 1 507 ? -3.203 -12.422 -13.812 1 98.69 507 ASN B O 1
ATOM 10669 N N . THR B 1 508 ? -3.984 -10.992 -15.391 1 98.5 508 THR B N 1
ATOM 10670 C CA . THR B 1 508 ? -2.895 -11.367 -16.281 1 98.5 508 THR B CA 1
ATOM 10671 C C . THR B 1 508 ? -1.544 -11.008 -15.672 1 98.5 508 THR B C 1
ATOM 10673 O O . THR B 1 508 ? -0.614 -11.812 -15.68 1 98.5 508 THR B O 1
ATOM 10676 N N . LYS B 1 509 ? -1.464 -9.844 -15.109 1 98.62 509 LYS B N 1
ATOM 10677 C CA . LYS B 1 509 ? -0.232 -9.391 -14.469 1 98.62 509 LYS B CA 1
ATOM 10678 C C . LYS B 1 509 ? 0.064 -10.211 -13.219 1 98.62 509 LYS B C 1
ATOM 10680 O O . LYS B 1 509 ? 1.226 -10.492 -12.914 1 98.62 509 LYS B O 1
ATOM 10685 N N . THR B 1 510 ? -1.002 -10.578 -12.469 1 98.75 510 THR B N 1
ATOM 10686 C CA . THR B 1 510 ? -0.848 -11.469 -11.32 1 98.75 510 THR B CA 1
ATOM 10687 C C . THR B 1 510 ? -0.232 -12.797 -11.742 1 98.75 510 THR B C 1
ATOM 10689 O O . THR B 1 510 ? 0.686 -13.297 -11.086 1 98.75 510 THR B O 1
ATOM 10692 N N . GLY B 1 511 ? -0.755 -13.336 -12.82 1 98.69 511 GLY B N 1
ATOM 10693 C CA . GLY B 1 511 ? -0.213 -14.586 -13.344 1 98.69 511 GLY B CA 1
ATOM 10694 C C . GLY B 1 511 ? 1.244 -14.477 -13.75 1 98.69 511 GLY B C 1
ATOM 10695 O O . GLY B 1 511 ? 2.037 -15.383 -13.484 1 98.69 511 GLY B O 1
ATOM 10696 N N . LEU B 1 512 ? 1.604 -13.375 -14.391 1 98.81 512 LEU B N 1
ATOM 10697 C CA . LEU B 1 512 ? 2.994 -13.164 -14.781 1 98.81 512 LEU B CA 1
ATOM 10698 C C . LEU B 1 512 ? 3.9 -13.102 -13.555 1 98.81 512 LEU B C 1
ATOM 10700 O O . LEU B 1 512 ? 5.051 -13.547 -13.609 1 98.81 512 LEU B O 1
ATOM 10704 N N . GLY B 1 513 ? 3.359 -12.562 -12.492 1 98.69 513 GLY B N 1
ATOM 10705 C CA . GLY B 1 513 ? 4.09 -12.609 -11.234 1 98.69 513 GLY B CA 1
ATOM 10706 C C . GLY B 1 513 ? 4.367 -14.023 -10.758 1 98.69 513 GLY B C 1
ATOM 10707 O O . GLY B 1 513 ? 5.465 -14.312 -10.273 1 98.69 513 GLY B O 1
ATOM 10708 N N . LEU B 1 514 ? 3.387 -14.859 -10.883 1 98.81 514 LEU B N 1
ATOM 10709 C CA . LEU B 1 514 ? 3.561 -16.266 -10.531 1 98.81 514 LEU B CA 1
ATOM 10710 C C . LEU B 1 514 ? 4.621 -16.922 -11.414 1 98.81 514 LEU B C 1
ATOM 10712 O O . LEU B 1 514 ? 5.508 -17.625 -10.914 1 98.81 514 LEU B O 1
ATOM 10716 N N . SER B 1 515 ? 4.582 -16.594 -12.703 1 98.75 515 SER B N 1
ATOM 10717 C CA . SER B 1 515 ? 5.559 -17.141 -13.633 1 98.75 515 SER B CA 1
ATOM 10718 C C . SER B 1 515 ? 6.98 -16.766 -13.234 1 98.75 515 SER B C 1
ATOM 10720 O O . SER B 1 515 ? 7.879 -17.609 -13.234 1 98.75 515 SER B O 1
ATOM 10722 N N . LEU B 1 516 ? 7.109 -15.555 -12.875 1 98.88 516 LEU B N 1
ATOM 10723 C CA . LEU B 1 516 ? 8.422 -15.031 -12.508 1 98.88 516 LEU B CA 1
ATOM 10724 C C . LEU B 1 516 ? 8.852 -15.547 -11.141 1 98.88 516 LEU B C 1
ATOM 10726 O O . LEU B 1 516 ? 9.984 -15.312 -10.711 1 98.88 516 LEU B O 1
ATOM 10730 N N . SER B 1 517 ? 7.969 -16.328 -10.484 1 98.81 517 SER B N 1
ATOM 10731 C CA . SER B 1 517 ? 8.25 -16.875 -9.164 1 98.81 517 SER B CA 1
ATOM 10732 C C . SER B 1 517 ? 8.266 -18.406 -9.195 1 98.81 517 SER B C 1
ATOM 10734 O O . SER B 1 517 ? 8.062 -19.047 -8.164 1 98.81 517 SER B O 1
ATOM 10736 N N . GLY B 1 518 ? 8.344 -18.938 -10.32 1 98.62 518 GLY B N 1
ATOM 10737 C CA . GLY B 1 518 ? 8.586 -20.359 -10.461 1 98.62 518 GLY B CA 1
ATOM 10738 C C . GLY B 1 518 ? 7.309 -21.188 -10.516 1 98.62 518 GLY B C 1
ATOM 10739 O O . GLY B 1 518 ? 7.355 -22.422 -10.5 1 98.62 518 GLY B O 1
ATOM 10740 N N . ILE B 1 519 ? 6.164 -20.531 -10.578 1 98.81 519 ILE B N 1
ATOM 10741 C CA . ILE B 1 519 ? 4.887 -21.219 -10.719 1 98.81 519 ILE B CA 1
ATOM 10742 C C . ILE B 1 519 ? 4.367 -21.047 -12.141 1 98.81 519 ILE B C 1
ATOM 10744 O O . ILE B 1 519 ? 3.967 -19.953 -12.547 1 98.81 519 ILE B O 1
ATOM 10748 N N . TYR B 1 520 ? 4.316 -22.203 -12.875 1 98.75 520 TYR B N 1
ATOM 10749 C CA . TYR B 1 520 ? 4.078 -22.078 -14.305 1 98.75 520 TYR B CA 1
ATOM 10750 C C . TYR B 1 520 ? 2.695 -22.594 -14.68 1 98.75 520 TYR B C 1
ATOM 10752 O O . TYR B 1 520 ? 2.16 -22.266 -15.734 1 98.75 520 TYR B O 1
ATOM 10760 N N . ASN B 1 521 ? 2.127 -23.484 -13.859 1 98.81 521 ASN B N 1
ATOM 10761 C CA . ASN B 1 521 ? 0.82 -24.062 -14.141 1 98.81 521 ASN B CA 1
ATOM 10762 C C . ASN B 1 521 ? -0.288 -23.359 -13.359 1 98.81 521 ASN B C 1
ATOM 10764 O O . ASN B 1 521 ? -0.673 -23.797 -12.281 1 98.81 521 ASN B O 1
ATOM 10768 N N . TYR B 1 522 ? -0.764 -22.281 -13.945 1 98.56 522 TYR B N 1
ATOM 10769 C CA . TYR B 1 522 ? -1.77 -21.469 -13.273 1 98.56 522 TYR B CA 1
ATOM 10770 C C . TYR B 1 522 ? -2.801 -20.938 -14.266 1 98.56 522 TYR B C 1
ATOM 10772 O O . TYR B 1 522 ? -2.617 -21.062 -15.484 1 98.56 522 TYR B O 1
ATOM 10780 N N . GLY B 1 523 ? -3.822 -20.406 -13.781 1 98.44 523 GLY B N 1
ATOM 10781 C CA . GLY B 1 523 ? -4.832 -19.641 -14.5 1 98.44 523 GLY B CA 1
ATOM 10782 C C . GLY B 1 523 ? -5.719 -18.828 -13.586 1 98.44 523 GLY B C 1
ATOM 10783 O O . GLY B 1 523 ? -5.297 -18.422 -12.5 1 98.44 523 GLY B O 1
ATOM 10784 N N . HIS B 1 524 ? -6.773 -18.469 -14.102 1 98.38 524 HIS B N 1
ATOM 10785 C CA . HIS B 1 524 ? -7.766 -17.672 -13.398 1 98.38 524 HIS B CA 1
ATOM 10786 C C . HIS B 1 524 ? -9.172 -18.234 -13.578 1 98.38 524 HIS B C 1
ATOM 10788 O O . HIS B 1 524 ? -9.383 -19.109 -14.414 1 98.38 524 HIS B O 1
ATOM 10794 N N . ASP B 1 525 ? -10.023 -17.812 -12.711 1 98.19 525 ASP B N 1
ATOM 10795 C CA . ASP B 1 525 ? -11.422 -18.109 -13.008 1 98.19 525 ASP B CA 1
ATOM 10796 C C . ASP B 1 525 ? -11.938 -17.234 -14.164 1 98.19 525 ASP B C 1
ATOM 10798 O O . ASP B 1 525 ? -12.203 -16.047 -13.984 1 98.19 525 ASP B O 1
ATOM 10802 N N . VAL B 1 526 ? -12.133 -17.875 -15.266 1 98.31 526 VAL B N 1
ATOM 10803 C CA . VAL B 1 526 ? -12.492 -17.188 -16.5 1 98.31 526 VAL B CA 1
ATOM 10804 C C . VAL B 1 526 ? -13.922 -16.641 -16.391 1 98.31 526 VAL B C 1
ATOM 10806 O O . VAL B 1 526 ? -14.844 -17.375 -16.047 1 98.31 526 VAL B O 1
ATOM 10809 N N . GLY B 1 527 ? -14.102 -15.398 -16.656 1 97.12 527 GLY B N 1
ATOM 10810 C CA . GLY B 1 527 ? -15.383 -14.711 -16.547 1 97.12 527 GLY B CA 1
ATOM 10811 C C . GLY B 1 527 ? -15.539 -13.953 -15.234 1 97.12 527 GLY B C 1
ATOM 10812 O O . GLY B 1 527 ? -16.375 -13.047 -15.133 1 97.12 527 GLY B O 1
ATOM 10813 N N . GLY B 1 528 ? -14.727 -14.289 -14.273 1 97.06 528 GLY B N 1
ATOM 10814 C CA . GLY B 1 528 ? -14.906 -13.766 -12.922 1 97.06 528 GLY B CA 1
ATOM 10815 C C . GLY B 1 528 ? -15.68 -14.711 -12.016 1 97.06 528 GLY B C 1
ATOM 10816 O O . GLY B 1 528 ? -16.672 -15.312 -12.438 1 97.06 528 GLY B O 1
ATOM 10817 N N . PHE B 1 529 ? -15.258 -14.828 -10.828 1 97.19 529 PHE B N 1
ATOM 10818 C CA . PHE B 1 529 ? -15.852 -15.781 -9.898 1 97.19 529 PHE B CA 1
ATOM 10819 C C . PHE B 1 529 ? -16.969 -15.141 -9.086 1 97.19 529 PHE B C 1
ATOM 10821 O O . PHE B 1 529 ? -18.062 -15.688 -8.984 1 97.19 529 PHE B O 1
ATOM 10828 N N . ALA B 1 530 ? -16.641 -14.047 -8.492 1 96.19 530 ALA B N 1
ATOM 10829 C CA . ALA B 1 530 ? -17.562 -13.422 -7.535 1 96.19 530 ALA B CA 1
ATOM 10830 C C . ALA B 1 530 ? -18.094 -12.102 -8.07 1 96.19 530 ALA B C 1
ATOM 10832 O O . ALA B 1 530 ? -17.422 -11.406 -8.828 1 96.19 530 ALA B O 1
ATOM 10833 N N . GLY B 1 531 ? -19.25 -11.727 -7.562 1 95 531 GLY B N 1
ATOM 10834 C CA . GLY B 1 531 ? -19.875 -10.5 -8.016 1 95 531 GLY B CA 1
ATOM 10835 C C . GLY B 1 531 ? -20.953 -10.727 -9.062 1 95 531 GLY B C 1
ATOM 10836 O O . GLY B 1 531 ? -21.672 -11.719 -9.008 1 95 531 GLY B O 1
ATOM 10837 N N . PRO B 1 532 ? -21.078 -9.766 -9.977 1 96.38 532 PRO B N 1
ATOM 10838 C CA . PRO B 1 532 ? -22.125 -9.906 -11 1 96.38 532 PRO B CA 1
ATOM 10839 C C . PRO B 1 532 ? -21.75 -10.922 -12.078 1 96.38 532 PRO B C 1
ATOM 10841 O O . PRO B 1 532 ? -20.562 -11.211 -12.281 1 96.38 532 PRO B O 1
ATOM 10844 N N . LYS B 1 533 ? -22.812 -11.406 -12.672 1 96.75 533 LYS B N 1
ATOM 10845 C CA . LYS B 1 533 ? -22.594 -12.141 -13.922 1 96.75 533 LYS B CA 1
ATOM 10846 C C . LYS B 1 533 ? -21.875 -11.273 -14.953 1 96.75 533 LYS B C 1
ATOM 10848 O O . LYS B 1 533 ? -22.234 -10.109 -15.148 1 96.75 533 LYS B O 1
ATOM 10853 N N . PRO B 1 534 ? -20.781 -11.742 -15.531 1 98 534 PRO B N 1
ATOM 10854 C CA . PRO B 1 534 ? -20.156 -10.93 -16.578 1 98 534 PRO B CA 1
ATOM 10855 C C . PRO B 1 534 ? -21.094 -10.672 -17.766 1 98 534 PRO B C 1
ATOM 10857 O O . PRO B 1 534 ? -21.859 -11.562 -18.141 1 98 534 PRO B O 1
ATOM 10860 N N . ASP B 1 535 ? -21.062 -9.5 -18.312 1 97.88 535 ASP B N 1
ATOM 10861 C CA . ASP B 1 535 ? -21.844 -9.281 -19.531 1 97.88 535 ASP B CA 1
ATOM 10862 C C . ASP B 1 535 ? -21.234 -10.031 -20.719 1 97.88 535 ASP B C 1
ATOM 10864 O O . ASP B 1 535 ? -20.156 -10.617 -20.594 1 97.88 535 ASP B O 1
ATOM 10868 N N . GLN B 1 536 ? -21.953 -10.086 -21.766 1 98.31 536 GLN B N 1
ATOM 10869 C CA . GLN B 1 536 ? -21.594 -10.906 -22.922 1 98.31 536 GLN B CA 1
ATOM 10870 C C . GLN B 1 536 ? -20.188 -10.57 -23.422 1 98.31 536 GLN B C 1
ATOM 10872 O O . GLN B 1 536 ? -19.391 -11.469 -23.672 1 98.31 536 GLN B O 1
ATOM 10877 N N . GLU B 1 537 ? -19.828 -9.297 -23.594 1 98.56 537 GLU B N 1
ATOM 10878 C CA . GLU B 1 537 ? -18.531 -8.898 -24.125 1 98.56 537 GLU B CA 1
ATOM 10879 C C . GLU B 1 537 ? -17.391 -9.258 -23.172 1 98.56 537 GLU B C 1
ATOM 10881 O O . GLU B 1 537 ? -16.375 -9.797 -23.594 1 98.56 537 GLU B O 1
ATOM 10886 N N . LEU B 1 538 ? -17.625 -8.883 -21.906 1 98.56 538 LEU B N 1
ATOM 10887 C CA . LEU B 1 538 ? -16.609 -9.203 -20.906 1 98.56 538 LEU B CA 1
ATOM 10888 C C . LEU B 1 538 ? -16.312 -10.703 -20.891 1 98.56 538 LEU B C 1
ATOM 10890 O O . LEU B 1 538 ? -15.156 -11.109 -20.797 1 98.56 538 LEU B O 1
ATOM 10894 N N . PHE B 1 539 ? -17.344 -11.523 -21 1 98.69 539 PHE B N 1
ATOM 10895 C CA . PHE B 1 539 ? -17.188 -12.969 -20.969 1 98.69 539 PHE B CA 1
ATOM 10896 C C . PHE B 1 539 ? -16.375 -13.453 -22.156 1 98.69 539 PHE B C 1
ATOM 10898 O O . PHE B 1 539 ? -15.461 -14.273 -22.016 1 98.69 539 PHE B O 1
ATOM 10905 N N . ILE B 1 540 ? -16.703 -12.953 -23.328 1 98.69 540 ILE B N 1
ATOM 10906 C CA . ILE B 1 540 ? -15.961 -13.32 -24.547 1 98.69 540 ILE B CA 1
ATOM 10907 C C . ILE B 1 540 ? -14.484 -12.969 -24.375 1 98.69 540 ILE B C 1
ATOM 10909 O O . ILE B 1 540 ? -13.609 -13.781 -24.688 1 98.69 540 ILE B O 1
ATOM 10913 N N . ARG B 1 541 ? -14.227 -11.758 -23.859 1 98.81 541 ARG B N 1
ATOM 10914 C CA . ARG B 1 541 ? -12.852 -11.289 -23.703 1 98.81 541 ARG B CA 1
ATOM 10915 C C . ARG B 1 541 ? -12.094 -12.141 -22.703 1 98.81 541 ARG B C 1
ATOM 10917 O O . ARG B 1 541 ? -10.898 -12.406 -22.875 1 98.81 541 ARG B O 1
ATOM 10924 N N . TRP B 1 542 ? -12.781 -12.578 -21.688 1 98.75 542 TRP B N 1
ATOM 10925 C CA . TRP B 1 542 ? -12.18 -13.484 -20.719 1 98.75 542 TRP B CA 1
ATOM 10926 C C . TRP B 1 542 ? -11.805 -14.812 -21.375 1 98.75 542 TRP B C 1
ATOM 10928 O O . TRP B 1 542 ? -10.734 -15.359 -21.109 1 98.75 542 TRP B O 1
ATOM 10938 N N . VAL B 1 543 ? -12.656 -15.328 -22.188 1 98.75 543 VAL B N 1
ATOM 10939 C CA . VAL B 1 543 ? -12.383 -16.594 -22.859 1 98.75 543 VAL B CA 1
ATOM 10940 C C . VAL B 1 543 ? -11.219 -16.422 -23.828 1 98.75 543 VAL B C 1
ATOM 10942 O O . VAL B 1 543 ? -10.305 -17.25 -23.875 1 98.75 543 VAL B O 1
ATOM 10945 N N . GLN B 1 544 ? -11.258 -15.258 -24.562 1 98.75 544 GLN B N 1
ATOM 10946 C CA . GLN B 1 544 ? -10.156 -14.945 -25.453 1 98.75 544 GLN B CA 1
ATOM 10947 C C . GLN B 1 544 ? -8.82 -14.969 -24.719 1 98.75 544 GLN B C 1
ATOM 10949 O O . GLN B 1 544 ? -7.824 -15.477 -25.234 1 98.75 544 GLN B O 1
ATOM 10954 N N . ASN B 1 545 ? -8.836 -14.43 -23.578 1 98.69 545 ASN B N 1
ATOM 10955 C CA . ASN B 1 545 ? -7.633 -14.359 -22.75 1 98.69 545 ASN B CA 1
ATOM 10956 C C . ASN B 1 545 ? -7.277 -15.719 -22.156 1 98.69 545 ASN B C 1
ATOM 10958 O O . ASN B 1 545 ? -6.117 -16.125 -22.172 1 98.69 545 ASN B O 1
ATOM 10962 N N . GLY B 1 546 ? -8.258 -16.438 -21.656 1 98.56 546 GLY B N 1
ATOM 10963 C CA . GLY B 1 546 ? -8.086 -17.656 -20.891 1 98.56 546 GLY B CA 1
ATOM 10964 C C . GLY B 1 546 ? -7.547 -18.812 -21.719 1 98.56 546 GLY B C 1
ATOM 10965 O O . GLY B 1 546 ? -6.832 -19.672 -21.203 1 98.56 546 GLY B O 1
ATOM 10966 N N . ILE B 1 547 ? -7.855 -18.875 -23 1 98.56 547 ILE B N 1
ATOM 10967 C CA . ILE B 1 547 ? -7.438 -20 -23.828 1 98.56 547 ILE B CA 1
ATOM 10968 C C . ILE B 1 547 ? -5.926 -19.953 -24.031 1 98.56 547 ILE B C 1
ATOM 10970 O O . ILE B 1 547 ? -5.332 -20.922 -24.516 1 98.56 547 ILE B O 1
ATOM 10974 N N . PHE B 1 548 ? -5.289 -18.875 -23.578 1 98.56 548 PHE B N 1
ATOM 10975 C CA . PHE B 1 548 ? -3.842 -18.766 -23.734 1 98.56 548 PHE B CA 1
ATOM 10976 C C . PHE B 1 548 ? -3.158 -18.812 -22.359 1 98.56 548 PHE B C 1
ATOM 10978 O O . PHE B 1 548 ? -2.012 -18.375 -22.219 1 98.56 548 PHE B O 1
ATOM 10985 N N . HIS B 1 549 ? -3.826 -19.312 -21.359 1 98.44 549 HIS B N 1
ATOM 10986 C CA . HIS B 1 549 ? -3.242 -19.609 -20.062 1 98.44 549 HIS B CA 1
ATOM 10987 C C . HIS B 1 549 ? -3.07 -21.109 -19.844 1 98.44 549 HIS B C 1
ATOM 10989 O O . HIS B 1 549 ? -3.799 -21.906 -20.438 1 98.44 549 HIS B O 1
ATOM 10995 N N . PRO B 1 550 ? -2.131 -21.484 -18.953 1 98.38 550 PRO B N 1
ATOM 10996 C CA . PRO B 1 550 ? -1.934 -22.922 -18.719 1 98.38 550 PRO B CA 1
ATOM 10997 C C . PRO B 1 550 ? -3.188 -23.609 -18.172 1 98.38 550 PRO B C 1
ATOM 10999 O O . PRO B 1 550 ? -3.502 -24.734 -18.578 1 98.38 550 PRO B O 1
ATOM 11002 N N . ARG B 1 551 ? -3.855 -22.938 -17.297 1 98.19 551 ARG B N 1
ATOM 11003 C CA . ARG B 1 551 ? -5.141 -23.391 -16.766 1 98.19 551 ARG B CA 1
ATOM 11004 C C . ARG B 1 551 ? -6.293 -22.656 -17.438 1 98.19 551 ARG B C 1
ATOM 11006 O O . ARG B 1 551 ? -6.285 -21.422 -17.516 1 98.19 551 ARG B O 1
ATOM 11013 N N . PHE B 1 552 ? -7.25 -23.375 -18.016 1 98.5 552 PHE B N 1
ATOM 11014 C CA . PHE B 1 552 ? -8.43 -22.781 -18.625 1 98.5 552 PHE B CA 1
ATOM 11015 C C . PHE B 1 552 ? -9.703 -23.359 -18.016 1 98.5 552 PHE B C 1
ATOM 11017 O O . PHE B 1 552 ? -10.133 -24.453 -18.406 1 98.5 552 PHE B O 1
ATOM 11024 N N . THR B 1 553 ? -10.25 -22.641 -17.094 1 98.5 553 THR B N 1
ATOM 11025 C CA . THR B 1 553 ? -11.438 -23.062 -16.359 1 98.5 553 THR B CA 1
ATOM 11026 C C . THR B 1 553 ? -12.445 -21.938 -16.25 1 98.5 553 THR B C 1
ATOM 11028 O O . THR B 1 553 ? -12.102 -20.828 -15.836 1 98.5 553 THR B O 1
ATOM 11031 N N . ILE B 1 554 ? -13.656 -22.156 -16.672 1 98.19 554 ILE B N 1
ATOM 11032 C CA . ILE B 1 554 ? -14.773 -21.266 -16.406 1 98.19 554 ILE B CA 1
ATOM 11033 C C . ILE B 1 554 ? -15.477 -21.688 -15.117 1 98.19 554 ILE B C 1
ATOM 11035 O O . ILE B 1 554 ? -15.984 -22.812 -15.023 1 98.19 554 ILE B O 1
ATOM 11039 N N . HIS B 1 555 ? -15.328 -20.875 -14.125 1 96.25 555 HIS B N 1
ATOM 11040 C CA . HIS B 1 555 ? -15.852 -21.141 -12.789 1 96.25 555 HIS B CA 1
ATOM 11041 C C . HIS B 1 555 ? -16.422 -19.891 -12.156 1 96.25 555 HIS B C 1
ATOM 11043 O O . HIS B 1 555 ? -15.898 -18.797 -12.352 1 96.25 555 HIS B O 1
ATOM 11049 N N . SER B 1 556 ? -17.594 -20.016 -11.461 1 94.31 556 SER B N 1
ATOM 11050 C CA . SER B 1 556 ? -18.219 -18.812 -10.914 1 94.31 556 SER B CA 1
ATOM 11051 C C . SER B 1 556 ? -19.094 -19.141 -9.719 1 94.31 556 SER B C 1
ATOM 11053 O O . SER B 1 556 ? -19.531 -20.297 -9.555 1 94.31 556 SER B O 1
ATOM 11055 N N . TRP B 1 557 ? -19.25 -18.188 -8.93 1 93.12 557 TRP B N 1
ATOM 11056 C CA . TRP B 1 557 ? -20.312 -18.031 -7.93 1 93.12 557 TRP B CA 1
ATOM 11057 C C . TRP B 1 557 ? -20.922 -16.641 -7.98 1 93.12 557 TRP B C 1
ATOM 11059 O O . TRP B 1 557 ? -20.516 -15.75 -7.219 1 93.12 557 TRP B O 1
ATOM 11069 N N . ASN B 1 558 ? -21.938 -16.438 -8.836 1 92.5 558 ASN B N 1
ATOM 11070 C CA . ASN B 1 558 ? -22.516 -15.133 -9.094 1 92.5 558 ASN B CA 1
ATOM 11071 C C . ASN B 1 558 ? -23.562 -14.758 -8.055 1 92.5 558 ASN B C 1
ATOM 11073 O O . ASN B 1 558 ? -24.312 -15.617 -7.594 1 92.5 558 ASN B O 1
ATOM 11077 N N . GLU B 1 559 ? -23.656 -13.562 -7.82 1 90 559 GLU B N 1
ATOM 11078 C CA . GLU B 1 559 ? -24.594 -13.055 -6.828 1 90 559 GLU B CA 1
ATOM 11079 C C . GLU B 1 559 ? -26.031 -13.344 -7.242 1 90 559 GLU B C 1
ATOM 11081 O O . GLU B 1 559 ? -26.906 -13.539 -6.387 1 90 559 GLU B O 1
ATOM 11086 N N . ASP B 1 560 ? -26.359 -13.391 -8.523 1 91.94 560 ASP B N 1
ATOM 11087 C CA . ASP B 1 560 ? -27.719 -13.625 -9 1 91.94 560 ASP B CA 1
ATOM 11088 C C . ASP B 1 560 ? -27.984 -15.117 -9.203 1 91.94 560 ASP B C 1
ATOM 11090 O O . ASP B 1 560 ? -28.984 -15.5 -9.82 1 91.94 560 ASP B O 1
ATOM 11094 N N . GLN B 1 561 ? -27.031 -15.969 -8.828 1 89.75 561 GLN B N 1
ATOM 11095 C CA . GLN B 1 561 ? -27.141 -17.422 -8.805 1 89.75 561 GLN B CA 1
ATOM 11096 C C . GLN B 1 561 ? -27.125 -18 -10.219 1 89.75 561 GLN B C 1
ATOM 11098 O O . GLN B 1 561 ? -27.5 -19.156 -10.438 1 89.75 561 GLN B O 1
ATOM 11103 N N . THR B 1 562 ? -26.75 -17.094 -11.117 1 91.88 562 THR B N 1
ATOM 11104 C CA . THR B 1 562 ? -26.5 -17.625 -12.453 1 91.88 562 THR B CA 1
ATOM 11105 C C . THR B 1 562 ? -25.141 -18.344 -12.516 1 91.88 562 THR B C 1
ATOM 11107 O O . THR B 1 562 ? -24.359 -18.266 -11.562 1 91.88 562 THR B O 1
ATOM 11110 N N . VAL B 1 563 ? -24.984 -19.094 -13.656 1 92.81 563 VAL B N 1
ATOM 11111 C CA . VAL B 1 563 ? -23.75 -19.859 -13.852 1 92.81 563 VAL B CA 1
ATOM 11112 C C . VAL B 1 563 ? -23.047 -19.375 -15.117 1 92.81 563 VAL B C 1
ATOM 11114 O O . VAL B 1 563 ? -23.688 -19.109 -16.141 1 92.81 563 VAL B O 1
ATOM 11117 N N . ASN B 1 564 ? -21.719 -19.172 -14.977 1 96.25 564 ASN B N 1
ATOM 11118 C CA . ASN B 1 564 ? -20.922 -18.969 -16.188 1 96.25 564 ASN B CA 1
ATOM 11119 C C . ASN B 1 564 ? -20.688 -20.266 -16.938 1 96.25 564 ASN B C 1
ATOM 11121 O O . ASN B 1 564 ? -20.109 -21.203 -16.391 1 96.25 564 ASN B O 1
ATOM 11125 N N . GLU B 1 565 ? -21.109 -20.375 -18.141 1 97 565 GLU B N 1
ATOM 11126 C CA . GLU B 1 565 ? -20.922 -21.516 -19.031 1 97 565 GLU B CA 1
ATOM 11127 C C . GLU B 1 565 ? -20.672 -21.047 -20.469 1 97 565 GLU B C 1
ATOM 11129 O O . GLU B 1 565 ? -21.141 -19.984 -20.875 1 97 565 GLU B O 1
ATOM 11134 N N . PRO B 1 566 ? -20.016 -21.875 -21.219 1 98.12 566 PRO B N 1
ATOM 11135 C CA . PRO B 1 566 ? -19.656 -21.453 -22.578 1 98.12 566 PRO B CA 1
ATOM 11136 C C . PRO B 1 566 ? -20.875 -21.078 -23.406 1 98.12 566 PRO B C 1
ATOM 11138 O O . PRO B 1 566 ? -20.766 -20.281 -24.344 1 98.12 566 PRO B O 1
ATOM 11141 N N . TRP B 1 567 ? -22.047 -21.594 -23.094 1 98.25 567 TRP B N 1
ATOM 11142 C CA . TRP B 1 567 ? -23.234 -21.422 -23.938 1 98.25 567 TRP B CA 1
ATOM 11143 C C . TRP B 1 567 ? -24.234 -20.484 -23.266 1 98.25 567 TRP B C 1
ATOM 11145 O O . TRP B 1 567 ? -25.375 -20.359 -23.719 1 98.25 567 TRP B O 1
ATOM 11155 N N . MET B 1 568 ? -23.812 -19.766 -22.203 1 96.81 568 MET B N 1
ATOM 11156 C CA . MET B 1 568 ? -24.766 -18.984 -21.406 1 96.81 568 MET B CA 1
ATOM 11157 C C . MET B 1 568 ? -25.281 -17.797 -22.219 1 96.81 568 MET B C 1
ATOM 11159 O O . MET B 1 568 ? -26.312 -17.219 -21.875 1 96.81 568 MET B O 1
ATOM 11163 N N . TYR B 1 569 ? -24.609 -17.344 -23.234 1 98.25 569 TYR B N 1
ATOM 11164 C CA . TYR B 1 569 ? -25.078 -16.359 -24.219 1 98.25 569 TYR B CA 1
ATOM 11165 C C . TYR B 1 569 ? -25.156 -16.984 -25.609 1 98.25 569 TYR B C 1
ATOM 11167 O O . TYR B 1 569 ? -24.125 -17.141 -26.281 1 98.25 569 TYR B O 1
ATOM 11175 N N . PRO B 1 570 ? -26.297 -17.281 -26.078 1 97.81 570 PRO B N 1
ATOM 11176 C CA . PRO B 1 570 ? -26.453 -17.953 -27.375 1 97.81 570 PRO B CA 1
ATOM 11177 C C . PRO B 1 570 ? -2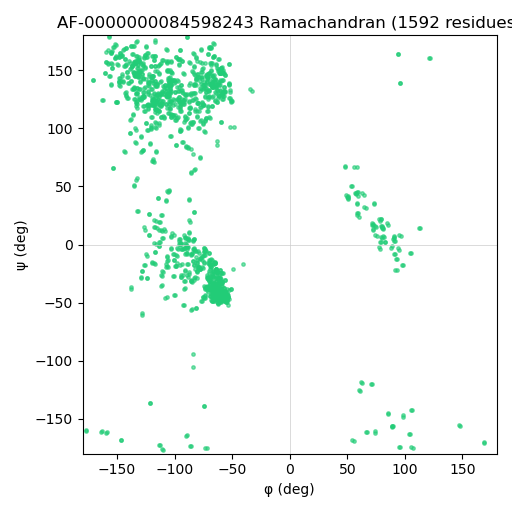5.719 -17.234 -28.516 1 97.81 570 PRO B C 1
ATOM 11179 O O . PRO B 1 570 ? -25.078 -17.875 -29.344 1 97.81 570 PRO B O 1
ATOM 11182 N N . GLU B 1 571 ? -25.75 -15.969 -28.5 1 97.88 571 GLU B N 1
ATOM 11183 C CA . GLU B 1 571 ? -25.141 -15.188 -29.562 1 97.88 571 GLU B CA 1
ATOM 11184 C C . GLU B 1 571 ? -23.609 -15.281 -29.516 1 97.88 571 GLU B C 1
ATOM 11186 O O . GLU B 1 571 ? -22.938 -15.117 -30.531 1 97.88 571 GLU B O 1
ATOM 11191 N N . ALA B 1 572 ? -23.094 -15.57 -28.344 1 98.12 572 ALA B N 1
ATOM 11192 C CA . ALA B 1 572 ? -21.641 -15.617 -28.156 1 98.12 572 ALA B CA 1
ATOM 11193 C C . ALA B 1 572 ? -21.109 -17.031 -28.328 1 98.12 572 ALA B C 1
ATOM 11195 O O . ALA B 1 572 ? -19.906 -17.234 -28.516 1 98.12 572 ALA B O 1
ATOM 11196 N N . THR B 1 573 ? -21.906 -18.031 -28.281 1 98.62 573 THR B N 1
ATOM 11197 C CA . THR B 1 573 ? -21.531 -19.438 -28.203 1 98.62 573 THR B CA 1
ATOM 11198 C C . THR B 1 573 ? -20.672 -19.828 -29.406 1 98.62 573 THR B C 1
ATOM 11200 O O . THR B 1 573 ? -19.688 -20.547 -29.25 1 98.62 573 THR B O 1
ATOM 11203 N N . PRO B 1 574 ? -21.062 -19.359 -30.641 1 98.5 574 PRO B N 1
ATOM 11204 C CA . PRO B 1 574 ? -20.219 -19.75 -31.766 1 98.5 574 PRO B CA 1
ATOM 11205 C C . PRO B 1 574 ? -18.781 -19.234 -31.625 1 98.5 574 PRO B C 1
ATOM 11207 O O . PRO B 1 574 ? -17.828 -19.969 -31.922 1 98.5 574 PRO B O 1
ATOM 11210 N N . ALA B 1 575 ? -18.672 -18.016 -31.234 1 98.62 575 ALA B N 1
ATOM 11211 C CA . ALA B 1 575 ? -17.344 -17.453 -31.047 1 98.62 575 ALA B CA 1
ATOM 11212 C C . ALA B 1 575 ? -16.578 -18.188 -29.938 1 98.62 575 ALA B C 1
ATOM 11214 O O . ALA B 1 575 ? -15.391 -18.484 -30.094 1 98.62 575 ALA B O 1
ATOM 11215 N N . ILE B 1 576 ? -17.219 -18.469 -28.859 1 98.69 576 ILE B N 1
ATOM 11216 C CA . ILE B 1 576 ? -16.609 -19.156 -27.734 1 98.69 576 ILE B CA 1
ATOM 11217 C C . ILE B 1 576 ? -16.188 -20.562 -28.156 1 98.69 576 ILE B C 1
ATOM 11219 O O . ILE B 1 576 ? -15.102 -21.031 -27.797 1 98.69 576 ILE B O 1
ATOM 11223 N N . ARG B 1 577 ? -17.031 -21.25 -28.891 1 98.56 577 ARG B N 1
ATOM 11224 C CA . ARG B 1 577 ? -16.703 -22.562 -29.422 1 98.56 577 ARG B CA 1
ATOM 11225 C C . ARG B 1 577 ? -15.445 -22.516 -30.281 1 98.56 577 ARG B C 1
ATOM 11227 O O . ARG B 1 577 ? -14.555 -23.359 -30.125 1 98.56 577 ARG B O 1
ATOM 11234 N N . ALA B 1 578 ? -15.398 -21.5 -31.109 1 98.44 578 ALA B N 1
ATOM 11235 C CA . ALA B 1 578 ? -14.234 -21.359 -31.984 1 98.44 578 ALA B CA 1
ATOM 11236 C C . ALA B 1 578 ? -12.961 -21.172 -31.156 1 98.44 578 ALA B C 1
ATOM 11238 O O . ALA B 1 578 ? -11.906 -21.703 -31.516 1 98.44 578 ALA B O 1
ATOM 11239 N N . LEU B 1 579 ? -13.031 -20.391 -30.156 1 98.69 579 LEU B N 1
ATOM 11240 C CA . LEU B 1 579 ? -11.883 -20.125 -29.297 1 98.69 579 LEU B CA 1
ATOM 11241 C C . LEU B 1 579 ? -11.445 -21.391 -28.562 1 98.69 579 LEU B C 1
ATOM 11243 O O . LEU B 1 579 ? -10.25 -21.688 -28.484 1 98.69 579 LEU B O 1
ATOM 11247 N N . ILE B 1 580 ? -12.359 -22.156 -28.031 1 98.62 580 ILE B N 1
ATOM 11248 C CA . ILE B 1 580 ? -12.047 -23.406 -27.328 1 98.62 580 ILE B CA 1
ATOM 11249 C C . ILE B 1 580 ? -11.461 -24.406 -28.312 1 98.62 580 ILE B C 1
ATOM 11251 O O . ILE B 1 580 ? -10.547 -25.156 -27.969 1 98.62 580 ILE B O 1
ATOM 11255 N N . GLN B 1 581 ? -11.992 -24.406 -29.547 1 98.25 581 GLN B N 1
ATOM 11256 C CA . GLN B 1 581 ? -11.445 -25.266 -30.594 1 98.25 581 GLN B CA 1
ATOM 11257 C C . GLN B 1 581 ? -10 -24.891 -30.922 1 98.25 581 GLN B C 1
ATOM 11259 O O . GLN B 1 581 ? -9.164 -25.75 -31.156 1 98.25 581 GLN B O 1
ATOM 11264 N N . LEU B 1 582 ? -9.773 -23.594 -30.922 1 98.12 582 LEU B N 1
ATOM 11265 C CA . LEU B 1 582 ? -8.398 -23.156 -31.141 1 98.12 582 LEU B CA 1
ATOM 11266 C C . LEU B 1 582 ? -7.477 -23.688 -30.047 1 98.12 582 LEU B C 1
ATOM 11268 O O . LEU B 1 582 ? -6.383 -24.172 -30.328 1 98.12 582 LEU B O 1
ATOM 11272 N N . ARG B 1 583 ? -7.852 -23.609 -28.828 1 97.88 583 ARG B N 1
ATOM 11273 C CA . ARG B 1 583 ? -7.066 -24.141 -27.719 1 97.88 583 ARG B CA 1
ATOM 11274 C C . ARG B 1 583 ? -6.812 -25.641 -27.906 1 97.88 583 ARG B C 1
ATOM 11276 O O . ARG B 1 583 ? -5.691 -26.109 -27.719 1 97.88 583 ARG B O 1
ATOM 11283 N N . SER B 1 584 ? -7.859 -26.312 -28.219 1 97.62 584 SER B N 1
ATOM 11284 C CA . SER B 1 584 ? -7.742 -27.766 -28.422 1 97.62 584 SER B CA 1
ATOM 11285 C C . SER B 1 584 ? -6.789 -28.078 -29.562 1 97.62 584 SER B C 1
ATOM 11287 O O . SER B 1 584 ? -5.984 -29.016 -29.469 1 97.62 584 SER B O 1
ATOM 11289 N N . MET B 1 585 ? -6.91 -27.297 -30.594 1 97.75 585 MET B N 1
ATOM 11290 C CA . MET B 1 585 ? -6.02 -27.469 -31.734 1 97.75 585 MET B CA 1
ATOM 11291 C C . MET B 1 585 ? -4.562 -27.281 -31.328 1 97.75 585 MET B C 1
ATOM 11293 O O . MET B 1 585 ? -3.676 -27.969 -31.812 1 97.75 585 MET B O 1
ATOM 11297 N N . LEU B 1 586 ? -4.297 -26.438 -30.375 1 98.31 586 LEU B N 1
ATOM 11298 C CA . LEU B 1 586 ? -2.949 -26.047 -29.969 1 98.31 586 LEU B CA 1
ATOM 11299 C C . LEU B 1 586 ? -2.441 -26.953 -28.844 1 98.31 586 LEU B C 1
ATOM 11301 O O . LEU B 1 586 ? -1.369 -26.719 -28.281 1 98.31 586 LEU B O 1
ATOM 11305 N N . THR B 1 587 ? -3.053 -27.984 -28.453 1 97.62 587 THR B N 1
ATOM 11306 C CA . THR B 1 587 ? -2.707 -28.875 -27.344 1 97.62 587 THR B CA 1
ATOM 11307 C C . THR B 1 587 ? -1.277 -29.375 -27.484 1 97.62 587 THR B C 1
ATOM 11309 O O . THR B 1 587 ? -0.519 -29.391 -26.516 1 97.62 587 THR B O 1
ATOM 11312 N N . PRO B 1 588 ? -0.809 -29.828 -28.75 1 97.94 588 PRO B N 1
ATOM 11313 C CA . PRO B 1 588 ? 0.582 -30.281 -28.844 1 97.94 588 PRO B CA 1
ATOM 11314 C C . PRO B 1 588 ? 1.581 -29.188 -28.453 1 97.94 588 PRO B C 1
ATOM 11316 O O . PRO B 1 588 ? 2.604 -29.484 -27.812 1 97.94 588 PRO B O 1
ATOM 11319 N N . TYR B 1 589 ? 1.284 -27.984 -28.844 1 98.38 589 TYR B N 1
ATOM 11320 C CA . TYR B 1 589 ? 2.121 -26.844 -28.484 1 98.38 589 TYR B CA 1
ATOM 11321 C C . TYR B 1 589 ? 2.156 -26.656 -26.969 1 98.38 589 TYR B C 1
ATOM 11323 O O . TYR B 1 589 ? 3.23 -26.5 -26.375 1 98.38 589 TYR B O 1
ATOM 11331 N N . TRP B 1 590 ? 0.996 -26.688 -26.312 1 98.25 590 TRP B N 1
ATOM 11332 C CA . TRP B 1 590 ? 0.884 -26.516 -24.859 1 98.25 590 TRP B CA 1
ATOM 11333 C C . TRP B 1 590 ? 1.586 -27.656 -24.125 1 98.25 590 TRP B C 1
ATOM 11335 O O . TRP B 1 590 ? 2.307 -27.422 -23.156 1 98.25 590 TRP B O 1
ATOM 11345 N N . TYR B 1 591 ? 1.313 -28.828 -24.578 1 98.31 591 TYR B N 1
ATOM 11346 C CA . TYR B 1 591 ? 1.885 -30 -23.938 1 98.31 591 TYR B CA 1
ATOM 11347 C C . TYR B 1 591 ? 3.408 -29.953 -23.969 1 98.31 591 TYR B C 1
ATOM 11349 O O . TYR B 1 591 ? 4.062 -30.297 -22.969 1 98.31 591 TYR B O 1
ATOM 11357 N N . THR B 1 592 ? 3.973 -29.547 -25.078 1 98.62 592 THR B N 1
ATOM 11358 C CA . THR B 1 592 ? 5.418 -29.391 -25.188 1 98.62 592 THR B CA 1
ATOM 11359 C C . THR B 1 592 ? 5.918 -28.281 -24.266 1 98.62 592 THR B C 1
ATOM 11361 O O . THR B 1 592 ? 7 -28.391 -23.688 1 98.62 592 THR B O 1
ATOM 11364 N N . ALA B 1 593 ? 5.145 -27.203 -24.172 1 98.62 593 ALA B N 1
ATOM 11365 C CA . ALA B 1 593 ? 5.52 -26.125 -23.25 1 98.62 593 ALA B CA 1
ATOM 11366 C C . ALA B 1 593 ? 5.602 -26.641 -21.812 1 98.62 593 ALA B C 1
ATOM 11368 O O . ALA B 1 593 ? 6.5 -26.266 -21.062 1 98.62 593 ALA B O 1
ATOM 11369 N N . PHE B 1 594 ? 4.691 -27.484 -21.375 1 98.62 594 PHE B N 1
ATOM 11370 C CA . PHE B 1 594 ? 4.723 -28.078 -20.047 1 98.62 594 PHE B CA 1
ATOM 11371 C C . PHE B 1 594 ? 5.949 -28.969 -19.875 1 98.62 594 PHE B C 1
ATOM 11373 O O . PHE B 1 594 ? 6.559 -28.984 -18.812 1 98.62 594 PHE B O 1
ATOM 11380 N N . TYR B 1 595 ? 6.273 -29.688 -20.922 1 98.38 595 TYR B N 1
ATOM 11381 C CA . TYR B 1 595 ? 7.48 -30.516 -20.891 1 98.38 595 TYR B CA 1
ATOM 11382 C C . TYR B 1 595 ? 8.719 -29.656 -20.656 1 98.38 595 TYR B C 1
ATOM 11384 O O . TYR B 1 595 ? 9.547 -29.984 -19.797 1 98.38 595 TYR B O 1
ATOM 11392 N N . LYS B 1 596 ? 8.797 -28.594 -21.391 1 98.31 596 LYS B N 1
ATOM 11393 C CA . LYS B 1 596 ? 9.938 -27.688 -21.25 1 98.31 596 LYS B CA 1
ATOM 11394 C C . LYS B 1 596 ? 9.953 -27.047 -19.859 1 98.31 596 LYS B C 1
ATOM 11396 O O . LYS B 1 596 ? 11.023 -26.812 -19.297 1 98.31 596 LYS B O 1
ATOM 11401 N N . ALA B 1 597 ? 8.789 -26.734 -19.344 1 98.56 597 ALA B N 1
ATOM 11402 C CA . ALA B 1 597 ? 8.695 -26.203 -17.984 1 98.56 597 ALA B CA 1
ATOM 11403 C C . ALA B 1 597 ? 9.227 -27.203 -16.969 1 98.56 597 ALA B C 1
ATOM 11405 O O . ALA B 1 597 ? 9.922 -26.828 -16.031 1 98.56 597 ALA B O 1
ATOM 11406 N N . SER B 1 598 ? 8.914 -28.422 -17.125 1 98.12 598 SER B N 1
ATOM 11407 C CA . SER B 1 598 ? 9.297 -29.484 -16.188 1 98.12 598 SER B CA 1
ATOM 11408 C C . SER B 1 598 ? 10.781 -29.828 -16.312 1 98.12 598 SER B C 1
ATOM 11410 O O . SER B 1 598 ? 11.461 -30.062 -15.32 1 98.12 598 SER B O 1
ATOM 11412 N N . MET B 1 599 ? 11.281 -29.812 -17.578 1 97.38 599 MET B N 1
ATOM 11413 C CA . MET B 1 599 ? 12.633 -30.297 -17.844 1 97.38 599 MET B CA 1
ATOM 11414 C C . MET B 1 599 ? 13.648 -29.172 -17.75 1 97.38 599 MET B C 1
ATOM 11416 O O . MET B 1 599 ? 14.766 -29.375 -17.281 1 97.38 599 MET B O 1
ATOM 11420 N N . ASP B 1 600 ? 13.203 -28.016 -18.234 1 97.69 600 ASP B N 1
ATOM 11421 C CA . ASP B 1 600 ? 14.172 -26.938 -18.422 1 97.69 600 ASP B CA 1
ATOM 11422 C C . ASP B 1 600 ? 13.836 -25.734 -17.547 1 97.69 600 ASP B C 1
ATOM 11424 O O . ASP B 1 600 ? 14.5 -24.703 -17.609 1 97.69 600 ASP B O 1
ATOM 11428 N N . HIS B 1 601 ? 12.773 -25.875 -16.766 1 98.44 601 HIS B N 1
ATOM 11429 C CA . HIS B 1 601 ? 12.328 -24.781 -15.906 1 98.44 601 HIS B CA 1
ATOM 11430 C C . HIS B 1 601 ? 12.008 -23.531 -16.719 1 98.44 601 HIS B C 1
ATOM 11432 O O . HIS B 1 601 ? 12.266 -22.406 -16.281 1 98.44 601 HIS B O 1
ATOM 11438 N N . GLU B 1 602 ? 11.461 -23.703 -17.953 1 97.94 602 GLU B N 1
ATOM 11439 C CA . GLU B 1 602 ? 11.055 -22.625 -18.828 1 97.94 602 GLU B CA 1
ATOM 11440 C C . GLU B 1 602 ? 9.617 -22.188 -18.531 1 97.94 602 GLU B C 1
ATOM 11442 O O . GLU B 1 602 ? 8.688 -22.984 -18.609 1 97.94 602 GLU B O 1
ATOM 11447 N N . PRO B 1 603 ? 9.445 -20.859 -18.219 1 98.44 603 PRO B N 1
ATOM 11448 C CA . PRO B 1 603 ? 8.062 -20.422 -18.016 1 98.44 603 PRO B CA 1
ATOM 11449 C C . PRO B 1 603 ? 7.199 -20.609 -19.266 1 98.44 603 PRO B C 1
ATOM 11451 O O . PRO B 1 603 ? 7.684 -20.453 -20.375 1 98.44 603 PRO B O 1
ATOM 11454 N N . ILE B 1 604 ? 5.953 -20.891 -19.062 1 98.69 604 ILE B N 1
ATOM 11455 C CA . ILE B 1 604 ? 5.012 -21.078 -20.156 1 98.69 604 ILE B CA 1
ATOM 11456 C C . ILE B 1 604 ? 4.461 -19.719 -20.594 1 98.69 604 ILE B C 1
ATOM 11458 O O . ILE B 1 604 ? 4.48 -19.391 -21.781 1 98.69 604 ILE B O 1
ATOM 11462 N N . MET B 1 605 ? 3.898 -18.984 -19.672 1 98.44 605 MET B N 1
ATOM 11463 C CA . MET B 1 605 ? 3.51 -17.594 -19.875 1 98.44 605 MET B CA 1
ATOM 11464 C C . MET B 1 605 ? 4.574 -16.641 -19.328 1 98.44 605 MET B C 1
ATOM 11466 O O . MET B 1 605 ? 5.109 -16.875 -18.234 1 98.44 605 MET B O 1
ATOM 11470 N N . LYS B 1 606 ? 4.895 -15.602 -20.109 1 98.38 606 LYS B N 1
ATOM 11471 C CA . LYS B 1 606 ? 6.012 -14.727 -19.75 1 98.38 606 LYS B CA 1
ATOM 11472 C C . LYS B 1 606 ? 5.684 -13.266 -20.062 1 98.38 606 LYS B C 1
ATOM 11474 O O . LYS B 1 606 ? 4.984 -12.969 -21.031 1 98.38 606 LYS B O 1
ATOM 11479 N N . PRO B 1 607 ? 6.254 -12.398 -19.234 1 98.69 607 PRO B N 1
ATOM 11480 C CA . PRO B 1 607 ? 6.223 -11.008 -19.688 1 98.69 607 PRO B CA 1
ATOM 11481 C C . PRO B 1 607 ? 7.066 -10.781 -20.953 1 98.69 607 PRO B C 1
ATOM 11483 O O . PRO B 1 607 ? 7.953 -11.586 -21.25 1 98.69 607 PRO B O 1
ATOM 11486 N N . THR B 1 608 ? 6.824 -9.711 -21.625 1 98.44 608 THR B N 1
ATOM 11487 C CA . THR B 1 608 ? 7.469 -9.5 -22.906 1 98.44 608 THR B CA 1
ATOM 11488 C C . THR B 1 608 ? 8.977 -9.359 -22.75 1 98.44 608 THR B C 1
ATOM 11490 O O . THR B 1 608 ? 9.742 -9.844 -23.578 1 98.44 608 THR B O 1
ATOM 11493 N N . PHE B 1 609 ? 9.445 -8.766 -21.641 1 98.5 609 PHE B N 1
ATOM 11494 C CA . PHE B 1 609 ? 10.875 -8.531 -21.484 1 98.5 609 PHE B CA 1
ATOM 11495 C C . PHE B 1 609 ? 11.617 -9.844 -21.25 1 98.5 609 PHE B C 1
ATOM 11497 O O . PHE B 1 609 ? 12.844 -9.891 -21.344 1 98.5 609 PHE B O 1
ATOM 11504 N N . PHE B 1 610 ? 10.914 -10.883 -20.906 1 98.62 610 PHE B N 1
ATOM 11505 C CA . PHE B 1 610 ? 11.578 -12.141 -20.578 1 98.62 610 PHE B CA 1
ATOM 11506 C C . PHE B 1 610 ? 12.383 -12.672 -21.75 1 98.62 610 PHE B C 1
ATOM 11508 O O . PHE B 1 610 ? 13.484 -13.188 -21.578 1 98.62 610 PHE B O 1
ATOM 11515 N N . ASP B 1 611 ? 11.82 -12.562 -22.984 1 98 611 ASP B N 1
ATOM 11516 C CA . ASP B 1 611 ? 12.5 -13.055 -24.188 1 98 611 ASP B CA 1
ATOM 11517 C C . ASP B 1 611 ? 13.164 -11.906 -24.953 1 98 611 ASP B C 1
ATOM 11519 O O . ASP B 1 611 ? 13.914 -12.141 -25.891 1 98 611 ASP B O 1
ATOM 11523 N N . PHE B 1 612 ? 12.898 -10.664 -24.547 1 97.94 612 PHE B N 1
ATOM 11524 C CA . PHE B 1 612 ? 13.367 -9.523 -25.328 1 97.94 612 PHE B CA 1
ATOM 11525 C C . PHE B 1 612 ? 13.977 -8.469 -24.406 1 97.94 612 PHE B C 1
ATOM 11527 O O . PHE B 1 612 ? 13.656 -7.281 -24.531 1 97.94 612 PHE B O 1
ATOM 11534 N N . GLU B 1 613 ? 14.859 -8.828 -23.562 1 96.44 613 GLU B N 1
ATOM 11535 C CA . GLU B 1 613 ? 15.422 -7.945 -22.531 1 96.44 613 GLU B CA 1
ATOM 11536 C C . GLU B 1 613 ? 16.172 -6.777 -23.172 1 96.44 613 GLU B C 1
ATOM 11538 O O . GLU B 1 613 ? 16.297 -5.707 -22.562 1 96.44 613 GLU B O 1
ATOM 11543 N N . GLU B 1 614 ? 16.688 -6.992 -24.359 1 95.94 614 GLU B N 1
ATOM 11544 C CA . GLU B 1 614 ? 17.484 -5.953 -25.016 1 95.94 614 GLU B CA 1
ATOM 11545 C C . GLU B 1 614 ? 16.594 -4.84 -25.562 1 95.94 614 GLU B C 1
ATOM 11547 O O . GLU B 1 614 ? 17.094 -3.768 -25.922 1 95.94 614 GLU B O 1
ATOM 11552 N N . ASP B 1 615 ? 15.344 -5.121 -25.75 1 97.56 615 ASP B N 1
ATOM 11553 C CA . ASP B 1 615 ? 14.375 -4.133 -26.203 1 97.56 615 ASP B CA 1
ATOM 11554 C C . ASP B 1 615 ? 13.797 -3.348 -25.031 1 97.56 615 ASP B C 1
ATOM 11556 O O . ASP B 1 615 ? 12.867 -3.809 -24.359 1 97.56 615 ASP B O 1
ATOM 11560 N N . SER B 1 616 ? 14.219 -2.129 -24.828 1 96.25 616 SER B N 1
ATOM 11561 C CA . SER B 1 616 ? 13.883 -1.326 -23.656 1 96.25 616 SER B CA 1
ATOM 11562 C C . SER B 1 616 ? 12.375 -1.102 -23.547 1 96.25 616 SER B C 1
ATOM 11564 O O . SER B 1 616 ? 11.844 -0.965 -22.438 1 96.25 616 SER B O 1
ATOM 11566 N N . ARG B 1 617 ? 11.656 -1.104 -24.625 1 97.19 617 ARG B N 1
ATOM 11567 C CA . ARG B 1 617 ? 10.219 -0.861 -24.625 1 97.19 617 ARG B CA 1
ATOM 11568 C C . ARG B 1 617 ? 9.469 -1.988 -23.922 1 97.19 617 ARG B C 1
ATOM 11570 O O . ARG B 1 617 ? 8.383 -1.778 -23.375 1 97.19 617 ARG B O 1
ATOM 11577 N N . THR B 1 618 ? 10.055 -3.174 -23.906 1 98.19 618 THR B N 1
ATOM 11578 C CA . THR B 1 618 ? 9.375 -4.332 -23.328 1 98.19 618 THR B CA 1
ATOM 11579 C C . THR B 1 618 ? 9.375 -4.262 -21.812 1 98.19 618 THR B C 1
ATOM 11581 O O . THR B 1 618 ? 8.617 -4.98 -21.141 1 98.19 618 THR B O 1
ATOM 11584 N N . TRP B 1 619 ? 10.219 -3.379 -21.219 1 97.94 619 TRP B N 1
ATOM 11585 C CA . TRP B 1 619 ? 10.289 -3.236 -19.766 1 97.94 619 TRP B CA 1
ATOM 11586 C C . TRP B 1 619 ? 9.211 -2.291 -19.25 1 97.94 619 TRP B C 1
ATOM 11588 O O . TRP B 1 619 ? 8.938 -2.24 -18.047 1 97.94 619 TRP B O 1
ATOM 11598 N N . GLU B 1 620 ? 8.57 -1.513 -20.156 1 97.44 620 GLU B N 1
ATOM 11599 C CA . GLU B 1 620 ? 7.445 -0.669 -19.766 1 97.44 620 GLU B CA 1
ATOM 11600 C C . GLU B 1 620 ? 6.219 -1.511 -19.438 1 97.44 620 GLU B C 1
ATOM 11602 O O . GLU B 1 620 ? 6.027 -2.594 -19.984 1 97.44 620 GLU B O 1
ATOM 11607 N N . GLU B 1 621 ? 5.402 -1.02 -18.484 1 97.44 621 GLU B N 1
ATOM 11608 C CA . GLU B 1 621 ? 4.16 -1.721 -18.172 1 97.44 621 GLU B CA 1
ATOM 11609 C C . GLU B 1 621 ? 3.299 -1.893 -19.422 1 97.44 621 GLU B C 1
ATOM 11611 O O . GLU B 1 621 ? 3.125 -0.951 -20.188 1 97.44 621 GLU B O 1
ATOM 11616 N N . ASN B 1 622 ? 2.799 -3.062 -19.656 1 97.44 622 ASN B N 1
ATOM 11617 C CA . ASN B 1 622 ? 1.941 -3.361 -20.812 1 97.44 622 ASN B CA 1
ATOM 11618 C C . ASN B 1 622 ? 0.976 -4.504 -20.5 1 97.44 622 ASN B C 1
ATOM 11620 O O . ASN B 1 622 ? 1.056 -5.117 -19.438 1 97.44 622 ASN B O 1
ATOM 11624 N N . ASP B 1 623 ? 0.026 -4.789 -21.391 1 97.75 623 ASP B N 1
ATOM 11625 C CA . ASP B 1 623 ? -1.021 -5.777 -21.156 1 97.75 623 ASP B CA 1
ATOM 11626 C C . ASP B 1 623 ? -0.848 -6.988 -22.062 1 97.75 623 ASP B C 1
ATOM 11628 O O . ASP B 1 623 ? -1.772 -7.785 -22.234 1 97.75 623 ASP B O 1
ATOM 11632 N N . GLU B 1 624 ? 0.34 -7.098 -22.719 1 98.25 624 GLU B N 1
ATOM 11633 C CA . GLU B 1 624 ? 0.647 -8.258 -23.562 1 98.25 624 GLU B CA 1
ATOM 11634 C C . GLU B 1 624 ? 1.463 -9.289 -22.797 1 98.25 624 GLU B C 1
ATOM 11636 O O . GLU B 1 624 ? 2.057 -8.977 -21.75 1 98.25 624 GLU B O 1
ATOM 11641 N N . PHE B 1 625 ? 1.451 -10.477 -23.266 1 98.75 625 PHE B N 1
ATOM 11642 C CA . PHE B 1 625 ? 2.316 -11.508 -22.703 1 98.75 625 PHE B CA 1
ATOM 11643 C C . PHE B 1 625 ? 2.688 -12.539 -23.766 1 98.75 625 PHE B C 1
ATOM 11645 O O . PHE B 1 625 ? 2.055 -12.602 -24.828 1 98.75 625 PHE B O 1
ATOM 11652 N N . LEU B 1 626 ? 3.693 -13.227 -23.484 1 98.81 626 LEU B N 1
ATOM 11653 C CA . LEU B 1 626 ? 4.133 -14.32 -24.344 1 98.81 626 LEU B CA 1
ATOM 11654 C C . LEU B 1 626 ? 3.555 -15.648 -23.859 1 98.81 626 LEU B C 1
ATOM 11656 O O . LEU B 1 626 ? 3.475 -15.898 -22.656 1 98.81 626 LEU B O 1
ATOM 11660 N N . ALA B 1 627 ? 3.1 -16.438 -24.781 1 98.62 627 ALA B N 1
ATOM 11661 C CA . ALA B 1 627 ? 2.725 -17.828 -24.531 1 98.62 627 ALA B CA 1
ATOM 11662 C C . ALA B 1 627 ? 3.66 -18.781 -25.266 1 98.62 627 ALA B C 1
ATOM 11664 O O . ALA B 1 627 ? 3.484 -19.047 -26.453 1 98.62 627 ALA B O 1
ATOM 11665 N N . GLY B 1 628 ? 4.551 -19.375 -24.484 1 97.81 628 GLY B N 1
ATOM 11666 C CA . GLY B 1 628 ? 5.617 -20.125 -25.125 1 97.81 628 GLY B CA 1
ATOM 11667 C C . GLY B 1 628 ? 6.57 -19.266 -25.922 1 97.81 628 GLY B C 1
ATOM 11668 O O . GLY B 1 628 ? 6.656 -18.062 -25.703 1 97.81 628 GLY B O 1
ATOM 11669 N N . PRO B 1 629 ? 7.285 -19.891 -26.797 1 96.81 629 PRO B N 1
ATOM 11670 C CA . PRO B 1 629 ? 8.312 -19.156 -27.531 1 96.81 629 PRO B CA 1
ATOM 11671 C C . PRO B 1 629 ? 7.754 -18.438 -28.766 1 96.81 629 PRO B C 1
ATOM 11673 O O . PRO B 1 629 ? 8.43 -17.594 -29.344 1 96.81 629 PRO B O 1
ATOM 11676 N N . ALA B 1 630 ? 6.5 -18.703 -29.094 1 98.06 630 ALA B N 1
ATOM 11677 C CA . ALA B 1 630 ? 6.078 -18.297 -30.438 1 98.06 630 ALA B CA 1
ATOM 11678 C C . ALA B 1 630 ? 5.074 -17.156 -30.359 1 98.06 630 ALA B C 1
ATOM 11680 O O . ALA B 1 630 ? 5.109 -16.234 -31.203 1 98.06 630 ALA B O 1
ATOM 11681 N N . PHE B 1 631 ? 4.184 -17.109 -29.359 1 98.75 631 PHE B N 1
ATOM 11682 C CA . PHE B 1 631 ? 2.994 -16.266 -29.453 1 98.75 631 PHE B CA 1
ATOM 11683 C C . PHE B 1 631 ? 3.158 -15.008 -28.609 1 98.75 631 PHE B C 1
ATOM 11685 O O . PHE B 1 631 ? 3.646 -15.062 -27.469 1 98.75 631 PHE B O 1
ATOM 11692 N N . LEU B 1 632 ? 2.826 -13.891 -29.109 1 98.81 632 LEU B N 1
ATOM 11693 C CA . LEU B 1 632 ? 2.537 -12.656 -28.375 1 98.81 632 LEU B CA 1
ATOM 11694 C C . LEU B 1 632 ? 1.036 -12.406 -28.312 1 98.81 632 LEU B C 1
ATOM 11696 O O . LEU B 1 632 ? 0.408 -12.102 -29.328 1 98.81 632 LEU B O 1
ATOM 11700 N N . VAL B 1 633 ? 0.484 -12.492 -27.156 1 98.88 633 VAL B N 1
ATOM 11701 C CA . VAL B 1 633 ? -0.956 -12.391 -26.953 1 98.88 633 VAL B CA 1
ATOM 11702 C C . VAL B 1 633 ? -1.312 -10.961 -26.531 1 98.88 633 VAL B C 1
ATOM 11704 O O . VAL B 1 633 ? -0.75 -10.438 -25.562 1 98.88 633 VAL B O 1
ATOM 11707 N N . ALA B 1 634 ? -2.193 -10.367 -27.25 1 98.44 634 ALA B N 1
ATOM 11708 C CA . ALA B 1 634 ? -2.643 -9.008 -26.953 1 98.44 634 ALA B CA 1
ATOM 11709 C C . ALA B 1 634 ? -4.125 -8.984 -26.594 1 98.44 634 ALA B C 1
ATOM 11711 O O . ALA B 1 634 ? -4.957 -8.555 -27.391 1 98.44 634 ALA B O 1
ATOM 11712 N N . SER B 1 635 ? -4.414 -9.312 -25.406 1 96.88 635 SER B N 1
ATOM 11713 C CA . SER B 1 635 ? -5.785 -9.406 -24.906 1 96.88 635 SER B CA 1
ATOM 11714 C C . SER B 1 635 ? -6.465 -8.039 -24.906 1 96.88 635 SER B C 1
ATOM 11716 O O . SER B 1 635 ? -5.816 -7.02 -24.672 1 96.88 635 SER B O 1
ATOM 11718 N N . VAL B 1 636 ? -7.781 -8.008 -25.25 1 98.38 636 VAL B N 1
ATOM 11719 C CA . VAL B 1 636 ? -8.602 -6.82 -25.047 1 98.38 636 VAL B CA 1
ATOM 11720 C C . VAL B 1 636 ? -9.047 -6.734 -23.594 1 98.38 636 VAL B C 1
ATOM 11722 O O . VAL B 1 636 ? -9.711 -7.637 -23.078 1 98.38 636 VAL B O 1
ATOM 11725 N N . VAL B 1 637 ? -8.719 -5.641 -22.906 1 98.06 637 VAL B N 1
ATOM 11726 C CA . VAL B 1 637 ? -8.93 -5.582 -21.469 1 98.06 637 VAL B CA 1
ATOM 11727 C C . VAL B 1 637 ? -9.844 -4.402 -21.141 1 98.06 637 VAL B C 1
ATOM 11729 O O . VAL B 1 637 ? -10 -4.043 -19.969 1 98.06 637 VAL B O 1
ATOM 11732 N N . GLU B 1 638 ? -10.445 -3.725 -22.172 1 97.75 638 GLU B N 1
ATOM 11733 C CA . GLU B 1 638 ? -11.383 -2.621 -22.016 1 97.75 638 GLU B CA 1
ATOM 11734 C C . GLU B 1 638 ? -12.656 -2.861 -22.828 1 97.75 638 GLU B C 1
ATOM 11736 O O . GLU B 1 638 ? -12.609 -3.465 -23.891 1 97.75 638 GLU B O 1
ATOM 11741 N N . PRO B 1 639 ? -13.75 -2.348 -22.359 1 97.94 639 PRO B N 1
ATOM 11742 C CA . PRO B 1 639 ? -15.008 -2.574 -23.062 1 97.94 639 PRO B CA 1
ATOM 11743 C C . PRO B 1 639 ? -15.086 -1.808 -24.391 1 97.94 639 PRO B C 1
ATOM 11745 O O . PRO B 1 639 ? -14.531 -0.711 -24.5 1 97.94 639 PRO B O 1
ATOM 11748 N N . GLY B 1 640 ? -15.688 -2.328 -25.297 1 97.88 640 GLY B N 1
ATOM 11749 C CA . GLY B 1 640 ? -16.016 -1.643 -26.547 1 97.88 640 GLY B CA 1
ATOM 11750 C C . GLY B 1 640 ? -14.852 -1.589 -27.516 1 97.88 640 GLY B C 1
ATOM 11751 O O . GLY B 1 640 ? -14.906 -0.863 -28.516 1 97.88 640 GLY B O 1
ATOM 11752 N N . VAL B 1 641 ? -13.805 -2.348 -27.359 1 97.69 641 VAL B N 1
ATOM 11753 C CA . VAL B 1 641 ? -12.602 -2.305 -28.188 1 97.69 641 VAL B CA 1
ATOM 11754 C C . VAL B 1 641 ? -12.68 -3.371 -29.266 1 97.69 641 VAL B C 1
ATOM 11756 O O . VAL B 1 641 ? -12.789 -4.562 -28.969 1 97.69 641 VAL B O 1
ATOM 11759 N N . ASN B 1 642 ? -12.586 -2.986 -30.5 1 97.25 642 ASN B N 1
ATOM 11760 C CA . ASN B 1 642 ? -12.672 -3.938 -31.609 1 97.25 642 ASN B CA 1
ATOM 11761 C C . ASN B 1 642 ? -11.375 -3.982 -32.406 1 97.25 642 ASN B C 1
ATOM 11763 O O . ASN B 1 642 ? -11.258 -4.746 -33.375 1 97.25 642 ASN B O 1
ATOM 11767 N N . GLU B 1 643 ? -10.508 -3.119 -32.062 1 97.94 643 GLU B N 1
ATOM 11768 C CA . GLU B 1 643 ? -9.133 -3.146 -32.562 1 97.94 643 GLU B CA 1
ATOM 11769 C C . GLU B 1 643 ? -8.125 -2.932 -31.438 1 97.94 643 GLU B C 1
ATOM 11771 O O . GLU B 1 643 ? -8.383 -2.168 -30.5 1 97.94 643 GLU B O 1
ATOM 11776 N N . ARG B 1 644 ? -7.004 -3.566 -31.531 1 97.88 644 ARG B N 1
ATOM 11777 C CA . ARG B 1 644 ? -6.023 -3.537 -30.453 1 97.88 644 ARG B CA 1
ATOM 11778 C C . ARG B 1 644 ? -4.656 -3.086 -30.969 1 97.88 644 ARG B C 1
ATOM 11780 O O . ARG B 1 644 ? -4.059 -3.746 -31.812 1 97.88 644 ARG B O 1
ATOM 11787 N N . ARG B 1 645 ? -4.191 -1.877 -30.469 1 97.69 645 ARG B N 1
ATOM 11788 C CA . ARG B 1 645 ? -2.826 -1.446 -30.766 1 97.69 645 ARG B CA 1
ATOM 11789 C C . ARG B 1 645 ? -1.816 -2.256 -29.953 1 97.69 645 ARG B C 1
ATOM 11791 O O . ARG B 1 645 ? -1.939 -2.371 -28.734 1 97.69 645 ARG B O 1
ATOM 11798 N N . VAL B 1 646 ? -0.767 -2.883 -30.656 1 97.81 646 VAL B N 1
ATOM 11799 C CA . VAL B 1 646 ? 0.172 -3.805 -30.016 1 97.81 646 VAL B CA 1
ATOM 11800 C C . VAL B 1 646 ? 1.6 -3.443 -30.422 1 97.81 646 VAL B C 1
ATOM 11802 O O . VAL B 1 646 ? 1.869 -3.162 -31.594 1 97.81 646 VAL B O 1
ATOM 11805 N N . TYR B 1 647 ? 2.484 -3.324 -29.438 1 98.62 647 TYR B N 1
ATOM 11806 C CA . TYR B 1 647 ? 3.91 -3.227 -29.734 1 98.62 647 TYR B CA 1
ATOM 11807 C C . TYR B 1 647 ? 4.504 -4.602 -30.016 1 98.62 647 TYR B C 1
ATOM 11809 O O . TYR B 1 647 ? 4.41 -5.508 -29.188 1 98.62 647 TYR B O 1
ATOM 11817 N N . ALA B 1 648 ? 5.078 -4.777 -31.188 1 98.75 648 ALA B N 1
ATOM 11818 C CA . ALA B 1 648 ? 5.793 -6.004 -31.547 1 98.75 648 ALA B CA 1
ATOM 11819 C C . ALA B 1 648 ? 7.266 -5.91 -31.156 1 98.75 648 ALA B C 1
ATOM 11821 O O . ALA B 1 648 ? 8.039 -5.184 -31.797 1 98.75 648 ALA B O 1
ATOM 11822 N N . PRO B 1 649 ? 7.707 -6.617 -30.172 1 98.69 649 PRO B N 1
ATOM 11823 C CA . PRO B 1 649 ? 9.094 -6.516 -29.703 1 98.69 649 PRO B CA 1
ATOM 11824 C C . PRO B 1 649 ? 10.109 -6.707 -30.828 1 98.69 649 PRO B C 1
ATOM 11826 O O . PRO B 1 649 ? 9.828 -7.398 -31.812 1 98.69 649 PRO B O 1
ATOM 11829 N N . LYS B 1 650 ? 11.266 -6.168 -30.641 1 98.25 650 LYS B N 1
ATOM 11830 C CA . LYS B 1 650 ? 12.336 -6.27 -31.625 1 98.25 650 LYS B CA 1
ATOM 11831 C C . LYS B 1 650 ? 12.836 -7.703 -31.75 1 98.25 650 LYS B C 1
ATOM 11833 O O . LYS B 1 650 ? 13.281 -8.297 -30.766 1 98.25 650 LYS B O 1
ATOM 11838 N N . THR B 1 651 ? 12.719 -8.273 -32.938 1 95.44 651 THR B N 1
ATOM 11839 C CA . THR B 1 651 ? 13.289 -9.578 -33.25 1 95.44 651 THR B CA 1
ATOM 11840 C C . THR B 1 651 ? 13.656 -9.648 -34.719 1 95.44 651 THR B C 1
ATOM 11842 O O . THR B 1 651 ? 13.047 -8.977 -35.562 1 95.44 651 THR B O 1
ATOM 11845 N N . LYS B 1 652 ? 14.633 -10.578 -34.906 1 88.69 652 LYS B N 1
ATOM 11846 C CA . LYS B 1 652 ? 15.039 -10.773 -36.281 1 88.69 652 LYS B CA 1
ATOM 11847 C C . LYS B 1 652 ? 13.914 -11.398 -37.094 1 88.69 652 LYS B C 1
ATOM 11849 O O . LYS B 1 652 ? 13.273 -12.352 -36.656 1 88.69 652 LYS B O 1
ATOM 11854 N N . GLY B 1 653 ? 13.477 -10.898 -38.188 1 93.56 653 GLY B N 1
ATOM 11855 C CA . GLY B 1 653 ? 12.445 -11.406 -39.094 1 93.56 653 GLY B CA 1
ATOM 11856 C C . GLY B 1 653 ? 11.07 -10.836 -38.781 1 93.56 653 GLY B C 1
ATOM 11857 O O . GLY B 1 653 ? 10.156 -10.945 -39.625 1 93.56 653 GLY B O 1
ATOM 11858 N N . GLY B 1 654 ? 10.984 -10.367 -37.469 1 97.44 654 GLY B N 1
ATOM 11859 C CA . GLY B 1 654 ? 9.719 -9.75 -37.094 1 97.44 654 GLY B CA 1
ATOM 11860 C C . GLY B 1 654 ? 8.672 -10.758 -36.625 1 97.44 654 GLY B C 1
ATOM 11861 O O . GLY B 1 654 ? 8.992 -11.727 -35.938 1 97.44 654 GLY B O 1
ATOM 11862 N N . TRP B 1 655 ? 7.426 -10.43 -36.969 1 98.5 655 TRP B N 1
ATOM 11863 C CA . TRP B 1 655 ? 6.262 -11.188 -36.531 1 98.5 655 TRP B CA 1
ATOM 11864 C C . TRP B 1 655 ? 5.262 -11.367 -37.656 1 98.5 655 TRP B C 1
ATOM 11866 O O . TRP B 1 655 ? 5.398 -10.758 -38.719 1 98.5 655 TRP B O 1
ATOM 11876 N N . PHE B 1 656 ? 4.262 -12.18 -37.469 1 98.44 656 PHE B N 1
ATOM 11877 C CA . PHE B 1 656 ? 3.111 -12.344 -38.344 1 98.44 656 PHE B CA 1
ATOM 11878 C C . PHE B 1 656 ? 1.812 -12.289 -37.531 1 98.44 656 PHE B C 1
ATOM 11880 O O . PHE B 1 656 ? 1.765 -12.711 -36.375 1 98.44 656 PHE B O 1
ATOM 11887 N N . ASP B 1 657 ? 0.784 -11.688 -38.156 1 98.25 657 ASP B N 1
ATOM 11888 C CA . ASP B 1 657 ? -0.567 -11.891 -37.656 1 98.25 657 ASP B CA 1
ATOM 11889 C C . ASP B 1 657 ? -0.981 -13.359 -37.75 1 98.25 657 ASP B C 1
ATOM 11891 O O . ASP B 1 657 ? -1.01 -13.922 -38.844 1 98.25 657 ASP B O 1
ATOM 11895 N N . PHE B 1 658 ? -1.326 -13.961 -36.781 1 98.44 658 PHE B N 1
ATOM 11896 C CA . PHE B 1 658 ? -1.59 -15.391 -36.719 1 98.44 658 PHE B CA 1
ATOM 11897 C C . PHE B 1 658 ? -2.723 -15.766 -37.688 1 98.44 658 PHE B C 1
ATOM 11899 O O . PHE B 1 658 ? -2.66 -16.797 -38.344 1 98.44 658 PHE B O 1
ATOM 11906 N N . TYR B 1 659 ? -3.771 -14.969 -37.75 1 97.75 659 TYR B N 1
ATOM 11907 C CA . TYR B 1 659 ? -4.988 -15.32 -38.469 1 97.75 659 TYR B CA 1
ATOM 11908 C C . TYR B 1 659 ? -4.883 -14.938 -39.938 1 97.75 659 TYR B C 1
ATOM 11910 O O . TYR B 1 659 ? -5.477 -15.586 -40.781 1 97.75 659 TYR B O 1
ATOM 11918 N N . ARG B 1 660 ? -4.09 -13.852 -40.156 1 97.19 660 ARG B N 1
ATOM 11919 C CA . ARG B 1 660 ? -4.066 -13.297 -41.5 1 97.19 660 ARG B CA 1
ATOM 11920 C C . ARG B 1 660 ? -2.746 -13.602 -42.219 1 97.19 660 ARG B C 1
ATOM 11922 O O . ARG B 1 660 ? -2.646 -13.508 -43.438 1 97.19 660 ARG B O 1
ATOM 11929 N N . GLY B 1 661 ? -1.717 -13.93 -41.469 1 96.94 661 GLY B N 1
ATOM 11930 C CA . GLY B 1 661 ? -0.419 -14.242 -42.062 1 96.94 661 GLY B CA 1
ATOM 11931 C C . GLY B 1 661 ? 0.338 -13.016 -42.531 1 96.94 661 GLY B C 1
ATOM 11932 O O . GLY B 1 661 ? 1.404 -13.125 -43.125 1 96.94 661 GLY B O 1
ATOM 11933 N N . THR B 1 662 ? -0.23 -11.859 -42.188 1 96.88 662 THR B N 1
ATOM 11934 C CA . THR B 1 662 ? 0.415 -10.609 -42.562 1 96.88 662 THR B CA 1
ATOM 11935 C C . THR B 1 662 ? 1.65 -10.344 -41.719 1 96.88 662 THR B C 1
ATOM 11937 O O . THR B 1 662 ? 1.616 -10.508 -40.5 1 96.88 662 THR B O 1
ATOM 11940 N N . ALA B 1 663 ? 2.73 -9.867 -42.375 1 97.19 663 ALA B N 1
ATOM 11941 C CA . ALA B 1 663 ? 3.994 -9.602 -41.688 1 97.19 663 ALA B CA 1
ATOM 11942 C C . ALA B 1 663 ? 3.922 -8.312 -40.875 1 97.19 663 ALA B C 1
ATOM 11944 O O . ALA B 1 663 ? 3.309 -7.336 -41.312 1 97.19 663 ALA B O 1
ATOM 11945 N N . VAL B 1 664 ? 4.504 -8.266 -39.75 1 97.88 664 VAL B N 1
ATOM 11946 C CA . VAL B 1 664 ? 4.66 -7.117 -38.844 1 97.88 664 VAL B CA 1
ATOM 11947 C C . VAL B 1 664 ? 6.133 -6.945 -38.5 1 97.88 664 VAL B C 1
ATOM 11949 O O . VAL B 1 664 ? 6.762 -7.875 -37.969 1 97.88 664 VAL B O 1
ATOM 11952 N N . ALA B 1 665 ? 6.699 -5.766 -38.688 1 97.5 665 ALA B N 1
ATOM 11953 C CA . ALA B 1 665 ? 8.109 -5.52 -38.375 1 97.5 665 ALA B CA 1
ATOM 11954 C C . ALA B 1 665 ? 8.336 -5.48 -36.844 1 97.5 665 ALA B C 1
ATOM 11956 O O . ALA B 1 665 ? 7.512 -4.945 -36.094 1 97.5 665 ALA B O 1
ATOM 11957 N N . GLY B 1 666 ? 9.43 -6.07 -36.469 1 97.81 666 GLY B N 1
ATOM 11958 C CA . GLY B 1 666 ? 9.805 -5.965 -35.062 1 97.81 666 GLY B CA 1
ATOM 11959 C C . GLY B 1 666 ? 10.164 -4.551 -34.625 1 97.81 666 GLY B C 1
ATOM 11960 O O . GLY B 1 666 ? 10.773 -3.807 -35.406 1 97.81 666 GLY B O 1
ATOM 11961 N N . GLY B 1 667 ? 9.867 -4.176 -33.406 1 98.06 667 GLY B N 1
ATOM 11962 C CA . GLY B 1 667 ? 10.172 -2.85 -32.875 1 98.06 667 GLY B CA 1
ATOM 11963 C C . GLY B 1 667 ? 9.172 -1.794 -33.312 1 98.06 667 GLY B C 1
ATOM 11964 O O . GLY B 1 667 ? 9.438 -0.596 -33.188 1 98.06 667 GLY B O 1
ATOM 11965 N N . THR B 1 668 ? 8.023 -2.27 -33.844 1 97.88 668 THR B N 1
ATOM 11966 C CA . THR B 1 668 ? 7.008 -1.33 -34.281 1 97.88 668 THR B CA 1
ATOM 11967 C C . THR B 1 668 ? 5.668 -1.606 -33.625 1 97.88 668 THR B C 1
ATOM 11969 O O . THR B 1 668 ? 5.512 -2.617 -32.938 1 97.88 668 THR B O 1
ATOM 11972 N N . GLU B 1 669 ? 4.762 -0.726 -33.812 1 97.88 669 GLU B N 1
ATOM 11973 C CA . GLU B 1 669 ? 3.385 -0.911 -33.375 1 97.88 669 GLU B CA 1
ATOM 11974 C C . GLU B 1 669 ? 2.469 -1.298 -34.531 1 97.88 669 GLU B C 1
ATOM 11976 O O . GLU B 1 669 ? 2.629 -0.801 -35.625 1 97.88 669 GLU B O 1
ATOM 11981 N N . VAL B 1 670 ? 1.562 -2.162 -34.25 1 98.19 670 VAL B N 1
ATOM 11982 C CA . VAL B 1 670 ? 0.58 -2.588 -35.25 1 98.19 670 VAL B CA 1
ATOM 11983 C C . VAL B 1 670 ? -0.816 -2.586 -34.625 1 98.19 670 VAL B C 1
ATOM 11985 O O . VAL B 1 670 ? -0.965 -2.783 -33.406 1 98.19 670 VAL B O 1
ATOM 11988 N N . THR B 1 671 ? -1.829 -2.262 -35.344 1 98.31 671 THR B N 1
ATOM 11989 C CA . THR B 1 671 ? -3.219 -2.385 -34.938 1 98.31 671 THR B CA 1
ATOM 11990 C C . THR B 1 671 ? -3.832 -3.682 -35.438 1 98.31 671 THR B C 1
ATOM 11992 O O . THR B 1 671 ? -3.904 -3.898 -36.656 1 98.31 671 THR B O 1
ATOM 11995 N N . LEU B 1 672 ? -4.246 -4.574 -34.594 1 98.44 672 LEU B N 1
ATOM 11996 C CA . LEU B 1 672 ? -4.848 -5.855 -34.938 1 98.44 672 LEU B CA 1
ATOM 11997 C C . LEU B 1 672 ? -6.359 -5.82 -34.75 1 98.44 672 LEU B C 1
ATOM 11999 O O . LEU B 1 672 ? -6.852 -5.227 -33.781 1 98.44 672 LEU B O 1
ATOM 12003 N N . PRO B 1 673 ? -7.09 -6.465 -35.688 1 97.94 673 PRO B N 1
ATOM 12004 C CA . PRO B 1 673 ? -8.516 -6.629 -35.406 1 97.94 673 PRO B CA 1
ATOM 12005 C C . PRO B 1 673 ? -8.781 -7.461 -34.156 1 97.94 673 PRO B C 1
ATOM 12007 O O . PRO B 1 673 ? -8.016 -8.375 -33.844 1 97.94 673 PRO B O 1
ATOM 12010 N N . ALA B 1 674 ? -9.867 -7.191 -33.469 1 98.19 674 ALA B N 1
ATOM 12011 C CA . ALA B 1 674 ? -10.219 -7.93 -32.281 1 98.19 674 ALA B CA 1
ATOM 12012 C C . ALA B 1 674 ? -11.68 -8.367 -32.281 1 98.19 674 ALA B C 1
ATOM 12014 O O . ALA B 1 674 ? -12.438 -8.062 -31.375 1 98.19 674 ALA B O 1
ATOM 12015 N N . PRO B 1 675 ? -12.047 -9.102 -33.312 1 98.06 675 PRO B N 1
ATOM 12016 C CA . PRO B 1 675 ? -13.422 -9.617 -33.312 1 98.06 675 PRO B CA 1
ATOM 12017 C C . PRO B 1 675 ? -13.664 -10.633 -32.188 1 98.06 675 PRO B C 1
ATOM 12019 O O . PRO B 1 675 ? -12.711 -11.062 -31.531 1 98.06 675 PRO B O 1
ATOM 12022 N N . ASP B 1 676 ? -14.891 -11.078 -31.969 1 97.75 676 ASP B N 1
ATOM 12023 C CA . ASP B 1 676 ? -15.297 -11.938 -30.859 1 97.75 676 ASP B CA 1
ATOM 12024 C C . ASP B 1 676 ? -14.648 -13.32 -30.969 1 97.75 676 ASP B C 1
ATOM 12026 O O . ASP B 1 676 ? -14.344 -13.945 -29.953 1 97.75 676 ASP B O 1
ATOM 12030 N N . HIS B 1 677 ? -14.422 -13.82 -32.188 1 97.56 677 HIS B N 1
ATOM 12031 C CA . HIS B 1 677 ? -14.039 -15.211 -32.375 1 97.56 677 HIS B CA 1
ATOM 12032 C C . HIS B 1 677 ? -12.523 -15.352 -32.469 1 97.56 677 HIS B C 1
ATOM 12034 O O . HIS B 1 677 ? -12.008 -16.453 -32.688 1 97.56 677 HIS B O 1
ATOM 12040 N N . GLU B 1 678 ? -11.773 -14.219 -32.344 1 97.31 678 GLU B N 1
ATOM 12041 C CA . GLU B 1 678 ? -10.32 -14.234 -32.469 1 97.31 678 GLU B CA 1
ATOM 12042 C C . GLU B 1 678 ? -9.672 -13.453 -31.312 1 97.31 678 GLU B C 1
ATOM 12044 O O . GLU B 1 678 ? -10.133 -12.375 -30.953 1 97.31 678 GLU B O 1
ATOM 12049 N N . THR B 1 679 ? -8.656 -14 -30.719 1 97.19 679 THR B N 1
ATOM 12050 C CA . THR B 1 679 ? -7.77 -13.25 -29.844 1 97.19 679 THR B CA 1
ATOM 12051 C C . THR B 1 679 ? -6.688 -12.531 -30.641 1 97.19 679 THR B C 1
ATOM 12053 O O . THR B 1 679 ? -5.977 -13.164 -31.438 1 97.19 679 THR B O 1
ATOM 12056 N N . PRO B 1 680 ? -6.559 -11.172 -30.5 1 98.44 680 PRO B N 1
ATOM 12057 C CA . PRO B 1 680 ? -5.406 -10.562 -31.156 1 98.44 680 PRO B CA 1
ATOM 12058 C C . PRO B 1 680 ? -4.094 -11.266 -30.828 1 98.44 680 PRO B C 1
ATOM 12060 O O . PRO B 1 680 ? -3.742 -11.398 -29.656 1 98.44 680 PRO B O 1
ATOM 12063 N N . LEU B 1 681 ? -3.41 -11.711 -31.922 1 98.56 681 LEU B N 1
ATOM 12064 C CA . LEU B 1 681 ? -2.348 -12.695 -31.719 1 98.56 681 LEU B CA 1
ATOM 12065 C C . LEU B 1 681 ? -1.269 -12.539 -32.781 1 98.56 681 LEU B C 1
ATOM 12067 O O . LEU B 1 681 ? -1.568 -12.531 -33.969 1 98.56 681 LEU B O 1
ATOM 12071 N N . LEU B 1 682 ? -0.056 -12.312 -32.312 1 98.75 682 LEU B N 1
ATOM 12072 C CA . LEU B 1 682 ? 1.098 -12.328 -33.188 1 98.75 682 LEU B CA 1
ATOM 12073 C C . LEU B 1 682 ? 1.927 -13.594 -33 1 98.75 682 LEU B C 1
ATOM 12075 O O . LEU B 1 682 ? 1.938 -14.164 -31.891 1 98.75 682 LEU B O 1
ATOM 12079 N N . VAL B 1 683 ? 2.598 -14.055 -34.031 1 98.62 683 VAL B N 1
ATOM 12080 C CA . VAL B 1 683 ? 3.514 -15.195 -34 1 98.62 683 VAL B CA 1
ATOM 12081 C C . VAL B 1 683 ? 4.895 -14.758 -34.5 1 98.62 683 VAL B C 1
ATOM 12083 O O . VAL B 1 683 ? 5.016 -14.086 -35.531 1 98.62 683 VAL B O 1
ATOM 12086 N N . LYS B 1 684 ? 5.855 -15.117 -33.75 1 98.5 684 LYS B N 1
ATOM 12087 C CA . LYS B 1 684 ? 7.227 -14.758 -34.125 1 98.5 684 LYS B CA 1
ATOM 12088 C C . LYS B 1 684 ? 7.625 -15.391 -35.438 1 98.5 684 LYS B C 1
ATOM 12090 O O . LYS B 1 684 ? 7.328 -16.562 -35.719 1 98.5 684 LYS B O 1
ATOM 12095 N N . ALA B 1 685 ? 8.305 -14.648 -36.312 1 97.94 685 ALA B N 1
ATOM 12096 C CA . ALA B 1 685 ? 8.805 -15.195 -37.594 1 97.94 685 ALA B CA 1
ATOM 12097 C C . ALA B 1 685 ? 9.805 -16.328 -37.312 1 97.94 685 ALA B C 1
ATOM 12099 O O . ALA B 1 685 ? 10.625 -16.234 -36.406 1 97.94 685 ALA B O 1
ATOM 12100 N N . GLY B 1 686 ? 9.648 -17.375 -38.188 1 97.5 686 GLY B N 1
ATOM 12101 C CA . GLY B 1 686 ? 10.508 -18.547 -38 1 97.5 686 GLY B CA 1
ATOM 12102 C C . GLY B 1 686 ? 9.867 -19.641 -37.156 1 97.5 686 GLY B C 1
ATOM 12103 O O . GLY B 1 686 ? 10.391 -20.75 -37.094 1 97.5 686 GLY B O 1
ATOM 12104 N N . SER B 1 687 ? 8.703 -19.406 -36.656 1 98.19 687 SER B N 1
ATOM 12105 C CA . SER B 1 687 ? 8.078 -20.344 -35.75 1 98.19 687 SER B CA 1
ATOM 12106 C C . SER B 1 687 ? 7.504 -21.547 -36.5 1 98.19 687 SER B C 1
ATOM 12108 O O . SER B 1 687 ? 7.062 -21.406 -37.625 1 98.19 687 SER B O 1
ATOM 12110 N N . ILE B 1 688 ? 7.574 -22.656 -35.938 1 98.56 688 ILE B N 1
ATOM 12111 C CA . ILE B 1 688 ? 6.883 -23.891 -36.281 1 98.56 688 ILE B CA 1
ATOM 12112 C C . ILE B 1 688 ? 5.922 -24.266 -35.156 1 98.56 688 ILE B C 1
ATOM 12114 O O . ILE B 1 688 ? 6.348 -24.578 -34.031 1 98.56 688 ILE B O 1
ATOM 12118 N N . ILE B 1 689 ? 4.625 -24.266 -35.438 1 98.69 689 ILE B N 1
ATOM 12119 C CA . ILE B 1 689 ? 3.625 -24.5 -34.406 1 98.69 689 ILE B CA 1
ATOM 12120 C C . ILE B 1 689 ? 2.99 -25.875 -34.625 1 98.69 689 ILE B C 1
ATOM 12122 O O . ILE B 1 689 ? 2.252 -26.094 -35.562 1 98.69 689 ILE B O 1
ATOM 12126 N N . PRO B 1 690 ? 3.307 -26.797 -33.719 1 98.56 690 PRO B N 1
ATOM 12127 C CA . PRO B 1 690 ? 2.6 -28.078 -33.812 1 98.56 690 PRO B CA 1
ATOM 12128 C C . PRO B 1 690 ? 1.122 -27.969 -33.438 1 98.56 690 PRO B C 1
ATOM 12130 O O . PRO B 1 690 ? 0.773 -27.266 -32.5 1 98.56 690 PRO B O 1
ATOM 12133 N N . ILE B 1 691 ? 0.248 -28.625 -34.188 1 98.12 691 ILE B N 1
ATOM 12134 C CA . ILE B 1 691 ? -1.184 -28.562 -33.938 1 98.12 691 ILE B CA 1
ATOM 12135 C C . ILE B 1 691 ? -1.789 -29.953 -34 1 98.12 691 ILE B C 1
ATOM 12137 O O . ILE B 1 691 ? -1.156 -30.875 -34.531 1 98.12 691 ILE B O 1
ATOM 12141 N N . ASN B 1 692 ? -2.881 -30.172 -33.375 1 97.38 692 ASN B N 1
ATOM 12142 C CA . ASN B 1 692 ? -3.752 -31.297 -33.656 1 97.38 692 ASN B CA 1
ATOM 12143 C C . ASN B 1 692 ? -4.633 -31.031 -34.875 1 97.38 692 ASN B C 1
ATOM 12145 O O . ASN B 1 692 ? -5.57 -30.234 -34.812 1 97.38 692 ASN B O 1
ATOM 12149 N N . GLN B 1 693 ? -4.383 -31.703 -35.938 1 95.31 693 GLN B N 1
ATOM 12150 C CA . GLN B 1 693 ? -5.016 -31.438 -37.219 1 95.31 693 GLN B CA 1
ATOM 12151 C C . GLN B 1 693 ? -6.398 -32.094 -37.281 1 95.31 693 GLN B C 1
ATOM 12153 O O . GLN B 1 693 ? -7.191 -31.781 -38.188 1 95.31 693 GLN B O 1
ATOM 12158 N N . ALA B 1 694 ? -6.723 -32.938 -36.344 1 95.19 694 ALA B N 1
ATOM 12159 C CA . ALA B 1 694 ? -8.039 -33.562 -36.344 1 95.19 694 ALA B CA 1
ATOM 12160 C C . ALA B 1 694 ? -9.148 -32.562 -36.156 1 95.19 694 ALA B C 1
ATOM 12162 O O . ALA B 1 694 ? -8.922 -31.469 -35.594 1 95.19 694 ALA B O 1
ATOM 12163 N N . GLU B 1 695 ? -10.328 -32.938 -36.656 1 94.56 695 GLU B N 1
ATOM 12164 C CA . GLU B 1 695 ? -11.477 -32.062 -36.438 1 94.56 695 GLU B CA 1
ATOM 12165 C C . GLU B 1 695 ? -11.781 -31.922 -34.938 1 94.56 695 GLU B C 1
ATOM 12167 O O . GLU B 1 695 ? -11.875 -32.938 -34.219 1 94.56 695 GLU B O 1
ATOM 12172 N N . ARG B 1 696 ? -11.891 -30.719 -34.469 1 94.81 696 ARG B N 1
ATOM 12173 C CA . ARG B 1 696 ? -12.07 -30.469 -33.062 1 94.81 696 ARG B CA 1
ATOM 12174 C C . ARG B 1 696 ? -13.547 -30.359 -32.688 1 94.81 696 ARG B C 1
ATOM 12176 O O . ARG B 1 696 ? -14.125 -29.266 -32.75 1 94.81 696 ARG B O 1
ATOM 12183 N N . THR B 1 697 ? -14.195 -31.406 -32.375 1 96.19 697 THR B N 1
ATOM 12184 C CA . THR B 1 697 ? -15.57 -31.516 -31.906 1 96.19 697 THR B CA 1
ATOM 12185 C C . THR B 1 697 ? -15.641 -32.312 -30.594 1 96.19 697 THR B C 1
ATOM 12187 O O . THR B 1 697 ? -14.711 -33.062 -30.281 1 96.19 697 THR B O 1
ATOM 12190 N N . PHE B 1 698 ? -16.672 -32.156 -29.922 1 96.56 698 PHE B N 1
ATOM 12191 C CA . PHE B 1 698 ? -16.828 -32.875 -28.672 1 96.56 698 PHE B CA 1
ATOM 12192 C C . PHE B 1 698 ? -16.797 -34.406 -28.922 1 96.56 698 PHE B C 1
ATOM 12194 O O . PHE B 1 698 ? -16.141 -35.125 -28.188 1 96.56 698 PHE B O 1
ATOM 12201 N N . LYS B 1 699 ? -17.391 -34.875 -29.984 1 93.25 699 LYS B N 1
ATOM 12202 C CA . LYS B 1 699 ? -17.516 -36.281 -30.312 1 93.25 699 LYS B CA 1
ATOM 12203 C C . LYS B 1 699 ? -16.156 -36.875 -30.688 1 93.25 699 LYS B C 1
ATOM 12205 O O . LYS B 1 699 ? -15.898 -38.062 -30.406 1 93.25 699 LYS B O 1
ATOM 12210 N N . ARG B 1 700 ? -15.266 -36.094 -31.219 1 92.31 700 ARG B N 1
ATOM 12211 C CA . ARG B 1 700 ? -13.992 -36.562 -31.719 1 92.31 700 ARG B CA 1
ATOM 12212 C C . ARG B 1 700 ? -12.828 -35.969 -30.938 1 92.31 700 ARG B C 1
ATOM 12214 O O . ARG B 1 700 ? -11.711 -35.875 -31.453 1 92.31 700 ARG B O 1
ATOM 12221 N N . LYS B 1 701 ? -13.102 -35.5 -29.766 1 89.81 701 LYS B N 1
ATOM 12222 C CA . LYS B 1 701 ? -12.125 -34.688 -29.047 1 89.81 701 LYS B CA 1
ATOM 12223 C C . LYS B 1 701 ? -10.875 -35.5 -28.703 1 89.81 701 LYS B C 1
ATOM 12225 O O . LYS B 1 701 ? -9.805 -34.938 -28.484 1 89.81 701 LYS B O 1
ATOM 12230 N N . ASP B 1 702 ? -10.898 -36.844 -28.766 1 88.81 702 ASP B N 1
ATOM 12231 C CA . ASP B 1 702 ? -9.766 -37.688 -28.391 1 88.81 702 ASP B CA 1
ATOM 12232 C C . ASP B 1 702 ? -8.945 -38.094 -29.609 1 88.81 702 ASP B C 1
ATOM 12234 O O . ASP B 1 702 ? -7.879 -38.719 -29.469 1 88.81 702 ASP B O 1
ATOM 12238 N N . GLU B 1 703 ? -9.398 -37.719 -30.797 1 91.38 703 GLU B N 1
ATOM 12239 C CA . GLU B 1 703 ? -8.594 -37.938 -32 1 91.38 703 GLU B CA 1
ATOM 12240 C C . GLU B 1 703 ? -7.344 -37.062 -31.984 1 91.38 703 GLU B C 1
ATOM 12242 O O . GLU B 1 703 ? -7.379 -35.938 -31.531 1 91.38 703 GLU B O 1
ATOM 12247 N N . ASP B 1 704 ? -6.266 -37.656 -32.406 1 90.44 704 ASP B N 1
ATOM 12248 C CA . ASP B 1 704 ? -4.969 -37 -32.344 1 90.44 704 ASP B CA 1
ATOM 12249 C C . ASP B 1 704 ? -4.211 -37.156 -33.656 1 90.44 704 ASP B C 1
ATOM 12251 O O . ASP B 1 704 ? -3.705 -38.25 -33.969 1 90.44 704 ASP B O 1
ATOM 12255 N N . GLU B 1 705 ? -4.246 -36.156 -34.5 1 93.94 705 GLU B N 1
ATOM 12256 C CA . GLU B 1 705 ? -3.494 -36.031 -35.75 1 93.94 705 GLU B CA 1
ATOM 12257 C C . GLU B 1 705 ? -2.52 -34.875 -35.688 1 93.94 705 GLU B C 1
ATOM 12259 O O . GLU B 1 705 ? -2.791 -33.844 -35.031 1 93.94 705 GLU B O 1
ATOM 12264 N N . ARG B 1 706 ? -1.4 -35.062 -36.438 1 96.88 706 ARG B N 1
ATOM 12265 C CA . ARG B 1 706 ? -0.37 -34.062 -36.281 1 96.88 706 ARG B CA 1
ATOM 12266 C C . ARG B 1 706 ? -0.287 -33.156 -37.531 1 96.88 706 ARG B C 1
ATOM 12268 O O . ARG B 1 706 ? -0.424 -33.656 -38.625 1 96.88 706 ARG B O 1
ATOM 12275 N N . GLY B 1 707 ? -0.214 -31.953 -37.25 1 97.75 707 GLY B N 1
ATOM 12276 C CA . GLY B 1 707 ? 0.11 -30.938 -38.25 1 97.75 707 GLY B CA 1
ATOM 12277 C C . GLY B 1 707 ? 1.1 -29.906 -37.75 1 97.75 707 GLY B C 1
ATOM 12278 O O . GLY B 1 707 ? 1.376 -29.844 -36.531 1 97.75 707 GLY B O 1
ATOM 12279 N N . PHE B 1 708 ? 1.704 -29.141 -38.688 1 98.44 708 PHE B N 1
ATOM 12280 C CA . PHE B 1 708 ? 2.637 -28.078 -38.375 1 98.44 708 PHE B CA 1
ATOM 12281 C C . PHE B 1 708 ? 2.309 -26.812 -39.156 1 98.44 708 PHE B C 1
ATOM 12283 O O . PHE B 1 708 ? 2.273 -26.859 -40.406 1 98.44 708 PHE B O 1
ATOM 12290 N N . LEU B 1 709 ? 1.973 -25.734 -38.438 1 98.5 709 LEU B N 1
ATOM 12291 C CA . LEU B 1 709 ? 1.885 -24.422 -39.062 1 98.5 709 LEU B CA 1
ATOM 12292 C C . LEU B 1 709 ? 3.264 -23.781 -39.188 1 98.5 709 LEU B C 1
ATOM 12294 O O . LEU B 1 709 ? 3.975 -23.641 -38.188 1 98.5 709 LEU B O 1
ATOM 12298 N N . LEU B 1 710 ? 3.621 -23.391 -40.406 1 98.38 710 LEU B N 1
ATOM 12299 C CA . LEU B 1 710 ? 4.938 -22.828 -40.656 1 98.38 710 LEU B CA 1
ATOM 12300 C C . LEU B 1 710 ? 4.84 -21.328 -40.875 1 98.38 710 LEU B C 1
ATOM 12302 O O . LEU B 1 710 ? 4.004 -20.859 -41.656 1 98.38 710 LEU B O 1
ATOM 12306 N N . PHE B 1 711 ? 5.676 -20.609 -40.156 1 98.12 711 PHE B N 1
ATOM 12307 C CA . PHE B 1 711 ? 5.785 -19.172 -40.312 1 98.12 711 PHE B CA 1
ATOM 12308 C C . PHE B 1 711 ? 7.199 -18.766 -40.719 1 98.12 711 PHE B C 1
ATOM 12310 O O . PHE B 1 711 ? 7.93 -18.156 -39.938 1 98.12 711 PHE B O 1
ATOM 12317 N N . PRO B 1 712 ? 7.582 -19.047 -41.938 1 97.06 712 PRO B N 1
ATOM 12318 C CA . PRO B 1 712 ? 8.953 -18.797 -42.375 1 97.06 712 PRO B CA 1
ATOM 12319 C C . PRO B 1 712 ? 9.297 -17.312 -42.438 1 97.06 712 PRO B C 1
ATOM 12321 O O . PRO B 1 712 ? 8.461 -16.5 -42.844 1 97.06 712 PRO B O 1
ATOM 12324 N N . GLU B 1 713 ? 10.477 -17.031 -41.938 1 95 713 GLU B N 1
ATOM 12325 C CA . GLU B 1 713 ? 10.969 -15.664 -42.094 1 95 713 GLU B CA 1
ATOM 12326 C C . GLU B 1 713 ? 11.016 -15.266 -43.562 1 95 713 GLU B C 1
ATOM 12328 O O . GLU B 1 713 ? 11.281 -16.109 -44.438 1 95 713 GLU B O 1
ATOM 12333 N N . GLU B 1 714 ? 10.781 -13.977 -43.719 1 90.38 714 GLU B N 1
ATOM 12334 C CA . GLU B 1 714 ? 10.906 -13.477 -45.094 1 90.38 714 GLU B CA 1
ATOM 12335 C C . GLU B 1 714 ? 12.375 -13.422 -45.531 1 90.38 714 GLU B C 1
ATOM 12337 O O . GLU B 1 714 ? 13.25 -13.133 -44.719 1 90.38 714 GLU B O 1
ATOM 12342 N N . GLY B 1 715 ? 12.594 -13.688 -46.75 1 86.38 715 GLY B N 1
ATOM 12343 C CA . GLY B 1 715 ? 13.945 -13.641 -47.25 1 86.38 715 GLY B CA 1
ATOM 12344 C C . GLY B 1 715 ? 14.633 -15 -47.25 1 86.38 715 GLY B C 1
ATOM 12345 O O . GLY B 1 715 ? 14.008 -16.016 -46.969 1 86.38 715 GLY B O 1
ATOM 12346 N N . ALA B 1 716 ? 15.938 -15.031 -47.594 1 88.25 716 ALA B N 1
ATOM 12347 C CA . ALA B 1 716 ? 16.672 -16.281 -47.75 1 88.25 716 ALA B CA 1
ATOM 12348 C C . ALA B 1 716 ? 17.641 -16.484 -46.594 1 88.25 716 ALA B C 1
ATOM 12350 O O . ALA B 1 716 ? 17.875 -15.578 -45.781 1 88.25 716 ALA B O 1
ATOM 12351 N N . HIS B 1 717 ? 17.984 -17.797 -46.438 1 91.31 717 HIS B N 1
ATOM 12352 C CA . HIS B 1 717 ? 19.078 -18.203 -45.531 1 91.31 717 HIS B CA 1
ATOM 12353 C C . HIS B 1 717 ? 18.656 -18.078 -44.062 1 91.31 717 HIS B C 1
ATOM 12355 O O . HIS B 1 717 ? 19.422 -17.547 -43.25 1 91.31 717 HIS B O 1
ATOM 12361 N N . HIS B 1 718 ? 17.469 -18.328 -43.812 1 94.06 718 HIS B N 1
ATOM 12362 C CA . HIS B 1 718 ? 17.016 -18.406 -42.438 1 94.06 718 HIS B CA 1
ATOM 12363 C C . HIS B 1 718 ? 16.891 -19.844 -41.969 1 94.06 718 HIS B C 1
ATOM 12365 O O . HIS B 1 718 ? 16.609 -20.734 -42.781 1 94.06 718 HIS B O 1
ATOM 12371 N N . HIS B 1 719 ? 17.234 -20.078 -40.781 1 96.31 719 HIS B N 1
ATOM 12372 C CA . HIS B 1 719 ? 17.156 -21.391 -40.125 1 96.31 719 HIS B CA 1
ATOM 12373 C C . HIS B 1 719 ? 16.453 -21.297 -38.781 1 96.31 719 HIS B C 1
ATOM 12375 O O . HIS B 1 719 ? 16.797 -20.453 -37.969 1 96.31 719 HIS B O 1
ATOM 12381 N N . SER B 1 720 ? 15.453 -22.047 -38.562 1 96.31 720 SER B N 1
ATOM 12382 C CA . SER B 1 720 ? 14.766 -22.156 -37.25 1 96.31 720 SER B CA 1
ATOM 12383 C C . SER B 1 720 ? 14.461 -23.609 -36.938 1 96.31 720 SER B C 1
ATOM 12385 O O . SER B 1 720 ? 14.375 -24.453 -37.812 1 96.31 720 SER B O 1
ATOM 12387 N N . THR B 1 721 ? 14.359 -23.922 -35.719 1 97.44 721 THR B N 1
ATOM 12388 C CA . THR B 1 721 ? 14.125 -25.281 -35.25 1 97.44 721 THR B CA 1
ATOM 12389 C C . THR B 1 721 ? 12.992 -25.328 -34.219 1 97.44 721 THR B C 1
ATOM 12391 O O . THR B 1 721 ? 12.664 -24.297 -33.625 1 97.44 721 THR B O 1
ATOM 12394 N N . TYR B 1 722 ? 12.383 -26.406 -34.125 1 97.81 722 TYR B N 1
ATOM 12395 C CA . TYR B 1 722 ? 11.391 -26.703 -33.094 1 97.81 722 TYR B CA 1
ATOM 12396 C C . TYR B 1 722 ? 11.43 -28.172 -32.719 1 97.81 722 TYR B C 1
ATOM 12398 O O . TYR B 1 722 ? 11.648 -29.031 -33.562 1 97.81 722 TYR B O 1
ATOM 12406 N N . THR B 1 723 ? 11.281 -28.484 -31.469 1 98.31 723 THR B N 1
ATOM 12407 C CA . THR B 1 723 ? 11.188 -29.859 -31 1 98.31 723 THR B CA 1
ATOM 12408 C C . THR B 1 723 ? 9.828 -30.109 -30.344 1 98.31 723 THR B C 1
ATOM 12410 O O . THR B 1 723 ? 9.477 -29.453 -29.359 1 98.31 723 THR B O 1
ATOM 12413 N N . LEU B 1 724 ? 9.078 -31.031 -30.859 1 98.38 724 LEU B N 1
ATOM 12414 C CA . LEU B 1 724 ? 7.785 -31.453 -30.328 1 98.38 724 LEU B CA 1
ATOM 12415 C C . LEU B 1 724 ? 7.941 -32.625 -29.391 1 98.38 724 LEU B C 1
ATOM 12417 O O . LEU B 1 724 ? 8.625 -33.625 -29.719 1 98.38 724 LEU B O 1
ATOM 12421 N N . TYR B 1 725 ? 7.363 -32.562 -28.219 1 98.38 725 TYR B N 1
ATOM 12422 C CA . TYR B 1 725 ? 7.309 -33.656 -27.25 1 98.38 725 TYR B CA 1
ATOM 12423 C C . TYR B 1 725 ? 6.02 -34.469 -27.391 1 98.38 725 TYR B C 1
ATOM 12425 O O . TYR B 1 725 ? 4.934 -33.875 -27.484 1 98.38 725 TYR B O 1
ATOM 12433 N N . GLU B 1 726 ? 6.133 -35.875 -27.406 1 97.19 726 GLU B N 1
ATOM 12434 C CA . GLU B 1 726 ? 4.988 -36.781 -27.469 1 97.19 726 GLU B CA 1
ATOM 12435 C C . GLU B 1 726 ? 5.125 -37.938 -26.484 1 97.19 726 GLU B C 1
ATOM 12437 O O . GLU B 1 726 ? 6.215 -38.469 -26.297 1 97.19 726 GLU B O 1
ATOM 12442 N N . ASP B 1 727 ? 4.129 -38.25 -25.797 1 97.44 727 ASP B N 1
ATOM 12443 C CA . ASP B 1 727 ? 3.988 -39.438 -24.969 1 97.44 727 ASP B CA 1
ATOM 12444 C C . ASP B 1 727 ? 2.541 -39.938 -24.953 1 97.44 727 ASP B C 1
ATOM 12446 O O . ASP B 1 727 ? 1.745 -39.562 -25.812 1 97.44 727 ASP B O 1
ATOM 12450 N N . ASP B 1 728 ? 2.195 -40.875 -24.047 1 95.94 728 ASP B N 1
ATOM 12451 C CA . ASP B 1 728 ? 0.849 -41.438 -24.078 1 95.94 728 ASP B CA 1
ATOM 12452 C C . ASP B 1 728 ? -0.141 -40.531 -23.359 1 95.94 728 ASP B C 1
ATOM 12454 O O . ASP B 1 728 ? -1.348 -40.781 -23.359 1 95.94 728 ASP B O 1
ATOM 12458 N N . GLY B 1 729 ? 0.331 -39.438 -22.719 1 96.19 729 GLY B N 1
ATOM 12459 C CA . GLY B 1 729 ? -0.504 -38.406 -22.141 1 96.19 729 GLY B CA 1
ATOM 12460 C C . GLY B 1 729 ? -1.006 -38.781 -20.75 1 96.19 729 GLY B C 1
ATOM 12461 O O . GLY B 1 729 ? -1.654 -37.969 -20.094 1 96.19 729 GLY B O 1
ATOM 12462 N N . LEU B 1 730 ? -0.656 -39.969 -20.109 1 96.12 730 LEU B N 1
ATOM 12463 C CA . LEU B 1 730 ? -1.288 -40.469 -18.891 1 96.12 730 LEU B CA 1
ATOM 12464 C C . LEU B 1 730 ? -0.251 -41.031 -17.938 1 96.12 730 LEU B C 1
ATOM 12466 O O . LEU B 1 730 ? -0.339 -40.844 -16.719 1 96.12 730 LEU B O 1
ATOM 12470 N N . ALA B 1 731 ? 0.737 -41.688 -18.484 1 96.12 731 ALA B N 1
ATOM 12471 C CA . ALA B 1 731 ? 1.601 -42.531 -17.672 1 96.12 731 ALA B CA 1
ATOM 12472 C C . ALA B 1 731 ? 2.594 -41.719 -16.859 1 96.12 731 ALA B C 1
ATOM 12474 O O . ALA B 1 731 ? 3.053 -40.656 -17.312 1 96.12 731 ALA B O 1
ATOM 12475 N N . ARG B 1 732 ? 2.965 -42.188 -15.688 1 95.12 732 ARG B N 1
ATOM 12476 C CA . ARG B 1 732 ? 3.875 -41.5 -14.758 1 95.12 732 ARG B CA 1
ATOM 12477 C C . ARG B 1 732 ? 5.305 -41.531 -15.289 1 95.12 732 ARG B C 1
ATOM 12479 O O . ARG B 1 732 ? 6.102 -40.656 -14.969 1 95.12 732 ARG B O 1
ATOM 12486 N N . ASN B 1 733 ? 5.68 -42.5 -16.094 1 95.69 733 ASN B N 1
ATOM 12487 C CA . ASN B 1 733 ? 7.047 -42.656 -16.578 1 95.69 733 ASN B CA 1
ATOM 12488 C C . ASN B 1 733 ? 7.273 -41.844 -17.859 1 95.69 733 ASN B C 1
ATOM 12490 O O . ASN B 1 733 ? 7.898 -42.312 -18.797 1 95.69 733 ASN B O 1
ATOM 12494 N N . TRP B 1 734 ? 6.695 -40.656 -17.938 1 95.88 734 TRP B N 1
ATOM 12495 C CA . TRP B 1 734 ? 6.723 -39.781 -19.109 1 95.88 734 TRP B CA 1
ATOM 12496 C C . TRP B 1 734 ? 8.156 -39.406 -19.469 1 95.88 734 TRP B C 1
ATOM 12498 O O . TRP B 1 734 ? 8.453 -39.125 -20.641 1 95.88 734 TRP B O 1
ATOM 12508 N N . LYS B 1 735 ? 9.078 -39.344 -18.484 1 95.38 735 LYS B N 1
ATOM 12509 C CA . LYS B 1 735 ? 10.477 -39.031 -18.75 1 95.38 735 LYS B CA 1
ATOM 12510 C C . LYS B 1 735 ? 11.164 -40.156 -19.5 1 95.38 735 LYS B C 1
ATOM 12512 O O . LYS B 1 735 ? 12.008 -39.906 -20.375 1 95.38 735 LYS B O 1
ATOM 12517 N N . GLU B 1 736 ? 10.742 -41.375 -19.266 1 95.12 736 GLU B N 1
ATOM 12518 C CA . GLU B 1 736 ? 11.367 -42.562 -19.844 1 95.12 736 GLU B CA 1
ATOM 12519 C C . GLU B 1 736 ? 10.664 -43 -21.125 1 95.12 736 GLU B C 1
ATOM 12521 O O . GLU B 1 736 ? 11.289 -43.594 -22.016 1 95.12 736 GLU B O 1
ATOM 12526 N N . LYS B 1 737 ? 9.461 -42.719 -21.219 1 96.94 737 LYS B N 1
ATOM 12527 C CA . LYS B 1 737 ? 8.68 -43.188 -22.359 1 96.94 737 LYS B CA 1
ATOM 12528 C C . LYS B 1 737 ? 8.07 -42 -23.109 1 96.94 737 LYS B C 1
ATOM 12530 O O . LYS B 1 737 ? 6.895 -41.688 -22.906 1 96.94 737 LYS B O 1
ATOM 12535 N N . HIS B 1 738 ? 8.805 -41.469 -24.016 1 97.81 738 HIS B N 1
ATOM 12536 C CA . HIS B 1 738 ? 8.367 -40.344 -24.844 1 97.81 738 HIS B CA 1
ATOM 12537 C C . HIS B 1 738 ? 9.094 -40.344 -26.188 1 97.81 738 HIS B C 1
ATOM 12539 O O . HIS B 1 738 ? 9.953 -41.188 -26.438 1 97.81 738 HIS B O 1
ATOM 12545 N N . ALA B 1 739 ? 8.664 -39.531 -27.094 1 97.75 739 ALA B N 1
ATOM 12546 C CA . ALA B 1 739 ? 9.328 -39.281 -28.359 1 97.75 739 ALA B CA 1
ATOM 12547 C C . ALA B 1 739 ? 9.531 -37.781 -28.562 1 97.75 739 ALA B C 1
ATOM 12549 O O . ALA B 1 739 ? 8.711 -36.969 -28.109 1 97.75 739 ALA B O 1
ATOM 12550 N N . LEU B 1 740 ? 10.648 -37.438 -29.156 1 98.06 740 LEU B N 1
ATOM 12551 C CA . LEU B 1 740 ? 10.938 -36.062 -29.562 1 98.06 740 LEU B CA 1
ATOM 12552 C C . LEU B 1 740 ? 10.984 -35.938 -31.078 1 98.06 740 LEU B C 1
ATOM 12554 O O . LEU B 1 740 ? 11.742 -36.656 -31.734 1 98.06 740 LEU B O 1
ATOM 12558 N N . VAL B 1 741 ? 10.109 -35.125 -31.625 1 98.06 741 VAL B N 1
ATOM 12559 C CA . VAL B 1 741 ? 10.086 -34.844 -33.062 1 98.06 741 VAL B CA 1
ATOM 12560 C C . VAL B 1 741 ? 10.836 -33.531 -33.344 1 98.06 741 VAL B C 1
ATOM 12562 O O . VAL B 1 741 ? 10.336 -32.438 -33.031 1 98.06 741 VAL B O 1
ATOM 12565 N N . HIS B 1 742 ? 12 -33.625 -33.969 1 97.88 742 HIS B N 1
ATOM 12566 C CA . HIS B 1 742 ? 12.828 -32.469 -34.281 1 97.88 742 HIS B CA 1
ATOM 12567 C C . HIS B 1 742 ? 12.547 -31.953 -35.656 1 97.88 742 HIS B C 1
ATOM 12569 O O . HIS B 1 742 ? 12.617 -32.688 -36.656 1 97.88 742 HIS B O 1
ATOM 12575 N N . LEU B 1 743 ? 12.18 -30.703 -35.75 1 98.06 743 LEU B N 1
ATOM 12576 C CA . LEU B 1 743 ? 11.922 -30.047 -37.031 1 98.06 743 LEU B CA 1
ATOM 12577 C C . LEU B 1 743 ? 12.938 -28.938 -37.281 1 98.06 743 LEU B C 1
ATOM 12579 O O . LEU B 1 743 ? 13.156 -28.078 -36.438 1 98.06 743 LEU B O 1
ATOM 12583 N N . ASP B 1 744 ? 13.516 -28.969 -38.438 1 97.44 744 ASP B N 1
ATOM 12584 C CA . ASP B 1 744 ? 14.414 -27.922 -38.938 1 97.44 744 ASP B CA 1
ATOM 12585 C C . ASP B 1 744 ? 13.836 -27.25 -40.156 1 97.44 744 ASP B C 1
ATOM 12587 O O . ASP B 1 744 ? 13.609 -27.891 -41.188 1 97.44 744 ASP B O 1
ATOM 12591 N N . MET B 1 745 ? 13.562 -25.984 -40.094 1 97.75 745 MET B N 1
ATOM 12592 C CA . MET B 1 745 ? 13.062 -25.203 -41.219 1 97.75 745 MET B CA 1
ATOM 12593 C C . MET B 1 745 ? 14.164 -24.328 -41.812 1 97.75 745 MET B C 1
ATOM 12595 O O . MET B 1 745 ? 14.719 -23.469 -41.125 1 97.75 745 MET B O 1
ATOM 12599 N N . ILE B 1 746 ? 14.531 -24.562 -43.031 1 97.12 746 ILE B N 1
ATOM 12600 C CA . ILE B 1 746 ? 15.547 -23.812 -43.75 1 97.12 746 ILE B CA 1
ATOM 12601 C C . ILE B 1 746 ? 14.914 -23.141 -44.969 1 97.12 746 ILE B C 1
ATOM 12603 O O . ILE B 1 746 ? 14.211 -23.781 -45.75 1 97.12 746 ILE B O 1
ATOM 12607 N N . THR B 1 747 ? 15.188 -21.859 -45.094 1 95.31 747 THR B N 1
ATOM 12608 C CA . THR B 1 747 ? 14.602 -21.141 -46.188 1 95.31 747 THR B CA 1
ATOM 12609 C C . THR B 1 747 ? 15.68 -20.703 -47.188 1 95.31 747 THR B C 1
ATOM 12611 O O . THR B 1 747 ? 16.797 -20.359 -46.781 1 95.31 747 THR B O 1
ATOM 12614 N N . THR B 1 748 ? 15.406 -20.781 -48.5 1 94.56 748 THR B N 1
ATOM 12615 C CA . THR B 1 748 ? 16.125 -20.125 -49.562 1 94.56 748 THR B CA 1
ATOM 12616 C C . THR B 1 748 ? 15.25 -19.062 -50.25 1 94.56 748 THR B C 1
ATOM 12618 O O . THR B 1 748 ? 14.18 -18.734 -49.75 1 94.56 748 THR B O 1
ATOM 12621 N N . ALA B 1 749 ? 15.789 -18.578 -51.281 1 94.12 749 ALA B N 1
ATOM 12622 C CA . ALA B 1 749 ? 14.992 -17.594 -52.031 1 94.12 749 ALA B CA 1
ATOM 12623 C C . ALA B 1 749 ? 13.758 -18.25 -52.656 1 94.12 749 ALA B C 1
ATOM 12625 O O . ALA B 1 749 ? 12.734 -17.578 -52.844 1 94.12 749 ALA B O 1
ATOM 12626 N N . ASP B 1 750 ? 13.844 -19.594 -52.844 1 94.81 750 ASP B N 1
ATOM 12627 C CA . ASP B 1 750 ? 12.781 -20.203 -53.656 1 94.81 750 ASP B CA 1
ATOM 12628 C C . ASP B 1 750 ? 12.094 -21.328 -52.875 1 94.81 750 ASP B C 1
ATOM 12630 O O . ASP B 1 750 ? 11.031 -21.812 -53.281 1 94.81 750 ASP B O 1
ATOM 12634 N N . THR B 1 751 ? 12.703 -21.688 -51.719 1 96.56 751 THR B N 1
ATOM 12635 C CA . THR B 1 751 ? 12.156 -22.891 -51.094 1 96.56 751 THR B CA 1
ATOM 12636 C C . THR B 1 751 ? 12.055 -22.703 -49.562 1 96.56 751 THR B C 1
ATOM 12638 O O . THR B 1 751 ? 12.773 -21.875 -49 1 96.56 751 THR B O 1
ATOM 12641 N N . ILE B 1 752 ? 11.156 -23.344 -48.969 1 97.62 752 ILE B N 1
ATOM 12642 C CA . ILE B 1 752 ? 11.047 -23.625 -47.562 1 97.62 752 ILE B CA 1
ATOM 12643 C C . ILE B 1 752 ? 11.234 -25.125 -47.312 1 97.62 752 ILE B C 1
ATOM 12645 O O . ILE B 1 752 ? 10.375 -25.938 -47.688 1 97.62 752 ILE B O 1
ATOM 12649 N N . SER B 1 753 ? 12.32 -25.547 -46.719 1 97.19 753 SER B N 1
ATOM 12650 C CA . SER B 1 753 ? 12.617 -26.953 -46.5 1 97.19 753 SER B CA 1
ATOM 12651 C C . SER B 1 753 ? 12.453 -27.312 -45.031 1 97.19 753 SER B C 1
ATOM 12653 O O . SER B 1 753 ? 13.016 -26.656 -44.156 1 97.19 753 SER B O 1
ATOM 12655 N N . ILE B 1 754 ? 11.688 -28.328 -44.781 1 97.62 754 ILE B N 1
ATOM 12656 C CA . ILE B 1 754 ? 11.508 -28.859 -43.438 1 97.62 754 ILE B CA 1
ATOM 12657 C C . ILE B 1 754 ? 12.148 -30.234 -43.344 1 97.62 754 ILE B C 1
ATOM 12659 O O . ILE B 1 754 ? 11.773 -31.156 -44.062 1 97.62 754 ILE B O 1
ATOM 12663 N N . ASN B 1 755 ? 13.094 -30.469 -42.531 1 97.25 755 ASN B N 1
ATOM 12664 C CA . ASN B 1 755 ? 13.656 -31.766 -42.188 1 97.25 755 ASN B CA 1
ATOM 12665 C C . ASN B 1 755 ? 13.164 -32.25 -40.844 1 97.25 755 ASN B C 1
ATOM 12667 O O . ASN B 1 755 ? 13.281 -31.562 -39.844 1 97.25 755 ASN B O 1
ATOM 12671 N N . VAL B 1 756 ? 12.57 -33.375 -40.812 1 97.19 756 VAL B N 1
ATOM 12672 C CA . VAL B 1 756 ? 11.992 -33.938 -39.594 1 97.19 756 VAL B CA 1
ATOM 12673 C C . VAL B 1 756 ? 12.766 -35.219 -39.188 1 97.19 756 VAL B C 1
ATOM 12675 O O . VAL B 1 756 ? 13.008 -36.094 -40.031 1 97.19 756 VAL B O 1
ATOM 12678 N N . THR B 1 757 ? 13.211 -35.281 -37.969 1 96.31 757 THR B N 1
ATOM 12679 C CA . THR B 1 757 ? 13.773 -36.469 -37.344 1 96.31 757 THR B CA 1
ATOM 12680 C C . THR B 1 757 ? 13.062 -36.812 -36.062 1 96.31 757 THR B C 1
ATOM 12682 O O . THR B 1 757 ? 12.641 -35.906 -35.312 1 96.31 757 THR B O 1
ATOM 12685 N N . VAL B 1 758 ? 12.875 -38.031 -35.781 1 96.38 758 VAL B N 1
ATOM 12686 C CA . VAL B 1 758 ? 12.18 -38.469 -34.594 1 96.38 758 VAL B CA 1
ATOM 12687 C C . VAL B 1 758 ? 13.141 -39.25 -33.688 1 96.38 758 VAL B C 1
ATOM 12689 O O . VAL B 1 758 ? 13.789 -40.188 -34.125 1 96.38 758 VAL B O 1
ATOM 12692 N N . ASP B 1 759 ? 13.289 -38.844 -32.5 1 96.06 759 ASP B N 1
ATOM 12693 C CA . ASP B 1 759 ? 14.008 -39.562 -31.469 1 96.06 759 ASP B CA 1
ATOM 12694 C C . ASP B 1 759 ? 13.047 -40.312 -30.547 1 96.06 759 ASP B C 1
ATOM 12696 O O . ASP B 1 759 ? 12.312 -39.688 -29.781 1 96.06 759 ASP B O 1
ATOM 12700 N N . HIS B 1 760 ? 13.055 -41.594 -30.609 1 94.5 760 HIS B N 1
ATOM 12701 C CA . HIS B 1 760 ? 12.172 -42.406 -29.797 1 94.5 760 HIS B CA 1
ATOM 12702 C C . HIS B 1 760 ? 12.836 -42.812 -28.469 1 94.5 760 HIS B C 1
ATOM 12704 O O . HIS B 1 760 ? 13.953 -43.344 -28.469 1 94.5 760 HIS B O 1
ATOM 12710 N N . HIS B 1 761 ? 12.219 -42.5 -27.5 1 95.31 761 HIS B N 1
ATOM 12711 C CA . HIS B 1 761 ? 12.609 -42.938 -26.172 1 95.31 761 HIS B CA 1
ATOM 12712 C C . HIS B 1 761 ? 11.516 -43.812 -25.531 1 95.31 761 HIS B C 1
ATOM 12714 O O . HIS B 1 761 ? 10.812 -43.344 -24.641 1 95.31 761 HIS B O 1
ATOM 12720 N N . GLY B 1 762 ? 11.312 -45 -25.984 1 94.5 762 GLY B N 1
ATOM 12721 C CA . GLY B 1 762 ? 10.359 -45.938 -25.406 1 94.5 762 GLY B CA 1
ATOM 12722 C C . GLY B 1 762 ? 8.93 -45.656 -25.812 1 94.5 762 GLY B C 1
ATOM 12723 O O . GLY B 1 762 ? 8 -46.281 -25.312 1 94.5 762 GLY B O 1
ATOM 12724 N N . TYR B 1 763 ? 8.68 -44.719 -26.609 1 96 763 TYR B N 1
ATOM 12725 C CA . TYR B 1 763 ? 7.344 -44.406 -27.109 1 96 763 TYR B CA 1
ATOM 12726 C C . TYR B 1 763 ? 7.336 -44.312 -28.625 1 96 763 TYR B C 1
ATOM 12728 O O . TYR B 1 763 ? 8.094 -43.531 -29.219 1 96 763 TYR B O 1
ATOM 12736 N N . VAL B 1 764 ? 6.461 -45.062 -29.25 1 93.75 764 VAL B N 1
ATOM 12737 C CA . VAL B 1 764 ? 6.309 -45.062 -30.703 1 93.75 764 VAL B CA 1
ATOM 12738 C C . VAL B 1 764 ? 5.164 -44.125 -31.094 1 93.75 764 VAL B C 1
ATOM 12740 O O . VAL B 1 764 ? 4.047 -44.281 -30.594 1 93.75 764 VAL B O 1
ATOM 12743 N N . LEU B 1 765 ? 5.488 -43.219 -31.984 1 94.12 765 LEU B N 1
ATOM 12744 C CA . LEU B 1 765 ? 4.469 -42.281 -32.438 1 94.12 765 LEU B CA 1
ATOM 12745 C C . LEU B 1 765 ? 3.283 -43 -33.062 1 94.12 765 LEU B C 1
ATOM 12747 O O . LEU B 1 765 ? 3.467 -44 -33.781 1 94.12 765 LEU B O 1
ATOM 12751 N N . PRO B 1 766 ? 2.131 -42.562 -32.844 1 90.5 766 PRO B N 1
ATOM 12752 C CA . PRO B 1 766 ? 0.952 -43.188 -33.438 1 90.5 766 PRO B CA 1
ATOM 12753 C C . PRO B 1 766 ? 0.669 -42.719 -34.844 1 90.5 766 PRO B C 1
ATOM 12755 O O . PRO B 1 766 ? -0.372 -43.062 -35.406 1 90.5 766 PRO B O 1
ATOM 12758 N N . TYR B 1 767 ? 1.46 -41.938 -35.438 1 91.75 767 TYR B N 1
ATOM 12759 C CA . TYR B 1 767 ? 1.319 -41.438 -36.812 1 91.75 767 TYR B CA 1
ATOM 12760 C C . TYR B 1 767 ? 2.646 -41.5 -37.562 1 91.75 767 TYR B C 1
ATOM 12762 O O . TYR B 1 767 ? 3.715 -41.469 -36.938 1 91.75 767 TYR B O 1
ATOM 12770 N N . LYS B 1 768 ? 2.543 -41.531 -38.875 1 92.25 768 LYS B N 1
ATOM 12771 C CA . LYS B 1 768 ? 3.738 -41.594 -39.719 1 92.25 768 LYS B CA 1
ATOM 12772 C C . LYS B 1 768 ? 3.857 -40.375 -40.625 1 92.25 768 LYS B C 1
ATOM 12774 O O . LYS B 1 768 ? 4.918 -40.094 -41.188 1 92.25 768 LYS B O 1
ATOM 12779 N N . GLU B 1 769 ? 2.738 -39.688 -40.719 1 94.38 769 GLU B N 1
ATOM 12780 C CA . GLU B 1 769 ? 2.67 -38.5 -41.562 1 94.38 769 GLU B CA 1
ATOM 12781 C C . GLU B 1 769 ? 2.094 -37.312 -40.75 1 94.38 769 GLU B C 1
ATOM 12783 O O . GLU B 1 769 ? 1.467 -37.531 -39.719 1 94.38 769 GLU B O 1
ATOM 12788 N N . ALA B 1 770 ? 2.418 -36.188 -41.156 1 96.88 770 ALA B N 1
ATOM 12789 C CA . ALA B 1 770 ? 1.847 -34.938 -40.625 1 96.88 770 ALA B CA 1
ATOM 12790 C C . ALA B 1 770 ? 1.504 -33.969 -41.75 1 96.88 770 ALA B C 1
ATOM 12792 O O . ALA B 1 770 ? 2.021 -34.062 -42.844 1 96.88 770 ALA B O 1
ATOM 12793 N N . ILE B 1 771 ? 0.578 -33.094 -41.5 1 97.31 771 ILE B N 1
ATOM 12794 C CA . ILE B 1 771 ? 0.213 -32.062 -42.469 1 97.31 771 ILE B CA 1
ATOM 12795 C C . ILE B 1 771 ? 1.068 -30.828 -42.25 1 97.31 771 ILE B C 1
ATOM 12797 O O . ILE B 1 771 ? 1.199 -30.359 -41.094 1 97.31 771 ILE B O 1
ATOM 12801 N N . PHE B 1 772 ? 1.715 -30.266 -43.25 1 98 772 PHE B N 1
ATOM 12802 C CA . PHE B 1 772 ? 2.525 -29.062 -43.156 1 98 772 PHE B CA 1
ATOM 12803 C C . PHE B 1 772 ? 1.847 -27.922 -43.906 1 98 772 PHE B C 1
ATOM 12805 O O . PHE B 1 772 ? 1.524 -28.031 -45.094 1 98 772 PHE B O 1
ATOM 12812 N N . THR B 1 773 ? 1.562 -26.844 -43.25 1 97.81 773 THR B N 1
ATOM 12813 C CA . THR B 1 773 ? 0.855 -25.719 -43.844 1 97.81 773 THR B CA 1
ATOM 12814 C C . THR B 1 773 ? 1.677 -24.438 -43.719 1 97.81 773 THR B C 1
ATOM 12816 O O . THR B 1 773 ? 2.039 -24.047 -42.594 1 97.81 773 THR B O 1
ATOM 12819 N N . ILE B 1 774 ? 2.037 -23.781 -44.781 1 97.88 774 ILE B N 1
ATOM 12820 C CA . ILE B 1 774 ? 2.578 -22.422 -44.75 1 97.88 774 ILE B CA 1
ATOM 12821 C C . ILE B 1 774 ? 1.479 -21.438 -44.344 1 97.88 774 ILE B C 1
ATOM 12823 O O . ILE B 1 774 ? 0.582 -21.141 -45.125 1 97.88 774 ILE B O 1
ATOM 12827 N N . ALA B 1 775 ? 1.571 -20.906 -43.156 1 96.81 775 ALA B N 1
ATOM 12828 C CA . ALA B 1 775 ? 0.495 -20.109 -42.562 1 96.81 775 ALA B CA 1
ATOM 12829 C C . ALA B 1 775 ? 0.606 -18.641 -42.938 1 96.81 775 ALA B C 1
ATOM 12831 O O . ALA B 1 775 ? -0.159 -17.812 -42.469 1 96.81 775 ALA B O 1
ATOM 12832 N N . THR B 1 776 ? 1.555 -18.328 -43.781 1 95.94 776 THR B N 1
ATOM 12833 C CA . THR B 1 776 ? 1.745 -16.969 -44.281 1 95.94 776 THR B CA 1
ATOM 12834 C C . THR B 1 776 ? 1.376 -16.891 -45.75 1 95.94 776 THR B C 1
ATOM 12836 O O . THR B 1 776 ? 0.875 -17.859 -46.344 1 95.94 776 THR B O 1
ATOM 12839 N N . ARG B 1 777 ? 1.595 -15.688 -46.312 1 91.81 777 ARG B N 1
ATOM 12840 C CA . ARG B 1 777 ? 1.312 -15.5 -47.719 1 91.81 777 ARG B CA 1
ATOM 12841 C C . ARG B 1 777 ? 2.52 -15.875 -48.594 1 91.81 777 ARG B C 1
ATOM 12843 O O . ARG B 1 777 ? 2.594 -15.508 -49.75 1 91.81 777 ARG B O 1
ATOM 12850 N N . ASP B 1 778 ? 3.359 -16.656 -48.031 1 93.56 778 ASP B N 1
ATOM 12851 C CA . ASP B 1 778 ? 4.574 -17.078 -48.719 1 93.56 778 ASP B CA 1
ATOM 12852 C C . ASP B 1 778 ? 4.258 -18.031 -49.875 1 93.56 778 ASP B C 1
ATOM 12854 O O . ASP B 1 778 ? 3.434 -18.938 -49.719 1 93.56 778 ASP B O 1
ATOM 12858 N N . LYS B 1 779 ? 4.977 -17.797 -51 1 92 779 LYS B N 1
ATOM 12859 C CA . LYS B 1 779 ? 4.68 -18.578 -52.188 1 92 779 LYS B CA 1
ATOM 12860 C C . LYS B 1 779 ? 5.844 -19.5 -52.562 1 92 779 LYS B C 1
ATOM 12862 O O . LYS B 1 779 ? 5.797 -20.203 -53.562 1 92 779 LYS B O 1
ATOM 12867 N N . ARG B 1 780 ? 6.848 -19.469 -51.75 1 93.19 780 ARG B N 1
ATOM 12868 C CA . ARG B 1 780 ? 7.996 -20.328 -52.031 1 93.19 780 ARG B CA 1
ATOM 12869 C C . ARG B 1 780 ? 7.602 -21.797 -52 1 93.19 780 ARG B C 1
ATOM 12871 O O . ARG B 1 780 ? 6.609 -22.172 -51.375 1 93.19 780 ARG B O 1
ATOM 12878 N N . THR B 1 781 ? 8.406 -22.797 -52.656 1 96.81 781 THR B N 1
ATOM 12879 C CA . THR B 1 781 ? 8.164 -24.234 -52.719 1 96.81 781 THR B CA 1
ATOM 12880 C C . THR B 1 781 ? 8.445 -24.891 -51.375 1 96.81 781 THR B C 1
ATOM 12882 O O . THR B 1 781 ? 9.5 -24.656 -50.781 1 96.81 781 THR B O 1
ATOM 12885 N N . LEU B 1 782 ? 7.52 -25.797 -50.906 1 97.56 782 LEU B N 1
ATOM 12886 C CA . LEU B 1 782 ? 7.68 -26.5 -49.656 1 97.56 782 LEU B CA 1
ATOM 12887 C C . LEU B 1 782 ? 8.266 -27.891 -49.875 1 97.56 782 LEU B C 1
ATOM 12889 O O . LEU B 1 782 ? 7.746 -28.672 -50.688 1 97.56 782 LEU B O 1
ATOM 12893 N N . ILE B 1 783 ? 9.344 -28.203 -49.25 1 97.25 783 ILE B N 1
ATOM 12894 C CA . ILE B 1 783 ? 10.008 -29.5 -49.312 1 97.25 783 ILE B CA 1
ATOM 12895 C C . ILE B 1 783 ? 10.062 -30.125 -47.906 1 97.25 783 ILE B C 1
ATOM 12897 O O . ILE B 1 783 ? 10.562 -29.516 -46.969 1 97.25 783 ILE B O 1
ATOM 12901 N N . VAL B 1 784 ? 9.539 -31.281 -47.75 1 97.25 784 VAL B N 1
ATOM 12902 C CA . VAL B 1 784 ? 9.578 -31.984 -46.469 1 97.25 784 VAL B CA 1
ATOM 12903 C C . VAL B 1 784 ? 10.391 -33.281 -46.625 1 97.25 784 VAL B C 1
ATOM 12905 O O . VAL B 1 784 ? 10.023 -34.156 -47.406 1 97.25 784 VAL B O 1
ATOM 12908 N N . ASN B 1 785 ? 11.469 -33.344 -45.938 1 96.25 785 ASN B N 1
ATOM 12909 C CA . ASN B 1 785 ? 12.375 -34.469 -46 1 96.25 785 ASN B CA 1
ATOM 12910 C C . ASN B 1 785 ? 12.727 -34.812 -47.469 1 96.25 785 ASN B C 1
ATOM 12912 O O . ASN B 1 785 ? 12.641 -35.969 -47.875 1 96.25 785 ASN B O 1
ATOM 12916 N N . GLY B 1 786 ? 12.945 -33.844 -48.188 1 93.81 786 GLY B N 1
ATOM 12917 C CA . GLY B 1 786 ? 13.438 -34 -49.562 1 93.81 786 GLY B CA 1
ATOM 12918 C C . GLY B 1 786 ? 12.328 -34.094 -50.594 1 93.81 786 GLY B C 1
ATOM 12919 O O . GLY B 1 786 ? 12.586 -34.031 -51.781 1 93.81 786 GLY B O 1
ATOM 12920 N N . ASN B 1 787 ? 11.07 -34.188 -50.156 1 95.88 787 ASN B N 1
ATOM 12921 C CA . ASN B 1 787 ? 9.945 -34.312 -51.094 1 95.88 787 ASN B CA 1
ATOM 12922 C C . ASN B 1 787 ? 9.148 -33 -51.188 1 95.88 787 ASN B C 1
ATOM 12924 O O . ASN B 1 787 ? 8.773 -32.438 -50.156 1 95.88 787 ASN B O 1
ATOM 12928 N N . THR B 1 788 ? 8.906 -32.594 -52.344 1 96.31 788 THR B N 1
ATOM 12929 C CA . THR B 1 788 ? 8.07 -31.422 -52.594 1 96.31 788 THR B CA 1
ATOM 12930 C C . THR B 1 788 ? 6.605 -31.734 -52.281 1 96.31 788 THR B C 1
ATOM 12932 O O . THR B 1 788 ? 6.059 -32.719 -52.781 1 96.31 788 THR B O 1
ATOM 12935 N N . ILE B 1 789 ? 6.07 -30.922 -51.438 1 95.75 789 ILE B N 1
ATOM 12936 C CA . ILE B 1 789 ? 4.648 -31.062 -51.156 1 95.75 789 ILE B CA 1
ATOM 12937 C C . ILE B 1 789 ? 3.953 -29.719 -51.25 1 95.75 789 ILE B C 1
ATOM 12939 O O . ILE B 1 789 ? 4.609 -28.672 -51.188 1 95.75 789 ILE B O 1
ATOM 12943 N N . GLU B 1 790 ? 2.633 -29.734 -51.469 1 94.81 790 GLU B N 1
ATOM 12944 C CA . GLU B 1 790 ? 1.86 -28.5 -51.406 1 94.81 790 GLU B CA 1
ATOM 12945 C C . GLU B 1 790 ? 1.506 -28.141 -49.969 1 94.81 790 GLU B C 1
ATOM 12947 O O . GLU B 1 790 ? 1.299 -29.031 -49.125 1 94.81 790 GLU B O 1
ATOM 12952 N N . SER B 1 791 ? 1.465 -26.875 -49.719 1 94.06 791 SER B N 1
ATOM 12953 C CA . SER B 1 791 ? 1 -26.422 -48.406 1 94.06 791 SER B CA 1
ATOM 12954 C C . SER B 1 791 ? -0.346 -27.047 -48.062 1 94.06 791 SER B C 1
ATOM 12956 O O . SER B 1 791 ? -1.253 -27.094 -48.906 1 94.06 791 SER B O 1
ATOM 12958 N N . GLY B 1 792 ? -0.458 -27.547 -46.906 1 93.56 792 GLY B N 1
ATOM 12959 C CA . GLY B 1 792 ? -1.7 -28.141 -46.469 1 93.56 792 GLY B CA 1
ATOM 12960 C C . GLY B 1 792 ? -1.791 -29.625 -46.75 1 93.56 792 GLY B C 1
ATOM 12961 O O . GLY B 1 792 ? -2.812 -30.266 -46.5 1 93.56 792 GLY B O 1
ATOM 12962 N N . GLN B 1 793 ? -0.706 -30.141 -47.281 1 90.56 793 GLN B N 1
ATOM 12963 C CA . GLN B 1 793 ? -0.716 -31.562 -47.594 1 90.56 793 GLN B CA 1
ATOM 12964 C C . GLN B 1 793 ? 0.134 -32.344 -46.625 1 90.56 793 GLN B C 1
ATOM 12966 O O . GLN B 1 793 ? 0.912 -31.781 -45.844 1 90.56 793 GLN B O 1
ATOM 12971 N N . ARG B 1 794 ? -0.033 -33.656 -46.688 1 92.06 794 ARG B N 1
ATOM 12972 C CA . ARG B 1 794 ? 0.668 -34.594 -45.812 1 92.06 794 ARG B CA 1
ATOM 12973 C C . ARG B 1 794 ? 2.098 -34.812 -46.281 1 92.06 794 ARG B C 1
ATOM 12975 O O . ARG B 1 794 ? 2.354 -34.906 -47.5 1 92.06 794 ARG B O 1
ATOM 12982 N N . GLY B 1 795 ? 2.967 -34.781 -45.344 1 88.38 795 GLY B N 1
ATOM 12983 C CA . GLY B 1 795 ? 4.344 -35.219 -45.531 1 88.38 795 GLY B CA 1
ATOM 12984 C C . GLY B 1 795 ? 4.773 -36.312 -44.594 1 88.38 795 GLY B C 1
ATOM 12985 O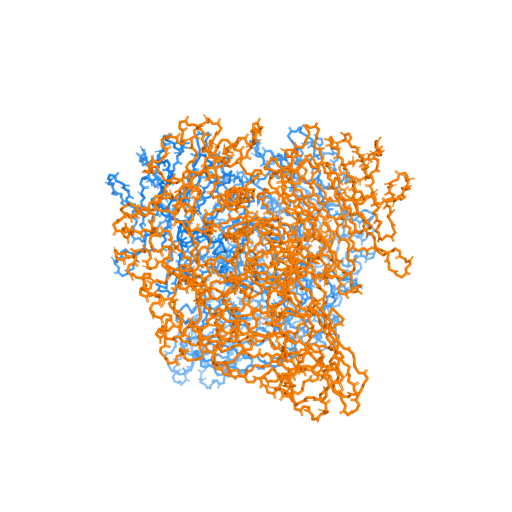 O . GLY B 1 795 ? 4.344 -36.344 -43.438 1 88.38 795 GLY B O 1
ATOM 12986 N N . VAL B 1 796 ? 5.59 -37.125 -45.062 1 87.06 796 VAL B N 1
ATOM 12987 C CA . VAL B 1 796 ? 6.059 -38.281 -44.281 1 87.06 796 VAL B CA 1
ATOM 12988 C C . VAL B 1 796 ? 7.109 -37.812 -43.281 1 87.06 796 VAL B C 1
ATOM 12990 O O . VAL B 1 796 ? 8.023 -37.062 -43.625 1 87.06 796 VAL B O 1
ATOM 12993 N N . ILE B 1 797 ? 6.977 -38.219 -42.031 1 85.44 797 ILE B N 1
ATOM 12994 C CA . ILE B 1 797 ? 7.914 -37.781 -41 1 85.44 797 ILE B CA 1
ATOM 12995 C C . ILE B 1 797 ? 8.781 -38.938 -40.531 1 85.44 797 ILE B C 1
ATOM 12997 O O . ILE B 1 797 ? 9.859 -38.75 -39.969 1 85.44 797 ILE B O 1
ATOM 13001 N N . CYS B 1 798 ? 8.242 -40.125 -40.656 1 76 798 CYS B N 1
ATOM 13002 C CA . CYS B 1 798 ? 9.008 -41.344 -40.344 1 76 798 CYS B CA 1
ATOM 13003 C C . CYS B 1 798 ? 8.484 -42.531 -41.125 1 76 798 CYS B C 1
ATOM 13005 O O . CYS B 1 798 ? 7.328 -42.562 -41.531 1 76 798 CYS B O 1
#